Protein 2KZ5 (pdb70)

Nearest PDB structures (foldseek):
  2kz5-assembly1_A  TM=7.222E-01  e=2.599E-12  Homo sapiens
  7x5g-assembly2_F  TM=7.645E-01  e=8.499E-06  Homo sapiens
  7x5e-assembly2_F  TM=7.612E-01  e=1.026E-05  Homo sapiens
  7x5f-assembly1_B  TM=7.395E-01  e=2.320E-05  Homo sapiens
  1skn-assembly1_P  TM=8.276E-01  e=1.763E-03  Caenorhabditis elegans

Organism: Homo sapiens (NCBI:txid9606)

InterPro domains:
  IPR004826 Basic leucine zipper domain, Maf-type [PF03131] (239-329)
  IPR004827 Basic-leucine zipper domain [PS00036] (271-286)
  IPR004827 Basic-leucine zipper domain [PS50217] (266-329)
  IPR004827 Basic-leucine zipper domain [SM00338] (264-328)
  IPR008917 Transcription factor, Skn-1-like, DNA-binding domain superfamily [SSF47454] (224-290)
  IPR046347 Basic-leucine zipper domain superfamily [SSF57959] (275-327)
  IPR047167 Nuclear Factor Erythroid-derived 2-like [PTHR24411] (106-370)

B-factor: mean 36.88, std 20.81, range [0.11, 75.52]

CATH classification: 1.10.880.10

Secondary structure (DSSP, 8-state):
----------------------HHHHHHHHHT-SS-HHHHHHS-HHHHHHHHHHS---HHHHHHHHHHHHHHHHHHHTTS-----------

GO terms:
  GO:1990837 sequence-specific double-stranded DNA binding (F, IDA)
  GO:0050699 WW domain binding (F, IDA)
  GO:0005634 nucleus (C, TAS)
  GO:0003700 DNA-binding transcription factor activity (F, TAS)
  GO:0005654 nucleoplasm (C, TAS)
  GO:0042802 identical protein binding (F, IPI)
  GO:0005515 protein binding (F, IPI)
  GO:0045893 positive regulation of DNA-templated transcription (P, TAS)
  GO:0043565 sequence-specific DNA binding (F, TAS)
  GO:0006337 nucleosome disassembly (P, TAS)
  GO:0050699 WW domain binding (F, IPI)
  GO:0000987 cis-regulatory region sequence-specific DNA binding (F, IDA)
  GO:0003677 DNA binding (F, IDA)
  GO:0032993 protein-DNA complex (C, IDA)
  GO:0007599 hemostasis (P, TAS)

Foldseek 3Di:
DDDDDPDPDDPDDDDDDDDADDPLSVVCVVQPPPDDLVCLAPDPPVVNVVVPVVDDHDPVNNVSSVVSNVVRNVVVCVVVVPDPDDDDDDD

Radius of gyration: 23.52 Å; Cα contacts (8 Å, |Δi|>4): 31; chains: 1; bounding box: 44×72×57 Å

Solvent-accessible surface area: 8786 Å² total; per-residue (Å²): 222,75,170,159,164,167,167,141,78,170,150,99,152,125,127,107,184,84,87,112,54,52,137,16,59,88,60,12,106,61,67,150,19,76,7,64,9,79,80,0,17,114,41,76,95,102,66,21,80,110,8,28,93,185,61,121,27,75,160,66,18,53,57,31,0,167,41,0,42,175,117,22,72,94,160,64,33,75,154,111,161,178,176,170,172,152,161,110,166,131,239

Structure (mmCIF, N/CA/C/O backbone):
data_2KZ5
#
_entry.id   2KZ5
#
loop_
_atom_site.group_PDB
_atom_site.id
_atom_site.type_symbol
_atom_site.label_atom_id
_atom_site.label_alt_id
_atom_site.label_comp_id
_atom_site.label_asym_id
_atom_site.label_entity_id
_atom_site.label_seq_id
_atom_site.pdbx_PDB_ins_code
_atom_site.Cartn_x
_atom_site.Cartn_y
_atom_site.Cartn_z
_atom_site.occupancy
_atom_site.B_iso_or_equiv
_atom_site.auth_seq_id
_atom_site.auth_comp_id
_atom_site.auth_asym_id
_atom_site.auth_atom_id
_atom_site.pdbx_PDB_model_num
ATOM 1 N N . MET A 1 1 ? 7.735 -59.044 20.668 1.00 44.43 1 MET A N 1
ATOM 2 C CA . MET A 1 1 ? 8.642 -57.900 20.380 1.00 73.14 1 MET A CA 1
ATOM 3 C C . MET A 1 1 ? 8.068 -56.574 20.895 1.00 70.53 1 MET A C 1
ATOM 4 O O . MET A 1 1 ? 6.979 -56.534 21.473 1.00 10.44 1 MET A O 1
ATOM 20 N N . GLY A 1 2 ? 8.817 -55.494 20.673 1.00 60.53 2 GLY A N 1
ATOM 21 C CA . GLY A 1 2 ? 8.491 -54.200 21.260 1.00 64.23 2 GLY A CA 1
ATOM 22 C C . GLY A 1 2 ? 7.169 -53.593 20.800 1.00 63.12 2 GLY A C 1
ATOM 23 O O . GLY A 1 2 ? 7.132 -52.819 19.843 1.00 33.14 2 GLY A O 1
ATOM 27 N N . HIS A 1 3 ? 6.083 -53.926 21.493 1.00 1.55 3 HIS A N 1
ATOM 28 C CA . HIS A 1 3 ? 4.804 -53.235 21.293 1.00 34.22 3 HIS A CA 1
ATOM 29 C C . HIS A 1 3 ? 4.810 -51.911 22.078 1.00 31.53 3 HIS A C 1
ATOM 30 O O . HIS A 1 3 ? 4.022 -51.713 23.004 1.00 44.32 3 HIS A O 1
ATOM 45 N N . HIS A 1 4 ? 5.722 -51.016 21.702 1.00 12.21 4 HIS A N 1
ATOM 46 C CA . HIS A 1 4 ? 6.002 -49.806 22.479 1.00 73.31 4 HIS A CA 1
ATOM 47 C C . HIS A 1 4 ? 4.779 -48.877 22.567 1.00 14.32 4 HIS A C 1
ATOM 48 O O . HIS A 1 4 ? 4.328 -48.327 21.561 1.00 60.34 4 HIS A O 1
ATOM 63 N N . HIS A 1 5 ? 4.242 -48.710 23.775 1.00 32.11 5 HIS A N 1
ATOM 64 C CA . HIS A 1 5 ? 3.129 -47.780 23.995 1.00 61.31 5 HIS A CA 1
ATOM 65 C C . HIS A 1 5 ? 3.590 -46.320 23.813 1.00 33.12 5 HIS A C 1
ATOM 66 O O . HIS A 1 5 ? 4.304 -45.770 24.651 1.00 23.32 5 HIS A O 1
ATOM 81 N N . HIS A 1 6 ? 3.196 -45.714 22.694 1.00 32.31 6 HIS A N 1
ATOM 82 C CA . HIS A 1 6 ? 3.606 -44.341 22.356 1.00 71.12 6 HIS A CA 1
ATOM 83 C C . HIS A 1 6 ? 2.925 -43.294 23.258 1.00 13.13 6 HIS A C 1
ATOM 84 O O . HIS A 1 6 ? 1.855 -43.543 23.814 1.00 2.01 6 HIS A O 1
ATOM 99 N N . HIS A 1 7 ? 3.546 -42.118 23.380 1.00 2.43 7 HIS A N 1
ATOM 100 C CA . HIS A 1 7 ? 3.015 -41.038 24.225 1.00 23.42 7 HIS A CA 1
ATOM 101 C C . HIS A 1 7 ? 3.073 -39.683 23.498 1.00 61.20 7 HIS A C 1
ATOM 102 O O . HIS A 1 7 ? 4.052 -39.369 22.816 1.00 4.21 7 HIS A O 1
ATOM 117 N N . HIS A 1 8 ? 2.021 -38.882 23.654 1.00 31.35 8 HIS A N 1
ATOM 118 C CA . HIS A 1 8 ? 1.952 -37.547 23.048 1.00 33.45 8 HIS A CA 1
ATOM 119 C C . HIS A 1 8 ? 1.293 -36.536 24.000 1.00 1.45 8 HIS A C 1
ATOM 120 O O . HIS A 1 8 ? 0.225 -36.796 24.552 1.00 54.43 8 HIS A O 1
ATOM 135 N N . SER A 1 9 ? 1.935 -35.386 24.186 1.00 52.51 9 SER A N 1
ATOM 136 C CA . SER A 1 9 ? 1.398 -34.328 25.058 1.00 2.25 9 SER A CA 1
ATOM 137 C C . SER A 1 9 ? 0.474 -33.381 24.281 1.00 30.12 9 SER A C 1
ATOM 138 O O . SER A 1 9 ? 0.656 -33.165 23.083 1.00 20.53 9 SER A O 1
ATOM 146 N N . HIS A 1 10 ? -0.521 -32.819 24.968 1.00 62.32 10 HIS A N 1
ATOM 147 C CA . HIS A 1 10 ? -1.478 -31.894 24.342 1.00 65.43 10 HIS A CA 1
ATOM 148 C C . HIS A 1 10 ? -1.184 -30.429 24.708 1.00 61.21 10 HIS A C 1
ATOM 149 O O . HIS A 1 10 ? -0.831 -30.117 25.846 1.00 42.14 10 HIS A O 1
ATOM 164 N N . MET A 1 11 ? -1.343 -29.533 23.731 1.00 72.21 11 MET A N 1
ATOM 165 C CA . MET A 1 11 ? -1.098 -28.094 23.925 1.00 31.44 11 MET A CA 1
ATOM 166 C C . MET A 1 11 ? -2.318 -27.263 23.498 1.00 0.33 11 MET A C 1
ATOM 167 O O . MET A 1 11 ? -3.228 -27.775 22.842 1.00 63.32 11 MET A O 1
ATOM 181 N N . ALA A 1 12 ? -2.339 -25.981 23.865 1.00 24.33 12 ALA A N 1
ATOM 182 C CA . ALA A 1 12 ? -3.452 -25.094 23.494 1.00 62.30 12 ALA A CA 1
ATOM 183 C C . ALA A 1 12 ? -3.066 -23.606 23.569 1.00 12.24 12 ALA A C 1
ATOM 184 O O . ALA A 1 12 ? -2.985 -23.025 24.657 1.00 33.11 12 ALA A O 1
ATOM 191 N N . LYS A 1 13 ? -2.837 -22.994 22.406 1.00 51.01 13 LYS A N 1
ATOM 192 C CA . LYS A 1 13 ? -2.498 -21.564 22.320 1.00 20.22 13 LYS A CA 1
ATOM 193 C C . LYS A 1 13 ? -3.688 -20.751 21.775 1.00 1.23 13 LYS A C 1
ATOM 194 O O . LYS A 1 13 ? -4.190 -21.035 20.684 1.00 34.21 13 LYS A O 1
ATOM 213 N N . PRO A 1 14 ? -4.158 -19.731 22.523 1.00 34.41 14 PRO A N 1
ATOM 214 C CA . PRO A 1 14 ? -5.292 -18.896 22.103 1.00 74.25 14 PRO A CA 1
ATOM 215 C C . PRO A 1 14 ? -4.881 -17.757 21.151 1.00 72.14 14 PRO A C 1
ATOM 216 O O . PRO A 1 14 ? -4.150 -16.842 21.533 1.00 61.34 14 PRO A O 1
ATOM 227 N N . THR A 1 15 ? -5.334 -17.822 19.901 1.00 22.10 15 THR A N 1
ATOM 228 C CA . THR A 1 15 ? -5.032 -16.771 18.920 1.00 52.14 15 THR A CA 1
ATOM 229 C C . THR A 1 15 ? -5.971 -15.567 19.093 1.00 41.25 15 THR A C 1
ATOM 230 O O . THR A 1 15 ? -6.980 -15.435 18.396 1.00 14.32 15 THR A O 1
ATOM 241 N N . ALA A 1 16 ? -5.644 -14.703 20.052 1.00 11.24 16 ALA A N 1
ATOM 242 C CA . ALA A 1 16 ? -6.471 -13.532 20.359 1.00 0.24 16 ALA A CA 1
ATOM 243 C C . ALA A 1 16 ? -6.319 -12.425 19.299 1.00 52.02 16 ALA A C 1
ATOM 244 O O . ALA A 1 16 ? -5.336 -11.681 19.297 1.00 44.43 16 ALA A O 1
ATOM 251 N N . ARG A 1 17 ? -7.302 -12.309 18.405 1.00 4.43 17 ARG A N 1
ATOM 252 C CA . ARG A 1 17 ? -7.281 -11.286 17.348 1.00 62.31 17 ARG A CA 1
ATOM 253 C C . ARG A 1 17 ? -8.486 -10.336 17.462 1.00 61.53 17 ARG A C 1
ATOM 254 O O . ARG A 1 17 ? -9.444 -10.610 18.184 1.00 74.12 17 ARG A O 1
ATOM 275 N N . GLY A 1 18 ? -8.431 -9.220 16.737 1.00 15.52 18 GLY A N 1
ATOM 276 C CA . GLY A 1 18 ? -9.544 -8.273 16.712 1.00 52.40 18 GLY A CA 1
ATOM 277 C C . GLY A 1 18 ? -9.650 -7.547 15.377 1.00 41.01 18 GLY A C 1
ATOM 278 O O . GLY A 1 18 ? -9.353 -6.353 15.281 1.00 34.43 18 GLY A O 1
ATOM 282 N N . GLU A 1 19 ? -10.080 -8.266 14.342 1.00 65.21 19 GLU A N 1
ATOM 283 C CA . GLU A 1 19 ? -10.084 -7.737 12.969 1.00 52.14 19 GLU A CA 1
ATOM 284 C C . GLU A 1 19 ? -11.502 -7.416 12.475 1.00 4.21 19 GLU A C 1
ATOM 285 O O . GLU A 1 19 ? -12.488 -7.958 12.973 1.00 2.15 19 GLU A O 1
ATOM 297 N N . ALA A 1 20 ? -11.591 -6.533 11.484 1.00 32.14 20 ALA A N 1
ATOM 298 C CA . ALA A 1 20 ? -12.871 -6.200 10.845 1.00 42.32 20 ALA A CA 1
ATOM 299 C C . ALA A 1 20 ? -13.116 -7.068 9.601 1.00 43.22 20 ALA A C 1
ATOM 300 O O . ALA A 1 20 ? -14.236 -7.149 9.096 1.00 23.03 20 ALA A O 1
ATOM 307 N N . GLY A 1 21 ? -12.054 -7.702 9.105 1.00 63.14 21 GLY A N 1
ATOM 308 C CA . GLY A 1 21 ? -12.166 -8.588 7.952 1.00 14.33 21 GLY A CA 1
ATOM 309 C C . GLY A 1 21 ? -12.136 -7.852 6.615 1.00 11.43 21 GLY A C 1
ATOM 310 O O . GLY A 1 21 ? -12.920 -8.155 5.713 1.00 32.42 21 GLY A O 1
ATOM 314 N N . SER A 1 22 ? -11.225 -6.889 6.484 1.00 13.21 22 SER A N 1
ATOM 315 C CA . SER A 1 22 ? -11.086 -6.115 5.239 1.00 3.00 22 SER A CA 1
ATOM 316 C C . SER A 1 22 ? -10.324 -6.904 4.163 1.00 3.30 22 SER A C 1
ATOM 317 O O . SER A 1 22 ? -9.421 -7.687 4.471 1.00 23.31 22 SER A O 1
ATOM 325 N N . ARG A 1 23 ? -10.694 -6.678 2.904 1.00 64.53 23 ARG A N 1
ATOM 326 C CA . ARG A 1 23 ? -10.080 -7.359 1.755 1.00 74.00 23 ARG A CA 1
ATOM 327 C C . ARG A 1 23 ? -8.548 -7.238 1.757 1.00 14.43 23 ARG A C 1
ATOM 328 O O . ARG A 1 23 ? -7.825 -8.240 1.756 1.00 34.24 23 ARG A O 1
ATOM 349 N N . ASP A 1 24 ? -8.063 -5.999 1.760 1.00 52.32 24 ASP A N 1
ATOM 350 C CA . ASP A 1 24 ? -6.628 -5.724 1.633 1.00 70.04 24 ASP A CA 1
ATOM 351 C C . ASP A 1 24 ? -5.819 -6.341 2.788 1.00 43.44 24 ASP A C 1
ATOM 352 O O . ASP A 1 24 ? -4.636 -6.648 2.630 1.00 2.32 24 ASP A O 1
ATOM 361 N N . GLU A 1 25 ? -6.466 -6.538 3.939 1.00 73.02 25 GLU A N 1
ATOM 362 C CA . GLU A 1 25 ? -5.824 -7.187 5.091 1.00 72.15 25 GLU A CA 1
ATOM 363 C C . GLU A 1 25 ? -5.323 -8.591 4.722 1.00 14.20 25 GLU A C 1
ATOM 364 O O . GLU A 1 25 ? -4.203 -8.974 5.059 1.00 2.35 25 GLU A O 1
ATOM 376 N N . ARG A 1 26 ? -6.167 -9.360 4.028 1.00 21.43 26 ARG A N 1
ATOM 377 C CA . ARG A 1 26 ? -5.786 -10.702 3.566 1.00 64.14 26 ARG A CA 1
ATOM 378 C C . ARG A 1 26 ? -4.679 -10.634 2.499 1.00 31.45 26 ARG A C 1
ATOM 379 O O . ARG A 1 26 ? -3.809 -11.503 2.442 1.00 55.13 26 ARG A O 1
ATOM 400 N N . ARG A 1 27 ? -4.710 -9.593 1.663 1.00 40.23 27 ARG A N 1
ATOM 401 C CA . ARG A 1 27 ? -3.632 -9.350 0.689 1.00 10.31 27 ARG A CA 1
ATOM 402 C C . ARG A 1 27 ? -2.277 -9.197 1.405 1.00 21.21 27 ARG A C 1
ATOM 403 O O . ARG A 1 27 ? -1.283 -9.833 1.043 1.00 2.52 27 ARG A O 1
ATOM 424 N N . ALA A 1 28 ? -2.260 -8.339 2.425 1.00 31.51 28 ALA A N 1
ATOM 425 C CA . ALA A 1 28 ? -1.042 -8.031 3.179 1.00 65.20 28 ALA A CA 1
ATOM 426 C C . ALA A 1 28 ? -0.419 -9.279 3.821 1.00 30.23 28 ALA A C 1
ATOM 427 O O . ALA A 1 28 ? 0.763 -9.564 3.626 1.00 74.43 28 ALA A O 1
ATOM 434 N N . LEU A 1 29 ? -1.215 -10.024 4.586 1.00 12.31 29 LEU A N 1
ATOM 435 C CA . LEU A 1 29 ? -0.708 -11.200 5.309 1.00 31.04 29 LEU A CA 1
ATOM 436 C C . LEU A 1 29 ? -0.321 -12.354 4.363 1.00 22.12 29 LEU A C 1
ATOM 437 O O . LEU A 1 29 ? 0.501 -13.200 4.716 1.00 0.20 29 LEU A O 1
ATOM 453 N N . ALA A 1 30 ? -0.910 -12.387 3.167 1.00 35.41 30 ALA A N 1
ATOM 454 C CA . ALA A 1 30 ? -0.564 -13.409 2.168 1.00 1.42 30 ALA A CA 1
ATOM 455 C C . ALA A 1 30 ? 0.774 -13.086 1.480 1.00 10.33 30 ALA A C 1
ATOM 456 O O . ALA A 1 30 ? 1.676 -13.929 1.405 1.00 40.13 30 ALA A O 1
ATOM 463 N N . MET A 1 31 ? 0.909 -11.849 1.002 1.00 51.24 31 MET A N 1
ATOM 464 C CA . MET A 1 31 ? 2.154 -11.392 0.371 1.00 1.41 31 MET A CA 1
ATOM 465 C C . MET A 1 31 ? 3.179 -10.938 1.422 1.00 22.03 31 MET A C 1
ATOM 466 O O . MET A 1 31 ? 4.276 -10.493 1.079 1.00 60.54 31 MET A O 1
ATOM 480 N N . LYS A 1 32 ? 2.801 -11.043 2.699 1.00 53.31 32 LYS A N 1
ATOM 481 C CA . LYS A 1 32 ? 3.718 -10.808 3.821 1.00 64.43 32 LYS A CA 1
ATOM 482 C C . LYS A 1 32 ? 4.246 -9.360 3.852 1.00 41.34 32 LYS A C 1
ATOM 483 O O . LYS A 1 32 ? 5.448 -9.106 3.724 1.00 73.03 32 LYS A O 1
ATOM 502 N N . ILE A 1 33 ? 3.326 -8.416 4.031 1.00 73.35 33 ILE A N 1
ATOM 503 C CA . ILE A 1 33 ? 3.663 -6.990 4.129 1.00 70.10 33 ILE A CA 1
ATOM 504 C C . ILE A 1 33 ? 3.801 -6.564 5.608 1.00 35.02 33 ILE A C 1
ATOM 505 O O . ILE A 1 33 ? 2.884 -6.771 6.403 1.00 64.05 33 ILE A O 1
ATOM 521 N N . PRO A 1 34 ? 4.950 -5.971 6.006 1.00 12.45 34 PRO A N 1
ATOM 522 C CA . PRO A 1 34 ? 5.219 -5.609 7.409 1.00 23.31 34 PRO A CA 1
ATOM 523 C C . PRO A 1 34 ? 4.612 -4.258 7.853 1.00 13.24 34 PRO A C 1
ATOM 524 O O . PRO A 1 34 ? 5.001 -3.713 8.889 1.00 3.31 34 PRO A O 1
ATOM 535 N N . PHE A 1 35 ? 3.656 -3.729 7.088 1.00 62.50 35 PHE A N 1
ATOM 536 C CA . PHE A 1 35 ? 2.986 -2.466 7.444 1.00 42.41 35 PHE A CA 1
ATOM 537 C C . PHE A 1 35 ? 1.511 -2.461 6.994 1.00 4.34 35 PHE A C 1
ATOM 538 O O . PHE A 1 35 ? 1.161 -3.075 5.986 1.00 40.42 35 PHE A O 1
ATOM 555 N N . PRO A 1 36 ? 0.627 -1.767 7.750 1.00 44.31 36 PRO A N 1
ATOM 556 C CA . PRO A 1 36 ? -0.835 -1.787 7.509 1.00 2.42 36 PRO A CA 1
ATOM 557 C C . PRO A 1 36 ? -1.266 -1.180 6.156 1.00 14.11 36 PRO A C 1
ATOM 558 O O . PRO A 1 36 ? -0.680 -0.207 5.672 1.00 3.44 36 PRO A O 1
ATOM 569 N N . THR A 1 37 ? -2.323 -1.756 5.572 1.00 11.32 37 THR A N 1
ATOM 570 C CA . THR A 1 37 ? -2.848 -1.324 4.265 1.00 31.05 37 THR A CA 1
ATOM 571 C C . THR A 1 37 ? -3.400 0.108 4.298 1.00 43.53 37 THR A C 1
ATOM 572 O O . THR A 1 37 ? -3.224 0.870 3.347 1.00 4.54 37 THR A O 1
ATOM 583 N N . ASP A 1 38 ? -4.070 0.469 5.390 1.00 72.43 38 ASP A N 1
ATOM 584 C CA . ASP A 1 38 ? -4.605 1.826 5.556 1.00 74.44 38 ASP A CA 1
ATOM 585 C C . ASP A 1 38 ? -3.493 2.886 5.456 1.00 65.14 38 ASP A C 1
ATOM 586 O O . ASP A 1 38 ? -3.648 3.907 4.783 1.00 35.42 38 ASP A O 1
ATOM 595 N N . LYS A 1 39 ? -2.366 2.624 6.120 1.00 71.42 39 LYS A N 1
ATOM 596 C CA . LYS A 1 39 ? -1.199 3.509 6.060 1.00 12.23 39 LYS A CA 1
ATOM 597 C C . LYS A 1 39 ? -0.754 3.738 4.604 1.00 73.22 39 LYS A C 1
ATOM 598 O O . LYS A 1 39 ? -0.427 4.858 4.208 1.00 64.12 39 LYS A O 1
ATOM 617 N N . ILE A 1 40 ? -0.773 2.668 3.812 1.00 25.53 40 ILE A N 1
ATOM 618 C CA . ILE A 1 40 ? -0.421 2.736 2.386 1.00 31.34 40 ILE A CA 1
ATOM 619 C C . ILE A 1 40 ? -1.305 3.747 1.627 1.00 41.32 40 ILE A C 1
ATOM 620 O O . ILE A 1 40 ? -0.854 4.428 0.706 1.00 4.31 40 ILE A O 1
ATOM 636 N N . VAL A 1 41 ? -2.570 3.836 2.025 1.00 62.35 41 VAL A N 1
ATOM 637 C CA . VAL A 1 41 ? -3.543 4.712 1.363 1.00 0.11 41 VAL A CA 1
ATOM 638 C C . VAL A 1 41 ? -3.445 6.165 1.852 1.00 41.01 41 VAL A C 1
ATOM 639 O O . VAL A 1 41 ? -3.452 7.110 1.056 1.00 34.14 41 VAL A O 1
ATOM 652 N N . ASN A 1 42 ? -3.349 6.327 3.164 1.00 43.31 42 ASN A N 1
ATOM 653 C CA . ASN A 1 42 ? -3.460 7.641 3.807 1.00 62.25 42 ASN A CA 1
ATOM 654 C C . ASN A 1 42 ? -2.166 8.476 3.717 1.00 64.34 42 ASN A C 1
ATOM 655 O O . ASN A 1 42 ? -2.220 9.708 3.766 1.00 65.12 42 ASN A O 1
ATOM 666 N N . LEU A 1 43 ? -1.012 7.816 3.588 1.00 74.24 43 LEU A N 1
ATOM 667 C CA . LEU A 1 43 ? 0.269 8.530 3.459 1.00 43.23 43 LEU A CA 1
ATOM 668 C C . LEU A 1 43 ? 0.413 9.213 2.085 1.00 24.42 43 LEU A C 1
ATOM 669 O O . LEU A 1 43 ? -0.073 8.704 1.072 1.00 51.32 43 LEU A O 1
ATOM 685 N N . PRO A 1 44 ? 1.076 10.386 2.036 1.00 44.32 44 PRO A N 1
ATOM 686 C CA . PRO A 1 44 ? 1.369 11.085 0.771 1.00 12.53 44 PRO A CA 1
ATOM 687 C C . PRO A 1 44 ? 2.494 10.401 -0.027 1.00 0.33 44 PRO A C 1
ATOM 688 O O . PRO A 1 44 ? 3.206 9.548 0.503 1.00 73.13 44 PRO A O 1
ATOM 699 N N . VAL A 1 45 ? 2.662 10.789 -1.295 1.00 33.32 45 VAL A N 1
ATOM 700 C CA . VAL A 1 45 ? 3.663 10.159 -2.173 1.00 34.41 45 VAL A CA 1
ATOM 701 C C . VAL A 1 45 ? 5.083 10.206 -1.566 1.00 24.31 45 VAL A C 1
ATOM 702 O O . VAL A 1 45 ? 5.830 9.231 -1.648 1.00 14.34 45 VAL A O 1
ATOM 715 N N . ASP A 1 46 ? 5.436 11.332 -0.940 1.00 41.34 46 ASP A N 1
ATOM 716 C CA . ASP A 1 46 ? 6.748 11.498 -0.300 1.00 62.51 46 ASP A CA 1
ATOM 717 C C . ASP A 1 46 ? 7.018 10.389 0.731 1.00 22.10 46 ASP A C 1
ATOM 718 O O . ASP A 1 46 ? 7.957 9.602 0.589 1.00 51.32 46 ASP A O 1
ATOM 727 N N . ASP A 1 47 ? 6.176 10.334 1.762 1.00 24.53 47 ASP A N 1
ATOM 728 C CA . ASP A 1 47 ? 6.320 9.346 2.832 1.00 11.55 47 ASP A CA 1
ATOM 729 C C . ASP A 1 47 ? 6.154 7.915 2.281 1.00 61.10 47 ASP A C 1
ATOM 730 O O . ASP A 1 47 ? 6.847 6.989 2.707 1.00 12.43 47 ASP A O 1
ATOM 739 N N . PHE A 1 48 ? 5.246 7.757 1.314 1.00 1.44 48 PHE A N 1
ATOM 740 C CA . PHE A 1 48 ? 4.985 6.463 0.670 1.00 32.51 48 PHE A CA 1
ATOM 741 C C . PHE A 1 48 ? 6.259 5.866 0.041 1.00 73.35 48 PHE A C 1
ATOM 742 O O . PHE A 1 48 ? 6.590 4.703 0.274 1.00 54.24 48 PHE A O 1
ATOM 759 N N . ASN A 1 49 ? 6.972 6.670 -0.752 1.00 24.14 49 ASN A N 1
ATOM 760 C CA . ASN A 1 49 ? 8.215 6.220 -1.394 1.00 43.32 49 ASN A CA 1
ATOM 761 C C . ASN A 1 49 ? 9.227 5.707 -0.359 1.00 34.12 49 ASN A C 1
ATOM 762 O O . ASN A 1 49 ? 9.792 4.621 -0.506 1.00 21.12 49 ASN A O 1
ATOM 773 N N . GLU A 1 50 ? 9.446 6.494 0.694 1.00 60.33 50 GLU A N 1
ATOM 774 C CA . GLU A 1 50 ? 10.354 6.095 1.775 1.00 34.23 50 GLU A CA 1
ATOM 775 C C . GLU A 1 50 ? 9.842 4.841 2.502 1.00 30.11 50 GLU A C 1
ATOM 776 O O . GLU A 1 50 ? 10.624 3.960 2.855 1.00 33.53 50 GLU A O 1
ATOM 788 N N . LEU A 1 51 ? 8.525 4.762 2.703 1.00 13.32 51 LEU A N 1
ATOM 789 C CA . LEU A 1 51 ? 7.895 3.606 3.361 1.00 34.34 51 LEU A CA 1
ATOM 790 C C . LEU A 1 51 ? 8.280 2.299 2.650 1.00 10.05 51 LEU A C 1
ATOM 791 O O . LEU A 1 51 ? 8.595 1.296 3.289 1.00 52.51 51 LEU A O 1
ATOM 807 N N . LEU A 1 52 ? 8.263 2.327 1.320 1.00 74.23 52 LEU A N 1
ATOM 808 C CA . LEU A 1 52 ? 8.682 1.175 0.516 1.00 63.55 52 LEU A CA 1
ATOM 809 C C . LEU A 1 52 ? 10.172 0.861 0.729 1.00 30.04 52 LEU A C 1
ATOM 810 O O . LEU A 1 52 ? 10.548 -0.254 1.090 1.00 61.41 52 LEU A O 1
ATOM 826 N N . ALA A 1 53 ? 11.009 1.873 0.517 1.00 54.02 53 ALA A N 1
ATOM 827 C CA . ALA A 1 53 ? 12.466 1.731 0.627 1.00 14.24 53 ALA A CA 1
ATOM 828 C C . ALA A 1 53 ? 12.930 1.309 2.036 1.00 43.34 53 ALA A C 1
ATOM 829 O O . ALA A 1 53 ? 13.992 0.702 2.185 1.00 54.12 53 ALA A O 1
ATOM 836 N N . ARG A 1 54 ? 12.152 1.643 3.066 1.00 2.24 54 ARG A N 1
ATOM 837 C CA . ARG A 1 54 ? 12.516 1.308 4.453 1.00 45.51 54 ARG A CA 1
ATOM 838 C C . ARG A 1 54 ? 12.259 -0.173 4.781 1.00 74.13 54 ARG A C 1
ATOM 839 O O . ARG A 1 54 ? 12.963 -0.769 5.602 1.00 12.54 54 ARG A O 1
ATOM 860 N N . TYR A 1 55 ? 11.252 -0.765 4.143 1.00 54.35 55 TYR A N 1
ATOM 861 C CA . TYR A 1 55 ? 10.865 -2.156 4.425 1.00 73.03 55 TYR A CA 1
ATOM 862 C C . TYR A 1 55 ? 11.398 -3.132 3.360 1.00 3.12 55 TYR A C 1
ATOM 863 O O . TYR A 1 55 ? 11.360 -2.844 2.160 1.00 31.34 55 TYR A O 1
ATOM 881 N N . PRO A 1 56 ? 11.909 -4.305 3.788 1.00 41.44 56 PRO A N 1
ATOM 882 C CA . PRO A 1 56 ? 12.434 -5.324 2.862 1.00 31.23 56 PRO A CA 1
ATOM 883 C C . PRO A 1 56 ? 11.335 -5.964 1.993 1.00 42.11 56 PRO A C 1
ATOM 884 O O . PRO A 1 56 ? 10.798 -7.028 2.320 1.00 5.55 56 PRO A O 1
ATOM 895 N N . LEU A 1 57 ? 10.997 -5.295 0.893 1.00 41.41 57 LEU A N 1
ATOM 896 C CA . LEU A 1 57 ? 9.946 -5.763 -0.019 1.00 44.40 57 LEU A CA 1
ATOM 897 C C . LEU A 1 57 ? 10.521 -6.213 -1.367 1.00 5.12 57 LEU A C 1
ATOM 898 O O . LEU A 1 57 ? 11.471 -5.615 -1.883 1.00 71.03 57 LEU A O 1
ATOM 914 N N . THR A 1 58 ? 9.938 -7.266 -1.931 1.00 51.23 58 THR A N 1
ATOM 915 C CA . THR A 1 58 ? 10.293 -7.726 -3.280 1.00 4.15 58 THR A CA 1
ATOM 916 C C . THR A 1 58 ? 9.584 -6.882 -4.347 1.00 25.30 58 THR A C 1
ATOM 917 O O . THR A 1 58 ? 8.721 -6.059 -4.033 1.00 1.12 58 THR A O 1
ATOM 928 N N . GLU A 1 59 ? 9.934 -7.104 -5.611 1.00 14.54 59 GLU A N 1
ATOM 929 C CA . GLU A 1 59 ? 9.308 -6.382 -6.725 1.00 44.30 59 GLU A CA 1
ATOM 930 C C . GLU A 1 59 ? 7.817 -6.738 -6.841 1.00 4.11 59 GLU A C 1
ATOM 931 O O . GLU A 1 59 ? 6.996 -5.908 -7.246 1.00 23.22 59 GLU A O 1
ATOM 943 N N . SER A 1 60 ? 7.478 -7.972 -6.464 1.00 53.11 60 SER A N 1
ATOM 944 C CA . SER A 1 60 ? 6.082 -8.430 -6.445 1.00 35.33 60 SER A CA 1
ATOM 945 C C . SER A 1 60 ? 5.305 -7.805 -5.274 1.00 63.21 60 SER A C 1
ATOM 946 O O . SER A 1 60 ? 4.157 -7.387 -5.433 1.00 21.40 60 SER A O 1
ATOM 954 N N . GLN A 1 61 ? 5.932 -7.745 -4.096 1.00 10.41 61 GLN A N 1
ATOM 955 C CA . GLN A 1 61 ? 5.320 -7.085 -2.931 1.00 52.04 61 GLN A CA 1
ATOM 956 C C . GLN A 1 61 ? 5.067 -5.598 -3.214 1.00 54.22 61 GLN A C 1
ATOM 957 O O . GLN A 1 61 ? 3.969 -5.089 -2.978 1.00 21.24 61 GLN A O 1
ATOM 971 N N . LEU A 1 62 ? 6.089 -4.909 -3.726 1.00 13.12 62 LEU A N 1
ATOM 972 C CA . LEU A 1 62 ? 5.954 -3.503 -4.130 1.00 5.51 62 LEU A CA 1
ATOM 973 C C . LEU A 1 62 ? 4.812 -3.315 -5.143 1.00 11.22 62 LEU A C 1
ATOM 974 O O . LEU A 1 62 ? 4.054 -2.349 -5.063 1.00 54.30 62 LEU A O 1
ATOM 990 N N . ALA A 1 63 ? 4.692 -4.248 -6.088 1.00 20.32 63 ALA A N 1
ATOM 991 C CA . ALA A 1 63 ? 3.594 -4.226 -7.063 1.00 72.44 63 ALA A CA 1
ATOM 992 C C . ALA A 1 63 ? 2.226 -4.226 -6.358 1.00 40.42 63 ALA A C 1
ATOM 993 O O . ALA A 1 63 ? 1.329 -3.459 -6.717 1.00 71.12 63 ALA A O 1
ATOM 1000 N N . LEU A 1 64 ? 2.083 -5.080 -5.343 1.00 23.53 64 LEU A N 1
ATOM 1001 C CA . LEU A 1 64 ? 0.851 -5.138 -4.548 1.00 32.25 64 LEU A CA 1
ATOM 1002 C C . LEU A 1 64 ? 0.592 -3.813 -3.816 1.00 54.11 64 LEU A C 1
ATOM 1003 O O . LEU A 1 64 ? -0.518 -3.284 -3.850 1.00 23.42 64 LEU A O 1
ATOM 1019 N N . VAL A 1 65 ? 1.623 -3.290 -3.148 1.00 14.33 65 VAL A N 1
ATOM 1020 C CA . VAL A 1 65 ? 1.505 -2.029 -2.402 1.00 35.22 65 VAL A CA 1
ATOM 1021 C C . VAL A 1 65 ? 1.003 -0.892 -3.310 1.00 50.02 65 VAL A C 1
ATOM 1022 O O . VAL A 1 65 ? 0.143 -0.100 -2.921 1.00 71.20 65 VAL A O 1
ATOM 1035 N N . ARG A 1 66 ? 1.544 -0.831 -4.529 1.00 2.42 66 ARG A N 1
ATOM 1036 C CA . ARG A 1 66 ? 1.135 0.173 -5.522 1.00 13.22 66 ARG A CA 1
ATOM 1037 C C . ARG A 1 66 ? -0.357 0.043 -5.888 1.00 32.24 66 ARG A C 1
ATOM 1038 O O . ARG A 1 66 ? -1.034 1.044 -6.148 1.00 22.03 66 ARG A O 1
ATOM 1059 N N . ASP A 1 67 ? -0.858 -1.190 -5.915 1.00 10.21 67 ASP A N 1
ATOM 1060 C CA . ASP A 1 67 ? -2.270 -1.445 -6.219 1.00 4.43 67 ASP A CA 1
ATOM 1061 C C . ASP A 1 67 ? -3.169 -1.111 -5.013 1.00 21.32 67 ASP A C 1
ATOM 1062 O O . ASP A 1 67 ? -4.146 -0.374 -5.148 1.00 22.11 67 ASP A O 1
ATOM 1071 N N . ILE A 1 68 ? -2.826 -1.642 -3.835 1.00 32.43 68 ILE A N 1
ATOM 1072 C CA . ILE A 1 68 ? -3.590 -1.371 -2.605 1.00 41.01 68 ILE A CA 1
ATOM 1073 C C . ILE A 1 68 ? -3.724 0.142 -2.353 1.00 34.30 68 ILE A C 1
ATOM 1074 O O . ILE A 1 68 ? -4.804 0.630 -2.005 1.00 22.53 68 ILE A O 1
ATOM 1090 N N . ARG A 1 69 ? -2.621 0.871 -2.543 1.00 51.30 69 ARG A N 1
ATOM 1091 C CA . ARG A 1 69 ? -2.619 2.338 -2.452 1.00 4.03 69 ARG A CA 1
ATOM 1092 C C . ARG A 1 69 ? -3.784 2.915 -3.277 1.00 64.41 69 ARG A C 1
ATOM 1093 O O . ARG A 1 69 ? -4.519 3.791 -2.820 1.00 42.01 69 ARG A O 1
ATOM 1114 N N . ARG A 1 70 ? -3.949 2.392 -4.488 1.00 53.32 70 ARG A N 1
ATOM 1115 C CA . ARG A 1 70 ? -4.991 2.853 -5.406 1.00 22.01 70 ARG A CA 1
ATOM 1116 C C . ARG A 1 70 ? -6.386 2.361 -4.980 1.00 62.30 70 ARG A C 1
ATOM 1117 O O . ARG A 1 70 ? -7.367 3.097 -5.071 1.00 30.40 70 ARG A O 1
ATOM 1138 N N . ARG A 1 71 ? -6.465 1.116 -4.507 1.00 22.01 71 ARG A N 1
ATOM 1139 C CA . ARG A 1 71 ? -7.748 0.517 -4.102 1.00 63.24 71 ARG A CA 1
ATOM 1140 C C . ARG A 1 71 ? -8.425 1.332 -2.996 1.00 2.31 71 ARG A C 1
ATOM 1141 O O . ARG A 1 71 ? -9.608 1.669 -3.090 1.00 12.45 71 ARG A O 1
ATOM 1162 N N . GLY A 1 72 ? -7.673 1.640 -1.946 1.00 41.42 72 GLY A N 1
ATOM 1163 C CA . GLY A 1 72 ? -8.197 2.477 -0.876 1.00 34.00 72 GLY A CA 1
ATOM 1164 C C . GLY A 1 72 ? -8.420 3.919 -1.324 1.00 22.21 72 GLY A C 1
ATOM 1165 O O . GLY A 1 72 ? -9.424 4.542 -0.974 1.00 42.10 72 GLY A O 1
ATOM 1169 N N . LYS A 1 73 ? -7.482 4.445 -2.114 1.00 65.33 73 LYS A N 1
ATOM 1170 C CA . LYS A 1 73 ? -7.572 5.817 -2.632 1.00 41.45 73 LYS A CA 1
ATOM 1171 C C . LYS A 1 73 ? -8.804 5.996 -3.533 1.00 73.50 73 LYS A C 1
ATOM 1172 O O . LYS A 1 73 ? -9.388 7.075 -3.590 1.00 35.11 73 LYS A O 1
ATOM 1191 N N . ASN A 1 74 ? -9.196 4.927 -4.228 1.00 11.05 74 ASN A N 1
ATOM 1192 C CA . ASN A 1 74 ? -10.351 4.961 -5.134 1.00 32.13 74 ASN A CA 1
ATOM 1193 C C . ASN A 1 74 ? -11.637 5.360 -4.389 1.00 51.34 74 ASN A C 1
ATOM 1194 O O . ASN A 1 74 ? -12.539 5.966 -4.968 1.00 64.02 74 ASN A O 1
ATOM 1205 N N . LYS A 1 75 ? -11.710 5.022 -3.100 1.00 12.42 75 LYS A N 1
ATOM 1206 C CA . LYS A 1 75 ? -12.846 5.427 -2.263 1.00 14.30 75 LYS A CA 1
ATOM 1207 C C . LYS A 1 75 ? -12.914 6.961 -2.158 1.00 24.43 75 LYS A C 1
ATOM 1208 O O . LYS A 1 75 ? -13.995 7.550 -2.169 1.00 45.11 75 LYS A O 1
ATOM 1227 N N . VAL A 1 76 ? -11.747 7.598 -2.068 1.00 52.03 76 VAL A N 1
ATOM 1228 C CA . VAL A 1 76 ? -11.658 9.060 -2.086 1.00 55.55 76 VAL A CA 1
ATOM 1229 C C . VAL A 1 76 ? -11.875 9.589 -3.515 1.00 62.15 76 VAL A C 1
ATOM 1230 O O . VAL A 1 76 ? -12.515 10.623 -3.727 1.00 22.52 76 VAL A O 1
ATOM 1243 N N . ALA A 1 77 ? -11.354 8.852 -4.497 1.00 12.24 77 ALA A N 1
ATOM 1244 C CA . ALA A 1 77 ? -11.550 9.181 -5.913 1.00 65.43 77 ALA A CA 1
ATOM 1245 C C . ALA A 1 77 ? -13.040 9.166 -6.290 1.00 62.51 77 ALA A C 1
ATOM 1246 O O . ALA A 1 77 ? -13.463 9.874 -7.197 1.00 33.03 77 ALA A O 1
ATOM 1253 N N . ALA A 1 78 ? -13.832 8.356 -5.583 1.00 3.34 78 ALA A N 1
ATOM 1254 C CA . ALA A 1 78 ? -15.291 8.344 -5.765 1.00 60.41 78 ALA A CA 1
ATOM 1255 C C . ALA A 1 78 ? -15.894 9.740 -5.516 1.00 74.15 78 ALA A C 1
ATOM 1256 O O . ALA A 1 78 ? -16.927 10.096 -6.088 1.00 43.11 78 ALA A O 1
ATOM 1263 N N . GLN A 1 79 ? -15.241 10.521 -4.654 1.00 24.21 79 GLN A N 1
ATOM 1264 C CA . GLN A 1 79 ? -15.634 11.912 -4.396 1.00 13.44 79 GLN A CA 1
ATOM 1265 C C . GLN A 1 79 ? -14.905 12.876 -5.349 1.00 43.13 79 GLN A C 1
ATOM 1266 O O . GLN A 1 79 ? -15.446 13.909 -5.747 1.00 62.24 79 GLN A O 1
ATOM 1280 N N . ASN A 1 80 ? -13.667 12.528 -5.705 1.00 32.21 80 ASN A N 1
ATOM 1281 C CA . ASN A 1 80 ? -12.834 13.363 -6.587 1.00 51.25 80 ASN A CA 1
ATOM 1282 C C . ASN A 1 80 ? -12.871 12.870 -8.044 1.00 10.52 80 ASN A C 1
ATOM 1283 O O . ASN A 1 80 ? -11.937 13.106 -8.815 1.00 31.21 80 ASN A O 1
ATOM 1294 N N . TYR A 1 81 ? -13.956 12.203 -8.425 1.00 20.43 81 TYR A N 1
ATOM 1295 C CA . TYR A 1 81 ? -14.075 11.625 -9.766 1.00 33.13 81 TYR A CA 1
ATOM 1296 C C . TYR A 1 81 ? -14.364 12.700 -10.826 1.00 24.41 81 TYR A C 1
ATOM 1297 O O . TYR A 1 81 ? -15.271 13.521 -10.671 1.00 5.51 81 TYR A O 1
ATOM 1315 N N . ARG A 1 82 ? -13.579 12.683 -11.899 1.00 15.44 82 ARG A N 1
ATOM 1316 C CA . ARG A 1 82 ? -13.759 13.613 -13.015 1.00 22.23 82 ARG A CA 1
ATOM 1317 C C . ARG A 1 82 ? -14.999 13.244 -13.845 1.00 73.31 82 ARG A C 1
ATOM 1318 O O . ARG A 1 82 ? -15.011 12.227 -14.547 1.00 51.40 82 ARG A O 1
ATOM 1339 N N . LYS A 1 83 ? -16.040 14.066 -13.759 1.00 35.44 83 LYS A N 1
ATOM 1340 C CA . LYS A 1 83 ? -17.272 13.830 -14.519 1.00 31.43 83 LYS A CA 1
ATOM 1341 C C . LYS A 1 83 ? -17.159 14.358 -15.960 1.00 24.14 83 LYS A C 1
ATOM 1342 O O . LYS A 1 83 ? -16.698 15.475 -16.191 1.00 10.03 83 LYS A O 1
ATOM 1361 N N . ARG A 1 84 ? -17.576 13.538 -16.917 1.00 71.01 84 ARG A N 1
ATOM 1362 C CA . ARG A 1 84 ? -17.630 13.931 -18.328 1.00 42.25 84 ARG A CA 1
ATOM 1363 C C . ARG A 1 84 ? -18.696 13.111 -19.067 1.00 11.31 84 ARG A C 1
ATOM 1364 O O . ARG A 1 84 ? -19.323 12.230 -18.479 1.00 41.42 84 ARG A O 1
ATOM 1385 N N . LYS A 1 85 ? -18.904 13.395 -20.349 1.00 2.42 85 LYS A N 1
ATOM 1386 C CA . LYS A 1 85 ? -19.829 12.594 -21.159 1.00 35.41 85 LYS A CA 1
ATOM 1387 C C . LYS A 1 85 ? -19.259 12.344 -22.564 1.00 11.11 85 LYS A C 1
ATOM 1388 O O . LYS A 1 85 ? -18.736 13.257 -23.210 1.00 43.15 85 LYS A O 1
ATOM 1407 N N . LEU A 1 86 ? -19.324 11.100 -23.018 1.00 21.52 86 LEU A N 1
ATOM 1408 C CA . LEU A 1 86 ? -18.969 10.772 -24.397 1.00 3.24 86 LEU A CA 1
ATOM 1409 C C . LEU A 1 86 ? -20.182 10.984 -25.311 1.00 23.32 86 LEU A C 1
ATOM 1410 O O . LEU A 1 86 ? -21.217 10.339 -25.135 1.00 45.14 86 LEU A O 1
ATOM 1426 N N . GLU A 1 87 ? -20.050 11.900 -26.274 1.00 54.31 87 GLU A N 1
ATOM 1427 C CA . GLU A 1 87 ? -21.156 12.248 -27.177 1.00 71.24 87 GLU A CA 1
ATOM 1428 C C . GLU A 1 87 ? -21.762 11.000 -27.835 1.00 53.24 87 GLU A C 1
ATOM 1429 O O . GLU A 1 87 ? -21.242 10.483 -28.825 1.00 65.21 87 GLU A O 1
ATOM 1441 N N . THR A 1 88 ? -22.853 10.511 -27.251 1.00 52.11 88 THR A N 1
ATOM 1442 C CA . THR A 1 88 ? -23.509 9.282 -27.714 1.00 15.30 88 THR A CA 1
ATOM 1443 C C . THR A 1 88 ? -24.606 9.585 -28.745 1.00 62.03 88 THR A C 1
ATOM 1444 O O . THR A 1 88 ? -25.423 10.489 -28.552 1.00 25.11 88 THR A O 1
ATOM 1455 N N . ILE A 1 89 ? -24.621 8.831 -29.841 1.00 54.02 89 ILE A N 1
ATOM 1456 C CA . ILE A 1 89 ? -25.637 9.006 -30.884 1.00 41.11 89 ILE A CA 1
ATOM 1457 C C . ILE A 1 89 ? -26.882 8.154 -30.592 1.00 42.42 89 ILE A C 1
ATOM 1458 O O . ILE A 1 89 ? -26.835 6.922 -30.645 1.00 14.43 89 ILE A O 1
ATOM 1474 N N . VAL A 1 90 ? -27.988 8.816 -30.270 1.00 53.14 90 VAL A N 1
ATOM 1475 C CA . VAL A 1 90 ? -29.249 8.126 -29.981 1.00 3.22 90 VAL A CA 1
ATOM 1476 C C . VAL A 1 90 ? -30.125 8.009 -31.238 1.00 63.14 90 VAL A C 1
ATOM 1477 O O . VAL A 1 90 ? -29.972 8.776 -32.190 1.00 4.03 90 VAL A O 1
ATOM 1490 N N . GLN A 1 91 ? -31.035 7.039 -31.243 1.00 62.50 91 GLN A N 1
ATOM 1491 C CA . GLN A 1 91 ? -31.931 6.824 -32.386 1.00 61.13 91 GLN A CA 1
ATOM 1492 C C . GLN A 1 91 ? -33.332 7.439 -32.147 1.00 52.01 91 GLN A C 1
ATOM 1493 O O . GLN A 1 91 ? -34.163 6.826 -31.442 1.00 36.04 91 GLN A O 1
ATOM 1508 N N . MET A 1 1 ? 30.540 -47.001 3.737 1.00 43.55 1 MET A N 2
ATOM 1509 C CA . MET A 1 1 ? 30.682 -47.656 5.066 1.00 4.23 1 MET A CA 2
ATOM 1510 C C . MET A 1 1 ? 29.530 -47.267 6.002 1.00 41.12 1 MET A C 2
ATOM 1511 O O . MET A 1 1 ? 29.090 -46.122 6.004 1.00 4.01 1 MET A O 2
ATOM 1527 N N . GLY A 1 2 ? 29.044 -48.227 6.791 1.00 2.30 2 GLY A N 2
ATOM 1528 C CA . GLY A 1 2 ? 27.954 -47.960 7.727 1.00 3.11 2 GLY A CA 2
ATOM 1529 C C . GLY A 1 2 ? 28.411 -47.218 8.981 1.00 31.01 2 GLY A C 2
ATOM 1530 O O . GLY A 1 2 ? 27.709 -46.339 9.483 1.00 1.51 2 GLY A O 2
ATOM 1534 N N . HIS A 1 3 ? 29.587 -47.590 9.482 1.00 60.04 3 HIS A N 2
ATOM 1535 C CA . HIS A 1 3 ? 30.177 -46.979 10.683 1.00 0.25 3 HIS A CA 2
ATOM 1536 C C . HIS A 1 3 ? 30.117 -45.438 10.667 1.00 43.23 3 HIS A C 2
ATOM 1537 O O . HIS A 1 3 ? 30.807 -44.788 9.880 1.00 11.51 3 HIS A O 2
ATOM 1552 N N . HIS A 1 4 ? 29.276 -44.873 11.543 1.00 40.44 4 HIS A N 2
ATOM 1553 C CA . HIS A 1 4 ? 29.196 -43.413 11.756 1.00 15.23 4 HIS A CA 2
ATOM 1554 C C . HIS A 1 4 ? 28.627 -42.659 10.528 1.00 33.10 4 HIS A C 2
ATOM 1555 O O . HIS A 1 4 ? 28.660 -41.429 10.469 1.00 1.32 4 HIS A O 2
ATOM 1570 N N . HIS A 1 5 ? 28.072 -43.393 9.573 1.00 41.51 5 HIS A N 2
ATOM 1571 C CA . HIS A 1 5 ? 27.523 -42.790 8.353 1.00 74.13 5 HIS A CA 2
ATOM 1572 C C . HIS A 1 5 ? 26.105 -42.237 8.590 1.00 23.03 5 HIS A C 2
ATOM 1573 O O . HIS A 1 5 ? 25.122 -42.977 8.539 1.00 73.43 5 HIS A O 2
ATOM 1588 N N . HIS A 1 6 ? 26.003 -40.931 8.853 1.00 21.12 6 HIS A N 2
ATOM 1589 C CA . HIS A 1 6 ? 24.703 -40.287 9.096 1.00 2.14 6 HIS A CA 2
ATOM 1590 C C . HIS A 1 6 ? 24.549 -39.000 8.263 1.00 4.12 6 HIS A C 2
ATOM 1591 O O . HIS A 1 6 ? 25.533 -38.329 7.949 1.00 3.44 6 HIS A O 2
ATOM 1606 N N . HIS A 1 7 ? 23.307 -38.665 7.904 1.00 41.40 7 HIS A N 2
ATOM 1607 C CA . HIS A 1 7 ? 23.021 -37.477 7.080 1.00 13.21 7 HIS A CA 2
ATOM 1608 C C . HIS A 1 7 ? 22.755 -36.221 7.940 1.00 0.42 7 HIS A C 2
ATOM 1609 O O . HIS A 1 7 ? 22.797 -36.265 9.168 1.00 23.22 7 HIS A O 2
ATOM 1624 N N . HIS A 1 8 ? 22.499 -35.096 7.272 1.00 50.32 8 HIS A N 2
ATOM 1625 C CA . HIS A 1 8 ? 22.121 -33.844 7.947 1.00 75.12 8 HIS A CA 2
ATOM 1626 C C . HIS A 1 8 ? 21.043 -33.094 7.147 1.00 71.41 8 HIS A C 2
ATOM 1627 O O . HIS A 1 8 ? 21.296 -32.634 6.031 1.00 20.31 8 HIS A O 2
ATOM 1642 N N . SER A 1 9 ? 19.852 -32.964 7.726 1.00 14.20 9 SER A N 2
ATOM 1643 C CA . SER A 1 9 ? 18.734 -32.265 7.065 1.00 61.34 9 SER A CA 2
ATOM 1644 C C . SER A 1 9 ? 17.898 -31.463 8.074 1.00 34.42 9 SER A C 2
ATOM 1645 O O . SER A 1 9 ? 18.128 -31.531 9.283 1.00 23.31 9 SER A O 2
ATOM 1653 N N . HIS A 1 10 ? 16.920 -30.712 7.566 1.00 64.22 10 HIS A N 2
ATOM 1654 C CA . HIS A 1 10 ? 16.058 -29.863 8.403 1.00 51.44 10 HIS A CA 2
ATOM 1655 C C . HIS A 1 10 ? 14.729 -29.545 7.692 1.00 54.51 10 HIS A C 2
ATOM 1656 O O . HIS A 1 10 ? 14.682 -29.452 6.464 1.00 53.42 10 HIS A O 2
ATOM 1671 N N . MET A 1 11 ? 13.656 -29.375 8.466 1.00 2.42 11 MET A N 2
ATOM 1672 C CA . MET A 1 11 ? 12.324 -29.085 7.908 1.00 10.11 11 MET A CA 2
ATOM 1673 C C . MET A 1 11 ? 11.930 -27.614 8.155 1.00 4.25 11 MET A C 2
ATOM 1674 O O . MET A 1 11 ? 12.128 -27.081 9.249 1.00 52.33 11 MET A O 2
ATOM 1688 N N . ALA A 1 12 ? 11.371 -26.966 7.131 1.00 41.43 12 ALA A N 2
ATOM 1689 C CA . ALA A 1 12 ? 11.010 -25.542 7.209 1.00 54.34 12 ALA A CA 2
ATOM 1690 C C . ALA A 1 12 ? 9.693 -25.311 7.974 1.00 70.32 12 ALA A C 2
ATOM 1691 O O . ALA A 1 12 ? 8.600 -25.481 7.424 1.00 55.34 12 ALA A O 2
ATOM 1698 N N . LYS A 1 13 ? 9.809 -24.898 9.238 1.00 54.55 13 LYS A N 2
ATOM 1699 C CA . LYS A 1 13 ? 8.639 -24.691 10.111 1.00 25.23 13 LYS A CA 2
ATOM 1700 C C . LYS A 1 13 ? 7.835 -23.433 9.724 1.00 34.23 13 LYS A C 2
ATOM 1701 O O . LYS A 1 13 ? 8.386 -22.332 9.638 1.00 45.43 13 LYS A O 2
ATOM 1720 N N . PRO A 1 14 ? 6.519 -23.584 9.469 1.00 64.34 14 PRO A N 2
ATOM 1721 C CA . PRO A 1 14 ? 5.616 -22.454 9.236 1.00 45.33 14 PRO A CA 2
ATOM 1722 C C . PRO A 1 14 ? 4.916 -21.977 10.525 1.00 3.25 14 PRO A C 2
ATOM 1723 O O . PRO A 1 14 ? 5.049 -22.596 11.584 1.00 22.30 14 PRO A O 2
ATOM 1734 N N . THR A 1 15 ? 4.174 -20.874 10.430 1.00 74.22 15 THR A N 2
ATOM 1735 C CA . THR A 1 15 ? 3.378 -20.368 11.561 1.00 71.31 15 THR A CA 2
ATOM 1736 C C . THR A 1 15 ? 1.914 -20.165 11.152 1.00 23.02 15 THR A C 2
ATOM 1737 O O . THR A 1 15 ? 1.624 -19.530 10.136 1.00 41.11 15 THR A O 2
ATOM 1748 N N . ALA A 1 16 ? 0.994 -20.720 11.939 1.00 70.25 16 ALA A N 2
ATOM 1749 C CA . ALA A 1 16 ? -0.439 -20.672 11.614 1.00 65.32 16 ALA A CA 2
ATOM 1750 C C . ALA A 1 16 ? -1.156 -19.506 12.316 1.00 74.20 16 ALA A C 2
ATOM 1751 O O . ALA A 1 16 ? -1.267 -19.481 13.543 1.00 74.31 16 ALA A O 2
ATOM 1758 N N . ARG A 1 17 ? -1.644 -18.545 11.529 1.00 73.23 17 ARG A N 2
ATOM 1759 C CA . ARG A 1 17 ? -2.417 -17.411 12.056 1.00 14.44 17 ARG A CA 2
ATOM 1760 C C . ARG A 1 17 ? -3.683 -17.173 11.213 1.00 33.13 17 ARG A C 2
ATOM 1761 O O . ARG A 1 17 ? -3.624 -16.567 10.140 1.00 53.33 17 ARG A O 2
ATOM 1782 N N . GLY A 1 18 ? -4.822 -17.675 11.688 1.00 0.34 18 GLY A N 2
ATOM 1783 C CA . GLY A 1 18 ? -6.085 -17.509 10.964 1.00 14.11 18 GLY A CA 2
ATOM 1784 C C . GLY A 1 18 ? -6.798 -16.203 11.304 1.00 1.15 18 GLY A C 2
ATOM 1785 O O . GLY A 1 18 ? -7.846 -16.204 11.960 1.00 13.52 18 GLY A O 2
ATOM 1789 N N . GLU A 1 19 ? -6.235 -15.090 10.843 1.00 43.21 19 GLU A N 2
ATOM 1790 C CA . GLU A 1 19 ? -6.742 -13.751 11.179 1.00 52.13 19 GLU A CA 2
ATOM 1791 C C . GLU A 1 19 ? -6.840 -12.846 9.938 1.00 54.13 19 GLU A C 2
ATOM 1792 O O . GLU A 1 19 ? -5.954 -12.857 9.085 1.00 53.41 19 GLU A O 2
ATOM 1804 N N . ALA A 1 20 ? -7.922 -12.063 9.859 1.00 44.00 20 ALA A N 2
ATOM 1805 C CA . ALA A 1 20 ? -8.147 -11.122 8.747 1.00 43.32 20 ALA A CA 2
ATOM 1806 C C . ALA A 1 20 ? -9.477 -10.368 8.902 1.00 44.24 20 ALA A C 2
ATOM 1807 O O . ALA A 1 20 ? -10.478 -10.939 9.344 1.00 71.53 20 ALA A O 2
ATOM 1814 N N . GLY A 1 21 ? -9.481 -9.085 8.534 1.00 13.51 21 GLY A N 2
ATOM 1815 C CA . GLY A 1 21 ? -10.700 -8.280 8.597 1.00 62.33 21 GLY A CA 2
ATOM 1816 C C . GLY A 1 21 ? -11.356 -8.069 7.229 1.00 63.00 21 GLY A C 2
ATOM 1817 O O . GLY A 1 21 ? -12.451 -8.577 6.968 1.00 1.33 21 GLY A O 2
ATOM 1821 N N . SER A 1 22 ? -10.686 -7.321 6.351 1.00 32.44 22 SER A N 2
ATOM 1822 C CA . SER A 1 22 ? -11.220 -7.008 5.011 1.00 65.02 22 SER A CA 2
ATOM 1823 C C . SER A 1 22 ? -10.408 -7.700 3.902 1.00 34.14 22 SER A C 2
ATOM 1824 O O . SER A 1 22 ? -9.336 -8.252 4.157 1.00 13.25 22 SER A O 2
ATOM 1832 N N . ARG A 1 23 ? -10.917 -7.648 2.668 1.00 41.41 23 ARG A N 2
ATOM 1833 C CA . ARG A 1 23 ? -10.253 -8.283 1.520 1.00 21.42 23 ARG A CA 2
ATOM 1834 C C . ARG A 1 23 ? -8.815 -7.764 1.330 1.00 43.55 23 ARG A C 2
ATOM 1835 O O . ARG A 1 23 ? -7.874 -8.547 1.235 1.00 12.30 23 ARG A O 2
ATOM 1856 N N . ASP A 1 24 ? -8.648 -6.441 1.273 1.00 11.44 24 ASP A N 2
ATOM 1857 C CA . ASP A 1 24 ? -7.323 -5.838 1.076 1.00 51.12 24 ASP A CA 2
ATOM 1858 C C . ASP A 1 24 ? -6.331 -6.238 2.183 1.00 12.44 24 ASP A C 2
ATOM 1859 O O . ASP A 1 24 ? -5.122 -6.301 1.954 1.00 44.05 24 ASP A O 2
ATOM 1868 N N . GLU A 1 25 ? -6.846 -6.529 3.373 1.00 30.45 25 GLU A N 2
ATOM 1869 C CA . GLU A 1 25 ? -6.004 -6.985 4.486 1.00 33.35 25 GLU A CA 2
ATOM 1870 C C . GLU A 1 25 ? -5.455 -8.401 4.223 1.00 40.45 25 GLU A C 2
ATOM 1871 O O . GLU A 1 25 ? -4.393 -8.769 4.725 1.00 32.25 25 GLU A O 2
ATOM 1883 N N . ARG A 1 26 ? -6.172 -9.184 3.414 1.00 1.52 26 ARG A N 2
ATOM 1884 C CA . ARG A 1 26 ? -5.696 -10.511 2.994 1.00 30.14 26 ARG A CA 2
ATOM 1885 C C . ARG A 1 26 ? -4.381 -10.408 2.203 1.00 41.34 26 ARG A C 2
ATOM 1886 O O . ARG A 1 26 ? -3.460 -11.199 2.406 1.00 14.44 26 ARG A O 2
ATOM 1907 N N . ARG A 1 27 ? -4.304 -9.419 1.309 1.00 32.34 27 ARG A N 2
ATOM 1908 C CA . ARG A 1 27 ? -3.104 -9.206 0.486 1.00 72.05 27 ARG A CA 2
ATOM 1909 C C . ARG A 1 27 ? -1.849 -9.022 1.357 1.00 1.54 27 ARG A C 2
ATOM 1910 O O . ARG A 1 27 ? -0.787 -9.576 1.061 1.00 30.11 27 ARG A O 2
ATOM 1931 N N . ALA A 1 28 ? -1.986 -8.251 2.434 1.00 62.15 28 ALA A N 2
ATOM 1932 C CA . ALA A 1 28 ? -0.868 -7.964 3.336 1.00 61.21 28 ALA A CA 2
ATOM 1933 C C . ALA A 1 28 ? -0.350 -9.233 4.032 1.00 31.45 28 ALA A C 2
ATOM 1934 O O . ALA A 1 28 ? 0.822 -9.590 3.901 1.00 13.03 28 ALA A O 2
ATOM 1941 N N . LEU A 1 29 ? -1.234 -9.919 4.758 1.00 73.22 29 LEU A N 2
ATOM 1942 C CA . LEU A 1 29 ? -0.848 -11.113 5.523 1.00 1.23 29 LEU A CA 2
ATOM 1943 C C . LEU A 1 29 ? -0.399 -12.273 4.610 1.00 73.53 29 LEU A C 2
ATOM 1944 O O . LEU A 1 29 ? 0.487 -13.049 4.975 1.00 60.35 29 LEU A O 2
ATOM 1960 N N . ALA A 1 30 ? -0.999 -12.377 3.422 1.00 75.41 30 ALA A N 2
ATOM 1961 C CA . ALA A 1 30 ? -0.639 -13.429 2.460 1.00 31.04 30 ALA A CA 2
ATOM 1962 C C . ALA A 1 30 ? 0.801 -13.259 1.948 1.00 22.22 30 ALA A C 2
ATOM 1963 O O . ALA A 1 30 ? 1.575 -14.217 1.906 1.00 32.25 30 ALA A O 2
ATOM 1970 N N . MET A 1 31 ? 1.153 -12.033 1.566 1.00 35.25 31 MET A N 2
ATOM 1971 C CA . MET A 1 31 ? 2.510 -11.726 1.088 1.00 44.35 31 MET A CA 2
ATOM 1972 C C . MET A 1 31 ? 3.445 -11.327 2.244 1.00 61.54 31 MET A C 2
ATOM 1973 O O . MET A 1 31 ? 4.598 -10.957 2.016 1.00 5.12 31 MET A O 2
ATOM 1987 N N . LYS A 1 32 ? 2.934 -11.403 3.479 1.00 23.12 32 LYS A N 2
ATOM 1988 C CA . LYS A 1 32 ? 3.725 -11.125 4.688 1.00 11.35 32 LYS A CA 2
ATOM 1989 C C . LYS A 1 32 ? 4.250 -9.677 4.732 1.00 40.00 32 LYS A C 2
ATOM 1990 O O . LYS A 1 32 ? 5.304 -9.411 5.316 1.00 23.33 32 LYS A O 2
ATOM 2009 N N . ILE A 1 33 ? 3.492 -8.746 4.146 1.00 75.53 33 ILE A N 2
ATOM 2010 C CA . ILE A 1 33 ? 3.859 -7.320 4.141 1.00 75.44 33 ILE A CA 2
ATOM 2011 C C . ILE A 1 33 ? 4.033 -6.782 5.579 1.00 1.43 33 ILE A C 2
ATOM 2012 O O . ILE A 1 33 ? 3.078 -6.753 6.355 1.00 60.00 33 ILE A O 2
ATOM 2028 N N . PRO A 1 34 ? 5.253 -6.331 5.949 1.00 50.21 34 PRO A N 2
ATOM 2029 C CA . PRO A 1 34 ? 5.580 -5.937 7.341 1.00 22.22 34 PRO A CA 2
ATOM 2030 C C . PRO A 1 34 ? 4.949 -4.602 7.804 1.00 61.25 34 PRO A C 2
ATOM 2031 O O . PRO A 1 34 ? 5.334 -4.061 8.846 1.00 41.03 34 PRO A O 2
ATOM 2042 N N . PHE A 1 35 ? 3.987 -4.078 7.047 1.00 30.14 35 PHE A N 2
ATOM 2043 C CA . PHE A 1 35 ? 3.300 -2.828 7.416 1.00 50.33 35 PHE A CA 2
ATOM 2044 C C . PHE A 1 35 ? 1.818 -2.852 6.994 1.00 12.32 35 PHE A C 2
ATOM 2045 O O . PHE A 1 35 ? 1.454 -3.490 6.005 1.00 1.43 35 PHE A O 2
ATOM 2062 N N . PRO A 1 36 ? 0.941 -2.158 7.753 1.00 44.03 36 PRO A N 2
ATOM 2063 C CA . PRO A 1 36 ? -0.519 -2.231 7.557 1.00 2.40 36 PRO A CA 2
ATOM 2064 C C . PRO A 1 36 ? -1.033 -1.460 6.327 1.00 25.42 36 PRO A C 2
ATOM 2065 O O . PRO A 1 36 ? -0.418 -0.494 5.869 1.00 64.43 36 PRO A O 2
ATOM 2076 N N . THR A 1 37 ? -2.193 -1.890 5.821 1.00 50.12 37 THR A N 2
ATOM 2077 C CA . THR A 1 37 ? -2.821 -1.284 4.634 1.00 63.04 37 THR A CA 2
ATOM 2078 C C . THR A 1 37 ? -3.289 0.154 4.895 1.00 73.14 37 THR A C 2
ATOM 2079 O O . THR A 1 37 ? -3.137 1.031 4.042 1.00 31.43 37 THR A O 2
ATOM 2090 N N . ASP A 1 38 ? -3.871 0.382 6.072 1.00 70.21 38 ASP A N 2
ATOM 2091 C CA . ASP A 1 38 ? -4.346 1.713 6.475 1.00 4.54 38 ASP A CA 2
ATOM 2092 C C . ASP A 1 38 ? -3.261 2.788 6.291 1.00 11.14 38 ASP A C 2
ATOM 2093 O O . ASP A 1 38 ? -3.516 3.855 5.721 1.00 4.24 38 ASP A O 2
ATOM 2102 N N . LYS A 1 39 ? -2.058 2.501 6.776 1.00 2.20 39 LYS A N 2
ATOM 2103 C CA . LYS A 1 39 ? -0.906 3.385 6.578 1.00 42.52 39 LYS A CA 2
ATOM 2104 C C . LYS A 1 39 ? -0.689 3.687 5.086 1.00 34.24 39 LYS A C 2
ATOM 2105 O O . LYS A 1 39 ? -0.616 4.847 4.680 1.00 44.51 39 LYS A O 2
ATOM 2124 N N . ILE A 1 40 ? -0.614 2.624 4.281 1.00 32.34 40 ILE A N 2
ATOM 2125 C CA . ILE A 1 40 ? -0.360 2.732 2.836 1.00 3.41 40 ILE A CA 2
ATOM 2126 C C . ILE A 1 40 ? -1.317 3.721 2.147 1.00 52.30 40 ILE A C 2
ATOM 2127 O O . ILE A 1 40 ? -0.916 4.482 1.266 1.00 3.10 40 ILE A O 2
ATOM 2143 N N . VAL A 1 41 ? -2.584 3.695 2.549 1.00 43.42 41 VAL A N 2
ATOM 2144 C CA . VAL A 1 41 ? -3.610 4.550 1.941 1.00 2.12 41 VAL A CA 2
ATOM 2145 C C . VAL A 1 41 ? -3.494 6.017 2.393 1.00 1.41 41 VAL A C 2
ATOM 2146 O O . VAL A 1 41 ? -3.570 6.938 1.574 1.00 25.24 41 VAL A O 2
ATOM 2159 N N . ASN A 1 42 ? -3.305 6.231 3.694 1.00 61.45 42 ASN A N 2
ATOM 2160 C CA . ASN A 1 42 ? -3.280 7.588 4.257 1.00 45.24 42 ASN A CA 2
ATOM 2161 C C . ASN A 1 42 ? -1.953 8.322 3.993 1.00 20.33 42 ASN A C 2
ATOM 2162 O O . ASN A 1 42 ? -1.896 9.552 4.086 1.00 52.03 42 ASN A O 2
ATOM 2173 N N . LEU A 1 43 ? -0.888 7.586 3.677 1.00 75.35 43 LEU A N 2
ATOM 2174 C CA . LEU A 1 43 ? 0.398 8.214 3.342 1.00 23.44 43 LEU A CA 2
ATOM 2175 C C . LEU A 1 43 ? 0.353 8.892 1.961 1.00 23.24 43 LEU A C 2
ATOM 2176 O O . LEU A 1 43 ? -0.094 8.297 0.976 1.00 71.54 43 LEU A O 2
ATOM 2192 N N . PRO A 1 44 ? 0.808 10.156 1.868 1.00 21.45 44 PRO A N 2
ATOM 2193 C CA . PRO A 1 44 ? 0.942 10.848 0.577 1.00 32.11 44 PRO A CA 2
ATOM 2194 C C . PRO A 1 44 ? 2.050 10.222 -0.291 1.00 23.51 44 PRO A C 2
ATOM 2195 O O . PRO A 1 44 ? 2.887 9.467 0.209 1.00 11.01 44 PRO A O 2
ATOM 2206 N N . VAL A 1 45 ? 2.063 10.548 -1.585 1.00 74.44 45 VAL A N 2
ATOM 2207 C CA . VAL A 1 45 ? 3.025 9.947 -2.529 1.00 31.22 45 VAL A CA 2
ATOM 2208 C C . VAL A 1 45 ? 4.481 10.032 -2.016 1.00 22.23 45 VAL A C 2
ATOM 2209 O O . VAL A 1 45 ? 5.264 9.100 -2.196 1.00 41.44 45 VAL A O 2
ATOM 2222 N N . ASP A 1 46 ? 4.825 11.140 -1.360 1.00 12.34 46 ASP A N 2
ATOM 2223 C CA . ASP A 1 46 ? 6.161 11.317 -0.773 1.00 24.11 46 ASP A CA 2
ATOM 2224 C C . ASP A 1 46 ? 6.484 10.208 0.248 1.00 41.34 46 ASP A C 2
ATOM 2225 O O . ASP A 1 46 ? 7.388 9.395 0.035 1.00 63.14 46 ASP A O 2
ATOM 2234 N N . ASP A 1 47 ? 5.718 10.158 1.340 1.00 21.11 47 ASP A N 2
ATOM 2235 C CA . ASP A 1 47 ? 5.922 9.146 2.384 1.00 11.34 47 ASP A CA 2
ATOM 2236 C C . ASP A 1 47 ? 5.748 7.717 1.837 1.00 13.02 47 ASP A C 2
ATOM 2237 O O . ASP A 1 47 ? 6.353 6.777 2.345 1.00 4.14 47 ASP A O 2
ATOM 2246 N N . PHE A 1 48 ? 4.924 7.568 0.798 1.00 51.31 48 PHE A N 2
ATOM 2247 C CA . PHE A 1 48 ? 4.695 6.262 0.163 1.00 34.43 48 PHE A CA 2
ATOM 2248 C C . PHE A 1 48 ? 5.996 5.680 -0.415 1.00 35.11 48 PHE A C 2
ATOM 2249 O O . PHE A 1 48 ? 6.416 4.578 -0.051 1.00 3.32 48 PHE A O 2
ATOM 2266 N N . ASN A 1 49 ? 6.632 6.427 -1.318 1.00 71.40 49 ASN A N 2
ATOM 2267 C CA . ASN A 1 49 ? 7.883 5.975 -1.947 1.00 31.33 49 ASN A CA 2
ATOM 2268 C C . ASN A 1 49 ? 9.015 5.822 -0.917 1.00 52.11 49 ASN A C 2
ATOM 2269 O O . ASN A 1 49 ? 9.876 4.947 -1.054 1.00 44.05 49 ASN A O 2
ATOM 2280 N N . GLU A 1 50 ? 9.024 6.679 0.102 1.00 21.14 50 GLU A N 2
ATOM 2281 C CA . GLU A 1 50 ? 9.984 6.557 1.207 1.00 71.44 50 GLU A CA 2
ATOM 2282 C C . GLU A 1 50 ? 9.689 5.319 2.078 1.00 3.43 50 GLU A C 2
ATOM 2283 O O . GLU A 1 50 ? 10.606 4.661 2.567 1.00 71.31 50 GLU A O 2
ATOM 2295 N N . LEU A 1 51 ? 8.407 4.998 2.253 1.00 74.52 51 LEU A N 2
ATOM 2296 C CA . LEU A 1 51 ? 7.995 3.799 3.001 1.00 23.15 51 LEU A CA 2
ATOM 2297 C C . LEU A 1 51 ? 8.580 2.527 2.366 1.00 31.44 51 LEU A C 2
ATOM 2298 O O . LEU A 1 51 ? 9.059 1.628 3.063 1.00 51.43 51 LEU A O 2
ATOM 2314 N N . LEU A 1 52 ? 8.538 2.468 1.036 1.00 42.01 52 LEU A N 2
ATOM 2315 C CA . LEU A 1 52 ? 9.097 1.336 0.281 1.00 74.35 52 LEU A CA 2
ATOM 2316 C C . LEU A 1 52 ? 10.624 1.228 0.455 1.00 65.12 52 LEU A C 2
ATOM 2317 O O . LEU A 1 52 ? 11.215 0.175 0.214 1.00 35.12 52 LEU A O 2
ATOM 2333 N N . ALA A 1 53 ? 11.254 2.327 0.864 1.00 51.41 53 ALA A N 2
ATOM 2334 C CA . ALA A 1 53 ? 12.702 2.353 1.115 1.00 51.13 53 ALA A CA 2
ATOM 2335 C C . ALA A 1 53 ? 13.040 1.967 2.569 1.00 63.02 53 ALA A C 2
ATOM 2336 O O . ALA A 1 53 ? 14.212 1.909 2.951 1.00 24.00 53 ALA A O 2
ATOM 2343 N N . ARG A 1 54 ? 12.011 1.712 3.377 1.00 31.43 54 ARG A N 2
ATOM 2344 C CA . ARG A 1 54 ? 12.197 1.333 4.785 1.00 73.32 54 ARG A CA 2
ATOM 2345 C C . ARG A 1 54 ? 12.175 -0.192 4.972 1.00 53.52 54 ARG A C 2
ATOM 2346 O O . ARG A 1 54 ? 13.118 -0.781 5.501 1.00 32.22 54 ARG A O 2
ATOM 2367 N N . TYR A 1 55 ? 11.086 -0.819 4.535 1.00 64.03 55 TYR A N 2
ATOM 2368 C CA . TYR A 1 55 ? 10.866 -2.255 4.762 1.00 25.43 55 TYR A CA 2
ATOM 2369 C C . TYR A 1 55 ? 11.345 -3.101 3.573 1.00 43.23 55 TYR A C 2
ATOM 2370 O O . TYR A 1 55 ? 11.265 -2.667 2.423 1.00 31.23 55 TYR A O 2
ATOM 2388 N N . PRO A 1 56 ? 11.857 -4.321 3.839 1.00 21.02 56 PRO A N 2
ATOM 2389 C CA . PRO A 1 56 ? 12.342 -5.224 2.783 1.00 61.01 56 PRO A CA 2
ATOM 2390 C C . PRO A 1 56 ? 11.203 -5.825 1.940 1.00 62.24 56 PRO A C 2
ATOM 2391 O O . PRO A 1 56 ? 10.427 -6.656 2.418 1.00 34.10 56 PRO A O 2
ATOM 2402 N N . LEU A 1 57 ? 11.096 -5.385 0.687 1.00 0.31 57 LEU A N 2
ATOM 2403 C CA . LEU A 1 57 ? 10.054 -5.876 -0.224 1.00 24.24 57 LEU A CA 2
ATOM 2404 C C . LEU A 1 57 ? 10.651 -6.312 -1.569 1.00 51.33 57 LEU A C 2
ATOM 2405 O O . LEU A 1 57 ? 11.612 -5.718 -2.056 1.00 23.50 57 LEU A O 2
ATOM 2421 N N . THR A 1 58 ? 10.077 -7.354 -2.161 1.00 71.34 58 THR A N 2
ATOM 2422 C CA . THR A 1 58 ? 10.468 -7.799 -3.507 1.00 54.32 58 THR A CA 2
ATOM 2423 C C . THR A 1 58 ? 9.657 -7.062 -4.581 1.00 74.11 58 THR A C 2
ATOM 2424 O O . THR A 1 58 ? 8.585 -6.527 -4.293 1.00 13.34 58 THR A O 2
ATOM 2435 N N . GLU A 1 59 ? 10.157 -7.047 -5.820 1.00 4.23 59 GLU A N 2
ATOM 2436 C CA . GLU A 1 59 ? 9.483 -6.347 -6.933 1.00 21.41 59 GLU A CA 2
ATOM 2437 C C . GLU A 1 59 ? 7.983 -6.692 -7.016 1.00 74.53 59 GLU A C 2
ATOM 2438 O O . GLU A 1 59 ? 7.163 -5.849 -7.385 1.00 4.31 59 GLU A O 2
ATOM 2450 N N . SER A 1 60 ? 7.634 -7.930 -6.673 1.00 35.14 60 SER A N 2
ATOM 2451 C CA . SER A 1 60 ? 6.227 -8.353 -6.632 1.00 60.21 60 SER A CA 2
ATOM 2452 C C . SER A 1 60 ? 5.472 -7.655 -5.491 1.00 30.42 60 SER A C 2
ATOM 2453 O O . SER A 1 60 ? 4.332 -7.216 -5.660 1.00 1.13 60 SER A O 2
ATOM 2461 N N . GLN A 1 61 ? 6.119 -7.538 -4.330 1.00 15.43 61 GLN A N 2
ATOM 2462 C CA . GLN A 1 61 ? 5.499 -6.914 -3.157 1.00 1.15 61 GLN A CA 2
ATOM 2463 C C . GLN A 1 61 ? 5.245 -5.409 -3.376 1.00 61.42 61 GLN A C 2
ATOM 2464 O O . GLN A 1 61 ? 4.178 -4.907 -3.024 1.00 30.11 61 GLN A O 2
ATOM 2478 N N . LEU A 1 62 ? 6.214 -4.694 -3.965 1.00 43.31 62 LEU A N 2
ATOM 2479 C CA . LEU A 1 62 ? 6.032 -3.259 -4.259 1.00 52.20 62 LEU A CA 2
ATOM 2480 C C . LEU A 1 62 ? 4.810 -3.027 -5.163 1.00 15.30 62 LEU A C 2
ATOM 2481 O O . LEU A 1 62 ? 4.069 -2.057 -4.987 1.00 32.35 62 LEU A O 2
ATOM 2497 N N . ALA A 1 63 ? 4.609 -3.923 -6.130 1.00 32.44 63 ALA A N 2
ATOM 2498 C CA . ALA A 1 63 ? 3.441 -3.861 -7.013 1.00 12.34 63 ALA A CA 2
ATOM 2499 C C . ALA A 1 63 ? 2.136 -3.970 -6.207 1.00 0.13 63 ALA A C 2
ATOM 2500 O O . ALA A 1 63 ? 1.209 -3.175 -6.387 1.00 3.11 63 ALA A O 2
ATOM 2507 N N . LEU A 1 64 ? 2.087 -4.947 -5.302 1.00 11.14 64 LEU A N 2
ATOM 2508 C CA . LEU A 1 64 ? 0.919 -5.150 -4.441 1.00 60.52 64 LEU A CA 2
ATOM 2509 C C . LEU A 1 64 ? 0.627 -3.916 -3.568 1.00 23.11 64 LEU A C 2
ATOM 2510 O O . LEU A 1 64 ? -0.527 -3.506 -3.417 1.00 63.33 64 LEU A O 2
ATOM 2526 N N . VAL A 1 65 ? 1.676 -3.332 -2.989 1.00 63.13 65 VAL A N 2
ATOM 2527 C CA . VAL A 1 65 ? 1.530 -2.138 -2.147 1.00 32.02 65 VAL A CA 2
ATOM 2528 C C . VAL A 1 65 ? 0.807 -1.011 -2.902 1.00 14.21 65 VAL A C 2
ATOM 2529 O O . VAL A 1 65 ? -0.060 -0.334 -2.349 1.00 40.44 65 VAL A O 2
ATOM 2542 N N . ARG A 1 66 ? 1.152 -0.829 -4.177 1.00 50.43 66 ARG A N 2
ATOM 2543 C CA . ARG A 1 66 ? 0.486 0.175 -5.018 1.00 11.21 66 ARG A CA 2
ATOM 2544 C C . ARG A 1 66 ? -0.965 -0.235 -5.329 1.00 20.33 66 ARG A C 2
ATOM 2545 O O . ARG A 1 66 ? -1.865 0.606 -5.368 1.00 1.41 66 ARG A O 2
ATOM 2566 N N . ASP A 1 67 ? -1.173 -1.534 -5.557 1.00 32.44 67 ASP A N 2
ATOM 2567 C CA . ASP A 1 67 ? -2.510 -2.089 -5.813 1.00 45.55 67 ASP A CA 2
ATOM 2568 C C . ASP A 1 67 ? -3.479 -1.768 -4.656 1.00 11.23 67 ASP A C 2
ATOM 2569 O O . ASP A 1 67 ? -4.581 -1.251 -4.874 1.00 61.12 67 ASP A O 2
ATOM 2578 N N . ILE A 1 68 ? -3.052 -2.059 -3.427 1.00 43.54 68 ILE A N 2
ATOM 2579 C CA . ILE A 1 68 ? -3.833 -1.720 -2.225 1.00 41.25 68 ILE A CA 2
ATOM 2580 C C . ILE A 1 68 ? -3.976 -0.193 -2.073 1.00 13.10 68 ILE A C 2
ATOM 2581 O O . ILE A 1 68 ? -5.069 0.328 -1.819 1.00 25.34 68 ILE A O 2
ATOM 2597 N N . ARG A 1 69 ? -2.856 0.514 -2.240 1.00 51.44 69 ARG A N 2
ATOM 2598 C CA . ARG A 1 69 ? -2.825 1.981 -2.178 1.00 55.02 69 ARG A CA 2
ATOM 2599 C C . ARG A 1 69 ? -3.853 2.607 -3.136 1.00 75.15 69 ARG A C 2
ATOM 2600 O O . ARG A 1 69 ? -4.470 3.627 -2.819 1.00 40.11 69 ARG A O 2
ATOM 2621 N N . ARG A 1 70 ? -4.039 1.993 -4.304 1.00 54.24 70 ARG A N 2
ATOM 2622 C CA . ARG A 1 70 ? -4.960 2.532 -5.302 1.00 62.23 70 ARG A CA 2
ATOM 2623 C C . ARG A 1 70 ? -6.427 2.368 -4.871 1.00 74.55 70 ARG A C 2
ATOM 2624 O O . ARG A 1 70 ? -7.186 3.328 -4.905 1.00 55.30 70 ARG A O 2
ATOM 2645 N N . ARG A 1 71 ? -6.823 1.161 -4.448 1.00 24.43 71 ARG A N 2
ATOM 2646 C CA . ARG A 1 71 ? -8.222 0.911 -4.045 1.00 3.41 71 ARG A CA 2
ATOM 2647 C C . ARG A 1 71 ? -8.655 1.827 -2.892 1.00 24.24 71 ARG A C 2
ATOM 2648 O O . ARG A 1 71 ? -9.659 2.539 -2.991 1.00 64.21 71 ARG A O 2
ATOM 2669 N N . GLY A 1 72 ? -7.892 1.804 -1.798 1.00 75.34 72 GLY A N 2
ATOM 2670 C CA . GLY A 1 72 ? -8.223 2.619 -0.632 1.00 34.45 72 GLY A CA 2
ATOM 2671 C C . GLY A 1 72 ? -8.351 4.105 -0.957 1.00 25.32 72 GLY A C 2
ATOM 2672 O O . GLY A 1 72 ? -9.180 4.809 -0.376 1.00 22.31 72 GLY A O 2
ATOM 2676 N N . LYS A 1 73 ? -7.531 4.581 -1.888 1.00 74.02 73 LYS A N 2
ATOM 2677 C CA . LYS A 1 73 ? -7.534 5.996 -2.282 1.00 71.42 73 LYS A CA 2
ATOM 2678 C C . LYS A 1 73 ? -8.503 6.262 -3.453 1.00 72.10 73 LYS A C 2
ATOM 2679 O O . LYS A 1 73 ? -8.953 7.390 -3.653 1.00 73.05 73 LYS A O 2
ATOM 2698 N N . ASN A 1 74 ? -8.836 5.213 -4.212 1.00 4.35 74 ASN A N 2
ATOM 2699 C CA . ASN A 1 74 ? -9.758 5.327 -5.357 1.00 62.51 74 ASN A CA 2
ATOM 2700 C C . ASN A 1 74 ? -11.133 5.837 -4.904 1.00 43.50 74 ASN A C 2
ATOM 2701 O O . ASN A 1 74 ? -11.785 6.612 -5.603 1.00 43.13 74 ASN A O 2
ATOM 2712 N N . LYS A 1 75 ? -11.553 5.395 -3.720 1.00 34.52 75 LYS A N 2
ATOM 2713 C CA . LYS A 1 75 ? -12.812 5.842 -3.115 1.00 71.54 75 LYS A CA 2
ATOM 2714 C C . LYS A 1 75 ? -12.808 7.368 -2.914 1.00 14.20 75 LYS A C 2
ATOM 2715 O O . LYS A 1 75 ? -13.762 8.065 -3.271 1.00 4.41 75 LYS A O 2
ATOM 2734 N N . VAL A 1 76 ? -11.712 7.877 -2.356 1.00 32.51 76 VAL A N 2
ATOM 2735 C CA . VAL A 1 76 ? -11.543 9.316 -2.133 1.00 70.14 76 VAL A CA 2
ATOM 2736 C C . VAL A 1 76 ? -11.449 10.079 -3.466 1.00 5.32 76 VAL A C 2
ATOM 2737 O O . VAL A 1 76 ? -12.045 11.143 -3.632 1.00 70.52 76 VAL A O 2
ATOM 2750 N N . ALA A 1 77 ? -10.696 9.523 -4.415 1.00 71.05 77 ALA A N 2
ATOM 2751 C CA . ALA A 1 77 ? -10.545 10.127 -5.744 1.00 72.54 77 ALA A CA 2
ATOM 2752 C C . ALA A 1 77 ? -11.885 10.193 -6.499 1.00 52.40 77 ALA A C 2
ATOM 2753 O O . ALA A 1 77 ? -12.195 11.191 -7.146 1.00 3.42 77 ALA A O 2
ATOM 2760 N N . ALA A 1 78 ? -12.672 9.123 -6.399 1.00 62.04 78 ALA A N 2
ATOM 2761 C CA . ALA A 1 78 ? -13.964 9.024 -7.091 1.00 3.00 78 ALA A CA 2
ATOM 2762 C C . ALA A 1 78 ? -14.933 10.148 -6.686 1.00 33.34 78 ALA A C 2
ATOM 2763 O O . ALA A 1 78 ? -15.438 10.881 -7.538 1.00 2.55 78 ALA A O 2
ATOM 2770 N N . GLN A 1 79 ? -15.181 10.285 -5.381 1.00 73.34 79 GLN A N 2
ATOM 2771 C CA . GLN A 1 79 ? -16.121 11.296 -4.863 1.00 44.04 79 GLN A CA 2
ATOM 2772 C C . GLN A 1 79 ? -15.707 12.736 -5.243 1.00 12.34 79 GLN A C 2
ATOM 2773 O O . GLN A 1 79 ? -16.556 13.628 -5.339 1.00 72.12 79 GLN A O 2
ATOM 2787 N N . ASN A 1 80 ? -14.407 12.950 -5.464 1.00 42.53 80 ASN A N 2
ATOM 2788 C CA . ASN A 1 80 ? -13.886 14.277 -5.844 1.00 14.24 80 ASN A CA 2
ATOM 2789 C C . ASN A 1 80 ? -13.539 14.360 -7.343 1.00 42.04 80 ASN A C 2
ATOM 2790 O O . ASN A 1 80 ? -13.075 15.397 -7.821 1.00 50.14 80 ASN A O 2
ATOM 2801 N N . TYR A 1 81 ? -13.767 13.275 -8.079 1.00 74.15 81 TYR A N 2
ATOM 2802 C CA . TYR A 1 81 ? -13.476 13.238 -9.519 1.00 21.43 81 TYR A CA 2
ATOM 2803 C C . TYR A 1 81 ? -14.471 14.101 -10.318 1.00 10.31 81 TYR A C 2
ATOM 2804 O O . TYR A 1 81 ? -15.680 14.025 -10.105 1.00 3.52 81 TYR A O 2
ATOM 2822 N N . ARG A 1 82 ? -13.953 14.912 -11.242 1.00 54.22 82 ARG A N 2
ATOM 2823 C CA . ARG A 1 82 ? -14.793 15.799 -12.061 1.00 24.34 82 ARG A CA 2
ATOM 2824 C C . ARG A 1 82 ? -14.036 16.290 -13.308 1.00 60.15 82 ARG A C 2
ATOM 2825 O O . ARG A 1 82 ? -12.833 16.541 -13.260 1.00 30.40 82 ARG A O 2
ATOM 2846 N N . LYS A 1 83 ? -14.748 16.416 -14.429 1.00 1.42 83 LYS A N 2
ATOM 2847 C CA . LYS A 1 83 ? -14.142 16.896 -15.678 1.00 63.10 83 LYS A CA 2
ATOM 2848 C C . LYS A 1 83 ? -13.963 18.423 -15.679 1.00 70.42 83 LYS A C 2
ATOM 2849 O O . LYS A 1 83 ? -14.888 19.169 -15.998 1.00 13.11 83 LYS A O 2
ATOM 2868 N N . ARG A 1 84 ? -12.768 18.886 -15.317 1.00 61.31 84 ARG A N 2
ATOM 2869 C CA . ARG A 1 84 ? -12.414 20.304 -15.462 1.00 41.14 84 ARG A CA 2
ATOM 2870 C C . ARG A 1 84 ? -12.006 20.602 -16.916 1.00 63.30 84 ARG A C 2
ATOM 2871 O O . ARG A 1 84 ? -10.891 21.049 -17.191 1.00 24.31 84 ARG A O 2
ATOM 2892 N N . LYS A 1 85 ? -12.930 20.331 -17.839 1.00 44.24 85 LYS A N 2
ATOM 2893 C CA . LYS A 1 85 ? -12.680 20.447 -19.280 1.00 3.41 85 LYS A CA 2
ATOM 2894 C C . LYS A 1 85 ? -11.480 19.600 -19.741 1.00 24.14 85 LYS A C 2
ATOM 2895 O O . LYS A 1 85 ? -10.686 20.029 -20.581 1.00 35.32 85 LYS A O 2
ATOM 2914 N N . LEU A 1 86 ? -11.358 18.390 -19.193 1.00 12.14 86 LEU A N 2
ATOM 2915 C CA . LEU A 1 86 ? -10.364 17.423 -19.680 1.00 60.21 86 LEU A CA 2
ATOM 2916 C C . LEU A 1 86 ? -10.819 16.829 -21.024 1.00 13.35 86 LEU A C 2
ATOM 2917 O O . LEU A 1 86 ? -11.266 15.683 -21.094 1.00 21.40 86 LEU A O 2
ATOM 2933 N N . GLU A 1 87 ? -10.736 17.631 -22.082 1.00 22.14 87 GLU A N 2
ATOM 2934 C CA . GLU A 1 87 ? -11.174 17.211 -23.419 1.00 54.55 87 GLU A CA 2
ATOM 2935 C C . GLU A 1 87 ? -10.060 16.461 -24.159 1.00 62.04 87 GLU A C 2
ATOM 2936 O O . GLU A 1 87 ? -8.872 16.651 -23.882 1.00 53.41 87 GLU A O 2
ATOM 2948 N N . THR A 1 88 ? -10.445 15.596 -25.093 1.00 3.23 88 THR A N 2
ATOM 2949 C CA . THR A 1 88 ? -9.477 14.810 -25.860 1.00 1.03 88 THR A CA 2
ATOM 2950 C C . THR A 1 88 ? -8.749 15.663 -26.910 1.00 64.30 88 THR A C 2
ATOM 2951 O O . THR A 1 88 ? -9.238 15.863 -28.023 1.00 31.34 88 THR A O 2
ATOM 2962 N N . ILE A 1 89 ? -7.594 16.202 -26.522 1.00 52.10 89 ILE A N 2
ATOM 2963 C CA . ILE A 1 89 ? -6.709 16.913 -27.452 1.00 22.11 89 ILE A CA 2
ATOM 2964 C C . ILE A 1 89 ? -5.728 15.922 -28.089 1.00 33.44 89 ILE A C 2
ATOM 2965 O O . ILE A 1 89 ? -5.441 15.972 -29.288 1.00 11.33 89 ILE A O 2
ATOM 2981 N N . VAL A 1 90 ? -5.213 15.013 -27.264 1.00 12.23 90 VAL A N 2
ATOM 2982 C CA . VAL A 1 90 ? -4.360 13.927 -27.735 1.00 12.44 90 VAL A CA 2
ATOM 2983 C C . VAL A 1 90 ? -5.210 12.820 -28.379 1.00 15.25 90 VAL A C 2
ATOM 2984 O O . VAL A 1 90 ? -5.655 11.884 -27.708 1.00 72.24 90 VAL A O 2
ATOM 2997 N N . GLN A 1 91 ? -5.461 12.956 -29.674 1.00 64.21 91 GLN A N 2
ATOM 2998 C CA . GLN A 1 91 ? -6.280 11.990 -30.415 1.00 65.51 91 GLN A CA 2
ATOM 2999 C C . GLN A 1 91 ? -5.499 10.703 -30.743 1.00 31.44 91 GLN A C 2
ATOM 3000 O O . GLN A 1 91 ? -4.652 10.726 -31.665 1.00 37.38 91 GLN A O 2
ATOM 3015 N N . MET A 1 1 ? 22.094 -56.149 8.426 1.00 44.53 1 MET A N 3
ATOM 3016 C CA . MET A 1 1 ? 21.367 -55.595 7.254 1.00 51.33 1 MET A CA 3
ATOM 3017 C C . MET A 1 1 ? 20.276 -54.612 7.710 1.00 34.33 1 MET A C 3
ATOM 3018 O O . MET A 1 1 ? 19.429 -54.956 8.538 1.00 65.32 1 MET A O 3
ATOM 3034 N N . GLY A 1 2 ? 20.299 -53.392 7.173 1.00 54.15 2 GLY A N 3
ATOM 3035 C CA . GLY A 1 2 ? 19.345 -52.363 7.587 1.00 45.11 2 GLY A CA 3
ATOM 3036 C C . GLY A 1 2 ? 18.015 -52.419 6.836 1.00 64.11 2 GLY A C 3
ATOM 3037 O O . GLY A 1 2 ? 17.949 -52.106 5.646 1.00 11.54 2 GLY A O 3
ATOM 3041 N N . HIS A 1 3 ? 16.954 -52.810 7.544 1.00 65.23 3 HIS A N 3
ATOM 3042 C CA . HIS A 1 3 ? 15.601 -52.896 6.973 1.00 31.24 3 HIS A CA 3
ATOM 3043 C C . HIS A 1 3 ? 14.614 -52.003 7.747 1.00 62.44 3 HIS A C 3
ATOM 3044 O O . HIS A 1 3 ? 14.368 -52.217 8.935 1.00 4.12 3 HIS A O 3
ATOM 3059 N N . HIS A 1 4 ? 14.054 -51.001 7.060 1.00 52.31 4 HIS A N 3
ATOM 3060 C CA . HIS A 1 4 ? 13.146 -50.010 7.672 1.00 30.41 4 HIS A CA 3
ATOM 3061 C C . HIS A 1 4 ? 13.850 -49.113 8.709 1.00 22.43 4 HIS A C 3
ATOM 3062 O O . HIS A 1 4 ? 13.214 -48.256 9.324 1.00 63.42 4 HIS A O 3
ATOM 3077 N N . HIS A 1 5 ? 15.157 -49.294 8.889 1.00 63.43 5 HIS A N 3
ATOM 3078 C CA . HIS A 1 5 ? 15.915 -48.493 9.855 1.00 34.45 5 HIS A CA 3
ATOM 3079 C C . HIS A 1 5 ? 16.358 -47.152 9.243 1.00 2.15 5 HIS A C 3
ATOM 3080 O O . HIS A 1 5 ? 17.170 -47.118 8.317 1.00 34.53 5 HIS A O 3
ATOM 3095 N N . HIS A 1 6 ? 15.827 -46.053 9.775 1.00 14.00 6 HIS A N 3
ATOM 3096 C CA . HIS A 1 6 ? 16.144 -44.708 9.279 1.00 22.52 6 HIS A CA 3
ATOM 3097 C C . HIS A 1 6 ? 15.983 -43.650 10.383 1.00 20.20 6 HIS A C 3
ATOM 3098 O O . HIS A 1 6 ? 15.403 -43.917 11.438 1.00 30.13 6 HIS A O 3
ATOM 3113 N N . HIS A 1 7 ? 16.478 -42.441 10.127 1.00 64.13 7 HIS A N 3
ATOM 3114 C CA . HIS A 1 7 ? 16.396 -41.352 11.107 1.00 33.14 7 HIS A CA 3
ATOM 3115 C C . HIS A 1 7 ? 14.983 -40.755 11.182 1.00 64.42 7 HIS A C 3
ATOM 3116 O O . HIS A 1 7 ? 14.351 -40.490 10.160 1.00 24.15 7 HIS A O 3
ATOM 3131 N N . HIS A 1 8 ? 14.504 -40.539 12.405 1.00 35.40 8 HIS A N 3
ATOM 3132 C CA . HIS A 1 8 ? 13.164 -39.990 12.636 1.00 54.22 8 HIS A CA 3
ATOM 3133 C C . HIS A 1 8 ? 13.164 -38.998 13.812 1.00 63.42 8 HIS A C 3
ATOM 3134 O O . HIS A 1 8 ? 13.735 -39.276 14.869 1.00 3.25 8 HIS A O 3
ATOM 3149 N N . SER A 1 9 ? 12.515 -37.847 13.627 1.00 71.55 9 SER A N 3
ATOM 3150 C CA . SER A 1 9 ? 12.491 -36.791 14.656 1.00 15.03 9 SER A CA 3
ATOM 3151 C C . SER A 1 9 ? 11.204 -35.951 14.595 1.00 22.12 9 SER A C 3
ATOM 3152 O O . SER A 1 9 ? 10.341 -36.173 13.744 1.00 53.53 9 SER A O 3
ATOM 3160 N N . HIS A 1 10 ? 11.082 -34.991 15.517 1.00 70.10 10 HIS A N 3
ATOM 3161 C CA . HIS A 1 10 ? 9.925 -34.078 15.562 1.00 22.31 10 HIS A CA 3
ATOM 3162 C C . HIS A 1 10 ? 10.363 -32.609 15.420 1.00 5.12 10 HIS A C 3
ATOM 3163 O O . HIS A 1 10 ? 11.255 -32.148 16.135 1.00 2.42 10 HIS A O 3
ATOM 3178 N N . MET A 1 11 ? 9.720 -31.880 14.508 1.00 44.22 11 MET A N 3
ATOM 3179 C CA . MET A 1 11 ? 10.014 -30.452 14.300 1.00 32.11 11 MET A CA 3
ATOM 3180 C C . MET A 1 11 ? 8.780 -29.704 13.758 1.00 23.11 11 MET A C 3
ATOM 3181 O O . MET A 1 11 ? 7.806 -30.329 13.328 1.00 4.53 11 MET A O 3
ATOM 3195 N N . ALA A 1 12 ? 8.817 -28.370 13.790 1.00 54.21 12 ALA A N 3
ATOM 3196 C CA . ALA A 1 12 ? 7.680 -27.556 13.334 1.00 12.10 12 ALA A CA 3
ATOM 3197 C C . ALA A 1 12 ? 8.104 -26.137 12.923 1.00 52.45 12 ALA A C 3
ATOM 3198 O O . ALA A 1 12 ? 9.139 -25.631 13.363 1.00 31.14 12 ALA A O 3
ATOM 3205 N N . LYS A 1 13 ? 7.290 -25.499 12.083 1.00 42.53 13 LYS A N 3
ATOM 3206 C CA . LYS A 1 13 ? 7.541 -24.124 11.635 1.00 62.42 13 LYS A CA 3
ATOM 3207 C C . LYS A 1 13 ? 6.846 -23.097 12.549 1.00 65.44 13 LYS A C 3
ATOM 3208 O O . LYS A 1 13 ? 5.737 -23.335 13.029 1.00 51.44 13 LYS A O 3
ATOM 3227 N N . PRO A 1 14 ? 7.496 -21.939 12.802 1.00 41.22 14 PRO A N 3
ATOM 3228 C CA . PRO A 1 14 ? 6.887 -20.838 13.575 1.00 22.34 14 PRO A CA 3
ATOM 3229 C C . PRO A 1 14 ? 5.784 -20.105 12.785 1.00 50.22 14 PRO A C 3
ATOM 3230 O O . PRO A 1 14 ? 6.062 -19.395 11.815 1.00 44.41 14 PRO A O 3
ATOM 3241 N N . THR A 1 15 ? 4.530 -20.296 13.190 1.00 51.20 15 THR A N 3
ATOM 3242 C CA . THR A 1 15 ? 3.385 -19.669 12.506 1.00 73.21 15 THR A CA 3
ATOM 3243 C C . THR A 1 15 ? 2.720 -18.599 13.387 1.00 14.41 15 THR A C 3
ATOM 3244 O O . THR A 1 15 ? 3.061 -18.445 14.560 1.00 2.34 15 THR A O 3
ATOM 3255 N N . ALA A 1 16 ? 1.765 -17.867 12.822 1.00 11.40 16 ALA A N 3
ATOM 3256 C CA . ALA A 1 16 ? 1.078 -16.795 13.552 1.00 21.12 16 ALA A CA 3
ATOM 3257 C C . ALA A 1 16 ? -0.402 -16.679 13.142 1.00 45.04 16 ALA A C 3
ATOM 3258 O O . ALA A 1 16 ? -0.871 -17.392 12.254 1.00 20.12 16 ALA A O 3
ATOM 3265 N N . ARG A 1 17 ? -1.126 -15.774 13.800 1.00 43.41 17 ARG A N 3
ATOM 3266 C CA . ARG A 1 17 ? -2.551 -15.540 13.514 1.00 5.31 17 ARG A CA 3
ATOM 3267 C C . ARG A 1 17 ? -2.773 -14.968 12.101 1.00 54.55 17 ARG A C 3
ATOM 3268 O O . ARG A 1 17 ? -2.001 -14.130 11.624 1.00 33.14 17 ARG A O 3
ATOM 3289 N N . GLY A 1 18 ? -3.839 -15.431 11.447 1.00 44.43 18 GLY A N 3
ATOM 3290 C CA . GLY A 1 18 ? -4.200 -14.940 10.120 1.00 51.22 18 GLY A CA 3
ATOM 3291 C C . GLY A 1 18 ? -5.688 -14.614 10.005 1.00 22.43 18 GLY A C 3
ATOM 3292 O O . GLY A 1 18 ? -6.473 -15.418 9.498 1.00 42.23 18 GLY A O 3
ATOM 3296 N N . GLU A 1 19 ? -6.070 -13.432 10.481 1.00 72.15 19 GLU A N 3
ATOM 3297 C CA . GLU A 1 19 ? -7.476 -13.007 10.505 1.00 42.25 19 GLU A CA 3
ATOM 3298 C C . GLU A 1 19 ? -7.928 -12.431 9.147 1.00 52.34 19 GLU A C 3
ATOM 3299 O O . GLU A 1 19 ? -7.216 -12.540 8.146 1.00 64.31 19 GLU A O 3
ATOM 3311 N N . ALA A 1 20 ? -9.114 -11.821 9.117 1.00 50.32 20 ALA A N 3
ATOM 3312 C CA . ALA A 1 20 ? -9.692 -11.308 7.864 1.00 14.32 20 ALA A CA 3
ATOM 3313 C C . ALA A 1 20 ? -10.523 -10.030 8.088 1.00 33.52 20 ALA A C 3
ATOM 3314 O O . ALA A 1 20 ? -10.840 -9.671 9.225 1.00 0.01 20 ALA A O 3
ATOM 3321 N N . GLY A 1 21 ? -10.891 -9.362 6.994 1.00 1.25 21 GLY A N 3
ATOM 3322 C CA . GLY A 1 21 ? -11.653 -8.117 7.085 1.00 34.53 21 GLY A CA 3
ATOM 3323 C C . GLY A 1 21 ? -11.759 -7.394 5.743 1.00 15.44 21 GLY A C 3
ATOM 3324 O O . GLY A 1 21 ? -12.587 -7.748 4.899 1.00 73.04 21 GLY A O 3
ATOM 3328 N N . SER A 1 22 ? -10.930 -6.375 5.542 1.00 63.22 22 SER A N 3
ATOM 3329 C CA . SER A 1 22 ? -10.867 -5.670 4.252 1.00 2.42 22 SER A CA 3
ATOM 3330 C C . SER A 1 22 ? -10.059 -6.482 3.231 1.00 72.44 22 SER A C 3
ATOM 3331 O O . SER A 1 22 ? -8.982 -6.985 3.544 1.00 4.04 22 SER A O 3
ATOM 3339 N N . ARG A 1 23 ? -10.578 -6.607 2.008 1.00 32.40 23 ARG A N 3
ATOM 3340 C CA . ARG A 1 23 ? -9.915 -7.400 0.961 1.00 61.13 23 ARG A CA 3
ATOM 3341 C C . ARG A 1 23 ? -8.499 -6.884 0.656 1.00 41.04 23 ARG A C 3
ATOM 3342 O O . ARG A 1 23 ? -7.609 -7.655 0.296 1.00 4.10 23 ARG A O 3
ATOM 3363 N N . ASP A 1 24 ? -8.294 -5.580 0.812 1.00 60.32 24 ASP A N 3
ATOM 3364 C CA . ASP A 1 24 ? -6.959 -4.988 0.708 1.00 10.12 24 ASP A CA 3
ATOM 3365 C C . ASP A 1 24 ? -6.043 -5.504 1.839 1.00 51.31 24 ASP A C 3
ATOM 3366 O O . ASP A 1 24 ? -4.928 -5.964 1.584 1.00 21.12 24 ASP A O 3
ATOM 3375 N N . GLU A 1 25 ? -6.524 -5.429 3.085 1.00 64.11 25 GLU A N 3
ATOM 3376 C CA . GLU A 1 25 ? -5.813 -6.009 4.238 1.00 2.21 25 GLU A CA 3
ATOM 3377 C C . GLU A 1 25 ? -5.515 -7.501 4.016 1.00 42.21 25 GLU A C 3
ATOM 3378 O O . GLU A 1 25 ? -4.440 -7.991 4.371 1.00 45.11 25 GLU A O 3
ATOM 3390 N N . ARG A 1 26 ? -6.470 -8.218 3.417 1.00 11.55 26 ARG A N 3
ATOM 3391 C CA . ARG A 1 26 ? -6.304 -9.644 3.124 1.00 73.43 26 ARG A CA 3
ATOM 3392 C C . ARG A 1 26 ? -5.099 -9.862 2.189 1.00 31.24 26 ARG A C 3
ATOM 3393 O O . ARG A 1 26 ? -4.328 -10.807 2.364 1.00 53.31 26 ARG A O 3
ATOM 3414 N N . ARG A 1 27 ? -4.938 -8.976 1.204 1.00 41.52 27 ARG A N 3
ATOM 3415 C CA . ARG A 1 27 ? -3.749 -8.983 0.339 1.00 52.24 27 ARG A CA 3
ATOM 3416 C C . ARG A 1 27 ? -2.466 -8.825 1.169 1.00 32.21 27 ARG A C 3
ATOM 3417 O O . ARG A 1 27 ? -1.492 -9.560 0.987 1.00 1.22 27 ARG A O 3
ATOM 3438 N N . ALA A 1 28 ? -2.486 -7.861 2.088 1.00 34.35 28 ALA A N 3
ATOM 3439 C CA . ALA A 1 28 ? -1.330 -7.561 2.938 1.00 44.10 28 ALA A CA 3
ATOM 3440 C C . ALA A 1 28 ? -0.876 -8.788 3.747 1.00 23.43 28 ALA A C 3
ATOM 3441 O O . ALA A 1 28 ? 0.287 -9.186 3.683 1.00 23.22 28 ALA A O 3
ATOM 3448 N N . LEU A 1 29 ? -1.795 -9.395 4.489 1.00 5.13 29 LEU A N 3
ATOM 3449 C CA . LEU A 1 29 ? -1.464 -10.564 5.315 1.00 43.14 29 LEU A CA 3
ATOM 3450 C C . LEU A 1 29 ? -1.153 -11.814 4.460 1.00 3.23 29 LEU A C 3
ATOM 3451 O O . LEU A 1 29 ? -0.392 -12.688 4.881 1.00 71.34 29 LEU A O 3
ATOM 3467 N N . ALA A 1 30 ? -1.728 -11.885 3.260 1.00 51.32 30 ALA A N 3
ATOM 3468 C CA . ALA A 1 30 ? -1.486 -13.012 2.346 1.00 2.33 30 ALA A CA 3
ATOM 3469 C C . ALA A 1 30 ? -0.066 -12.972 1.753 1.00 34.20 30 ALA A C 3
ATOM 3470 O O . ALA A 1 30 ? 0.573 -14.013 1.567 1.00 33.32 30 ALA A O 3
ATOM 3477 N N . MET A 1 31 ? 0.419 -11.766 1.453 1.00 64.51 31 MET A N 3
ATOM 3478 C CA . MET A 1 31 ? 1.775 -11.575 0.908 1.00 70.24 31 MET A CA 3
ATOM 3479 C C . MET A 1 31 ? 2.768 -11.145 2.003 1.00 12.02 31 MET A C 3
ATOM 3480 O O . MET A 1 31 ? 3.927 -10.840 1.715 1.00 31.31 31 MET A O 3
ATOM 3494 N N . LYS A 1 32 ? 2.300 -11.141 3.254 1.00 43.43 32 LYS A N 3
ATOM 3495 C CA . LYS A 1 32 ? 3.104 -10.722 4.411 1.00 32.30 32 LYS A CA 3
ATOM 3496 C C . LYS A 1 32 ? 3.657 -9.292 4.256 1.00 34.50 32 LYS A C 3
ATOM 3497 O O . LYS A 1 32 ? 4.843 -9.087 3.981 1.00 12.23 32 LYS A O 3
ATOM 3516 N N . ILE A 1 33 ? 2.773 -8.308 4.419 1.00 52.41 33 ILE A N 3
ATOM 3517 C CA . ILE A 1 33 ? 3.151 -6.891 4.379 1.00 10.01 33 ILE A CA 3
ATOM 3518 C C . ILE A 1 33 ? 3.193 -6.300 5.801 1.00 64.21 33 ILE A C 3
ATOM 3519 O O . ILE A 1 33 ? 2.173 -6.255 6.494 1.00 33.33 33 ILE A O 3
ATOM 3535 N N . PRO A 1 34 ? 4.374 -5.826 6.254 1.00 54.53 34 PRO A N 3
ATOM 3536 C CA . PRO A 1 34 ? 4.562 -5.333 7.635 1.00 24.13 34 PRO A CA 3
ATOM 3537 C C . PRO A 1 34 ? 3.975 -3.927 7.894 1.00 51.03 34 PRO A C 3
ATOM 3538 O O . PRO A 1 34 ? 4.415 -3.221 8.806 1.00 62.14 34 PRO A O 3
ATOM 3549 N N . PHE A 1 35 ? 2.974 -3.533 7.108 1.00 0.31 35 PHE A N 3
ATOM 3550 C CA . PHE A 1 35 ? 2.298 -2.243 7.297 1.00 1.44 35 PHE A CA 3
ATOM 3551 C C . PHE A 1 35 ? 0.884 -2.255 6.684 1.00 21.42 35 PHE A C 3
ATOM 3552 O O . PHE A 1 35 ? 0.659 -2.862 5.637 1.00 54.34 35 PHE A O 3
ATOM 3569 N N . PRO A 1 36 ? -0.087 -1.579 7.336 1.00 71.54 36 PRO A N 3
ATOM 3570 C CA . PRO A 1 36 ? -1.503 -1.593 6.907 1.00 63.45 36 PRO A CA 3
ATOM 3571 C C . PRO A 1 36 ? -1.768 -0.818 5.601 1.00 4.22 36 PRO A C 3
ATOM 3572 O O . PRO A 1 36 ? -1.036 0.110 5.240 1.00 73.21 36 PRO A O 3
ATOM 3583 N N . THR A 1 37 ? -2.850 -1.190 4.917 1.00 62.25 37 THR A N 3
ATOM 3584 C CA . THR A 1 37 ? -3.223 -0.584 3.629 1.00 2.24 37 THR A CA 3
ATOM 3585 C C . THR A 1 37 ? -3.554 0.908 3.760 1.00 21.43 37 THR A C 3
ATOM 3586 O O . THR A 1 37 ? -3.177 1.713 2.905 1.00 21.31 37 THR A O 3
ATOM 3597 N N . ASP A 1 38 ? -4.274 1.271 4.823 1.00 42.14 38 ASP A N 3
ATOM 3598 C CA . ASP A 1 38 ? -4.578 2.680 5.112 1.00 53.42 38 ASP A CA 3
ATOM 3599 C C . ASP A 1 38 ? -3.312 3.551 5.068 1.00 14.43 38 ASP A C 3
ATOM 3600 O O . ASP A 1 38 ? -3.328 4.660 4.534 1.00 5.32 38 ASP A O 3
ATOM 3609 N N . LYS A 1 39 ? -2.216 3.035 5.625 1.00 31.20 39 LYS A N 3
ATOM 3610 C CA . LYS A 1 39 ? -0.923 3.727 5.570 1.00 23.23 39 LYS A CA 3
ATOM 3611 C C . LYS A 1 39 ? -0.447 3.874 4.116 1.00 33.02 39 LYS A C 3
ATOM 3612 O O . LYS A 1 39 ? -0.030 4.950 3.691 1.00 52.14 39 LYS A O 3
ATOM 3631 N N . ILE A 1 40 ? -0.538 2.782 3.359 1.00 34.04 40 ILE A N 3
ATOM 3632 C CA . ILE A 1 40 ? -0.127 2.760 1.950 1.00 31.31 40 ILE A CA 3
ATOM 3633 C C . ILE A 1 40 ? -0.800 3.874 1.132 1.00 25.05 40 ILE A C 3
ATOM 3634 O O . ILE A 1 40 ? -0.178 4.474 0.254 1.00 72.24 40 ILE A O 3
ATOM 3650 N N . VAL A 1 41 ? -2.071 4.138 1.423 1.00 15.02 41 VAL A N 3
ATOM 3651 C CA . VAL A 1 41 ? -2.848 5.142 0.681 1.00 34.52 41 VAL A CA 3
ATOM 3652 C C . VAL A 1 41 ? -2.696 6.562 1.268 1.00 23.23 41 VAL A C 3
ATOM 3653 O O . VAL A 1 41 ? -2.521 7.530 0.528 1.00 63.03 41 VAL A O 3
ATOM 3666 N N . ASN A 1 42 ? -2.742 6.684 2.596 1.00 42.34 42 ASN A N 3
ATOM 3667 C CA . ASN A 1 42 ? -2.771 8.003 3.251 1.00 54.32 42 ASN A CA 3
ATOM 3668 C C . ASN A 1 42 ? -1.369 8.593 3.503 1.00 22.11 42 ASN A C 3
ATOM 3669 O O . ASN A 1 42 ? -1.206 9.474 4.350 1.00 11.41 42 ASN A O 3
ATOM 3680 N N . LEU A 1 43 ? -0.367 8.122 2.768 1.00 14.23 43 LEU A N 3
ATOM 3681 C CA . LEU A 1 43 ? 0.965 8.747 2.781 1.00 32.21 43 LEU A CA 3
ATOM 3682 C C . LEU A 1 43 ? 1.199 9.579 1.506 1.00 75.41 43 LEU A C 3
ATOM 3683 O O . LEU A 1 43 ? 0.809 9.169 0.414 1.00 32.11 43 LEU A O 3
ATOM 3699 N N . PRO A 1 44 ? 1.835 10.759 1.616 1.00 53.54 44 PRO A N 3
ATOM 3700 C CA . PRO A 1 44 ? 2.235 11.541 0.432 1.00 64.25 44 PRO A CA 3
ATOM 3701 C C . PRO A 1 44 ? 3.279 10.790 -0.422 1.00 2.12 44 PRO A C 3
ATOM 3702 O O . PRO A 1 44 ? 4.017 9.948 0.092 1.00 61.02 44 PRO A O 3
ATOM 3713 N N . VAL A 1 45 ? 3.335 11.098 -1.721 1.00 73.54 45 VAL A N 3
ATOM 3714 C CA . VAL A 1 45 ? 4.200 10.364 -2.668 1.00 2.22 45 VAL A CA 3
ATOM 3715 C C . VAL A 1 45 ? 5.649 10.186 -2.158 1.00 43.31 45 VAL A C 3
ATOM 3716 O O . VAL A 1 45 ? 6.245 9.120 -2.334 1.00 31.15 45 VAL A O 3
ATOM 3729 N N . ASP A 1 46 ? 6.209 11.213 -1.518 1.00 65.41 46 ASP A N 3
ATOM 3730 C CA . ASP A 1 46 ? 7.569 11.119 -0.967 1.00 44.21 46 ASP A CA 3
ATOM 3731 C C . ASP A 1 46 ? 7.661 10.049 0.136 1.00 12.11 46 ASP A C 3
ATOM 3732 O O . ASP A 1 46 ? 8.480 9.129 0.061 1.00 31.13 46 ASP A O 3
ATOM 3741 N N . ASP A 1 47 ? 6.808 10.167 1.153 1.00 14.15 47 ASP A N 3
ATOM 3742 C CA . ASP A 1 47 ? 6.782 9.199 2.255 1.00 31.12 47 ASP A CA 3
ATOM 3743 C C . ASP A 1 47 ? 6.331 7.804 1.788 1.00 63.11 47 ASP A C 3
ATOM 3744 O O . ASP A 1 47 ? 6.590 6.805 2.458 1.00 25.21 47 ASP A O 3
ATOM 3753 N N . PHE A 1 48 ? 5.656 7.740 0.641 1.00 72.02 48 PHE A N 3
ATOM 3754 C CA . PHE A 1 48 ? 5.303 6.454 0.024 1.00 2.41 48 PHE A CA 3
ATOM 3755 C C . PHE A 1 48 ? 6.565 5.734 -0.472 1.00 30.23 48 PHE A C 3
ATOM 3756 O O . PHE A 1 48 ? 6.752 4.539 -0.223 1.00 24.21 48 PHE A O 3
ATOM 3773 N N . ASN A 1 49 ? 7.431 6.468 -1.171 1.00 33.22 49 ASN A N 3
ATOM 3774 C CA . ASN A 1 49 ? 8.731 5.932 -1.592 1.00 1.11 49 ASN A CA 3
ATOM 3775 C C . ASN A 1 49 ? 9.559 5.509 -0.368 1.00 41.42 49 ASN A C 3
ATOM 3776 O O . ASN A 1 49 ? 10.210 4.459 -0.369 1.00 40.32 49 ASN A O 3
ATOM 3787 N N . GLU A 1 50 ? 9.524 6.341 0.674 1.00 34.42 50 GLU A N 3
ATOM 3788 C CA . GLU A 1 50 ? 10.135 6.005 1.964 1.00 51.01 50 GLU A CA 3
ATOM 3789 C C . GLU A 1 50 ? 9.591 4.677 2.510 1.00 54.21 50 GLU A C 3
ATOM 3790 O O . GLU A 1 50 ? 10.353 3.791 2.884 1.00 62.52 50 GLU A O 3
ATOM 3802 N N . LEU A 1 51 ? 8.266 4.559 2.544 1.00 64.33 51 LEU A N 3
ATOM 3803 C CA . LEU A 1 51 ? 7.587 3.355 3.036 1.00 1.25 51 LEU A CA 3
ATOM 3804 C C . LEU A 1 51 ? 8.170 2.075 2.407 1.00 32.53 51 LEU A C 3
ATOM 3805 O O . LEU A 1 51 ? 8.493 1.115 3.109 1.00 65.52 51 LEU A O 3
ATOM 3821 N N . LEU A 1 52 ? 8.316 2.082 1.083 1.00 42.12 52 LEU A N 3
ATOM 3822 C CA . LEU A 1 52 ? 8.883 0.938 0.356 1.00 12.43 52 LEU A CA 3
ATOM 3823 C C . LEU A 1 52 ? 10.326 0.633 0.799 1.00 72.40 52 LEU A C 3
ATOM 3824 O O . LEU A 1 52 ? 10.703 -0.524 0.976 1.00 43.23 52 LEU A O 3
ATOM 3840 N N . ALA A 1 53 ? 11.126 1.683 0.980 1.00 74.34 53 ALA A N 3
ATOM 3841 C CA . ALA A 1 53 ? 12.543 1.529 1.346 1.00 71.53 53 ALA A CA 3
ATOM 3842 C C . ALA A 1 53 ? 12.727 1.158 2.829 1.00 15.34 53 ALA A C 3
ATOM 3843 O O . ALA A 1 53 ? 13.660 0.436 3.194 1.00 44.20 53 ALA A O 3
ATOM 3850 N N . ARG A 1 54 ? 11.822 1.635 3.678 1.00 44.44 54 ARG A N 3
ATOM 3851 C CA . ARG A 1 54 ? 11.934 1.439 5.132 1.00 20.41 54 ARG A CA 3
ATOM 3852 C C . ARG A 1 54 ? 11.543 0.021 5.569 1.00 44.12 54 ARG A C 3
ATOM 3853 O O . ARG A 1 54 ? 12.021 -0.471 6.589 1.00 54.12 54 ARG A O 3
ATOM 3874 N N . TYR A 1 55 ? 10.667 -0.628 4.812 1.00 21.52 55 TYR A N 3
ATOM 3875 C CA . TYR A 1 55 ? 10.210 -1.983 5.149 1.00 14.21 55 TYR A CA 3
ATOM 3876 C C . TYR A 1 55 ? 10.769 -3.027 4.167 1.00 13.55 55 TYR A C 3
ATOM 3877 O O . TYR A 1 55 ? 10.843 -2.779 2.965 1.00 11.10 55 TYR A O 3
ATOM 3895 N N . PRO A 1 56 ? 11.188 -4.207 4.674 1.00 1.11 56 PRO A N 3
ATOM 3896 C CA . PRO A 1 56 ? 11.730 -5.290 3.831 1.00 61.30 56 PRO A CA 3
ATOM 3897 C C . PRO A 1 56 ? 10.672 -5.908 2.898 1.00 12.52 56 PRO A C 3
ATOM 3898 O O . PRO A 1 56 ? 9.801 -6.663 3.339 1.00 24.13 56 PRO A O 3
ATOM 3909 N N . LEU A 1 57 ? 10.746 -5.570 1.608 1.00 30.41 57 LEU A N 3
ATOM 3910 C CA . LEU A 1 57 ? 9.773 -6.051 0.611 1.00 50.32 57 LEU A CA 3
ATOM 3911 C C . LEU A 1 57 ? 10.473 -6.619 -0.638 1.00 75.32 57 LEU A C 3
ATOM 3912 O O . LEU A 1 57 ? 11.495 -6.094 -1.085 1.00 5.50 57 LEU A O 3
ATOM 3928 N N . THR A 1 58 ? 9.924 -7.698 -1.193 1.00 55.25 58 THR A N 3
ATOM 3929 C CA . THR A 1 58 ? 10.420 -8.254 -2.462 1.00 54.11 58 THR A CA 3
ATOM 3930 C C . THR A 1 58 ? 9.799 -7.513 -3.652 1.00 54.43 58 THR A C 3
ATOM 3931 O O . THR A 1 58 ? 8.786 -6.827 -3.495 1.00 55.21 58 THR A O 3
ATOM 3942 N N . GLU A 1 59 ? 10.390 -7.667 -4.840 1.00 61.40 59 GLU A N 3
ATOM 3943 C CA . GLU A 1 59 ? 9.901 -6.991 -6.057 1.00 43.44 59 GLU A CA 3
ATOM 3944 C C . GLU A 1 59 ? 8.368 -7.088 -6.194 1.00 63.11 59 GLU A C 3
ATOM 3945 O O . GLU A 1 59 ? 7.686 -6.089 -6.443 1.00 75.34 59 GLU A O 3
ATOM 3957 N N . SER A 1 60 ? 7.837 -8.297 -6.014 1.00 54.52 60 SER A N 3
ATOM 3958 C CA . SER A 1 60 ? 6.391 -8.544 -6.120 1.00 31.23 60 SER A CA 3
ATOM 3959 C C . SER A 1 60 ? 5.597 -7.806 -5.027 1.00 14.15 60 SER A C 3
ATOM 3960 O O . SER A 1 60 ? 4.469 -7.365 -5.258 1.00 72.21 60 SER A O 3
ATOM 3968 N N . GLN A 1 61 ? 6.191 -7.664 -3.841 1.00 44.14 61 GLN A N 3
ATOM 3969 C CA . GLN A 1 61 ? 5.528 -6.965 -2.734 1.00 43.20 61 GLN A CA 3
ATOM 3970 C C . GLN A 1 61 ? 5.396 -5.458 -3.024 1.00 72.43 61 GLN A C 3
ATOM 3971 O O . GLN A 1 61 ? 4.347 -4.867 -2.769 1.00 1.30 61 GLN A O 3
ATOM 3985 N N . LEU A 1 62 ? 6.448 -4.841 -3.577 1.00 10.52 62 LEU A N 3
ATOM 3986 C CA . LEU A 1 62 ? 6.386 -3.414 -3.953 1.00 32.44 62 LEU A CA 3
ATOM 3987 C C . LEU A 1 62 ? 5.296 -3.173 -5.010 1.00 10.21 62 LEU A C 3
ATOM 3988 O O . LEU A 1 62 ? 4.544 -2.197 -4.933 1.00 10.24 62 LEU A O 3
ATOM 4004 N N . ALA A 1 63 ? 5.224 -4.067 -5.999 1.00 1.42 63 ALA A N 3
ATOM 4005 C CA . ALA A 1 63 ? 4.179 -4.003 -7.027 1.00 34.25 63 ALA A CA 3
ATOM 4006 C C . ALA A 1 63 ? 2.778 -4.048 -6.394 1.00 43.40 63 ALA A C 3
ATOM 4007 O O . ALA A 1 63 ? 1.889 -3.274 -6.761 1.00 35.05 63 ALA A O 3
ATOM 4014 N N . LEU A 1 64 ? 2.595 -4.955 -5.433 1.00 50.40 64 LEU A N 3
ATOM 4015 C CA . LEU A 1 64 ? 1.331 -5.060 -4.693 1.00 12.44 64 LEU A CA 3
ATOM 4016 C C . LEU A 1 64 ? 0.998 -3.748 -3.967 1.00 73.13 64 LEU A C 3
ATOM 4017 O O . LEU A 1 64 ? -0.108 -3.229 -4.093 1.00 53.43 64 LEU A O 3
ATOM 4033 N N . VAL A 1 65 ? 1.961 -3.220 -3.212 1.00 24.52 65 VAL A N 3
ATOM 4034 C CA . VAL A 1 65 ? 1.773 -1.965 -2.470 1.00 32.12 65 VAL A CA 3
ATOM 4035 C C . VAL A 1 65 ? 1.304 -0.827 -3.398 1.00 3.02 65 VAL A C 3
ATOM 4036 O O . VAL A 1 65 ? 0.411 -0.050 -3.047 1.00 61.20 65 VAL A O 3
ATOM 4049 N N . ARG A 1 66 ? 1.907 -0.744 -4.586 1.00 3.34 66 ARG A N 3
ATOM 4050 C CA . ARG A 1 66 ? 1.491 0.234 -5.603 1.00 13.10 66 ARG A CA 3
ATOM 4051 C C . ARG A 1 66 ? 0.034 0.013 -6.035 1.00 4.15 66 ARG A C 3
ATOM 4052 O O . ARG A 1 66 ? -0.730 0.969 -6.199 1.00 62.22 66 ARG A O 3
ATOM 4073 N N . ASP A 1 67 ? -0.341 -1.248 -6.229 1.00 20.25 67 ASP A N 3
ATOM 4074 C CA . ASP A 1 67 ? -1.703 -1.590 -6.637 1.00 0.50 67 ASP A CA 3
ATOM 4075 C C . ASP A 1 67 ? -2.704 -1.329 -5.496 1.00 54.03 67 ASP A C 3
ATOM 4076 O O . ASP A 1 67 ? -3.838 -0.916 -5.733 1.00 70.44 67 ASP A O 3
ATOM 4085 N N . ILE A 1 68 ? -2.269 -1.556 -4.255 1.00 3.33 68 ILE A N 3
ATOM 4086 C CA . ILE A 1 68 ? -3.108 -1.297 -3.079 1.00 1.11 68 ILE A CA 3
ATOM 4087 C C . ILE A 1 68 ? -3.459 0.195 -2.970 1.00 25.42 68 ILE A C 3
ATOM 4088 O O . ILE A 1 68 ? -4.604 0.552 -2.696 1.00 11.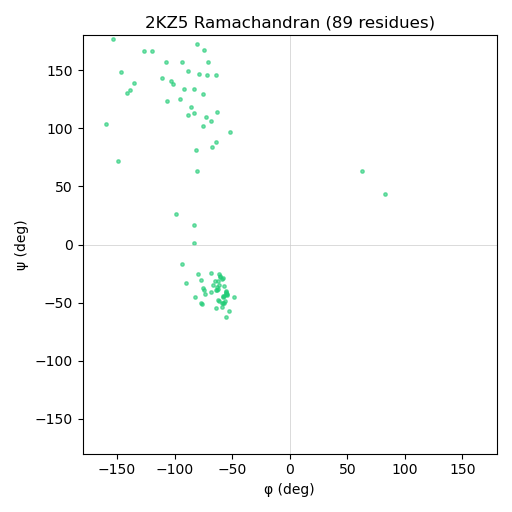12 68 ILE A O 3
ATOM 4104 N N . ARG A 1 69 ? -2.471 1.064 -3.189 1.00 14.25 69 ARG A N 3
ATOM 4105 C CA . ARG A 1 69 ? -2.723 2.510 -3.246 1.00 1.11 69 ARG A CA 3
ATOM 4106 C C . ARG A 1 69 ? -3.643 2.858 -4.423 1.00 3.34 69 ARG A C 3
ATOM 4107 O O . ARG A 1 69 ? -4.562 3.663 -4.291 1.00 72.01 69 ARG A O 3
ATOM 4128 N N . ARG A 1 70 ? -3.382 2.242 -5.569 1.00 20.05 70 ARG A N 3
ATOM 4129 C CA . ARG A 1 70 ? -4.192 2.439 -6.775 1.00 75.04 70 ARG A CA 3
ATOM 4130 C C . ARG A 1 70 ? -5.675 2.100 -6.515 1.00 1.43 70 ARG A C 3
ATOM 4131 O O . ARG A 1 70 ? -6.577 2.820 -6.948 1.00 65.33 70 ARG A O 3
ATOM 4152 N N . ARG A 1 71 ? -5.913 1.006 -5.790 1.00 75.32 71 ARG A N 3
ATOM 4153 C CA . ARG A 1 71 ? -7.273 0.598 -5.404 1.00 71.12 71 ARG A CA 3
ATOM 4154 C C . ARG A 1 71 ? -7.845 1.508 -4.303 1.00 61.23 71 ARG A C 3
ATOM 4155 O O . ARG A 1 71 ? -8.977 1.992 -4.398 1.00 51.52 71 ARG A O 3
ATOM 4176 N N . GLY A 1 72 ? -7.049 1.740 -3.261 1.00 70.40 72 GLY A N 3
ATOM 4177 C CA . GLY A 1 72 ? -7.480 2.571 -2.141 1.00 25.23 72 GLY A CA 3
ATOM 4178 C C . GLY A 1 72 ? -7.799 4.007 -2.545 1.00 53.15 72 GLY A C 3
ATOM 4179 O O . GLY A 1 72 ? -8.719 4.623 -2.004 1.00 33.35 72 GLY A O 3
ATOM 4183 N N . LYS A 1 73 ? -7.044 4.533 -3.505 1.00 14.44 73 LYS A N 3
ATOM 4184 C CA . LYS A 1 73 ? -7.270 5.883 -4.027 1.00 21.03 73 LYS A CA 3
ATOM 4185 C C . LYS A 1 73 ? -8.654 5.988 -4.685 1.00 12.12 73 LYS A C 3
ATOM 4186 O O . LYS A 1 73 ? -9.314 7.023 -4.598 1.00 40.35 73 LYS A O 3
ATOM 4205 N N . ASN A 1 74 ? -9.086 4.908 -5.337 1.00 14.55 74 ASN A N 3
ATOM 4206 C CA . ASN A 1 74 ? -10.431 4.838 -5.919 1.00 72.50 74 ASN A CA 3
ATOM 4207 C C . ASN A 1 74 ? -11.484 4.581 -4.824 1.00 41.22 74 ASN A C 3
ATOM 4208 O O . ASN A 1 74 ? -12.627 5.032 -4.926 1.00 0.43 74 ASN A O 3
ATOM 4219 N N . LYS A 1 75 ? -11.086 3.844 -3.782 1.00 42.10 75 LYS A N 3
ATOM 4220 C CA . LYS A 1 75 ? -11.957 3.583 -2.626 1.00 32.34 75 LYS A CA 3
ATOM 4221 C C . LYS A 1 75 ? -12.361 4.893 -1.928 1.00 34.22 75 LYS A C 3
ATOM 4222 O O . LYS A 1 75 ? -13.535 5.258 -1.898 1.00 51.22 75 LYS A O 3
ATOM 4241 N N . VAL A 1 76 ? -11.370 5.597 -1.378 1.00 0.34 76 VAL A N 3
ATOM 4242 C CA . VAL A 1 76 ? -11.609 6.863 -0.674 1.00 42.04 76 VAL A CA 3
ATOM 4243 C C . VAL A 1 76 ? -12.183 7.932 -1.620 1.00 1.13 76 VAL A C 3
ATOM 4244 O O . VAL A 1 76 ? -12.905 8.834 -1.191 1.00 24.51 76 VAL A O 3
ATOM 4257 N N . ALA A 1 77 ? -11.874 7.813 -2.915 1.00 10.42 77 ALA A N 3
ATOM 4258 C CA . ALA A 1 77 ? -12.406 8.735 -3.925 1.00 72.34 77 ALA A CA 3
ATOM 4259 C C . ALA A 1 77 ? -13.937 8.790 -3.898 1.00 1.22 77 ALA A C 3
ATOM 4260 O O . ALA A 1 77 ? -14.532 9.792 -4.279 1.00 15.33 77 ALA A O 3
ATOM 4267 N N . ALA A 1 78 ? -14.565 7.713 -3.430 1.00 40.05 78 ALA A N 3
ATOM 4268 C CA . ALA A 1 78 ? -16.028 7.642 -3.344 1.00 44.42 78 ALA A CA 3
ATOM 4269 C C . ALA A 1 78 ? -16.625 8.842 -2.587 1.00 54.44 78 ALA A C 3
ATOM 4270 O O . ALA A 1 78 ? -17.743 9.272 -2.875 1.00 11.03 78 ALA A O 3
ATOM 4277 N N . GLN A 1 79 ? -15.869 9.387 -1.636 1.00 55.21 79 GLN A N 3
ATOM 4278 C CA . GLN A 1 79 ? -16.317 10.548 -0.856 1.00 22.40 79 GLN A CA 3
ATOM 4279 C C . GLN A 1 79 ? -16.320 11.836 -1.702 1.00 53.14 79 GLN A C 3
ATOM 4280 O O . GLN A 1 79 ? -17.128 12.740 -1.479 1.00 25.51 79 GLN A O 3
ATOM 4294 N N . ASN A 1 80 ? -15.415 11.908 -2.676 1.00 20.52 80 ASN A N 3
ATOM 4295 C CA . ASN A 1 80 ? -15.241 13.114 -3.500 1.00 4.34 80 ASN A CA 3
ATOM 4296 C C . ASN A 1 80 ? -15.326 12.799 -5.005 1.00 44.04 80 ASN A C 3
ATOM 4297 O O . ASN A 1 80 ? -14.868 13.584 -5.841 1.00 32.42 80 ASN A O 3
ATOM 4308 N N . TYR A 1 81 ? -15.930 11.662 -5.341 1.00 10.24 81 TYR A N 3
ATOM 4309 C CA . TYR A 1 81 ? -16.006 11.201 -6.730 1.00 73.44 81 TYR A CA 3
ATOM 4310 C C . TYR A 1 81 ? -17.007 12.034 -7.549 1.00 53.52 81 TYR A C 3
ATOM 4311 O O . TYR A 1 81 ? -18.181 12.151 -7.188 1.00 21.13 81 TYR A O 3
ATOM 4329 N N . ARG A 1 82 ? -16.526 12.599 -8.654 1.00 10.03 82 ARG A N 3
ATOM 4330 C CA . ARG A 1 82 ? -17.348 13.444 -9.529 1.00 15.13 82 ARG A CA 3
ATOM 4331 C C . ARG A 1 82 ? -18.479 12.646 -10.199 1.00 52.41 82 ARG A C 3
ATOM 4332 O O . ARG A 1 82 ? -18.312 11.475 -10.547 1.00 52.53 82 ARG A O 3
ATOM 4353 N N . LYS A 1 83 ? -19.631 13.294 -10.374 1.00 75.41 83 LYS A N 3
ATOM 4354 C CA . LYS A 1 83 ? -20.848 12.624 -10.854 1.00 23.00 83 LYS A CA 3
ATOM 4355 C C . LYS A 1 83 ? -20.777 12.238 -12.337 1.00 12.41 83 LYS A C 3
ATOM 4356 O O . LYS A 1 83 ? -20.841 13.095 -13.222 1.00 31.13 83 LYS A O 3
ATOM 4375 N N . ARG A 1 84 ? -20.651 10.939 -12.606 1.00 74.33 84 ARG A N 3
ATOM 4376 C CA . ARG A 1 84 ? -20.798 10.422 -13.976 1.00 2.35 84 ARG A CA 3
ATOM 4377 C C . ARG A 1 84 ? -22.283 10.151 -14.286 1.00 62.40 84 ARG A C 3
ATOM 4378 O O . ARG A 1 84 ? -22.717 9.004 -14.411 1.00 43.22 84 ARG A O 3
ATOM 4399 N N . LYS A 1 85 ? -23.055 11.235 -14.386 1.00 73.52 85 LYS A N 3
ATOM 4400 C CA . LYS A 1 85 ? -24.510 11.159 -14.578 1.00 75.33 85 LYS A CA 3
ATOM 4401 C C . LYS A 1 85 ? -25.054 12.426 -15.263 1.00 5.12 85 LYS A C 3
ATOM 4402 O O . LYS A 1 85 ? -25.066 13.510 -14.670 1.00 10.13 85 LYS A O 3
ATOM 4421 N N . LEU A 1 86 ? -25.488 12.288 -16.514 1.00 20.55 86 LEU A N 3
ATOM 4422 C CA . LEU A 1 86 ? -26.122 13.397 -17.244 1.00 4.22 86 LEU A CA 3
ATOM 4423 C C . LEU A 1 86 ? -27.654 13.358 -17.083 1.00 11.40 86 LEU A C 3
ATOM 4424 O O . LEU A 1 86 ? -28.210 12.387 -16.561 1.00 35.20 86 LEU A O 3
ATOM 4440 N N . GLU A 1 87 ? -28.335 14.411 -17.533 1.00 51.52 87 GLU A N 3
ATOM 4441 C CA . GLU A 1 87 ? -29.801 14.439 -17.508 1.00 0.13 87 GLU A CA 3
ATOM 4442 C C . GLU A 1 87 ? -30.390 13.366 -18.439 1.00 32.32 87 GLU A C 3
ATOM 4443 O O . GLU A 1 87 ? -30.502 13.568 -19.652 1.00 61.43 87 GLU A O 3
ATOM 4455 N N . THR A 1 88 ? -30.731 12.213 -17.874 1.00 34.41 88 THR A N 3
ATOM 4456 C CA . THR A 1 88 ? -31.386 11.150 -18.642 1.00 54.35 88 THR A CA 3
ATOM 4457 C C . THR A 1 88 ? -32.862 11.487 -18.881 1.00 73.44 88 THR A C 3
ATOM 4458 O O . THR A 1 88 ? -33.730 11.203 -18.050 1.00 4.20 88 THR A O 3
ATOM 4469 N N . ILE A 1 89 ? -33.123 12.133 -20.015 1.00 0.20 89 ILE A N 3
ATOM 4470 C CA . ILE A 1 89 ? -34.472 12.573 -20.383 1.00 13.43 89 ILE A CA 3
ATOM 4471 C C . ILE A 1 89 ? -35.473 11.398 -20.455 1.00 34.55 89 ILE A C 3
ATOM 4472 O O . ILE A 1 89 ? -35.477 10.609 -21.404 1.00 51.45 89 ILE A O 3
ATOM 4488 N N . VAL A 1 90 ? -36.306 11.280 -19.428 1.00 52.42 90 VAL A N 3
ATOM 4489 C CA . VAL A 1 90 ? -37.323 10.227 -19.369 1.00 71.12 90 VAL A CA 3
ATOM 4490 C C . VAL A 1 90 ? -38.613 10.644 -20.098 1.00 2.42 90 VAL A C 3
ATOM 4491 O O . VAL A 1 90 ? -39.176 11.710 -19.833 1.00 53.02 90 VAL A O 3
ATOM 4504 N N . GLN A 1 91 ? -39.071 9.800 -21.022 1.00 54.13 91 GLN A N 3
ATOM 4505 C CA . GLN A 1 91 ? -40.291 10.072 -21.792 1.00 54.15 91 GLN A CA 3
ATOM 4506 C C . GLN A 1 91 ? -41.448 9.162 -21.333 1.00 55.33 91 GLN A C 3
ATOM 4507 O O . GLN A 1 91 ? -41.467 7.970 -21.716 1.00 36.88 91 GLN A O 3
ATOM 4522 N N . MET A 1 1 ? 40.856 -25.090 44.979 1.00 4.51 1 MET A N 4
ATOM 4523 C CA . MET A 1 1 ? 40.370 -23.802 44.404 1.00 72.43 1 MET A CA 4
ATOM 4524 C C . MET A 1 1 ? 39.212 -24.047 43.420 1.00 54.21 1 MET A C 4
ATOM 4525 O O . MET A 1 1 ? 39.419 -24.577 42.327 1.00 1.12 1 MET A O 4
ATOM 4541 N N . GLY A 1 2 ? 37.994 -23.660 43.808 1.00 54.13 2 GLY A N 4
ATOM 4542 C CA . GLY A 1 2 ? 36.819 -23.949 42.987 1.00 3.20 2 GLY A CA 4
ATOM 4543 C C . GLY A 1 2 ? 36.052 -22.706 42.535 1.00 40.31 2 GLY A C 4
ATOM 4544 O O . GLY A 1 2 ? 34.894 -22.517 42.910 1.00 20.35 2 GLY A O 4
ATOM 4548 N N . HIS A 1 3 ? 36.692 -21.854 41.735 1.00 15.35 3 HIS A N 4
ATOM 4549 C CA . HIS A 1 3 ? 36.007 -20.703 41.128 1.00 13.14 3 HIS A CA 4
ATOM 4550 C C . HIS A 1 3 ? 35.148 -21.182 39.940 1.00 74.32 3 HIS A C 4
ATOM 4551 O O . HIS A 1 3 ? 35.639 -21.316 38.819 1.00 64.41 3 HIS A O 4
ATOM 4566 N N . HIS A 1 4 ? 33.873 -21.467 40.206 1.00 54.22 4 HIS A N 4
ATOM 4567 C CA . HIS A 1 4 ? 33.003 -22.152 39.236 1.00 10.40 4 HIS A CA 4
ATOM 4568 C C . HIS A 1 4 ? 32.111 -21.182 38.440 1.00 11.32 4 HIS A C 4
ATOM 4569 O O . HIS A 1 4 ? 31.602 -20.199 38.975 1.00 51.20 4 HIS A O 4
ATOM 4584 N N . HIS A 1 5 ? 31.916 -21.489 37.155 1.00 32.41 5 HIS A N 4
ATOM 4585 C CA . HIS A 1 5 ? 31.019 -20.714 36.286 1.00 42.25 5 HIS A CA 4
ATOM 4586 C C . HIS A 1 5 ? 30.452 -21.600 35.167 1.00 62.13 5 HIS A C 4
ATOM 4587 O O . HIS A 1 5 ? 31.036 -22.633 34.836 1.00 64.52 5 HIS A O 4
ATOM 4602 N N . HIS A 1 6 ? 29.322 -21.191 34.591 1.00 41.23 6 HIS A N 4
ATOM 4603 C CA . HIS A 1 6 ? 28.706 -21.918 33.472 1.00 55.51 6 HIS A CA 4
ATOM 4604 C C . HIS A 1 6 ? 27.528 -21.118 32.885 1.00 2.25 6 HIS A C 4
ATOM 4605 O O . HIS A 1 6 ? 26.650 -20.661 33.619 1.00 5.55 6 HIS A O 4
ATOM 4620 N N . HIS A 1 7 ? 27.508 -20.956 31.561 1.00 31.35 7 HIS A N 4
ATOM 4621 C CA . HIS A 1 7 ? 26.483 -20.132 30.904 1.00 22.43 7 HIS A CA 4
ATOM 4622 C C . HIS A 1 7 ? 25.174 -20.900 30.640 1.00 42.34 7 HIS A C 4
ATOM 4623 O O . HIS A 1 7 ? 25.183 -22.037 30.161 1.00 1.24 7 HIS A O 4
ATOM 4638 N N . HIS A 1 8 ? 24.055 -20.251 30.959 1.00 51.24 8 HIS A N 4
ATOM 4639 C CA . HIS A 1 8 ? 22.711 -20.783 30.696 1.00 13.30 8 HIS A CA 4
ATOM 4640 C C . HIS A 1 8 ? 21.930 -19.812 29.795 1.00 43.44 8 HIS A C 4
ATOM 4641 O O . HIS A 1 8 ? 21.610 -18.698 30.209 1.00 13.23 8 HIS A O 4
ATOM 4656 N N . SER A 1 9 ? 21.621 -20.225 28.566 1.00 33.34 9 SER A N 4
ATOM 4657 C CA . SER A 1 9 ? 20.927 -19.334 27.619 1.00 2.43 9 SER A CA 4
ATOM 4658 C C . SER A 1 9 ? 20.149 -20.106 26.544 1.00 71.13 9 SER A C 4
ATOM 4659 O O . SER A 1 9 ? 20.314 -21.317 26.390 1.00 64.24 9 SER A O 4
ATOM 4667 N N . HIS A 1 10 ? 19.287 -19.388 25.821 1.00 25.50 10 HIS A N 4
ATOM 4668 C CA . HIS A 1 10 ? 18.509 -19.951 24.703 1.00 52.12 10 HIS A CA 4
ATOM 4669 C C . HIS A 1 10 ? 18.360 -18.926 23.563 1.00 73.12 10 HIS A C 4
ATOM 4670 O O . HIS A 1 10 ? 18.625 -17.736 23.747 1.00 43.04 10 HIS A O 4
ATOM 4685 N N . MET A 1 11 ? 17.917 -19.392 22.394 1.00 22.30 11 MET A N 4
ATOM 4686 C CA . MET A 1 11 ? 17.757 -18.525 21.214 1.00 23.42 11 MET A CA 4
ATOM 4687 C C . MET A 1 11 ? 16.388 -17.826 21.190 1.00 70.02 11 MET A C 4
ATOM 4688 O O . MET A 1 11 ? 15.403 -18.336 21.726 1.00 62.02 11 MET A O 4
ATOM 4702 N N . ALA A 1 12 ? 16.338 -16.655 20.556 1.00 32.34 12 ALA A N 4
ATOM 4703 C CA . ALA A 1 12 ? 15.101 -15.874 20.458 1.00 21.12 12 ALA A CA 4
ATOM 4704 C C . ALA A 1 12 ? 14.363 -16.138 19.132 1.00 35.43 12 ALA A C 4
ATOM 4705 O O . ALA A 1 12 ? 14.986 -16.318 18.081 1.00 63.23 12 ALA A O 4
ATOM 4712 N N . LYS A 1 13 ? 13.030 -16.152 19.185 1.00 33.31 13 LYS A N 4
ATOM 4713 C CA . LYS A 1 13 ? 12.194 -16.411 17.999 1.00 3.13 13 LYS A CA 4
ATOM 4714 C C . LYS A 1 13 ? 11.102 -15.335 17.831 1.00 74.15 13 LYS A C 4
ATOM 4715 O O . LYS A 1 13 ? 10.505 -14.889 18.812 1.00 44.21 13 LYS A O 4
ATOM 4734 N N . PRO A 1 14 ? 10.815 -14.912 16.580 1.00 23.40 14 PRO A N 4
ATOM 4735 C CA . PRO A 1 14 ? 9.811 -13.868 16.299 1.00 73.41 14 PRO A CA 4
ATOM 4736 C C . PRO A 1 14 ? 8.356 -14.385 16.363 1.00 31.44 14 PRO A C 4
ATOM 4737 O O . PRO A 1 14 ? 8.110 -15.560 16.643 1.00 3.32 14 PRO A O 4
ATOM 4748 N N . THR A 1 15 ? 7.396 -13.491 16.118 1.00 40.22 15 THR A N 4
ATOM 4749 C CA . THR A 1 15 ? 5.966 -13.854 16.117 1.00 13.23 15 THR A CA 4
ATOM 4750 C C . THR A 1 15 ? 5.162 -12.952 15.167 1.00 71.03 15 THR A C 4
ATOM 4751 O O . THR A 1 15 ? 5.343 -11.733 15.154 1.00 75.21 15 THR A O 4
ATOM 4762 N N . ALA A 1 16 ? 4.272 -13.553 14.375 1.00 0.41 16 ALA A N 4
ATOM 4763 C CA . ALA A 1 16 ? 3.461 -12.796 13.411 1.00 54.21 16 ALA A CA 4
ATOM 4764 C C . ALA A 1 16 ? 1.998 -13.274 13.388 1.00 13.14 16 ALA A C 4
ATOM 4765 O O . ALA A 1 16 ? 1.659 -14.257 12.724 1.00 43.21 16 ALA A O 4
ATOM 4772 N N . ARG A 1 17 ? 1.135 -12.575 14.128 1.00 35.14 17 ARG A N 4
ATOM 4773 C CA . ARG A 1 17 ? -0.300 -12.892 14.158 1.00 73.13 17 ARG A CA 4
ATOM 4774 C C . ARG A 1 17 ? -1.092 -11.910 13.275 1.00 35.45 17 ARG A C 4
ATOM 4775 O O . ARG A 1 17 ? -1.556 -10.865 13.741 1.00 24.13 17 ARG A O 4
ATOM 4796 N N . GLY A 1 18 ? -1.230 -12.251 11.995 1.00 31.03 18 GLY A N 4
ATOM 4797 C CA . GLY A 1 18 ? -1.888 -11.368 11.037 1.00 63.51 18 GLY A CA 4
ATOM 4798 C C . GLY A 1 18 ? -3.408 -11.477 11.046 1.00 72.23 18 GLY A C 4
ATOM 4799 O O . GLY A 1 18 ? -3.998 -12.134 10.185 1.00 24.42 18 GLY A O 4
ATOM 4803 N N . GLU A 1 19 ? -4.046 -10.835 12.020 1.00 53.32 19 GLU A N 4
ATOM 4804 C CA . GLU A 1 19 ? -5.511 -10.785 12.078 1.00 54.50 19 GLU A CA 4
ATOM 4805 C C . GLU A 1 19 ? -6.056 -9.696 11.139 1.00 33.11 19 GLU A C 4
ATOM 4806 O O . GLU A 1 19 ? -6.012 -8.504 11.458 1.00 13.22 19 GLU A O 4
ATOM 4818 N N . ALA A 1 20 ? -6.565 -10.117 9.981 1.00 21.23 20 ALA A N 4
ATOM 4819 C CA . ALA A 1 20 ? -6.996 -9.185 8.932 1.00 35.43 20 ALA A CA 4
ATOM 4820 C C . ALA A 1 20 ? -8.523 -9.039 8.871 1.00 52.30 20 ALA A C 4
ATOM 4821 O O . ALA A 1 20 ? -9.267 -9.987 9.147 1.00 35.14 20 ALA A O 4
ATOM 4828 N N . GLY A 1 21 ? -8.979 -7.844 8.499 1.00 31.23 21 GLY A N 4
ATOM 4829 C CA . GLY A 1 21 ? -10.409 -7.588 8.343 1.00 3.22 21 GLY A CA 4
ATOM 4830 C C . GLY A 1 21 ? -10.815 -7.304 6.898 1.00 45.50 21 GLY A C 4
ATOM 4831 O O . GLY A 1 21 ? -11.899 -7.705 6.457 1.00 3.35 21 GLY A O 4
ATOM 4835 N N . SER A 1 22 ? -9.949 -6.614 6.153 1.00 32.43 22 SER A N 4
ATOM 4836 C CA . SER A 1 22 ? -10.229 -6.258 4.751 1.00 22.21 22 SER A CA 4
ATOM 4837 C C . SER A 1 22 ? -9.551 -7.224 3.771 1.00 60.22 22 SER A C 4
ATOM 4838 O O . SER A 1 22 ? -8.684 -8.017 4.151 1.00 45.11 22 SER A O 4
ATOM 4846 N N . ARG A 1 23 ? -9.951 -7.146 2.500 1.00 15.33 23 ARG A N 4
ATOM 4847 C CA . ARG A 1 23 ? -9.348 -7.969 1.442 1.00 3.13 23 ARG A CA 4
ATOM 4848 C C . ARG A 1 23 ? -7.914 -7.515 1.136 1.00 41.31 23 ARG A C 4
ATOM 4849 O O . ARG A 1 23 ? -7.042 -8.331 0.830 1.00 34.21 23 ARG A O 4
ATOM 4870 N N . ASP A 1 24 ? -7.677 -6.209 1.231 1.00 62.42 24 ASP A N 4
ATOM 4871 C CA . ASP A 1 24 ? -6.345 -5.638 1.018 1.00 32.22 24 ASP A CA 4
ATOM 4872 C C . ASP A 1 24 ? -5.325 -6.278 1.973 1.00 71.44 24 ASP A C 4
ATOM 4873 O O . ASP A 1 24 ? -4.224 -6.663 1.570 1.00 21.51 24 ASP A O 4
ATOM 4882 N N . GLU A 1 25 ? -5.714 -6.403 3.244 1.00 44.55 25 GLU A N 4
ATOM 4883 C CA . GLU A 1 25 ? -4.882 -7.070 4.251 1.00 15.53 25 GLU A CA 4
ATOM 4884 C C . GLU A 1 25 ? -4.644 -8.547 3.898 1.00 52.23 25 GLU A C 4
ATOM 4885 O O . GLU A 1 25 ? -3.567 -9.085 4.144 1.00 42.34 25 GLU A O 4
ATOM 4897 N N . ARG A 1 26 ? -5.653 -9.197 3.317 1.00 1.12 26 ARG A N 4
ATOM 4898 C CA . ARG A 1 26 ? -5.532 -10.603 2.906 1.00 43.13 26 ARG A CA 4
ATOM 4899 C C . ARG A 1 26 ? -4.434 -10.785 1.846 1.00 4.21 26 ARG A C 4
ATOM 4900 O O . ARG A 1 26 ? -3.686 -11.764 1.877 1.00 52.30 26 ARG A O 4
ATOM 4921 N N . ARG A 1 27 ? -4.338 -9.843 0.908 1.00 31.43 27 ARG A N 4
ATOM 4922 C CA . ARG A 1 27 ? -3.209 -9.816 -0.031 1.00 74.01 27 ARG A CA 4
ATOM 4923 C C . ARG A 1 27 ? -1.893 -9.527 0.714 1.00 51.13 27 ARG A C 4
ATOM 4924 O O . ARG A 1 27 ? -0.868 -10.168 0.471 1.00 1.54 27 ARG A O 4
ATOM 4945 N N . ALA A 1 28 ? -1.944 -8.554 1.625 1.00 23.25 28 ALA A N 4
ATOM 4946 C CA . ALA A 1 28 ? -0.768 -8.125 2.392 1.00 50.02 28 ALA A CA 4
ATOM 4947 C C . ALA A 1 28 ? -0.105 -9.291 3.144 1.00 73.13 28 ALA A C 4
ATOM 4948 O O . ALA A 1 28 ? 1.076 -9.577 2.942 1.00 63.24 28 ALA A O 4
ATOM 4955 N N . LEU A 1 29 ? -0.866 -9.965 4.007 1.00 14.12 29 LEU A N 4
ATOM 4956 C CA . LEU A 1 29 ? -0.338 -11.084 4.801 1.00 40.20 29 LEU A CA 4
ATOM 4957 C C . LEU A 1 29 ? 0.112 -12.259 3.914 1.00 60.21 29 LEU A C 4
ATOM 4958 O O . LEU A 1 29 ? 1.028 -13.001 4.272 1.00 55.22 29 LEU A O 4
ATOM 4974 N N . ALA A 1 30 ? -0.527 -12.418 2.756 1.00 5.52 30 ALA A N 4
ATOM 4975 C CA . ALA A 1 30 ? -0.149 -13.470 1.802 1.00 64.41 30 ALA A CA 4
ATOM 4976 C C . ALA A 1 30 ? 1.226 -13.188 1.175 1.00 60.02 30 ALA A C 4
ATOM 4977 O O . ALA A 1 30 ? 2.042 -14.097 0.990 1.00 15.42 30 ALA A O 4
ATOM 4984 N N . MET A 1 31 ? 1.473 -11.922 0.846 1.00 53.51 31 MET A N 4
ATOM 4985 C CA . MET A 1 31 ? 2.771 -11.495 0.304 1.00 60.30 31 MET A CA 4
ATOM 4986 C C . MET A 1 31 ? 3.760 -11.156 1.430 1.00 13.45 31 MET A C 4
ATOM 4987 O O . MET A 1 31 ? 4.954 -10.974 1.179 1.00 10.15 31 MET A O 4
ATOM 5001 N N . LYS A 1 32 ? 3.244 -11.083 2.663 1.00 30.00 32 LYS A N 4
ATOM 5002 C CA . LYS A 1 32 ? 4.046 -10.812 3.870 1.00 11.43 32 LYS A CA 4
ATOM 5003 C C . LYS A 1 32 ? 4.432 -9.325 3.987 1.00 13.41 32 LYS A C 4
ATOM 5004 O O . LYS A 1 32 ? 5.608 -8.957 3.933 1.00 5.51 32 LYS A O 4
ATOM 5023 N N . ILE A 1 33 ? 3.413 -8.474 4.133 1.00 12.41 33 ILE A N 4
ATOM 5024 C CA . ILE A 1 33 ? 3.607 -7.032 4.357 1.00 73.43 33 ILE A CA 4
ATOM 5025 C C . ILE A 1 33 ? 3.559 -6.701 5.867 1.00 21.03 33 ILE A C 4
ATOM 5026 O O . ILE A 1 33 ? 2.539 -6.910 6.520 1.00 1.11 33 ILE A O 4
ATOM 5042 N N . PRO A 1 34 ? 4.664 -6.177 6.438 1.00 2.32 34 PRO A N 4
ATOM 5043 C CA . PRO A 1 34 ? 4.768 -5.919 7.889 1.00 63.03 34 PRO A CA 4
ATOM 5044 C C . PRO A 1 34 ? 4.108 -4.605 8.363 1.00 63.54 34 PRO A C 4
ATOM 5045 O O . PRO A 1 34 ? 4.261 -4.218 9.523 1.00 24.02 34 PRO A O 4
ATOM 5056 N N . PHE A 1 35 ? 3.369 -3.929 7.484 1.00 53.10 35 PHE A N 4
ATOM 5057 C CA . PHE A 1 35 ? 2.707 -2.662 7.843 1.00 61.45 35 PHE A CA 4
ATOM 5058 C C . PHE A 1 35 ? 1.242 -2.618 7.352 1.00 61.44 35 PHE A C 4
ATOM 5059 O O . PHE A 1 35 ? 0.895 -3.237 6.345 1.00 74.14 35 PHE A O 4
ATOM 5076 N N . PRO A 1 36 ? 0.361 -1.884 8.074 1.00 74.10 36 PRO A N 4
ATOM 5077 C CA . PRO A 1 36 ? -1.091 -1.854 7.787 1.00 14.42 36 PRO A CA 4
ATOM 5078 C C . PRO A 1 36 ? -1.470 -1.106 6.491 1.00 11.10 36 PRO A C 4
ATOM 5079 O O . PRO A 1 36 ? -0.769 -0.192 6.047 1.00 22.31 36 PRO A O 4
ATOM 5090 N N . THR A 1 37 ? -2.621 -1.478 5.924 1.00 72.02 37 THR A N 4
ATOM 5091 C CA . THR A 1 37 ? -3.110 -0.905 4.658 1.00 21.31 37 THR A CA 4
ATOM 5092 C C . THR A 1 37 ? -3.499 0.574 4.799 1.00 43.45 37 THR A C 4
ATOM 5093 O O . THR A 1 37 ? -3.241 1.381 3.906 1.00 2.12 37 THR A O 4
ATOM 5104 N N . ASP A 1 38 ? -4.132 0.918 5.922 1.00 43.54 38 ASP A N 4
ATOM 5105 C CA . ASP A 1 38 ? -4.599 2.287 6.174 1.00 42.14 38 ASP A CA 4
ATOM 5106 C C . ASP A 1 38 ? -3.468 3.315 5.998 1.00 71.12 38 ASP A C 4
ATOM 5107 O O . ASP A 1 38 ? -3.617 4.304 5.276 1.00 25.11 38 ASP A O 4
ATOM 5116 N N . LYS A 1 39 ? -2.332 3.065 6.652 1.00 62.54 39 LYS A N 4
ATOM 5117 C CA . LYS A 1 39 ? -1.160 3.935 6.524 1.00 14.24 39 LYS A CA 4
ATOM 5118 C C . LYS A 1 39 ? -0.706 4.043 5.056 1.00 70.42 39 LYS A C 4
ATOM 5119 O O . LYS A 1 39 ? -0.422 5.136 4.565 1.00 11.44 39 LYS A O 4
ATOM 5138 N N . ILE A 1 40 ? -0.661 2.902 4.363 1.00 11.42 40 ILE A N 4
ATOM 5139 C CA . ILE A 1 40 ? -0.309 2.859 2.934 1.00 64.44 40 ILE A CA 4
ATOM 5140 C C . ILE A 1 40 ? -1.118 3.878 2.117 1.00 72.34 40 ILE A C 4
ATOM 5141 O O . ILE A 1 40 ? -0.566 4.641 1.322 1.00 32.03 40 ILE A O 4
ATOM 5157 N N . VAL A 1 41 ? -2.432 3.880 2.321 1.00 0.33 41 VAL A N 4
ATOM 5158 C CA . VAL A 1 41 ? -3.333 4.768 1.583 1.00 40.45 41 VAL A CA 4
ATOM 5159 C C . VAL A 1 41 ? -3.147 6.242 1.989 1.00 3.11 41 VAL A C 4
ATOM 5160 O O . VAL A 1 41 ? -3.166 7.137 1.139 1.00 20.33 41 VAL A O 4
ATOM 5173 N N . ASN A 1 42 ? -2.950 6.488 3.285 1.00 33.42 42 ASN A N 4
ATOM 5174 C CA . ASN A 1 42 ? -2.889 7.864 3.809 1.00 70.14 42 ASN A CA 4
ATOM 5175 C C . ASN A 1 42 ? -1.553 8.566 3.508 1.00 72.41 42 ASN A C 4
ATOM 5176 O O . ASN A 1 42 ? -1.504 9.798 3.414 1.00 43.13 42 ASN A O 4
ATOM 5187 N N . LEU A 1 43 ? -0.474 7.799 3.364 1.00 32.40 43 LEU A N 4
ATOM 5188 C CA . LEU A 1 43 ? 0.847 8.376 3.063 1.00 0.52 43 LEU A CA 4
ATOM 5189 C C . LEU A 1 43 ? 0.908 8.969 1.642 1.00 51.43 43 LEU A C 4
ATOM 5190 O O . LEU A 1 43 ? 0.509 8.321 0.669 1.00 34.11 43 LEU A O 4
ATOM 5206 N N . PRO A 1 44 ? 1.398 10.220 1.505 1.00 65.23 44 PRO A N 4
ATOM 5207 C CA . PRO A 1 44 ? 1.569 10.870 0.189 1.00 34.00 44 PRO A CA 4
ATOM 5208 C C . PRO A 1 44 ? 2.677 10.219 -0.664 1.00 30.34 44 PRO A C 4
ATOM 5209 O O . PRO A 1 44 ? 3.315 9.259 -0.239 1.00 65.32 44 PRO A O 4
ATOM 5220 N N . VAL A 1 45 ? 2.917 10.768 -1.862 1.00 32.42 45 VAL A N 4
ATOM 5221 C CA . VAL A 1 45 ? 3.814 10.140 -2.848 1.00 42.45 45 VAL A CA 4
ATOM 5222 C C . VAL A 1 45 ? 5.228 9.824 -2.298 1.00 51.02 45 VAL A C 4
ATOM 5223 O O . VAL A 1 45 ? 5.655 8.667 -2.322 1.00 41.54 45 VAL A O 4
ATOM 5236 N N . ASP A 1 46 ? 5.947 10.832 -1.792 1.00 30.14 46 ASP A N 4
ATOM 5237 C CA . ASP A 1 46 ? 7.328 10.633 -1.322 1.00 1.43 46 ASP A CA 4
ATOM 5238 C C . ASP A 1 46 ? 7.387 9.697 -0.104 1.00 11.54 46 ASP A C 4
ATOM 5239 O O . ASP A 1 46 ? 8.172 8.747 -0.076 1.00 72.43 46 ASP A O 4
ATOM 5248 N N . ASP A 1 47 ? 6.549 9.965 0.899 1.00 53.15 47 ASP A N 4
ATOM 5249 C CA . ASP A 1 47 ? 6.504 9.142 2.113 1.00 55.14 47 ASP A CA 4
ATOM 5250 C C . ASP A 1 47 ? 6.127 7.688 1.791 1.00 61.01 47 ASP A C 4
ATOM 5251 O O . ASP A 1 47 ? 6.622 6.751 2.421 1.00 61.14 47 ASP A O 4
ATOM 5260 N N . PHE A 1 48 ? 5.258 7.512 0.799 1.00 61.33 48 PHE A N 4
ATOM 5261 C CA . PHE A 1 48 ? 4.888 6.184 0.307 1.00 42.51 48 PHE A CA 4
ATOM 5262 C C . PHE A 1 48 ? 6.113 5.438 -0.256 1.00 44.55 48 PHE A C 4
ATOM 5263 O O . PHE A 1 48 ? 6.372 4.285 0.098 1.00 10.12 48 PHE A O 4
ATOM 5280 N N . ASN A 1 49 ? 6.861 6.108 -1.135 1.00 63.30 49 ASN A N 4
ATOM 5281 C CA . ASN A 1 49 ? 8.083 5.532 -1.709 1.00 61.13 49 ASN A CA 4
ATOM 5282 C C . ASN A 1 49 ? 9.104 5.197 -0.607 1.00 72.23 49 ASN A C 4
ATOM 5283 O O . ASN A 1 49 ? 9.770 4.159 -0.653 1.00 32.24 49 ASN A O 4
ATOM 5294 N N . GLU A 1 50 ? 9.218 6.085 0.383 1.00 50.33 50 GLU A N 4
ATOM 5295 C CA . GLU A 1 50 ? 10.055 5.835 1.562 1.00 72.23 50 GLU A CA 4
ATOM 5296 C C . GLU A 1 50 ? 9.625 4.555 2.285 1.00 35.10 50 GLU A C 4
ATOM 5297 O O . GLU A 1 50 ? 10.452 3.698 2.589 1.00 33.25 50 GLU A O 4
ATOM 5309 N N . LEU A 1 51 ? 8.324 4.427 2.540 1.00 1.14 51 LEU A N 4
ATOM 5310 C CA . LEU A 1 51 ? 7.769 3.238 3.198 1.00 74.03 51 LEU A CA 4
ATOM 5311 C C . LEU A 1 51 ? 8.232 1.946 2.496 1.00 12.40 51 LEU A C 4
ATOM 5312 O O . LEU A 1 51 ? 8.660 0.988 3.145 1.00 11.42 51 LEU A O 4
ATOM 5328 N N . LEU A 1 52 ? 8.158 1.935 1.167 1.00 15.22 52 LEU A N 4
ATOM 5329 C CA . LEU A 1 52 ? 8.614 0.787 0.371 1.00 53.11 52 LEU A CA 4
ATOM 5330 C C . LEU A 1 52 ? 10.134 0.568 0.499 1.00 35.11 52 LEU A C 4
ATOM 5331 O O . LEU A 1 52 ? 10.611 -0.567 0.519 1.00 34.03 52 LEU A O 4
ATOM 5347 N N . ALA A 1 53 ? 10.885 1.661 0.584 1.00 41.23 53 ALA A N 4
ATOM 5348 C CA . ALA A 1 53 ? 12.351 1.595 0.664 1.00 14.33 53 ALA A CA 4
ATOM 5349 C C . ALA A 1 53 ? 12.850 1.277 2.084 1.00 22.11 53 ALA A C 4
ATOM 5350 O O . ALA A 1 53 ? 13.987 0.837 2.266 1.00 22.31 53 ALA A O 4
ATOM 5357 N N . ARG A 1 54 ? 12.001 1.499 3.084 1.00 11.14 54 ARG A N 4
ATOM 5358 C CA . ARG A 1 54 ? 12.391 1.318 4.491 1.00 75.11 54 ARG A CA 4
ATOM 5359 C C . ARG A 1 54 ? 12.029 -0.077 5.033 1.00 55.21 54 ARG A C 4
ATOM 5360 O O . ARG A 1 54 ? 12.237 -0.362 6.214 1.00 11.21 54 ARG A O 4
ATOM 5381 N N . TYR A 1 55 ? 11.493 -0.945 4.178 1.00 63.41 55 TYR A N 4
ATOM 5382 C CA . TYR A 1 55 ? 11.153 -2.317 4.580 1.00 33.41 55 TYR A CA 4
ATOM 5383 C C . TYR A 1 55 ? 11.669 -3.353 3.568 1.00 64.30 55 TYR A C 4
ATOM 5384 O O . TYR A 1 55 ? 11.769 -3.074 2.373 1.00 62.14 55 TYR A O 4
ATOM 5402 N N . PRO A 1 56 ? 12.022 -4.568 4.037 1.00 11.35 56 PRO A N 4
ATOM 5403 C CA . PRO A 1 56 ? 12.444 -5.663 3.148 1.00 21.12 56 PRO A CA 4
ATOM 5404 C C . PRO A 1 56 ? 11.261 -6.281 2.380 1.00 62.44 56 PRO A C 4
ATOM 5405 O O . PRO A 1 56 ? 10.656 -7.270 2.815 1.00 0.14 56 PRO A O 4
ATOM 5416 N N . LEU A 1 57 ? 10.921 -5.676 1.245 1.00 3.34 57 LEU A N 4
ATOM 5417 C CA . LEU A 1 57 ? 9.797 -6.135 0.422 1.00 72.00 57 LEU A CA 4
ATOM 5418 C C . LEU A 1 57 ? 10.266 -6.601 -0.963 1.00 64.43 57 LEU A C 4
ATOM 5419 O O . LEU A 1 57 ? 11.028 -5.905 -1.636 1.00 74.14 57 LEU A O 4
ATOM 5435 N N . THR A 1 58 ? 9.813 -7.780 -1.376 1.00 13.35 58 THR A N 4
ATOM 5436 C CA . THR A 1 58 ? 10.091 -8.293 -2.722 1.00 2.31 58 THR A CA 4
ATOM 5437 C C . THR A 1 58 ? 9.358 -7.470 -3.793 1.00 4.15 58 THR A C 4
ATOM 5438 O O . THR A 1 58 ? 8.328 -6.852 -3.522 1.00 74.12 58 THR A O 4
ATOM 5449 N N . GLU A 1 59 ? 9.885 -7.489 -5.012 1.00 12.11 59 GLU A N 4
ATOM 5450 C CA . GLU A 1 59 ? 9.380 -6.662 -6.122 1.00 4.54 59 GLU A CA 4
ATOM 5451 C C . GLU A 1 59 ? 7.844 -6.722 -6.263 1.00 72.41 59 GLU A C 4
ATOM 5452 O O . GLU A 1 59 ? 7.186 -5.691 -6.436 1.00 45.25 59 GLU A O 4
ATOM 5464 N N . SER A 1 60 ? 7.275 -7.925 -6.171 1.00 65.24 60 SER A N 4
ATOM 5465 C CA . SER A 1 60 ? 5.816 -8.107 -6.271 1.00 35.12 60 SER A CA 4
ATOM 5466 C C . SER A 1 60 ? 5.079 -7.439 -5.102 1.00 4.12 60 SER A C 4
ATOM 5467 O O . SER A 1 60 ? 3.978 -6.905 -5.266 1.00 2.40 60 SER A O 4
ATOM 5475 N N . GLN A 1 61 ? 5.702 -7.450 -3.922 1.00 63.01 61 GLN A N 4
ATOM 5476 C CA . GLN A 1 61 ? 5.111 -6.826 -2.731 1.00 44.51 61 GLN A CA 4
ATOM 5477 C C . GLN A 1 61 ? 4.919 -5.316 -2.927 1.00 1.32 61 GLN A C 4
ATOM 5478 O O . GLN A 1 61 ? 3.865 -4.773 -2.603 1.00 33.11 61 GLN A O 4
ATOM 5492 N N . LEU A 1 62 ? 5.937 -4.638 -3.471 1.00 31.23 62 LEU A N 4
ATOM 5493 C CA . LEU A 1 62 ? 5.826 -3.201 -3.763 1.00 22.02 62 LEU A CA 4
ATOM 5494 C C . LEU A 1 62 ? 4.676 -2.937 -4.749 1.00 1.42 62 LEU A C 4
ATOM 5495 O O . LEU A 1 62 ? 3.880 -2.017 -4.559 1.00 52.52 62 LEU A O 4
ATOM 5511 N N . ALA A 1 63 ? 4.594 -3.762 -5.796 1.00 74.43 63 ALA A N 4
ATOM 5512 C CA . ALA A 1 63 ? 3.512 -3.665 -6.785 1.00 51.35 63 ALA A CA 4
ATOM 5513 C C . ALA A 1 63 ? 2.127 -3.798 -6.129 1.00 61.22 63 ALA A C 4
ATOM 5514 O O . ALA A 1 63 ? 1.171 -3.127 -6.523 1.00 23.23 63 ALA A O 4
ATOM 5521 N N . LEU A 1 64 ? 2.031 -4.680 -5.136 1.00 34.52 64 LEU A N 4
ATOM 5522 C CA . LEU A 1 64 ? 0.792 -4.860 -4.377 1.00 4.31 64 LEU A CA 4
ATOM 5523 C C . LEU A 1 64 ? 0.458 -3.601 -3.563 1.00 71.30 64 LEU A C 4
ATOM 5524 O O . LEU A 1 64 ? -0.641 -3.057 -3.665 1.00 42.55 64 LEU A O 4
ATOM 5540 N N . VAL A 1 65 ? 1.422 -3.144 -2.763 1.00 4.14 65 VAL A N 4
ATOM 5541 C CA . VAL A 1 65 ? 1.243 -1.959 -1.912 1.00 61.42 65 VAL A CA 4
ATOM 5542 C C . VAL A 1 65 ? 0.762 -0.736 -2.719 1.00 3.41 65 VAL A C 4
ATOM 5543 O O . VAL A 1 65 ? -0.073 0.044 -2.252 1.00 31.01 65 VAL A O 4
ATOM 5556 N N . ARG A 1 66 ? 1.277 -0.587 -3.937 1.00 1.13 66 ARG A N 4
ATOM 5557 C CA . ARG A 1 66 ? 0.863 0.508 -4.824 1.00 75.13 66 ARG A CA 4
ATOM 5558 C C . ARG A 1 66 ? -0.625 0.391 -5.203 1.00 64.42 66 ARG A C 4
ATOM 5559 O O . ARG A 1 66 ? -1.345 1.393 -5.262 1.00 4.43 66 ARG A O 4
ATOM 5580 N N . ASP A 1 67 ? -1.081 -0.837 -5.452 1.00 54.41 67 ASP A N 4
ATOM 5581 C CA . ASP A 1 67 ? -2.496 -1.099 -5.746 1.00 53.43 67 ASP A CA 4
ATOM 5582 C C . ASP A 1 67 ? -3.365 -0.838 -4.505 1.00 74.31 67 ASP A C 4
ATOM 5583 O O . ASP A 1 67 ? -4.414 -0.208 -4.597 1.00 11.05 67 ASP A O 4
ATOM 5592 N N . ILE A 1 68 ? -2.907 -1.304 -3.343 1.00 63.23 68 ILE A N 4
ATOM 5593 C CA . ILE A 1 68 ? -3.620 -1.074 -2.079 1.00 15.23 68 ILE A CA 4
ATOM 5594 C C . ILE A 1 68 ? -3.876 0.426 -1.840 1.00 24.43 68 ILE A C 4
ATOM 5595 O O . ILE A 1 68 ? -4.967 0.827 -1.428 1.00 2.21 68 ILE A O 4
ATOM 5611 N N . ARG A 1 69 ? -2.866 1.253 -2.118 1.00 63.14 69 ARG A N 4
ATOM 5612 C CA . ARG A 1 69 ? -3.000 2.706 -1.972 1.00 3.22 69 ARG A CA 4
ATOM 5613 C C . ARG A 1 69 ? -4.083 3.271 -2.910 1.00 63.42 69 ARG A C 4
ATOM 5614 O O . ARG A 1 69 ? -4.969 4.012 -2.477 1.00 41.41 69 ARG A O 4
ATOM 5635 N N . ARG A 1 70 ? -4.014 2.914 -4.195 1.00 51.35 70 ARG A N 4
ATOM 5636 C CA . ARG A 1 70 ? -4.972 3.422 -5.185 1.00 71.20 70 ARG A CA 4
ATOM 5637 C C . ARG A 1 70 ? -6.379 2.837 -4.966 1.00 63.43 70 ARG A C 4
ATOM 5638 O O . ARG A 1 70 ? -7.379 3.471 -5.304 1.00 52.31 70 ARG A O 4
ATOM 5659 N N . ARG A 1 71 ? -6.451 1.629 -4.404 1.00 30.20 71 ARG A N 4
ATOM 5660 C CA . ARG A 1 71 ? -7.736 1.004 -4.062 1.00 61.41 71 ARG A CA 4
ATOM 5661 C C . ARG A 1 71 ? -8.418 1.742 -2.903 1.00 22.31 71 ARG A C 4
ATOM 5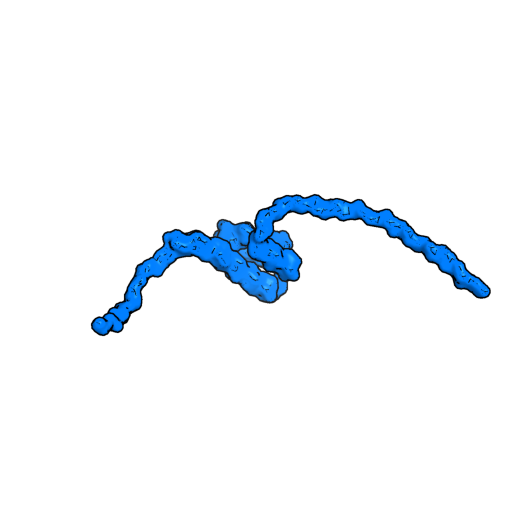662 O O . ARG A 1 71 ? -9.591 2.106 -2.990 1.00 71.02 71 ARG A O 4
ATOM 5683 N N . GLY A 1 72 ? -7.677 1.962 -1.821 1.00 43.01 72 GLY A N 4
ATOM 5684 C CA . GLY A 1 72 ? -8.196 2.737 -0.702 1.00 2.40 72 GLY A CA 4
ATOM 5685 C C . GLY A 1 72 ? -8.556 4.167 -1.093 1.00 4.45 72 GLY A C 4
ATOM 5686 O O . GLY A 1 72 ? -9.626 4.671 -0.740 1.00 22.15 72 GLY A O 4
ATOM 5690 N N . LYS A 1 73 ? -7.657 4.821 -1.834 1.00 71.31 73 LYS A N 4
ATOM 5691 C CA . LYS A 1 73 ? -7.881 6.190 -2.313 1.00 21.45 73 LYS A CA 4
ATOM 5692 C C . LYS A 1 73 ? -9.052 6.262 -3.306 1.00 34.12 73 LYS A C 4
ATOM 5693 O O . LYS A 1 73 ? -9.711 7.294 -3.417 1.00 22.35 73 LYS A O 4
ATOM 5712 N N . ASN A 1 74 ? -9.324 5.159 -4.009 1.00 53.43 74 ASN A N 4
ATOM 5713 C CA . ASN A 1 74 ? -10.419 5.111 -4.988 1.00 45.23 74 ASN A CA 4
ATOM 5714 C C . ASN A 1 74 ? -11.749 5.563 -4.363 1.00 72.52 74 ASN A C 4
ATOM 5715 O O . ASN A 1 74 ? -12.609 6.122 -5.043 1.00 1.23 74 ASN A O 4
ATOM 5726 N N . LYS A 1 75 ? -11.907 5.318 -3.062 1.00 32.13 75 LYS A N 4
ATOM 5727 C CA . LYS A 1 75 ? -13.089 5.773 -2.321 1.00 53.52 75 LYS A CA 4
ATOM 5728 C C . LYS A 1 75 ? -13.224 7.306 -2.409 1.00 20.12 75 LYS A C 4
ATOM 5729 O O . LYS A 1 75 ? -14.295 7.837 -2.711 1.00 30.51 75 LYS A O 4
ATOM 5748 N N . VAL A 1 76 ? -12.115 7.999 -2.166 1.00 50.21 76 VAL A N 4
ATOM 5749 C CA . VAL A 1 76 ? -12.064 9.462 -2.256 1.00 51.25 76 VAL A CA 4
ATOM 5750 C C . VAL A 1 76 ? -12.090 9.931 -3.725 1.00 53.03 76 VAL A C 4
ATOM 5751 O O . VAL A 1 76 ? -12.686 10.959 -4.057 1.00 4.32 76 VAL A O 4
ATOM 5764 N N . ALA A 1 77 ? -11.452 9.157 -4.600 1.00 44.42 77 ALA A N 4
ATOM 5765 C CA . ALA A 1 77 ? -11.391 9.476 -6.032 1.00 52.42 77 ALA A CA 4
ATOM 5766 C C . ALA A 1 77 ? -12.770 9.372 -6.704 1.00 1.13 77 ALA A C 4
ATOM 5767 O O . ALA A 1 77 ? -13.086 10.139 -7.616 1.00 74.04 77 ALA A O 4
ATOM 5774 N N . ALA A 1 78 ? -13.580 8.418 -6.253 1.00 23.14 78 ALA A N 4
ATOM 5775 C CA . ALA A 1 78 ? -14.929 8.214 -6.797 1.00 72.45 78 ALA A CA 4
ATOM 5776 C C . ALA A 1 78 ? -15.887 9.343 -6.388 1.00 42.25 78 ALA A C 4
ATOM 5777 O O . ALA A 1 78 ? -16.613 9.891 -7.220 1.00 74.12 78 ALA A O 4
ATOM 5784 N N . GLN A 1 79 ? -15.889 9.687 -5.100 1.00 1.44 79 GLN A N 4
ATOM 5785 C CA . GLN A 1 79 ? -16.742 10.770 -4.588 1.00 50.44 79 GLN A CA 4
ATOM 5786 C C . GLN A 1 79 ? -16.313 12.140 -5.149 1.00 11.13 79 GLN A C 4
ATOM 5787 O O . GLN A 1 79 ? -17.148 13.004 -5.419 1.00 52.15 79 GLN A O 4
ATOM 5801 N N . ASN A 1 80 ? -15.004 12.327 -5.328 1.00 40.54 80 ASN A N 4
ATOM 5802 C CA . ASN A 1 80 ? -14.459 13.583 -5.862 1.00 71.34 80 ASN A CA 4
ATOM 5803 C C . ASN A 1 80 ? -14.276 13.531 -7.389 1.00 30.12 80 ASN A C 4
ATOM 5804 O O . ASN A 1 80 ? -13.541 14.344 -7.959 1.00 23.31 80 ASN A O 4
ATOM 5815 N N . TYR A 1 81 ? -14.948 12.594 -8.052 1.00 41.23 81 TYR A N 4
ATOM 5816 C CA . TYR A 1 81 ? -14.848 12.466 -9.510 1.00 63.34 81 TYR A CA 4
ATOM 5817 C C . TYR A 1 81 ? -15.347 13.746 -10.204 1.00 50.15 81 TYR A C 4
ATOM 5818 O O . TYR A 1 81 ? -16.536 14.072 -10.148 1.00 72.53 81 TYR A O 4
ATOM 5836 N N . ARG A 1 82 ? -14.430 14.468 -10.848 1.00 70.43 82 ARG A N 4
ATOM 5837 C CA . ARG A 1 82 ? -14.759 15.731 -11.512 1.00 65.12 82 ARG A CA 4
ATOM 5838 C C . ARG A 1 82 ? -15.777 15.522 -12.646 1.00 20.43 82 ARG A C 4
ATOM 5839 O O . ARG A 1 82 ? -15.431 15.054 -13.733 1.00 5.41 82 ARG A O 4
ATOM 5860 N N . LYS A 1 83 ? -17.033 15.862 -12.380 1.00 33.22 83 LYS A N 4
ATOM 5861 C CA . LYS A 1 83 ? -18.103 15.696 -13.363 1.00 42.54 83 LYS A CA 4
ATOM 5862 C C . LYS A 1 83 ? -18.620 17.061 -13.848 1.00 2.24 83 LYS A C 4
ATOM 5863 O O . LYS A 1 83 ? -19.379 17.738 -13.152 1.00 31.42 83 LYS A O 4
ATOM 5882 N N . ARG A 1 84 ? -18.185 17.460 -15.042 1.00 3.51 84 ARG A N 4
ATOM 5883 C CA . ARG A 1 84 ? -18.528 18.769 -15.610 1.00 61.14 84 ARG A CA 4
ATOM 5884 C C . ARG A 1 84 ? -18.299 18.777 -17.126 1.00 24.11 84 ARG A C 4
ATOM 5885 O O . ARG A 1 84 ? -17.191 18.507 -17.598 1.00 45.14 84 ARG A O 4
ATOM 5906 N N . LYS A 1 85 ? -19.340 19.066 -17.898 1.00 51.13 85 LYS A N 4
ATOM 5907 C CA . LYS A 1 85 ? -19.207 19.109 -19.354 1.00 71.43 85 LYS A CA 4
ATOM 5908 C C . LYS A 1 85 ? -18.520 20.415 -19.783 1.00 12.01 85 LYS A C 4
ATOM 5909 O O . LYS A 1 85 ? -19.176 21.398 -20.133 1.00 4.02 85 LYS A O 4
ATOM 5928 N N . LEU A 1 86 ? -17.191 20.434 -19.690 1.00 41.13 86 LEU A N 4
ATOM 5929 C CA . LEU A 1 86 ? -16.405 21.568 -20.182 1.00 50.20 86 LEU A CA 4
ATOM 5930 C C . LEU A 1 86 ? -16.596 21.722 -21.696 1.00 12.01 86 LEU A C 4
ATOM 5931 O O . LEU A 1 86 ? -16.734 20.729 -22.414 1.00 72.14 86 LEU A O 4
ATOM 5947 N N . GLU A 1 87 ? -16.617 22.954 -22.183 1.00 23.22 87 GLU A N 4
ATOM 5948 C CA . GLU A 1 87 ? -16.899 23.193 -23.598 1.00 45.53 87 GLU A CA 4
ATOM 5949 C C . GLU A 1 87 ? -15.630 23.082 -24.452 1.00 3.42 87 GLU A C 4
ATOM 5950 O O . GLU A 1 87 ? -14.822 24.018 -24.527 1.00 33.42 87 GLU A O 4
ATOM 5962 N N . THR A 1 88 ? -15.449 21.922 -25.076 1.00 0.50 88 THR A N 4
ATOM 5963 C CA . THR A 1 88 ? -14.309 21.682 -25.963 1.00 4.33 88 THR A CA 4
ATOM 5964 C C . THR A 1 88 ? -14.520 22.360 -27.325 1.00 60.52 88 THR A C 4
ATOM 5965 O O . THR A 1 88 ? -15.107 21.778 -28.244 1.00 51.10 88 THR A O 4
ATOM 5976 N N . ILE A 1 89 ? -14.064 23.606 -27.439 1.00 1.43 89 ILE A N 4
ATOM 5977 C CA . ILE A 1 89 ? -14.194 24.372 -28.683 1.00 24.25 89 ILE A CA 4
ATOM 5978 C C . ILE A 1 89 ? -13.148 23.940 -29.722 1.00 74.04 89 ILE A C 4
ATOM 5979 O O . ILE A 1 89 ? -11.949 23.941 -29.443 1.00 45.52 89 ILE A O 4
ATOM 5995 N N . VAL A 1 90 ? -13.610 23.573 -30.914 1.00 3.04 90 VAL A N 4
ATOM 5996 C CA . VAL A 1 90 ? -12.713 23.188 -32.009 1.00 44.45 90 VAL A CA 4
ATOM 5997 C C . VAL A 1 90 ? -12.617 24.312 -33.057 1.00 63.23 90 VAL A C 4
ATOM 5998 O O . VAL A 1 90 ? -13.637 24.822 -33.534 1.00 2.41 90 VAL A O 4
ATOM 6011 N N . GLN A 1 91 ? -11.387 24.705 -33.391 1.00 33.01 91 GLN A N 4
ATOM 6012 C CA . GLN A 1 91 ? -11.139 25.787 -34.361 1.00 45.41 91 GLN A CA 4
ATOM 6013 C C . GLN A 1 91 ? -11.418 25.340 -35.818 1.00 13.41 91 GLN A C 4
ATOM 6014 O O . GLN A 1 91 ? -10.678 24.479 -36.348 1.00 38.07 91 GLN A O 4
ATOM 6029 N N . MET A 1 1 ? 29.989 -8.621 -8.681 1.00 0.00 1 MET A N 5
ATOM 6030 C CA . MET A 1 1 ? 29.554 -8.075 -9.996 1.00 52.33 1 MET A CA 5
ATOM 6031 C C . MET A 1 1 ? 29.412 -9.192 -11.042 1.00 30.32 1 MET A C 5
ATOM 6032 O O . MET A 1 1 ? 29.581 -10.371 -10.727 1.00 4.34 1 MET A O 5
ATOM 6048 N N . GLY A 1 2 ? 29.066 -8.823 -12.278 1.00 31.33 2 GLY A N 5
ATOM 6049 C CA . GLY A 1 2 ? 28.947 -9.804 -13.358 1.00 2.44 2 GLY A CA 5
ATOM 6050 C C . GLY A 1 2 ? 27.627 -10.579 -13.333 1.00 43.11 2 GLY A C 5
ATOM 6051 O O . GLY A 1 2 ? 26.969 -10.733 -14.364 1.00 42.24 2 GLY A O 5
ATOM 6055 N N . HIS A 1 3 ? 27.248 -11.081 -12.155 1.00 64.33 3 HIS A N 5
ATOM 6056 C CA . HIS A 1 3 ? 25.993 -11.822 -11.984 1.00 20.34 3 HIS A CA 5
ATOM 6057 C C . HIS A 1 3 ? 24.792 -10.999 -12.482 1.00 34.31 3 HIS A C 5
ATOM 6058 O O . HIS A 1 3 ? 24.477 -9.942 -11.937 1.00 14.05 3 HIS A O 5
ATOM 6073 N N . HIS A 1 4 ? 24.113 -11.524 -13.501 1.00 43.35 4 HIS A N 5
ATOM 6074 C CA . HIS A 1 4 ? 23.160 -10.747 -14.308 1.00 43.40 4 HIS A CA 5
ATOM 6075 C C . HIS A 1 4 ? 22.008 -10.104 -13.506 1.00 40.33 4 HIS A C 5
ATOM 6076 O O . HIS A 1 4 ? 21.456 -9.089 -13.937 1.00 73.33 4 HIS A O 5
ATOM 6091 N N . HIS A 1 5 ? 21.632 -10.673 -12.357 1.00 41.02 5 HIS A N 5
ATOM 6092 C CA . HIS A 1 5 ? 20.537 -10.091 -11.553 1.00 50.33 5 HIS A CA 5
ATOM 6093 C C . HIS A 1 5 ? 20.809 -10.113 -10.034 1.00 44.13 5 HIS A C 5
ATOM 6094 O O . HIS A 1 5 ? 19.905 -9.851 -9.243 1.00 3.13 5 HIS A O 5
ATOM 6109 N N . HIS A 1 6 ? 22.051 -10.427 -9.638 1.00 70.12 6 HIS A N 5
ATOM 6110 C CA . HIS A 1 6 ? 22.509 -10.241 -8.241 1.00 53.45 6 HIS A CA 5
ATOM 6111 C C . HIS A 1 6 ? 21.519 -10.815 -7.188 1.00 41.11 6 HIS A C 5
ATOM 6112 O O . HIS A 1 6 ? 21.445 -10.335 -6.057 1.00 63.04 6 HIS A O 5
ATOM 6127 N N . HIS A 1 7 ? 20.788 -11.870 -7.548 1.00 52.53 7 HIS A N 5
ATOM 6128 C CA . HIS A 1 7 ? 19.772 -12.439 -6.650 1.00 71.22 7 HIS A CA 5
ATOM 6129 C C . HIS A 1 7 ? 20.396 -13.136 -5.424 1.00 52.24 7 HIS A C 5
ATOM 6130 O O . HIS A 1 7 ? 20.779 -14.303 -5.488 1.00 21.31 7 HIS A O 5
ATOM 6145 N N . HIS A 1 8 ? 20.500 -12.404 -4.316 1.00 1.32 8 HIS A N 5
ATOM 6146 C CA . HIS A 1 8 ? 20.955 -12.969 -3.039 1.00 34.33 8 HIS A CA 5
ATOM 6147 C C . HIS A 1 8 ? 20.155 -12.371 -1.874 1.00 42.22 8 HIS A C 5
ATOM 6148 O O . HIS A 1 8 ? 19.677 -11.238 -1.958 1.00 13.15 8 HIS A O 5
ATOM 6163 N N . SER A 1 9 ? 19.994 -13.138 -0.798 1.00 75.22 9 SER A N 5
ATOM 6164 C CA . SER A 1 9 ? 19.311 -12.644 0.405 1.00 74.14 9 SER A CA 5
ATOM 6165 C C . SER A 1 9 ? 20.069 -11.463 1.030 1.00 61.53 9 SER A C 5
ATOM 6166 O O . SER A 1 9 ? 20.983 -11.642 1.836 1.00 22.23 9 SER A O 5
ATOM 6174 N N . HIS A 1 10 ? 19.697 -10.254 0.619 1.00 22.42 10 HIS A N 5
ATOM 6175 C CA . HIS A 1 10 ? 20.306 -9.020 1.127 1.00 2.23 10 HIS A CA 5
ATOM 6176 C C . HIS A 1 10 ? 19.696 -8.624 2.482 1.00 60.14 10 HIS A C 5
ATOM 6177 O O . HIS A 1 10 ? 20.351 -8.006 3.324 1.00 23.51 10 HIS A O 5
ATOM 6192 N N . MET A 1 11 ? 18.438 -9.002 2.681 1.00 63.15 11 MET A N 5
ATOM 6193 C CA . MET A 1 11 ? 17.678 -8.636 3.878 1.00 53.43 11 MET A CA 5
ATOM 6194 C C . MET A 1 11 ? 17.371 -9.855 4.765 1.00 31.25 11 MET A C 5
ATOM 6195 O O . MET A 1 11 ? 17.479 -11.004 4.334 1.00 72.31 11 MET A O 5
ATOM 6209 N N . ALA A 1 12 ? 16.962 -9.588 6.005 1.00 51.42 12 ALA A N 5
ATOM 6210 C CA . ALA A 1 12 ? 16.679 -10.646 6.989 1.00 23.25 12 ALA A CA 5
ATOM 6211 C C . ALA A 1 12 ? 15.261 -11.235 6.845 1.00 45.31 12 ALA A C 5
ATOM 6212 O O . ALA A 1 12 ? 14.710 -11.772 7.807 1.00 32.52 12 ALA A O 5
ATOM 6219 N N . LYS A 1 13 ? 14.696 -11.156 5.633 1.00 62.45 13 LYS A N 5
ATOM 6220 C CA . LYS A 1 13 ? 13.355 -11.700 5.335 1.00 72.23 13 LYS A CA 5
ATOM 6221 C C . LYS A 1 13 ? 12.229 -10.913 6.042 1.00 63.31 13 LYS A C 5
ATOM 6222 O O . LYS A 1 13 ? 12.302 -10.643 7.244 1.00 14.11 13 LYS A O 5
ATOM 6241 N N . PRO A 1 14 ? 11.158 -10.540 5.306 1.00 43.23 14 PRO A N 5
ATOM 6242 C CA . PRO A 1 14 ? 10.013 -9.825 5.883 1.00 1.40 14 PRO A CA 5
ATOM 6243 C C . PRO A 1 14 ? 9.090 -10.752 6.693 1.00 51.43 14 PRO A C 5
ATOM 6244 O O . PRO A 1 14 ? 8.122 -11.309 6.168 1.00 14.13 14 PRO A O 5
ATOM 6255 N N . THR A 1 15 ? 9.413 -10.946 7.966 1.00 1.05 15 THR A N 5
ATOM 6256 C CA . THR A 1 15 ? 8.572 -11.758 8.852 1.00 65.01 15 THR A CA 5
ATOM 6257 C C . THR A 1 15 ? 7.343 -10.960 9.309 1.00 72.41 15 THR A C 5
ATOM 6258 O O . THR A 1 15 ? 7.355 -10.310 10.354 1.00 42.24 15 THR A O 5
ATOM 6269 N N . ALA A 1 16 ? 6.292 -10.979 8.492 1.00 5.34 16 ALA A N 5
ATOM 6270 C CA . ALA A 1 16 ? 5.060 -10.245 8.796 1.00 24.24 16 ALA A CA 5
ATOM 6271 C C . ALA A 1 16 ? 4.046 -11.118 9.548 1.00 72.54 16 ALA A C 5
ATOM 6272 O O . ALA A 1 16 ? 3.501 -12.074 8.995 1.00 62.20 16 ALA A O 5
ATOM 6279 N N . ARG A 1 17 ? 3.800 -10.785 10.812 1.00 40.13 17 ARG A N 5
ATOM 6280 C CA . ARG A 1 17 ? 2.840 -11.520 11.642 1.00 33.14 17 ARG A CA 5
ATOM 6281 C C . ARG A 1 17 ? 1.582 -10.674 11.894 1.00 53.01 17 ARG A C 5
ATOM 6282 O O . ARG A 1 17 ? 1.650 -9.623 12.536 1.00 71.42 17 ARG A O 5
ATOM 6303 N N . GLY A 1 18 ? 0.441 -11.122 11.379 1.00 25.12 18 GLY A N 5
ATOM 6304 C CA . GLY A 1 18 ? -0.797 -10.361 11.529 1.00 31.35 18 GLY A CA 5
ATOM 6305 C C . GLY A 1 18 ? -2.054 -11.194 11.287 1.00 3.12 18 GLY A C 5
ATOM 6306 O O . GLY A 1 18 ? -1.974 -12.392 11.012 1.00 12.42 18 GLY A O 5
ATOM 6310 N N . GLU A 1 19 ? -3.218 -10.555 11.390 1.00 2.43 19 GLU A N 5
ATOM 6311 C CA . GLU A 1 19 ? -4.503 -11.238 11.189 1.00 64.01 19 GLU A CA 5
ATOM 6312 C C . GLU A 1 19 ? -5.557 -10.284 10.596 1.00 31.41 19 GLU A C 5
ATOM 6313 O O . GLU A 1 19 ? -5.697 -9.145 11.041 1.00 54.32 19 GLU A O 5
ATOM 6325 N N . ALA A 1 20 ? -6.292 -10.751 9.584 1.00 51.34 20 ALA A N 5
ATOM 6326 C CA . ALA A 1 20 ? -7.353 -9.943 8.963 1.00 3.43 20 ALA A CA 5
ATOM 6327 C C . ALA A 1 20 ? -8.369 -10.811 8.202 1.00 64.54 20 ALA A C 5
ATOM 6328 O O . ALA A 1 20 ? -8.046 -11.912 7.748 1.00 31.32 20 ALA A O 5
ATOM 6335 N N . GLY A 1 21 ? -9.593 -10.300 8.054 1.00 30.42 21 GLY A N 5
ATOM 6336 C CA . GLY A 1 21 ? -10.644 -11.029 7.342 1.00 22.15 21 GLY A CA 5
ATOM 6337 C C . GLY A 1 21 ? -11.223 -10.260 6.156 1.00 50.34 21 GLY A C 5
ATOM 6338 O O . GLY A 1 21 ? -12.185 -10.707 5.527 1.00 70.11 21 GLY A O 5
ATOM 6342 N N . SER A 1 22 ? -10.634 -9.106 5.847 1.00 72.41 22 SER A N 5
ATOM 6343 C CA . SER A 1 22 ? -11.087 -8.267 4.723 1.00 4.44 22 SER A CA 5
ATOM 6344 C C . SER A 1 22 ? -10.208 -8.483 3.477 1.00 72.11 22 SER A C 5
ATOM 6345 O O . SER A 1 22 ? -9.025 -8.797 3.597 1.00 74.03 22 SER A O 5
ATOM 6353 N N . ARG A 1 23 ? -10.780 -8.277 2.284 1.00 11.14 23 ARG A N 5
ATOM 6354 C CA . ARG A 1 23 ? -10.106 -8.634 1.015 1.00 32.23 23 ARG A CA 5
ATOM 6355 C C . ARG A 1 23 ? -8.751 -7.917 0.855 1.00 4.20 23 ARG A C 5
ATOM 6356 O O . ARG A 1 23 ? -7.692 -8.548 0.815 1.00 53.53 23 ARG A O 5
ATOM 6377 N N . ASP A 1 24 ? -8.808 -6.588 0.777 1.00 63.22 24 ASP A N 5
ATOM 6378 C CA . ASP A 1 24 ? -7.628 -5.760 0.515 1.00 52.42 24 ASP A CA 5
ATOM 6379 C C . ASP A 1 24 ? -6.545 -5.971 1.584 1.00 22.11 24 ASP A C 5
ATOM 6380 O O . ASP A 1 24 ? -5.346 -5.964 1.289 1.00 63.54 24 ASP A O 5
ATOM 6389 N N . GLU A 1 25 ? -6.985 -6.167 2.822 1.00 3.22 25 GLU A N 5
ATOM 6390 C CA . GLU A 1 25 ? -6.088 -6.443 3.945 1.00 23.24 25 GLU A CA 5
ATOM 6391 C C . GLU A 1 25 ? -5.459 -7.845 3.838 1.00 42.24 25 GLU A C 5
ATOM 6392 O O . GLU A 1 25 ? -4.303 -8.050 4.219 1.00 24.24 25 GLU A O 5
ATOM 6404 N N . ARG A 1 26 ? -6.221 -8.807 3.317 1.00 2.52 26 ARG A N 5
ATOM 6405 C CA . ARG A 1 26 ? -5.726 -10.182 3.144 1.00 21.34 26 ARG A CA 5
ATOM 6406 C C . ARG A 1 26 ? -4.568 -10.256 2.136 1.00 2.40 26 ARG A C 5
ATOM 6407 O O . ARG A 1 26 ? -3.752 -11.175 2.188 1.00 63.23 26 ARG A O 5
ATOM 6428 N N . ARG A 1 27 ? -4.503 -9.294 1.218 1.00 24.04 27 ARG A N 5
ATOM 6429 C CA . ARG A 1 27 ? -3.365 -9.197 0.291 1.00 63.23 27 ARG A CA 5
ATOM 6430 C C . ARG A 1 27 ? -2.043 -9.039 1.059 1.00 1.25 27 ARG A C 5
ATOM 6431 O O . ARG A 1 27 ? -1.042 -9.689 0.747 1.00 3.22 27 ARG A O 5
ATOM 6452 N N . ALA A 1 28 ? -2.061 -8.181 2.078 1.00 63.52 28 ALA A N 5
ATOM 6453 C CA . ALA A 1 28 ? -0.868 -7.883 2.873 1.00 63.42 28 ALA A CA 5
ATOM 6454 C C . ALA A 1 28 ? -0.331 -9.128 3.594 1.00 54.13 28 ALA A C 5
ATOM 6455 O O . ALA A 1 28 ? 0.821 -9.515 3.409 1.00 72.55 28 ALA A O 5
ATOM 6462 N N . LEU A 1 29 ? -1.174 -9.756 4.408 1.00 31.42 29 LEU A N 5
ATOM 6463 C CA . LEU A 1 29 ? -0.770 -10.947 5.174 1.00 63.15 29 LEU A CA 5
ATOM 6464 C C . LEU A 1 29 ? -0.411 -12.132 4.252 1.00 64.32 29 LEU A C 5
ATOM 6465 O O . LEU A 1 29 ? 0.416 -12.975 4.605 1.00 74.44 29 LEU A O 5
ATOM 6481 N N . ALA A 1 30 ? -1.022 -12.182 3.065 1.00 12.42 30 ALA A N 5
ATOM 6482 C CA . ALA A 1 30 ? -0.728 -13.240 2.084 1.00 62.21 30 ALA A CA 5
ATOM 6483 C C . ALA A 1 30 ? 0.703 -13.117 1.530 1.00 3.20 30 ALA A C 5
ATOM 6484 O O . ALA A 1 30 ? 1.451 -14.098 1.490 1.00 61.30 30 ALA A O 5
ATOM 6491 N N . MET A 1 31 ? 1.076 -11.907 1.109 1.00 42.01 31 MET A N 5
ATOM 6492 C CA . MET A 1 31 ? 2.427 -11.644 0.582 1.00 21.41 31 MET A CA 5
ATOM 6493 C C . MET A 1 31 ? 3.385 -11.180 1.692 1.00 70.11 31 MET A C 5
ATOM 6494 O O . MET A 1 31 ? 4.518 -10.781 1.418 1.00 11.01 31 MET A O 5
ATOM 6508 N N . LYS A 1 32 ? 2.913 -11.238 2.937 1.00 22.05 32 LYS A N 5
ATOM 6509 C CA . LYS A 1 32 ? 3.705 -10.853 4.113 1.00 11.20 32 LYS A CA 5
ATOM 6510 C C . LYS A 1 32 ? 4.185 -9.389 4.047 1.00 1.52 32 LYS A C 5
ATOM 6511 O O . LYS A 1 32 ? 5.365 -9.105 3.829 1.00 44.22 32 LYS A O 5
ATOM 6530 N N . ILE A 1 33 ? 3.242 -8.466 4.224 1.00 20.51 33 ILE A N 5
ATOM 6531 C CA . ILE A 1 33 ? 3.539 -7.032 4.300 1.00 65.15 33 ILE A CA 5
ATOM 6532 C C . ILE A 1 33 ? 3.510 -6.559 5.768 1.00 65.31 33 ILE A C 5
ATOM 6533 O O . ILE A 1 33 ? 2.451 -6.521 6.395 1.00 42.03 33 ILE A O 5
ATOM 6549 N N . PRO A 1 34 ? 4.675 -6.189 6.335 1.00 42.32 34 PRO A N 5
ATOM 6550 C CA . PRO A 1 34 ? 4.801 -5.878 7.772 1.00 22.32 34 PRO A CA 5
ATOM 6551 C C . PRO A 1 34 ? 4.326 -4.465 8.181 1.00 3.24 34 PRO A C 5
ATOM 6552 O O . PRO A 1 34 ? 4.768 -3.935 9.203 1.00 60.21 34 PRO A O 5
ATOM 6563 N N . PHE A 1 35 ? 3.412 -3.866 7.416 1.00 72.21 35 PHE A N 5
ATOM 6564 C CA . PHE A 1 35 ? 2.857 -2.547 7.770 1.00 33.12 35 PHE A CA 5
ATOM 6565 C C . PHE A 1 35 ? 1.382 -2.410 7.344 1.00 73.45 35 PHE A C 5
ATOM 6566 O O . PHE A 1 35 ? 0.958 -2.986 6.340 1.00 3.51 35 PHE A O 5
ATOM 6583 N N . PRO A 1 36 ? 0.583 -1.638 8.117 1.00 33.04 36 PRO A N 5
ATOM 6584 C CA . PRO A 1 36 ? -0.880 -1.516 7.910 1.00 13.32 36 PRO A CA 5
ATOM 6585 C C . PRO A 1 36 ? -1.289 -0.906 6.551 1.00 73.02 36 PRO A C 5
ATOM 6586 O O . PRO A 1 36 ? -0.693 0.063 6.077 1.00 24.04 36 PRO A O 5
ATOM 6597 N N . THR A 1 37 ? -2.348 -1.469 5.957 1.00 21.31 37 THR A N 5
ATOM 6598 C CA . THR A 1 37 ? -2.866 -1.029 4.648 1.00 65.33 37 THR A CA 5
ATOM 6599 C C . THR A 1 37 ? -3.436 0.400 4.687 1.00 25.44 37 THR A C 5
ATOM 6600 O O . THR A 1 37 ? -3.241 1.185 3.760 1.00 24.10 37 THR A O 5
ATOM 6611 N N . ASP A 1 38 ? -4.148 0.723 5.764 1.00 71.15 38 ASP A N 5
ATOM 6612 C CA . ASP A 1 38 ? -4.775 2.042 5.928 1.00 21.21 38 ASP A CA 5
ATOM 6613 C C . ASP A 1 38 ? -3.752 3.181 5.779 1.00 5.12 38 ASP A C 5
ATOM 6614 O O . ASP A 1 38 ? -4.013 4.191 5.118 1.00 53.33 38 ASP A O 5
ATOM 6623 N N . LYS A 1 39 ? -2.586 3.000 6.388 1.00 3.52 39 LYS A N 5
ATOM 6624 C CA . LYS A 1 39 ? -1.517 3.996 6.328 1.00 61.53 39 LYS A CA 5
ATOM 6625 C C . LYS A 1 39 ? -0.995 4.167 4.889 1.00 73.51 39 LYS A C 5
ATOM 6626 O O . LYS A 1 39 ? -0.667 5.275 4.467 1.00 42.34 39 LYS A O 5
ATOM 6645 N N . ILE A 1 40 ? -0.947 3.062 4.139 1.00 44.22 40 ILE A N 5
ATOM 6646 C CA . ILE A 1 40 ? -0.519 3.084 2.729 1.00 61.43 40 ILE A CA 5
ATOM 6647 C C . ILE A 1 40 ? -1.364 4.070 1.900 1.00 73.54 40 ILE A C 5
ATOM 6648 O O . ILE A 1 40 ? -0.847 4.795 1.047 1.00 31.45 40 ILE A O 5
ATOM 6664 N N . VAL A 1 41 ? -2.668 4.081 2.162 1.00 33.43 41 VAL A N 5
ATOM 6665 C CA . VAL A 1 41 ? -3.603 4.964 1.457 1.00 24.34 41 VAL A CA 5
ATOM 6666 C C . VAL A 1 41 ? -3.482 6.424 1.932 1.00 34.24 41 VAL A C 5
ATOM 6667 O O . VAL A 1 41 ? -3.605 7.361 1.138 1.00 53.14 41 VAL A O 5
ATOM 6680 N N . ASN A 1 42 ? -3.238 6.604 3.231 1.00 34.23 42 ASN A N 5
ATOM 6681 C CA . ASN A 1 42 ? -3.164 7.942 3.837 1.00 22.32 42 ASN A CA 5
ATOM 6682 C C . ASN A 1 42 ? -1.869 8.684 3.463 1.00 11.33 42 ASN A C 5
ATOM 6683 O O . ASN A 1 42 ? -1.888 9.891 3.205 1.00 14.32 42 ASN A O 5
ATOM 6694 N N . LEU A 1 43 ? -0.746 7.965 3.439 1.00 51.20 43 LEU A N 5
ATOM 6695 C CA . LEU A 1 43 ? 0.562 8.578 3.157 1.00 35.32 43 LEU A CA 5
ATOM 6696 C C . LEU A 1 43 ? 0.663 9.097 1.709 1.00 25.01 43 LEU A C 5
ATOM 6697 O O . LEU A 1 43 ? 0.245 8.422 0.766 1.00 41.23 43 LEU A O 5
ATOM 6713 N N . PRO A 1 44 ? 1.217 10.313 1.518 1.00 71.13 44 PRO A N 5
ATOM 6714 C CA . PRO A 1 44 ? 1.458 10.877 0.177 1.00 10.44 44 PRO A CA 5
ATOM 6715 C C . PRO A 1 44 ? 2.607 10.166 -0.569 1.00 3.32 44 PRO A C 5
ATOM 6716 O O . PRO A 1 44 ? 3.276 9.296 -0.012 1.00 4.12 44 PRO A O 5
ATOM 6727 N N . VAL A 1 45 ? 2.842 10.559 -1.824 1.00 31.00 45 VAL A N 5
ATOM 6728 C CA . VAL A 1 45 ? 3.805 9.861 -2.694 1.00 62.22 45 VAL A CA 5
ATOM 6729 C C . VAL A 1 45 ? 5.221 9.762 -2.074 1.00 42.11 45 VAL A C 5
ATOM 6730 O O . VAL A 1 45 ? 5.852 8.706 -2.131 1.00 54.41 45 VAL A O 5
ATOM 6743 N N . ASP A 1 46 ? 5.709 10.849 -1.473 1.00 51.32 46 ASP A N 5
ATOM 6744 C CA . ASP A 1 46 ? 7.057 10.866 -0.878 1.00 32.11 46 ASP A CA 5
ATOM 6745 C C . ASP A 1 46 ? 7.177 9.856 0.279 1.00 1.20 46 ASP A C 5
ATOM 6746 O O . ASP A 1 46 ? 8.054 8.990 0.274 1.00 51.32 46 ASP A O 5
ATOM 6755 N N . ASP A 1 47 ? 6.289 9.975 1.266 1.00 32.23 47 ASP A N 5
ATOM 6756 C CA . ASP A 1 47 ? 6.254 9.046 2.402 1.00 24.11 47 ASP A CA 5
ATOM 6757 C C . ASP A 1 47 ? 6.030 7.596 1.936 1.00 1.20 47 ASP A C 5
ATOM 6758 O O . ASP A 1 47 ? 6.599 6.655 2.495 1.00 24.25 47 ASP A O 5
ATOM 6767 N N . PHE A 1 48 ? 5.201 7.433 0.907 1.00 52.20 48 PHE A N 5
ATOM 6768 C CA . PHE A 1 48 ? 4.936 6.122 0.303 1.00 75.14 48 PHE A CA 5
ATOM 6769 C C . PHE A 1 48 ? 6.225 5.503 -0.275 1.00 2.32 48 PHE A C 5
ATOM 6770 O O . PHE A 1 48 ? 6.554 4.348 0.006 1.00 61.24 48 PHE A O 5
ATOM 6787 N N . ASN A 1 49 ? 6.955 6.282 -1.075 1.00 0.42 49 ASN A N 5
ATOM 6788 C CA . ASN A 1 49 ? 8.225 5.824 -1.661 1.00 75.13 49 ASN A CA 5
ATOM 6789 C C . ASN A 1 49 ? 9.256 5.494 -0.570 1.00 71.40 49 ASN A C 5
ATOM 6790 O O . ASN A 1 49 ? 9.954 4.476 -0.646 1.00 70.01 49 ASN A O 5
ATOM 6801 N N . GLU A 1 50 ? 9.347 6.360 0.441 1.00 50.02 50 GLU A N 5
ATOM 6802 C CA . GLU A 1 50 ? 10.195 6.096 1.609 1.00 40.12 50 GLU A CA 5
ATOM 6803 C C . GLU A 1 50 ? 9.831 4.753 2.249 1.00 51.33 50 GLU A C 5
ATOM 6804 O O . GLU A 1 50 ? 10.692 3.907 2.473 1.00 54.11 50 GLU A O 5
ATOM 6816 N N . LEU A 1 51 ? 8.543 4.568 2.516 1.00 23.31 51 LEU A N 5
ATOM 6817 C CA . LEU A 1 51 ? 8.028 3.336 3.117 1.00 70.22 51 LEU A CA 5
ATOM 6818 C C . LEU A 1 51 ? 8.526 2.088 2.361 1.00 5.53 51 LEU A C 5
ATOM 6819 O O . LEU A 1 51 ? 9.054 1.149 2.961 1.00 43.51 51 LEU A O 5
ATOM 6835 N N . LEU A 1 52 ? 8.382 2.105 1.036 1.00 4.20 52 LEU A N 5
ATOM 6836 C CA . LEU A 1 52 ? 8.823 0.986 0.189 1.00 61.02 52 LEU A CA 5
ATOM 6837 C C . LEU A 1 52 ? 10.352 0.808 0.202 1.00 55.22 52 LEU A C 5
ATOM 6838 O O . LEU A 1 52 ? 10.855 -0.308 0.068 1.00 64.43 52 LEU A O 5
ATOM 6854 N N . ALA A 1 53 ? 11.087 1.907 0.353 1.00 61.14 53 ALA A N 5
ATOM 6855 C CA . ALA A 1 53 ? 12.558 1.862 0.368 1.00 35.24 53 ALA A CA 5
ATOM 6856 C C . ALA A 1 53 ? 13.115 1.481 1.752 1.00 11.44 53 ALA A C 5
ATOM 6857 O O . ALA A 1 53 ? 14.249 1.012 1.874 1.00 22.34 53 ALA A O 5
ATOM 6864 N N . ARG A 1 54 ? 12.314 1.688 2.790 1.00 45.24 54 ARG A N 5
ATOM 6865 C CA . ARG A 1 54 ? 12.740 1.420 4.169 1.00 23.41 54 ARG A CA 5
ATOM 6866 C C . ARG A 1 54 ? 12.417 -0.017 4.617 1.00 4.55 54 ARG A C 5
ATOM 6867 O O . ARG A 1 54 ? 12.961 -0.500 5.611 1.00 50.24 54 ARG A O 5
ATOM 6888 N N . TYR A 1 55 ? 11.531 -0.694 3.895 1.00 60.44 55 TYR A N 5
ATOM 6889 C CA . TYR A 1 55 ? 11.156 -2.072 4.232 1.00 23.22 55 TYR A CA 5
ATOM 6890 C C . TYR A 1 55 ? 11.771 -3.094 3.260 1.00 55.12 55 TYR A C 5
ATOM 6891 O O . TYR A 1 55 ? 11.911 -2.830 2.064 1.00 3.13 55 TYR A O 5
ATOM 6909 N N . PRO A 1 56 ? 12.136 -4.289 3.771 1.00 40.24 56 PRO A N 5
ATOM 6910 C CA . PRO A 1 56 ? 12.844 -5.322 2.982 1.00 55.01 56 PRO A CA 5
ATOM 6911 C C . PRO A 1 56 ? 11.929 -6.114 2.026 1.00 42.44 56 PRO A C 5
ATOM 6912 O O . PRO A 1 56 ? 12.056 -7.334 1.902 1.00 73.22 56 PRO A O 5
ATOM 6923 N N . LEU A 1 57 ? 11.040 -5.416 1.327 1.00 3.35 57 LEU A N 5
ATOM 6924 C CA . LEU A 1 57 ? 10.095 -6.065 0.408 1.00 40.32 57 LEU A CA 5
ATOM 6925 C C . LEU A 1 57 ? 10.740 -6.357 -0.958 1.00 42.22 57 LEU A C 5
ATOM 6926 O O . LEU A 1 57 ? 11.574 -5.591 -1.441 1.00 64.45 57 LEU A O 5
ATOM 6942 N N . THR A 1 58 ? 10.341 -7.466 -1.582 1.00 34.11 58 THR A N 5
ATOM 6943 C CA . THR A 1 58 ? 10.812 -7.804 -2.936 1.00 62.40 58 THR A CA 5
ATOM 6944 C C . THR A 1 58 ? 9.948 -7.121 -4.004 1.00 13.22 58 THR A C 5
ATOM 6945 O O . THR A 1 58 ? 8.838 -6.668 -3.718 1.00 64.33 58 THR A O 5
ATOM 6956 N N . GLU A 1 59 ? 10.450 -7.077 -5.238 1.00 11.14 59 GLU A N 5
ATOM 6957 C CA . GLU A 1 59 ? 9.769 -6.391 -6.352 1.00 41.41 59 GLU A CA 5
ATOM 6958 C C . GLU A 1 59 ? 8.274 -6.753 -6.454 1.00 0.40 59 GLU A C 5
ATOM 6959 O O . GLU A 1 59 ? 7.441 -5.903 -6.784 1.00 55.11 59 GLU A O 5
ATOM 6971 N N . SER A 1 60 ? 7.938 -8.006 -6.163 1.00 62.34 60 SER A N 5
ATOM 6972 C CA . SER A 1 60 ? 6.541 -8.465 -6.210 1.00 22.24 60 SER A CA 5
ATOM 6973 C C . SER A 1 60 ? 5.698 -7.806 -5.106 1.00 23.13 60 SER A C 5
ATOM 6974 O O . SER A 1 60 ? 4.552 -7.410 -5.334 1.00 23.00 60 SER A O 5
ATOM 6982 N N . GLN A 1 61 ? 6.279 -7.681 -3.914 1.00 72.22 61 GLN A N 5
ATOM 6983 C CA . GLN A 1 61 ? 5.581 -7.098 -2.764 1.00 12.31 61 GLN A CA 5
ATOM 6984 C C . GLN A 1 61 ? 5.281 -5.600 -2.976 1.00 62.32 61 GLN A C 5
ATOM 6985 O O . GLN A 1 61 ? 4.176 -5.137 -2.685 1.00 23.34 61 GLN A O 5
ATOM 6999 N N . LEU A 1 62 ? 6.259 -4.847 -3.496 1.00 3.43 62 LEU A N 5
ATOM 7000 C CA . LEU A 1 62 ? 6.056 -3.414 -3.781 1.00 73.51 62 LEU A CA 5
ATOM 7001 C C . LEU A 1 62 ? 4.919 -3.200 -4.793 1.00 31.43 62 LEU A C 5
ATOM 7002 O O . LEU A 1 62 ? 4.117 -2.271 -4.660 1.00 51.41 62 LEU A O 5
ATOM 7018 N N . ALA A 1 63 ? 4.859 -4.063 -5.808 1.00 33.42 63 ALA A N 5
ATOM 7019 C CA . ALA A 1 63 ? 3.788 -4.008 -6.807 1.00 62.43 63 ALA A CA 5
ATOM 7020 C C . ALA A 1 63 ? 2.407 -4.169 -6.152 1.00 61.33 63 ALA A C 5
ATOM 7021 O O . ALA A 1 63 ? 1.451 -3.483 -6.515 1.00 32.34 63 ALA A O 5
ATOM 7028 N N . LEU A 1 64 ? 2.317 -5.081 -5.182 1.00 15.15 64 LEU A N 5
ATOM 7029 C CA . LEU A 1 64 ? 1.081 -5.280 -4.417 1.00 31.42 64 LEU A CA 5
ATOM 7030 C C . LEU A 1 64 ? 0.689 -4.007 -3.650 1.00 34.30 64 LEU A C 5
ATOM 7031 O O . LEU A 1 64 ? -0.436 -3.515 -3.769 1.00 3.51 64 LEU A O 5
ATOM 7047 N N . VAL A 1 65 ? 1.633 -3.480 -2.869 1.00 53.01 65 VAL A N 5
ATOM 7048 C CA . VAL A 1 65 ? 1.407 -2.270 -2.067 1.00 51.02 65 VAL A CA 5
ATOM 7049 C C . VAL A 1 65 ? 0.887 -1.105 -2.928 1.00 5.15 65 VAL A C 5
ATOM 7050 O O . VAL A 1 65 ? 0.003 -0.355 -2.508 1.00 33.15 65 VAL A O 5
ATOM 7063 N N . ARG A 1 66 ? 1.435 -0.966 -4.135 1.00 23.51 66 ARG A N 5
ATOM 7064 C CA . ARG A 1 66 ? 0.997 0.080 -5.066 1.00 65.41 66 ARG A CA 5
ATOM 7065 C C . ARG A 1 66 ? -0.483 -0.076 -5.468 1.00 12.13 66 ARG A C 5
ATOM 7066 O O . ARG A 1 66 ? -1.191 0.919 -5.643 1.00 74.30 66 ARG A O 5
ATOM 7087 N N . ASP A 1 67 ? -0.955 -1.317 -5.605 1.00 40.12 67 ASP A N 5
ATOM 7088 C CA . ASP A 1 67 ? -2.370 -1.564 -5.915 1.00 24.23 67 ASP A CA 5
ATOM 7089 C C . ASP A 1 67 ? -3.254 -1.299 -4.685 1.00 51.11 67 ASP A C 5
ATOM 7090 O O . ASP A 1 67 ? -4.336 -0.723 -4.800 1.00 31.41 67 ASP A O 5
ATOM 7099 N N . ILE A 1 68 ? -2.780 -1.709 -3.506 1.00 1.33 68 ILE A N 5
ATOM 7100 C CA . ILE A 1 68 ? -3.492 -1.445 -2.247 1.00 52.11 68 ILE A CA 5
ATOM 7101 C C . ILE A 1 68 ? -3.703 0.067 -2.040 1.00 30.24 68 ILE A C 5
ATOM 7102 O O . ILE A 1 68 ? -4.771 0.504 -1.603 1.00 52.54 68 ILE A O 5
ATOM 7118 N N . ARG A 1 69 ? -2.676 0.855 -2.369 1.00 14.32 69 ARG A N 5
ATOM 7119 C CA . ARG A 1 69 ? -2.774 2.320 -2.365 1.00 42.03 69 ARG A CA 5
ATOM 7120 C C . ARG A 1 69 ? -3.963 2.784 -3.228 1.00 45.13 69 ARG A C 5
ATOM 7121 O O . ARG A 1 69 ? -4.805 3.571 -2.788 1.00 4.35 69 ARG A O 5
ATOM 7142 N N . ARG A 1 70 ? -4.021 2.269 -4.456 1.00 25.33 70 ARG A N 5
ATOM 7143 C CA . ARG A 1 70 ? -5.120 2.557 -5.386 1.00 42.22 70 ARG A CA 5
ATOM 7144 C C . ARG A 1 70 ? -6.483 2.154 -4.800 1.00 22.54 70 ARG A C 5
ATOM 7145 O O . ARG A 1 70 ? -7.443 2.917 -4.869 1.00 32.30 70 ARG A O 5
ATOM 7166 N N . ARG A 1 71 ? -6.549 0.956 -4.218 1.00 32.42 71 ARG A N 5
ATOM 7167 C CA . ARG A 1 71 ? -7.802 0.409 -3.673 1.00 22.31 71 ARG A CA 5
ATOM 7168 C C . ARG A 1 71 ? -8.510 1.391 -2.723 1.00 44.41 71 ARG A C 5
ATOM 7169 O O . ARG A 1 71 ? -9.668 1.756 -2.939 1.00 62.44 71 ARG A O 5
ATOM 7190 N N . GLY A 1 72 ? -7.808 1.815 -1.676 1.00 14.32 72 GLY A N 5
ATOM 7191 C CA . GLY A 1 72 ? -8.401 2.714 -0.691 1.00 43.43 72 GLY A CA 5
ATOM 7192 C C . GLY A 1 72 ? -8.552 4.150 -1.188 1.00 42.25 72 GLY A C 5
ATOM 7193 O O . GLY A 1 72 ? -9.533 4.823 -0.871 1.00 72.30 72 GLY A O 5
ATOM 7197 N N . LYS A 1 73 ? -7.584 4.622 -1.973 1.00 52.34 73 LYS A N 5
ATOM 7198 C CA . LYS A 1 73 ? -7.572 6.019 -2.430 1.00 54.25 73 LYS A CA 5
ATOM 7199 C C . LYS A 1 73 ? -8.664 6.290 -3.480 1.00 44.44 73 LYS A C 5
ATOM 7200 O O . LYS A 1 73 ? -9.350 7.311 -3.422 1.00 63.34 73 LYS A O 5
ATOM 7219 N N . ASN A 1 74 ? -8.826 5.368 -4.428 1.00 71.11 74 ASN A N 5
ATOM 7220 C CA . ASN A 1 74 ? -9.861 5.492 -5.467 1.00 65.13 74 ASN A CA 5
ATOM 7221 C C . ASN A 1 74 ? -11.264 5.615 -4.842 1.00 41.33 74 ASN A C 5
ATOM 7222 O O . ASN A 1 74 ? -12.134 6.318 -5.364 1.00 21.41 74 ASN A O 5
ATOM 7233 N N . LYS A 1 75 ? -11.457 4.944 -3.708 1.00 55.42 75 LYS A N 5
ATOM 7234 C CA . LYS A 1 75 ? -12.717 4.995 -2.953 1.00 40.45 75 LYS A CA 5
ATOM 7235 C C . LYS A 1 75 ? -13.158 6.447 -2.683 1.00 0.44 75 LYS A C 5
ATOM 7236 O O . LYS A 1 75 ? -14.284 6.841 -2.999 1.00 64.15 75 LYS A O 5
ATOM 7255 N N . VAL A 1 76 ? -12.257 7.238 -2.106 1.00 42.34 76 VAL A N 5
ATOM 7256 C CA . VAL A 1 76 ? -12.547 8.638 -1.786 1.00 4.12 76 VAL A CA 5
ATOM 7257 C C . VAL A 1 76 ? -12.369 9.547 -3.021 1.00 2.43 76 VAL A C 5
ATOM 7258 O O . VAL A 1 76 ? -13.005 10.597 -3.135 1.00 60.34 76 VAL A O 5
ATOM 7271 N N . ALA A 1 77 ? -11.507 9.134 -3.952 1.00 45.43 77 ALA A N 5
ATOM 7272 C CA . ALA A 1 77 ? -11.288 9.892 -5.193 1.00 71.11 77 ALA A CA 5
ATOM 7273 C C . ALA A 1 77 ? -12.562 9.952 -6.052 1.00 62.41 77 ALA A C 5
ATOM 7274 O O . ALA A 1 77 ? -12.791 10.922 -6.777 1.00 35.34 77 ALA A O 5
ATOM 7281 N N . ALA A 1 78 ? -13.383 8.904 -5.972 1.00 3.55 78 ALA A N 5
ATOM 7282 C CA . ALA A 1 78 ? -14.655 8.853 -6.702 1.00 45.22 78 ALA A CA 5
ATOM 7283 C C . ALA A 1 78 ? -15.637 9.941 -6.227 1.00 10.20 78 ALA A C 5
ATOM 7284 O O . ALA A 1 78 ? -16.235 10.651 -7.040 1.00 10.20 78 ALA A O 5
ATOM 7291 N N . GLN A 1 79 ? -15.801 10.067 -4.908 1.00 4.42 79 GLN A N 5
ATOM 7292 C CA . GLN A 1 79 ? -16.724 11.058 -4.328 1.00 43.54 79 GLN A CA 5
ATOM 7293 C C . GLN A 1 79 ? -16.171 12.491 -4.440 1.00 13.23 79 GLN A C 5
ATOM 7294 O O . GLN A 1 79 ? -16.928 13.457 -4.544 1.00 64.21 79 GLN A O 5
ATOM 7308 N N . ASN A 1 80 ? -14.843 12.624 -4.424 1.00 44.22 80 ASN A N 5
ATOM 7309 C CA . ASN A 1 80 ? -14.192 13.935 -4.567 1.00 0.41 80 ASN A CA 5
ATOM 7310 C C . ASN A 1 80 ? -13.913 14.271 -6.044 1.00 11.20 80 ASN A C 5
ATOM 7311 O O . ASN A 1 80 ? -13.031 15.077 -6.352 1.00 22.10 80 ASN A O 5
ATOM 7322 N N . TYR A 1 81 ? -14.675 13.667 -6.953 1.00 62.34 81 TYR A N 5
ATOM 7323 C CA . TYR A 1 81 ? -14.457 13.858 -8.390 1.00 25.22 81 TYR A CA 5
ATOM 7324 C C . TYR A 1 81 ? -14.839 15.278 -8.851 1.00 33.03 81 TYR A C 5
ATOM 7325 O O . TYR A 1 81 ? -15.923 15.785 -8.538 1.00 1.23 81 TYR A O 5
ATOM 7343 N N . ARG A 1 82 ? -13.928 15.904 -9.599 1.00 64.20 82 ARG A N 5
ATOM 7344 C CA . ARG A 1 82 ? -14.142 17.246 -10.161 1.00 15.03 82 ARG A CA 5
ATOM 7345 C C . ARG A 1 82 ? -15.435 17.315 -10.990 1.00 52.32 82 ARG A C 5
ATOM 7346 O O . ARG A 1 82 ? -15.922 16.299 -11.493 1.00 32.30 82 ARG A O 5
ATOM 7367 N N . LYS A 1 83 ? -15.984 18.514 -11.146 1.00 32.12 83 LYS A N 5
ATOM 7368 C CA . LYS A 1 83 ? -17.225 18.693 -11.901 1.00 40.12 83 LYS A CA 5
ATOM 7369 C C . LYS A 1 83 ? -17.032 18.408 -13.400 1.00 64.33 83 LYS A C 5
ATOM 7370 O O . LYS A 1 83 ? -16.342 19.144 -14.108 1.00 53.15 83 LYS A O 5
ATOM 7389 N N . ARG A 1 84 ? -17.640 17.323 -13.864 1.00 51.42 84 ARG A N 5
ATOM 7390 C CA . ARG A 1 84 ? -17.620 16.964 -15.283 1.00 63.41 84 ARG A CA 5
ATOM 7391 C C . ARG A 1 84 ? -18.587 17.850 -16.086 1.00 53.21 84 ARG A C 5
ATOM 7392 O O . ARG A 1 84 ? -19.752 18.006 -15.719 1.00 60.01 84 ARG A O 5
ATOM 7413 N N . LYS A 1 85 ? -18.100 18.439 -17.173 1.00 14.52 85 LYS A N 5
ATOM 7414 C CA . LYS A 1 85 ? -18.940 19.268 -18.043 1.00 63.33 85 LYS A CA 5
ATOM 7415 C C . LYS A 1 85 ? -19.226 18.547 -19.368 1.00 54.25 85 LYS A C 5
ATOM 7416 O O . LYS A 1 85 ? -18.309 18.237 -20.137 1.00 21.23 85 LYS A O 5
ATOM 7435 N N . LEU A 1 86 ? -20.505 18.288 -19.633 1.00 33.55 86 LEU A N 5
ATOM 7436 C CA . LEU A 1 86 ? -20.913 17.490 -20.796 1.00 22.03 86 LEU A CA 5
ATOM 7437 C C . LEU A 1 86 ? -20.837 18.283 -22.111 1.00 12.22 86 LEU A C 5
ATOM 7438 O O . LEU A 1 86 ? -21.261 17.794 -23.160 1.00 53.43 86 LEU A O 5
ATOM 7454 N N . GLU A 1 87 ? -20.304 19.502 -22.057 1.00 64.32 87 GLU A N 5
ATOM 7455 C CA . GLU A 1 87 ? -20.116 20.320 -23.260 1.00 71.01 87 GLU A CA 5
ATOM 7456 C C . GLU A 1 87 ? -19.062 19.697 -24.190 1.00 3.35 87 GLU A C 5
ATOM 7457 O O . GLU A 1 87 ? -17.861 19.933 -24.042 1.00 54.41 87 GLU A O 5
ATOM 7469 N N . THR A 1 88 ? -19.526 18.876 -25.124 1.00 33.05 88 THR A N 5
ATOM 7470 C CA . THR A 1 88 ? -18.644 18.212 -26.093 1.00 74.51 88 THR A CA 5
ATOM 7471 C C . THR A 1 88 ? -18.316 19.141 -27.268 1.00 33.33 88 THR A C 5
ATOM 7472 O O . THR A 1 88 ? -18.960 20.177 -27.451 1.00 45.23 88 THR A O 5
ATOM 7483 N N . ILE A 1 89 ? -17.304 18.782 -28.053 1.00 75.03 89 ILE A N 5
ATOM 7484 C CA . ILE A 1 89 ? -16.943 19.562 -29.241 1.00 12.02 89 ILE A CA 5
ATOM 7485 C C . ILE A 1 89 ? -18.104 19.598 -30.246 1.00 23.32 89 ILE A C 5
ATOM 7486 O O . ILE A 1 89 ? -18.452 18.575 -30.845 1.00 11.31 89 ILE A O 5
ATOM 7502 N N . VAL A 1 90 ? -18.697 20.781 -30.421 1.00 12.15 90 VAL A N 5
ATOM 7503 C CA . VAL A 1 90 ? -19.869 20.955 -31.293 1.00 1.54 90 VAL A CA 5
ATOM 7504 C C . VAL A 1 90 ? -19.646 20.368 -32.698 1.00 1.40 90 VAL A C 5
ATOM 7505 O O . VAL A 1 90 ? -18.581 20.531 -33.298 1.00 73.12 90 VAL A O 5
ATOM 7518 N N . GLN A 1 91 ? -20.659 19.673 -33.206 1.00 54.44 91 GLN A N 5
ATOM 7519 C CA . GLN A 1 91 ? -20.567 19.005 -34.511 1.00 51.05 91 GLN A CA 5
ATOM 7520 C C . GLN A 1 91 ? -20.636 20.017 -35.672 1.00 62.45 91 GLN A C 5
ATOM 7521 O O . GLN A 1 91 ? -19.619 20.190 -36.382 1.00 38.44 91 GLN A O 5
ATOM 7536 N N . MET A 1 1 ? 44.583 -31.918 14.118 1.00 60.33 1 MET A N 6
ATOM 7537 C CA . MET A 1 1 ? 43.893 -30.951 15.012 1.00 53.21 1 MET A CA 6
ATOM 7538 C C . MET A 1 1 ? 42.364 -31.065 14.887 1.00 21.42 1 MET A C 6
ATOM 7539 O O . MET A 1 1 ? 41.858 -31.740 13.991 1.00 74.24 1 MET A O 6
ATOM 7555 N N . GLY A 1 2 ? 41.633 -30.408 15.791 1.00 60.41 2 GLY A N 6
ATOM 7556 C CA . GLY A 1 2 ? 40.169 -30.446 15.751 1.00 31.31 2 GLY A CA 6
ATOM 7557 C C . GLY A 1 2 ? 39.519 -29.135 16.189 1.00 13.32 2 GLY A C 6
ATOM 7558 O O . GLY A 1 2 ? 39.113 -28.987 17.343 1.00 41.55 2 GLY A O 6
ATOM 7562 N N . HIS A 1 3 ? 39.422 -28.181 15.267 1.00 61.24 3 HIS A N 6
ATOM 7563 C CA . HIS A 1 3 ? 38.824 -26.873 15.561 1.00 1.23 3 HIS A CA 6
ATOM 7564 C C . HIS A 1 3 ? 37.287 -26.936 15.655 1.00 4.12 3 HIS A C 6
ATOM 7565 O O . HIS A 1 3 ? 36.588 -26.983 14.642 1.00 3.13 3 HIS A O 6
ATOM 7580 N N . HIS A 1 4 ? 36.766 -26.947 16.881 1.00 62.23 4 HIS A N 6
ATOM 7581 C CA . HIS A 1 4 ? 35.315 -26.896 17.097 1.00 60.22 4 HIS A CA 6
ATOM 7582 C C . HIS A 1 4 ? 34.790 -25.465 16.901 1.00 10.45 4 HIS A C 6
ATOM 7583 O O . HIS A 1 4 ? 34.982 -24.599 17.756 1.00 23.04 4 HIS A O 6
ATOM 7598 N N . HIS A 1 5 ? 34.134 -25.228 15.770 1.00 73.30 5 HIS A N 6
ATOM 7599 C CA . HIS A 1 5 ? 33.667 -23.887 15.391 1.00 10.51 5 HIS A CA 6
ATOM 7600 C C . HIS A 1 5 ? 32.136 -23.866 15.220 1.00 41.34 5 HIS A C 6
ATOM 7601 O O . HIS A 1 5 ? 31.604 -24.430 14.265 1.00 42.02 5 HIS A O 6
ATOM 7616 N N . HIS A 1 6 ? 31.427 -23.218 16.150 1.00 32.12 6 HIS A N 6
ATOM 7617 C CA . HIS A 1 6 ? 29.953 -23.195 16.114 1.00 24.24 6 HIS A CA 6
ATOM 7618 C C . HIS A 1 6 ? 29.387 -21.796 16.422 1.00 52.40 6 HIS A C 6
ATOM 7619 O O . HIS A 1 6 ? 30.029 -20.993 17.101 1.00 0.32 6 HIS A O 6
ATOM 7634 N N . HIS A 1 7 ? 28.191 -21.512 15.900 1.00 24.42 7 HIS A N 6
ATOM 7635 C CA . HIS A 1 7 ? 27.431 -20.306 16.268 1.00 60.42 7 HIS A CA 6
ATOM 7636 C C . HIS A 1 7 ? 25.945 -20.454 15.889 1.00 41.43 7 HIS A C 6
ATOM 7637 O O . HIS A 1 7 ? 25.615 -20.949 14.811 1.00 34.24 7 HIS A O 6
ATOM 7652 N N . HIS A 1 8 ? 25.055 -20.042 16.790 1.00 2.02 8 HIS A N 6
ATOM 7653 C CA . HIS A 1 8 ? 23.607 -20.074 16.532 1.00 35.24 8 HIS A CA 6
ATOM 7654 C C . HIS A 1 8 ? 22.954 -18.721 16.842 1.00 10.44 8 HIS A C 6
ATOM 7655 O O . HIS A 1 8 ? 22.733 -18.377 18.006 1.00 53.11 8 HIS A O 6
ATOM 7670 N N . SER A 1 9 ? 22.655 -17.957 15.795 1.00 52.12 9 SER A N 6
ATOM 7671 C CA . SER A 1 9 ? 21.977 -16.663 15.938 1.00 1.14 9 SER A CA 6
ATOM 7672 C C . SER A 1 9 ? 20.459 -16.852 16.042 1.00 22.42 9 SER A C 6
ATOM 7673 O O . SER A 1 9 ? 19.924 -17.888 15.641 1.00 61.33 9 SER A O 6
ATOM 7681 N N . HIS A 1 10 ? 19.765 -15.856 16.586 1.00 11.02 10 HIS A N 6
ATOM 7682 C CA . HIS A 1 10 ? 18.306 -15.934 16.751 1.00 14.33 10 HIS A CA 6
ATOM 7683 C C . HIS A 1 10 ? 17.601 -14.745 16.075 1.00 74.41 10 HIS A C 6
ATOM 7684 O O . HIS A 1 10 ? 17.593 -13.628 16.597 1.00 31.34 10 HIS A O 6
ATOM 7699 N N . MET A 1 11 ? 17.012 -15.003 14.908 1.00 72.31 11 MET A N 6
ATOM 7700 C CA . MET A 1 11 ? 16.337 -13.970 14.114 1.00 72.33 11 MET A CA 6
ATOM 7701 C C . MET A 1 11 ? 14.969 -14.471 13.608 1.00 60.45 11 MET A C 6
ATOM 7702 O O . MET A 1 11 ? 14.736 -15.681 13.538 1.00 60.20 11 MET A O 6
ATOM 7716 N N . ALA A 1 12 ? 14.074 -13.536 13.268 1.00 74.15 12 ALA A N 6
ATOM 7717 C CA . ALA A 1 12 ? 12.727 -13.862 12.762 1.00 71.21 12 ALA A CA 6
ATOM 7718 C C . ALA A 1 12 ? 11.839 -14.478 13.857 1.00 52.01 12 ALA A C 6
ATOM 7719 O O . ALA A 1 12 ? 11.713 -15.701 13.973 1.00 54.44 12 ALA A O 6
ATOM 7726 N N . LYS A 1 13 ? 11.228 -13.614 14.661 1.00 34.33 13 LYS A N 6
ATOM 7727 C CA . LYS A 1 13 ? 10.359 -14.040 15.765 1.00 14.24 13 LYS A CA 6
ATOM 7728 C C . LYS A 1 13 ? 8.872 -13.823 15.422 1.00 34.33 13 LYS A C 6
ATOM 7729 O O . LYS A 1 13 ? 8.516 -12.815 14.802 1.00 1.52 13 LYS A O 6
ATOM 7748 N N . PRO A 1 14 ? 7.982 -14.754 15.828 1.00 45.42 14 PRO A N 6
ATOM 7749 C CA . PRO A 1 14 ? 6.536 -14.646 15.548 1.00 40.44 14 PRO A CA 6
ATOM 7750 C C . PRO A 1 14 ? 5.912 -13.376 16.155 1.00 2.31 14 PRO A C 6
ATOM 7751 O O . PRO A 1 14 ? 5.689 -13.290 17.366 1.00 34.01 14 PRO A O 6
ATOM 7762 N N . THR A 1 15 ? 5.644 -12.387 15.304 1.00 20.20 15 THR A N 6
ATOM 7763 C CA . THR A 1 15 ? 5.121 -11.092 15.754 1.00 73.04 15 THR A CA 6
ATOM 7764 C C . THR A 1 15 ? 3.602 -11.005 15.553 1.00 41.11 15 THR A C 6
ATOM 7765 O O . THR A 1 15 ? 3.119 -10.911 14.424 1.00 31.22 15 THR A O 6
ATOM 7776 N N . ALA A 1 16 ? 2.854 -11.039 16.657 1.00 54.44 16 ALA A N 6
ATOM 7777 C CA . ALA A 1 16 ? 1.387 -10.990 16.604 1.00 22.45 16 ALA A CA 6
ATOM 7778 C C . ALA A 1 16 ? 0.878 -9.584 16.240 1.00 25.54 16 ALA A C 6
ATOM 7779 O O . ALA A 1 16 ? 1.173 -8.607 16.934 1.00 1.44 16 ALA A O 6
ATOM 7786 N N . ARG A 1 17 ? 0.114 -9.493 15.152 1.00 22.51 17 ARG A N 6
ATOM 7787 C CA . ARG A 1 17 ? -0.436 -8.214 14.680 1.00 34.13 17 ARG A CA 6
ATOM 7788 C C . ARG A 1 17 ? -1.911 -8.043 15.098 1.00 61.14 17 ARG A C 6
ATOM 7789 O O . ARG A 1 17 ? -2.595 -9.018 15.424 1.00 5.24 17 ARG A O 6
ATOM 7810 N N . GLY A 1 18 ? -2.391 -6.799 15.091 1.00 32.42 18 GLY A N 6
ATOM 7811 C CA . GLY A 1 18 ? -3.791 -6.522 15.401 1.00 74.32 18 GLY A CA 6
ATOM 7812 C C . GLY A 1 18 ? -4.771 -7.197 14.439 1.00 71.31 18 GLY A C 6
ATOM 7813 O O . GLY A 1 18 ? -4.391 -7.655 13.358 1.00 13.15 18 GLY A O 6
ATOM 7817 N N . GLU A 1 19 ? -6.037 -7.250 14.833 1.00 24.42 19 GLU A N 6
ATOM 7818 C CA . GLU A 1 19 ? -7.073 -7.941 14.057 1.00 43.44 19 GLU A CA 6
ATOM 7819 C C . GLU A 1 19 ? -7.627 -7.051 12.929 1.00 10.33 19 GLU A C 6
ATOM 7820 O O . GLU A 1 19 ? -8.221 -6.003 13.184 1.00 73.41 19 GLU A O 6
ATOM 7832 N N . ALA A 1 20 ? -7.431 -7.476 11.683 1.00 21.01 20 ALA A N 6
ATOM 7833 C CA . ALA A 1 20 ? -7.946 -6.748 10.521 1.00 2.34 20 ALA A CA 6
ATOM 7834 C C . ALA A 1 20 ? -8.502 -7.716 9.465 1.00 12.03 20 ALA A C 6
ATOM 7835 O O . ALA A 1 20 ? -7.746 -8.428 8.800 1.00 51.34 20 ALA A O 6
ATOM 7842 N N . GLY A 1 21 ? -9.828 -7.744 9.321 1.00 14.31 21 GLY A N 6
ATOM 7843 C CA . GLY A 1 21 ? -10.471 -8.661 8.381 1.00 1.41 21 GLY A CA 6
ATOM 7844 C C . GLY A 1 21 ? -10.898 -7.989 7.079 1.00 12.14 21 GLY A C 6
ATOM 7845 O O . GLY A 1 21 ? -11.911 -8.360 6.480 1.00 52.15 21 GLY A O 6
ATOM 7849 N N . SER A 1 22 ? -10.127 -7.003 6.637 1.00 1.33 22 SER A N 6
ATOM 7850 C CA . SER A 1 22 ? -10.436 -6.265 5.403 1.00 64.20 22 SER A CA 6
ATOM 7851 C C . SER A 1 22 ? -9.936 -7.005 4.154 1.00 52.23 22 SER A C 6
ATOM 7852 O O . SER A 1 22 ? -8.898 -7.670 4.185 1.00 4.31 22 SER A O 6
ATOM 7860 N N . ARG A 1 23 ? -10.686 -6.873 3.057 1.00 75.22 23 ARG A N 6
ATOM 7861 C CA . ARG A 1 23 ? -10.327 -7.485 1.766 1.00 12.54 23 ARG A CA 6
ATOM 7862 C C . ARG A 1 23 ? -8.848 -7.246 1.398 1.00 50.43 23 ARG A C 6
ATOM 7863 O O . ARG A 1 23 ? -8.111 -8.188 1.096 1.00 52.53 23 ARG A O 6
ATOM 7884 N N . ASP A 1 24 ? -8.428 -5.985 1.431 1.00 64.24 24 ASP A N 6
ATOM 7885 C CA . ASP A 1 24 ? -7.042 -5.612 1.132 1.00 35.11 24 ASP A CA 6
ATOM 7886 C C . ASP A 1 24 ? -6.050 -6.287 2.103 1.00 50.23 24 ASP A C 6
ATOM 7887 O O . ASP A 1 24 ? -4.999 -6.788 1.693 1.00 31.32 24 ASP A O 6
ATOM 7896 N N . GLU A 1 25 ? -6.399 -6.303 3.391 1.00 0.04 25 GLU A N 6
ATOM 7897 C CA . GLU A 1 25 ? -5.552 -6.916 4.426 1.00 41.33 25 GLU A CA 6
ATOM 7898 C C . GLU A 1 25 ? -5.270 -8.399 4.140 1.00 44.24 25 GLU A C 6
ATOM 7899 O O . GLU A 1 25 ? -4.167 -8.887 4.392 1.00 4.04 25 GLU A O 6
ATOM 7911 N N . ARG A 1 26 ? -6.262 -9.105 3.600 1.00 24.31 26 ARG A N 6
ATOM 7912 C CA . ARG A 1 26 ? -6.104 -10.527 3.258 1.00 75.01 26 ARG A CA 6
ATOM 7913 C C . ARG A 1 26 ? -4.972 -10.728 2.233 1.00 51.43 26 ARG A C 6
ATOM 7914 O O . ARG A 1 26 ? -4.323 -11.775 2.200 1.00 55.54 26 ARG A O 6
ATOM 7935 N N . ARG A 1 27 ? -4.746 -9.713 1.400 1.00 42.41 27 ARG A N 6
ATOM 7936 C CA . ARG A 1 27 ? -3.642 -9.725 0.435 1.00 11.21 27 ARG A CA 6
ATOM 7937 C C . ARG A 1 27 ? -2.316 -9.384 1.130 1.00 51.11 27 ARG A C 6
ATOM 7938 O O . ARG A 1 27 ? -1.281 -10.007 0.877 1.00 31.24 27 ARG A O 6
ATOM 7959 N N . ALA A 1 28 ? -2.367 -8.391 2.017 1.00 54.04 28 ALA A N 6
ATOM 7960 C CA . ALA A 1 28 ? -1.190 -7.941 2.767 1.00 63.14 28 ALA A CA 6
ATOM 7961 C C . ALA A 1 28 ? -0.536 -9.089 3.553 1.00 22.34 28 ALA A C 6
ATOM 7962 O O . ALA A 1 28 ? 0.657 -9.363 3.400 1.00 2.23 28 ALA A O 6
ATOM 7969 N N . LEU A 1 29 ? -1.323 -9.760 4.391 1.00 34.33 29 LEU A N 6
ATOM 7970 C CA . LEU A 1 29 ? -0.816 -10.870 5.209 1.00 23.33 29 LEU A CA 6
ATOM 7971 C C . LEU A 1 29 ? -0.361 -12.061 4.345 1.00 64.13 29 LEU A C 6
ATOM 7972 O O . LEU A 1 29 ? 0.473 -12.862 4.769 1.00 53.12 29 LEU A O 6
ATOM 7988 N N . ALA A 1 30 ? -0.896 -12.162 3.126 1.00 43.44 30 ALA A N 6
ATOM 7989 C CA . ALA A 1 30 ? -0.522 -13.237 2.197 1.00 51.24 30 ALA A CA 6
ATOM 7990 C C . ALA A 1 30 ? 0.903 -13.037 1.649 1.00 73.15 30 ALA A C 6
ATOM 7991 O O . ALA A 1 30 ? 1.728 -13.952 1.682 1.00 32.21 30 ALA A O 6
ATOM 7998 N N . MET A 1 31 ? 1.189 -11.827 1.167 1.00 12.02 31 MET A N 6
ATOM 7999 C CA . MET A 1 31 ? 2.517 -11.494 0.624 1.00 53.35 31 MET A CA 6
ATOM 8000 C C . MET A 1 31 ? 3.492 -11.048 1.730 1.00 24.21 31 MET A C 6
ATOM 8001 O O . MET A 1 31 ? 4.610 -10.617 1.446 1.00 1.55 31 MET A O 6
ATOM 8015 N N . LYS A 1 32 ? 3.052 -11.164 2.986 1.00 1.33 32 LYS A N 6
ATOM 8016 C CA . LYS A 1 32 ? 3.847 -10.762 4.157 1.00 71.13 32 LYS A CA 6
ATOM 8017 C C . LYS A 1 32 ? 4.130 -9.247 4.171 1.00 60.04 32 LYS A C 6
ATOM 8018 O O . LYS A 1 32 ? 5.250 -8.806 3.904 1.00 72.31 32 LYS A O 6
ATOM 8037 N N . ILE A 1 33 ? 3.098 -8.453 4.453 1.00 32.40 33 ILE A N 6
ATOM 8038 C CA . ILE A 1 33 ? 3.244 -6.998 4.583 1.00 0.15 33 ILE A CA 6
ATOM 8039 C C . ILE A 1 33 ? 3.107 -6.568 6.057 1.00 63.34 33 ILE A C 6
ATOM 8040 O O . ILE A 1 33 ? 2.052 -6.748 6.666 1.00 44.42 33 ILE A O 6
ATOM 8056 N N . PRO A 1 34 ? 4.180 -6.007 6.656 1.00 1.43 34 PRO A N 6
ATOM 8057 C CA . PRO A 1 34 ? 4.194 -5.632 8.087 1.00 21.34 34 PRO A CA 6
ATOM 8058 C C . PRO A 1 34 ? 3.351 -4.386 8.419 1.00 15.24 34 PRO A C 6
ATOM 8059 O O . PRO A 1 34 ? 2.912 -4.211 9.559 1.00 64.24 34 PRO A O 6
ATOM 8070 N N . PHE A 1 35 ? 3.132 -3.519 7.434 1.00 74.20 35 PHE A N 6
ATOM 8071 C CA . PHE A 1 35 ? 2.375 -2.277 7.648 1.00 1.04 35 PHE A CA 6
ATOM 8072 C C . PHE A 1 35 ? 0.937 -2.379 7.103 1.00 52.24 35 PHE A C 6
ATOM 8073 O O . PHE A 1 35 ? 0.703 -2.961 6.044 1.00 32.51 35 PHE A O 6
ATOM 8090 N N . PRO A 1 36 ? -0.047 -1.805 7.830 1.00 31.03 36 PRO A N 6
ATOM 8091 C CA . PRO A 1 36 ? -1.478 -1.914 7.472 1.00 10.32 36 PRO A CA 6
ATOM 8092 C C . PRO A 1 36 ? -1.844 -1.238 6.137 1.00 63.31 36 PRO A C 6
ATOM 8093 O O . PRO A 1 36 ? -1.320 -0.173 5.795 1.00 30.11 36 PRO A O 6
ATOM 8104 N N . THR A 1 37 ? -2.777 -1.854 5.404 1.00 61.22 37 THR A N 6
ATOM 8105 C CA . THR A 1 37 ? -3.229 -1.328 4.105 1.00 22.41 37 THR A CA 6
ATOM 8106 C C . THR A 1 37 ? -3.792 0.093 4.232 1.00 44.53 37 THR A C 6
ATOM 8107 O O . THR A 1 37 ? -3.546 0.950 3.382 1.00 40.22 37 THR A O 6
ATOM 8118 N N . ASP A 1 38 ? -4.541 0.339 5.304 1.00 21.33 38 ASP A N 6
ATOM 8119 C CA . ASP A 1 38 ? -5.069 1.675 5.598 1.00 23.03 38 ASP A CA 6
ATOM 8120 C C . ASP A 1 38 ? -3.953 2.733 5.592 1.00 60.05 38 ASP A C 6
ATOM 8121 O O . ASP A 1 38 ? -4.089 3.789 4.975 1.00 33.21 38 ASP A O 6
ATOM 8130 N N . LYS A 1 39 ? -2.846 2.440 6.274 1.00 11.50 39 LYS A N 6
ATOM 8131 C CA . LYS A 1 39 ? -1.699 3.353 6.301 1.00 21.02 39 LYS A CA 6
ATOM 8132 C C . LYS A 1 39 ? -1.149 3.586 4.883 1.00 42.41 39 LYS A C 6
ATOM 8133 O O . LYS A 1 39 ? -0.859 4.717 4.501 1.00 30.23 39 LYS A O 6
ATOM 8152 N N . ILE A 1 40 ? -1.035 2.505 4.108 1.00 12.21 40 ILE A N 6
ATOM 8153 C CA . ILE A 1 40 ? -0.577 2.580 2.711 1.00 51.42 40 ILE A CA 6
ATOM 8154 C C . ILE A 1 40 ? -1.386 3.615 1.908 1.00 73.15 40 ILE A C 6
ATOM 8155 O O . ILE A 1 40 ? -0.850 4.321 1.051 1.00 65.11 40 ILE A O 6
ATOM 8171 N N . VAL A 1 41 ? -2.684 3.691 2.195 1.00 41.35 41 VAL A N 6
ATOM 8172 C CA . VAL A 1 41 ? -3.576 4.633 1.516 1.00 4.42 41 VAL A CA 6
ATOM 8173 C C . VAL A 1 41 ? -3.482 6.052 2.106 1.00 3.13 41 VAL A C 6
ATOM 8174 O O . VAL A 1 41 ? -3.399 7.038 1.372 1.00 21.14 41 VAL A O 6
ATOM 8187 N N . ASN A 1 42 ? -3.490 6.153 3.437 1.00 22.32 42 ASN A N 6
ATOM 8188 C CA . ASN A 1 42 ? -3.481 7.459 4.118 1.00 3.02 42 ASN A CA 6
ATOM 8189 C C . ASN A 1 42 ? -2.115 8.168 4.020 1.00 20.44 42 ASN A C 6
ATOM 8190 O O . ASN A 1 42 ? -1.966 9.317 4.448 1.00 24.21 42 ASN A O 6
ATOM 8201 N N . LEU A 1 43 ? -1.115 7.483 3.470 1.00 70.11 43 LEU A N 6
ATOM 8202 C CA . LEU A 1 43 ? 0.173 8.115 3.170 1.00 24.35 43 LEU A CA 6
ATOM 8203 C C . LEU A 1 43 ? 0.131 8.837 1.809 1.00 13.51 43 LEU A C 6
ATOM 8204 O O . LEU A 1 43 ? -0.522 8.375 0.866 1.00 5.32 43 LEU A O 6
ATOM 8220 N N . PRO A 1 44 ? 0.811 9.996 1.694 1.00 31.31 44 PRO A N 6
ATOM 8221 C CA . PRO A 1 44 ? 0.953 10.699 0.411 1.00 12.25 44 PRO A CA 6
ATOM 8222 C C . PRO A 1 44 ? 1.906 9.966 -0.551 1.00 62.51 44 PRO A C 6
ATOM 8223 O O . PRO A 1 44 ? 2.638 9.061 -0.145 1.00 41.04 44 PRO A O 6
ATOM 8234 N N . VAL A 1 45 ? 1.910 10.375 -1.820 1.00 71.10 45 VAL A N 6
ATOM 8235 C CA . VAL A 1 45 ? 2.717 9.708 -2.849 1.00 45.51 45 VAL A CA 6
ATOM 8236 C C . VAL A 1 45 ? 4.211 9.627 -2.473 1.00 53.20 45 VAL A C 6
ATOM 8237 O O . VAL A 1 45 ? 4.855 8.597 -2.682 1.00 41.35 45 VAL A O 6
ATOM 8250 N N . ASP A 1 46 ? 4.759 10.704 -1.911 1.00 1.40 46 ASP A N 6
ATOM 8251 C CA . ASP A 1 46 ? 6.176 10.731 -1.527 1.00 34.42 46 ASP A CA 6
ATOM 8252 C C . ASP A 1 46 ? 6.465 9.731 -0.392 1.00 2.33 46 ASP A C 6
ATOM 8253 O O . ASP A 1 46 ? 7.254 8.795 -0.558 1.00 1.11 46 ASP A O 6
ATOM 8262 N N . ASP A 1 47 ? 5.811 9.933 0.751 1.00 22.21 47 ASP A N 6
ATOM 8263 C CA . ASP A 1 47 ? 5.959 9.038 1.907 1.00 74.21 47 ASP A CA 6
ATOM 8264 C C . ASP A 1 47 ? 5.668 7.572 1.550 1.00 44.42 47 ASP A C 6
ATOM 8265 O O . ASP A 1 47 ? 6.193 6.657 2.187 1.00 52.03 47 ASP A O 6
ATOM 8274 N N . PHE A 1 48 ? 4.826 7.356 0.543 1.00 42.20 48 PHE A N 6
ATOM 8275 C CA . PHE A 1 48 ? 4.571 6.011 0.024 1.00 11.33 48 PHE A CA 6
ATOM 8276 C C . PHE A 1 48 ? 5.866 5.366 -0.508 1.00 55.31 48 PHE A C 6
ATOM 8277 O O . PHE A 1 48 ? 6.239 4.261 -0.103 1.00 22.23 48 PHE A O 6
ATOM 8294 N N . ASN A 1 49 ? 6.558 6.071 -1.406 1.00 53.54 49 ASN A N 6
ATOM 8295 C CA . ASN A 1 49 ? 7.844 5.595 -1.939 1.00 73.42 49 ASN A CA 6
ATOM 8296 C C . ASN A 1 49 ? 8.901 5.499 -0.826 1.00 34.24 49 ASN A C 6
ATOM 8297 O O . ASN A 1 49 ? 9.801 4.656 -0.874 1.00 51.20 49 ASN A O 6
ATOM 8308 N N . GLU A 1 50 ? 8.793 6.374 0.172 1.00 33.41 50 GLU A N 6
ATOM 8309 C CA . GLU A 1 50 ? 9.658 6.307 1.355 1.00 13.15 50 GLU A CA 6
ATOM 8310 C C . GLU A 1 50 ? 9.442 4.998 2.125 1.00 70.33 50 GLU A C 6
ATOM 8311 O O . GLU A 1 50 ? 10.396 4.293 2.451 1.00 1.20 50 GLU A O 6
ATOM 8323 N N . LEU A 1 51 ? 8.180 4.681 2.400 1.00 15.43 51 LEU A N 6
ATOM 8324 C CA . LEU A 1 51 ? 7.815 3.462 3.128 1.00 43.41 51 LEU A CA 6
ATOM 8325 C C . LEU A 1 51 ? 8.410 2.213 2.454 1.00 13.41 51 LEU A C 6
ATOM 8326 O O . LEU A 1 51 ? 9.022 1.371 3.114 1.00 61.55 51 LEU A O 6
ATOM 8342 N N . LEU A 1 52 ? 8.243 2.121 1.135 1.00 24.33 52 LEU A N 6
ATOM 8343 C CA . LEU A 1 52 ? 8.778 0.996 0.352 1.00 72.53 52 LEU A CA 6
ATOM 8344 C C . LEU A 1 52 ? 10.315 0.938 0.395 1.00 12.12 52 LEU A C 6
ATOM 8345 O O . LEU A 1 52 ? 10.905 -0.141 0.362 1.00 51.51 52 LEU A O 6
ATOM 8361 N N . ALA A 1 53 ? 10.957 2.103 0.453 1.00 43.54 53 ALA A N 6
ATOM 8362 C CA . ALA A 1 53 ? 12.422 2.172 0.510 1.00 1.21 53 ALA A CA 6
ATOM 8363 C C . ALA A 1 53 ? 12.953 1.840 1.915 1.00 13.33 53 ALA A C 6
ATOM 8364 O O . ALA A 1 53 ? 14.027 1.257 2.065 1.00 3.11 53 ALA A O 6
ATOM 8371 N N . ARG A 1 54 ? 12.193 2.222 2.941 1.00 14.02 54 ARG A N 6
ATOM 8372 C CA . ARG A 1 54 ? 12.582 1.986 4.336 1.00 34.02 54 ARG A CA 6
ATOM 8373 C C . ARG A 1 54 ? 12.301 0.530 4.754 1.00 33.32 54 ARG A C 6
ATOM 8374 O O . ARG A 1 54 ? 13.013 -0.038 5.580 1.00 44.52 54 ARG A O 6
ATOM 8395 N N . TYR A 1 55 ? 11.261 -0.067 4.173 1.00 44.24 55 TYR A N 6
ATOM 8396 C CA . TYR A 1 55 ? 10.934 -1.480 4.412 1.00 55.33 55 TYR A CA 6
ATOM 8397 C C . TYR A 1 55 ? 11.305 -2.340 3.190 1.00 61.15 55 TYR A C 6
ATOM 8398 O O . TYR A 1 55 ? 10.570 -2.378 2.204 1.00 25.10 55 TYR A O 6
ATOM 8416 N N . PRO A 1 56 ? 12.451 -3.050 3.247 1.00 25.01 56 PRO A N 6
ATOM 8417 C CA . PRO A 1 56 ? 12.974 -3.815 2.099 1.00 50.44 56 PRO A CA 6
ATOM 8418 C C . PRO A 1 56 ? 12.085 -5.007 1.702 1.00 1.41 56 PRO A C 6
ATOM 8419 O O . PRO A 1 56 ? 12.331 -6.149 2.096 1.00 74.11 56 PRO A O 6
ATOM 8430 N N . LEU A 1 57 ? 11.033 -4.725 0.942 1.00 41.41 57 LEU A N 6
ATOM 8431 C CA . LEU A 1 57 ? 10.153 -5.768 0.408 1.00 34.01 57 LEU A CA 6
ATOM 8432 C C . LEU A 1 57 ? 10.622 -6.227 -0.983 1.00 63.43 57 LEU A C 6
ATOM 8433 O O . LEU A 1 57 ? 11.398 -5.537 -1.646 1.00 45.40 57 LEU A O 6
ATOM 8449 N N . THR A 1 58 ? 10.150 -7.389 -1.427 1.00 72.31 58 THR A N 6
ATOM 8450 C CA . THR A 1 58 ? 10.479 -7.889 -2.770 1.00 52.03 58 THR A CA 6
ATOM 8451 C C . THR A 1 58 ? 9.753 -7.070 -3.841 1.00 33.54 58 THR A C 6
ATOM 8452 O O . THR A 1 58 ? 8.638 -6.597 -3.614 1.00 41.25 58 THR A O 6
ATOM 8463 N N . GLU A 1 59 ? 10.372 -6.909 -5.010 1.00 1.32 59 GLU A N 6
ATOM 8464 C CA . GLU A 1 59 ? 9.756 -6.168 -6.124 1.00 31.13 59 GLU A CA 6
ATOM 8465 C C . GLU A 1 59 ? 8.336 -6.682 -6.434 1.00 23.53 59 GLU A C 6
ATOM 8466 O O . GLU A 1 59 ? 7.517 -5.966 -7.015 1.00 20.35 59 GLU A O 6
ATOM 8478 N N . SER A 1 60 ? 8.060 -7.928 -6.044 1.00 65.44 60 SER A N 6
ATOM 8479 C CA . SER A 1 60 ? 6.715 -8.509 -6.155 1.00 30.20 60 SER A CA 6
ATOM 8480 C C . SER A 1 60 ? 5.779 -7.956 -5.069 1.00 14.22 60 SER A C 6
ATOM 8481 O O . SER A 1 60 ? 4.620 -7.635 -5.340 1.00 74.13 60 SER A O 6
ATOM 8489 N N . GLN A 1 61 ? 6.282 -7.843 -3.834 1.00 62.34 61 GLN A N 6
ATOM 8490 C CA . GLN A 1 61 ? 5.501 -7.265 -2.731 1.00 21.41 61 GLN A CA 6
ATOM 8491 C C . GLN A 1 61 ? 5.128 -5.800 -3.020 1.00 31.11 61 GLN A C 6
ATOM 8492 O O . GLN A 1 61 ? 3.976 -5.399 -2.840 1.00 4.44 61 GLN A O 6
ATOM 8506 N N . LEU A 1 62 ? 6.105 -5.003 -3.477 1.00 50.33 62 LEU A N 6
ATOM 8507 C CA . LEU A 1 62 ? 5.851 -3.593 -3.829 1.00 13.03 62 LEU A CA 6
ATOM 8508 C C . LEU A 1 62 ? 4.764 -3.472 -4.908 1.00 61.33 62 LEU A C 6
ATOM 8509 O O . LEU A 1 62 ? 4.008 -2.502 -4.931 1.00 11.31 62 LEU A O 6
ATOM 8525 N N . ALA A 1 63 ? 4.697 -4.456 -5.806 1.00 55.12 63 ALA A N 6
ATOM 8526 C CA . ALA A 1 63 ? 3.660 -4.491 -6.842 1.00 22.31 63 ALA A CA 6
ATOM 8527 C C . ALA A 1 63 ? 2.255 -4.506 -6.224 1.00 51.12 63 ALA A C 6
ATOM 8528 O O . ALA A 1 63 ? 1.360 -3.774 -6.656 1.00 5.31 63 ALA A O 6
ATOM 8535 N N . LEU A 1 64 ? 2.075 -5.341 -5.198 1.00 72.03 64 LEU A N 6
ATOM 8536 C CA . LEU A 1 64 ? 0.807 -5.414 -4.466 1.00 52.34 64 LEU A CA 6
ATOM 8537 C C . LEU A 1 64 ? 0.557 -4.130 -3.663 1.00 35.12 64 LEU A C 6
ATOM 8538 O O . LEU A 1 64 ? -0.522 -3.547 -3.733 1.00 13.12 64 LEU A O 6
ATOM 8554 N N . VAL A 1 65 ? 1.562 -3.695 -2.902 1.00 40.01 65 VAL A N 6
ATOM 8555 C CA . VAL A 1 65 ? 1.452 -2.474 -2.093 1.00 41.32 65 VAL A CA 6
ATOM 8556 C C . VAL A 1 65 ? 1.047 -1.264 -2.958 1.00 51.21 65 VAL A C 6
ATOM 8557 O O . VAL A 1 65 ? 0.181 -0.473 -2.578 1.00 71.54 65 VAL A O 6
ATOM 8570 N N . ARG A 1 66 ? 1.663 -1.141 -4.136 1.00 2.22 66 ARG A N 6
ATOM 8571 C CA . ARG A 1 66 ? 1.321 -0.068 -5.080 1.00 2.31 66 ARG A CA 6
ATOM 8572 C C . ARG A 1 66 ? -0.111 -0.226 -5.616 1.00 23.40 66 ARG A C 6
ATOM 8573 O O . ARG A 1 66 ? -0.779 0.765 -5.935 1.00 74.35 66 ARG A O 6
ATOM 8594 N N . ASP A 1 67 ? -0.582 -1.467 -5.705 1.00 22.50 67 ASP A N 6
ATOM 8595 C CA . ASP A 1 67 ? -1.942 -1.752 -6.166 1.00 43.22 67 ASP A CA 6
ATOM 8596 C C . ASP A 1 67 ? -2.978 -1.368 -5.098 1.00 30.31 67 ASP A C 6
ATOM 8597 O O . ASP A 1 67 ? -3.933 -0.638 -5.380 1.00 21.53 67 ASP A O 6
ATOM 8606 N N . ILE A 1 68 ? -2.780 -1.861 -3.870 1.00 1.03 68 ILE A N 6
ATOM 8607 C CA . ILE A 1 68 ? -3.649 -1.516 -2.736 1.00 42.32 68 ILE A CA 6
ATOM 8608 C C . ILE A 1 68 ? -3.718 0.006 -2.537 1.00 10.04 68 ILE A C 6
ATOM 8609 O O . ILE A 1 68 ? -4.795 0.574 -2.354 1.00 11.03 68 ILE A O 6
ATOM 8625 N N . ARG A 1 69 ? -2.553 0.653 -2.587 1.00 45.51 69 ARG A N 6
ATOM 8626 C CA . ARG A 1 69 ? -2.458 2.119 -2.536 1.00 22.23 69 ARG A CA 6
ATOM 8627 C C . ARG A 1 69 ? -3.411 2.773 -3.545 1.00 60.12 69 ARG A C 6
ATOM 8628 O O . ARG A 1 69 ? -4.154 3.692 -3.205 1.00 12.41 69 ARG A O 6
ATOM 8649 N N . ARG A 1 70 ? -3.390 2.286 -4.785 1.00 63.14 70 ARG A N 6
ATOM 8650 C CA . ARG A 1 70 ? -4.240 2.834 -5.847 1.00 51.15 70 ARG A CA 6
ATOM 8651 C C . ARG A 1 70 ? -5.722 2.527 -5.564 1.00 23.21 70 ARG A C 6
ATOM 8652 O O . ARG A 1 70 ? -6.590 3.376 -5.760 1.00 75.32 70 ARG A O 6
ATOM 8673 N N . ARG A 1 71 ? -5.987 1.313 -5.079 1.00 1.10 71 ARG A N 6
ATOM 8674 C CA . ARG A 1 71 ? -7.349 0.875 -4.730 1.00 3.34 71 ARG A CA 6
ATOM 8675 C C . ARG A 1 71 ? -7.993 1.798 -3.682 1.00 4.33 71 ARG A C 6
ATOM 8676 O O . ARG A 1 71 ? -9.062 2.377 -3.907 1.00 1.21 71 ARG A O 6
ATOM 8697 N N . GLY A 1 72 ? -7.335 1.922 -2.533 1.00 2.50 72 GLY A N 6
ATOM 8698 C CA . GLY A 1 72 ? -7.838 2.773 -1.464 1.00 12.34 72 GLY A CA 6
ATOM 8699 C C . GLY A 1 72 ? -7.831 4.255 -1.826 1.00 75.13 72 GLY A C 6
ATOM 8700 O O . GLY A 1 72 ? -8.733 5.001 -1.444 1.00 61.12 72 GLY A O 6
ATOM 8704 N N . LYS A 1 73 ? -6.812 4.689 -2.567 1.00 23.32 73 LYS A N 6
ATOM 8705 C CA . LYS A 1 73 ? -6.718 6.089 -2.989 1.00 61.53 73 LYS A CA 6
ATOM 8706 C C . LYS A 1 73 ? -7.878 6.457 -3.935 1.00 72.40 73 LYS A C 6
ATOM 8707 O O . LYS A 1 73 ? -8.363 7.583 -3.919 1.00 0.15 73 LYS A O 6
ATOM 8726 N N . ASN A 1 74 ? -8.325 5.497 -4.750 1.00 40.22 74 ASN A N 6
ATOM 8727 C CA . ASN A 1 74 ? -9.523 5.692 -5.584 1.00 61.23 74 ASN A CA 6
ATOM 8728 C C . ASN A 1 74 ? -10.797 5.677 -4.723 1.00 33.12 74 ASN A C 6
ATOM 8729 O O . ASN A 1 74 ? -11.761 6.398 -4.996 1.00 25.13 74 ASN A O 6
ATOM 8740 N N . LYS A 1 75 ? -10.786 4.843 -3.685 1.00 21.01 75 LYS A N 6
ATOM 8741 C CA . LYS A 1 75 ? -11.887 4.757 -2.715 1.00 1.15 75 LYS A CA 6
ATOM 8742 C C . LYS A 1 75 ? -12.179 6.123 -2.063 1.00 52.31 75 LYS A C 6
ATOM 8743 O O . LYS A 1 75 ? -13.336 6.498 -1.866 1.00 1.02 75 LYS A O 6
ATOM 8762 N N . VAL A 1 76 ? -11.121 6.863 -1.727 1.00 1.01 76 VAL A N 6
ATOM 8763 C CA . VAL A 1 76 ? -11.273 8.201 -1.140 1.00 33.20 76 VAL A CA 6
ATOM 8764 C C . VAL A 1 76 ? -11.424 9.286 -2.228 1.00 1.03 76 VAL A C 6
ATOM 8765 O O . VAL A 1 76 ? -12.223 10.214 -2.082 1.00 74.10 76 VAL A O 6
ATOM 8778 N N . ALA A 1 77 ? -10.670 9.154 -3.327 1.00 51.02 77 ALA A N 6
ATOM 8779 C CA . ALA A 1 77 ? -10.738 10.114 -4.442 1.00 33.24 77 ALA A CA 6
ATOM 8780 C C . ALA A 1 77 ? -12.136 10.159 -5.075 1.00 42.13 77 ALA A C 6
ATOM 8781 O O . ALA A 1 77 ? -12.526 11.160 -5.678 1.00 33.51 77 ALA A O 6
ATOM 8788 N N . ALA A 1 78 ? -12.886 9.067 -4.929 1.00 62.44 78 ALA A N 6
ATOM 8789 C CA . ALA A 1 78 ? -14.255 8.981 -5.446 1.00 54.22 78 ALA A CA 6
ATOM 8790 C C . ALA A 1 78 ? -15.166 10.069 -4.848 1.00 24.11 78 ALA A C 6
ATOM 8791 O O . ALA A 1 78 ? -16.187 10.428 -5.436 1.00 1.13 78 ALA A O 6
ATOM 8798 N N . GLN A 1 79 ? -14.791 10.593 -3.681 1.00 30.20 79 GLN A N 6
ATOM 8799 C CA . GLN A 1 79 ? -15.566 11.654 -3.022 1.00 13.50 79 GLN A CA 6
ATOM 8800 C C . GLN A 1 79 ? -15.230 13.046 -3.591 1.00 24.33 79 GLN A C 6
ATOM 8801 O O . GLN A 1 79 ? -15.892 14.035 -3.266 1.00 53.14 79 GLN A O 6
ATOM 8815 N N . ASN A 1 80 ? -14.197 13.126 -4.432 1.00 12.24 80 ASN A N 6
ATOM 8816 C CA . ASN A 1 80 ? -13.746 14.414 -4.980 1.00 63.34 80 ASN A CA 6
ATOM 8817 C C . ASN A 1 80 ? -13.212 14.286 -6.418 1.00 53.13 80 ASN A C 6
ATOM 8818 O O . ASN A 1 80 ? -12.384 15.092 -6.854 1.00 24.13 80 ASN A O 6
ATOM 8829 N N . TYR A 1 81 ? -13.704 13.301 -7.166 1.00 63.32 81 TYR A N 6
ATOM 8830 C CA . TYR A 1 81 ? -13.225 13.073 -8.535 1.00 41.30 81 TYR A CA 6
ATOM 8831 C C . TYR A 1 81 ? -13.755 14.140 -9.512 1.00 13.31 81 TYR A C 6
ATOM 8832 O O . TYR A 1 81 ? -14.958 14.414 -9.567 1.00 20.42 81 TYR A O 6
ATOM 8850 N N . ARG A 1 82 ? -12.841 14.730 -10.285 1.00 34.51 82 ARG A N 6
ATOM 8851 C CA . ARG A 1 82 ? -13.191 15.727 -11.303 1.00 62.34 82 ARG A CA 6
ATOM 8852 C C . ARG A 1 82 ? -14.123 15.108 -12.359 1.00 52.44 82 ARG A C 6
ATOM 8853 O O . ARG A 1 82 ? -13.697 14.297 -13.181 1.00 15.21 82 ARG A O 6
ATOM 8874 N N . LYS A 1 83 ? -15.392 15.497 -12.319 1.00 42.11 83 LYS A N 6
ATOM 8875 C CA . LYS A 1 83 ? -16.447 14.827 -13.096 1.00 22.54 83 LYS A CA 6
ATOM 8876 C C . LYS A 1 83 ? -16.196 14.865 -14.620 1.00 65.42 83 LYS A C 6
ATOM 8877 O O . LYS A 1 83 ? -15.840 15.906 -15.178 1.00 40.25 83 LYS A O 6
ATOM 8896 N N . ARG A 1 84 ? -16.409 13.724 -15.284 1.00 22.43 84 ARG A N 6
ATOM 8897 C CA . ARG A 1 84 ? -16.228 13.608 -16.741 1.00 72.13 84 ARG A CA 6
ATOM 8898 C C . ARG A 1 84 ? -17.482 14.077 -17.500 1.00 62.31 84 ARG A C 6
ATOM 8899 O O . ARG A 1 84 ? -18.524 13.414 -17.478 1.00 34.13 84 ARG A O 6
ATOM 8920 N N . LYS A 1 85 ? -17.371 15.217 -18.174 1.00 2.12 85 LYS A N 6
ATOM 8921 C CA . LYS A 1 85 ? -18.479 15.782 -18.950 1.00 25.11 85 LYS A CA 6
ATOM 8922 C C . LYS A 1 85 ? -18.798 14.932 -20.193 1.00 51.21 85 LYS A C 6
ATOM 8923 O O . LYS A 1 85 ? -17.920 14.664 -21.017 1.00 75.11 85 LYS A O 6
ATOM 8942 N N . LEU A 1 86 ? -20.055 14.511 -20.330 1.00 24.23 86 LEU A N 6
ATOM 8943 C CA . LEU A 1 86 ? -20.491 13.779 -21.523 1.00 14.42 86 LEU A CA 6
ATOM 8944 C C . LEU A 1 86 ? -20.962 14.763 -22.607 1.00 2.01 86 LEU A C 6
ATOM 8945 O O . LEU A 1 86 ? -22.131 15.149 -22.659 1.00 22.14 86 LEU A O 6
ATOM 8961 N N . GLU A 1 87 ? -20.027 15.193 -23.447 1.00 54.31 87 GLU A N 6
ATOM 8962 C CA . GLU A 1 87 ? -20.301 16.196 -24.479 1.00 34.52 87 GLU A CA 6
ATOM 8963 C C . GLU A 1 87 ? -20.590 15.540 -25.841 1.00 1.11 87 GLU A C 6
ATOM 8964 O O . GLU A 1 87 ? -19.673 15.205 -26.591 1.00 53.23 87 GLU A O 6
ATOM 8976 N N . THR A 1 88 ? -21.873 15.335 -26.145 1.00 71.13 88 THR A N 6
ATOM 8977 C CA . THR A 1 88 ? -22.278 14.762 -27.437 1.00 75.34 88 THR A CA 6
ATOM 8978 C C . THR A 1 88 ? -22.444 15.860 -28.497 1.00 70.51 88 THR A C 6
ATOM 8979 O O . THR A 1 88 ? -23.523 16.440 -28.652 1.00 14.11 88 THR A O 6
ATOM 8990 N N . ILE A 1 89 ? -21.358 16.162 -29.204 1.00 2.35 89 ILE A N 6
ATOM 8991 C CA . ILE A 1 89 ? -21.363 17.209 -30.236 1.00 3.42 89 ILE A CA 6
ATOM 8992 C C . ILE A 1 89 ? -20.793 16.695 -31.569 1.00 41.22 89 ILE A C 6
ATOM 8993 O O . ILE A 1 89 ? -19.590 16.447 -31.688 1.00 21.40 89 ILE A O 6
ATOM 9009 N N . VAL A 1 90 ? -21.663 16.539 -32.567 1.00 71.24 90 VAL A N 6
ATOM 9010 C CA . VAL A 1 90 ? -21.251 16.078 -33.897 1.00 74.13 90 VAL A CA 6
ATOM 9011 C C . VAL A 1 90 ? -22.261 16.506 -34.980 1.00 41.22 90 VAL A C 6
ATOM 9012 O O . VAL A 1 90 ? -23.479 16.440 -34.778 1.00 33.21 90 VAL A O 6
ATOM 9025 N N . GLN A 1 91 ? -21.738 16.948 -36.123 1.00 13.33 91 GLN A N 6
ATOM 9026 C CA . GLN A 1 91 ? -22.563 17.411 -37.253 1.00 53.01 91 GLN A CA 6
ATOM 9027 C C . GLN A 1 91 ? -23.486 16.299 -37.796 1.00 72.32 91 GLN A C 6
ATOM 9028 O O . GLN A 1 91 ? -22.968 15.304 -38.357 1.00 38.28 91 GLN A O 6
ATOM 9043 N N . MET A 1 1 ? 38.987 -21.138 27.431 1.00 10.33 1 MET A N 7
ATOM 9044 C CA . MET A 1 1 ? 39.935 -21.853 26.533 1.00 42.45 1 MET A CA 7
ATOM 9045 C C . MET A 1 1 ? 39.479 -23.299 26.274 1.00 71.21 1 MET A C 7
ATOM 9046 O O . MET A 1 1 ? 39.044 -23.996 27.191 1.00 62.52 1 MET A O 7
ATOM 9062 N N . GLY A 1 2 ? 39.576 -23.740 25.018 1.00 0.31 2 GLY A N 7
ATOM 9063 C CA . GLY A 1 2 ? 39.274 -25.128 24.679 1.00 73.51 2 GLY A CA 7
ATOM 9064 C C . GLY A 1 2 ? 37.890 -25.331 24.068 1.00 64.15 2 GLY A C 7
ATOM 9065 O O . GLY A 1 2 ? 37.500 -24.629 23.131 1.00 4.55 2 GLY A O 7
ATOM 9069 N N . HIS A 1 3 ? 37.141 -26.289 24.607 1.00 14.21 3 HIS A N 7
ATOM 9070 C CA . HIS A 1 3 ? 35.843 -26.683 24.040 1.00 62.45 3 HIS A CA 7
ATOM 9071 C C . HIS A 1 3 ? 34.661 -26.119 24.846 1.00 71.43 3 HIS A C 7
ATOM 9072 O O . HIS A 1 3 ? 34.621 -26.226 26.074 1.00 54.33 3 HIS A O 7
ATOM 9087 N N . HIS A 1 4 ? 33.699 -25.529 24.144 1.00 75.42 4 HIS A N 7
ATOM 9088 C CA . HIS A 1 4 ? 32.475 -25.019 24.770 1.00 35.11 4 HIS A CA 7
ATOM 9089 C C . HIS A 1 4 ? 31.278 -25.932 24.460 1.00 42.33 4 HIS A C 7
ATOM 9090 O O . HIS A 1 4 ? 31.387 -26.864 23.663 1.00 23.32 4 HIS A O 7
ATOM 9105 N N . HIS A 1 5 ? 30.137 -25.672 25.097 1.00 11.03 5 HIS A N 7
ATOM 9106 C CA . HIS A 1 5 ? 28.913 -26.443 24.831 1.00 4.23 5 HIS A CA 7
ATOM 9107 C C . HIS A 1 5 ? 27.807 -25.562 24.223 1.00 62.23 5 HIS A C 7
ATOM 9108 O O . HIS A 1 5 ? 27.260 -24.681 24.886 1.00 31.33 5 HIS A O 7
ATOM 9123 N N . HIS A 1 6 ? 27.487 -25.795 22.946 1.00 30.12 6 HIS A N 7
ATOM 9124 C CA . HIS A 1 6 ? 26.457 -25.004 22.256 1.00 32.14 6 HIS A CA 7
ATOM 9125 C C . HIS A 1 6 ? 25.035 -25.414 22.686 1.00 53.35 6 HIS A C 7
ATOM 9126 O O . HIS A 1 6 ? 24.819 -26.506 23.221 1.00 25.21 6 HIS A O 7
ATOM 9141 N N . HIS A 1 7 ? 24.065 -24.536 22.426 1.00 22.02 7 HIS A N 7
ATOM 9142 C CA . HIS A 1 7 ? 22.691 -24.698 22.930 1.00 74.23 7 HIS A CA 7
ATOM 9143 C C . HIS A 1 7 ? 21.645 -24.593 21.803 1.00 52.01 7 HIS A C 7
ATOM 9144 O O . HIS A 1 7 ? 21.654 -23.646 21.021 1.00 14.11 7 HIS A O 7
ATOM 9159 N N . HIS A 1 8 ? 20.733 -25.565 21.741 1.00 44.13 8 HIS A N 7
ATOM 9160 C CA . HIS A 1 8 ? 19.688 -25.595 20.707 1.00 25.02 8 HIS A CA 7
ATOM 9161 C C . HIS A 1 8 ? 18.302 -25.251 21.277 1.00 45.52 8 HIS A C 7
ATOM 9162 O O . HIS A 1 8 ? 17.996 -25.565 22.428 1.00 75.43 8 HIS A O 7
ATOM 9177 N N . SER A 1 9 ? 17.459 -24.624 20.456 1.00 13.40 9 SER A N 7
ATOM 9178 C CA . SER A 1 9 ? 16.080 -24.302 20.857 1.00 3.41 9 SER A CA 7
ATOM 9179 C C . SER A 1 9 ? 15.238 -23.831 19.662 1.00 72.51 9 SER A C 7
ATOM 9180 O O . SER A 1 9 ? 15.410 -22.716 19.166 1.00 74.51 9 SER A O 7
ATOM 9188 N N . HIS A 1 10 ? 14.341 -24.693 19.189 1.00 11.41 10 HIS A N 7
ATOM 9189 C CA . HIS A 1 10 ? 13.389 -24.327 18.133 1.00 61.44 10 HIS A CA 7
ATOM 9190 C C . HIS A 1 10 ? 12.032 -23.922 18.727 1.00 2.43 10 HIS A C 7
ATOM 9191 O O . HIS A 1 10 ? 11.663 -24.360 19.819 1.00 30.21 10 HIS A O 7
ATOM 9206 N N . MET A 1 11 ? 11.290 -23.089 18.001 1.00 64.51 11 MET A N 7
ATOM 9207 C CA . MET A 1 11 ? 9.950 -22.679 18.432 1.00 61.44 11 MET A CA 7
ATOM 9208 C C . MET A 1 11 ? 8.938 -23.823 18.254 1.00 2.24 11 MET A C 7
ATOM 9209 O O . MET A 1 11 ? 8.438 -24.065 17.152 1.00 44.23 11 MET A O 7
ATOM 9223 N N . ALA A 1 12 ? 8.666 -24.534 19.346 1.00 52.31 12 ALA A N 7
ATOM 9224 C CA . ALA A 1 12 ? 7.736 -25.667 19.335 1.00 70.52 12 ALA A CA 7
ATOM 9225 C C . ALA A 1 12 ? 6.276 -25.204 19.192 1.00 44.04 12 ALA A C 7
ATOM 9226 O O . ALA A 1 12 ? 5.713 -24.600 20.107 1.00 51.34 12 ALA A O 7
ATOM 9233 N N . LYS A 1 13 ? 5.678 -25.513 18.040 1.00 72.14 13 LYS A N 7
ATOM 9234 C CA . LYS A 1 13 ? 4.314 -25.073 17.700 1.00 21.01 13 LYS A CA 7
ATOM 9235 C C . LYS A 1 13 ? 4.204 -23.541 17.624 1.00 53.41 13 LYS A C 7
ATOM 9236 O O . LYS A 1 13 ? 3.739 -22.886 18.560 1.00 23.51 13 LYS A O 7
ATOM 9255 N N . PRO A 1 14 ? 4.637 -22.951 16.496 1.00 30.33 14 PRO A N 7
ATOM 9256 C CA . PRO A 1 14 ? 4.552 -21.505 16.270 1.00 63.01 14 PRO A CA 7
ATOM 9257 C C . PRO A 1 14 ? 3.173 -21.083 15.729 1.00 63.52 14 PRO A C 7
ATOM 9258 O O . PRO A 1 14 ? 3.069 -20.453 14.673 1.00 0.41 14 PRO A O 7
ATOM 9269 N N . THR A 1 15 ? 2.116 -21.430 16.464 1.00 75.30 15 THR A N 7
ATOM 9270 C CA . THR A 1 15 ? 0.742 -21.110 16.054 1.00 11.43 15 THR A CA 7
ATOM 9271 C C . THR A 1 15 ? 0.534 -19.593 15.943 1.00 31.32 15 THR A C 7
ATOM 9272 O O . THR A 1 15 ? 0.309 -18.908 16.943 1.00 51.20 15 THR A O 7
ATOM 9283 N N . ALA A 1 16 ? 0.640 -19.075 14.724 1.00 72.43 16 ALA A N 7
ATOM 9284 C CA . ALA A 1 16 ? 0.467 -17.644 14.469 1.00 14.34 16 ALA A CA 7
ATOM 9285 C C . ALA A 1 16 ? -1.014 -17.245 14.449 1.00 14.01 16 ALA A C 7
ATOM 9286 O O . ALA A 1 16 ? -1.880 -18.048 14.103 1.00 53.10 16 ALA A O 7
ATOM 9293 N N . ARG A 1 17 ? -1.301 -16.000 14.823 1.00 54.32 17 ARG A N 7
ATOM 9294 C CA . ARG A 1 17 ? -2.678 -15.500 14.849 1.00 71.15 17 ARG A CA 7
ATOM 9295 C C . ARG A 1 17 ? -3.032 -14.779 13.532 1.00 55.33 17 ARG A C 7
ATOM 9296 O O . ARG A 1 17 ? -2.407 -13.779 13.171 1.00 41.24 17 ARG A O 7
ATOM 9317 N N . GLY A 1 18 ? -4.036 -15.290 12.821 1.00 54.30 18 GLY A N 7
ATOM 9318 C CA . GLY A 1 18 ? -4.436 -14.702 11.547 1.00 54.23 18 GLY A CA 7
ATOM 9319 C C . GLY A 1 18 ? -5.306 -13.453 11.701 1.00 3.22 18 GLY A C 7
ATOM 9320 O O . GLY A 1 18 ? -6.503 -13.486 11.423 1.00 53.21 18 GLY A O 7
ATOM 9324 N N . GLU A 1 19 ? -4.706 -12.351 12.146 1.00 11.35 19 GLU A N 7
ATOM 9325 C CA . GLU A 1 19 ? -5.433 -11.083 12.301 1.00 11.13 19 GLU A CA 7
ATOM 9326 C C . GLU A 1 19 ? -5.748 -10.443 10.935 1.00 11.42 19 GLU A C 7
ATOM 9327 O O . GLU A 1 19 ? -4.879 -9.829 10.312 1.00 24.31 19 GLU A O 7
ATOM 9339 N N . ALA A 1 20 ? -6.988 -10.594 10.467 1.00 31.33 20 ALA A N 7
ATOM 9340 C CA . ALA A 1 20 ? -7.390 -10.056 9.161 1.00 54.12 20 ALA A CA 7
ATOM 9341 C C . ALA A 1 20 ? -8.731 -9.307 9.233 1.00 3.30 20 ALA A C 7
ATOM 9342 O O . ALA A 1 20 ? -9.805 -9.916 9.222 1.00 10.14 20 ALA A O 7
ATOM 9349 N N . GLY A 1 21 ? -8.665 -7.981 9.321 1.00 51.41 21 GLY A N 7
ATOM 9350 C CA . GLY A 1 21 ? -9.875 -7.164 9.337 1.00 2.42 21 GLY A CA 7
ATOM 9351 C C . GLY A 1 21 ? -10.423 -6.881 7.938 1.00 2.11 21 GLY A C 7
ATOM 9352 O O . GLY A 1 21 ? -11.353 -7.555 7.477 1.00 62.35 21 GLY A O 7
ATOM 9356 N N . SER A 1 22 ? -9.840 -5.891 7.262 1.00 62.43 22 SER A N 7
ATOM 9357 C CA . SER A 1 22 ? -10.253 -5.507 5.899 1.00 13.42 22 SER A CA 7
ATOM 9358 C C . SER A 1 22 ? -9.943 -6.600 4.865 1.00 12.33 22 SER A C 7
ATOM 9359 O O . SER A 1 22 ? -9.225 -7.562 5.150 1.00 3.03 22 SER A O 7
ATOM 9367 N N . ARG A 1 23 ? -10.474 -6.438 3.655 1.00 53.21 23 ARG A N 7
ATOM 9368 C CA . ARG A 1 23 ? -10.243 -7.403 2.573 1.00 23.42 23 ARG A CA 7
ATOM 9369 C C . ARG A 1 23 ? -8.755 -7.455 2.194 1.00 51.34 23 ARG A C 7
ATOM 9370 O O . ARG A 1 23 ? -8.176 -8.534 2.029 1.00 53.42 23 ARG A O 7
ATOM 9391 N N . ASP A 1 24 ? -8.142 -6.278 2.083 1.00 14.40 24 ASP A N 7
ATOM 9392 C CA . ASP A 1 24 ? -6.721 -6.161 1.740 1.00 4.13 24 ASP A CA 7
ATOM 9393 C C . ASP A 1 24 ? -5.814 -6.868 2.757 1.00 1.22 24 ASP A C 7
ATOM 9394 O O . ASP A 1 24 ? -4.698 -7.267 2.420 1.00 60.30 24 ASP A O 7
ATOM 9403 N N . GLU A 1 25 ? -6.288 -7.028 3.995 1.00 30.25 25 GLU A N 7
ATOM 9404 C CA . GLU A 1 25 ? -5.505 -7.713 5.031 1.00 31.33 25 GLU A CA 7
ATOM 9405 C C . GLU A 1 25 ? -5.115 -9.129 4.580 1.00 21.22 25 GLU A C 7
ATOM 9406 O O . GLU A 1 25 ? -4.019 -9.601 4.872 1.00 0.54 25 GLU A O 7
ATOM 9418 N N . ARG A 1 26 ? -6.016 -9.792 3.848 1.00 0.24 26 ARG A N 7
ATOM 9419 C CA . ARG A 1 26 ? -5.726 -11.116 3.283 1.00 74.31 26 ARG A CA 7
ATOM 9420 C C . ARG A 1 26 ? -4.579 -11.020 2.263 1.00 61.10 26 ARG A C 7
ATOM 9421 O O . ARG A 1 26 ? -3.630 -11.798 2.305 1.00 61.11 26 ARG A O 7
ATOM 9442 N N . ARG A 1 27 ? -4.673 -10.036 1.369 1.00 65.21 27 ARG A N 7
ATOM 9443 C CA . ARG A 1 27 ? -3.602 -9.745 0.403 1.00 74.41 27 ARG A CA 7
ATOM 9444 C C . ARG A 1 27 ? -2.267 -9.456 1.118 1.00 25.12 27 ARG A C 7
ATOM 9445 O O . ARG A 1 27 ? -1.203 -9.899 0.680 1.00 21.04 27 ARG A O 7
ATOM 9466 N N . ALA A 1 28 ? -2.342 -8.727 2.232 1.00 72.31 28 ALA A N 7
ATOM 9467 C CA . ALA A 1 28 ? -1.156 -8.361 3.014 1.00 70.53 28 ALA A CA 7
ATOM 9468 C C . ALA A 1 28 ? -0.452 -9.592 3.609 1.00 65.54 28 ALA A C 7
ATOM 9469 O O . ALA A 1 28 ? 0.757 -9.771 3.444 1.00 62.24 28 ALA A O 7
ATOM 9476 N N . LEU A 1 29 ? -1.210 -10.439 4.302 1.00 64.22 29 LEU A N 7
ATOM 9477 C CA . LEU A 1 29 ? -0.640 -11.637 4.933 1.00 64.43 29 LEU A CA 7
ATOM 9478 C C . LEU A 1 29 ? -0.314 -12.732 3.901 1.00 13.32 29 LEU A C 7
ATOM 9479 O O . LEU A 1 29 ? 0.491 -13.626 4.168 1.00 53.14 29 LEU A O 7
ATOM 9495 N N . ALA A 1 30 ? -0.943 -12.663 2.726 1.00 75.34 30 ALA A N 7
ATOM 9496 C CA . ALA A 1 30 ? -0.668 -13.615 1.641 1.00 33.20 30 ALA A CA 7
ATOM 9497 C C . ALA A 1 30 ? 0.714 -13.377 1.009 1.00 74.51 30 ALA A C 7
ATOM 9498 O O . ALA A 1 30 ? 1.417 -14.323 0.654 1.00 4.32 30 ALA A O 7
ATOM 9505 N N . MET A 1 31 ? 1.087 -12.108 0.854 1.00 5.12 31 MET A N 7
ATOM 9506 C CA . MET A 1 31 ? 2.404 -11.741 0.308 1.00 43.43 31 MET A CA 7
ATOM 9507 C C . MET A 1 31 ? 3.400 -11.368 1.423 1.00 51.14 31 MET A C 7
ATOM 9508 O O . MET A 1 31 ? 4.557 -11.045 1.149 1.00 71.32 31 MET A O 7
ATOM 9522 N N . LYS A 1 32 ? 2.932 -11.418 2.672 1.00 33.31 32 LYS A N 7
ATOM 9523 C CA . LYS A 1 32 ? 3.748 -11.086 3.852 1.00 0.24 32 LYS A CA 7
ATOM 9524 C C . LYS A 1 32 ? 4.238 -9.625 3.831 1.00 31.33 32 LYS A C 7
ATOM 9525 O O . LYS A 1 32 ? 5.389 -9.340 3.493 1.00 2.31 32 LYS A O 7
ATOM 9544 N N . ILE A 1 33 ? 3.343 -8.704 4.180 1.00 62.52 33 ILE A N 7
ATOM 9545 C CA . ILE A 1 33 ? 3.688 -7.281 4.302 1.00 32.13 33 ILE A CA 7
ATOM 9546 C C . ILE A 1 33 ? 4.096 -6.948 5.754 1.00 31.42 33 ILE A C 7
ATOM 9547 O O . ILE A 1 33 ? 3.296 -7.099 6.678 1.00 30.44 33 ILE A O 7
ATOM 9563 N N . PRO A 1 34 ? 5.349 -6.501 5.976 1.00 54.32 34 PRO A N 7
ATOM 9564 C CA . PRO A 1 34 ? 5.881 -6.242 7.328 1.00 72.35 34 PRO A CA 7
ATOM 9565 C C . PRO A 1 34 ? 5.516 -4.854 7.905 1.00 71.22 34 PRO A C 7
ATOM 9566 O O . PRO A 1 34 ? 6.255 -4.307 8.729 1.00 60.14 34 PRO A O 7
ATOM 9577 N N . PHE A 1 35 ? 4.376 -4.295 7.490 1.00 52.42 35 PHE A N 7
ATOM 9578 C CA . PHE A 1 35 ? 3.909 -3.002 8.018 1.00 44.03 35 PHE A CA 7
ATOM 9579 C C . PHE A 1 35 ? 2.386 -2.829 7.832 1.00 32.53 35 PHE A C 7
ATOM 9580 O O . PHE A 1 35 ? 1.790 -3.442 6.944 1.00 45.32 35 PHE A O 7
ATOM 9597 N N . PRO A 1 36 ? 1.735 -1.987 8.674 1.00 1.50 36 PRO A N 7
ATOM 9598 C CA . PRO A 1 36 ? 0.263 -1.820 8.670 1.00 61.03 36 PRO A CA 7
ATOM 9599 C C . PRO A 1 36 ? -0.308 -1.276 7.344 1.00 65.14 36 PRO A C 7
ATOM 9600 O O . PRO A 1 36 ? 0.222 -0.328 6.761 1.00 34.11 36 PRO A O 7
ATOM 9611 N N . THR A 1 37 ? -1.419 -1.873 6.898 1.00 34.33 37 THR A N 7
ATOM 9612 C CA . THR A 1 37 ? -2.075 -1.494 5.636 1.00 54.04 37 THR A CA 7
ATOM 9613 C C . THR A 1 37 ? -2.652 -0.074 5.678 1.00 23.51 37 THR A C 7
ATOM 9614 O O . THR A 1 37 ? -2.601 0.656 4.688 1.00 63.43 37 THR A O 7
ATOM 9625 N N . ASP A 1 38 ? -3.212 0.308 6.822 1.00 52.11 38 ASP A N 7
ATOM 9626 C CA . ASP A 1 38 ? -3.767 1.651 7.000 1.00 14.41 38 ASP A CA 7
ATOM 9627 C C . ASP A 1 38 ? -2.720 2.732 6.675 1.00 4.44 38 ASP A C 7
ATOM 9628 O O . ASP A 1 38 ? -3.011 3.709 5.983 1.00 63.43 38 ASP A O 7
ATOM 9637 N N . LYS A 1 39 ? -1.498 2.531 7.158 1.00 3.43 39 LYS A N 7
ATOM 9638 C CA . LYS A 1 39 ? -0.393 3.456 6.888 1.00 51.52 39 LYS A CA 7
ATOM 9639 C C . LYS A 1 39 ? -0.182 3.657 5.376 1.00 60.02 39 LYS A C 7
ATOM 9640 O O . LYS A 1 39 ? 0.079 4.771 4.917 1.00 12.43 39 LYS A O 7
ATOM 9659 N N . ILE A 1 40 ? -0.325 2.573 4.612 1.00 62.33 40 ILE A N 7
ATOM 9660 C CA . ILE A 1 40 ? -0.195 2.610 3.147 1.00 33.22 40 ILE A CA 7
ATOM 9661 C C . ILE A 1 40 ? -1.096 3.687 2.518 1.00 75.52 40 ILE A C 7
ATOM 9662 O O . ILE A 1 40 ? -0.682 4.423 1.621 1.00 2.13 40 ILE A O 7
ATOM 9678 N N . VAL A 1 41 ? -2.331 3.770 3.001 1.00 62.41 41 VAL A N 7
ATOM 9679 C CA . VAL A 1 41 ? -3.329 4.678 2.433 1.00 23.52 41 VAL A CA 7
ATOM 9680 C C . VAL A 1 41 ? -3.299 6.072 3.095 1.00 1.35 41 VAL A C 7
ATOM 9681 O O . VAL A 1 41 ? -3.664 7.072 2.471 1.00 70.34 41 VAL A O 7
ATOM 9694 N N . ASN A 1 42 ? -2.855 6.145 4.350 1.00 45.30 42 ASN A N 7
ATOM 9695 C CA . ASN A 1 42 ? -2.907 7.405 5.110 1.00 42.32 42 ASN A CA 7
ATOM 9696 C C . ASN A 1 42 ? -1.625 8.257 4.991 1.00 52.51 42 ASN A C 7
ATOM 9697 O O . ASN A 1 42 ? -1.630 9.433 5.364 1.00 52.14 42 ASN A O 7
ATOM 9708 N N . LEU A 1 43 ? -0.531 7.685 4.486 1.00 42.44 43 LEU A N 7
ATOM 9709 C CA . LEU A 1 43 ? 0.693 8.469 4.246 1.00 54.30 43 LEU A CA 7
ATOM 9710 C C . LEU A 1 43 ? 0.637 9.208 2.897 1.00 52.15 43 LEU A C 7
ATOM 9711 O O . LEU A 1 43 ? 0.077 8.700 1.919 1.00 53.22 43 LEU A O 7
ATOM 9727 N N . PRO A 1 44 ? 1.209 10.429 2.824 1.00 65.42 44 PRO A N 7
ATOM 9728 C CA . PRO A 1 44 ? 1.329 11.173 1.556 1.00 55.11 44 PRO A CA 7
ATOM 9729 C C . PRO A 1 44 ? 2.281 10.477 0.562 1.00 62.32 44 PRO A C 7
ATOM 9730 O O . PRO A 1 44 ? 3.020 9.563 0.934 1.00 15.41 44 PRO A O 7
ATOM 9741 N N . VAL A 1 45 ? 2.266 10.917 -0.698 1.00 70.45 45 VAL A N 7
ATOM 9742 C CA . VAL A 1 45 ? 3.002 10.225 -1.770 1.00 12.53 45 VAL A CA 7
ATOM 9743 C C . VAL A 1 45 ? 4.507 10.076 -1.463 1.00 3.24 45 VAL A C 7
ATOM 9744 O O . VAL A 1 45 ? 5.089 9.017 -1.702 1.00 51.42 45 VAL A O 7
ATOM 9757 N N . ASP A 1 46 ? 5.125 11.120 -0.913 1.00 74.35 46 ASP A N 7
ATOM 9758 C CA . ASP A 1 46 ? 6.563 11.093 -0.607 1.00 2.53 46 ASP A CA 7
ATOM 9759 C C . ASP A 1 46 ? 6.897 10.075 0.500 1.00 11.53 46 ASP A C 7
ATOM 9760 O O . ASP A 1 46 ? 7.703 9.168 0.290 1.00 23.24 46 ASP A O 7
ATOM 9769 N N . ASP A 1 47 ? 6.278 10.233 1.673 1.00 4.35 47 ASP A N 7
ATOM 9770 C CA . ASP A 1 47 ? 6.467 9.285 2.782 1.00 14.41 47 ASP A CA 7
ATOM 9771 C C . ASP A 1 47 ? 6.188 7.841 2.331 1.00 3.03 47 ASP A C 7
ATOM 9772 O O . ASP A 1 47 ? 6.834 6.898 2.788 1.00 45.12 47 ASP A O 7
ATOM 9781 N N . PHE A 1 48 ? 5.229 7.686 1.423 1.00 62.42 48 PHE A N 7
ATOM 9782 C CA . PHE A 1 48 ? 4.922 6.383 0.825 1.00 50.44 48 PHE A CA 7
ATOM 9783 C C . PHE A 1 48 ? 6.119 5.848 0.014 1.00 52.05 48 PHE A C 7
ATOM 9784 O O . PHE A 1 48 ? 6.490 4.678 0.132 1.00 1.24 48 PHE A O 7
ATOM 9801 N N . ASN A 1 49 ? 6.713 6.710 -0.813 1.00 0.11 49 ASN A N 7
ATOM 9802 C CA . ASN A 1 49 ? 7.891 6.332 -1.608 1.00 73.45 49 ASN A CA 7
ATOM 9803 C C . ASN A 1 49 ? 9.034 5.838 -0.706 1.00 54.41 49 ASN A C 7
ATOM 9804 O O . ASN A 1 49 ? 9.649 4.802 -0.968 1.00 24.41 49 ASN A O 7
ATOM 9815 N N . GLU A 1 50 ? 9.306 6.586 0.362 1.00 43.10 50 GLU A N 7
ATOM 9816 C CA . GLU A 1 50 ? 10.346 6.204 1.325 1.00 41.13 50 GLU A CA 7
ATOM 9817 C C . GLU A 1 50 ? 9.940 4.939 2.104 1.00 72.20 50 GLU A C 7
ATOM 9818 O O . GLU A 1 50 ? 10.782 4.107 2.442 1.00 62.13 50 GLU A O 7
ATOM 9830 N N . LEU A 1 51 ? 8.641 4.797 2.373 1.00 13.23 51 LEU A N 7
ATOM 9831 C CA . LEU A 1 51 ? 8.104 3.602 3.035 1.00 23.44 51 LEU A CA 7
ATOM 9832 C C . LEU A 1 51 ? 8.491 2.329 2.266 1.00 75.23 51 LEU A C 7
ATOM 9833 O O . LEU A 1 51 ? 9.012 1.374 2.846 1.00 51.35 51 LEU A O 7
ATOM 9849 N N . LEU A 1 52 ? 8.249 2.334 0.955 1.00 21.30 52 LEU A N 7
ATOM 9850 C CA . LEU A 1 52 ? 8.629 1.212 0.085 1.00 4.14 52 LEU A CA 7
ATOM 9851 C C . LEU A 1 52 ? 10.145 0.938 0.146 1.00 13.21 52 LEU A C 7
ATOM 9852 O O . LEU A 1 52 ? 10.592 -0.212 0.100 1.00 20.14 52 LEU A O 7
ATOM 9868 N N . ALA A 1 53 ? 10.926 2.009 0.251 1.00 75.44 53 ALA A N 7
ATOM 9869 C CA . ALA A 1 53 ? 12.388 1.910 0.279 1.00 2.12 53 ALA A CA 7
ATOM 9870 C C . ALA A 1 53 ? 12.917 1.431 1.645 1.00 52.42 53 ALA A C 7
ATOM 9871 O O . ALA A 1 53 ? 14.009 0.871 1.733 1.00 50.54 53 ALA A O 7
ATOM 9878 N N . ARG A 1 54 ? 12.140 1.650 2.703 1.00 61.33 54 ARG A N 7
ATOM 9879 C CA . ARG A 1 54 ? 12.559 1.284 4.067 1.00 3.03 54 ARG A CA 7
ATOM 9880 C C . ARG A 1 54 ? 12.251 -0.183 4.417 1.00 11.32 54 ARG A C 7
ATOM 9881 O O . ARG A 1 54 ? 12.596 -0.654 5.506 1.00 21.42 54 ARG A O 7
ATOM 9902 N N . TYR A 1 55 ? 11.601 -0.903 3.509 1.00 31.24 55 TYR A N 7
ATOM 9903 C CA . TYR A 1 55 ? 11.243 -2.310 3.751 1.00 33.34 55 TYR A CA 7
ATOM 9904 C C . TYR A 1 55 ? 11.759 -3.244 2.640 1.00 2.33 55 TYR A C 7
ATOM 9905 O O . TYR A 1 55 ? 11.867 -2.844 1.479 1.00 22.20 55 TYR A O 7
ATOM 9923 N N . PRO A 1 56 ? 12.082 -4.513 2.990 1.00 13.14 56 PRO A N 7
ATOM 9924 C CA . PRO A 1 56 ? 12.619 -5.512 2.038 1.00 40.11 56 PRO A CA 7
ATOM 9925 C C . PRO A 1 56 ? 11.544 -6.095 1.098 1.00 3.53 56 PRO A C 7
ATOM 9926 O O . PRO A 1 56 ? 11.526 -7.298 0.823 1.00 24.41 56 PRO A O 7
ATOM 9937 N N . LEU A 1 57 ? 10.669 -5.236 0.589 1.00 30.53 57 LEU A N 7
ATOM 9938 C CA . LEU A 1 57 ? 9.571 -5.668 -0.280 1.00 60.54 57 LEU A CA 7
ATOM 9939 C C . LEU A 1 57 ? 10.079 -6.143 -1.650 1.00 3.43 57 LEU A C 7
ATOM 9940 O O . LEU A 1 57 ? 10.958 -5.520 -2.253 1.00 73.25 57 LEU A O 7
ATOM 9956 N N . THR A 1 58 ? 9.530 -7.253 -2.131 1.00 21.21 58 THR A N 7
ATOM 9957 C CA . THR A 1 58 ? 9.806 -7.720 -3.496 1.00 54.34 58 THR A CA 7
ATOM 9958 C C . THR A 1 58 ? 9.108 -6.811 -4.513 1.00 61.13 58 THR A C 7
ATOM 9959 O O . THR A 1 58 ? 8.135 -6.135 -4.176 1.00 1.15 58 THR A O 7
ATOM 9970 N N . GLU A 1 59 ? 9.594 -6.800 -5.754 1.00 61.45 59 GLU A N 7
ATOM 9971 C CA . GLU A 1 59 ? 8.982 -5.986 -6.818 1.00 35.42 59 GLU A CA 7
ATOM 9972 C C . GLU A 1 59 ? 7.456 -6.196 -6.879 1.00 44.51 59 GLU A C 7
ATOM 9973 O O . GLU A 1 59 ? 6.690 -5.249 -7.090 1.00 12.52 59 GLU A O 7
ATOM 9985 N N . SER A 1 60 ? 7.028 -7.440 -6.674 1.00 54.10 60 SER A N 7
ATOM 9986 C CA . SER A 1 60 ? 5.600 -7.778 -6.616 1.00 12.13 60 SER A CA 7
ATOM 9987 C C . SER A 1 60 ? 4.920 -7.130 -5.399 1.00 35.10 60 SER A C 7
ATOM 9988 O O . SER A 1 60 ? 3.787 -6.649 -5.489 1.00 23.41 60 SER A O 7
ATOM 9996 N N . GLN A 1 61 ? 5.618 -7.104 -4.261 1.00 75.23 61 GLN A N 7
ATOM 9997 C CA . GLN A 1 61 ? 5.068 -6.505 -3.039 1.00 4.14 61 GLN A CA 7
ATOM 9998 C C . GLN A 1 61 ? 4.869 -4.987 -3.183 1.00 65.54 61 GLN A C 7
ATOM 9999 O O . GLN A 1 61 ? 3.846 -4.460 -2.752 1.00 71.35 61 GLN A O 7
ATOM 10013 N N . LEU A 1 62 ? 5.833 -4.281 -3.792 1.00 60.33 62 LEU A N 7
ATOM 10014 C CA . LEU A 1 62 ? 5.664 -2.838 -4.054 1.00 62.54 62 LEU A CA 7
ATOM 10015 C C . LEU A 1 62 ? 4.403 -2.585 -4.891 1.00 35.33 62 LEU A C 7
ATOM 10016 O O . LEU A 1 62 ? 3.658 -1.635 -4.644 1.00 23.12 62 LEU A O 7
ATOM 10032 N N . ALA A 1 63 ? 4.175 -3.444 -5.881 1.00 34.42 63 ALA A N 7
ATOM 10033 C CA . ALA A 1 63 ? 2.965 -3.374 -6.705 1.00 10.33 63 ALA A CA 7
ATOM 10034 C C . ALA A 1 63 ? 1.698 -3.577 -5.857 1.00 11.53 63 ALA A C 7
ATOM 10035 O O . ALA A 1 63 ? 0.718 -2.850 -6.012 1.00 50.12 63 ALA A O 7
ATOM 10042 N N . LEU A 1 64 ? 1.735 -4.564 -4.957 1.00 63.43 64 LEU A N 7
ATOM 10043 C CA . LEU A 1 64 ? 0.607 -4.839 -4.055 1.00 71.43 64 LEU A CA 7
ATOM 10044 C C . LEU A 1 64 ? 0.323 -3.641 -3.136 1.00 42.14 64 LEU A C 7
ATOM 10045 O O . LEU A 1 64 ? -0.813 -3.190 -3.029 1.00 33.02 64 LEU A O 7
ATOM 10061 N N . VAL A 1 65 ? 1.366 -3.131 -2.478 1.00 34.31 65 VAL A N 7
ATOM 10062 C CA . VAL A 1 65 ? 1.238 -1.963 -1.595 1.00 41.32 65 VAL A CA 7
ATOM 10063 C C . VAL A 1 65 ? 0.634 -0.764 -2.349 1.00 74.23 65 VAL A C 7
ATOM 10064 O O . VAL A 1 65 ? -0.277 -0.095 -1.858 1.00 65.45 65 VAL A O 7
ATOM 10077 N N . ARG A 1 66 ? 1.144 -0.509 -3.555 1.00 35.32 66 ARG A N 7
ATOM 10078 C CA . ARG A 1 66 ? 0.605 0.546 -4.419 1.00 15.01 66 ARG A CA 7
ATOM 10079 C C . ARG A 1 66 ? -0.858 0.270 -4.800 1.00 25.15 66 ARG A C 7
ATOM 10080 O O . ARG A 1 66 ? -1.671 1.194 -4.887 1.00 41.21 66 ARG A O 7
ATOM 10101 N N . ASP A 1 67 ? -1.188 -1.002 -5.018 1.00 44.11 67 ASP A N 7
ATOM 10102 C CA . ASP A 1 67 ? -2.556 -1.402 -5.356 1.00 51.23 67 ASP A CA 7
ATOM 10103 C C . ASP A 1 67 ? -3.506 -1.184 -4.164 1.00 61.02 67 ASP A C 7
ATOM 10104 O O . ASP A 1 67 ? -4.596 -0.645 -4.326 1.00 53.14 67 ASP A O 7
ATOM 10113 N N . ILE A 1 68 ? -3.079 -1.598 -2.968 1.00 71.22 68 ILE A N 7
ATOM 10114 C CA . ILE A 1 68 ? -3.867 -1.393 -1.742 1.00 71.24 68 ILE A CA 7
ATOM 10115 C C . ILE A 1 68 ? -4.232 0.091 -1.563 1.00 40.24 68 ILE A C 7
ATOM 10116 O O . ILE A 1 68 ? -5.390 0.437 -1.307 1.00 34.52 68 ILE A O 7
ATOM 10132 N N . ARG A 1 69 ? -3.233 0.960 -1.713 1.00 63.52 69 ARG A N 7
ATOM 10133 C CA . ARG A 1 69 ? -3.454 2.411 -1.687 1.00 74.40 69 ARG A CA 7
ATOM 10134 C C . ARG A 1 69 ? -4.388 2.844 -2.830 1.00 40.13 69 ARG A C 7
ATOM 10135 O O . ARG A 1 69 ? -5.271 3.686 -2.651 1.00 65.22 69 ARG A O 7
ATOM 10156 N N . ARG A 1 70 ? -4.181 2.246 -4.000 1.00 24.32 70 ARG A N 7
ATOM 10157 C CA . ARG A 1 70 ? -4.966 2.553 -5.200 1.00 31.14 70 ARG A CA 7
ATOM 10158 C C . ARG A 1 70 ? -6.461 2.256 -4.980 1.00 20.34 70 ARG A C 7
ATOM 10159 O O . ARG A 1 70 ? -7.320 3.060 -5.338 1.00 73.12 70 ARG A O 7
ATOM 10180 N N . ARG A 1 71 ? -6.758 1.100 -4.377 1.00 3.12 71 ARG A N 7
ATOM 10181 C CA . ARG A 1 71 ? -8.144 0.705 -4.086 1.00 63.23 71 ARG A CA 7
ATOM 10182 C C . ARG A 1 71 ? -8.781 1.660 -3.066 1.00 51.30 71 ARG A C 7
ATOM 10183 O O . ARG A 1 71 ? -9.904 2.129 -3.255 1.00 21.12 71 ARG A O 7
ATOM 10204 N N . GLY A 1 72 ? -8.042 1.952 -1.996 1.00 61.14 72 GLY A N 7
ATOM 10205 C CA . GLY A 1 72 ? -8.533 2.852 -0.959 1.00 1.34 72 GLY A CA 7
ATOM 10206 C C . GLY A 1 72 ? -8.794 4.273 -1.459 1.00 53.05 72 GLY A C 7
ATOM 10207 O O . GLY A 1 72 ? -9.781 4.901 -1.077 1.00 34.11 72 GLY A O 7
ATOM 10211 N N . LYS A 1 73 ? -7.909 4.785 -2.315 1.00 52.21 73 LYS A N 7
ATOM 10212 C CA . LYS A 1 73 ? -8.052 6.148 -2.848 1.00 74.15 73 LYS A CA 7
ATOM 10213 C C . LYS A 1 73 ? -8.958 6.200 -4.092 1.00 51.41 73 LYS A C 7
ATOM 10214 O O . LYS A 1 73 ? -9.408 7.275 -4.488 1.00 3.10 73 LYS A O 7
ATOM 10233 N N . ASN A 1 74 ? -9.230 5.044 -4.701 1.00 2.25 74 ASN A N 7
ATOM 10234 C CA . ASN A 1 74 ? -10.120 4.981 -5.871 1.00 61.51 74 ASN A CA 7
ATOM 10235 C C . ASN A 1 74 ? -11.517 5.527 -5.526 1.00 24.12 74 ASN A C 7
ATOM 10236 O O . ASN A 1 74 ? -12.195 6.118 -6.369 1.00 13.21 74 ASN A O 7
ATOM 10247 N N . LYS A 1 75 ? -11.934 5.335 -4.276 1.00 12.21 75 LYS A N 7
ATOM 10248 C CA . LYS A 1 75 ? -13.200 5.889 -3.787 1.00 43.33 75 LYS A CA 7
ATOM 10249 C C . LYS A 1 75 ? -13.178 7.427 -3.851 1.00 13.22 75 LYS A C 7
ATOM 10250 O O . LYS A 1 75 ? -14.170 8.063 -4.210 1.00 54.54 75 LYS A O 7
ATOM 10269 N N . VAL A 1 76 ? -12.029 8.016 -3.522 1.00 0.35 76 VAL A N 7
ATOM 10270 C CA . VAL A 1 76 ? -11.827 9.461 -3.675 1.00 41.33 76 VAL A CA 7
ATOM 10271 C C . VAL A 1 76 ? -11.822 9.850 -5.161 1.00 32.34 76 VAL A C 7
ATOM 10272 O O . VAL A 1 76 ? -12.425 10.850 -5.555 1.00 4.13 76 VAL A O 7
ATOM 10285 N N . ALA A 1 77 ? -11.150 9.039 -5.981 1.00 51.42 77 ALA A N 7
ATOM 10286 C CA . ALA A 1 77 ? -11.108 9.251 -7.432 1.00 11.13 77 ALA A CA 7
ATOM 10287 C C . ALA A 1 77 ? -12.522 9.280 -8.039 1.00 25.13 77 ALA A C 7
ATOM 10288 O O . ALA A 1 77 ? -12.776 9.986 -9.015 1.00 34.51 77 ALA A O 7
ATOM 10295 N N . ALA A 1 78 ? -13.432 8.500 -7.455 1.00 44.10 78 ALA A N 7
ATOM 10296 C CA . ALA A 1 78 ? -14.841 8.501 -7.864 1.00 11.11 78 ALA A CA 7
ATOM 10297 C C . ALA A 1 78 ? -15.537 9.812 -7.461 1.00 54.43 78 ALA A C 7
ATOM 10298 O O . ALA A 1 78 ? -16.374 10.339 -8.197 1.00 72.41 78 ALA A O 7
ATOM 10305 N N . GLN A 1 79 ? -15.175 10.340 -6.293 1.00 25.11 79 GLN A N 7
ATOM 10306 C CA . GLN A 1 79 ? -15.739 11.602 -5.802 1.00 3.45 79 GLN A CA 7
ATOM 10307 C C . GLN A 1 79 ? -15.274 12.803 -6.639 1.00 35.20 79 GLN A C 7
ATOM 10308 O O . GLN A 1 79 ? -16.037 13.744 -6.865 1.00 23.13 79 GLN A O 7
ATOM 10322 N N . ASN A 1 80 ? -14.022 12.778 -7.092 1.00 63.21 80 ASN A N 7
ATOM 10323 C CA . ASN A 1 80 ? -13.500 13.835 -7.972 1.00 71.34 80 ASN A CA 7
ATOM 10324 C C . ASN A 1 80 ? -13.392 13.337 -9.426 1.00 35.05 80 ASN A C 7
ATOM 10325 O O . ASN A 1 80 ? -12.552 13.800 -10.201 1.00 75.11 80 ASN A O 7
ATOM 10336 N N . TYR A 1 81 ? -14.276 12.406 -9.788 1.00 11.31 81 TYR A N 7
ATOM 10337 C CA . TYR A 1 81 ? -14.301 11.815 -11.131 1.00 71.35 81 TYR A CA 7
ATOM 10338 C C . TYR A 1 81 ? -14.602 12.877 -12.201 1.00 31.41 81 TYR A C 7
ATOM 10339 O O . TYR A 1 81 ? -15.547 13.659 -12.069 1.00 34.43 81 TYR A O 7
ATOM 10357 N N . ARG A 1 82 ? -13.779 12.899 -13.251 1.00 43.15 82 ARG A N 7
ATOM 10358 C CA . ARG A 1 82 ? -13.906 13.871 -14.348 1.00 64.32 82 ARG A CA 7
ATOM 10359 C C . ARG A 1 82 ? -13.584 15.298 -13.875 1.00 21.34 82 ARG A C 7
ATOM 10360 O O . ARG A 1 82 ? -14.450 16.181 -13.859 1.00 24.44 82 ARG A O 7
ATOM 10381 N N . LYS A 1 83 ? -12.330 15.499 -13.478 1.00 11.31 83 LYS A N 7
ATOM 10382 C CA . LYS A 1 83 ? -11.816 16.819 -13.076 1.00 4.11 83 LYS A CA 7
ATOM 10383 C C . LYS A 1 83 ? -11.895 17.823 -14.239 1.00 13.55 83 LYS A C 7
ATOM 10384 O O . LYS A 1 83 ? -12.125 17.436 -15.387 1.00 14.23 83 LYS A O 7
ATOM 10403 N N . ARG A 1 84 ? -11.703 19.113 -13.952 1.00 3.52 84 ARG A N 7
ATOM 10404 C CA . ARG A 1 84 ? -11.690 20.129 -15.013 1.00 71.54 84 ARG A CA 7
ATOM 10405 C C . ARG A 1 84 ? -10.488 19.942 -15.953 1.00 43.02 84 ARG A C 7
ATOM 10406 O O . ARG A 1 84 ? -9.342 20.217 -15.594 1.00 71.24 84 ARG A O 7
ATOM 10427 N N . LYS A 1 85 ? -10.767 19.450 -17.154 1.00 22.33 85 LYS A N 7
ATOM 10428 C CA . LYS A 1 85 ? -9.728 19.166 -18.151 1.00 13.42 85 LYS A CA 7
ATOM 10429 C C . LYS A 1 85 ? -9.253 20.447 -18.859 1.00 51.45 85 LYS A C 7
ATOM 10430 O O . LYS A 1 85 ? -10.044 21.347 -19.148 1.00 73.21 85 LYS A O 7
ATOM 10449 N N . LEU A 1 86 ? -7.945 20.530 -19.110 1.00 23.23 86 LEU A N 7
ATOM 10450 C CA . LEU A 1 86 ? -7.344 21.711 -19.739 1.00 64.02 86 LEU A CA 7
ATOM 10451 C C . LEU A 1 86 ? -7.223 21.540 -21.262 1.00 44.20 86 LEU A C 7
ATOM 10452 O O . LEU A 1 86 ? -6.353 20.813 -21.753 1.00 64.14 86 LEU A O 7
ATOM 10468 N N . GLU A 1 87 ? -8.099 22.215 -22.002 1.00 14.24 87 GLU A N 7
ATOM 10469 C CA . GLU A 1 87 ? -8.104 22.145 -23.467 1.00 51.22 87 GLU A CA 7
ATOM 10470 C C . GLU A 1 87 ? -7.084 23.119 -24.080 1.00 74.24 87 GLU A C 7
ATOM 10471 O O . GLU A 1 87 ? -7.006 24.282 -23.685 1.00 12.10 87 GLU A O 7
ATOM 10483 N N . THR A 1 88 ? -6.299 22.636 -25.039 1.00 13.10 88 THR A N 7
ATOM 10484 C CA . THR A 1 88 ? -5.318 23.480 -25.740 1.00 24.23 88 THR A CA 7
ATOM 10485 C C . THR A 1 88 ? -5.962 24.201 -26.930 1.00 75.05 88 THR A C 7
ATOM 10486 O O . THR A 1 88 ? -6.598 23.567 -27.775 1.00 14.22 88 THR A O 7
ATOM 10497 N N . ILE A 1 89 ? -5.793 25.522 -26.997 1.00 62.51 89 ILE A N 7
ATOM 10498 C CA . ILE A 1 89 ? -6.347 26.317 -28.100 1.00 10.44 89 ILE A CA 7
ATOM 10499 C C . ILE A 1 89 ? -5.692 25.939 -29.441 1.00 44.50 89 ILE A C 7
ATOM 10500 O O . ILE A 1 89 ? -4.576 26.365 -29.756 1.00 45.51 89 ILE A O 7
ATOM 10516 N N . VAL A 1 90 ? -6.402 25.126 -30.217 1.00 11.31 90 VAL A N 7
ATOM 10517 C CA . VAL A 1 90 ? -5.886 24.579 -31.477 1.00 35.23 90 VAL A CA 7
ATOM 10518 C C . VAL A 1 90 ? -6.479 25.299 -32.704 1.00 3.12 90 VAL A C 7
ATOM 10519 O O . VAL A 1 90 ? -7.529 25.942 -32.619 1.00 44.23 90 VAL A O 7
ATOM 10532 N N . GLN A 1 91 ? -5.788 25.196 -33.838 1.00 30.51 91 GLN A N 7
ATOM 10533 C CA . GLN A 1 91 ? -6.281 25.747 -35.107 1.00 72.32 91 GLN A CA 7
ATOM 10534 C C . GLN A 1 91 ? -7.451 24.910 -35.682 1.00 71.43 91 GLN A C 7
ATOM 10535 O O . GLN A 1 91 ? -7.218 23.766 -36.143 1.00 37.78 91 GLN A O 7
ATOM 10550 N N . MET A 1 1 ? -12.881 -22.228 -1.369 1.00 13.21 1 MET A N 8
ATOM 10551 C CA . MET A 1 1 ? -12.167 -22.090 -2.667 1.00 15.14 1 MET A CA 8
ATOM 10552 C C . MET A 1 1 ? -10.990 -21.111 -2.554 1.00 15.41 1 MET A C 8
ATOM 10553 O O . MET A 1 1 ? -11.102 -20.061 -1.918 1.00 61.41 1 MET A O 8
ATOM 10569 N N . GLY A 1 2 ? -9.870 -21.454 -3.181 1.00 12.25 2 GLY A N 8
ATOM 10570 C CA . GLY A 1 2 ? -8.692 -20.600 -3.116 1.00 11.13 2 GLY A CA 8
ATOM 10571 C C . GLY A 1 2 ? -7.554 -21.074 -4.011 1.00 62.32 2 GLY A C 8
ATOM 10572 O O . GLY A 1 2 ? -6.654 -21.792 -3.561 1.00 4.52 2 GLY A O 8
ATOM 10576 N N . HIS A 1 3 ? -7.584 -20.678 -5.282 1.00 44.32 3 HIS A N 8
ATOM 10577 C CA . HIS A 1 3 ? -6.493 -20.999 -6.210 1.00 45.10 3 HIS A CA 8
ATOM 10578 C C . HIS A 1 3 ? -5.305 -20.041 -5.990 1.00 55.12 3 HIS A C 8
ATOM 10579 O O . HIS A 1 3 ? -5.449 -18.822 -6.103 1.00 30.41 3 HIS A O 8
ATOM 10594 N N . HIS A 1 4 ? -4.138 -20.596 -5.658 1.00 71.13 4 HIS A N 8
ATOM 10595 C CA . HIS A 1 4 ? -2.958 -19.781 -5.332 1.00 72.02 4 HIS A CA 8
ATOM 10596 C C . HIS A 1 4 ? -1.648 -20.549 -5.577 1.00 4.35 4 HIS A C 8
ATOM 10597 O O . HIS A 1 4 ? -1.607 -21.771 -5.446 1.00 33.32 4 HIS A O 8
ATOM 10612 N N . HIS A 1 5 ? -0.583 -19.820 -5.922 1.00 42.43 5 HIS A N 8
ATOM 10613 C CA . HIS A 1 5 ? 0.748 -20.416 -6.118 1.00 34.20 5 HIS A CA 8
ATOM 10614 C C . HIS A 1 5 ? 1.872 -19.393 -5.878 1.00 53.20 5 HIS A C 8
ATOM 10615 O O . HIS A 1 5 ? 1.908 -18.331 -6.502 1.00 14.25 5 HIS A O 8
ATOM 10630 N N . HIS A 1 6 ? 2.783 -19.724 -4.963 1.00 41.13 6 HIS A N 8
ATOM 10631 C CA . HIS A 1 6 ? 3.969 -18.899 -4.691 1.00 11.24 6 HIS A CA 8
ATOM 10632 C C . HIS A 1 6 ? 5.163 -19.768 -4.269 1.00 52.31 6 HIS A C 8
ATOM 10633 O O . HIS A 1 6 ? 5.269 -20.182 -3.111 1.00 62.42 6 HIS A O 8
ATOM 10648 N N . HIS A 1 7 ? 6.057 -20.054 -5.213 1.00 53.11 7 HIS A N 8
ATOM 10649 C CA . HIS A 1 7 ? 7.277 -20.814 -4.915 1.00 2.23 7 HIS A CA 8
ATOM 10650 C C . HIS A 1 7 ? 8.440 -19.891 -4.524 1.00 52.21 7 HIS A C 8
ATOM 10651 O O . HIS A 1 7 ? 9.383 -20.323 -3.858 1.00 11.23 7 HIS A O 8
ATOM 10666 N N . HIS A 1 8 ? 8.378 -18.626 -4.937 1.00 63.14 8 HIS A N 8
ATOM 10667 C CA . HIS A 1 8 ? 9.386 -17.643 -4.531 1.00 4.22 8 HIS A CA 8
ATOM 10668 C C . HIS A 1 8 ? 9.169 -17.233 -3.067 1.00 11.33 8 HIS A C 8
ATOM 10669 O O . HIS A 1 8 ? 8.323 -16.391 -2.763 1.00 31.33 8 HIS A O 8
ATOM 10684 N N . SER A 1 9 ? 9.927 -17.854 -2.171 1.00 33.52 9 SER A N 8
ATOM 10685 C CA . SER A 1 9 ? 9.767 -17.638 -0.726 1.00 50.34 9 SER A CA 8
ATOM 10686 C C . SER A 1 9 ? 10.287 -16.264 -0.276 1.00 65.15 9 SER A C 8
ATOM 10687 O O . SER A 1 9 ? 11.098 -15.630 -0.951 1.00 14.15 9 SER A O 8
ATOM 10695 N N . HIS A 1 10 ? 9.809 -15.816 0.884 1.00 61.00 10 HIS A N 8
ATOM 10696 C CA . HIS A 1 10 ? 10.242 -14.545 1.467 1.00 22.40 10 HIS A CA 8
ATOM 10697 C C . HIS A 1 10 ? 11.505 -14.729 2.320 1.00 4.11 10 HIS A C 8
ATOM 10698 O O . HIS A 1 10 ? 11.458 -15.346 3.381 1.00 60.43 10 HIS A O 8
ATOM 10713 N N . MET A 1 11 ? 12.631 -14.194 1.842 1.00 41.42 11 MET A N 8
ATOM 10714 C CA . MET A 1 11 ? 13.901 -14.245 2.586 1.00 13.14 11 MET A CA 8
ATOM 10715 C C . MET A 1 11 ? 13.756 -13.671 4.010 1.00 12.31 11 MET A C 8
ATOM 10716 O O . MET A 1 11 ? 14.460 -14.085 4.933 1.00 64.22 11 MET A O 8
ATOM 10730 N N . ALA A 1 12 ? 12.839 -12.716 4.172 1.00 42.44 12 ALA A N 8
ATOM 10731 C CA . ALA A 1 12 ? 12.547 -12.120 5.481 1.00 73.34 12 ALA A CA 8
ATOM 10732 C C . ALA A 1 12 ? 11.071 -12.319 5.854 1.00 2.52 12 ALA A C 8
ATOM 10733 O O . ALA A 1 12 ? 10.180 -12.137 5.020 1.00 22.42 12 ALA A O 8
ATOM 10740 N N . LYS A 1 13 ? 10.820 -12.705 7.106 1.00 70.11 13 LYS A N 8
ATOM 10741 C CA . LYS A 1 13 ? 9.454 -12.962 7.585 1.00 12.34 13 LYS A CA 8
ATOM 10742 C C . LYS A 1 13 ? 8.981 -11.856 8.553 1.00 24.23 13 LYS A C 8
ATOM 10743 O O . LYS A 1 13 ? 9.359 -11.841 9.728 1.00 74.34 13 LYS A O 8
ATOM 10762 N N . PRO A 1 14 ? 8.156 -10.908 8.065 1.00 52.51 14 PRO A N 8
ATOM 10763 C CA . PRO A 1 14 ? 7.628 -9.808 8.880 1.00 1.42 14 PRO A CA 8
ATOM 10764 C C . PRO A 1 14 ? 6.271 -10.125 9.544 1.00 51.03 14 PRO A C 8
ATOM 10765 O O . PRO A 1 14 ? 5.676 -11.183 9.320 1.00 24.03 14 PRO A O 8
ATOM 10776 N N . THR A 1 15 ? 5.794 -9.194 10.369 1.00 12.11 15 THR A N 8
ATOM 10777 C CA . THR A 1 15 ? 4.475 -9.311 11.011 1.00 31.23 15 THR A CA 8
ATOM 10778 C C . THR A 1 15 ? 3.516 -8.227 10.497 1.00 31.44 15 THR A C 8
ATOM 10779 O O . THR A 1 15 ? 3.817 -7.032 10.560 1.00 44.44 15 THR A O 8
ATOM 10790 N N . ALA A 1 16 ? 2.368 -8.650 9.973 1.00 5.14 16 ALA A N 8
ATOM 10791 C CA . ALA A 1 16 ? 1.396 -7.725 9.377 1.00 35.42 16 ALA A CA 8
ATOM 10792 C C . ALA A 1 16 ? 0.237 -7.418 10.336 1.00 54.50 16 ALA A C 8
ATOM 10793 O O . ALA A 1 16 ? -0.747 -8.162 10.400 1.00 63.21 16 ALA A O 8
ATOM 10800 N N . ARG A 1 17 ? 0.345 -6.322 11.086 1.00 33.23 17 ARG A N 8
ATOM 10801 C CA . ARG A 1 17 ? -0.693 -5.963 12.058 1.00 70.52 17 ARG A CA 8
ATOM 10802 C C . ARG A 1 17 ? -1.823 -5.139 11.406 1.00 54.44 17 ARG A C 8
ATOM 10803 O O . ARG A 1 17 ? -2.061 -3.986 11.767 1.00 32.45 17 ARG A O 8
ATOM 10824 N N . GLY A 1 18 ? -2.493 -5.736 10.422 1.00 32.03 18 GLY A N 8
ATOM 10825 C CA . GLY A 1 18 ? -3.699 -5.138 9.854 1.00 22.11 18 GLY A CA 8
ATOM 10826 C C . GLY A 1 18 ? -4.947 -5.658 10.558 1.00 62.33 18 GLY A C 8
ATOM 10827 O O . GLY A 1 18 ? -5.758 -4.883 11.064 1.00 30.24 18 GLY A O 8
ATOM 10831 N N . GLU A 1 19 ? -5.101 -6.986 10.552 1.00 10.23 19 GLU A N 8
ATOM 10832 C CA . GLU A 1 19 ? -6.070 -7.693 11.411 1.00 62.40 19 GLU A CA 8
ATOM 10833 C C . GLU A 1 19 ? -7.542 -7.347 11.099 1.00 64.53 19 GLU A C 8
ATOM 10834 O O . GLU A 1 19 ? -8.445 -7.730 11.845 1.00 2.12 19 GLU A O 8
ATOM 10846 N N . ALA A 1 20 ? -7.787 -6.649 9.992 1.00 43.05 20 ALA A N 8
ATOM 10847 C CA . ALA A 1 20 ? -9.158 -6.312 9.580 1.00 3.13 20 ALA A CA 8
ATOM 10848 C C . ALA A 1 20 ? -9.740 -7.383 8.645 1.00 10.51 20 ALA A C 8
ATOM 10849 O O . ALA A 1 20 ? -9.004 -8.132 8.001 1.00 25.05 20 ALA A O 8
ATOM 10856 N N . GLY A 1 21 ? -11.066 -7.450 8.561 1.00 45.01 21 GLY A N 8
ATOM 10857 C CA . GLY A 1 21 ? -11.711 -8.463 7.729 1.00 1.44 21 GLY A CA 8
ATOM 10858 C C . GLY A 1 21 ? -12.058 -7.968 6.326 1.00 73.33 21 GLY A C 8
ATOM 10859 O O . GLY A 1 21 ? -13.208 -8.068 5.894 1.00 34.20 21 GLY A O 8
ATOM 10863 N N . SER A 1 22 ? -11.065 -7.449 5.603 1.00 35.14 22 SER A N 8
ATOM 10864 C CA . SER A 1 22 ? -11.288 -6.912 4.249 1.00 34.22 22 SER A CA 8
ATOM 10865 C C . SER A 1 22 ? -10.547 -7.728 3.182 1.00 31.12 22 SER A C 8
ATOM 10866 O O . SER A 1 22 ? -9.497 -8.321 3.448 1.00 40.34 22 SER A O 8
ATOM 10874 N N . ARG A 1 23 ? -11.104 -7.747 1.969 1.00 54.31 23 ARG A N 8
ATOM 10875 C CA . ARG A 1 23 ? -10.452 -8.367 0.804 1.00 73.41 23 ARG A CA 8
ATOM 10876 C C . ARG A 1 23 ? -9.002 -7.861 0.666 1.00 3.12 23 ARG A C 8
ATOM 10877 O O . ARG A 1 23 ? -8.082 -8.625 0.368 1.00 64.31 23 ARG A O 8
ATOM 10898 N N . ASP A 1 24 ? -8.828 -6.562 0.904 1.00 54.14 24 ASP A N 8
ATOM 10899 C CA . ASP A 1 24 ? -7.518 -5.897 0.866 1.00 42.20 24 ASP A CA 8
ATOM 10900 C C . ASP A 1 24 ? -6.531 -6.559 1.845 1.00 12.33 24 ASP A C 8
ATOM 10901 O O . ASP A 1 24 ? -5.419 -6.941 1.471 1.00 50.11 24 ASP A O 8
ATOM 10910 N N . GLU A 1 25 ? -6.963 -6.689 3.101 1.00 53.41 25 GLU A N 8
ATOM 10911 C CA . GLU A 1 25 ? -6.159 -7.319 4.157 1.00 0.10 25 GLU A CA 8
ATOM 10912 C C . GLU A 1 25 ? -5.658 -8.700 3.724 1.00 10.10 25 GLU A C 8
ATOM 10913 O O . GLU A 1 25 ? -4.488 -9.039 3.912 1.00 44.33 25 GLU A O 8
ATOM 10925 N N . ARG A 1 26 ? -6.556 -9.489 3.140 1.00 11.35 26 ARG A N 8
ATOM 10926 C CA . ARG A 1 26 ? -6.218 -10.837 2.676 1.00 65.51 26 ARG A CA 8
ATOM 10927 C C . ARG A 1 26 ? -5.125 -10.805 1.595 1.00 53.53 26 ARG A C 8
ATOM 10928 O O . ARG A 1 26 ? -4.258 -11.677 1.552 1.00 50.41 26 ARG A O 8
ATOM 10949 N N . ARG A 1 27 ? -5.162 -9.789 0.734 1.00 5.21 27 ARG A N 8
ATOM 10950 C CA . ARG A 1 27 ? -4.111 -9.597 -0.272 1.00 1.52 27 ARG A CA 8
ATOM 10951 C C . ARG A 1 27 ? -2.778 -9.237 0.405 1.00 24.45 27 ARG A C 8
ATOM 10952 O O . ARG A 1 27 ? -1.718 -9.751 0.039 1.00 54.03 27 ARG A O 8
ATOM 10973 N N . ALA A 1 28 ? -2.850 -8.355 1.404 1.00 61.25 28 ALA A N 8
ATOM 10974 C CA . ALA A 1 28 ? -1.668 -7.915 2.149 1.00 43.11 28 ALA A CA 8
ATOM 10975 C C . ALA A 1 28 ? -0.963 -9.085 2.856 1.00 22.02 28 ALA A C 8
ATOM 10976 O O . ALA A 1 28 ? 0.230 -9.312 2.665 1.00 13.41 28 ALA A O 8
ATOM 10983 N N . LEU A 1 29 ? -1.712 -9.832 3.666 1.00 2.11 29 LEU A N 8
ATOM 10984 C CA . LEU A 1 29 ? -1.148 -10.964 4.416 1.00 61.21 29 LEU A CA 8
ATOM 10985 C C . LEU A 1 29 ? -0.742 -12.127 3.491 1.00 11.11 29 LEU A C 8
ATOM 10986 O O . LEU A 1 29 ? 0.070 -12.974 3.867 1.00 33.01 29 LEU A O 8
ATOM 11002 N N . ALA A 1 30 ? -1.312 -12.170 2.286 1.00 21.24 30 ALA A N 8
ATOM 11003 C CA . ALA A 1 30 ? -0.914 -13.165 1.285 1.00 24.14 30 ALA A CA 8
ATOM 11004 C C . ALA A 1 30 ? 0.554 -12.974 0.865 1.00 2.41 30 ALA A C 8
ATOM 11005 O O . ALA A 1 30 ? 1.298 -13.941 0.692 1.00 41.40 30 ALA A O 8
ATOM 11012 N N . MET A 1 31 ? 0.963 -11.717 0.699 1.00 12.23 31 MET A N 8
ATOM 11013 C CA . MET A 1 31 ? 2.356 -11.390 0.359 1.00 23.45 31 MET A CA 8
ATOM 11014 C C . MET A 1 31 ? 3.148 -10.935 1.600 1.00 43.25 31 MET A C 8
ATOM 11015 O O . MET A 1 31 ? 4.366 -10.760 1.534 1.00 73.43 31 MET A O 8
ATOM 11029 N N . LYS A 1 32 ? 2.436 -10.744 2.716 1.00 53.05 32 LYS A N 8
ATOM 11030 C CA . LYS A 1 32 ? 3.032 -10.361 4.009 1.00 11.31 32 LYS A CA 8
ATOM 11031 C C . LYS A 1 32 ? 3.646 -8.947 3.979 1.00 74.22 32 LYS A C 8
ATOM 11032 O O . LYS A 1 32 ? 4.794 -8.758 3.576 1.00 65.20 32 LYS A O 8
ATOM 11051 N N . ILE A 1 33 ? 2.849 -7.958 4.394 1.00 53.53 33 ILE A N 8
ATOM 11052 C CA . ILE A 1 33 ? 3.277 -6.550 4.438 1.00 60.53 33 ILE A CA 8
ATOM 11053 C C . ILE A 1 33 ? 3.403 -6.055 5.899 1.00 74.52 33 ILE A C 8
ATOM 11054 O O . ILE A 1 33 ? 2.447 -6.135 6.665 1.00 72.20 33 ILE A O 8
ATOM 11070 N N . PRO A 1 34 ? 4.584 -5.526 6.296 1.00 41.35 34 PRO A N 8
ATOM 11071 C CA . PRO A 1 34 ? 4.867 -5.144 7.701 1.00 14.52 34 PRO A CA 8
ATOM 11072 C C . PRO A 1 34 ? 4.095 -3.903 8.205 1.00 63.12 34 PRO A C 8
ATOM 11073 O O . PRO A 1 34 ? 3.989 -3.684 9.414 1.00 21.43 34 PRO A O 8
ATOM 11084 N N . PHE A 1 35 ? 3.571 -3.094 7.288 1.00 50.21 35 PHE A N 8
ATOM 11085 C CA . PHE A 1 35 ? 2.918 -1.826 7.654 1.00 34.24 35 PHE A CA 8
ATOM 11086 C C . PHE A 1 35 ? 1.419 -1.808 7.286 1.00 14.53 35 PHE A C 8
ATOM 11087 O O . PHE A 1 35 ? 0.998 -2.441 6.318 1.00 71.43 35 PHE A O 8
ATOM 11104 N N . PRO A 1 36 ? 0.595 -1.071 8.071 1.00 1.12 36 PRO A N 8
ATOM 11105 C CA . PRO A 1 36 ? -0.876 -1.052 7.907 1.00 32.42 36 PRO A CA 8
ATOM 11106 C C . PRO A 1 36 ? -1.351 -0.484 6.556 1.00 1.32 36 PRO A C 8
ATOM 11107 O O . PRO A 1 36 ? -0.805 0.499 6.043 1.00 44.41 36 PRO A O 8
ATOM 11118 N N . THR A 1 37 ? -2.403 -1.098 6.010 1.00 10.34 37 THR A N 8
ATOM 11119 C CA . THR A 1 37 ? -2.958 -0.720 4.700 1.00 33.14 37 THR A CA 8
ATOM 11120 C C . THR A 1 37 ? -3.463 0.729 4.672 1.00 54.05 37 THR A C 8
ATOM 11121 O O . THR A 1 37 ? -3.253 1.452 3.695 1.00 72.30 37 THR A O 8
ATOM 11132 N N . ASP A 1 38 ? -4.134 1.142 5.745 1.00 62.34 38 ASP A N 8
ATOM 11133 C CA . ASP A 1 38 ? -4.662 2.507 5.863 1.00 2.21 38 ASP A CA 8
ATOM 11134 C C . ASP A 1 38 ? -3.565 3.567 5.654 1.00 75.03 38 ASP A C 8
ATOM 11135 O O . ASP A 1 38 ? -3.736 4.511 4.877 1.00 31.31 38 ASP A O 8
ATOM 11144 N N . LYS A 1 39 ? -2.437 3.401 6.342 1.00 43.21 39 LYS A N 8
ATOM 11145 C CA . LYS A 1 39 ? -1.314 4.334 6.224 1.00 32.10 39 LYS A CA 8
ATOM 11146 C C . LYS A 1 39 ? -0.802 4.423 4.777 1.00 14.42 39 LYS A C 8
ATOM 11147 O O . LYS A 1 39 ? -0.502 5.511 4.285 1.00 64.10 39 LYS A O 8
ATOM 11166 N N . ILE A 1 40 ? -0.728 3.276 4.098 1.00 52.52 40 ILE A N 8
ATOM 11167 C CA . ILE A 1 40 ? -0.318 3.226 2.685 1.00 24.04 40 ILE A CA 8
ATOM 11168 C C . ILE A 1 40 ? -1.156 4.191 1.827 1.00 32.14 40 ILE A C 8
ATOM 11169 O O . ILE A 1 40 ? -0.646 4.861 0.926 1.00 12.55 40 ILE A O 8
ATOM 11185 N N . VAL A 1 41 ? -2.450 4.253 2.127 1.00 2.14 41 VAL A N 8
ATOM 11186 C CA . VAL A 1 41 ? -3.391 5.099 1.382 1.00 70.34 41 VAL A CA 8
ATOM 11187 C C . VAL A 1 41 ? -3.235 6.592 1.731 1.00 35.45 41 VAL A C 8
ATOM 11188 O O . VAL A 1 41 ? -3.386 7.462 0.868 1.00 30.25 41 VAL A O 8
ATOM 11201 N N . ASN A 1 42 ? -2.937 6.884 2.996 1.00 42.12 42 ASN A N 8
ATOM 11202 C CA . ASN A 1 42 ? -2.843 8.275 3.467 1.00 1.51 42 ASN A CA 8
ATOM 11203 C C . ASN A 1 42 ? -1.478 8.923 3.160 1.00 3.02 42 ASN A C 8
ATOM 11204 O O . ASN A 1 42 ? -1.393 10.140 2.983 1.00 63.10 42 ASN A O 8
ATOM 11215 N N . LEU A 1 43 ? -0.415 8.125 3.106 1.00 25.42 43 LEU A N 8
ATOM 11216 C CA . LEU A 1 43 ? 0.930 8.660 2.841 1.00 12.34 43 LEU A CA 8
ATOM 11217 C C . LEU A 1 43 ? 1.061 9.200 1.406 1.00 72.41 43 LEU A C 8
ATOM 11218 O O . LEU A 1 43 ? 0.546 8.605 0.456 1.00 34.11 43 LEU A O 8
ATOM 11234 N N . PRO A 1 44 ? 1.750 10.347 1.234 1.00 2.30 44 PRO A N 8
ATOM 11235 C CA . PRO A 1 44 ? 2.054 10.898 -0.094 1.00 75.13 44 PRO A CA 8
ATOM 11236 C C . PRO A 1 44 ? 3.227 10.164 -0.767 1.00 72.21 44 PRO A C 8
ATOM 11237 O O . PRO A 1 44 ? 3.898 9.344 -0.138 1.00 1.34 44 PRO A O 8
ATOM 11248 N N . VAL A 1 45 ? 3.479 10.477 -2.038 1.00 4.40 45 VAL A N 8
ATOM 11249 C CA . VAL A 1 45 ? 4.529 9.803 -2.817 1.00 13.21 45 VAL A CA 8
ATOM 11250 C C . VAL A 1 45 ? 5.889 9.806 -2.093 1.00 13.23 45 VAL A C 8
ATOM 11251 O O . VAL A 1 45 ? 6.608 8.810 -2.102 1.00 5.44 45 VAL A O 8
ATOM 11264 N N . ASP A 1 46 ? 6.215 10.920 -1.441 1.00 62.20 46 ASP A N 8
ATOM 11265 C CA . ASP A 1 46 ? 7.497 11.077 -0.744 1.00 73.43 46 ASP A CA 8
ATOM 11266 C C . ASP A 1 46 ? 7.685 10.005 0.345 1.00 34.54 46 ASP A C 8
ATOM 11267 O O . ASP A 1 46 ? 8.597 9.175 0.271 1.00 54.13 46 ASP A O 8
ATOM 11276 N N . ASP A 1 47 ? 6.809 10.023 1.348 1.00 31.23 47 ASP A N 8
ATOM 11277 C CA . ASP A 1 47 ? 6.873 9.063 2.456 1.00 22.41 47 ASP A CA 8
ATOM 11278 C C . ASP A 1 47 ? 6.551 7.635 1.991 1.00 72.02 47 ASP A C 8
ATOM 11279 O O . ASP A 1 47 ? 6.983 6.660 2.605 1.00 41.11 47 ASP A O 8
ATOM 11288 N N . PHE A 1 48 ? 5.791 7.523 0.905 1.00 21.21 48 PHE A N 8
ATOM 11289 C CA . PHE A 1 48 ? 5.476 6.224 0.300 1.00 44.44 48 PHE A CA 8
ATOM 11290 C C . PHE A 1 48 ? 6.753 5.541 -0.220 1.00 13.30 48 PHE A C 8
ATOM 11291 O O . PHE A 1 48 ? 7.022 4.377 0.088 1.00 25.33 48 PHE A O 8
ATOM 11308 N N . ASN A 1 49 ? 7.539 6.282 -1.004 1.00 54.23 49 ASN A N 8
ATOM 11309 C CA . ASN A 1 49 ? 8.829 5.786 -1.502 1.00 61.33 49 ASN A CA 8
ATOM 11310 C C . ASN A 1 49 ? 9.766 5.429 -0.337 1.00 51.43 49 ASN A C 8
ATOM 11311 O O . ASN A 1 49 ? 10.408 4.375 -0.340 1.00 31.22 49 ASN A O 8
ATOM 11322 N N . GLU A 1 50 ? 9.833 6.314 0.659 1.00 62.01 50 GLU A N 8
ATOM 11323 C CA . GLU A 1 50 ? 10.610 6.056 1.878 1.00 10.12 50 GLU A CA 8
ATOM 11324 C C . GLU A 1 50 ? 10.142 4.770 2.578 1.00 51.33 50 GLU A C 8
ATOM 11325 O O . GLU A 1 50 ? 10.954 3.935 2.974 1.00 20.52 50 GLU A O 8
ATOM 11337 N N . LEU A 1 51 ? 8.827 4.616 2.711 1.00 74.15 51 LEU A N 8
ATOM 11338 C CA . LEU A 1 51 ? 8.233 3.442 3.359 1.00 33.05 51 LEU A CA 8
ATOM 11339 C C . LEU A 1 51 ? 8.653 2.142 2.650 1.00 41.03 51 LEU A C 8
ATOM 11340 O O . LEU A 1 51 ? 9.046 1.167 3.295 1.00 14.14 51 LEU A O 8
ATOM 11356 N N . LEU A 1 52 ? 8.580 2.142 1.318 1.00 51.00 52 LEU A N 8
ATOM 11357 C CA . LEU A 1 52 ? 9.021 0.991 0.516 1.00 64.01 52 LEU A CA 8
ATOM 11358 C C . LEU A 1 52 ? 10.539 0.774 0.627 1.00 52.12 52 LEU A C 8
ATOM 11359 O O . LEU A 1 52 ? 11.021 -0.353 0.529 1.00 1.52 52 LEU A O 8
ATOM 11375 N N . ALA A 1 53 ? 11.285 1.858 0.824 1.00 75.44 53 ALA A N 8
ATOM 11376 C CA . ALA A 1 53 ? 12.744 1.786 0.976 1.00 23.23 53 ALA A CA 8
ATOM 11377 C C . ALA A 1 53 ? 13.152 1.248 2.360 1.00 45.21 53 ALA A C 8
ATOM 11378 O O . ALA A 1 53 ? 14.208 0.633 2.513 1.00 74.10 53 ALA A O 8
ATOM 11385 N N . ARG A 1 54 ? 12.305 1.478 3.361 1.00 23.01 54 ARG A N 8
ATOM 11386 C CA . ARG A 1 54 ? 12.583 1.057 4.743 1.00 64.01 54 ARG A CA 8
ATOM 11387 C C . ARG A 1 54 ? 12.706 -0.472 4.889 1.00 4.40 54 ARG A C 8
ATOM 11388 O O . ARG A 1 54 ? 13.657 -0.976 5.491 1.00 14.40 54 ARG A O 8
ATOM 11409 N N . TYR A 1 55 ? 11.736 -1.200 4.346 1.00 75.40 55 TYR A N 8
ATOM 11410 C CA . TYR A 1 55 ? 11.652 -2.655 4.546 1.00 31.34 55 TYR A CA 8
ATOM 11411 C C . TYR A 1 55 ? 12.144 -3.442 3.317 1.00 34.42 55 TYR A C 8
ATOM 11412 O O . TYR A 1 55 ? 11.934 -3.024 2.177 1.00 61.01 55 TYR A O 8
ATOM 11430 N N . PRO A 1 56 ? 12.812 -4.597 3.537 1.00 52.40 56 PRO A N 8
ATOM 11431 C CA . PRO A 1 56 ? 13.304 -5.466 2.448 1.00 41.30 56 PRO A CA 8
ATOM 11432 C C . PRO A 1 56 ? 12.173 -6.243 1.741 1.00 25.24 56 PRO A C 8
ATOM 11433 O O . PRO A 1 56 ? 12.142 -7.477 1.753 1.00 42.42 56 PRO A O 8
ATOM 11444 N N . LEU A 1 57 ? 11.245 -5.514 1.124 1.00 24.41 57 LEU A N 8
ATOM 11445 C CA . LEU A 1 57 ? 10.130 -6.131 0.402 1.00 1.53 57 LEU A CA 8
ATOM 11446 C C . LEU A 1 57 ? 10.557 -6.575 -1.001 1.00 21.45 57 LEU A C 8
ATOM 11447 O O . LEU A 1 57 ? 11.276 -5.860 -1.700 1.00 31.43 57 LEU A O 8
ATOM 11463 N N . THR A 1 58 ? 10.123 -7.766 -1.404 1.00 22.11 58 THR A N 8
ATOM 11464 C CA . THR A 1 58 ? 10.376 -8.251 -2.765 1.00 4.10 58 THR A CA 8
ATOM 11465 C C . THR A 1 58 ? 9.578 -7.435 -3.791 1.00 53.14 58 THR A C 8
ATOM 11466 O O . THR A 1 58 ? 8.517 -6.895 -3.473 1.00 31.42 58 THR A O 8
ATOM 11477 N N . GLU A 1 59 ? 10.089 -7.360 -5.018 1.00 25.45 59 GLU A N 8
ATOM 11478 C CA . GLU A 1 59 ? 9.514 -6.500 -6.068 1.00 31.53 59 GLU A CA 8
ATOM 11479 C C . GLU A 1 59 ? 7.989 -6.676 -6.210 1.00 75.02 59 GLU A C 8
ATOM 11480 O O . GLU A 1 59 ? 7.255 -5.700 -6.389 1.00 43.34 59 GLU A O 8
ATOM 11492 N N . SER A 1 60 ? 7.518 -7.919 -6.103 1.00 41.04 60 SER A N 8
ATOM 11493 C CA . SER A 1 60 ? 6.077 -8.217 -6.197 1.00 30.44 60 SER A CA 8
ATOM 11494 C C . SER A 1 60 ? 5.289 -7.589 -5.034 1.00 1.20 60 SER A C 8
ATOM 11495 O O . SER A 1 60 ? 4.133 -7.187 -5.192 1.00 1.21 60 SER A O 8
ATOM 11503 N N . GLN A 1 61 ? 5.922 -7.495 -3.864 1.00 12.44 61 GLN A N 8
ATOM 11504 C CA . GLN A 1 61 ? 5.285 -6.893 -2.686 1.00 50.10 61 GLN A CA 8
ATOM 11505 C C . GLN A 1 61 ? 5.095 -5.378 -2.863 1.00 40.10 61 GLN A C 8
ATOM 11506 O O . GLN A 1 61 ? 4.040 -4.842 -2.530 1.00 11.25 61 GLN A O 8
ATOM 11520 N N . LEU A 1 62 ? 6.112 -4.693 -3.397 1.00 70.44 62 LEU A N 8
ATOM 11521 C CA . LEU A 1 62 ? 5.995 -3.253 -3.681 1.00 35.22 62 LEU A CA 8
ATOM 11522 C C . LEU A 1 62 ? 4.837 -2.986 -4.654 1.00 72.22 62 LEU A C 8
ATOM 11523 O O . LEU A 1 62 ? 4.087 -2.022 -4.497 1.00 5.22 62 LEU A O 8
ATOM 11539 N N . ALA A 1 63 ? 4.703 -3.853 -5.657 1.00 22.14 63 ALA A N 8
ATOM 11540 C CA . ALA A 1 63 ? 3.578 -3.793 -6.594 1.00 1.42 63 ALA A CA 8
ATOM 11541 C C . ALA A 1 63 ? 2.235 -3.889 -5.852 1.00 21.33 63 ALA A C 8
ATOM 11542 O O . ALA A 1 63 ? 1.306 -3.127 -6.122 1.00 54.15 63 ALA A O 8
ATOM 11549 N N . LEU A 1 64 ? 2.149 -4.821 -4.900 1.00 11.11 64 LEU A N 8
ATOM 11550 C CA . LEU A 1 64 ? 0.941 -4.982 -4.083 1.00 33.42 64 LEU A CA 8
ATOM 11551 C C . LEU A 1 64 ? 0.656 -3.718 -3.252 1.00 64.31 64 LEU A C 8
ATOM 11552 O O . LEU A 1 64 ? -0.475 -3.240 -3.209 1.00 4.35 64 LEU A O 8
ATOM 11568 N N . VAL A 1 65 ? 1.687 -3.183 -2.599 1.00 23.51 65 VAL A N 8
ATOM 11569 C CA . VAL A 1 65 ? 1.546 -1.968 -1.781 1.00 54.32 65 VAL A CA 8
ATOM 11570 C C . VAL A 1 65 ? 0.992 -0.799 -2.616 1.00 31.05 65 VAL A C 8
ATOM 11571 O O . VAL A 1 65 ? 0.125 -0.047 -2.160 1.00 45.13 65 VAL A O 8
ATOM 11584 N N . ARG A 1 66 ? 1.487 -0.667 -3.847 1.00 43.12 66 ARG A N 8
ATOM 11585 C CA . ARG A 1 66 ? 0.986 0.347 -4.782 1.00 72.23 66 ARG A CA 8
ATOM 11586 C C . ARG A 1 66 ? -0.487 0.082 -5.146 1.00 13.34 66 ARG A C 8
ATOM 11587 O O . ARG A 1 66 ? -1.296 1.011 -5.235 1.00 15.55 66 ARG A O 8
ATOM 11608 N N . ASP A 1 67 ? -0.825 -1.194 -5.347 1.00 73.32 67 ASP A N 8
ATOM 11609 C CA . ASP A 1 67 ? -2.204 -1.601 -5.632 1.00 74.52 67 ASP A CA 8
ATOM 11610 C C . ASP A 1 67 ? -3.135 -1.252 -4.458 1.00 41.43 67 ASP A C 8
ATOM 11611 O O . ASP A 1 67 ? -4.224 -0.718 -4.657 1.00 35.52 67 ASP A O 8
ATOM 11620 N N . ILE A 1 68 ? -2.689 -1.542 -3.234 1.00 1.12 68 ILE A N 8
ATOM 11621 C CA . ILE A 1 68 ? -3.449 -1.202 -2.025 1.00 44.21 68 ILE A CA 8
ATOM 11622 C C . ILE A 1 68 ? -3.678 0.316 -1.921 1.00 54.03 68 ILE A C 8
ATOM 11623 O O . ILE A 1 68 ? -4.789 0.771 -1.626 1.00 31.03 68 ILE A O 8
ATOM 11639 N N . ARG A 1 69 ? -2.624 1.097 -2.175 1.00 74.33 69 ARG A N 8
ATOM 11640 C CA . ARG A 1 69 ? -2.730 2.559 -2.181 1.00 63.11 69 ARG A CA 8
ATOM 11641 C C . ARG A 1 69 ? -3.761 3.020 -3.222 1.00 74.12 69 ARG A C 8
ATOM 11642 O O . ARG A 1 69 ? -4.544 3.940 -2.976 1.00 52.21 69 ARG A O 8
ATOM 11663 N N . ARG A 1 70 ? -3.754 2.366 -4.384 1.00 54.42 70 ARG A N 8
ATOM 11664 C CA . ARG A 1 70 ? -4.750 2.618 -5.432 1.00 61.43 70 ARG A CA 8
ATOM 11665 C C . ARG A 1 70 ? -6.167 2.265 -4.949 1.00 71.32 70 ARG A C 8
ATOM 11666 O O . ARG A 1 70 ? -7.098 3.050 -5.111 1.00 45.23 70 ARG A O 8
ATOM 11687 N N . ARG A 1 71 ? -6.315 1.082 -4.353 1.00 64.11 71 ARG A N 8
ATOM 11688 C CA . ARG A 1 71 ? -7.618 0.598 -3.876 1.00 0.04 71 ARG A CA 8
ATOM 11689 C C . ARG A 1 71 ? -8.244 1.547 -2.836 1.00 54.44 71 ARG A C 8
ATOM 11690 O O . ARG A 1 71 ? -9.456 1.772 -2.842 1.00 35.25 71 ARG A O 8
ATOM 11711 N N . GLY A 1 72 ? -7.417 2.090 -1.947 1.00 75.24 72 GLY A N 8
ATOM 11712 C CA . GLY A 1 72 ? -7.894 3.068 -0.972 1.00 34.45 72 GLY A CA 8
ATOM 11713 C C . GLY A 1 72 ? -8.174 4.435 -1.594 1.00 43.04 72 GLY A C 8
ATOM 11714 O O . GLY A 1 72 ? -9.239 5.020 -1.386 1.00 41.12 72 GLY A O 8
ATOM 11718 N N . LYS A 1 73 ? -7.215 4.942 -2.371 1.00 65.43 73 LYS A N 8
ATOM 11719 C CA . LYS A 1 73 ? -7.366 6.236 -3.054 1.00 4.01 73 LYS A CA 8
ATOM 11720 C C . LYS A 1 73 ? -8.550 6.215 -4.040 1.00 3.15 73 LYS A C 8
ATOM 11721 O O . LYS A 1 73 ? -9.148 7.254 -4.338 1.00 21.24 73 LYS A O 8
ATOM 11740 N N . ASN A 1 74 ? -8.886 5.026 -4.538 1.00 42.33 74 ASN A N 8
ATOM 11741 C CA . ASN A 1 74 ? -10.031 4.852 -5.437 1.00 64.12 74 ASN A CA 8
ATOM 11742 C C . ASN A 1 74 ? -11.340 5.214 -4.714 1.00 2.11 74 ASN A C 8
ATOM 11743 O O . ASN A 1 74 ? -12.235 5.826 -5.296 1.00 63.13 74 ASN A O 8
ATOM 11754 N N . LYS A 1 75 ? -11.435 4.842 -3.436 1.00 14.51 75 LYS A N 8
ATOM 11755 C CA . LYS A 1 75 ? -12.589 5.208 -2.604 1.00 43.23 75 LYS A CA 8
ATOM 11756 C C . LYS A 1 75 ? -12.655 6.733 -2.408 1.00 40.54 75 LYS A C 8
ATOM 11757 O O . LYS A 1 75 ? -13.725 7.338 -2.492 1.00 62.11 75 LYS A O 8
ATOM 11776 N N . VAL A 1 76 ? -11.497 7.346 -2.156 1.00 12.53 76 VAL A N 8
ATOM 11777 C CA . VAL A 1 76 ? -11.397 8.807 -2.035 1.00 64.44 76 VAL A CA 8
ATOM 11778 C C . VAL A 1 76 ? -11.879 9.496 -3.324 1.00 62.54 76 VAL A C 8
ATOM 11779 O O . VAL A 1 76 ? -12.482 10.570 -3.288 1.00 60.51 76 VAL A O 8
ATOM 11792 N N . ALA A 1 77 ? -11.618 8.861 -4.464 1.00 72.43 77 ALA A N 8
ATOM 11793 C CA . ALA A 1 77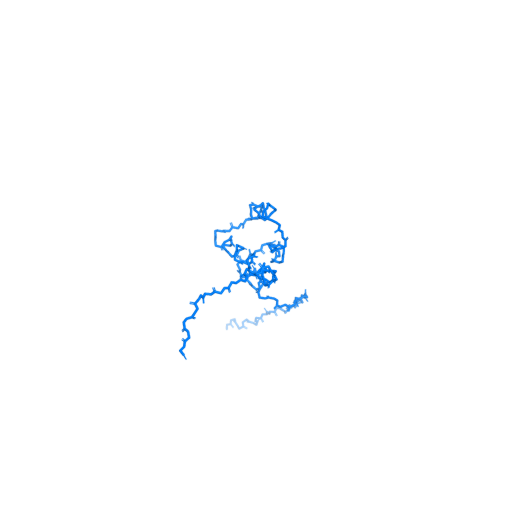 ? -12.115 9.348 -5.752 1.00 72.31 77 ALA A CA 8
ATOM 11794 C C . ALA A 1 77 ? -13.620 9.062 -5.914 1.00 32.43 77 ALA A C 8
ATOM 11795 O O . ALA A 1 77 ? -14.362 9.880 -6.461 1.00 61.03 77 ALA A O 8
ATOM 11802 N N . ALA A 1 78 ? -14.061 7.904 -5.419 1.00 64.14 78 ALA A N 8
ATOM 11803 C CA . ALA A 1 78 ? -15.471 7.491 -5.509 1.00 42.40 78 ALA A CA 8
ATOM 11804 C C . ALA A 1 78 ? -16.413 8.480 -4.799 1.00 24.20 78 ALA A C 8
ATOM 11805 O O . ALA A 1 78 ? -17.516 8.751 -5.275 1.00 75.33 78 ALA A O 8
ATOM 11812 N N . GLN A 1 79 ? -15.971 9.023 -3.664 1.00 54.43 79 GLN A N 8
ATOM 11813 C CA . GLN A 1 79 ? -16.770 10.008 -2.922 1.00 21.10 79 GLN A CA 8
ATOM 11814 C C . GLN A 1 79 ? -16.747 11.394 -3.596 1.00 4.40 79 GLN A C 8
ATOM 11815 O O . GLN A 1 79 ? -17.341 12.348 -3.096 1.00 24.20 79 GLN A O 8
ATOM 11829 N N . ASN A 1 80 ? -16.056 11.492 -4.735 1.00 61.51 80 ASN A N 8
ATOM 11830 C CA . ASN A 1 80 ? -16.076 12.702 -5.575 1.00 20.53 80 ASN A CA 8
ATOM 11831 C C . ASN A 1 80 ? -16.512 12.353 -7.011 1.00 62.44 80 ASN A C 8
ATOM 11832 O O . ASN A 1 80 ? -16.324 13.140 -7.942 1.00 22.33 80 ASN A O 8
ATOM 11843 N N . TYR A 1 81 ? -17.111 11.173 -7.172 1.00 12.21 81 TYR A N 8
ATOM 11844 C CA . TYR A 1 81 ? -17.471 10.645 -8.495 1.00 74.01 81 TYR A CA 8
ATOM 11845 C C . TYR A 1 81 ? -18.926 10.983 -8.878 1.00 13.43 81 TYR A C 8
ATOM 11846 O O . TYR A 1 81 ? -19.805 11.079 -8.020 1.00 24.13 81 TYR A O 8
ATOM 11864 N N . ARG A 1 82 ? -19.165 11.154 -10.183 1.00 23.32 82 ARG A N 8
ATOM 11865 C CA . ARG A 1 82 ? -20.505 11.475 -10.705 1.00 14.33 82 ARG A CA 8
ATOM 11866 C C . ARG A 1 82 ? -21.436 10.249 -10.679 1.00 64.42 82 ARG A C 8
ATOM 11867 O O . ARG A 1 82 ? -21.128 9.213 -11.270 1.00 14.15 82 ARG A O 8
ATOM 11888 N N . LYS A 1 83 ? -22.582 10.382 -10.013 1.00 73.44 83 LYS A N 8
ATOM 11889 C CA . LYS A 1 83 ? -23.550 9.281 -9.884 1.00 50.30 83 LYS A CA 8
ATOM 11890 C C . LYS A 1 83 ? -24.610 9.332 -11.002 1.00 44.35 83 LYS A C 8
ATOM 11891 O O . LYS A 1 83 ? -25.086 10.407 -11.374 1.00 51.43 83 LYS A O 8
ATOM 11910 N N . ARG A 1 84 ? -24.970 8.163 -11.539 1.00 13.21 84 ARG A N 8
ATOM 11911 C CA . ARG A 1 84 ? -25.905 8.083 -12.673 1.00 73.33 84 ARG A CA 8
ATOM 11912 C C . ARG A 1 84 ? -27.382 8.085 -12.236 1.00 3.20 84 ARG A C 8
ATOM 11913 O O . ARG A 1 84 ? -27.750 7.532 -11.198 1.00 53.33 84 ARG A O 8
ATOM 11934 N N . LYS A 1 85 ? -28.217 8.728 -13.048 1.00 23.44 85 LYS A N 8
ATOM 11935 C CA . LYS A 1 85 ? -29.675 8.651 -12.920 1.00 13.32 85 LYS A CA 8
ATOM 11936 C C . LYS A 1 85 ? -30.209 7.394 -13.634 1.00 64.15 85 LYS A C 8
ATOM 11937 O O . LYS A 1 85 ? -29.902 7.161 -14.807 1.00 75.44 85 LYS A O 8
ATOM 11956 N N . LEU A 1 86 ? -31.005 6.589 -12.931 1.00 53.22 86 LEU A N 8
ATOM 11957 C CA . LEU A 1 86 ? -31.568 5.363 -13.513 1.00 71.03 86 LEU A CA 8
ATOM 11958 C C . LEU A 1 86 ? -32.566 5.670 -14.642 1.00 1.32 86 LEU A C 8
ATOM 11959 O O . LEU A 1 86 ? -33.773 5.782 -14.420 1.00 1.44 86 LEU A O 8
ATOM 11975 N N . GLU A 1 87 ? -32.034 5.837 -15.847 1.00 32.52 87 GLU A N 8
ATOM 11976 C CA . GLU A 1 87 ? -32.852 6.061 -17.043 1.00 61.24 87 GLU A CA 8
ATOM 11977 C C . GLU A 1 87 ? -33.364 4.726 -17.616 1.00 64.43 87 GLU A C 8
ATOM 11978 O O . GLU A 1 87 ? -32.635 3.997 -18.297 1.00 21.35 87 GLU A O 8
ATOM 11990 N N . THR A 1 88 ? -34.617 4.397 -17.314 1.00 3.43 88 THR A N 8
ATOM 11991 C CA . THR A 1 88 ? -35.213 3.133 -17.765 1.00 2.35 88 THR A CA 8
ATOM 11992 C C . THR A 1 88 ? -35.792 3.260 -19.180 1.00 24.25 88 THR A C 8
ATOM 11993 O O . THR A 1 88 ? -36.918 3.721 -19.367 1.00 4.10 88 THR A O 8
ATOM 12004 N N . ILE A 1 89 ? -35.006 2.858 -20.173 1.00 13.03 89 ILE A N 8
ATOM 12005 C CA . ILE A 1 89 ? -35.420 2.947 -21.578 1.00 22.45 89 ILE A CA 8
ATOM 12006 C C . ILE A 1 89 ? -36.455 1.864 -21.925 1.00 30.51 89 ILE A C 8
ATOM 12007 O O . ILE A 1 89 ? -36.103 0.710 -22.180 1.00 13.52 89 ILE A O 8
ATOM 12023 N N . VAL A 1 90 ? -37.732 2.237 -21.915 1.00 71.30 90 VAL A N 8
ATOM 12024 C CA . VAL A 1 90 ? -38.816 1.304 -22.242 1.00 14.44 90 VAL A CA 8
ATOM 12025 C C . VAL A 1 90 ? -39.110 1.304 -23.752 1.00 42.23 90 VAL A C 8
ATOM 12026 O O . VAL A 1 90 ? -39.258 2.363 -24.367 1.00 10.51 90 VAL A O 8
ATOM 12039 N N . GLN A 1 91 ? -39.184 0.114 -24.346 1.00 53.44 91 GLN A N 8
ATOM 12040 C CA . GLN A 1 91 ? -39.497 -0.024 -25.779 1.00 43.42 91 GLN A CA 8
ATOM 12041 C C . GLN A 1 91 ? -40.583 -1.096 -25.993 1.00 44.13 91 GLN A C 8
ATOM 12042 O O . GLN A 1 91 ? -40.259 -2.302 -25.900 1.00 37.53 91 GLN A O 8
ATOM 12057 N N . MET A 1 1 ? 38.155 -10.447 18.070 1.00 62.41 1 MET A N 9
ATOM 12058 C CA . MET A 1 1 ? 37.885 -11.096 16.756 1.00 71.53 1 MET A CA 9
ATOM 12059 C C . MET A 1 1 ? 36.955 -12.308 16.917 1.00 43.32 1 MET A C 9
ATOM 12060 O O . MET A 1 1 ? 37.060 -13.052 17.895 1.00 31.51 1 MET A O 9
ATOM 12076 N N . GLY A 1 2 ? 36.044 -12.502 15.964 1.00 22.51 2 GLY A N 9
ATOM 12077 C CA . GLY A 1 2 ? 35.169 -13.673 15.995 1.00 73.11 2 GLY A CA 9
ATOM 12078 C C . GLY A 1 2 ? 33.787 -13.420 15.401 1.00 60.43 2 GLY A C 9
ATOM 12079 O O . GLY A 1 2 ? 33.450 -13.945 14.336 1.00 72.43 2 GLY A O 9
ATOM 12083 N N . HIS A 1 3 ? 32.981 -12.607 16.083 1.00 24.04 3 HIS A N 9
ATOM 12084 C CA . HIS A 1 3 ? 31.579 -12.403 15.689 1.00 73.04 3 HIS A CA 9
ATOM 12085 C C . HIS A 1 3 ? 31.254 -10.932 15.356 1.00 64.53 3 HIS A C 9
ATOM 12086 O O . HIS A 1 3 ? 31.061 -10.103 16.245 1.00 60.23 3 HIS A O 9
ATOM 12101 N N . HIS A 1 4 ? 31.191 -10.626 14.060 1.00 62.20 4 HIS A N 9
ATOM 12102 C CA . HIS A 1 4 ? 30.717 -9.320 13.579 1.00 33.24 4 HIS A CA 9
ATOM 12103 C C . HIS A 1 4 ? 29.368 -9.490 12.859 1.00 11.55 4 HIS A C 9
ATOM 12104 O O . HIS A 1 4 ? 29.211 -10.388 12.033 1.00 33.21 4 HIS A O 9
ATOM 12119 N N . HIS A 1 5 ? 28.401 -8.629 13.168 1.00 23.45 5 HIS A N 9
ATOM 12120 C CA . HIS A 1 5 ? 27.016 -8.838 12.721 1.00 44.42 5 HIS A CA 9
ATOM 12121 C C . HIS A 1 5 ? 26.496 -7.719 11.808 1.00 11.31 5 HIS A C 9
ATOM 12122 O O . HIS A 1 5 ? 27.035 -6.615 11.778 1.00 55.32 5 HIS A O 9
ATOM 12137 N N . HIS A 1 6 ? 25.427 -8.027 11.073 1.00 34.11 6 HIS A N 9
ATOM 12138 C CA . HIS A 1 6 ? 24.676 -7.021 10.315 1.00 34.40 6 HIS A CA 9
ATOM 12139 C C . HIS A 1 6 ? 23.314 -6.784 10.980 1.00 33.31 6 HIS A C 9
ATOM 12140 O O . HIS A 1 6 ? 23.144 -5.835 11.740 1.00 50.00 6 HIS A O 9
ATOM 12155 N N . HIS A 1 7 ? 22.360 -7.680 10.716 1.00 62.24 7 HIS A N 9
ATOM 12156 C CA . HIS A 1 7 ? 21.031 -7.621 11.336 1.00 34.21 7 HIS A CA 9
ATOM 12157 C C . HIS A 1 7 ? 20.788 -8.858 12.212 1.00 51.54 7 HIS A C 9
ATOM 12158 O O . HIS A 1 7 ? 20.521 -9.948 11.708 1.00 21.21 7 HIS A O 9
ATOM 12173 N N . HIS A 1 8 ? 20.899 -8.684 13.525 1.00 73.11 8 HIS A N 9
ATOM 12174 C CA . HIS A 1 8 ? 20.763 -9.795 14.472 1.00 32.34 8 HIS A CA 9
ATOM 12175 C C . HIS A 1 8 ? 19.352 -9.855 15.081 1.00 13.31 8 HIS A C 9
ATOM 12176 O O . HIS A 1 8 ? 19.060 -9.172 16.063 1.00 42.44 8 HIS A O 9
ATOM 12191 N N . SER A 1 9 ? 18.480 -10.672 14.489 1.00 33.22 9 SER A N 9
ATOM 12192 C CA . SER A 1 9 ? 17.110 -10.849 14.995 1.00 3.04 9 SER A CA 9
ATOM 12193 C C . SER A 1 9 ? 16.374 -11.987 14.280 1.00 21.34 9 SER A C 9
ATOM 12194 O O . SER A 1 9 ? 16.749 -12.405 13.182 1.00 71.02 9 SER A O 9
ATOM 12202 N N . HIS A 1 10 ? 15.323 -12.490 14.924 1.00 54.43 10 HIS A N 9
ATOM 12203 C CA . HIS A 1 10 ? 14.423 -13.477 14.314 1.00 51.34 10 HIS A CA 9
ATOM 12204 C C . HIS A 1 10 ? 13.025 -13.412 14.954 1.00 73.41 10 HIS A C 9
ATOM 12205 O O . HIS A 1 10 ? 12.242 -14.361 14.872 1.00 21.23 10 HIS A O 9
ATOM 12220 N N . MET A 1 11 ? 12.718 -12.273 15.577 1.00 72.12 11 MET A N 9
ATOM 12221 C CA . MET A 1 11 ? 11.408 -12.051 16.201 1.00 72.51 11 MET A CA 9
ATOM 12222 C C . MET A 1 11 ? 10.388 -11.547 15.165 1.00 11.13 11 MET A C 9
ATOM 12223 O O . MET A 1 11 ? 10.337 -10.355 14.863 1.00 32.13 11 MET A O 9
ATOM 12237 N N . ALA A 1 12 ? 9.594 -12.457 14.613 1.00 53.41 12 ALA A N 9
ATOM 12238 C CA . ALA A 1 12 ? 8.605 -12.097 13.592 1.00 40.10 12 ALA A CA 9
ATOM 12239 C C . ALA A 1 12 ? 7.316 -12.921 13.732 1.00 22.12 12 ALA A C 9
ATOM 12240 O O . ALA A 1 12 ? 7.358 -14.146 13.854 1.00 70.42 12 ALA A O 9
ATOM 12247 N N . LYS A 1 13 ? 6.172 -12.240 13.720 1.00 31.30 13 LYS A N 9
ATOM 12248 C CA . LYS A 1 13 ? 4.864 -12.905 13.774 1.00 42.11 13 LYS A CA 9
ATOM 12249 C C . LYS A 1 13 ? 3.774 -12.031 13.131 1.00 35.05 13 LYS A C 9
ATOM 12250 O O . LYS A 1 13 ? 3.558 -10.889 13.546 1.00 2.34 13 LYS A O 9
ATOM 12269 N N . PRO A 1 14 ? 3.081 -12.543 12.096 1.00 13.11 14 PRO A N 9
ATOM 12270 C CA . PRO A 1 14 ? 1.983 -11.811 11.453 1.00 62.45 14 PRO A CA 9
ATOM 12271 C C . PRO A 1 14 ? 0.694 -11.838 12.294 1.00 42.33 14 PRO A C 9
ATOM 12272 O O . PRO A 1 14 ? -0.189 -12.675 12.087 1.00 61.53 14 PRO A O 9
ATOM 12283 N N . THR A 1 15 ? 0.604 -10.935 13.266 1.00 20.13 15 THR A N 9
ATOM 12284 C CA . THR A 1 15 ? -0.574 -10.851 14.134 1.00 44.22 15 THR A CA 9
ATOM 12285 C C . THR A 1 15 ? -1.771 -10.210 13.412 1.00 0.13 15 THR A C 9
ATOM 12286 O O . THR A 1 15 ? -2.093 -9.037 13.614 1.00 72.54 15 THR A O 9
ATOM 12297 N N . ALA A 1 16 ? -2.412 -10.999 12.551 1.00 13.13 16 ALA A N 9
ATOM 12298 C CA . ALA A 1 16 ? -3.599 -10.567 11.806 1.00 75.15 16 ALA A CA 9
ATOM 12299 C C . ALA A 1 16 ? -4.690 -11.645 11.861 1.00 31.13 16 ALA A C 9
ATOM 12300 O O . ALA A 1 16 ? -4.388 -12.836 11.959 1.00 51.54 16 ALA A O 9
ATOM 12307 N N . ARG A 1 17 ? -5.954 -11.233 11.802 1.00 75.40 17 ARG A N 9
ATOM 12308 C CA . ARG A 1 17 ? -7.078 -12.171 11.944 1.00 53.44 17 ARG A CA 9
ATOM 12309 C C . ARG A 1 17 ? -7.727 -12.505 10.590 1.00 42.23 17 ARG A C 9
ATOM 12310 O O . ARG A 1 17 ? -8.332 -13.567 10.429 1.00 10.33 17 ARG A O 9
ATOM 12331 N N . GLY A 1 18 ? -7.616 -11.595 9.624 1.00 73.05 18 GLY A N 9
ATOM 12332 C CA . GLY A 1 18 ? -8.191 -11.824 8.298 1.00 20.05 18 GLY A CA 9
ATOM 12333 C C . GLY A 1 18 ? -9.689 -11.527 8.231 1.00 62.41 18 GLY A C 9
ATOM 12334 O O . GLY A 1 18 ? -10.151 -10.814 7.336 1.00 4.43 18 GLY A O 9
ATOM 12338 N N . GLU A 1 19 ? -10.448 -12.083 9.175 1.00 52.43 19 GLU A N 9
ATOM 12339 C CA . GLU A 1 19 ? -11.892 -11.837 9.268 1.00 64.32 19 GLU A CA 9
ATOM 12340 C C . GLU A 1 19 ? -12.205 -10.332 9.362 1.00 31.12 19 GLU A C 9
ATOM 12341 O O . GLU A 1 19 ? -11.464 -9.572 9.988 1.00 43.30 19 GLU A O 9
ATOM 12353 N N . ALA A 1 20 ? -13.297 -9.910 8.719 1.00 63.31 20 ALA A N 9
ATOM 12354 C CA . ALA A 1 20 ? -13.726 -8.499 8.722 1.00 73.12 20 ALA A CA 9
ATOM 12355 C C . ALA A 1 20 ? -12.745 -7.582 7.964 1.00 11.21 20 ALA A C 9
ATOM 12356 O O . ALA A 1 20 ? -12.940 -6.366 7.906 1.00 34.44 20 ALA A O 9
ATOM 12363 N N . GLY A 1 21 ? -11.699 -8.166 7.380 1.00 15.30 21 GLY A N 9
ATOM 12364 C CA . GLY A 1 21 ? -10.728 -7.388 6.623 1.00 55.02 21 GLY A CA 9
ATOM 12365 C C . GLY A 1 21 ? -11.094 -7.249 5.149 1.00 50.30 21 GLY A C 9
ATOM 12366 O O . GLY A 1 21 ? -11.983 -7.939 4.647 1.00 71.23 21 GLY A O 9
ATOM 12370 N N . SER A 1 22 ? -10.407 -6.351 4.454 1.00 52.11 22 SER A N 9
ATOM 12371 C CA . SER A 1 22 ? -10.641 -6.120 3.021 1.00 32.05 22 SER A CA 9
ATOM 12372 C C . SER A 1 22 ? -9.968 -7.195 2.156 1.00 21.12 22 SER A C 9
ATOM 12373 O O . SER A 1 22 ? -9.347 -8.131 2.666 1.00 24.31 22 SER A O 9
ATOM 12381 N N . ARG A 1 23 ? -10.097 -7.050 0.837 1.00 45.23 23 ARG A N 9
ATOM 12382 C CA . ARG A 1 23 ? -9.404 -7.920 -0.117 1.00 4.43 23 ARG A CA 9
ATOM 12383 C C . ARG A 1 23 ? -7.886 -7.888 0.123 1.00 0.13 23 ARG A C 9
ATOM 12384 O O . ARG A 1 23 ? -7.223 -8.926 0.204 1.00 10.02 23 ARG A O 9
ATOM 12405 N N . ASP A 1 24 ? -7.353 -6.676 0.250 1.00 3.21 24 ASP A N 9
ATOM 12406 C CA . ASP A 1 24 ? -5.912 -6.459 0.366 1.00 12.34 24 ASP A CA 9
ATOM 12407 C C . ASP A 1 24 ? -5.359 -6.931 1.721 1.00 24.41 24 ASP A C 9
ATOM 12408 O O . ASP A 1 24 ? -4.170 -7.232 1.841 1.00 34.33 24 ASP A O 9
ATOM 12417 N N . GLU A 1 25 ? -6.222 -7.000 2.736 1.00 20.32 25 GLU A N 9
ATOM 12418 C CA . GLU A 1 25 ? -5.834 -7.543 4.047 1.00 51.53 25 GLU A CA 9
ATOM 12419 C C . GLU A 1 25 ? -5.255 -8.964 3.918 1.00 60.35 25 GLU A C 9
ATOM 12420 O O . GLU A 1 25 ? -4.236 -9.287 4.534 1.00 44.33 25 GLU A O 9
ATOM 12432 N N . ARG A 1 26 ? -5.899 -9.804 3.102 1.00 52.03 26 ARG A N 9
ATOM 12433 C CA . ARG A 1 26 ? -5.377 -11.148 2.815 1.00 42.45 26 ARG A CA 9
ATOM 12434 C C . ARG A 1 26 ? -3.994 -11.072 2.158 1.00 30.44 26 ARG A C 9
ATOM 12435 O O . ARG A 1 26 ? -3.063 -11.775 2.550 1.00 75.00 26 ARG A O 9
ATOM 12456 N N . ARG A 1 27 ? -3.876 -10.208 1.156 1.00 43.31 27 ARG A N 9
ATOM 12457 C CA . ARG A 1 27 ? -2.623 -10.031 0.418 1.00 73.43 27 ARG A CA 9
ATOM 12458 C C . ARG A 1 27 ? -1.478 -9.595 1.350 1.00 44.43 27 ARG A C 9
ATOM 12459 O O . ARG A 1 27 ? -0.337 -10.048 1.209 1.00 44.32 27 ARG A O 9
ATOM 12480 N N . ALA A 1 28 ? -1.797 -8.726 2.308 1.00 54.23 28 ALA A N 9
ATOM 12481 C CA . ALA A 1 28 ? -0.812 -8.235 3.277 1.00 13.45 28 ALA A CA 9
ATOM 12482 C C . ALA A 1 28 ? -0.244 -9.370 4.145 1.00 22.22 28 ALA A C 9
ATOM 12483 O O . ALA A 1 28 ? 0.973 -9.537 4.249 1.00 55.33 28 ALA A O 9
ATOM 12490 N N . LEU A 1 29 ? -1.129 -10.152 4.763 1.00 0.44 29 LEU A N 9
ATOM 12491 C CA . LEU A 1 29 ? -0.707 -11.256 5.635 1.00 32.40 29 LEU A CA 9
ATOM 12492 C C . LEU A 1 29 ? -0.163 -12.452 4.825 1.00 4.21 29 LEU A C 9
ATOM 12493 O O . LEU A 1 29 ? 0.586 -13.275 5.350 1.00 21.43 29 LEU A O 9
ATOM 12509 N N . ALA A 1 30 ? -0.536 -12.539 3.546 1.00 13.33 30 ALA A N 9
ATOM 12510 C CA . ALA A 1 30 ? -0.038 -13.605 2.662 1.00 25.33 30 ALA A CA 9
ATOM 12511 C C . ALA A 1 30 ? 1.433 -13.377 2.277 1.00 42.20 30 ALA A C 9
ATOM 12512 O O . ALA A 1 30 ? 2.261 -14.285 2.360 1.00 71.10 30 ALA A O 9
ATOM 12519 N N . MET A 1 31 ? 1.752 -12.153 1.858 1.00 72.13 31 MET A N 9
ATOM 12520 C CA . MET A 1 31 ? 3.124 -11.790 1.479 1.00 40.23 31 MET A CA 9
ATOM 12521 C C . MET A 1 31 ? 3.916 -11.256 2.685 1.00 51.42 31 MET A C 9
ATOM 12522 O O . MET A 1 31 ? 5.078 -10.873 2.554 1.00 3.01 31 MET A O 9
ATOM 12536 N N . LYS A 1 32 ? 3.268 -11.247 3.853 1.00 1.30 32 LYS A N 9
ATOM 12537 C CA . LYS A 1 32 ? 3.857 -10.737 5.102 1.00 21.54 32 LYS A CA 9
ATOM 12538 C C . LYS A 1 32 ? 4.392 -9.303 4.940 1.00 33.11 32 LYS A C 9
ATOM 12539 O O . LYS A 1 32 ? 5.601 -9.070 4.845 1.00 13.11 32 LYS A O 9
ATOM 12558 N N . ILE A 1 33 ? 3.468 -8.348 4.881 1.00 32.34 33 ILE A N 9
ATOM 12559 C CA . ILE A 1 33 ? 3.811 -6.931 4.759 1.00 20.33 33 ILE A CA 9
ATOM 12560 C C . ILE A 1 33 ? 3.914 -6.271 6.150 1.00 24.33 33 ILE A C 9
ATOM 12561 O O . ILE A 1 33 ? 2.933 -6.221 6.894 1.00 34.10 33 ILE A O 9
ATOM 12577 N N . PRO A 1 34 ? 5.100 -5.737 6.508 1.00 43.21 34 PRO A N 9
ATOM 12578 C CA . PRO A 1 34 ? 5.358 -5.178 7.857 1.00 63.31 34 PRO A CA 9
ATOM 12579 C C . PRO A 1 34 ? 4.652 -3.831 8.147 1.00 52.45 34 PRO A C 9
ATOM 12580 O O . PRO A 1 34 ? 5.013 -3.130 9.098 1.00 72.10 34 PRO A O 9
ATOM 12591 N N . PHE A 1 35 ? 3.652 -3.481 7.338 1.00 63.01 35 PHE A N 9
ATOM 12592 C CA . PHE A 1 35 ? 2.854 -2.266 7.561 1.00 63.23 35 PHE A CA 9
ATOM 12593 C C . PHE A 1 35 ? 1.405 -2.452 7.063 1.00 44.24 35 PHE A C 9
ATOM 12594 O O . PHE A 1 35 ? 1.161 -3.177 6.096 1.00 53.33 35 PHE A O 9
ATOM 12611 N N . PRO A 1 36 ? 0.423 -1.805 7.727 1.00 20.23 36 PRO A N 9
ATOM 12612 C CA . PRO A 1 36 ? -1.013 -2.003 7.429 1.00 73.33 36 PRO A CA 9
ATOM 12613 C C . PRO A 1 36 ? -1.467 -1.404 6.082 1.00 62.33 36 PRO A C 9
ATOM 12614 O O . PRO A 1 36 ? -0.944 -0.383 5.629 1.00 41.04 36 PRO A O 9
ATOM 12625 N N . THR A 1 37 ? -2.469 -2.038 5.464 1.00 65.41 37 THR A N 9
ATOM 12626 C CA . THR A 1 37 ? -3.012 -1.578 4.176 1.00 40.31 37 THR A CA 9
ATOM 12627 C C . THR A 1 37 ? -3.743 -0.239 4.321 1.00 20.11 37 THR A C 9
ATOM 12628 O O . THR A 1 37 ? -3.722 0.591 3.413 1.00 21.31 37 THR A O 9
ATOM 12639 N N . ASP A 1 38 ? -4.394 -0.036 5.467 1.00 71.52 38 ASP A N 9
ATOM 12640 C CA . ASP A 1 38 ? -5.062 1.236 5.765 1.00 2.12 38 ASP A CA 9
ATOM 12641 C C . ASP A 1 38 ? -4.097 2.416 5.565 1.00 63.21 38 ASP A C 9
ATOM 12642 O O . ASP A 1 38 ? -4.435 3.417 4.928 1.00 12.31 38 ASP A O 9
ATOM 12651 N N . LYS A 1 39 ? -2.886 2.273 6.098 1.00 4.13 39 LYS A N 9
ATOM 12652 C CA . LYS A 1 39 ? -1.851 3.305 5.969 1.00 63.42 39 LYS A CA 9
ATOM 12653 C C . LYS A 1 39 ? -1.507 3.557 4.493 1.00 73.14 39 LYS A C 9
ATOM 12654 O O . LYS A 1 39 ? -1.313 4.696 4.074 1.00 72.22 39 LYS A O 9
ATOM 12673 N N . ILE A 1 40 ? -1.454 2.475 3.717 1.00 34.40 40 ILE A N 9
ATOM 12674 C CA . ILE A 1 40 ? -1.182 2.542 2.272 1.00 70.14 40 ILE A CA 9
ATOM 12675 C C . ILE A 1 40 ? -2.226 3.406 1.534 1.00 44.13 40 ILE A C 9
ATOM 12676 O O . ILE A 1 40 ? -1.940 4.002 0.492 1.00 2.13 40 ILE A O 9
ATOM 12692 N N . VAL A 1 41 ? -3.440 3.460 2.083 1.00 54.10 41 VAL A N 9
ATOM 12693 C CA . VAL A 1 41 ? -4.539 4.220 1.478 1.00 43.35 41 VAL A CA 9
ATOM 12694 C C . VAL A 1 41 ? -4.573 5.681 1.968 1.00 52.12 41 VAL A C 9
ATOM 12695 O O . VAL A 1 41 ? -4.823 6.602 1.186 1.00 70.23 41 VAL A O 9
ATOM 12708 N N . ASN A 1 42 ? -4.340 5.888 3.267 1.00 12.13 42 ASN A N 9
ATOM 12709 C CA . ASN A 1 42 ? -4.356 7.242 3.846 1.00 54.32 42 ASN A CA 9
ATOM 12710 C C . ASN A 1 42 ? -3.164 8.089 3.367 1.00 0.20 42 ASN A C 9
ATOM 12711 O O . ASN A 1 42 ? -3.262 9.316 3.270 1.00 73.51 42 ASN A O 9
ATOM 12722 N N . LEU A 1 43 ? -2.043 7.437 3.075 1.00 31.52 43 LEU A N 9
ATOM 12723 C CA . LEU A 1 43 ? -0.851 8.138 2.587 1.00 42.24 43 LEU A CA 9
ATOM 12724 C C . LEU A 1 43 ? -0.924 8.389 1.069 1.00 51.24 43 LEU A C 9
ATOM 12725 O O . LEU A 1 43 ? -1.148 7.464 0.284 1.00 54.42 43 LEU A O 9
ATOM 12741 N N . PRO A 1 44 ? -0.738 9.651 0.628 1.00 23.35 44 PRO A N 9
ATOM 12742 C CA . PRO A 1 44 ? -0.705 9.986 -0.804 1.00 13.33 44 PRO A CA 9
ATOM 12743 C C . PRO A 1 44 ? 0.535 9.404 -1.504 1.00 70.41 44 PRO A C 9
ATOM 12744 O O . PRO A 1 44 ? 1.498 9.010 -0.849 1.00 72.05 44 PRO A O 9
ATOM 12755 N N . VAL A 1 45 ? 0.510 9.375 -2.838 1.00 54.33 45 VAL A N 9
ATOM 12756 C CA . VAL A 1 45 ? 1.605 8.789 -3.633 1.00 21.54 45 VAL A CA 9
ATOM 12757 C C . VAL A 1 45 ? 2.997 9.290 -3.185 1.00 14.24 45 VAL A C 9
ATOM 12758 O O . VAL A 1 45 ? 3.976 8.544 -3.226 1.00 1.31 45 VAL A O 9
ATOM 12771 N N . ASP A 1 46 ? 3.063 10.545 -2.735 1.00 3.15 46 ASP A N 9
ATOM 12772 C CA . ASP A 1 46 ? 4.312 11.137 -2.244 1.00 53.41 46 ASP A CA 9
ATOM 12773 C C . ASP A 1 46 ? 4.870 10.346 -1.042 1.00 21.24 46 ASP A C 9
ATOM 12774 O O . ASP A 1 46 ? 5.958 9.770 -1.114 1.00 71.33 46 ASP A O 9
ATOM 12783 N N . ASP A 1 47 ? 4.109 10.308 0.055 1.00 13.15 47 ASP A N 9
ATOM 12784 C CA . ASP A 1 47 ? 4.517 9.569 1.257 1.00 52.02 47 ASP A CA 9
ATOM 12785 C C . ASP A 1 47 ? 4.563 8.051 1.000 1.00 4.42 47 ASP A C 9
ATOM 12786 O O . ASP A 1 47 ? 5.357 7.328 1.603 1.00 22.11 47 ASP A O 9
ATOM 12795 N N . PHE A 1 48 ? 3.710 7.582 0.092 1.00 23.12 48 PHE A N 9
ATOM 12796 C CA . PHE A 1 48 ? 3.652 6.164 -0.282 1.00 73.43 48 PHE A CA 9
ATOM 12797 C C . PHE A 1 48 ? 4.992 5.664 -0.848 1.00 41.34 48 PHE A C 9
ATOM 12798 O O . PHE A 1 48 ? 5.559 4.685 -0.357 1.00 23.41 48 PHE A O 9
ATOM 12815 N N . ASN A 1 49 ? 5.500 6.340 -1.881 1.00 74.01 49 ASN A N 9
ATOM 12816 C CA . ASN A 1 49 ? 6.777 5.954 -2.499 1.00 30.23 49 ASN A CA 9
ATOM 12817 C C . ASN A 1 49 ? 7.935 6.002 -1.485 1.00 71.52 49 ASN A C 9
ATOM 12818 O O . ASN A 1 49 ? 8.915 5.259 -1.605 1.00 1.03 49 ASN A O 9
ATOM 12829 N N . GLU A 1 50 ? 7.817 6.882 -0.492 1.00 4.24 50 GLU A N 9
ATOM 12830 C CA . GLU A 1 50 ? 8.761 6.923 0.629 1.00 15.42 50 GLU A CA 9
ATOM 12831 C C . GLU A 1 50 ? 8.630 5.673 1.513 1.00 13.54 50 GLU A C 9
ATOM 12832 O O . GLU A 1 50 ? 9.628 5.040 1.866 1.00 51.22 50 GLU A O 9
ATOM 12844 N N . LEU A 1 51 ? 7.392 5.322 1.861 1.00 74.43 51 LEU A N 9
ATOM 12845 C CA . LEU A 1 51 ? 7.111 4.153 2.705 1.00 52.32 51 LEU A CA 9
ATOM 12846 C C . LEU A 1 51 ? 7.752 2.871 2.133 1.00 23.42 51 LEU A C 9
ATOM 12847 O O . LEU A 1 51 ? 8.301 2.052 2.876 1.00 2.54 51 LEU A O 9
ATOM 12863 N N . LEU A 1 52 ? 7.700 2.722 0.808 1.00 52.30 52 LEU A N 9
ATOM 12864 C CA . LEU A 1 52 ? 8.276 1.552 0.124 1.00 71.35 52 LEU A CA 9
ATOM 12865 C C . LEU A 1 52 ? 9.781 1.383 0.412 1.00 20.45 52 LEU A C 9
ATOM 12866 O O . LEU A 1 52 ? 10.300 0.264 0.417 1.00 42.23 52 LEU A O 9
ATOM 12882 N N . ALA A 1 53 ? 10.476 2.495 0.640 1.00 51.44 53 ALA A N 9
ATOM 12883 C CA . ALA A 1 53 ? 11.925 2.469 0.894 1.00 35.52 53 ALA A CA 9
ATOM 12884 C C . ALA A 1 53 ? 12.249 2.298 2.387 1.00 43.34 53 ALA A C 9
ATOM 12885 O O . ALA A 1 53 ? 13.408 2.117 2.768 1.00 74.33 53 ALA A O 9
ATOM 12892 N N . ARG A 1 54 ? 11.220 2.346 3.229 1.00 2.32 54 ARG A N 9
ATOM 12893 C CA . ARG A 1 54 ? 11.402 2.325 4.686 1.00 42.31 54 ARG A CA 9
ATOM 12894 C C . ARG A 1 54 ? 11.077 0.951 5.298 1.00 1.14 54 ARG A C 9
ATOM 12895 O O . ARG A 1 54 ? 11.121 0.780 6.516 1.00 42.00 54 ARG A O 9
ATOM 12916 N N . TYR A 1 55 ? 10.769 -0.025 4.446 1.00 63.41 55 TYR A N 9
ATOM 12917 C CA . TYR A 1 55 ? 10.542 -1.408 4.891 1.00 72.42 55 TYR A CA 9
ATOM 12918 C C . TYR A 1 55 ? 11.123 -2.421 3.883 1.00 3.33 55 TYR A C 9
ATOM 12919 O O . TYR A 1 55 ? 10.969 -2.256 2.671 1.00 11.11 55 TYR A O 9
ATOM 12937 N N . PRO A 1 56 ? 11.809 -3.479 4.371 1.00 53.12 56 PRO A N 9
ATOM 12938 C CA . PRO A 1 56 ? 12.413 -4.515 3.505 1.00 63.21 56 PRO A CA 9
ATOM 12939 C C . PRO A 1 56 ? 11.365 -5.359 2.754 1.00 50.02 56 PRO A C 9
ATOM 12940 O O . PRO A 1 56 ? 10.719 -6.233 3.336 1.00 23.01 56 PRO A O 9
ATOM 12951 N N . LEU A 1 57 ? 11.194 -5.076 1.460 1.00 2.03 57 LEU A N 9
ATOM 12952 C CA . LEU A 1 57 ? 10.235 -5.806 0.618 1.00 1.32 57 LEU A CA 9
ATOM 12953 C C . LEU A 1 57 ? 10.865 -6.221 -0.719 1.00 33.42 57 LEU A C 9
ATOM 12954 O O . LEU A 1 57 ? 11.704 -5.509 -1.275 1.00 14.44 57 LEU A O 9
ATOM 12970 N N . THR A 1 58 ? 10.461 -7.378 -1.231 1.00 11.24 58 THR A N 9
ATOM 12971 C CA . THR A 1 58 ? 10.876 -7.826 -2.566 1.00 31.32 58 THR A CA 9
ATOM 12972 C C . THR A 1 58 ? 10.016 -7.164 -3.649 1.00 40.13 58 THR A C 9
ATOM 12973 O O . THR A 1 58 ? 8.891 -6.738 -3.384 1.00 53.44 58 THR A O 9
ATOM 12984 N N . GLU A 1 59 ? 10.533 -7.096 -4.874 1.00 63.04 59 GLU A N 9
ATOM 12985 C CA . GLU A 1 59 ? 9.824 -6.443 -5.985 1.00 14.13 59 GLU A CA 9
ATOM 12986 C C . GLU A 1 59 ? 8.380 -6.961 -6.138 1.00 64.41 59 GLU A C 9
ATOM 12987 O O . GLU A 1 59 ? 7.465 -6.197 -6.459 1.00 64.02 59 GLU A O 9
ATOM 12999 N N . SER A 1 60 ? 8.186 -8.259 -5.907 1.00 74.03 60 SER A N 9
ATOM 13000 C CA . SER A 1 60 ? 6.847 -8.869 -5.953 1.00 22.32 60 SER A CA 9
ATOM 13001 C C . SER A 1 60 ? 5.935 -8.278 -4.872 1.00 70.05 60 SER A C 9
ATOM 13002 O O . SER A 1 60 ? 4.737 -8.084 -5.087 1.00 54.24 60 SER A O 9
ATOM 13010 N N . GLN A 1 61 ? 6.518 -7.984 -3.708 1.00 22.11 61 GLN A N 9
ATOM 13011 C CA . GLN A 1 61 ? 5.771 -7.390 -2.595 1.00 53.41 61 GLN A CA 9
ATOM 13012 C C . GLN A 1 61 ? 5.427 -5.914 -2.872 1.00 22.05 61 GLN A C 9
ATOM 13013 O O . GLN A 1 61 ? 4.303 -5.483 -2.618 1.00 4.44 61 GLN A O 9
ATOM 13027 N N . LEU A 1 62 ? 6.384 -5.142 -3.403 1.00 34.21 62 LEU A N 9
ATOM 13028 C CA . LEU A 1 62 ? 6.107 -3.743 -3.782 1.00 53.21 62 LEU A CA 9
ATOM 13029 C C . LEU A 1 62 ? 4.996 -3.657 -4.841 1.00 50.24 62 LEU A C 9
ATOM 13030 O O . LEU A 1 62 ? 4.086 -2.834 -4.732 1.00 5.41 62 LEU A O 9
ATOM 13046 N N . ALA A 1 63 ? 5.076 -4.510 -5.866 1.00 53.12 63 ALA A N 9
ATOM 13047 C CA . ALA A 1 63 ? 4.047 -4.564 -6.914 1.00 4.31 63 ALA A CA 9
ATOM 13048 C C . ALA A 1 63 ? 2.647 -4.759 -6.309 1.00 33.51 63 ALA A C 9
ATOM 13049 O O . ALA A 1 63 ? 1.659 -4.186 -6.782 1.00 52.45 63 ALA A O 9
ATOM 13056 N N . LEU A 1 64 ? 2.579 -5.568 -5.256 1.00 35.00 64 LEU A N 9
ATOM 13057 C CA . LEU A 1 64 ? 1.334 -5.789 -4.517 1.00 54.30 64 LEU A CA 9
ATOM 13058 C C . LEU A 1 64 ? 0.893 -4.515 -3.773 1.00 23.14 64 LEU A C 9
ATOM 13059 O O . LEU A 1 64 ? -0.235 -4.046 -3.934 1.00 51.11 64 LEU A O 9
ATOM 13075 N N . VAL A 1 65 ? 1.797 -3.961 -2.966 1.00 74.14 65 VAL A N 9
ATOM 13076 C CA . VAL A 1 65 ? 1.521 -2.746 -2.186 1.00 31.44 65 VAL A CA 9
ATOM 13077 C C . VAL A 1 65 ? 1.032 -1.590 -3.081 1.00 72.13 65 VAL A C 9
ATOM 13078 O O . VAL A 1 65 ? 0.121 -0.841 -2.713 1.00 2.54 65 VAL A O 9
ATOM 13091 N N . ARG A 1 66 ? 1.636 -1.456 -4.260 1.00 42.11 66 ARG A N 9
ATOM 13092 C CA . ARG A 1 66 ? 1.230 -0.434 -5.232 1.00 2.41 66 ARG A CA 9
ATOM 13093 C C . ARG A 1 66 ? -0.190 -0.698 -5.762 1.00 65.04 66 ARG A C 9
ATOM 13094 O O . ARG A 1 66 ? -0.954 0.238 -6.017 1.00 31.32 66 ARG A O 9
ATOM 13115 N N . ASP A 1 67 ? -0.542 -1.974 -5.916 1.00 65.45 67 ASP A N 9
ATOM 13116 C CA . ASP A 1 67 ? -1.895 -2.360 -6.327 1.00 52.31 67 ASP A CA 9
ATOM 13117 C C . ASP A 1 67 ? -2.913 -1.968 -5.244 1.00 35.30 67 ASP A C 9
ATOM 13118 O O . ASP A 1 67 ? -3.935 -1.346 -5.532 1.00 14.04 67 ASP A O 9
ATOM 13127 N N . ILE A 1 68 ? -2.604 -2.327 -3.995 1.00 1.40 68 ILE A N 9
ATOM 13128 C CA . ILE A 1 68 ? -3.434 -1.964 -2.838 1.00 1.31 68 ILE A CA 9
ATOM 13129 C C . ILE A 1 68 ? -3.770 -0.462 -2.838 1.00 43.32 68 ILE A C 9
ATOM 13130 O O . ILE A 1 68 ? -4.935 -0.071 -2.714 1.00 60.33 68 ILE A O 9
ATOM 13146 N N . ARG A 1 69 ? -2.739 0.372 -2.980 1.00 63.40 69 ARG A N 9
ATOM 13147 C CA . ARG A 1 69 ? -2.919 1.827 -3.043 1.00 34.40 69 ARG A CA 9
ATOM 13148 C C . ARG A 1 69 ? -3.847 2.225 -4.207 1.00 45.13 69 ARG A C 9
ATOM 13149 O O . ARG A 1 69 ? -4.728 3.067 -4.049 1.00 55.15 69 ARG A O 9
ATOM 13170 N N . ARG A 1 70 ? -3.646 1.608 -5.372 1.00 33.44 70 ARG A N 9
ATOM 13171 C CA . ARG A 1 70 ? -4.491 1.866 -6.548 1.00 23.23 70 ARG A CA 9
ATOM 13172 C C . ARG A 1 70 ? -5.982 1.607 -6.255 1.00 25.32 70 ARG A C 9
ATOM 13173 O O . ARG A 1 70 ? -6.853 2.322 -6.753 1.00 20.05 70 ARG A O 9
ATOM 13194 N N . ARG A 1 71 ? -6.268 0.589 -5.445 1.00 13.13 71 ARG A N 9
ATOM 13195 C CA . ARG A 1 71 ? -7.654 0.209 -5.148 1.00 65.50 71 ARG A CA 9
ATOM 13196 C C . ARG A 1 71 ? -8.259 1.093 -4.044 1.00 55.44 71 ARG A C 9
ATOM 13197 O O . ARG A 1 71 ? -9.226 1.824 -4.268 1.00 33.12 71 ARG A O 9
ATOM 13218 N N . GLY A 1 72 ? -7.673 1.019 -2.848 1.00 65.13 72 GLY A N 9
ATOM 13219 C CA . GLY A 1 72 ? -8.226 1.709 -1.684 1.00 13.10 72 GLY A CA 9
ATOM 13220 C C . GLY A 1 72 ? -8.306 3.228 -1.830 1.00 24.32 72 GLY A C 9
ATOM 13221 O O . GLY A 1 72 ? -9.257 3.855 -1.353 1.00 65.10 72 GLY A O 9
ATOM 13225 N N . LYS A 1 73 ? -7.318 3.826 -2.495 1.00 44.35 73 LYS A N 9
ATOM 13226 C CA . LYS A 1 73 ? -7.246 5.289 -2.627 1.00 11.21 73 LYS A CA 9
ATOM 13227 C C . LYS A 1 73 ? -8.481 5.864 -3.342 1.00 12.33 73 LYS A C 9
ATOM 13228 O O . LYS A 1 73 ? -8.780 7.053 -3.221 1.00 44.31 73 LYS A O 9
ATOM 13247 N N . ASN A 1 74 ? -9.201 5.011 -4.074 1.00 70.12 74 ASN A N 9
ATOM 13248 C CA . ASN A 1 74 ? -10.422 5.419 -4.780 1.00 32.12 74 ASN A CA 9
ATOM 13249 C C . ASN A 1 74 ? -11.444 6.055 -3.818 1.00 21.14 74 ASN A C 9
ATOM 13250 O O . ASN A 1 74 ? -12.123 7.026 -4.164 1.00 1.10 74 ASN A O 9
ATOM 13261 N N . LYS A 1 75 ? -11.544 5.506 -2.607 1.00 50.31 75 LYS A N 9
ATOM 13262 C CA . LYS A 1 75 ? -12.431 6.059 -1.576 1.00 25.24 75 LYS A CA 9
ATOM 13263 C C . LYS A 1 75 ? -11.939 7.442 -1.114 1.00 25.43 75 LYS A C 9
ATOM 13264 O O . LYS A 1 75 ? -12.729 8.364 -0.909 1.00 44.23 75 LYS A O 9
ATOM 13283 N N . VAL A 1 76 ? -10.623 7.579 -0.978 1.00 13.44 76 VAL A N 9
ATOM 13284 C CA . VAL A 1 76 ? -10.005 8.838 -0.535 1.00 75.02 76 VAL A CA 9
ATOM 13285 C C . VAL A 1 76 ? -9.644 9.733 -1.744 1.00 44.40 76 VAL A C 9
ATOM 13286 O O . VAL A 1 76 ? -8.663 10.481 -1.726 1.00 75.02 76 VAL A O 9
ATOM 13299 N N . ALA A 1 77 ? -10.453 9.657 -2.797 1.00 51.11 77 ALA A N 9
ATOM 13300 C CA . ALA A 1 77 ? -10.244 10.475 -3.998 1.00 51.25 77 ALA A CA 9
ATOM 13301 C C . ALA A 1 77 ? -11.367 11.505 -4.200 1.00 74.41 77 ALA A C 9
ATOM 13302 O O . ALA A 1 77 ? -11.176 12.509 -4.883 1.00 15.45 77 ALA A O 9
ATOM 13309 N N . ALA A 1 78 ? -12.526 11.262 -3.584 1.00 21.10 78 ALA A N 9
ATOM 13310 C CA . ALA A 1 78 ? -13.715 12.109 -3.785 1.00 30.02 78 ALA A CA 9
ATOM 13311 C C . ALA A 1 78 ? -13.446 13.597 -3.491 1.00 54.21 78 ALA A C 9
ATOM 13312 O O . ALA A 1 78 ? -13.889 14.477 -4.235 1.00 63.22 78 ALA A O 9
ATOM 13319 N N . GLN A 1 79 ? -12.721 13.874 -2.408 1.00 12.03 79 GLN A N 9
ATOM 13320 C CA . GLN A 1 79 ? -12.437 15.257 -1.993 1.00 63.12 79 GLN A CA 9
ATOM 13321 C C . GLN A 1 79 ? -11.388 15.937 -2.892 1.00 51.01 79 GLN A C 9
ATOM 13322 O O . GLN A 1 79 ? -11.281 17.162 -2.917 1.00 40.12 79 GLN A O 9
ATOM 13336 N N . ASN A 1 80 ? -10.619 15.138 -3.627 1.00 53.53 80 ASN A N 9
ATOM 13337 C CA . ASN A 1 80 ? -9.528 15.659 -4.465 1.00 71.32 80 ASN A CA 9
ATOM 13338 C C . ASN A 1 80 ? -9.659 15.198 -5.927 1.00 34.05 80 ASN A C 9
ATOM 13339 O O . ASN A 1 80 ? -8.684 15.184 -6.679 1.00 60.44 80 ASN A O 9
ATOM 13350 N N . TYR A 1 81 ? -10.880 14.849 -6.325 1.00 72.14 81 TYR A N 9
ATOM 13351 C CA . TYR A 1 81 ? -11.162 14.394 -7.694 1.00 44.21 81 TYR A CA 9
ATOM 13352 C C . TYR A 1 81 ? -11.353 15.591 -8.650 1.00 61.42 81 TYR A C 9
ATOM 13353 O O . TYR A 1 81 ? -11.115 16.743 -8.275 1.00 20.35 81 TYR A O 9
ATOM 13371 N N . ARG A 1 82 ? -11.763 15.320 -9.892 1.00 4.22 82 ARG A N 9
ATOM 13372 C CA . ARG A 1 82 ? -12.024 16.384 -10.873 1.00 60.43 82 ARG A CA 9
ATOM 13373 C C . ARG A 1 82 ? -13.084 17.380 -10.366 1.00 75.23 82 ARG A C 9
ATOM 13374 O O . ARG A 1 82 ? -14.001 17.007 -9.631 1.00 2.12 82 ARG A O 9
ATOM 13395 N N . LYS A 1 83 ? -12.933 18.646 -10.758 1.00 3.52 83 LYS A N 9
ATOM 13396 C CA . LYS A 1 83 ? -13.835 19.735 -10.335 1.00 2.30 83 LYS A CA 9
ATOM 13397 C C . LYS A 1 83 ? -13.700 20.076 -8.834 1.00 11.21 83 LYS A C 9
ATOM 13398 O O . LYS A 1 83 ? -14.374 20.979 -8.338 1.00 21.32 83 LYS A O 9
ATOM 13417 N N . ARG A 1 84 ? -12.831 19.366 -8.116 1.00 73.44 84 ARG A N 9
ATOM 13418 C CA . ARG A 1 84 ? -12.581 19.647 -6.692 1.00 52.11 84 ARG A CA 9
ATOM 13419 C C . ARG A 1 84 ? -11.208 20.306 -6.497 1.00 52.31 84 ARG A C 9
ATOM 13420 O O . ARG A 1 84 ? -10.314 20.156 -7.334 1.00 65.03 84 ARG A O 9
ATOM 13441 N N . LYS A 1 85 ? -11.042 21.044 -5.401 1.00 14.02 85 LYS A N 9
ATOM 13442 C CA . LYS A 1 85 ? -9.754 21.671 -5.085 1.00 0.54 85 LYS A CA 9
ATOM 13443 C C . LYS A 1 85 ? -8.745 20.632 -4.571 1.00 42.31 85 LYS A C 9
ATOM 13444 O O . LYS A 1 85 ? -8.533 20.490 -3.367 1.00 54.11 85 LYS A O 9
ATOM 13463 N N . LEU A 1 86 ? -8.151 19.892 -5.506 1.00 41.30 86 LEU A N 9
ATOM 13464 C CA . LEU A 1 86 ? -7.205 18.814 -5.181 1.00 21.43 86 LEU A CA 9
ATOM 13465 C C . LEU A 1 86 ? -5.898 19.341 -4.556 1.00 24.33 86 LEU A C 9
ATOM 13466 O O . LEU A 1 86 ? -5.717 20.548 -4.369 1.00 24.05 86 LEU A O 9
ATOM 13482 N N . GLU A 1 87 ? -4.993 18.410 -4.238 1.00 40.11 87 GLU A N 9
ATOM 13483 C CA . GLU A 1 87 ? -3.709 18.727 -3.593 1.00 74.24 87 GLU A CA 9
ATOM 13484 C C . GLU A 1 87 ? -3.911 19.388 -2.219 1.00 61.34 87 GLU A C 9
ATOM 13485 O O . GLU A 1 87 ? -3.255 20.373 -1.871 1.00 62.30 87 GLU A O 9
ATOM 13497 N N . THR A 1 88 ? -4.836 18.833 -1.444 1.00 34.11 88 THR A N 9
ATOM 13498 C CA . THR A 1 88 ? -5.069 19.263 -0.060 1.00 12.40 88 THR A CA 9
ATOM 13499 C C . THR A 1 88 ? -5.375 18.055 0.834 1.00 73.12 88 THR A C 9
ATOM 13500 O O . THR A 1 88 ? -6.428 17.426 0.709 1.00 3.13 88 THR A O 9
ATOM 13511 N N . ILE A 1 89 ? -4.440 17.726 1.724 1.00 32.44 89 ILE A N 9
ATOM 13512 C CA . ILE A 1 89 ? -4.578 16.556 2.599 1.00 73.44 89 ILE A CA 9
ATOM 13513 C C . ILE A 1 89 ? -5.738 16.720 3.597 1.00 32.32 89 ILE A C 9
ATOM 13514 O O . ILE A 1 89 ? -5.606 17.392 4.622 1.00 50.14 89 ILE A O 9
ATOM 13530 N N . VAL A 1 90 ? -6.880 16.116 3.276 1.00 62.34 90 VAL A N 9
ATOM 13531 C CA . VAL A 1 90 ? -8.051 16.125 4.162 1.00 14.14 90 VAL A CA 9
ATOM 13532 C C . VAL A 1 90 ? -8.389 14.703 4.645 1.00 40.12 90 VAL A C 9
ATOM 13533 O O . VAL A 1 90 ? -8.166 13.726 3.926 1.00 53.42 90 VAL A O 9
ATOM 13546 N N . GLN A 1 91 ? -8.929 14.591 5.859 1.00 10.52 91 GLN A N 9
ATOM 13547 C CA . GLN A 1 91 ? -9.222 13.278 6.461 1.00 74.41 91 GLN A CA 9
ATOM 13548 C C . GLN A 1 91 ? -10.717 12.908 6.329 1.00 32.55 91 GLN A C 9
ATOM 13549 O O . GLN A 1 91 ? -11.070 12.133 5.409 1.00 38.60 91 GLN A O 9
ATOM 13564 N N . MET A 1 1 ? 22.020 -59.420 -7.057 1.00 55.44 1 MET A N 10
ATOM 13565 C CA . MET A 1 1 ? 22.310 -58.117 -6.404 1.00 34.45 1 MET A CA 10
ATOM 13566 C C . MET A 1 1 ? 21.055 -57.554 -5.721 1.00 21.14 1 MET A C 10
ATOM 13567 O O . MET A 1 1 ? 19.954 -57.644 -6.262 1.00 34.43 1 MET A O 10
ATOM 13583 N N . GLY A 1 2 ? 21.225 -56.973 -4.534 1.00 64.45 2 GLY A N 10
ATOM 13584 C CA . GLY A 1 2 ? 20.091 -56.440 -3.784 1.00 11.40 2 GLY A CA 10
ATOM 13585 C C . GLY A 1 2 ? 20.158 -54.929 -3.574 1.00 43.43 2 GLY A C 10
ATOM 13586 O O . GLY A 1 2 ? 20.791 -54.452 -2.631 1.00 21.44 2 GLY A O 10
ATOM 13590 N N . HIS A 1 3 ? 19.516 -54.168 -4.460 1.00 61.24 3 HIS A N 10
ATOM 13591 C CA . HIS A 1 3 ? 19.432 -52.711 -4.307 1.00 74.13 3 HIS A CA 10
ATOM 13592 C C . HIS A 1 3 ? 18.243 -52.321 -3.414 1.00 34.00 3 HIS A C 10
ATOM 13593 O O . HIS A 1 3 ? 17.142 -52.048 -3.895 1.00 50.15 3 HIS A O 10
ATOM 13608 N N . HIS A 1 4 ? 18.480 -52.323 -2.106 1.00 23.24 4 HIS A N 10
ATOM 13609 C CA . HIS A 1 4 ? 17.432 -52.044 -1.115 1.00 50.55 4 HIS A CA 10
ATOM 13610 C C . HIS A 1 4 ? 17.619 -50.653 -0.492 1.00 43.43 4 HIS A C 10
ATOM 13611 O O . HIS A 1 4 ? 18.566 -50.424 0.262 1.00 3.43 4 HIS A O 10
ATOM 13626 N N . HIS A 1 5 ? 16.709 -49.727 -0.800 1.00 2.44 5 HIS A N 10
ATOM 13627 C CA . HIS A 1 5 ? 16.808 -48.343 -0.310 1.00 2.14 5 HIS A CA 10
ATOM 13628 C C . HIS A 1 5 ? 15.482 -47.830 0.273 1.00 45.14 5 HIS A C 10
ATOM 13629 O O . HIS A 1 5 ? 14.423 -48.431 0.080 1.00 33.24 5 HIS A O 10
ATOM 13644 N N . HIS A 1 6 ? 15.557 -46.713 0.992 1.00 40.22 6 HIS A N 10
ATOM 13645 C CA . HIS A 1 6 ? 14.370 -46.034 1.527 1.00 65.33 6 HIS A CA 10
ATOM 13646 C C . HIS A 1 6 ? 14.408 -44.538 1.179 1.00 13.02 6 HIS A C 10
ATOM 13647 O O . HIS A 1 6 ? 15.468 -43.994 0.863 1.00 11.25 6 HIS A O 10
ATOM 13662 N N . HIS A 1 7 ? 13.254 -43.873 1.230 1.00 72.13 7 HIS A N 10
ATOM 13663 C CA . HIS A 1 7 ? 13.169 -42.440 0.906 1.00 73.31 7 HIS A CA 10
ATOM 13664 C C . HIS A 1 7 ? 11.888 -41.787 1.463 1.00 22.55 7 HIS A C 10
ATOM 13665 O O . HIS A 1 7 ? 10.776 -42.169 1.101 1.00 62.30 7 HIS A O 10
ATOM 13680 N N . HIS A 1 8 ? 12.056 -40.794 2.342 1.00 62.34 8 HIS A N 10
ATOM 13681 C CA . HIS A 1 8 ? 10.919 -40.061 2.925 1.00 72.32 8 HIS A CA 10
ATOM 13682 C C . HIS A 1 8 ? 11.235 -38.572 3.133 1.00 44.43 8 HIS A C 10
ATOM 13683 O O . HIS A 1 8 ? 12.373 -38.194 3.419 1.00 4.22 8 HIS A O 10
ATOM 13698 N N . SER A 1 9 ? 10.211 -37.738 2.984 1.00 52.23 9 SER A N 10
ATOM 13699 C CA . SER A 1 9 ? 10.339 -36.287 3.178 1.00 72.54 9 SER A CA 10
ATOM 13700 C C . SER A 1 9 ? 8.995 -35.662 3.587 1.00 2.14 9 SER A C 10
ATOM 13701 O O . SER A 1 9 ? 7.943 -36.301 3.489 1.00 70.35 9 SER A O 10
ATOM 13709 N N . HIS A 1 10 ? 9.040 -34.420 4.067 1.00 13.34 10 HIS A N 10
ATOM 13710 C CA . HIS A 1 10 ? 7.829 -33.670 4.434 1.00 1.42 10 HIS A CA 10
ATOM 13711 C C . HIS A 1 10 ? 7.940 -32.198 4.023 1.00 31.34 10 HIS A C 10
ATOM 13712 O O . HIS A 1 10 ? 9.041 -31.664 3.874 1.00 51.32 10 HIS A O 10
ATOM 13727 N N . MET A 1 11 ? 6.792 -31.545 3.845 1.00 51.41 11 MET A N 10
ATOM 13728 C CA . MET A 1 11 ? 6.755 -30.111 3.539 1.00 65.02 11 MET A CA 10
ATOM 13729 C C . MET A 1 11 ? 5.617 -29.403 4.299 1.00 50.25 11 MET A C 10
ATOM 13730 O O . MET A 1 11 ? 4.452 -29.792 4.205 1.00 44.12 11 MET A O 10
ATOM 13744 N N . ALA A 1 12 ? 5.970 -28.367 5.059 1.00 10.42 12 ALA A N 10
ATOM 13745 C CA . ALA A 1 12 ? 4.990 -27.596 5.833 1.00 11.45 12 ALA A CA 10
ATOM 13746 C C . ALA A 1 12 ? 5.128 -26.091 5.563 1.00 61.21 12 ALA A C 10
ATOM 13747 O O . ALA A 1 12 ? 6.239 -25.561 5.490 1.00 34.32 12 ALA A O 10
ATOM 13754 N N . LYS A 1 13 ? 3.995 -25.411 5.407 1.00 3.13 13 LYS A N 10
ATOM 13755 C CA . LYS A 1 13 ? 3.977 -23.968 5.135 1.00 61.41 13 LYS A CA 10
ATOM 13756 C C . LYS A 1 13 ? 3.578 -23.168 6.387 1.00 20.21 13 LYS A C 10
ATOM 13757 O O . LYS A 1 13 ? 2.856 -23.672 7.251 1.00 53.24 13 LYS A O 10
ATOM 13776 N N . PRO A 1 14 ? 4.051 -21.915 6.520 1.00 62.14 14 PRO A N 10
ATOM 13777 C CA . PRO A 1 14 ? 3.633 -21.031 7.622 1.00 13.42 14 PRO A CA 10
ATOM 13778 C C . PRO A 1 14 ? 2.194 -20.502 7.442 1.00 32.45 14 PRO A C 10
ATOM 13779 O O . PRO A 1 14 ? 1.923 -19.695 6.549 1.00 64.21 14 PRO A O 10
ATOM 13790 N N . THR A 1 15 ? 1.270 -20.972 8.282 1.00 63.21 15 THR A N 10
ATOM 13791 C CA . THR A 1 15 ? -0.142 -20.558 8.187 1.00 4.52 15 THR A CA 10
ATOM 13792 C C . THR A 1 15 ? -0.431 -19.337 9.067 1.00 31.31 15 THR A C 10
ATOM 13793 O O . THR A 1 15 ? 0.218 -19.128 10.095 1.00 73.22 15 THR A O 10
ATOM 13804 N N . ALA A 1 16 ? -1.407 -18.533 8.655 1.00 15.34 16 ALA A N 10
ATOM 13805 C CA . ALA A 1 16 ? -1.800 -17.336 9.399 1.00 31.21 16 ALA A CA 10
ATOM 13806 C C . ALA A 1 16 ? -3.051 -17.599 10.245 1.00 24.43 16 ALA A C 10
ATOM 13807 O O . ALA A 1 16 ? -4.151 -17.772 9.716 1.00 73.11 16 ALA A O 10
ATOM 13814 N N . ARG A 1 17 ? -2.877 -17.639 11.562 1.00 10.11 17 ARG A N 10
ATOM 13815 C CA . ARG A 1 17 ? -3.991 -17.901 12.477 1.00 65.02 17 ARG A CA 10
ATOM 13816 C C . ARG A 1 17 ? -4.917 -16.678 12.595 1.00 55.04 17 ARG A C 10
ATOM 13817 O O . ARG A 1 17 ? -4.552 -15.665 13.195 1.00 51.11 17 ARG A O 10
ATOM 13838 N N . GLY A 1 18 ? -6.110 -16.775 12.010 1.00 71.35 18 GLY A N 10
ATOM 13839 C CA . GLY A 1 18 ? -7.075 -15.681 12.071 1.00 54.12 18 GLY A CA 10
ATOM 13840 C C . GLY A 1 18 ? -7.545 -15.232 10.691 1.00 12.11 18 GLY A C 10
ATOM 13841 O O . GLY A 1 18 ? -8.497 -15.791 10.144 1.00 35.22 18 GLY A O 10
ATOM 13845 N N . GLU A 1 19 ? -6.878 -14.215 10.133 1.00 13.32 19 GLU A N 10
ATOM 13846 C CA . GLU A 1 19 ? -7.208 -13.684 8.796 1.00 73.11 19 GLU A CA 10
ATOM 13847 C C . GLU A 1 19 ? -8.606 -13.041 8.749 1.00 64.11 19 GLU A C 10
ATOM 13848 O O . GLU A 1 19 ? -9.126 -12.736 7.670 1.00 22.42 19 GLU A O 10
ATOM 13860 N N . ALA A 1 20 ? -9.204 -12.818 9.916 1.00 42.32 20 ALA A N 10
ATOM 13861 C CA . ALA A 1 20 ? -10.551 -12.250 10.000 1.00 33.32 20 ALA A CA 10
ATOM 13862 C C . ALA A 1 20 ? -10.559 -10.756 9.638 1.00 44.22 20 ALA A C 10
ATOM 13863 O O . ALA A 1 20 ? -10.377 -9.891 10.499 1.00 21.34 20 ALA A O 10
ATOM 13870 N N . GLY A 1 21 ? -10.744 -10.466 8.355 1.00 34.34 21 GLY A N 10
ATOM 13871 C CA . GLY A 1 21 ? -10.783 -9.084 7.892 1.00 14.40 21 GLY A CA 10
ATOM 13872 C C . GLY A 1 21 ? -11.365 -8.942 6.490 1.00 73.12 21 GLY A C 10
ATOM 13873 O O . GLY A 1 21 ? -12.581 -9.006 6.302 1.00 51.20 21 GLY A O 10
ATOM 13877 N N . SER A 1 22 ? -10.495 -8.756 5.500 1.00 53.24 22 SER A N 10
ATOM 13878 C CA . SER A 1 22 ? -10.929 -8.583 4.104 1.00 2.03 22 SER A CA 10
ATOM 13879 C C . SER A 1 22 ? -9.896 -9.132 3.112 1.00 51.01 22 SER A C 10
ATOM 13880 O O . SER A 1 22 ? -8.792 -9.521 3.496 1.00 21.04 22 SER A O 10
ATOM 13888 N N . ARG A 1 23 ? -10.275 -9.156 1.834 1.00 21.21 23 ARG A N 10
ATOM 13889 C CA . ARG A 1 23 ? -9.389 -9.575 0.740 1.00 63.44 23 ARG A CA 10
ATOM 13890 C C . ARG A 1 23 ? -7.983 -8.954 0.858 1.00 55.50 23 ARG A C 10
ATOM 13891 O O . ARG A 1 23 ? -6.982 -9.666 0.960 1.00 31.22 23 ARG A O 10
ATOM 13912 N N . ASP A 1 24 ? -7.928 -7.623 0.835 1.00 55.43 24 ASP A N 10
ATOM 13913 C CA . ASP A 1 24 ? -6.664 -6.882 0.911 1.00 10.22 24 ASP A CA 10
ATOM 13914 C C . ASP A 1 24 ? -5.844 -7.276 2.155 1.00 41.43 24 ASP A C 10
ATOM 13915 O O . ASP A 1 24 ? -4.624 -7.440 2.082 1.00 23.03 24 ASP A O 10
ATOM 13924 N N . GLU A 1 25 ? -6.532 -7.447 3.287 1.00 41.10 25 GLU A N 10
ATOM 13925 C CA . GLU A 1 25 ? -5.894 -7.898 4.534 1.00 52.45 25 GLU A CA 10
ATOM 13926 C C . GLU A 1 25 ? -5.207 -9.262 4.355 1.00 52.13 25 GLU A C 10
ATOM 13927 O O . GLU A 1 25 ? -4.051 -9.443 4.746 1.00 14.52 25 GLU A O 10
ATOM 13939 N N . ARG A 1 26 ? -5.919 -10.218 3.751 1.00 53.15 26 ARG A N 10
ATOM 13940 C CA . ARG A 1 26 ? -5.367 -11.561 3.540 1.00 40.10 26 ARG A CA 10
ATOM 13941 C C . ARG A 1 26 ? -4.228 -11.544 2.506 1.00 42.52 26 ARG A C 10
ATOM 13942 O O . ARG A 1 26 ? -3.268 -12.305 2.619 1.00 42.32 26 ARG A O 10
ATOM 13963 N N . ARG A 1 27 ? -4.335 -10.668 1.505 1.00 53.24 27 ARG A N 10
ATOM 13964 C CA . ARG A 1 27 ? -3.243 -10.460 0.542 1.00 65.44 27 ARG A CA 10
ATOM 13965 C C . ARG A 1 27 ? -1.961 -10.010 1.263 1.00 51.34 27 ARG A C 10
ATOM 13966 O O . ARG A 1 27 ? -0.866 -10.512 0.992 1.00 25.34 27 ARG A O 10
ATOM 13987 N N . ALA A 1 28 ? -2.118 -9.069 2.194 1.00 73.03 28 ALA A N 10
ATOM 13988 C CA . ALA A 1 28 ? -0.991 -8.527 2.957 1.00 20.34 28 ALA A CA 10
ATOM 13989 C C . ALA A 1 28 ? -0.263 -9.614 3.766 1.00 31.44 28 ALA A C 10
ATOM 13990 O O . ALA A 1 28 ? 0.963 -9.720 3.719 1.00 20.15 28 ALA A O 10
ATOM 13997 N N . LEU A 1 29 ? -1.023 -10.424 4.502 1.00 3.04 29 LEU A N 10
ATOM 13998 C CA . LEU A 1 29 ? -0.433 -11.465 5.357 1.00 72.22 29 LEU A CA 10
ATOM 13999 C C . LEU A 1 29 ? 0.039 -12.693 4.554 1.00 75.03 29 LEU A C 10
ATOM 14000 O O . LEU A 1 29 ? 0.887 -13.455 5.020 1.00 3.35 29 LEU A O 10
ATOM 14016 N N . ALA A 1 30 ? -0.508 -12.880 3.351 1.00 30.43 30 ALA A N 10
ATOM 14017 C CA . ALA A 1 30 ? -0.077 -13.974 2.466 1.00 45.22 30 ALA A CA 10
ATOM 14018 C C . ALA A 1 30 ? 1.302 -13.690 1.847 1.00 24.41 30 ALA A C 10
ATOM 14019 O O . ALA A 1 30 ? 2.182 -14.554 1.832 1.00 61.34 30 ALA A O 10
ATOM 14026 N N . MET A 1 31 ? 1.476 -12.474 1.331 1.00 64.12 31 MET A N 10
ATOM 14027 C CA . MET A 1 31 ? 2.771 -12.031 0.790 1.00 54.22 31 MET A CA 10
ATOM 14028 C C . MET A 1 31 ? 3.706 -11.560 1.913 1.00 2.45 31 MET A C 10
ATOM 14029 O O . MET A 1 31 ? 4.901 -11.352 1.697 1.00 2.41 31 MET A O 10
ATOM 14043 N N . LYS A 1 32 ? 3.136 -11.396 3.106 1.00 73.12 32 LYS A N 10
ATOM 14044 C CA . LYS A 1 32 ? 3.847 -10.889 4.288 1.00 20.13 32 LYS A CA 10
ATOM 14045 C C . LYS A 1 32 ? 4.314 -9.437 4.104 1.00 55.44 32 LYS A C 10
ATOM 14046 O O . LYS A 1 32 ? 5.450 -9.174 3.701 1.00 63.12 32 LYS A O 10
ATOM 14065 N N . ILE A 1 33 ? 3.410 -8.501 4.375 1.00 65.41 33 ILE A N 10
ATOM 14066 C CA . ILE A 1 33 ? 3.733 -7.073 4.370 1.00 44.44 33 ILE A CA 10
ATOM 14067 C C . ILE A 1 33 ? 4.123 -6.607 5.789 1.00 21.12 33 ILE A C 10
ATOM 14068 O O . ILE A 1 33 ? 3.296 -6.616 6.699 1.00 51.11 33 ILE A O 10
ATOM 14084 N N . PRO A 1 34 ? 5.389 -6.186 5.996 1.00 3.05 34 PRO A N 10
ATOM 14085 C CA . PRO A 1 34 ? 5.911 -5.842 7.339 1.00 14.55 34 PRO A CA 10
ATOM 14086 C C . PRO A 1 34 ? 5.440 -4.473 7.877 1.00 14.21 34 PRO A C 10
ATOM 14087 O O . PRO A 1 34 ? 6.101 -3.879 8.734 1.00 34.42 34 PRO A O 10
ATOM 14098 N N . PHE A 1 35 ? 4.294 -3.987 7.402 1.00 61.41 35 PHE A N 10
ATOM 14099 C CA . PHE A 1 35 ? 3.744 -2.704 7.861 1.00 41.45 35 PHE A CA 10
ATOM 14100 C C . PHE A 1 35 ? 2.215 -2.637 7.667 1.00 50.22 35 PHE A C 10
ATOM 14101 O O . PHE A 1 35 ? 1.660 -3.303 6.790 1.00 3.42 35 PHE A O 10
ATOM 14118 N N . PRO A 1 36 ? 1.514 -1.828 8.492 1.00 72.22 36 PRO A N 10
ATOM 14119 C CA . PRO A 1 36 ? 0.038 -1.738 8.471 1.00 65.21 36 PRO A CA 10
ATOM 14120 C C . PRO A 1 36 ? -0.535 -1.199 7.147 1.00 1.13 36 PRO A C 10
ATOM 14121 O O . PRO A 1 36 ? 0.009 -0.269 6.546 1.00 3.45 36 PRO A O 10
ATOM 14132 N N . THR A 1 37 ? -1.660 -1.777 6.716 1.00 14.44 37 THR A N 10
ATOM 14133 C CA . THR A 1 37 ? -2.336 -1.349 5.483 1.00 3.13 37 THR A CA 10
ATOM 14134 C C . THR A 1 37 ? -2.904 0.071 5.610 1.00 21.22 37 THR A C 10
ATOM 14135 O O . THR A 1 37 ? -3.135 0.747 4.606 1.00 73.13 37 THR A O 10
ATOM 14146 N N . ASP A 1 38 ? -3.127 0.522 6.847 1.00 2.42 38 ASP A N 10
ATOM 14147 C CA . ASP A 1 38 ? -3.558 1.899 7.101 1.00 24.44 38 ASP A CA 10
ATOM 14148 C C . ASP A 1 38 ? -2.540 2.903 6.538 1.00 55.24 38 ASP A C 10
ATOM 14149 O O . ASP A 1 38 ? -2.871 3.729 5.686 1.00 21.22 38 ASP A O 10
ATOM 14158 N N . LYS A 1 39 ? -1.293 2.800 7.007 1.00 63.44 39 LYS A N 10
ATOM 14159 C CA . LYS A 1 39 ? -0.208 3.690 6.570 1.00 43.33 39 LYS A CA 10
ATOM 14160 C C . LYS A 1 39 ? -0.109 3.761 5.036 1.00 20.31 39 LYS A C 10
ATOM 14161 O O . LYS A 1 39 ? 0.177 4.820 4.471 1.00 71.41 39 LYS A O 10
ATOM 14180 N N . ILE A 1 40 ? -0.371 2.636 4.372 1.00 22.44 40 ILE A N 10
ATOM 14181 C CA . ILE A 1 40 ? -0.372 2.568 2.902 1.00 44.20 40 ILE A CA 10
ATOM 14182 C C . ILE A 1 40 ? -1.335 3.600 2.278 1.00 41.51 40 ILE A C 10
ATOM 14183 O O . ILE A 1 40 ? -1.002 4.279 1.304 1.00 52.32 40 ILE A O 10
ATOM 14199 N N . VAL A 1 41 ? -2.533 3.703 2.847 1.00 33.11 41 VAL A N 10
ATOM 14200 C CA . VAL A 1 41 ? -3.574 4.595 2.323 1.00 60.24 41 VAL A CA 10
ATOM 14201 C C . VAL A 1 41 ? -3.580 5.960 3.043 1.00 73.44 41 VAL A C 10
ATOM 14202 O O . VAL A 1 41 ? -4.104 6.947 2.522 1.00 54.05 41 VAL A O 10
ATOM 14215 N N . ASN A 1 42 ? -2.995 6.014 4.238 1.00 63.44 42 ASN A N 10
ATOM 14216 C CA . ASN A 1 42 ? -3.003 7.239 5.051 1.00 41.25 42 ASN A CA 10
ATOM 14217 C C . ASN A 1 42 ? -1.938 8.254 4.602 1.00 24.20 42 ASN A C 10
ATOM 14218 O O . ASN A 1 42 ? -2.199 9.457 4.572 1.00 22.13 42 ASN A O 10
ATOM 14229 N N . LEU A 1 43 ? -0.747 7.773 4.251 1.00 71.40 43 LEU A N 10
ATOM 14230 C CA . LEU A 1 43 ? 0.358 8.666 3.868 1.00 10.34 43 LEU A CA 10
ATOM 14231 C C . LEU A 1 43 ? 0.223 9.190 2.424 1.00 62.23 43 LEU A C 10
ATOM 14232 O O . LEU A 1 43 ? -0.334 8.518 1.550 1.00 3.32 43 LEU A O 10
ATOM 14248 N N . PRO A 1 44 ? 0.726 10.415 2.161 1.00 54.23 44 PRO A N 10
ATOM 14249 C CA . PRO A 1 44 ? 0.804 10.964 0.797 1.00 30.12 44 PRO A CA 10
ATOM 14250 C C . PRO A 1 44 ? 1.859 10.235 -0.059 1.00 43.23 44 PRO A C 10
ATOM 14251 O O . PRO A 1 44 ? 2.615 9.407 0.450 1.00 50.20 44 PRO A O 10
ATOM 14262 N N . VAL A 1 45 ? 1.914 10.552 -1.353 1.00 74.03 45 VAL A N 10
ATOM 14263 C CA . VAL A 1 45 ? 2.800 9.841 -2.290 1.00 3.20 45 VAL A CA 10
ATOM 14264 C C . VAL A 1 45 ? 4.277 9.824 -1.840 1.00 60.20 45 VAL A C 10
ATOM 14265 O O . VAL A 1 45 ? 4.919 8.776 -1.862 1.00 51.32 45 VAL A O 10
ATOM 14278 N N . ASP A 1 46 ? 4.806 10.971 -1.413 1.00 3.05 46 ASP A N 10
ATOM 14279 C CA . ASP A 1 46 ? 6.233 11.086 -1.085 1.00 42.33 46 ASP A CA 10
ATOM 14280 C C . ASP A 1 46 ? 6.635 10.161 0.082 1.00 0.15 46 ASP A C 10
ATOM 14281 O O . ASP A 1 46 ? 7.568 9.363 -0.038 1.00 72.30 46 ASP A O 10
ATOM 14290 N N . ASP A 1 47 ? 5.928 10.275 1.206 1.00 44.54 47 ASP A N 10
ATOM 14291 C CA . ASP A 1 47 ? 6.157 9.396 2.360 1.00 42.13 47 ASP A CA 10
ATOM 14292 C C . ASP A 1 47 ? 5.899 7.922 1.989 1.00 73.44 47 ASP A C 10
ATOM 14293 O O . ASP A 1 47 ? 6.613 7.021 2.432 1.00 11.10 47 ASP A O 10
ATOM 14302 N N . PHE A 1 48 ? 4.874 7.701 1.164 1.00 11.13 48 PHE A N 10
ATOM 14303 C CA . PHE A 1 48 ? 4.554 6.367 0.634 1.00 70.31 48 PHE A CA 10
ATOM 14304 C C . PHE A 1 48 ? 5.760 5.763 -0.111 1.00 11.32 48 PHE A C 10
ATOM 14305 O O . PHE A 1 48 ? 6.079 4.582 0.047 1.00 74.32 48 PHE A O 10
ATOM 14322 N N . ASN A 1 49 ? 6.431 6.588 -0.916 1.00 71.22 49 ASN A N 10
ATOM 14323 C CA . ASN A 1 49 ? 7.638 6.163 -1.636 1.00 45.13 49 ASN A CA 10
ATOM 14324 C C . ASN A 1 49 ? 8.721 5.675 -0.662 1.00 53.33 49 ASN A C 10
ATOM 14325 O O . ASN A 1 49 ? 9.332 4.622 -0.867 1.00 0.35 49 ASN A O 10
ATOM 14336 N N . GLU A 1 50 ? 8.952 6.452 0.397 1.00 11.00 50 GLU A N 10
ATOM 14337 C CA . GLU A 1 50 ? 9.927 6.087 1.430 1.00 41.13 50 GLU A CA 10
ATOM 14338 C C . GLU A 1 50 ? 9.542 4.769 2.111 1.00 60.45 50 GLU A C 10
ATOM 14339 O O . GLU A 1 50 ? 10.388 3.908 2.341 1.00 21.34 50 GLU A O 10
ATOM 14351 N N . LEU A 1 51 ? 8.255 4.623 2.426 1.00 22.02 51 LEU A N 10
ATOM 14352 C CA . LEU A 1 51 ? 7.721 3.397 3.031 1.00 2.51 51 LEU A CA 10
ATOM 14353 C C . LEU A 1 51 ? 8.156 2.145 2.244 1.00 23.20 51 LEU A C 10
ATOM 14354 O O . LEU A 1 51 ? 8.600 1.153 2.826 1.00 23.00 51 LEU A O 10
ATOM 14370 N N . LEU A 1 52 ? 8.040 2.217 0.919 1.00 32.25 52 LEU A N 10
ATOM 14371 C CA . LEU A 1 52 ? 8.425 1.108 0.034 1.00 50.00 52 LEU A CA 10
ATOM 14372 C C . LEU A 1 52 ? 9.936 0.813 0.096 1.00 75.32 52 LEU A C 10
ATOM 14373 O O . LEU A 1 52 ? 10.363 -0.324 -0.083 1.00 35.25 52 LEU A O 10
ATOM 14389 N N . ALA A 1 53 ? 10.738 1.848 0.342 1.00 31.20 53 ALA A N 10
ATOM 14390 C CA . ALA A 1 53 ? 12.201 1.706 0.376 1.00 1.21 53 ALA A CA 10
ATOM 14391 C C . ALA A 1 53 ? 12.718 1.287 1.762 1.00 34.43 53 ALA A C 10
ATOM 14392 O O . ALA A 1 53 ? 13.705 0.555 1.879 1.00 14.54 53 ALA A O 10
ATOM 14399 N N . ARG A 1 54 ? 12.049 1.757 2.812 1.00 32.51 54 ARG A N 10
ATOM 14400 C CA . ARG A 1 54 ? 12.460 1.480 4.194 1.00 62.05 54 ARG A CA 10
ATOM 14401 C C . ARG A 1 54 ? 12.252 0.005 4.565 1.00 63.41 54 ARG A C 10
ATOM 14402 O O . ARG A 1 54 ? 13.053 -0.582 5.296 1.00 51.22 54 ARG A O 10
ATOM 14423 N N . TYR A 1 55 ? 11.184 -0.593 4.057 1.00 25.41 55 TYR A N 10
ATOM 14424 C CA . TYR A 1 55 ? 10.883 -2.001 4.334 1.00 64.30 55 TYR A CA 10
ATOM 14425 C C . TYR A 1 55 ? 11.362 -2.916 3.198 1.00 43.32 55 TYR A C 10
ATOM 14426 O O . TYR A 1 55 ? 11.290 -2.553 2.023 1.00 63.04 55 TYR A O 10
ATOM 14444 N N . PRO A 1 56 ? 11.871 -4.118 3.537 1.00 20.12 56 PRO A N 10
ATOM 14445 C CA . PRO A 1 56 ? 12.333 -5.087 2.531 1.00 14.50 56 PRO A CA 10
ATOM 14446 C C . PRO A 1 56 ? 11.173 -5.642 1.691 1.00 5.14 56 PRO A C 10
ATOM 14447 O O . PRO A 1 56 ? 10.549 -6.640 2.056 1.00 33.53 56 PRO A O 10
ATOM 14458 N N . LEU A 1 57 ? 10.864 -4.968 0.585 1.00 71.12 57 LEU A N 10
ATOM 14459 C CA . LEU A 1 57 ? 9.769 -5.390 -0.295 1.00 73.33 57 LEU A CA 10
ATOM 14460 C C . LEU A 1 57 ? 10.277 -5.865 -1.669 1.00 10.13 57 LEU A C 10
ATOM 14461 O O . LEU A 1 57 ? 11.247 -5.327 -2.210 1.00 1.44 57 LEU A O 10
ATOM 14477 N N . THR A 1 58 ? 9.612 -6.873 -2.227 1.00 5.11 58 THR A N 10
ATOM 14478 C CA . THR A 1 58 ? 9.900 -7.354 -3.587 1.00 35.21 58 THR A CA 10
ATOM 14479 C C . THR A 1 58 ? 9.055 -6.595 -4.614 1.00 4.24 58 THR A C 10
ATOM 14480 O O . THR A 1 58 ? 8.053 -5.979 -4.258 1.00 43.43 58 THR A O 10
ATOM 14491 N N . GLU A 1 59 ? 9.442 -6.654 -5.888 1.00 40.43 59 GLU A N 10
ATOM 14492 C CA . GLU A 1 59 ? 8.712 -5.947 -6.953 1.00 23.55 59 GLU A CA 10
ATOM 14493 C C . GLU A 1 59 ? 7.199 -6.233 -6.893 1.00 31.12 59 GLU A C 10
ATOM 14494 O O . GLU A 1 59 ? 6.375 -5.324 -7.050 1.00 63.44 59 GLU A O 10
ATOM 14506 N N . SER A 1 60 ? 6.842 -7.497 -6.656 1.00 65.00 60 SER A N 10
ATOM 14507 C CA . SER A 1 60 ? 5.432 -7.897 -6.510 1.00 53.33 60 SER A CA 10
ATOM 14508 C C . SER A 1 60 ? 4.793 -7.286 -5.254 1.00 75.05 60 SER A C 10
ATOM 14509 O O . SER A 1 60 ? 3.610 -6.941 -5.255 1.00 22.32 60 SER A O 10
ATOM 14517 N N . GLN A 1 61 ? 5.577 -7.154 -4.186 1.00 4.43 61 GLN A N 10
ATOM 14518 C CA . GLN A 1 61 ? 5.086 -6.545 -2.945 1.00 32.22 61 GLN A CA 10
ATOM 14519 C C . GLN A 1 61 ? 4.847 -5.036 -3.110 1.00 23.24 61 GLN A C 10
ATOM 14520 O O . GLN A 1 61 ? 3.802 -4.533 -2.703 1.00 43.01 61 GLN A O 10
ATOM 14534 N N . LEU A 1 62 ? 5.797 -4.313 -3.718 1.00 14.14 62 LEU A N 10
ATOM 14535 C CA . LEU A 1 62 ? 5.580 -2.889 -4.034 1.00 23.35 62 LEU A CA 10
ATOM 14536 C C . LEU A 1 62 ? 4.304 -2.716 -4.870 1.00 13.12 62 LEU A C 10
ATOM 14537 O O . LEU A 1 62 ? 3.517 -1.794 -4.645 1.00 12.45 62 LEU A O 10
ATOM 14553 N N . ALA A 1 63 ? 4.111 -3.615 -5.838 1.00 63.40 63 ALA A N 10
ATOM 14554 C CA . ALA A 1 63 ? 2.900 -3.627 -6.660 1.00 35.40 63 ALA A CA 10
ATOM 14555 C C . ALA A 1 63 ? 1.641 -3.805 -5.797 1.00 71.22 63 ALA A C 10
ATOM 14556 O O . ALA A 1 63 ? 0.681 -3.050 -5.930 1.00 64.43 63 ALA A O 10
ATOM 14563 N N . LEU A 1 64 ? 1.665 -4.799 -4.906 1.00 3.51 64 LEU A N 10
ATOM 14564 C CA . LEU A 1 64 ? 0.540 -5.068 -4.000 1.00 52.43 64 LEU A CA 10
ATOM 14565 C C . LEU A 1 64 ? 0.232 -3.859 -3.096 1.00 23.42 64 LEU A C 10
ATOM 14566 O O . LEU A 1 64 ? -0.931 -3.525 -2.862 1.00 41.32 64 LEU A O 10
ATOM 14582 N N . VAL A 1 65 ? 1.276 -3.207 -2.591 1.00 34.12 65 VAL A N 10
ATOM 14583 C CA . VAL A 1 65 ? 1.110 -2.027 -1.737 1.00 1.12 65 VAL A CA 10
ATOM 14584 C C . VAL A 1 65 ? 0.440 -0.872 -2.504 1.00 70.14 65 VAL A C 10
ATOM 14585 O O . VAL A 1 65 ? -0.473 -0.225 -1.993 1.00 25.21 65 VAL A O 10
ATOM 14598 N N . ARG A 1 66 ? 0.888 -0.626 -3.738 1.00 4.13 66 ARG A N 10
ATOM 14599 C CA . ARG A 1 66 ? 0.259 0.392 -4.594 1.00 40.31 66 ARG A CA 10
ATOM 14600 C C . ARG A 1 66 ? -1.153 -0.051 -5.015 1.00 62.23 66 ARG A C 10
ATOM 14601 O O . ARG A 1 66 ? -2.050 0.775 -5.188 1.00 24.41 66 ARG A O 10
ATOM 14622 N N . ASP A 1 67 ? -1.327 -1.361 -5.172 1.00 54.32 67 ASP A N 10
ATOM 14623 C CA . ASP A 1 67 ? -2.621 -1.960 -5.515 1.00 63.22 67 ASP A CA 10
ATOM 14624 C C . ASP A 1 67 ? -3.686 -1.622 -4.451 1.00 71.42 67 ASP A C 10
ATOM 14625 O O . ASP A 1 67 ? -4.771 -1.121 -4.767 1.00 14.34 67 ASP A O 10
ATOM 14634 N N . ILE A 1 68 ? -3.359 -1.888 -3.186 1.00 22.32 68 ILE A N 10
ATOM 14635 C CA . ILE A 1 68 ? -4.234 -1.531 -2.063 1.00 43.43 68 ILE A CA 10
ATOM 14636 C C . ILE A 1 68 ? -4.379 -0.001 -1.934 1.00 12.24 68 ILE A C 10
ATOM 14637 O O . ILE A 1 68 ? -5.482 0.521 -1.737 1.00 53.52 68 ILE A O 10
ATOM 14653 N N . ARG A 1 69 ? -3.254 0.709 -2.055 1.00 43.13 69 ARG A N 10
ATOM 14654 C CA . ARG A 1 69 ? -3.238 2.181 -2.001 1.00 23.31 69 ARG A CA 10
ATOM 14655 C C . ARG A 1 69 ? -4.235 2.775 -3.009 1.00 31.31 69 ARG A C 10
ATOM 14656 O O . ARG A 1 69 ? -4.970 3.717 -2.696 1.00 65.04 69 ARG A O 10
ATOM 14677 N N . ARG A 1 70 ? -4.253 2.212 -4.217 1.00 71.14 70 ARG A N 10
ATOM 14678 C CA . ARG A 1 70 ? -5.170 2.653 -5.270 1.00 52.11 70 ARG A CA 10
ATOM 14679 C C . ARG A 1 70 ? -6.630 2.579 -4.806 1.00 12.11 70 ARG A C 10
ATOM 14680 O O . ARG A 1 70 ? -7.322 3.586 -4.768 1.00 24.05 70 ARG A O 10
ATOM 14701 N N . ARG A 1 71 ? -7.088 1.383 -4.435 1.00 13.03 71 ARG A N 10
ATOM 14702 C CA . ARG A 1 71 ? -8.475 1.195 -3.983 1.00 41.21 71 ARG A CA 10
ATOM 14703 C C . ARG A 1 71 ? -8.808 2.061 -2.759 1.00 63.03 71 ARG A C 10
ATOM 14704 O O . ARG A 1 71 ? -9.927 2.554 -2.619 1.00 4.02 71 ARG A O 10
ATOM 14725 N N . GLY A 1 72 ? -7.832 2.239 -1.877 1.00 41.44 72 GLY A N 10
ATOM 14726 C CA . GLY A 1 72 ? -8.030 3.075 -0.701 1.00 75.32 72 GLY A CA 10
ATOM 14727 C C . GLY A 1 72 ? -8.297 4.542 -1.037 1.00 21.13 72 GLY A C 10
ATOM 14728 O O . GLY A 1 72 ? -9.211 5.158 -0.486 1.00 3.55 72 GLY A O 10
ATOM 14732 N N . LYS A 1 73 ? -7.499 5.104 -1.945 1.00 51.23 73 LYS A N 10
ATOM 14733 C CA . LYS A 1 73 ? -7.631 6.520 -2.320 1.00 20.21 73 LYS A CA 10
ATOM 14734 C C . LYS A 1 73 ? -8.553 6.728 -3.538 1.00 71.25 73 LYS A C 10
ATOM 14735 O O . LYS A 1 73 ? -8.971 7.853 -3.821 1.00 23.24 73 LYS A O 10
ATOM 14754 N N . ASN A 1 74 ? -8.885 5.644 -4.243 1.00 50.23 74 ASN A N 10
ATOM 14755 C CA . ASN A 1 74 ? -9.824 5.707 -5.373 1.00 22.03 74 ASN A CA 10
ATOM 14756 C C . ASN A 1 74 ? -11.207 6.158 -4.879 1.00 2.21 74 ASN A C 10
ATOM 14757 O O . ASN A 1 74 ? -11.967 6.803 -5.603 1.00 5.30 74 ASN A O 10
ATOM 14768 N N . LYS A 1 75 ? -11.509 5.814 -3.627 1.00 13.13 75 LYS A N 10
ATOM 14769 C CA . LYS A 1 75 ? -12.722 6.277 -2.948 1.00 3.00 75 LYS A CA 10
ATOM 14770 C C . LYS A 1 75 ? -12.805 7.815 -2.979 1.00 41.12 75 LYS A C 10
ATOM 14771 O O . LYS A 1 75 ? -13.877 8.393 -3.174 1.00 45.30 75 LYS A O 10
ATOM 14790 N N . VAL A 1 76 ? -11.655 8.464 -2.802 1.00 10.22 76 VAL A N 10
ATOM 14791 C CA . VAL A 1 76 ? -11.559 9.924 -2.909 1.00 2.12 76 VAL A CA 10
ATOM 14792 C C . VAL A 1 76 ? -11.581 10.358 -4.384 1.00 45.52 76 VAL A C 10
ATOM 14793 O O . VAL A 1 76 ? -12.292 11.290 -4.762 1.00 71.20 76 VAL A O 10
ATOM 14806 N N . ALA A 1 77 ? -10.802 9.659 -5.211 1.00 74.44 77 ALA A N 10
ATOM 14807 C CA . ALA A 1 77 ? -10.715 9.955 -6.645 1.00 1.51 77 ALA A CA 10
ATOM 14808 C C . ALA A 1 77 ? -12.095 9.933 -7.322 1.00 44.32 77 ALA A C 10
ATOM 14809 O O . ALA A 1 77 ? -12.356 10.714 -8.230 1.00 11.35 77 ALA A O 10
ATOM 14816 N N . ALA A 1 78 ? -12.976 9.043 -6.867 1.00 22.20 78 ALA A N 10
ATOM 14817 C CA . ALA A 1 78 ? -14.343 8.963 -7.396 1.00 44.55 78 ALA A CA 10
ATOM 14818 C C . ALA A 1 78 ? -15.086 10.303 -7.260 1.00 24.32 78 ALA A C 10
ATOM 14819 O O . ALA A 1 78 ? -15.890 10.670 -8.119 1.00 71.23 78 ALA A O 10
ATOM 14826 N N . GLN A 1 79 ? -14.796 11.034 -6.183 1.00 32.23 79 GLN A N 10
ATOM 14827 C CA . GLN A 1 79 ? -15.434 12.333 -5.927 1.00 53.51 79 GLN A CA 10
ATOM 14828 C C . GLN A 1 79 ? -14.617 13.492 -6.523 1.00 31.23 79 GLN A C 10
ATOM 14829 O O . GLN A 1 79 ? -15.018 14.653 -6.448 1.00 51.53 79 GLN A O 10
ATOM 14843 N N . ASN A 1 80 ? -13.465 13.165 -7.108 1.00 1.13 80 ASN A N 10
ATOM 14844 C CA . ASN A 1 80 ? -12.587 14.161 -7.740 1.00 54.03 80 ASN A CA 10
ATOM 14845 C C . ASN A 1 80 ? -12.182 13.712 -9.156 1.00 40.21 80 ASN A C 10
ATOM 14846 O O . ASN A 1 80 ? -11.184 14.174 -9.714 1.00 14.41 80 ASN A O 10
ATOM 14857 N N . TYR A 1 81 ? -12.990 12.833 -9.735 1.00 21.00 81 TYR A N 10
ATOM 14858 C CA . TYR A 1 81 ? -12.693 12.223 -11.033 1.00 61.54 81 TYR A CA 10
ATOM 14859 C C . TYR A 1 81 ? -12.959 13.190 -12.192 1.00 52.32 81 TYR A C 10
ATOM 14860 O O . TYR A 1 81 ? -12.174 13.273 -13.138 1.00 2.30 81 TYR A O 10
ATOM 14878 N N . ARG A 1 82 ? -14.066 13.918 -12.125 1.00 24.25 82 ARG A N 10
ATOM 14879 C CA . ARG A 1 82 ? -14.422 14.847 -13.196 1.00 72.13 82 ARG A CA 10
ATOM 14880 C C . ARG A 1 82 ? -13.799 16.234 -12.996 1.00 60.43 82 ARG A C 10
ATOM 14881 O O . ARG A 1 82 ? -14.439 17.165 -12.500 1.00 34.02 82 ARG A O 10
ATOM 14902 N N . LYS A 1 83 ? -12.527 16.338 -13.359 1.00 63.14 83 LYS A N 10
ATOM 14903 C CA . LYS A 1 83 ? -11.830 17.624 -13.418 1.00 34.30 83 LYS A CA 10
ATOM 14904 C C . LYS A 1 83 ? -12.181 18.361 -14.722 1.00 71.53 83 LYS A C 10
ATOM 14905 O O . LYS A 1 83 ? -12.065 17.804 -15.815 1.00 65.41 83 LYS A O 10
ATOM 14924 N N . ARG A 1 84 ? -12.616 19.609 -14.603 1.00 44.21 84 ARG A N 10
ATOM 14925 C CA . ARG A 1 84 ? -13.145 20.349 -15.753 1.00 52.25 84 ARG A CA 10
ATOM 14926 C C . ARG A 1 84 ? -12.020 20.937 -16.624 1.00 75.54 84 ARG A C 10
ATOM 14927 O O . ARG A 1 84 ? -10.958 21.311 -16.124 1.00 54.11 84 ARG A O 10
ATOM 14948 N N . LYS A 1 85 ? -12.267 21.024 -17.931 1.00 60.45 85 LYS A N 10
ATOM 14949 C CA . LYS A 1 85 ? -11.237 21.424 -18.898 1.00 65.23 85 LYS A CA 10
ATOM 14950 C C . LYS A 1 85 ? -11.825 22.308 -20.013 1.00 63.32 85 LYS A C 10
ATOM 14951 O O . LYS A 1 85 ? -12.521 21.819 -20.906 1.00 10.05 85 LYS A O 10
ATOM 14970 N N . LEU A 1 86 ? -11.546 23.611 -19.946 1.00 1.51 86 LEU A N 10
ATOM 14971 C CA . LEU A 1 86 ? -12.046 24.573 -20.943 1.00 24.05 86 LEU A CA 10
ATOM 14972 C C . LEU A 1 86 ? -11.102 24.667 -22.154 1.00 4.32 86 LEU A C 10
ATOM 14973 O O . LEU A 1 86 ? -9.896 24.435 -22.031 1.00 63.44 86 LEU A O 10
ATOM 14989 N N . GLU A 1 87 ? -11.655 25.009 -23.318 1.00 62.32 87 GLU A N 10
ATOM 14990 C CA . GLU A 1 87 ? -10.859 25.145 -24.547 1.00 43.21 87 GLU A CA 10
ATOM 14991 C C . GLU A 1 87 ? -9.861 26.312 -24.460 1.00 45.44 87 GLU A C 10
ATOM 14992 O O . GLU A 1 87 ? -10.255 27.479 -24.455 1.00 21.41 87 GLU A O 10
ATOM 15004 N N . THR A 1 88 ? -8.572 25.996 -24.387 1.00 3.15 88 THR A N 10
ATOM 15005 C CA . THR A 1 88 ? -7.522 27.016 -24.471 1.00 73.31 88 THR A CA 10
ATOM 15006 C C . THR A 1 88 ? -6.864 26.971 -25.856 1.00 73.13 88 THR A C 10
ATOM 15007 O O . THR A 1 88 ? -6.071 26.077 -26.152 1.00 22.41 88 THR A O 10
ATOM 15018 N N . ILE A 1 89 ? -7.218 27.928 -26.712 1.00 21.34 89 ILE A N 10
ATOM 15019 C CA . ILE A 1 89 ? -6.784 27.916 -28.113 1.00 42.43 89 ILE A CA 10
ATOM 15020 C C . ILE A 1 89 ? -5.285 28.235 -28.262 1.00 13.33 89 ILE A C 10
ATOM 15021 O O . ILE A 1 89 ? -4.885 29.389 -28.449 1.00 40.12 89 ILE A O 10
ATOM 15037 N N . VAL A 1 90 ? -4.460 27.199 -28.153 1.00 64.51 90 VAL A N 10
ATOM 15038 C CA . VAL A 1 90 ? -3.015 27.325 -28.365 1.00 22.23 90 VAL A CA 10
ATOM 15039 C C . VAL A 1 90 ? -2.695 27.562 -29.854 1.00 1.41 90 VAL A C 10
ATOM 15040 O O . VAL A 1 90 ? -3.379 27.037 -30.737 1.00 2.45 90 VAL A O 10
ATOM 15053 N N . GLN A 1 91 ? -1.660 28.356 -30.129 1.00 1.32 91 GLN A N 10
ATOM 15054 C CA . GLN A 1 91 ? -1.290 28.708 -31.513 1.00 24.33 91 GLN A CA 10
ATOM 15055 C C . GLN A 1 91 ? -0.201 27.773 -32.089 1.00 63.12 91 GLN A C 10
ATOM 15056 O O . GLN A 1 91 ? 0.993 27.946 -31.762 1.00 38.48 91 GLN A O 10
ATOM 15071 N N . MET A 1 1 ? -18.854 15.464 15.656 1.00 22.44 1 MET A N 11
ATOM 15072 C CA . MET A 1 1 ? -17.374 15.409 15.506 1.00 23.34 1 MET A CA 11
ATOM 15073 C C . MET A 1 1 ? -16.701 16.587 16.223 1.00 70.42 1 MET A C 11
ATOM 15074 O O . MET A 1 1 ? -17.249 17.689 16.269 1.00 3.50 1 MET A O 11
ATOM 15090 N N . GLY A 1 2 ? -15.524 16.343 16.796 1.00 41.24 2 GLY A N 11
ATOM 15091 C CA . GLY A 1 2 ? -14.776 17.400 17.466 1.00 62.04 2 GLY A CA 11
ATOM 15092 C C . GLY A 1 2 ? -13.860 18.163 16.512 1.00 14.00 2 GLY A C 11
ATOM 15093 O O . GLY A 1 2 ? -13.215 17.566 15.652 1.00 15.53 2 GLY A O 11
ATOM 15097 N N . HIS A 1 3 ? -13.790 19.485 16.666 1.00 13.13 3 HIS A N 11
ATOM 15098 C CA . HIS A 1 3 ? -12.964 20.327 15.790 1.00 12.20 3 HIS A CA 11
ATOM 15099 C C . HIS A 1 3 ? -11.495 20.365 16.249 1.00 42.12 3 HIS A C 11
ATOM 15100 O O . HIS A 1 3 ? -10.710 21.189 15.783 1.00 1.41 3 HIS A O 11
ATOM 15115 N N . HIS A 1 4 ? -11.133 19.468 17.165 1.00 23.12 4 HIS A N 11
ATOM 15116 C CA . HIS A 1 4 ? -9.742 19.308 17.613 1.00 0.54 4 HIS A CA 11
ATOM 15117 C C . HIS A 1 4 ? -9.408 17.820 17.809 1.00 63.11 4 HIS A C 11
ATOM 15118 O O . HIS A 1 4 ? -10.249 17.040 18.255 1.00 25.41 4 HIS A O 11
ATOM 15133 N N . HIS A 1 5 ? -8.180 17.433 17.474 1.00 22.10 5 HIS A N 11
ATOM 15134 C CA . HIS A 1 5 ? -7.750 16.036 17.582 1.00 11.01 5 HIS A CA 11
ATOM 15135 C C . HIS A 1 5 ? -7.327 15.689 19.019 1.00 32.04 5 HIS A C 11
ATOM 15136 O O . HIS A 1 5 ? -6.243 16.064 19.471 1.00 41.33 5 HIS A O 11
ATOM 15151 N N . HIS A 1 6 ? -8.187 14.969 19.735 1.00 23.43 6 HIS A N 11
ATOM 15152 C CA . HIS A 1 6 ? -7.887 14.559 21.112 1.00 11.44 6 HIS A CA 11
ATOM 15153 C C . HIS A 1 6 ? -6.969 13.325 21.135 1.00 64.22 6 HIS A C 11
ATOM 15154 O O . HIS A 1 6 ? -6.664 12.748 20.088 1.00 2.03 6 HIS A O 11
ATOM 15169 N N . HIS A 1 7 ? -6.524 12.937 22.332 1.00 0.11 7 HIS A N 11
ATOM 15170 C CA . HIS A 1 7 ? -5.513 11.879 22.490 1.00 41.35 7 HIS A CA 11
ATOM 15171 C C . HIS A 1 7 ? -4.220 12.248 21.730 1.00 63.44 7 HIS A C 11
ATOM 15172 O O . HIS A 1 7 ? -3.509 11.389 21.205 1.00 32.20 7 HIS A O 11
ATOM 15187 N N . HIS A 1 8 ? -3.915 13.544 21.693 1.00 23.52 8 HIS A N 11
ATOM 15188 C CA . HIS A 1 8 ? -2.711 14.040 21.012 1.00 13.43 8 HIS A CA 11
ATOM 15189 C C . HIS A 1 8 ? -1.435 13.791 21.843 1.00 11.03 8 HIS A C 11
ATOM 15190 O O . HIS A 1 8 ? -0.821 14.721 22.371 1.00 54.53 8 HIS A O 11
ATOM 15205 N N . SER A 1 9 ? -1.050 12.521 21.954 1.00 1.23 9 SER A N 11
ATOM 15206 C CA . SER A 1 9 ? 0.139 12.118 22.724 1.00 23.33 9 SER A CA 11
ATOM 15207 C C . SER A 1 9 ? 0.488 10.646 22.483 1.00 63.41 9 SER A C 11
ATOM 15208 O O . SER A 1 9 ? -0.295 9.901 21.892 1.00 52.21 9 SER A O 11
ATOM 15216 N N . HIS A 1 10 ? 1.670 10.232 22.932 1.00 72.24 10 HIS A N 11
ATOM 15217 C CA . HIS A 1 10 ? 2.079 8.824 22.856 1.00 22.02 10 HIS A CA 11
ATOM 15218 C C . HIS A 1 10 ? 2.493 8.291 24.235 1.00 55.20 10 HIS A C 11
ATOM 15219 O O . HIS A 1 10 ? 3.248 7.324 24.335 1.00 70.42 10 HIS A O 11
ATOM 15234 N N . MET A 1 11 ? 1.998 8.931 25.294 1.00 44.40 11 MET A N 11
ATOM 15235 C CA . MET A 1 11 ? 2.235 8.456 26.664 1.00 25.14 11 MET A CA 11
ATOM 15236 C C . MET A 1 11 ? 1.515 7.122 26.924 1.00 24.21 11 MET A C 11
ATOM 15237 O O . MET A 1 11 ? 1.990 6.292 27.698 1.00 1.33 11 MET A O 11
ATOM 15251 N N . ALA A 1 12 ? 0.365 6.930 26.277 1.00 74.12 12 ALA A N 11
ATOM 15252 C CA . ALA A 1 12 ? -0.371 5.665 26.362 1.00 20.51 12 ALA A CA 11
ATOM 15253 C C . ALA A 1 12 ? 0.229 4.624 25.404 1.00 44.44 12 ALA A C 11
ATOM 15254 O O . ALA A 1 12 ? 0.318 4.858 24.196 1.00 43.52 12 ALA A O 11
ATOM 15261 N N . LYS A 1 13 ? 0.624 3.474 25.946 1.00 23.44 13 LYS A N 11
ATOM 15262 C CA . LYS A 1 13 ? 1.370 2.467 25.180 1.00 0.34 13 LYS A CA 11
ATOM 15263 C C . LYS A 1 13 ? 0.470 1.636 24.241 1.00 0.12 13 LYS A C 11
ATOM 15264 O O . LYS A 1 13 ? -0.393 0.876 24.694 1.00 35.32 13 LYS A O 11
ATOM 15283 N N . PRO A 1 14 ? 0.658 1.774 22.912 1.00 44.24 14 PRO A N 11
ATOM 15284 C CA . PRO A 1 14 ? -0.041 0.963 21.915 1.00 4.11 14 PRO A CA 11
ATOM 15285 C C . PRO A 1 14 ? 0.755 -0.297 21.515 1.00 51.01 14 PRO A C 11
ATOM 15286 O O . PRO A 1 14 ? 1.835 -0.204 20.925 1.00 54.33 14 PRO A O 11
ATOM 15297 N N . THR A 1 15 ? 0.229 -1.474 21.857 1.00 62.40 15 THR A N 11
ATOM 15298 C CA . THR A 1 15 ? 0.897 -2.749 21.536 1.00 32.22 15 THR A CA 11
ATOM 15299 C C . THR A 1 15 ? -0.090 -3.784 20.979 1.00 43.34 15 THR A C 11
ATOM 15300 O O . THR A 1 15 ? -0.088 -4.073 19.783 1.00 52.43 15 THR A O 11
ATOM 15311 N N . ALA A 1 16 ? -0.947 -4.322 21.848 1.00 3.22 16 ALA A N 11
ATOM 15312 C CA . ALA A 1 16 ? -1.901 -5.370 21.463 1.00 32.20 16 ALA A CA 11
ATOM 15313 C C . ALA A 1 16 ? -2.822 -4.924 20.317 1.00 75.14 16 ALA A C 11
ATOM 15314 O O . ALA A 1 16 ? -3.764 -4.158 20.524 1.00 4.04 16 ALA A O 11
ATOM 15321 N N . ARG A 1 17 ? -2.531 -5.394 19.104 1.00 24.33 17 ARG A N 11
ATOM 15322 C CA . ARG A 1 17 ? -3.347 -5.072 17.929 1.00 73.11 17 ARG A CA 11
ATOM 15323 C C . ARG A 1 17 ? -4.474 -6.100 17.737 1.00 40.51 17 ARG A C 11
ATOM 15324 O O . ARG A 1 17 ? -4.390 -7.228 18.226 1.00 73.14 17 ARG A O 11
ATOM 15345 N N . GLY A 1 18 ? -5.525 -5.705 17.024 1.00 43.42 18 GLY A N 11
ATOM 15346 C CA . GLY A 1 18 ? -6.657 -6.600 16.788 1.00 51.12 18 GLY A CA 11
ATOM 15347 C C . GLY A 1 18 ? -6.918 -6.849 15.308 1.00 51.12 18 GLY A C 11
ATOM 15348 O O . GLY A 1 18 ? -6.952 -5.906 14.512 1.00 21.24 18 GLY A O 11
ATOM 15352 N N . GLU A 1 19 ? -7.112 -8.119 14.940 1.00 31.54 19 GLU A N 11
ATOM 15353 C CA . GLU A 1 19 ? -7.351 -8.498 13.541 1.00 23.50 19 GLU A CA 11
ATOM 15354 C C . GLU A 1 19 ? -8.707 -7.977 13.033 1.00 11.13 19 GLU A C 11
ATOM 15355 O O . GLU A 1 19 ? -9.706 -7.991 13.759 1.00 74.00 19 GLU A O 11
ATOM 15367 N N . ALA A 1 20 ? -8.731 -7.517 11.784 1.00 74.02 20 ALA A N 11
ATOM 15368 C CA . ALA A 1 20 ? -9.968 -7.059 11.140 1.00 31.50 20 ALA A CA 11
ATOM 15369 C C . ALA A 1 20 ? -10.379 -8.014 10.008 1.00 43.24 20 ALA A C 11
ATOM 15370 O O . ALA A 1 20 ? -11.400 -8.697 10.099 1.00 4.00 20 ALA A O 11
ATOM 15377 N N . GLY A 1 21 ? -9.582 -8.055 8.942 1.00 54.34 21 GLY A N 11
ATOM 15378 C CA . GLY A 1 21 ? -9.767 -9.062 7.900 1.00 21.01 21 GLY A CA 11
ATOM 15379 C C . GLY A 1 21 ? -10.562 -8.592 6.681 1.00 12.30 21 GLY A C 11
ATOM 15380 O O . GLY A 1 21 ? -11.581 -9.190 6.332 1.00 14.03 21 GLY A O 11
ATOM 15384 N N . SER A 1 22 ? -10.112 -7.520 6.032 1.00 0.11 22 SER A N 11
ATOM 15385 C CA . SER A 1 22 ? -10.666 -7.124 4.724 1.00 35.41 22 SER A CA 11
ATOM 15386 C C . SER A 1 22 ? -9.931 -7.856 3.597 1.00 23.31 22 SER A C 11
ATOM 15387 O O . SER A 1 22 ? -8.767 -8.217 3.756 1.00 22.43 22 SER A O 11
ATOM 15395 N N . ARG A 1 23 ? -10.602 -8.072 2.462 1.00 12.33 23 ARG A N 11
ATOM 15396 C CA . ARG A 1 23 ? -9.965 -8.710 1.293 1.00 40.12 23 ARG A CA 11
ATOM 15397 C C . ARG A 1 23 ? -8.617 -8.041 0.975 1.00 32.54 23 ARG A C 11
ATOM 15398 O O . ARG A 1 23 ? -7.614 -8.708 0.710 1.00 45.33 23 ARG A O 11
ATOM 15419 N N . ASP A 1 24 ? -8.623 -6.712 1.016 1.00 3.44 24 ASP A N 11
ATOM 15420 C CA . ASP A 1 24 ? -7.412 -5.905 0.857 1.00 3.42 24 ASP A CA 11
ATOM 15421 C C . ASP A 1 24 ? -6.325 -6.306 1.877 1.00 74.22 24 ASP A C 11
ATOM 15422 O O . ASP A 1 24 ? -5.211 -6.681 1.496 1.00 64.40 24 ASP A O 11
ATOM 15431 N N . GLU A 1 25 ? -6.659 -6.238 3.168 1.00 43.14 25 GLU A N 11
ATOM 15432 C CA . GLU A 1 25 ? -5.724 -6.612 4.243 1.00 74.44 25 GLU A CA 11
ATOM 15433 C C . GLU A 1 25 ? -5.187 -8.047 4.070 1.00 43.33 25 GLU A C 11
ATOM 15434 O O . GLU A 1 25 ? -3.998 -8.307 4.269 1.00 73.45 25 GLU A O 11
ATOM 15446 N N . ARG A 1 26 ? -6.066 -8.972 3.691 1.00 41.11 26 ARG A N 11
ATOM 15447 C CA . ARG A 1 26 ? -5.688 -10.384 3.549 1.00 5.03 26 ARG A CA 11
ATOM 15448 C C . ARG A 1 26 ? -4.641 -10.580 2.442 1.00 25.22 26 ARG A C 11
ATOM 15449 O O . ARG A 1 26 ? -3.746 -11.412 2.567 1.00 63.40 26 ARG A O 11
ATOM 15470 N N . ARG A 1 27 ? -4.742 -9.796 1.369 1.00 64.40 27 ARG A N 11
ATOM 15471 C CA . ARG A 1 27 ? -3.718 -9.809 0.317 1.00 53.25 27 ARG A CA 11
ATOM 15472 C C . ARG A 1 27 ? -2.361 -9.346 0.872 1.00 71.41 27 ARG A C 11
ATOM 15473 O O . ARG A 1 27 ? -1.308 -9.860 0.489 1.00 52.32 27 ARG A O 11
ATOM 15494 N N . ALA A 1 28 ? -2.398 -8.380 1.788 1.00 71.24 28 ALA A N 11
ATOM 15495 C CA . ALA A 1 28 ? -1.183 -7.872 2.426 1.00 51.40 28 ALA A CA 11
ATOM 15496 C C . ALA A 1 28 ? -0.498 -8.948 3.286 1.00 0.22 28 ALA A C 11
ATOM 15497 O O . ALA A 1 28 ? 0.691 -9.219 3.128 1.00 74.34 28 ALA A O 11
ATOM 15504 N N . LEU A 1 29 ? -1.254 -9.560 4.200 1.00 62.43 29 LEU A N 11
ATOM 15505 C CA . LEU A 1 29 ? -0.700 -10.595 5.087 1.00 53.31 29 LEU A CA 11
ATOM 15506 C C . LEU A 1 29 ? -0.370 -11.894 4.324 1.00 33.52 29 LEU A C 11
ATOM 15507 O O . LEU A 1 29 ? 0.477 -12.677 4.757 1.00 53.44 29 LEU A O 11
ATOM 15523 N N . ALA A 1 30 ? -1.036 -12.113 3.190 1.00 5.14 30 ALA A N 11
ATOM 15524 C CA . ALA A 1 30 ? -0.717 -13.245 2.309 1.00 14.30 30 ALA A CA 11
ATOM 15525 C C . ALA A 1 30 ? 0.695 -13.102 1.722 1.00 11.45 30 ALA A C 11
ATOM 15526 O O . ALA A 1 30 ? 1.435 -14.081 1.594 1.00 11.42 30 ALA A O 11
ATOM 15533 N N . MET A 1 31 ? 1.058 -11.869 1.372 1.00 62.14 31 MET A N 11
ATOM 15534 C CA . MET A 1 31 ? 2.400 -11.559 0.863 1.00 21.55 31 MET A CA 11
ATOM 15535 C C . MET A 1 31 ? 3.323 -11.049 1.984 1.00 73.10 31 MET A C 11
ATOM 15536 O O . MET A 1 31 ? 4.438 -10.600 1.723 1.00 42.02 31 MET A O 11
ATOM 15550 N N . LYS A 1 32 ? 2.843 -11.128 3.228 1.00 32.21 32 LYS A N 11
ATOM 15551 C CA . LYS A 1 32 ? 3.611 -10.705 4.411 1.00 12.22 32 LYS A CA 11
ATOM 15552 C C . LYS A 1 32 ? 4.071 -9.236 4.326 1.00 73.15 32 LYS A C 11
ATOM 15553 O O . LYS A 1 32 ? 5.260 -8.946 4.158 1.00 4.21 32 LYS A O 11
ATOM 15572 N N . ILE A 1 33 ? 3.117 -8.312 4.427 1.00 74.25 33 ILE A N 11
ATOM 15573 C CA . ILE A 1 33 ? 3.425 -6.876 4.461 1.00 50.53 33 ILE A CA 11
ATOM 15574 C C . ILE A 1 33 ? 3.557 -6.376 5.918 1.00 14.34 33 ILE A C 11
ATOM 15575 O O . ILE A 1 33 ? 2.603 -6.432 6.695 1.00 33.32 33 ILE A O 11
ATOM 15591 N N . PRO A 1 34 ? 4.753 -5.885 6.311 1.00 31.50 34 PRO A N 11
ATOM 15592 C CA . PRO A 1 34 ? 5.032 -5.465 7.702 1.00 1.44 34 PRO A CA 11
ATOM 15593 C C . PRO A 1 34 ? 4.510 -4.054 8.058 1.00 0.54 34 PRO A C 11
ATOM 15594 O O . PRO A 1 34 ? 5.058 -3.387 8.942 1.00 41.44 34 PRO A O 11
ATOM 15605 N N . PHE A 1 35 ? 3.450 -3.608 7.385 1.00 42.34 35 PHE A N 11
ATOM 15606 C CA . PHE A 1 35 ? 2.825 -2.310 7.686 1.00 32.10 35 PHE A CA 11
ATOM 15607 C C . PHE A 1 35 ? 1.348 -2.279 7.247 1.00 45.34 35 PHE A C 11
ATOM 15608 O O . PHE A 1 35 ? 0.982 -2.875 6.234 1.00 55.02 35 PHE A O 11
ATOM 15625 N N . PRO A 1 36 ? 0.476 -1.584 8.015 1.00 51.24 36 PRO A N 11
ATOM 15626 C CA . PRO A 1 36 ? -0.979 -1.568 7.757 1.00 14.23 36 PRO A CA 11
ATOM 15627 C C . PRO A 1 36 ? -1.370 -0.853 6.451 1.00 41.14 36 PRO A C 11
ATOM 15628 O O . PRO A 1 36 ? -0.857 0.225 6.131 1.00 35.32 36 PRO A O 11
ATOM 15639 N N . THR A 1 37 ? -2.311 -1.450 5.719 1.00 70.04 37 THR A N 11
ATOM 15640 C CA . THR A 1 37 ? -2.769 -0.904 4.434 1.00 14.03 37 THR A CA 11
ATOM 15641 C C . THR A 1 37 ? -3.441 0.463 4.607 1.00 11.42 37 THR A C 11
ATOM 15642 O O . THR A 1 37 ? -3.335 1.333 3.740 1.00 41.13 37 THR A O 11
ATOM 15653 N N . ASP A 1 38 ? -4.127 0.644 5.736 1.00 22.34 38 ASP A N 11
ATOM 15654 C CA . ASP A 1 38 ? -4.727 1.935 6.091 1.00 63.23 38 ASP A CA 11
ATOM 15655 C C . ASP A 1 38 ? -3.709 3.076 5.933 1.00 74.41 38 ASP A C 11
ATOM 15656 O O . ASP A 1 38 ? -3.981 4.092 5.288 1.00 35.24 38 ASP A O 11
ATOM 15665 N N . LYS A 1 39 ? -2.524 2.883 6.512 1.00 23.12 39 LYS A N 11
ATOM 15666 C CA . LYS A 1 39 ? -1.447 3.871 6.426 1.00 73.35 39 LYS A CA 11
ATOM 15667 C C . LYS A 1 39 ? -1.003 4.085 4.966 1.00 55.53 39 LYS A C 11
ATOM 15668 O O . LYS A 1 39 ? -0.788 5.216 4.539 1.00 44.13 39 LYS A O 11
ATOM 15687 N N . ILE A 1 40 ? -0.888 2.992 4.206 1.00 73.52 40 ILE A N 11
ATOM 15688 C CA . ILE A 1 40 ? -0.525 3.060 2.781 1.00 13.01 40 ILE A CA 11
ATOM 15689 C C . ILE A 1 40 ? -1.443 4.029 2.014 1.00 24.44 40 ILE A C 11
ATOM 15690 O O . ILE A 1 40 ? -0.989 4.822 1.183 1.00 60.53 40 ILE A O 11
ATOM 15706 N N . VAL A 1 41 ? -2.738 3.955 2.304 1.00 42.43 41 VAL A N 11
ATOM 15707 C CA . VAL A 1 41 ? -3.735 4.800 1.636 1.00 70.03 41 VAL A CA 11
ATOM 15708 C C . VAL A 1 41 ? -3.729 6.245 2.179 1.00 54.24 41 VAL A C 11
ATOM 15709 O O . VAL A 1 41 ? -3.972 7.199 1.435 1.00 54.33 41 VAL A O 11
ATOM 15722 N N . ASN A 1 42 ? -3.446 6.400 3.472 1.00 21.55 42 ASN A N 11
ATOM 15723 C CA . ASN A 1 42 ? -3.474 7.724 4.120 1.00 20.02 42 ASN A CA 11
ATOM 15724 C C . ASN A 1 42 ? -2.213 8.558 3.817 1.00 73.31 42 ASN A C 11
ATOM 15725 O O . ASN A 1 42 ? -2.281 9.785 3.721 1.00 73.25 42 ASN A O 11
ATOM 15736 N N . LEU A 1 43 ? -1.064 7.899 3.670 1.00 20.52 43 LEU A N 11
ATOM 15737 C CA . LEU A 1 43 ? 0.198 8.604 3.403 1.00 20.03 43 LEU A CA 11
ATOM 15738 C C . LEU A 1 43 ? 0.224 9.228 1.998 1.00 11.11 43 LEU A C 11
ATOM 15739 O O . LEU A 1 43 ? -0.377 8.702 1.058 1.00 13.32 43 LEU A O 11
ATOM 15755 N N . PRO A 1 44 ? 0.910 10.377 1.838 1.00 32.24 44 PRO A N 11
ATOM 15756 C CA . PRO A 1 44 ? 1.143 10.977 0.515 1.00 55.51 44 PRO A CA 11
ATOM 15757 C C . PRO A 1 44 ? 2.238 10.228 -0.265 1.00 33.42 44 PRO A C 11
ATOM 15758 O O . PRO A 1 44 ? 2.949 9.392 0.298 1.00 24.23 44 PRO A O 11
ATOM 15769 N N . VAL A 1 45 ? 2.381 10.533 -1.557 1.00 62.40 45 VAL A N 11
ATOM 15770 C CA . VAL A 1 45 ? 3.374 9.855 -2.405 1.00 0.43 45 VAL A CA 11
ATOM 15771 C C . VAL A 1 45 ? 4.792 9.945 -1.807 1.00 51.31 45 VAL A C 11
ATOM 15772 O O . VAL A 1 45 ? 5.590 9.019 -1.933 1.00 62.14 45 VAL A O 11
ATOM 15785 N N . ASP A 1 46 ? 5.087 11.061 -1.143 1.00 35.51 46 ASP A N 11
ATOM 15786 C CA . ASP A 1 46 ? 6.389 11.278 -0.501 1.00 44.51 46 ASP A CA 11
ATOM 15787 C C . ASP A 1 46 ? 6.707 10.171 0.528 1.00 25.22 46 ASP A C 11
ATOM 15788 O O . ASP A 1 46 ? 7.689 9.437 0.384 1.00 42.34 46 ASP A O 11
ATOM 15797 N N . ASP A 1 47 ? 5.867 10.054 1.558 1.00 11.33 47 ASP A N 11
ATOM 15798 C CA . ASP A 1 47 ? 6.010 8.995 2.570 1.00 70.22 47 ASP A CA 11
ATOM 15799 C C . ASP A 1 47 ? 5.868 7.589 1.951 1.00 3.45 47 ASP A C 11
ATOM 15800 O O . ASP A 1 47 ? 6.535 6.644 2.373 1.00 4.33 47 ASP A O 11
ATOM 15809 N N . PHE A 1 48 ? 4.992 7.466 0.955 1.00 70.12 48 PHE A N 11
ATOM 15810 C CA . PHE A 1 48 ? 4.760 6.189 0.264 1.00 73.03 48 PHE A CA 11
ATOM 15811 C C . PHE A 1 48 ? 6.056 5.644 -0.360 1.00 5.41 48 PHE A C 11
ATOM 15812 O O . PHE A 1 48 ? 6.426 4.486 -0.147 1.00 72.24 48 PHE A O 11
ATOM 15829 N N . ASN A 1 49 ? 6.740 6.487 -1.130 1.00 51.15 49 ASN A N 11
ATOM 15830 C CA . ASN A 1 49 ? 8.018 6.115 -1.744 1.00 15.32 49 ASN A CA 11
ATOM 15831 C C . ASN A 1 49 ? 9.040 5.683 -0.681 1.00 75.34 49 ASN A C 11
ATOM 15832 O O . ASN A 1 49 ? 9.737 4.678 -0.846 1.00 4.31 49 ASN A O 11
ATOM 15843 N N . GLU A 1 50 ? 9.115 6.447 0.411 1.00 40.35 50 GLU A N 11
ATOM 15844 C CA . GLU A 1 50 ? 9.998 6.107 1.533 1.00 21.33 50 GLU A CA 11
ATOM 15845 C C . GLU A 1 50 ? 9.645 4.733 2.116 1.00 60.03 50 GLU A C 11
ATOM 15846 O O . GLU A 1 50 ? 10.519 3.903 2.351 1.00 35.32 50 GLU A O 11
ATOM 15858 N N . LEU A 1 51 ? 8.354 4.508 2.336 1.00 53.15 51 LEU A N 11
ATOM 15859 C CA . LEU A 1 51 ? 7.852 3.259 2.918 1.00 21.42 51 LEU A CA 11
ATOM 15860 C C . LEU A 1 51 ? 8.327 2.032 2.119 1.00 73.21 51 LEU A C 11
ATOM 15861 O O . LEU A 1 51 ? 8.791 1.042 2.695 1.00 15.43 51 LEU A O 11
ATOM 15877 N N . LEU A 1 52 ? 8.226 2.116 0.790 1.00 22.13 52 LEU A N 11
ATOM 15878 C CA . LEU A 1 52 ? 8.668 1.032 -0.099 1.00 22.31 52 LEU A CA 11
ATOM 15879 C C . LEU A 1 52 ? 10.192 0.830 -0.060 1.00 14.44 52 LEU A C 11
ATOM 15880 O O . LEU A 1 52 ? 10.683 -0.278 -0.273 1.00 65.14 52 LEU A O 11
ATOM 15896 N N . ALA A 1 53 ? 10.934 1.906 0.186 1.00 21.45 53 ALA A N 11
ATOM 15897 C CA . ALA A 1 53 ? 12.401 1.842 0.230 1.00 40.25 53 ALA A CA 11
ATOM 15898 C C . ALA A 1 53 ? 12.923 1.377 1.600 1.00 72.12 53 ALA A C 11
ATOM 15899 O O . ALA A 1 53 ? 13.922 0.658 1.689 1.00 33.21 53 ALA A O 11
ATOM 15906 N N . ARG A 1 54 ? 12.234 1.784 2.664 1.00 4.24 54 ARG A N 11
ATOM 15907 C CA . ARG A 1 54 ? 12.664 1.494 4.037 1.00 10.43 54 ARG A CA 11
ATOM 15908 C C . ARG A 1 54 ? 12.528 0.005 4.389 1.00 20.35 54 ARG A C 11
ATOM 15909 O O . ARG A 1 54 ? 13.464 -0.604 4.911 1.00 42.23 54 ARG A O 11
ATOM 15930 N N . TYR A 1 55 ? 11.364 -0.581 4.116 1.00 73.03 55 TYR A N 11
ATOM 15931 C CA . TYR A 1 55 ? 11.129 -2.000 4.418 1.00 24.54 55 TYR A CA 11
ATOM 15932 C C . TYR A 1 55 ? 11.644 -2.910 3.288 1.00 65.41 55 TYR A C 11
ATOM 15933 O O . TYR A 1 55 ? 11.370 -2.665 2.114 1.00 25.40 55 TYR A O 11
ATOM 15951 N N . PRO A 1 56 ? 12.390 -3.982 3.628 1.00 14.02 56 PRO A N 11
ATOM 15952 C CA . PRO A 1 56 ? 12.957 -4.903 2.629 1.00 73.20 56 PRO A CA 11
ATOM 15953 C C . PRO A 1 56 ? 11.902 -5.844 2.017 1.00 43.43 56 PRO A C 11
ATOM 15954 O O . PRO A 1 56 ? 11.679 -6.957 2.503 1.00 42.32 56 PRO A O 11
ATOM 15965 N N . LEU A 1 57 ? 11.249 -5.381 0.957 1.00 63.42 57 LEU A N 11
ATOM 15966 C CA . LEU A 1 57 ? 10.198 -6.154 0.286 1.00 64.33 57 LEU A CA 11
ATOM 15967 C C . LEU A 1 57 ? 10.677 -6.681 -1.077 1.00 72.11 57 LEU A C 11
ATOM 15968 O O . LEU A 1 57 ? 11.643 -6.167 -1.649 1.00 32.24 57 LEU A O 11
ATOM 15984 N N . THR A 1 58 ? 10.012 -7.715 -1.585 1.00 62.21 58 THR A N 11
ATOM 15985 C CA . THR A 1 58 ? 10.285 -8.224 -2.939 1.00 74.22 58 THR A CA 11
ATOM 15986 C C . THR A 1 58 ? 9.575 -7.359 -3.985 1.00 12.25 58 THR A C 11
ATOM 15987 O O . THR A 1 58 ? 8.588 -6.690 -3.674 1.00 45.10 58 THR A O 11
ATOM 15998 N N . GLU A 1 59 ? 10.058 -7.382 -5.229 1.00 62.03 59 GLU A N 11
ATOM 15999 C CA . GLU A 1 59 ? 9.458 -6.577 -6.305 1.00 42.25 59 GLU A CA 11
ATOM 16000 C C . GLU A 1 59 ? 7.934 -6.785 -6.392 1.00 0.43 59 GLU A C 11
ATOM 16001 O O . GLU A 1 59 ? 7.178 -5.839 -6.647 1.00 12.35 59 GLU A O 11
ATOM 16013 N N . SER A 1 60 ? 7.491 -8.021 -6.167 1.00 54.52 60 SER A N 11
ATOM 16014 C CA . SER A 1 60 ? 6.057 -8.342 -6.131 1.00 14.11 60 SER A CA 11
ATOM 16015 C C . SER A 1 60 ? 5.347 -7.616 -4.980 1.00 74.52 60 SER A C 11
ATOM 16016 O O . SER A 1 60 ? 4.239 -7.103 -5.148 1.00 42.10 60 SER A O 11
ATOM 16024 N N . GLN A 1 61 ? 5.989 -7.567 -3.811 1.00 64.12 61 GLN A N 11
ATOM 16025 C CA . GLN A 1 61 ? 5.406 -6.898 -2.644 1.00 22.23 61 GLN A CA 11
ATOM 16026 C C . GLN A 1 61 ? 5.250 -5.385 -2.883 1.00 2.52 61 GLN A C 11
ATOM 16027 O O . GLN A 1 61 ? 4.200 -4.815 -2.583 1.00 41.0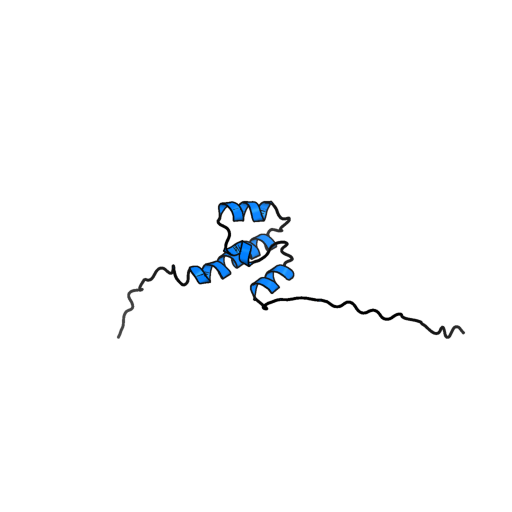1 61 GLN A O 11
ATOM 16041 N N . LEU A 1 62 ? 6.284 -4.733 -3.430 1.00 62.10 62 LEU A N 11
ATOM 16042 C CA . LEU A 1 62 ? 6.187 -3.302 -3.773 1.00 74.32 62 LEU A CA 11
ATOM 16043 C C . LEU A 1 62 ? 5.040 -3.052 -4.764 1.00 64.41 62 LEU A C 11
ATOM 16044 O O . LEU A 1 62 ? 4.291 -2.081 -4.634 1.00 22.41 62 LEU A O 11
ATOM 16060 N N . ALA A 1 63 ? 4.909 -3.935 -5.756 1.00 3.42 63 ALA A N 11
ATOM 16061 C CA . ALA A 1 63 ? 3.813 -3.854 -6.728 1.00 41.41 63 ALA A CA 11
ATOM 16062 C C . ALA A 1 63 ? 2.448 -3.985 -6.037 1.00 51.13 63 ALA A C 11
ATOM 16063 O O . ALA A 1 63 ? 1.516 -3.227 -6.322 1.00 21.45 63 ALA A O 11
ATOM 16070 N N . LEU A 1 64 ? 2.344 -4.951 -5.124 1.00 31.11 64 LEU A N 11
ATOM 16071 C CA . LEU A 1 64 ? 1.124 -5.148 -4.333 1.00 33.14 64 LEU A CA 11
ATOM 16072 C C . LEU A 1 64 ? 0.750 -3.870 -3.567 1.00 13.13 64 LEU A C 11
ATOM 16073 O O . LEU A 1 64 ? -0.386 -3.410 -3.628 1.00 35.43 64 LEU A O 11
ATOM 16089 N N . VAL A 1 65 ? 1.723 -3.307 -2.850 1.00 64.11 65 VAL A N 11
ATOM 16090 C CA . VAL A 1 65 ? 1.518 -2.067 -2.091 1.00 21.23 65 VAL A CA 11
ATOM 16091 C C . VAL A 1 65 ? 1.019 -0.926 -2.994 1.00 72.20 65 VAL A C 11
ATOM 16092 O O . VAL A 1 65 ? 0.181 -0.115 -2.589 1.00 24.21 65 VAL A O 11
ATOM 16105 N N . ARG A 1 66 ? 1.521 -0.871 -4.227 1.00 1.12 66 ARG A N 11
ATOM 16106 C CA . ARG A 1 66 ? 1.052 0.125 -5.196 1.00 71.41 66 ARG A CA 11
ATOM 16107 C C . ARG A 1 66 ? -0.402 -0.147 -5.616 1.00 14.24 66 ARG A C 11
ATOM 16108 O O . ARG A 1 66 ? -1.184 0.787 -5.809 1.00 41.31 66 ARG A O 11
ATOM 16129 N N . ASP A 1 67 ? -0.765 -1.427 -5.745 1.00 21.13 67 ASP A N 11
ATOM 16130 C CA . ASP A 1 67 ? -2.150 -1.809 -6.050 1.00 54.34 67 ASP A CA 11
ATOM 16131 C C . ASP A 1 67 ? -3.078 -1.443 -4.879 1.00 2.43 67 ASP A C 11
ATOM 16132 O O . ASP A 1 67 ? -4.177 -0.924 -5.082 1.00 4.41 67 ASP A O 11
ATOM 16141 N N . ILE A 1 68 ? -2.613 -1.704 -3.656 1.00 43.51 68 ILE A N 11
ATOM 16142 C CA . ILE A 1 68 ? -3.343 -1.327 -2.439 1.00 34.45 68 ILE A CA 11
ATOM 16143 C C . ILE A 1 68 ? -3.618 0.184 -2.407 1.00 74.34 68 ILE A C 11
ATOM 16144 O O . ILE A 1 68 ? -4.733 0.621 -2.126 1.00 13.24 68 ILE A O 11
ATOM 16160 N N . ARG A 1 69 ? -2.589 0.977 -2.705 1.00 11.22 69 ARG A N 11
ATOM 16161 C CA . ARG A 1 69 ? -2.728 2.436 -2.797 1.00 51.43 69 ARG A CA 11
ATOM 16162 C C . ARG A 1 69 ? -3.760 2.835 -3.869 1.00 14.52 69 ARG A C 11
ATOM 16163 O O . ARG A 1 69 ? -4.612 3.697 -3.644 1.00 5.43 69 ARG A O 11
ATOM 16184 N N . ARG A 1 70 ? -3.675 2.193 -5.033 1.00 41.35 70 ARG A N 11
ATOM 16185 C CA . ARG A 1 70 ? -4.564 2.488 -6.162 1.00 11.11 70 ARG A CA 11
ATOM 16186 C C . ARG A 1 70 ? -6.036 2.162 -5.840 1.00 13.32 70 ARG A C 11
ATOM 16187 O O . ARG A 1 70 ? -6.929 2.980 -6.078 1.00 5.31 70 ARG A O 11
ATOM 16208 N N . ARG A 1 71 ? -6.286 0.968 -5.304 1.00 11.32 71 ARG A N 11
ATOM 16209 C CA . ARG A 1 71 ? -7.652 0.545 -4.964 1.00 71.55 71 ARG A CA 11
ATOM 16210 C C . ARG A 1 71 ? -8.146 1.204 -3.668 1.00 34.04 71 ARG A C 11
ATOM 16211 O O . ARG A 1 71 ? -9.341 1.445 -3.498 1.00 32.13 71 ARG A O 11
ATOM 16232 N N . GLY A 1 72 ? -7.220 1.495 -2.759 1.00 25.10 72 GLY A N 11
ATOM 16233 C CA . GLY A 1 72 ? -7.571 2.161 -1.511 1.00 64.01 72 GLY A CA 11
ATOM 16234 C C . GLY A 1 72 ? -8.000 3.610 -1.715 1.00 22.32 72 GLY A C 11
ATOM 16235 O O . GLY A 1 72 ? -9.036 4.038 -1.209 1.00 72.01 72 GLY A O 11
ATOM 16239 N N . LYS A 1 73 ? -7.206 4.371 -2.472 1.00 40.00 73 LYS A N 11
ATOM 16240 C CA . LYS A 1 73 ? -7.547 5.761 -2.787 1.00 61.22 73 LYS A CA 11
ATOM 16241 C C . LYS A 1 73 ? -8.794 5.819 -3.693 1.00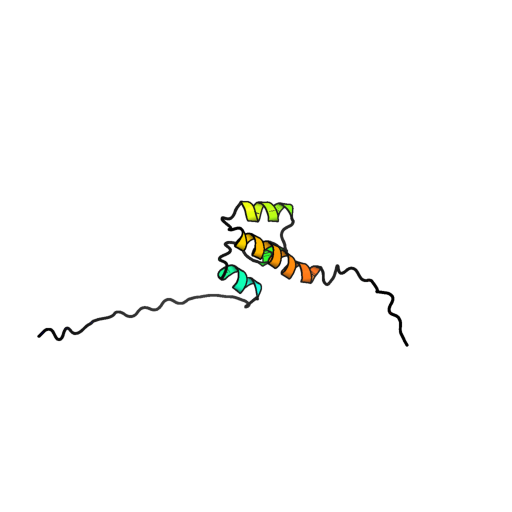 25.01 73 LYS A C 11
ATOM 16242 O O . LYS A 1 73 ? -9.536 6.804 -3.688 1.00 23.13 73 LYS A O 11
ATOM 16261 N N . ASN A 1 74 ? -9.026 4.744 -4.452 1.00 3.31 74 ASN A N 11
ATOM 16262 C CA . ASN A 1 74 ? -10.241 4.606 -5.271 1.00 33.02 74 ASN A CA 11
ATOM 16263 C C . ASN A 1 74 ? -11.509 4.790 -4.415 1.00 32.43 74 ASN A C 11
ATOM 16264 O O . ASN A 1 74 ? -12.530 5.290 -4.892 1.00 35.42 74 ASN A O 11
ATOM 16275 N N . LYS A 1 75 ? -11.426 4.387 -3.146 1.00 74.34 75 LYS A N 11
ATOM 16276 C CA . LYS A 1 75 ? -12.515 4.582 -2.179 1.00 14.23 75 LYS A CA 11
ATOM 16277 C C . LYS A 1 75 ? -12.902 6.072 -2.071 1.00 35.51 75 LYS A C 11
ATOM 16278 O O . LYS A 1 75 ? -14.084 6.420 -1.992 1.00 21.01 75 LYS A O 11
ATOM 16297 N N . VAL A 1 76 ? -11.890 6.939 -2.082 1.00 51.11 76 VAL A N 11
ATOM 16298 C CA . VAL A 1 76 ? -12.091 8.392 -1.959 1.00 64.33 76 VAL A CA 11
ATOM 16299 C C . VAL A 1 76 ? -12.243 9.066 -3.338 1.00 74.32 76 VAL A C 11
ATOM 16300 O O . VAL A 1 76 ? -12.763 10.178 -3.440 1.00 43.14 76 VAL A O 11
ATOM 16313 N N . ALA A 1 77 ? -11.810 8.372 -4.392 1.00 21.31 77 ALA A N 11
ATOM 16314 C CA . ALA A 1 77 ? -11.781 8.921 -5.762 1.00 3.10 77 ALA A CA 11
ATOM 16315 C C . ALA A 1 77 ? -13.068 9.679 -6.147 1.00 25.54 77 ALA A C 11
ATOM 16316 O O . ALA A 1 77 ? -13.002 10.781 -6.696 1.00 4.01 77 ALA A O 11
ATOM 16323 N N . ALA A 1 78 ? -14.231 9.090 -5.859 1.00 1.45 78 ALA A N 11
ATOM 16324 C CA . ALA A 1 78 ? -15.522 9.724 -6.170 1.00 62.43 78 ALA A CA 11
ATOM 16325 C C . ALA A 1 78 ? -15.682 11.086 -5.470 1.00 44.20 78 ALA A C 11
ATOM 16326 O O . ALA A 1 78 ? -16.220 12.036 -6.047 1.00 24.34 78 ALA A O 11
ATOM 16333 N N . GLN A 1 79 ? -15.206 11.174 -4.230 1.00 54.05 79 GLN A N 11
ATOM 16334 C CA . GLN A 1 79 ? -15.307 12.410 -3.441 1.00 13.43 79 GLN A CA 11
ATOM 16335 C C . GLN A 1 79 ? -14.194 13.406 -3.810 1.00 12.34 79 GLN A C 11
ATOM 16336 O O . GLN A 1 79 ? -14.393 14.621 -3.769 1.00 3.32 79 GLN A O 11
ATOM 16350 N N . ASN A 1 80 ? -13.025 12.879 -4.164 1.00 74.24 80 ASN A N 11
ATOM 16351 C CA . ASN A 1 80 ? -11.885 13.705 -4.582 1.00 44.44 80 ASN A CA 11
ATOM 16352 C C . ASN A 1 80 ? -12.076 14.224 -6.021 1.00 31.04 80 ASN A C 11
ATOM 16353 O O . ASN A 1 80 ? -11.425 15.182 -6.442 1.00 23.33 80 ASN A O 11
ATOM 16364 N N . TYR A 1 81 ? -12.980 13.584 -6.765 1.00 12.11 81 TYR A N 11
ATOM 16365 C CA . TYR A 1 81 ? -13.298 13.984 -8.142 1.00 15.41 81 TYR A CA 11
ATOM 16366 C C . TYR A 1 81 ? -13.808 15.440 -8.199 1.00 44.40 81 TYR A C 11
ATOM 16367 O O . TYR A 1 81 ? -14.293 15.972 -7.197 1.00 11.15 81 TYR A O 11
ATOM 16385 N N . ARG A 1 82 ? -13.695 16.073 -9.374 1.00 21.42 82 ARG A N 11
ATOM 16386 C CA . ARG A 1 82 ? -14.100 17.481 -9.568 1.00 42.50 82 ARG A CA 11
ATOM 16387 C C . ARG A 1 82 ? -13.128 18.461 -8.891 1.00 2.25 82 ARG A C 11
ATOM 16388 O O . ARG A 1 82 ? -13.463 19.625 -8.654 1.00 34.01 82 ARG A O 11
ATOM 16409 N N . LYS A 1 83 ? -11.916 17.994 -8.608 1.00 43.14 83 LYS A N 11
ATOM 16410 C CA . LYS A 1 83 ? -10.856 18.855 -8.078 1.00 41.12 83 LYS A CA 11
ATOM 16411 C C . LYS A 1 83 ? -9.974 19.381 -9.228 1.00 71.54 83 LYS A C 11
ATOM 16412 O O . LYS A 1 83 ? -9.397 18.599 -9.989 1.00 53.14 83 LYS A O 11
ATOM 16431 N N . ARG A 1 84 ? -9.899 20.703 -9.368 1.00 52.11 84 ARG A N 11
ATOM 16432 C CA . ARG A 1 84 ? -9.161 21.334 -10.472 1.00 71.14 84 ARG A CA 11
ATOM 16433 C C . ARG A 1 84 ? -7.738 21.753 -10.064 1.00 21.52 84 ARG A C 11
ATOM 16434 O O . ARG A 1 84 ? -7.372 21.715 -8.887 1.00 50.32 84 ARG A O 11
ATOM 16455 N N . LYS A 1 85 ? -6.943 22.150 -11.057 1.00 13.11 85 LYS A N 11
ATOM 16456 C CA . LYS A 1 85 ? -5.624 22.740 -10.814 1.00 53.20 85 LYS A CA 11
ATOM 16457 C C . LYS A 1 85 ? -5.737 24.274 -10.737 1.00 50.03 85 LYS A C 11
ATOM 16458 O O . LYS A 1 85 ? -5.956 24.941 -11.752 1.00 14.52 85 LYS A O 11
ATOM 16477 N N . LEU A 1 86 ? -5.598 24.831 -9.535 1.00 32.41 86 LEU A N 11
ATOM 16478 C CA . LEU A 1 86 ? -5.796 26.272 -9.323 1.00 54.13 86 LEU A CA 11
ATOM 16479 C C . LEU A 1 86 ? -4.462 27.035 -9.234 1.00 44.14 86 LEU A C 11
ATOM 16480 O O . LEU A 1 86 ? -4.056 27.484 -8.157 1.00 43.51 86 LEU A O 11
ATOM 16496 N N . GLU A 1 87 ? -3.776 27.171 -10.366 1.00 24.42 87 GLU A N 11
ATOM 16497 C CA . GLU A 1 87 ? -2.526 27.942 -10.425 1.00 62.45 87 GLU A CA 11
ATOM 16498 C C . GLU A 1 87 ? -2.796 29.445 -10.603 1.00 31.14 87 GLU A C 11
ATOM 16499 O O . GLU A 1 87 ? -3.783 29.848 -11.227 1.00 72.20 87 GLU A O 11
ATOM 16511 N N . THR A 1 88 ? -1.905 30.268 -10.058 1.00 40.32 88 THR A N 11
ATOM 16512 C CA . THR A 1 88 ? -2.039 31.730 -10.125 1.00 14.14 88 THR A CA 11
ATOM 16513 C C . THR A 1 88 ? -0.680 32.404 -10.385 1.00 13.44 88 THR A C 11
ATOM 16514 O O . THR A 1 88 ? 0.348 31.732 -10.484 1.00 45.42 88 THR A O 11
ATOM 16525 N N . ILE A 1 89 ? -0.681 33.730 -10.503 1.00 34.40 89 ILE A N 11
ATOM 16526 C CA . ILE A 1 89 ? 0.549 34.492 -10.769 1.00 0.13 89 ILE A CA 11
ATOM 16527 C C . ILE A 1 89 ? 1.442 34.562 -9.520 1.00 12.31 89 ILE A C 11
ATOM 16528 O O . ILE A 1 89 ? 0.948 34.720 -8.400 1.00 22.25 89 ILE A O 11
ATOM 16544 N N . VAL A 1 90 ? 2.755 34.437 -9.717 1.00 31.01 90 VAL A N 11
ATOM 16545 C CA . VAL A 1 90 ? 3.712 34.496 -8.607 1.00 73.40 90 VAL A CA 11
ATOM 16546 C C . VAL A 1 90 ? 5.090 35.005 -9.068 1.00 21.41 90 VAL A C 11
ATOM 16547 O O . VAL A 1 90 ? 5.634 34.540 -10.072 1.00 74.44 90 VAL A O 11
ATOM 16560 N N . GLN A 1 91 ? 5.639 35.971 -8.332 1.00 2.33 91 GLN A N 11
ATOM 16561 C CA . GLN A 1 91 ? 6.967 36.534 -8.635 1.00 14.11 91 GLN A CA 11
ATOM 16562 C C . GLN A 1 91 ? 8.107 35.640 -8.099 1.00 3.13 91 GLN A C 11
ATOM 16563 O O . GLN A 1 91 ? 8.230 35.491 -6.861 1.00 37.62 91 GLN A O 11
ATOM 16578 N N . MET A 1 1 ? 33.698 -45.561 28.444 1.00 12.34 1 MET A N 12
ATOM 16579 C CA . MET A 1 1 ? 33.697 -44.819 29.739 1.00 5.21 1 MET A CA 12
ATOM 16580 C C . MET A 1 1 ? 32.350 -44.132 30.008 1.00 1.35 1 MET A C 12
ATOM 16581 O O . MET A 1 1 ? 31.964 -43.937 31.160 1.00 44.41 1 MET A O 12
ATOM 16597 N N . GLY A 1 2 ? 31.634 -43.765 28.946 1.00 33.11 2 GLY A N 12
ATOM 16598 C CA . GLY A 1 2 ? 30.350 -43.085 29.100 1.00 60.42 2 GLY A CA 12
ATOM 16599 C C . GLY A 1 2 ? 30.361 -41.657 28.557 1.00 15.40 2 GLY A C 12
ATOM 16600 O O . GLY A 1 2 ? 31.048 -40.782 29.091 1.00 22.15 2 GLY A O 12
ATOM 16604 N N . HIS A 1 3 ? 29.597 -41.419 27.495 1.00 44.34 3 HIS A N 12
ATOM 16605 C CA . HIS A 1 3 ? 29.530 -40.098 26.860 1.00 61.02 3 HIS A CA 12
ATOM 16606 C C . HIS A 1 3 ? 28.459 -39.209 27.521 1.00 51.13 3 HIS A C 12
ATOM 16607 O O . HIS A 1 3 ? 27.310 -39.157 27.075 1.00 71.21 3 HIS A O 12
ATOM 16622 N N . HIS A 1 4 ? 28.846 -38.522 28.594 1.00 0.44 4 HIS A N 12
ATOM 16623 C CA . HIS A 1 4 ? 27.926 -37.646 29.334 1.00 5.52 4 HIS A CA 12
ATOM 16624 C C . HIS A 1 4 ? 27.532 -36.394 28.527 1.00 63.24 4 HIS A C 12
ATOM 16625 O O . HIS A 1 4 ? 28.269 -35.410 28.471 1.00 23.51 4 HIS A O 12
ATOM 16640 N N . HIS A 1 5 ? 26.363 -36.452 27.896 1.00 54.01 5 HIS A N 12
ATOM 16641 C CA . HIS A 1 5 ? 25.820 -35.309 27.156 1.00 24.04 5 HIS A CA 12
ATOM 16642 C C . HIS A 1 5 ? 24.624 -34.687 27.899 1.00 23.30 5 HIS A C 12
ATOM 16643 O O . HIS A 1 5 ? 23.525 -35.243 27.907 1.00 70.22 5 HIS A O 12
ATOM 16658 N N . HIS A 1 6 ? 24.849 -33.537 28.531 1.00 73.13 6 HIS A N 12
ATOM 16659 C CA . HIS A 1 6 ? 23.788 -32.814 29.243 1.00 73.44 6 HIS A CA 12
ATOM 16660 C C . HIS A 1 6 ? 23.211 -31.674 28.391 1.00 34.02 6 HIS A C 12
ATOM 16661 O O . HIS A 1 6 ? 23.896 -31.117 27.533 1.00 52.23 6 HIS A O 12
ATOM 16676 N N . HIS A 1 7 ? 21.947 -31.338 28.641 1.00 4.15 7 HIS A N 12
ATOM 16677 C CA . HIS A 1 7 ? 21.258 -30.269 27.902 1.00 21.01 7 HIS A CA 12
ATOM 16678 C C . HIS A 1 7 ? 21.905 -28.890 28.126 1.00 23.32 7 HIS A C 12
ATOM 16679 O O . HIS A 1 7 ? 22.620 -28.672 29.106 1.00 12.22 7 HIS A O 12
ATOM 16694 N N . HIS A 1 8 ? 21.640 -27.962 27.210 1.00 0.12 8 HIS A N 12
ATOM 16695 C CA . HIS A 1 8 ? 22.183 -26.601 27.292 1.00 74.21 8 HIS A CA 12
ATOM 16696 C C . HIS A 1 8 ? 21.094 -25.572 27.645 1.00 11.35 8 HIS A C 12
ATOM 16697 O O . HIS A 1 8 ? 21.250 -24.776 28.577 1.00 53.15 8 HIS A O 12
ATOM 16712 N N . SER A 1 9 ? 19.990 -25.595 26.906 1.00 41.21 9 SER A N 12
ATOM 16713 C CA . SER A 1 9 ? 18.920 -24.604 27.078 1.00 33.12 9 SER A CA 12
ATOM 16714 C C . SER A 1 9 ? 17.528 -25.246 27.052 1.00 71.14 9 SER A C 12
ATOM 16715 O O . SER A 1 9 ? 17.352 -26.372 26.587 1.00 3.34 9 SER A O 12
ATOM 16723 N N . HIS A 1 10 ? 16.547 -24.516 27.581 1.00 31.32 10 HIS A N 12
ATOM 16724 C CA . HIS A 1 10 ? 15.140 -24.932 27.552 1.00 61.12 10 HIS A CA 12
ATOM 16725 C C . HIS A 1 10 ? 14.218 -23.750 27.894 1.00 2.14 10 HIS A C 12
ATOM 16726 O O . HIS A 1 10 ? 14.314 -23.173 28.977 1.00 15.43 10 HIS A O 12
ATOM 16741 N N . MET A 1 11 ? 13.330 -23.389 26.967 1.00 51.35 11 MET A N 12
ATOM 16742 C CA . MET A 1 11 ? 12.395 -22.275 27.180 1.00 23.34 11 MET A CA 12
ATOM 16743 C C . MET A 1 11 ? 11.371 -22.161 26.037 1.00 14.14 11 MET A C 12
ATOM 16744 O O . MET A 1 11 ? 11.601 -22.649 24.930 1.00 75.24 11 MET A O 12
ATOM 16758 N N . ALA A 1 12 ? 10.245 -21.504 26.316 1.00 31.53 12 ALA A N 12
ATOM 16759 C CA . ALA A 1 12 ? 9.199 -21.276 25.310 1.00 71.34 12 ALA A CA 12
ATOM 16760 C C . ALA A 1 12 ? 9.154 -19.804 24.868 1.00 30.33 12 ALA A C 12
ATOM 16761 O O . ALA A 1 12 ? 9.287 -18.891 25.687 1.00 55.25 12 ALA A O 12
ATOM 16768 N N . LYS A 1 13 ? 8.978 -19.580 23.568 1.00 44.32 13 LYS A N 12
ATOM 16769 C CA . LYS A 1 13 ? 8.886 -18.223 23.014 1.00 12.14 13 LYS A CA 12
ATOM 16770 C C . LYS A 1 13 ? 7.423 -17.773 22.862 1.00 51.01 13 LYS A C 12
ATOM 16771 O O . LYS A 1 13 ? 6.531 -18.601 22.667 1.00 42.11 13 LYS A O 12
ATOM 16790 N N . PRO A 1 14 ? 7.156 -16.449 22.947 1.00 35.40 14 PRO A N 12
ATOM 16791 C CA . PRO A 1 14 ? 5.793 -15.904 22.814 1.00 70.10 14 PRO A CA 12
ATOM 16792 C C . PRO A 1 14 ? 5.211 -16.075 21.396 1.00 74.02 14 PRO A C 12
ATOM 16793 O O . PRO A 1 14 ? 5.896 -15.853 20.390 1.00 72.34 14 PRO A O 12
ATOM 16804 N N . THR A 1 15 ? 3.943 -16.474 21.326 1.00 32.43 15 THR A N 12
ATOM 16805 C CA . THR A 1 15 ? 3.254 -16.686 20.045 1.00 12.31 15 THR A CA 12
ATOM 16806 C C . THR A 1 15 ? 2.666 -15.376 19.503 1.00 43.13 15 THR A C 12
ATOM 16807 O O . THR A 1 15 ? 1.689 -14.855 20.041 1.00 71.41 15 THR A O 12
ATOM 16818 N N . ALA A 1 16 ? 3.262 -14.846 18.436 1.00 65.43 16 ALA A N 12
ATOM 16819 C CA . ALA A 1 16 ? 2.829 -13.568 17.858 1.00 62.45 16 ALA A CA 12
ATOM 16820 C C . ALA A 1 16 ? 1.659 -13.754 16.877 1.00 73.12 16 ALA A C 12
ATOM 16821 O O . ALA A 1 16 ? 1.808 -14.395 15.838 1.00 12.22 16 ALA A O 12
ATOM 16828 N N . ARG A 1 17 ? 0.495 -13.196 17.214 1.00 12.34 17 ARG A N 12
ATOM 16829 C CA . ARG A 1 17 ? -0.696 -13.296 16.355 1.00 13.31 17 ARG A CA 12
ATOM 16830 C C . ARG A 1 17 ? -1.071 -11.932 15.753 1.00 54.32 17 ARG A C 12
ATOM 16831 O O . ARG A 1 17 ? -0.505 -10.902 16.126 1.00 31.20 17 ARG A O 12
ATOM 16852 N N . GLY A 1 18 ? -2.026 -11.932 14.823 1.00 51.13 18 GLY A N 12
ATOM 16853 C CA . GLY A 1 18 ? -2.462 -10.691 14.187 1.00 3.42 18 GL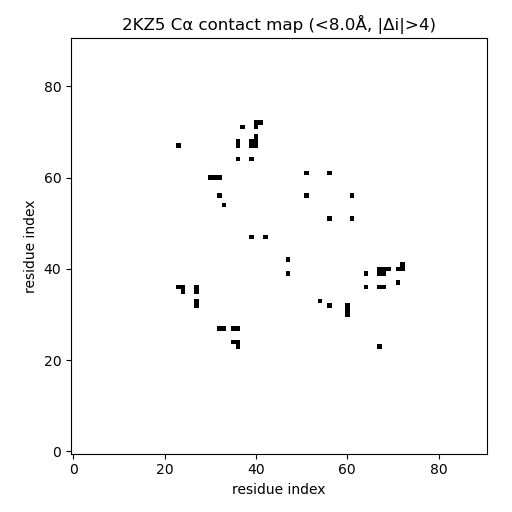Y A CA 12
ATOM 16854 C C . GLY A 1 18 ? -3.814 -10.815 13.488 1.00 40.50 18 GLY A C 12
ATOM 16855 O O . GLY A 1 18 ? -4.152 -11.872 12.944 1.00 1.34 18 GLY A O 12
ATOM 16859 N N . GLU A 1 19 ? -4.591 -9.733 13.491 1.00 41.22 19 GLU A N 12
ATOM 16860 C CA . GLU A 1 19 ? -5.915 -9.731 12.856 1.00 44.02 19 GLU A CA 12
ATOM 16861 C C . GLU A 1 19 ? -6.199 -8.412 12.129 1.00 42.05 19 GLU A C 12
ATOM 16862 O O . GLU A 1 19 ? -5.846 -7.331 12.607 1.00 72.10 19 GLU A O 12
ATOM 16874 N N . ALA A 1 20 ? -6.846 -8.515 10.970 1.00 15.11 20 ALA A N 12
ATOM 16875 C CA . ALA A 1 20 ? -7.224 -7.345 10.174 1.00 31.14 20 ALA A CA 12
ATOM 16876 C C . ALA A 1 20 ? -8.608 -7.541 9.530 1.00 35.32 20 ALA A C 12
ATOM 16877 O O . ALA A 1 20 ? -9.046 -8.676 9.312 1.00 21.54 20 ALA A O 12
ATOM 16884 N N . GLY A 1 21 ? -9.296 -6.438 9.225 1.00 24.15 21 GLY A N 12
ATOM 16885 C CA . GLY A 1 21 ? -10.657 -6.523 8.683 1.00 42.01 21 GLY A CA 12
ATOM 16886 C C . GLY A 1 21 ? -10.858 -5.757 7.375 1.00 71.35 21 GLY A C 12
ATOM 16887 O O . GLY A 1 21 ? -11.333 -4.619 7.382 1.00 1.54 21 GLY A O 12
ATOM 16891 N N . SER A 1 22 ? -10.510 -6.394 6.251 1.00 44.21 22 SER A N 12
ATOM 16892 C CA . SER A 1 22 ? -10.716 -5.813 4.911 1.00 30.42 22 SER A CA 12
ATOM 16893 C C . SER A 1 22 ? -10.177 -6.731 3.808 1.00 34.24 22 SER A C 12
ATOM 16894 O O . SER A 1 22 ? -9.242 -7.507 4.028 1.00 13.41 22 SER A O 12
ATOM 16902 N N . ARG A 1 23 ? -10.758 -6.627 2.612 1.00 72.35 23 ARG A N 12
ATOM 16903 C CA . ARG A 1 23 ? -10.305 -7.411 1.456 1.00 54.11 23 ARG A CA 12
ATOM 16904 C C . ARG A 1 23 ? -8.824 -7.127 1.154 1.00 52.03 23 ARG A C 12
ATOM 16905 O O . ARG A 1 23 ? -8.050 -8.036 0.844 1.00 53.42 23 ARG A O 12
ATOM 16926 N N . ASP A 1 24 ? -8.443 -5.855 1.259 1.00 2.22 24 ASP A N 12
ATOM 16927 C CA . ASP A 1 24 ? -7.064 -5.423 0.990 1.00 21.22 24 ASP A CA 12
ATOM 16928 C C . ASP A 1 24 ? -6.084 -6.037 2.003 1.00 31.55 24 ASP A C 12
ATOM 16929 O O . ASP A 1 24 ? -4.991 -6.485 1.644 1.00 54.24 24 ASP A O 12
ATOM 16938 N N . GLU A 1 25 ? -6.499 -6.064 3.268 1.00 33.44 25 GLU A N 12
ATOM 16939 C CA . GLU A 1 25 ? -5.709 -6.668 4.348 1.00 11.30 25 GLU A CA 12
ATOM 16940 C C . GLU A 1 25 ? -5.372 -8.136 4.035 1.00 33.42 25 GLU A C 12
ATOM 16941 O O . GLU A 1 25 ? -4.254 -8.598 4.279 1.00 40.13 25 GLU A O 12
ATOM 16953 N N . ARG A 1 26 ? -6.342 -8.860 3.474 1.00 44.31 26 ARG A N 12
ATOM 16954 C CA . ARG A 1 26 ? -6.140 -10.260 3.078 1.00 45.34 26 ARG A CA 12
ATOM 16955 C C . ARG A 1 26 ? -4.998 -10.389 2.056 1.00 55.24 26 ARG A C 12
ATOM 16956 O O . ARG A 1 26 ? -4.182 -11.309 2.134 1.00 42.40 26 ARG A O 12
ATOM 16977 N N . ARG A 1 27 ? -4.941 -9.453 1.108 1.00 32.30 27 ARG A N 12
ATOM 16978 C CA . ARG A 1 27 ? -3.843 -9.396 0.133 1.00 30.14 27 ARG A CA 12
ATOM 16979 C C . ARG A 1 27 ? -2.501 -9.132 0.837 1.00 35.05 27 ARG A C 12
ATOM 16980 O O . ARG A 1 27 ? -1.491 -9.781 0.547 1.00 62.25 27 ARG A O 12
ATOM 17001 N N . ALA A 1 28 ? -2.510 -8.182 1.771 1.00 24.02 28 ALA A N 12
ATOM 17002 C CA . ALA A 1 28 ? -1.307 -7.802 2.522 1.00 0.50 28 ALA A CA 12
ATOM 17003 C C . ALA A 1 28 ? -0.710 -8.989 3.297 1.00 41.45 28 ALA A C 12
ATOM 17004 O O . ALA A 1 28 ? 0.450 -9.357 3.092 1.00 42.41 28 ALA A O 12
ATOM 17011 N N . LEU A 1 29 ? -1.507 -9.590 4.180 1.00 22.05 29 LEU A N 12
ATOM 17012 C CA . LEU A 1 29 ? -1.040 -10.720 4.997 1.00 4.31 29 LEU A CA 12
ATOM 17013 C C . LEU A 1 29 ? -0.713 -11.953 4.134 1.00 63.13 29 LEU A C 12
ATOM 17014 O O . LEU A 1 29 ? 0.140 -12.767 4.496 1.00 15.21 29 LEU A O 12
ATOM 17030 N N . ALA A 1 30 ? -1.386 -12.083 2.989 1.00 64.53 30 ALA A N 12
ATOM 17031 C CA . ALA A 1 30 ? -1.099 -13.167 2.042 1.00 71.31 30 ALA A CA 12
ATOM 17032 C C . ALA A 1 30 ? 0.316 -13.036 1.457 1.00 54.35 30 ALA A C 12
ATOM 17033 O O . ALA A 1 30 ? 1.003 -14.034 1.230 1.00 11.31 30 ALA A O 12
ATOM 17040 N N . MET A 1 31 ? 0.743 -11.795 1.210 1.00 44.35 31 MET A N 12
ATOM 17041 C CA . MET A 1 31 ? 2.094 -11.522 0.698 1.00 72.22 31 MET A CA 12
ATOM 17042 C C . MET A 1 31 ? 3.046 -11.096 1.830 1.00 72.33 31 MET A C 12
ATOM 17043 O O . MET A 1 31 ? 4.150 -10.610 1.577 1.00 11.41 31 MET A O 12
ATOM 17057 N N . LYS A 1 32 ? 2.593 -11.273 3.077 1.00 24.12 32 LYS A N 12
ATOM 17058 C CA . LYS A 1 32 ? 3.415 -11.032 4.273 1.00 72.23 32 LYS A CA 12
ATOM 17059 C C . LYS A 1 32 ? 3.989 -9.603 4.319 1.00 13.31 32 LYS A C 12
ATOM 17060 O O . LYS A 1 32 ? 5.180 -9.398 4.567 1.00 1.42 32 LYS A O 12
ATOM 17079 N N . ILE A 1 33 ? 3.119 -8.620 4.085 1.00 41.42 33 ILE A N 12
ATOM 17080 C CA . ILE A 1 33 ? 3.487 -7.204 4.192 1.00 1.30 33 ILE A CA 12
ATOM 17081 C C . ILE A 1 33 ? 3.587 -6.770 5.672 1.00 44.54 33 ILE A C 12
ATOM 17082 O O . ILE A 1 33 ? 2.608 -6.842 6.416 1.00 41.51 33 ILE A O 12
ATOM 17098 N N . PRO A 1 34 ? 4.773 -6.306 6.122 1.00 45.34 34 PRO A N 12
ATOM 17099 C CA . PRO A 1 34 ? 5.013 -5.957 7.537 1.00 24.13 34 PRO A CA 12
ATOM 17100 C C . PRO A 1 34 ? 4.529 -4.545 7.940 1.00 1.11 34 PRO A C 12
ATOM 17101 O O . PRO A 1 34 ? 5.093 -3.929 8.850 1.00 45.54 34 PRO A O 12
ATOM 17112 N N . PHE A 1 35 ? 3.488 -4.039 7.278 1.00 34.35 35 PHE A N 12
ATOM 17113 C CA . PHE A 1 35 ? 2.900 -2.736 7.635 1.00 73.25 35 PHE A CA 12
ATOM 17114 C C . PHE A 1 35 ? 1.437 -2.616 7.157 1.00 13.52 35 PHE A C 12
ATOM 17115 O O . PHE A 1 35 ? 1.079 -3.132 6.097 1.00 60.25 35 PHE A O 12
ATOM 17132 N N . PRO A 1 36 ? 0.576 -1.929 7.947 1.00 45.14 36 PRO A N 12
ATOM 17133 C CA . PRO A 1 36 ? -0.880 -1.846 7.680 1.00 21.11 36 PRO A CA 12
ATOM 17134 C C . PRO A 1 36 ? -1.241 -1.065 6.401 1.00 51.43 36 PRO A C 12
ATOM 17135 O O . PRO A 1 36 ? -0.573 -0.093 6.033 1.00 73.30 36 PRO A O 12
ATOM 17146 N N . THR A 1 37 ? -2.333 -1.479 5.755 1.00 40.24 37 THR A N 12
ATOM 17147 C CA . THR A 1 37 ? -2.775 -0.878 4.488 1.00 61.54 37 THR A CA 12
ATOM 17148 C C . THR A 1 37 ? -3.350 0.534 4.676 1.00 35.25 37 THR A C 12
ATOM 17149 O O . THR A 1 37 ? -3.171 1.399 3.815 1.00 30.24 37 THR A O 12
ATOM 17160 N N . ASP A 1 38 ? -4.038 0.775 5.796 1.00 31.34 38 ASP A N 12
ATOM 17161 C CA . ASP A 1 38 ? -4.607 2.102 6.070 1.00 32.03 38 ASP A CA 12
ATOM 17162 C C . ASP A 1 38 ? -3.514 3.186 6.048 1.00 73.13 38 ASP A C 12
ATOM 17163 O O . ASP A 1 38 ? -3.704 4.265 5.483 1.00 20.24 38 ASP A O 12
ATOM 17172 N N . LYS A 1 39 ? -2.365 2.881 6.649 1.00 54.51 39 LYS A N 12
ATOM 17173 C CA . LYS A 1 39 ? -1.219 3.790 6.626 1.00 35.43 39 LYS A CA 12
ATOM 17174 C C . LYS A 1 39 ? -0.761 4.041 5.181 1.00 52.35 39 LYS A C 12
ATOM 17175 O O . LYS A 1 39 ? -0.594 5.185 4.766 1.00 51.00 39 LYS A O 12
ATOM 17194 N N . ILE A 1 40 ? -0.595 2.957 4.420 1.00 40.43 40 ILE A N 12
ATOM 17195 C CA . ILE A 1 40 ? -0.204 3.033 3.003 1.00 64.23 40 ILE A CA 12
ATOM 17196 C C . ILE A 1 40 ? -1.071 4.040 2.224 1.00 64.43 40 ILE A C 12
ATOM 17197 O O . ILE A 1 40 ? -0.562 4.871 1.467 1.00 5.31 40 ILE A O 12
ATOM 17213 N N . VAL A 1 41 ? -2.384 3.957 2.427 1.00 42.43 41 VAL A N 12
ATOM 17214 C CA . VAL A 1 41 ? -3.340 4.807 1.708 1.00 3.02 41 VAL A CA 12
ATOM 17215 C C . VAL A 1 41 ? -3.278 6.277 2.164 1.00 23.42 41 VAL A C 12
ATOM 17216 O O . VAL A 1 41 ? -3.346 7.194 1.342 1.00 24.31 41 VAL A O 12
ATOM 17229 N N . ASN A 1 42 ? -3.142 6.501 3.471 1.00 73.01 42 ASN A N 12
ATOM 17230 C CA . ASN A 1 42 ? -3.178 7.866 4.024 1.00 73.20 42 ASN A CA 12
ATOM 17231 C C . ASN A 1 42 ? -1.790 8.528 4.089 1.00 2.24 42 ASN A C 12
ATOM 17232 O O . ASN A 1 42 ? -1.676 9.691 4.488 1.00 14.12 42 ASN A O 12
ATOM 17243 N N . LEU A 1 43 ? -0.739 7.802 3.709 1.00 11.24 43 LEU A N 12
ATOM 17244 C CA . LEU A 1 43 ? 0.604 8.395 3.607 1.00 5.30 43 LEU A CA 12
ATOM 17245 C C . LEU A 1 43 ? 0.731 9.274 2.349 1.00 30.03 43 LEU A C 12
ATOM 17246 O O . LEU A 1 43 ? 0.129 8.980 1.312 1.00 21.33 43 LEU A O 12
ATOM 17262 N N . PRO A 1 44 ? 1.503 10.376 2.432 1.00 61.14 44 PRO A N 12
ATOM 17263 C CA . PRO A 1 44 ? 1.844 11.189 1.256 1.00 74.14 44 PRO A CA 12
ATOM 17264 C C . PRO A 1 44 ? 2.576 10.371 0.183 1.00 45.35 44 PRO A C 12
ATOM 17265 O O . PRO A 1 44 ? 3.137 9.317 0.478 1.00 31.24 44 PRO A O 12
ATOM 17276 N N . VAL A 1 45 ? 2.586 10.863 -1.053 1.00 64.43 45 VAL A N 12
ATOM 17277 C CA . VAL A 1 45 ? 3.325 10.199 -2.133 1.00 44.51 45 VAL A CA 12
ATOM 17278 C C . VAL A 1 45 ? 4.809 10.022 -1.758 1.00 14.33 45 VAL A C 12
ATOM 17279 O O . VAL A 1 45 ? 5.405 8.974 -2.006 1.00 53.25 45 VAL A O 12
ATOM 17292 N N . ASP A 1 46 ? 5.378 11.046 -1.123 1.00 72.13 46 ASP A N 12
ATOM 17293 C CA . ASP A 1 46 ? 6.780 11.025 -0.701 1.00 33.12 46 ASP A CA 12
ATOM 17294 C C . ASP A 1 46 ? 7.023 9.992 0.411 1.00 32.33 46 ASP A C 12
ATOM 17295 O O . ASP A 1 46 ? 7.897 9.131 0.292 1.00 52.23 46 ASP A O 12
ATOM 17304 N N . ASP A 1 47 ? 6.251 10.081 1.495 1.00 62.42 47 ASP A N 12
ATOM 17305 C CA . ASP A 1 47 ? 6.384 9.143 2.621 1.00 11.34 47 ASP A CA 12
ATOM 17306 C C . ASP A 1 47 ? 6.076 7.698 2.197 1.00 72.33 47 ASP A C 12
ATOM 17307 O O . ASP A 1 47 ? 6.655 6.751 2.728 1.00 33.12 47 ASP A O 12
ATOM 17316 N N . PHE A 1 48 ? 5.166 7.541 1.240 1.00 11.43 48 PHE A N 12
ATOM 17317 C CA . PHE A 1 48 ? 4.868 6.230 0.659 1.00 75.32 48 PHE A CA 12
ATOM 17318 C C . PHE A 1 48 ? 6.112 5.635 -0.026 1.00 52.03 48 PHE A C 12
ATOM 17319 O O . PHE A 1 48 ? 6.478 4.482 0.214 1.00 2.34 48 PHE A O 12
ATOM 17336 N N . ASN A 1 49 ? 6.754 6.431 -0.882 1.00 42.53 49 ASN A N 12
ATOM 17337 C CA . ASN A 1 49 ? 7.990 6.012 -1.556 1.00 64.41 49 ASN A CA 12
ATOM 17338 C C . ASN A 1 49 ? 9.107 5.727 -0.536 1.00 63.21 49 ASN A C 12
ATOM 17339 O O . ASN A 1 49 ? 9.859 4.759 -0.674 1.00 10.02 49 ASN A O 12
ATOM 17350 N N . GLU A 1 50 ? 9.204 6.572 0.496 1.00 32.32 50 GLU A N 12
ATOM 17351 C CA . GLU A 1 50 ? 10.123 6.329 1.621 1.00 24.13 50 GLU A CA 12
ATOM 17352 C C . GLU A 1 50 ? 9.857 4.954 2.250 1.00 23.22 50 GLU A C 12
ATOM 17353 O O . GLU A 1 50 ? 10.777 4.170 2.467 1.00 35.52 50 GLU A O 12
ATOM 17365 N N . LEU A 1 51 ? 8.584 4.672 2.516 1.00 34.12 51 LEU A N 12
ATOM 17366 C CA . LEU A 1 51 ? 8.160 3.400 3.116 1.00 71.12 51 LEU A CA 12
ATOM 17367 C C . LEU A 1 51 ? 8.735 2.192 2.351 1.00 2.33 51 LEU A C 12
ATOM 17368 O O . LEU A 1 51 ? 9.395 1.328 2.932 1.00 41.13 51 LEU A O 12
ATOM 17384 N N . LEU A 1 52 ? 8.506 2.154 1.040 1.00 40.31 52 LEU A N 12
ATOM 17385 C CA . LEU A 1 52 ? 8.999 1.055 0.196 1.00 64.24 52 LEU A CA 12
ATOM 17386 C C . LEU A 1 52 ? 10.533 1.060 0.064 1.00 61.34 52 LEU A C 12
ATOM 17387 O O . LEU A 1 52 ? 11.139 0.036 -0.251 1.00 20.32 52 LEU A O 12
ATOM 17403 N N . ALA A 1 53 ? 11.153 2.212 0.298 1.00 51.32 53 ALA A N 12
ATOM 17404 C CA . ALA A 1 53 ? 12.616 2.322 0.281 1.00 31.41 53 ALA A CA 12
ATOM 17405 C C . ALA A 1 53 ? 13.229 1.908 1.632 1.00 14.02 53 ALA A C 12
ATOM 17406 O O . ALA A 1 53 ? 14.415 1.589 1.721 1.00 22.04 53 ALA A O 12
ATOM 17413 N N . ARG A 1 54 ? 12.407 1.918 2.682 1.00 4.22 54 ARG A N 12
ATOM 17414 C CA . ARG A 1 54 ? 12.860 1.576 4.040 1.00 73.11 54 ARG A CA 12
ATOM 17415 C C . ARG A 1 54 ? 12.623 0.092 4.374 1.00 23.21 54 ARG A C 12
ATOM 17416 O O . ARG A 1 54 ? 13.347 -0.494 5.180 1.00 51.54 54 ARG A O 12
ATOM 17437 N N . TYR A 1 55 ? 11.604 -0.507 3.764 1.00 12.21 55 TYR A N 12
ATOM 17438 C CA . TYR A 1 55 ? 11.307 -1.934 3.965 1.00 64.11 55 TYR A CA 12
ATOM 17439 C C . TYR A 1 55 ? 11.820 -2.793 2.795 1.00 13.22 55 TYR A C 12
ATOM 17440 O O . TYR A 1 55 ? 11.354 -2.652 1.662 1.00 73.34 55 TYR A O 12
ATOM 17458 N N . PRO A 1 56 ? 12.788 -3.701 3.051 1.00 73.32 56 PRO A N 12
ATOM 17459 C CA . PRO A 1 56 ? 13.358 -4.570 2.007 1.00 54.23 56 PRO A CA 12
ATOM 17460 C C . PRO A 1 56 ? 12.379 -5.661 1.532 1.00 23.52 56 PRO A C 12
ATOM 17461 O O . PRO A 1 56 ? 12.497 -6.834 1.898 1.00 32.41 56 PRO A O 12
ATOM 17472 N N . LEU A 1 57 ? 11.404 -5.257 0.723 1.00 62.22 57 LEU A N 12
ATOM 17473 C CA . LEU A 1 57 ? 10.409 -6.181 0.174 1.00 34.10 57 LEU A CA 12
ATOM 17474 C C . LEU A 1 57 ? 10.825 -6.689 -1.219 1.00 1.24 57 LEU A C 12
ATOM 17475 O O . LEU A 1 57 ? 11.630 -6.065 -1.912 1.00 22.41 57 LEU A O 12
ATOM 17491 N N . THR A 1 58 ? 10.276 -7.829 -1.623 1.00 63.43 58 THR A N 12
ATOM 17492 C CA . THR A 1 58 ? 10.522 -8.373 -2.968 1.00 11.15 58 THR A CA 12
ATOM 17493 C C . THR A 1 58 ? 9.638 -7.672 -4.011 1.00 70.15 58 THR A C 12
ATOM 17494 O O . THR A 1 58 ? 8.597 -7.111 -3.668 1.00 61.35 58 THR A O 12
ATOM 17505 N N . GLU A 1 59 ? 10.051 -7.719 -5.281 1.00 74.32 59 GLU A N 12
ATOM 17506 C CA . GLU A 1 59 ? 9.358 -7.003 -6.372 1.00 62.32 59 GLU A CA 12
ATOM 17507 C C . GLU A 1 59 ? 7.823 -7.127 -6.294 1.00 2.24 59 GLU A C 12
ATOM 17508 O O . GLU A 1 59 ? 7.111 -6.119 -6.254 1.00 21.25 59 GLU A O 12
ATOM 17520 N N . SER A 1 60 ? 7.324 -8.363 -6.268 1.00 64.01 60 SER A N 12
ATOM 17521 C CA . SER A 1 60 ? 5.873 -8.625 -6.209 1.00 63.13 60 SER A CA 12
ATOM 17522 C C . SER A 1 60 ? 5.194 -7.921 -5.022 1.00 61.21 60 SER A C 12
ATOM 17523 O O . SER A 1 60 ? 4.035 -7.508 -5.115 1.00 43.23 60 SER A O 12
ATOM 17531 N N . GLN A 1 61 ? 5.917 -7.778 -3.913 1.00 1.54 61 GLN A N 12
ATOM 17532 C CA . GLN A 1 61 ? 5.368 -7.137 -2.715 1.00 35.13 61 GLN A CA 12
ATOM 17533 C C . GLN A 1 61 ? 5.190 -5.620 -2.915 1.00 10.13 61 GLN A C 12
ATOM 17534 O O . GLN A 1 61 ? 4.139 -5.071 -2.585 1.00 42.23 61 GLN A O 12
ATOM 17548 N N . LEU A 1 62 ? 6.203 -4.944 -3.473 1.00 13.31 62 LEU A N 12
ATOM 17549 C CA . LEU A 1 62 ? 6.083 -3.503 -3.771 1.00 14.40 62 LEU A CA 12
ATOM 17550 C C . LEU A 1 62 ? 4.997 -3.259 -4.828 1.00 51.44 62 LEU A C 12
ATOM 17551 O O . LEU A 1 62 ? 4.224 -2.300 -4.735 1.00 53.32 62 LEU A O 12
ATOM 17567 N N . ALA A 1 63 ? 4.942 -4.142 -5.828 1.00 32.43 63 ALA A N 12
ATOM 17568 C CA . ALA A 1 63 ? 3.904 -4.085 -6.862 1.00 33.52 63 ALA A CA 12
ATOM 17569 C C . ALA A 1 63 ? 2.500 -4.150 -6.241 1.00 20.22 63 ALA A C 12
ATOM 17570 O O . ALA A 1 63 ? 1.573 -3.474 -6.697 1.00 61.10 63 ALA A O 12
ATOM 17577 N N . LEU A 1 64 ? 2.351 -4.964 -5.198 1.00 62.14 64 LEU A N 12
ATOM 17578 C CA . LEU A 1 64 ? 1.085 -5.055 -4.468 1.00 72.42 64 LEU A CA 12
ATOM 17579 C C . LEU A 1 64 ? 0.824 -3.786 -3.641 1.00 11.34 64 LEU A C 12
ATOM 17580 O O . LEU A 1 64 ? -0.238 -3.185 -3.742 1.00 11.23 64 LEU A O 12
ATOM 17596 N N . VAL A 1 65 ? 1.806 -3.386 -2.827 1.00 51.21 65 VAL A N 12
ATOM 17597 C CA . VAL A 1 65 ? 1.672 -2.207 -1.954 1.00 74.12 65 VAL A CA 12
ATOM 17598 C C . VAL A 1 65 ? 1.226 -0.954 -2.732 1.00 4.42 65 VAL A C 12
ATOM 17599 O O . VAL A 1 65 ? 0.332 -0.224 -2.293 1.00 20.11 65 VAL A O 12
ATOM 17612 N N . ARG A 1 66 ? 1.843 -0.712 -3.890 1.00 44.52 66 ARG A N 12
ATOM 17613 C CA . ARG A 1 66 ? 1.455 0.419 -4.743 1.00 53.25 66 ARG A CA 12
ATOM 17614 C C . ARG A 1 66 ? 0.018 0.260 -5.267 1.00 53.43 66 ARG A C 12
ATOM 17615 O O . ARG A 1 66 ? -0.720 1.241 -5.402 1.00 3.53 66 ARG A O 12
ATOM 17636 N N . ASP A 1 67 ? -0.380 -0.978 -5.545 1.00 34.24 67 ASP A N 12
ATOM 17637 C CA . ASP A 1 67 ? -1.742 -1.271 -5.995 1.00 33.44 67 ASP A CA 12
ATOM 17638 C C . ASP A 1 67 ? -2.752 -1.102 -4.845 1.00 5.12 67 ASP A C 12
ATOM 17639 O O . ASP A 1 67 ? -3.869 -0.631 -5.053 1.00 14.20 67 ASP A O 12
ATOM 17648 N N . ILE A 1 68 ? -2.343 -1.468 -3.629 1.00 52.20 68 ILE A N 12
ATOM 17649 C CA . ILE A 1 68 ? -3.193 -1.322 -2.441 1.00 71.12 68 ILE A CA 12
ATOM 17650 C C . ILE A 1 68 ? -3.581 0.144 -2.205 1.00 12.52 68 ILE A C 12
ATOM 17651 O O . ILE A 1 68 ? -4.741 0.452 -1.935 1.00 12.53 68 ILE A O 12
ATOM 17667 N N . ARG A 1 69 ? -2.609 1.050 -2.317 1.00 72.50 69 ARG A N 12
ATOM 17668 C CA . ARG A 1 69 ? -2.879 2.485 -2.159 1.00 21.22 69 ARG A CA 12
ATOM 17669 C C . ARG A 1 69 ? -3.924 2.947 -3.193 1.00 21.54 69 ARG A C 12
ATOM 17670 O O . ARG A 1 69 ? -4.812 3.749 -2.895 1.00 60.12 69 ARG A O 12
ATOM 17691 N N . ARG A 1 70 ? -3.812 2.410 -4.407 1.00 11.15 70 ARG A N 12
ATOM 17692 C CA . ARG A 1 70 ? -4.796 2.645 -5.470 1.00 2.14 70 ARG A CA 12
ATOM 17693 C C . ARG A 1 70 ? -6.167 2.049 -5.099 1.00 43.02 70 ARG A C 12
ATOM 17694 O O . ARG A 1 70 ? -7.211 2.658 -5.346 1.00 70.03 70 ARG A O 12
ATOM 17715 N N . ARG A 1 71 ? -6.142 0.857 -4.502 1.00 44.13 71 ARG A N 12
ATOM 17716 C CA . ARG A 1 71 ? -7.357 0.161 -4.063 1.00 2.32 71 ARG A CA 12
ATOM 17717 C C . ARG A 1 71 ? -8.043 0.879 -2.891 1.00 61.24 71 ARG A C 12
ATOM 17718 O O . ARG A 1 71 ? -9.251 0.766 -2.705 1.00 21.23 71 ARG A O 12
ATOM 17739 N N . GLY A 1 72 ? -7.262 1.593 -2.088 1.00 43.33 72 GLY A N 12
ATOM 17740 C CA . GLY A 1 72 ? -7.828 2.352 -0.979 1.00 72.20 72 GLY A CA 12
ATOM 17741 C C . GLY A 1 72 ? -8.408 3.692 -1.417 1.00 30.24 72 GLY A C 12
ATOM 17742 O O . GLY A 1 72 ? -9.473 4.107 -0.952 1.00 53.21 72 GLY A O 12
ATOM 17746 N N . LYS A 1 73 ? -7.709 4.373 -2.324 1.00 3.30 73 LYS A N 12
ATOM 17747 C CA . LYS A 1 73 ? -8.132 5.701 -2.782 1.00 51.55 73 LYS A CA 12
ATOM 17748 C C . LYS A 1 73 ? -9.309 5.645 -3.773 1.00 2.52 73 LYS A C 12
ATOM 17749 O O . LYS A 1 73 ? -10.060 6.608 -3.883 1.00 60.44 73 LYS A O 12
ATOM 17768 N N . ASN A 1 74 ? -9.482 4.529 -4.485 1.00 52.13 74 ASN A N 12
ATOM 17769 C CA . ASN A 1 74 ? -10.525 4.442 -5.529 1.00 64.14 74 ASN A CA 12
ATOM 17770 C C . ASN A 1 74 ? -11.931 4.738 -4.962 1.00 14.32 74 ASN A C 12
ATOM 17771 O O . ASN A 1 74 ? -12.785 5.300 -5.651 1.00 3.52 74 ASN A O 12
ATOM 17782 N N . LYS A 1 75 ? -12.164 4.356 -3.707 1.00 31.34 75 LYS A N 12
ATOM 17783 C CA . LYS A 1 75 ? -13.444 4.614 -3.042 1.00 55.44 75 LYS A CA 12
ATOM 17784 C C . LYS A 1 75 ? -13.654 6.122 -2.809 1.00 34.32 75 LYS A C 12
ATOM 17785 O O . LYS A 1 75 ? -14.627 6.707 -3.288 1.00 53.43 75 LYS A O 12
ATOM 17804 N N . VAL A 1 76 ? -12.728 6.753 -2.083 1.00 22.44 76 VAL A N 12
ATOM 17805 C CA . VAL A 1 76 ? -12.795 8.201 -1.826 1.00 45.10 76 VAL A CA 12
ATOM 17806 C C . VAL A 1 76 ? -12.627 9.016 -3.126 1.00 53.42 76 VAL A C 12
ATOM 17807 O O . VAL A 1 76 ? -13.052 10.173 -3.215 1.00 63.44 76 VAL A O 12
ATOM 17820 N N . ALA A 1 77 ? -12.020 8.399 -4.135 1.00 43.23 77 ALA A N 12
ATOM 17821 C CA . ALA A 1 77 ? -11.840 9.034 -5.444 1.00 30.52 77 ALA A CA 12
ATOM 17822 C C . ALA A 1 77 ? -13.189 9.385 -6.084 1.00 61.03 77 ALA A C 12
ATOM 17823 O O . ALA A 1 77 ? -13.298 10.361 -6.823 1.00 44.33 77 ALA A O 12
ATOM 17830 N N . ALA A 1 78 ? -14.218 8.592 -5.779 1.00 35.44 78 ALA A N 12
ATOM 17831 C CA . ALA A 1 78 ? -15.572 8.856 -6.279 1.00 73.52 78 ALA A CA 12
ATOM 17832 C C . ALA A 1 78 ? -16.056 10.260 -5.875 1.00 53.24 78 ALA A C 12
ATOM 17833 O O . ALA A 1 78 ? -16.846 10.886 -6.582 1.00 74.14 78 ALA A O 12
ATOM 17840 N N . GLN A 1 79 ? -15.566 10.754 -4.734 1.00 41.22 79 GLN A N 12
ATOM 17841 C CA . GLN A 1 79 ? -15.875 12.116 -4.276 1.00 52.14 79 GLN A CA 12
ATOM 17842 C C . GLN A 1 79 ? -15.118 13.161 -5.112 1.00 10.11 79 GLN A C 12
ATOM 17843 O O . GLN A 1 79 ? -15.645 14.232 -5.421 1.00 24.21 79 GLN A O 12
ATOM 17857 N N . ASN A 1 80 ? -13.885 12.827 -5.486 1.00 60.03 80 ASN A N 12
ATOM 17858 C CA . ASN A 1 80 ? -13.005 13.749 -6.218 1.00 41.15 80 ASN A CA 12
ATOM 17859 C C . ASN A 1 80 ? -13.100 13.549 -7.739 1.00 25.02 80 ASN A C 12
ATOM 17860 O O . ASN A 1 80 ? -12.464 14.270 -8.510 1.00 71.12 80 ASN A O 12
ATOM 17871 N N . TYR A 1 81 ? -13.884 12.564 -8.161 1.00 33.04 81 TYR A N 12
ATOM 17872 C CA . TYR A 1 81 ? -14.047 12.261 -9.582 1.00 21.51 81 TYR A CA 12
ATOM 17873 C C . TYR A 1 81 ? -14.875 13.337 -10.304 1.00 33.42 81 TYR A C 12
ATOM 17874 O O . TYR A 1 81 ? -16.031 13.594 -9.956 1.00 42.42 81 TYR A O 12
ATOM 17892 N N . ARG A 1 82 ? -14.268 13.967 -11.303 1.00 13.50 82 ARG A N 12
ATOM 17893 C CA . ARG A 1 82 ? -14.972 14.927 -12.152 1.00 65.53 82 ARG A CA 12
ATOM 17894 C C . ARG A 1 82 ? -15.903 14.202 -13.139 1.00 35.01 82 ARG A C 12
ATOM 17895 O O . ARG A 1 82 ? -15.486 13.273 -13.832 1.00 61.24 82 ARG A O 12
ATOM 17916 N N . LYS A 1 83 ? -17.163 14.626 -13.198 1.00 2.25 83 LYS A N 12
ATOM 17917 C CA . LYS A 1 83 ? -18.145 14.010 -14.102 1.00 14.35 83 LYS A CA 12
ATOM 17918 C C . LYS A 1 83 ? -18.050 14.592 -15.524 1.00 10.13 83 LYS A C 12
ATOM 17919 O O . LYS A 1 83 ? -17.503 15.676 -15.731 1.00 4.51 83 LYS A O 12
ATOM 17938 N N . ARG A 1 84 ? -18.589 13.860 -16.496 1.00 22.20 84 ARG A N 12
ATOM 17939 C CA . ARG A 1 84 ? -18.535 14.270 -17.905 1.00 34.14 84 ARG A CA 12
ATOM 17940 C C . ARG A 1 84 ? -19.486 15.437 -18.208 1.00 32.43 84 ARG A C 12
ATOM 17941 O O . ARG A 1 84 ? -20.536 15.586 -17.577 1.00 33.45 84 ARG A O 12
ATOM 17962 N N . LYS A 1 85 ? -19.108 16.255 -19.185 1.00 13.01 85 LYS A N 12
ATOM 17963 C CA . LYS A 1 85 ? -19.964 17.340 -19.670 1.00 14.34 85 LYS A CA 12
ATOM 17964 C C . LYS A 1 85 ? -20.970 16.804 -20.701 1.00 10.12 85 LYS A C 12
ATOM 17965 O O . LYS A 1 85 ? -20.618 15.987 -21.556 1.00 51.13 85 LYS A O 12
ATOM 17984 N N . LEU A 1 86 ? -22.217 17.253 -20.606 1.00 32.23 86 LEU A N 12
ATOM 17985 C CA . LEU A 1 86 ? -23.268 16.833 -21.541 1.00 24.12 86 LEU A CA 12
ATOM 17986 C C . LEU A 1 86 ? -22.985 17.317 -22.976 1.00 74.43 86 LEU A C 12
ATOM 17987 O O . LEU A 1 86 ? -22.211 18.251 -23.196 1.00 24.05 86 LEU A O 12
ATOM 18003 N N . GLU A 1 87 ? -23.627 16.667 -23.940 1.00 4.14 87 GLU A N 12
ATOM 18004 C CA . GLU A 1 87 ? -23.464 16.994 -25.363 1.00 24.43 87 GLU A CA 12
ATOM 18005 C C . GLU A 1 87 ? -24.237 18.270 -25.738 1.00 70.41 87 GLU A C 12
ATOM 18006 O O . GLU A 1 87 ? -24.632 19.051 -24.870 1.00 22.13 87 GLU A O 12
ATOM 18018 N N . THR A 1 88 ? -24.435 18.481 -27.039 1.00 44.11 88 THR A N 12
ATOM 18019 C CA . THR A 1 88 ? -25.245 19.602 -27.535 1.00 74.34 88 THR A CA 12
ATOM 18020 C C . THR A 1 88 ? -26.614 19.662 -26.841 1.00 34.45 88 THR A C 12
ATOM 18021 O O . THR A 1 88 ? -27.432 18.747 -26.974 1.00 24.32 88 THR A O 12
ATOM 18032 N N . ILE A 1 89 ? -26.864 20.747 -26.110 1.00 33.35 89 ILE A N 12
ATOM 18033 C CA . ILE A 1 89 ? -28.097 20.890 -25.327 1.00 30.03 89 ILE A CA 12
ATOM 18034 C C . ILE A 1 89 ? -29.317 21.151 -26.225 1.00 3.41 89 ILE A C 12
ATOM 18035 O O . ILE A 1 89 ? -29.352 22.119 -26.984 1.00 53.32 89 ILE A O 12
ATOM 18051 N N . VAL A 1 90 ? -30.317 20.275 -26.128 1.00 20.34 90 VAL A N 12
ATOM 18052 C CA . VAL A 1 90 ? -31.565 20.423 -26.889 1.00 24.34 90 VAL A CA 12
ATOM 18053 C C . VAL A 1 90 ? -32.413 21.598 -26.370 1.00 40.22 90 VAL A C 12
ATOM 18054 O O . VAL A 1 90 ? -32.050 22.261 -25.391 1.00 32.41 90 VAL A O 12
ATOM 18067 N N . GLN A 1 91 ? -33.538 21.863 -27.032 1.00 71.50 91 GLN A N 12
ATOM 18068 C CA . GLN A 1 91 ? -34.461 22.916 -26.587 1.00 50.13 91 GLN A CA 12
ATOM 18069 C C . GLN A 1 91 ? -35.393 22.423 -25.456 1.00 20.22 91 GLN A C 12
ATOM 18070 O O . GLN A 1 91 ? -35.069 22.663 -24.270 1.00 37.52 91 GLN A O 12
ATOM 18085 N N . MET A 1 1 ? -0.488 -62.529 16.482 1.00 24.32 1 MET A N 13
ATOM 18086 C CA . MET A 1 1 ? 0.753 -62.407 15.670 1.00 74.13 1 MET A CA 13
ATOM 18087 C C . MET A 1 1 ? 0.726 -61.142 14.803 1.00 41.01 1 MET A C 13
ATOM 18088 O O . MET A 1 1 ? -0.245 -60.887 14.090 1.00 32.45 1 MET A O 13
ATOM 18104 N N . GLY A 1 2 ? 1.800 -60.365 14.865 1.00 21.21 2 GLY A N 13
ATOM 18105 C CA . GLY A 1 2 ? 1.893 -59.129 14.093 1.00 32.23 2 GLY A CA 13
ATOM 18106 C C . GLY A 1 2 ? 3.102 -58.294 14.488 1.00 55.32 2 GLY A C 13
ATOM 18107 O O . GLY A 1 2 ? 3.989 -58.776 15.191 1.00 1.02 2 GLY A O 13
ATOM 18111 N N . HIS A 1 3 ? 3.150 -57.043 14.041 1.00 3.23 3 HIS A N 13
ATOM 18112 C CA . HIS A 1 3 ? 4.266 -56.149 14.370 1.00 5.14 3 HIS A CA 13
ATOM 18113 C C . HIS A 1 3 ? 3.769 -54.795 14.897 1.00 34.22 3 HIS A C 13
ATOM 18114 O O . HIS A 1 3 ? 2.959 -54.125 14.254 1.00 72.12 3 HIS A O 13
ATOM 18129 N N . HIS A 1 4 ? 4.259 -54.396 16.069 1.00 40.51 4 HIS A N 13
ATOM 18130 C CA . HIS A 1 4 ? 3.893 -53.107 16.666 1.00 15.42 4 HIS A CA 13
ATOM 18131 C C . HIS A 1 4 ? 4.799 -51.979 16.146 1.00 72.12 4 HIS A C 13
ATOM 18132 O O . HIS A 1 4 ? 5.998 -51.950 16.424 1.00 71.42 4 HIS A O 13
ATOM 18147 N N . HIS A 1 5 ? 4.218 -51.055 15.386 1.00 44.23 5 HIS A N 13
ATOM 18148 C CA . HIS A 1 5 ? 4.977 -49.935 14.815 1.00 2.12 5 HIS A CA 13
ATOM 18149 C C . HIS A 1 5 ? 4.666 -48.613 15.542 1.00 11.00 5 HIS A C 13
ATOM 18150 O O . HIS A 1 5 ? 3.633 -48.490 16.198 1.00 30.15 5 HIS A O 13
ATOM 18165 N N . HIS A 1 6 ? 5.565 -47.631 15.426 1.00 10.14 6 HIS A N 13
ATOM 18166 C CA . HIS A 1 6 ? 5.353 -46.316 16.048 1.00 32.12 6 HIS A CA 13
ATOM 18167 C C . HIS A 1 6 ? 6.231 -45.225 15.399 1.00 41.41 6 HIS A C 13
ATOM 18168 O O . HIS A 1 6 ? 7.458 -45.326 15.379 1.00 21.41 6 HIS A O 13
ATOM 18183 N N . HIS A 1 7 ? 5.589 -44.183 14.869 1.00 72.33 7 HIS A N 13
ATOM 18184 C CA . HIS A 1 7 ? 6.294 -43.053 14.245 1.00 50.24 7 HIS A CA 13
ATOM 18185 C C . HIS A 1 7 ? 5.930 -41.731 14.944 1.00 51.33 7 HIS A C 13
ATOM 18186 O O . HIS A 1 7 ? 4.761 -41.473 15.219 1.00 34.14 7 HIS A O 13
ATOM 18201 N N . HIS A 1 8 ? 6.929 -40.892 15.217 1.00 4.51 8 HIS A N 13
ATOM 18202 C CA . HIS A 1 8 ? 6.720 -39.682 16.030 1.00 41.40 8 HIS A CA 13
ATOM 18203 C C . HIS A 1 8 ? 7.544 -38.483 15.528 1.00 23.20 8 HIS A C 13
ATOM 18204 O O . HIS A 1 8 ? 8.705 -38.625 15.137 1.00 33.25 8 HIS A O 13
ATOM 18219 N N . SER A 1 9 ? 6.927 -37.300 15.551 1.00 23.23 9 SER A N 13
ATOM 18220 C CA . SER A 1 9 ? 7.595 -36.045 15.157 1.00 2.03 9 SER A CA 13
ATOM 18221 C C . SER A 1 9 ? 7.444 -34.978 16.251 1.00 11.12 9 SER A C 13
ATOM 18222 O O . SER A 1 9 ? 6.459 -34.974 16.990 1.00 15.24 9 SER A O 13
ATOM 18230 N N . HIS A 1 10 ? 8.415 -34.068 16.352 1.00 4.24 10 HIS A N 13
ATOM 18231 C CA . HIS A 1 10 ? 8.369 -32.999 17.363 1.00 72.12 10 HIS A CA 13
ATOM 18232 C C . HIS A 1 10 ? 7.725 -31.717 16.808 1.00 73.14 10 HIS A C 13
ATOM 18233 O O . HIS A 1 10 ? 6.618 -31.348 17.199 1.00 60.14 10 HIS A O 13
ATOM 18248 N N . MET A 1 11 ? 8.416 -31.038 15.891 1.00 1.53 11 MET A N 13
ATOM 18249 C CA . MET A 1 11 ? 7.886 -29.807 15.289 1.00 0.31 11 MET A CA 13
ATOM 18250 C C . MET A 1 11 ? 7.024 -30.128 14.058 1.00 31.11 11 MET A C 13
ATOM 18251 O O . MET A 1 11 ? 7.528 -30.629 13.050 1.00 51.01 11 MET A O 13
ATOM 18265 N N . ALA A 1 12 ? 5.729 -29.839 14.146 1.00 31.12 12 ALA A N 13
ATOM 18266 C CA . ALA A 1 12 ? 4.794 -30.147 13.060 1.00 54.43 12 ALA A CA 13
ATOM 18267 C C . ALA A 1 12 ? 4.151 -28.876 12.476 1.00 51.33 12 ALA A C 13
ATOM 18268 O O . ALA A 1 12 ? 3.079 -28.457 12.918 1.00 44.51 12 ALA A O 13
ATOM 18275 N N . LYS A 1 13 ? 4.831 -28.268 11.495 1.00 21.43 13 LYS A N 13
ATOM 18276 C CA . LYS A 1 13 ? 4.329 -27.074 10.782 1.00 53.45 13 LYS A CA 13
ATOM 18277 C C . LYS A 1 13 ? 4.208 -25.839 11.703 1.00 24.15 13 LYS A C 13
ATOM 18278 O O . LYS A 1 13 ? 3.742 -25.937 12.841 1.00 34.41 13 LYS A O 13
ATOM 18297 N N . PRO A 1 14 ? 4.623 -24.649 11.221 1.00 1.34 14 PRO A N 13
ATOM 18298 C CA . PRO A 1 14 ? 4.483 -23.396 11.984 1.00 52.22 14 PRO A CA 13
ATOM 18299 C C . PRO A 1 14 ? 3.032 -22.879 12.008 1.00 13.15 14 PRO A C 13
ATOM 18300 O O . PRO A 1 14 ? 2.140 -23.461 11.388 1.00 42.42 14 PRO A O 13
ATOM 18311 N N . THR A 1 15 ? 2.793 -21.789 12.735 1.00 11.23 15 THR A N 13
ATOM 18312 C CA . THR A 1 15 ? 1.448 -21.200 12.827 1.00 1.42 15 THR A CA 13
ATOM 18313 C C . THR A 1 15 ? 1.518 -19.683 13.054 1.00 53.22 15 THR A C 13
ATOM 18314 O O . THR A 1 15 ? 2.096 -19.218 14.038 1.00 11.34 15 THR A O 13
ATOM 18325 N N . ALA A 1 16 ? 0.926 -18.918 12.140 1.00 71.02 16 ALA A N 13
ATOM 18326 C CA . ALA A 1 16 ? 0.979 -17.451 12.197 1.00 44.10 16 ALA A CA 13
ATOM 18327 C C . ALA A 1 16 ? -0.285 -16.845 12.831 1.00 23.15 16 ALA A C 13
ATOM 18328 O O . ALA A 1 16 ? -1.347 -17.470 12.862 1.00 75.35 16 ALA A O 13
ATOM 18335 N N . ARG A 1 17 ? -0.154 -15.617 13.324 1.00 62.42 17 ARG A N 13
ATOM 18336 C CA . ARG A 1 17 ? -1.273 -14.885 13.932 1.00 42.23 17 ARG A CA 13
ATOM 18337 C C . ARG A 1 17 ? -1.616 -13.627 13.117 1.00 40.53 17 ARG A C 13
ATOM 18338 O O . ARG A 1 17 ? -0.728 -12.862 12.734 1.00 44.42 17 ARG A O 13
ATOM 18359 N N . GLY A 1 18 ? -2.903 -13.422 12.853 1.00 24.22 18 GLY A N 13
ATOM 18360 C CA . GLY A 1 18 ? -3.335 -12.260 12.078 1.00 25.41 18 GLY A CA 13
ATOM 18361 C C . GLY A 1 18 ? -4.542 -12.547 11.188 1.00 33.42 18 GLY A C 13
ATOM 18362 O O . GLY A 1 18 ? -4.401 -13.111 10.100 1.00 4.33 18 GLY A O 13
ATOM 18366 N N . GLU A 1 19 ? -5.730 -12.175 11.655 1.00 3.01 19 GLU A N 13
ATOM 18367 C CA . GLU A 1 19 ? -6.963 -12.329 10.870 1.00 74.24 19 GLU A CA 13
ATOM 18368 C C . GLU A 1 19 ? -7.440 -10.973 10.323 1.00 74.44 19 GLU A C 13
ATOM 18369 O O . GLU A 1 19 ? -7.170 -9.924 10.911 1.00 63.23 19 GLU A O 13
ATOM 18381 N N . ALA A 1 20 ? -8.148 -10.998 9.194 1.00 74.12 20 ALA A N 13
ATOM 18382 C CA . ALA A 1 20 ? -8.601 -9.762 8.539 1.00 3.22 20 ALA A CA 13
ATOM 18383 C C . ALA A 1 20 ? -9.935 -9.962 7.800 1.00 60.22 20 ALA A C 13
ATOM 18384 O O . ALA A 1 20 ? -10.459 -11.075 7.727 1.00 24.05 20 ALA A O 13
ATOM 18391 N N . GLY A 1 21 ? -10.466 -8.881 7.229 1.00 1.01 21 GLY A N 13
ATOM 18392 C CA . GLY A 1 21 ? -11.766 -8.943 6.562 1.00 5.24 21 GLY A CA 13
ATOM 18393 C C . GLY A 1 21 ? -11.711 -8.636 5.065 1.00 43.43 21 GLY A C 13
ATOM 18394 O O . GLY A 1 21 ? -12.172 -9.431 4.252 1.00 23.30 21 GLY A O 13
ATOM 18398 N N . SER A 1 22 ? -11.140 -7.487 4.704 1.00 13.41 22 SER A N 13
ATOM 18399 C CA . SER A 1 22 ? -11.166 -6.999 3.310 1.00 30.21 22 SER A CA 13
ATOM 18400 C C . SER A 1 22 ? -10.237 -7.805 2.381 1.00 43.02 22 SER A C 13
ATOM 18401 O O . SER A 1 22 ? -9.276 -8.432 2.831 1.00 23.34 22 SER A O 13
ATOM 18409 N N . ARG A 1 23 ? -10.524 -7.761 1.073 1.00 13.42 23 ARG A N 13
ATOM 18410 C CA . ARG A 1 23 ? -9.697 -8.443 0.059 1.00 0.24 23 ARG A CA 13
ATOM 18411 C C . ARG A 1 23 ? -8.222 -8.006 0.147 1.00 63.54 23 ARG A C 13
ATOM 18412 O O . ARG A 1 23 ? -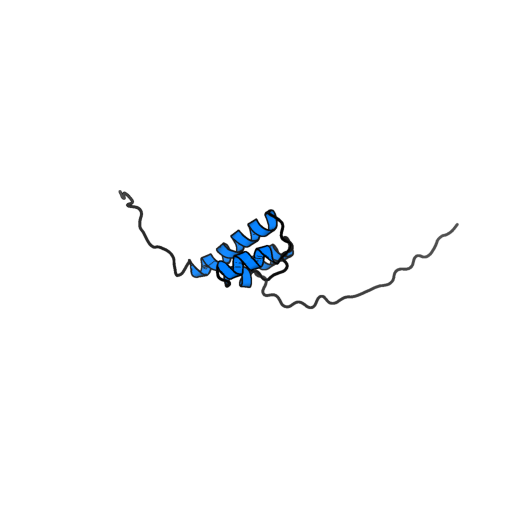7.324 -8.839 0.293 1.00 53.34 23 ARG A O 13
ATOM 18433 N N . ASP A 1 24 ? -7.982 -6.698 0.043 1.00 14.14 24 ASP A N 13
ATOM 18434 C CA . ASP A 1 24 ? -6.625 -6.139 0.148 1.00 44.43 24 ASP A CA 13
ATOM 18435 C C . ASP A 1 24 ? -5.932 -6.570 1.450 1.00 32.50 24 ASP A C 13
ATOM 18436 O O . ASP A 1 24 ? -4.781 -7.011 1.431 1.00 10.41 24 ASP A O 13
ATOM 18445 N N . GLU A 1 25 ? -6.636 -6.441 2.571 1.00 44.52 25 GLU A N 13
ATOM 18446 C CA . GLU A 1 25 ? -6.140 -6.921 3.870 1.00 40.53 25 GLU A CA 13
ATOM 18447 C C . GLU A 1 25 ? -5.670 -8.389 3.791 1.00 25.03 25 GLU A C 13
ATOM 18448 O O . GLU A 1 25 ? -4.583 -8.731 4.260 1.00 54.22 25 GLU A O 13
ATOM 18460 N N . ARG A 1 26 ? -6.488 -9.247 3.177 1.00 72.21 26 ARG A N 13
ATOM 18461 C CA . ARG A 1 26 ? -6.151 -10.669 3.012 1.00 65.21 26 ARG A CA 13
ATOM 18462 C C . ARG A 1 26 ? -4.911 -10.866 2.123 1.00 73.23 26 ARG A C 13
ATOM 18463 O O . ARG A 1 26 ? -4.114 -11.779 2.346 1.00 61.21 26 ARG A O 13
ATOM 18484 N N . ARG A 1 27 ? -4.762 -10.013 1.110 1.00 42.44 27 ARG A N 13
ATOM 18485 C CA . ARG A 1 27 ? -3.605 -10.073 0.207 1.00 41.41 27 ARG A CA 13
ATOM 18486 C C . ARG A 1 27 ? -2.326 -9.590 0.909 1.00 70.51 27 ARG A C 13
ATOM 18487 O O . ARG A 1 27 ? -1.243 -10.141 0.699 1.00 64.50 27 ARG A O 13
ATOM 18508 N N . ALA A 1 28 ? -2.469 -8.569 1.751 1.00 72.22 28 ALA A N 13
ATOM 18509 C CA . ALA A 1 28 ? -1.337 -7.993 2.488 1.00 34.33 28 ALA A CA 13
ATOM 18510 C C . ALA A 1 28 ? -0.652 -9.031 3.390 1.00 50.55 28 ALA A C 13
ATOM 18511 O O . ALA A 1 28 ? 0.548 -9.286 3.266 1.00 65.21 28 ALA A O 13
ATOM 18518 N N . LEU A 1 29 ? -1.422 -9.632 4.292 1.00 54.12 29 LEU A N 13
ATOM 18519 C CA . LEU A 1 29 ? -0.883 -10.636 5.215 1.00 35.34 29 LEU A CA 13
ATOM 18520 C C . LEU A 1 29 ? -0.395 -11.896 4.471 1.00 64.12 29 LEU A C 13
ATOM 18521 O O . LEU A 1 29 ? 0.495 -12.602 4.945 1.00 71.34 29 LEU A O 13
ATOM 18537 N N . ALA A 1 30 ? -0.971 -12.164 3.298 1.00 23.31 30 ALA A N 13
ATOM 18538 C CA . ALA A 1 30 ? -0.545 -13.296 2.463 1.00 55.25 30 ALA A CA 13
ATOM 18539 C C . ALA A 1 30 ? 0.846 -13.054 1.852 1.00 72.25 30 ALA A C 13
ATOM 18540 O O . ALA A 1 30 ? 1.697 -13.948 1.837 1.00 51.44 30 ALA A O 13
ATOM 18547 N N . MET A 1 31 ? 1.072 -11.834 1.359 1.00 3.53 31 MET A N 13
ATOM 18548 C CA . MET A 1 31 ? 2.363 -11.458 0.765 1.00 1.50 31 MET A CA 13
ATOM 18549 C C . MET A 1 31 ? 3.352 -10.940 1.824 1.00 72.41 31 MET A C 13
ATOM 18550 O O . MET A 1 31 ? 4.371 -10.337 1.484 1.00 64.01 31 MET A O 13
ATOM 18564 N N . LYS A 1 32 ? 3.037 -11.177 3.100 1.00 4.13 32 LYS A N 13
ATOM 18565 C CA . LYS A 1 32 ? 3.933 -10.838 4.217 1.00 55.33 32 LYS A CA 13
ATOM 18566 C C . LYS A 1 32 ? 4.211 -9.325 4.310 1.00 54.24 32 LYS A C 13
ATOM 18567 O O . LYS A 1 32 ? 5.367 -8.891 4.318 1.00 72.34 32 LYS A O 13
ATOM 18586 N N . ILE A 1 33 ? 3.149 -8.526 4.365 1.00 43.35 33 ILE A N 13
ATOM 18587 C CA . ILE A 1 33 ? 3.278 -7.080 4.574 1.00 33.25 33 ILE A CA 13
ATOM 18588 C C . ILE A 1 33 ? 3.187 -6.742 6.077 1.00 72.43 33 ILE A C 13
ATOM 18589 O O . ILE A 1 33 ? 2.132 -6.903 6.693 1.00 41.34 33 ILE A O 13
ATOM 18605 N N . PRO A 1 34 ? 4.297 -6.273 6.690 1.00 75.22 34 PRO A N 13
ATOM 18606 C CA . PRO A 1 34 ? 4.365 -6.030 8.146 1.00 13.44 34 PRO A CA 13
ATOM 18607 C C . PRO A 1 34 ? 3.662 -4.738 8.611 1.00 62.12 34 PRO A C 13
ATOM 18608 O O . PRO A 1 34 ? 3.452 -4.541 9.811 1.00 64.44 34 PRO A O 13
ATOM 18619 N N . PHE A 1 35 ? 3.302 -3.866 7.666 1.00 1.13 35 PHE A N 13
ATOM 18620 C CA . PHE A 1 35 ? 2.661 -2.583 7.996 1.00 10.31 35 PHE A CA 13
ATOM 18621 C C . PHE A 1 35 ? 1.206 -2.521 7.483 1.00 40.52 35 PHE A C 13
ATOM 18622 O O . PHE A 1 35 ? 0.892 -3.042 6.411 1.00 41.45 35 PHE A O 13
ATOM 18639 N N . PRO A 1 36 ? 0.302 -1.867 8.249 1.00 4.53 36 PRO A N 13
ATOM 18640 C CA . PRO A 1 36 ? -1.143 -1.829 7.936 1.00 73.52 36 PRO A CA 13
ATOM 18641 C C . PRO A 1 36 ? -1.485 -1.063 6.643 1.00 24.34 36 PRO A C 13
ATOM 18642 O O . PRO A 1 36 ? -0.840 -0.071 6.292 1.00 14.42 36 PRO A O 13
ATOM 18653 N N . THR A 1 37 ? -2.539 -1.517 5.962 1.00 33.23 37 THR A N 13
ATOM 18654 C CA . THR A 1 37 ? -2.987 -0.911 4.699 1.00 74.31 37 THR A CA 13
ATOM 18655 C C . THR A 1 37 ? -3.466 0.536 4.890 1.00 45.40 37 THR A C 13
ATOM 18656 O O . THR A 1 37 ? -3.303 1.375 4.001 1.00 40.32 37 THR A O 13
ATOM 18667 N N . ASP A 1 38 ? -4.058 0.825 6.050 1.00 64.25 38 ASP A N 13
ATOM 18668 C CA . ASP A 1 38 ? -4.505 2.185 6.378 1.00 61.35 38 ASP A CA 13
ATOM 18669 C C . ASP A 1 38 ? -3.345 3.194 6.300 1.00 32.20 38 ASP A C 13
ATOM 18670 O O . ASP A 1 38 ? -3.531 4.346 5.903 1.00 55.04 38 ASP A O 13
ATOM 18679 N N . LYS A 1 39 ? -2.148 2.753 6.682 1.00 35.14 39 LYS A N 13
ATOM 18680 C CA . LYS A 1 39 ? -0.949 3.587 6.568 1.00 61.32 39 LYS A CA 13
ATOM 18681 C C . LYS A 1 39 ? -0.573 3.784 5.092 1.00 74.31 39 LYS A C 13
ATOM 18682 O O . LYS A 1 39 ? -0.249 4.889 4.665 1.00 44.32 39 LYS A O 13
ATOM 18701 N N . ILE A 1 40 ? -0.655 2.701 4.322 1.00 13.25 40 ILE A N 13
ATOM 18702 C CA . ILE A 1 40 ? -0.363 2.724 2.882 1.00 23.31 40 ILE A CA 13
ATOM 18703 C C . ILE A 1 40 ? -1.210 3.779 2.139 1.00 53.11 40 ILE A C 13
ATOM 18704 O O . ILE A 1 40 ? -0.692 4.573 1.353 1.00 52.21 40 ILE A O 13
ATOM 18720 N N . VAL A 1 41 ? -2.516 3.775 2.399 1.00 74.44 41 VAL A N 13
ATOM 18721 C CA . VAL A 1 41 ? -3.461 4.664 1.705 1.00 45.01 41 VAL A CA 13
ATOM 18722 C C . VAL A 1 41 ? -3.282 6.143 2.099 1.00 22.13 41 VAL A C 13
ATOM 18723 O O . VAL A 1 41 ? -3.440 7.047 1.272 1.00 0.42 41 VAL A O 13
ATOM 18736 N N . ASN A 1 42 ? -2.952 6.386 3.364 1.00 61.41 42 ASN A N 13
ATOM 18737 C CA . ASN A 1 42 ? -2.917 7.751 3.913 1.00 41.02 42 ASN A CA 13
ATOM 18738 C C . ASN A 1 42 ? -1.557 8.454 3.735 1.00 24.11 42 ASN A C 13
ATOM 18739 O O . ASN A 1 42 ? -1.410 9.626 4.097 1.00 65.15 42 ASN A O 13
ATOM 18750 N N . LEU A 1 43 ? -0.570 7.759 3.173 1.00 42.14 43 LEU A N 13
ATOM 18751 C CA . LEU A 1 43 ? 0.722 8.387 2.849 1.00 34.22 43 LEU A CA 13
ATOM 18752 C C . LEU A 1 43 ? 0.707 9.000 1.436 1.00 43.13 43 LEU A C 13
ATOM 18753 O O . LEU A 1 43 ? 0.172 8.404 0.499 1.00 71.11 43 LEU A O 13
ATOM 18769 N N . PRO A 1 44 ? 1.258 10.222 1.264 1.00 33.31 44 PRO A N 13
ATOM 18770 C CA . PRO A 1 44 ? 1.386 10.858 -0.062 1.00 30.23 44 PRO A CA 13
ATOM 18771 C C . PRO A 1 44 ? 2.488 10.204 -0.914 1.00 64.52 44 PRO A C 13
ATOM 18772 O O . PRO A 1 44 ? 3.267 9.400 -0.409 1.00 74.33 44 PRO A O 13
ATOM 18783 N N . VAL A 1 45 ? 2.564 10.569 -2.198 1.00 23.13 45 VAL A N 13
ATOM 18784 C CA . VAL A 1 45 ? 3.517 9.944 -3.132 1.00 32.43 45 VAL A CA 13
ATOM 18785 C C . VAL A 1 45 ? 4.954 9.890 -2.565 1.00 55.02 45 VAL A C 13
ATOM 18786 O O . VAL A 1 45 ? 5.605 8.847 -2.609 1.00 60.24 45 VAL A O 13
ATOM 18799 N N . ASP A 1 46 ? 5.427 11.003 -2.004 1.00 3.24 46 ASP A N 13
ATOM 18800 C CA . ASP A 1 46 ? 6.789 11.083 -1.460 1.00 23.32 46 ASP A CA 13
ATOM 18801 C C . ASP A 1 46 ? 7.007 10.101 -0.296 1.00 42.10 46 ASP A C 13
ATOM 18802 O O . ASP A 1 46 ? 7.825 9.182 -0.397 1.00 72.42 46 ASP A O 13
ATOM 18811 N N . ASP A 1 47 ? 6.265 10.292 0.798 1.00 42.14 47 ASP A N 13
ATOM 18812 C CA . ASP A 1 47 ? 6.365 9.415 1.973 1.00 12.45 47 ASP A CA 13
ATOM 18813 C C . ASP A 1 47 ? 6.105 7.942 1.612 1.00 4.00 47 ASP A C 13
ATOM 18814 O O . ASP A 1 47 ? 6.703 7.036 2.196 1.00 61.44 47 ASP A O 13
ATOM 18823 N N . PHE A 1 48 ? 5.217 7.718 0.645 1.00 73.13 48 PHE A N 13
ATOM 18824 C CA . PHE A 1 48 ? 4.899 6.367 0.164 1.00 0.02 48 PHE A CA 13
ATOM 18825 C C . PHE A 1 48 ? 6.131 5.690 -0.465 1.00 71.21 48 PHE A C 13
ATOM 18826 O O . PHE A 1 48 ? 6.493 4.568 -0.100 1.00 53.52 48 PHE A O 13
ATOM 18843 N N . ASN A 1 49 ? 6.771 6.379 -1.409 1.00 52.33 49 ASN A N 13
ATOM 18844 C CA . ASN A 1 49 ? 7.970 5.852 -2.074 1.00 64.31 49 ASN A CA 13
ATOM 18845 C C . ASN A 1 49 ? 9.107 5.620 -1.067 1.00 43.51 49 ASN A C 13
ATOM 18846 O O . ASN A 1 49 ? 9.954 4.743 -1.253 1.00 4.34 49 ASN A O 13
ATOM 18857 N N . GLU A 1 50 ? 9.122 6.420 -0.003 1.00 72.23 50 GLU A N 13
ATOM 18858 C CA . GLU A 1 50 ? 10.083 6.239 1.089 1.00 45.21 50 GLU A CA 13
ATOM 18859 C C . GLU A 1 50 ? 9.722 5.005 1.930 1.00 52.45 50 GLU A C 13
ATOM 18860 O O . GLU A 1 50 ? 10.596 4.234 2.325 1.00 72.13 50 GLU A O 13
ATOM 18872 N N . LEU A 1 51 ? 8.426 4.821 2.188 1.00 20.33 51 LEU A N 13
ATOM 18873 C CA . LEU A 1 51 ? 7.932 3.655 2.936 1.00 42.43 51 LEU A CA 13
ATOM 18874 C C . LEU A 1 51 ? 8.448 2.346 2.317 1.00 52.04 51 LEU A C 13
ATOM 18875 O O . LEU A 1 51 ? 8.962 1.471 3.016 1.00 41.25 51 LEU A O 13
ATOM 18891 N N . LEU A 1 52 ? 8.318 2.234 0.996 1.00 42.35 52 LEU A N 13
ATOM 18892 C CA . LEU A 1 52 ? 8.798 1.057 0.259 1.00 24.14 52 LEU A CA 13
ATOM 18893 C C . LEU A 1 52 ? 10.303 0.818 0.482 1.00 51.52 52 LEU A C 13
ATOM 18894 O O . LEU A 1 52 ? 10.757 -0.321 0.590 1.00 73.34 52 LEU A O 13
ATOM 18910 N N . ALA A 1 53 ? 11.067 1.904 0.562 1.00 35.41 53 ALA A N 13
ATOM 18911 C CA . ALA A 1 53 ? 12.525 1.824 0.722 1.00 53.41 53 ALA A CA 13
ATOM 18912 C C . ALA A 1 53 ? 12.945 1.509 2.170 1.00 60.23 53 ALA A C 13
ATOM 18913 O O . ALA A 1 53 ? 14.073 1.080 2.417 1.00 31.34 53 ALA A O 13
ATOM 18920 N N . ARG A 1 54 ? 12.037 1.721 3.124 1.00 4.21 54 ARG A N 13
ATOM 18921 C CA . ARG A 1 54 ? 12.343 1.510 4.549 1.00 50.15 54 ARG A CA 13
ATOM 18922 C C . ARG A 1 54 ? 12.053 0.067 4.999 1.00 73.44 54 ARG A C 13
ATOM 18923 O O . ARG A 1 54 ? 12.321 -0.300 6.144 1.00 53.21 54 ARG A O 13
ATOM 18944 N N . TYR A 1 55 ? 11.502 -0.746 4.100 1.00 21.23 55 TYR A N 13
ATOM 18945 C CA . TYR A 1 55 ? 11.180 -2.144 4.415 1.00 31.30 55 TYR A CA 13
ATOM 18946 C C . TYR A 1 55 ? 11.738 -3.105 3.351 1.00 12.12 55 TYR A C 13
ATOM 18947 O O . TYR A 1 55 ? 11.654 -2.831 2.153 1.00 11.02 55 TYR A O 13
ATOM 18965 N N . PRO A 1 56 ? 12.321 -4.247 3.775 1.00 1.43 56 PRO A N 13
ATOM 18966 C CA . PRO A 1 56 ? 12.865 -5.256 2.850 1.00 22.34 56 PRO A CA 13
ATOM 18967 C C . PRO A 1 56 ? 11.764 -6.007 2.078 1.00 25.43 56 PRO A C 13
ATOM 18968 O O . PRO A 1 56 ? 11.458 -7.169 2.365 1.00 43.41 56 PRO A O 13
ATOM 18979 N N . LEU A 1 57 ? 11.159 -5.326 1.108 1.00 20.05 57 LEU A N 13
ATOM 18980 C CA . LEU A 1 57 ? 10.075 -5.904 0.306 1.00 24.44 57 LEU A CA 13
ATOM 18981 C C . LEU A 1 57 ? 10.566 -6.330 -1.088 1.00 65.32 57 LEU A C 13
ATOM 18982 O O . LEU A 1 57 ? 11.493 -5.740 -1.645 1.00 44.21 57 LEU A O 13
ATOM 18998 N N . THR A 1 58 ? 9.939 -7.361 -1.645 1.00 33.22 58 THR A N 13
ATOM 18999 C CA . THR A 1 58 ? 10.235 -7.807 -3.016 1.00 53.42 58 THR A CA 13
ATOM 19000 C C . THR A 1 58 ? 9.409 -7.010 -4.030 1.00 34.21 58 THR A C 13
ATOM 19001 O O . THR A 1 58 ? 8.361 -6.464 -3.683 1.00 32.01 58 THR A O 13
ATOM 19012 N N . GLU A 1 59 ? 9.867 -6.956 -5.282 1.00 45.45 59 GLU A N 13
ATOM 19013 C CA . GLU A 1 59 ? 9.165 -6.206 -6.343 1.00 35.12 59 GLU A CA 13
ATOM 19014 C C . GLU A 1 59 ? 7.664 -6.553 -6.379 1.00 32.30 59 GLU A C 13
ATOM 19015 O O . GLU A 1 59 ? 6.813 -5.685 -6.606 1.00 23.14 59 GLU A O 13
ATOM 19027 N N . SER A 1 60 ? 7.351 -7.824 -6.127 1.00 70.40 60 SER A N 13
ATOM 19028 C CA . SER A 1 60 ? 5.960 -8.289 -6.033 1.00 60.12 60 SER A CA 13
ATOM 19029 C C . SER A 1 60 ? 5.225 -7.620 -4.860 1.00 72.52 60 SER A C 13
ATOM 19030 O O . SER A 1 60 ? 4.070 -7.208 -4.986 1.00 72.23 60 SER A O 13
ATOM 19038 N N . GLN A 1 61 ? 5.902 -7.511 -3.714 1.00 4.10 61 GLN A N 13
ATOM 19039 C CA . GLN A 1 61 ? 5.321 -6.860 -2.533 1.00 22.55 61 GLN A CA 13
ATOM 19040 C C . GLN A 1 61 ? 5.093 -5.358 -2.780 1.00 3.51 61 GLN A C 13
ATOM 19041 O O . GLN A 1 61 ? 4.027 -4.828 -2.462 1.00 60.44 61 GLN A O 13
ATOM 19055 N N . LEU A 1 62 ? 6.087 -4.672 -3.359 1.00 73.25 62 LEU A N 13
ATOM 19056 C CA . LEU A 1 62 ? 5.924 -3.251 -3.719 1.00 0.44 62 LEU A CA 13
ATOM 19057 C C . LEU A 1 62 ? 4.741 -3.062 -4.685 1.00 45.42 62 LEU A C 13
ATOM 19058 O O . LEU A 1 62 ? 4.032 -2.056 -4.628 1.00 42.42 62 LEU A O 13
ATOM 19074 N N . ALA A 1 63 ? 4.541 -4.029 -5.580 1.00 53.42 63 ALA A N 13
ATOM 19075 C CA . ALA A 1 63 ? 3.391 -4.017 -6.489 1.00 30.40 63 ALA A CA 13
ATOM 19076 C C . ALA A 1 63 ? 2.068 -4.064 -5.708 1.00 31.30 63 ALA A C 13
ATOM 19077 O O . ALA A 1 63 ? 1.152 -3.286 -5.974 1.00 1.15 63 ALA A O 13
ATOM 19084 N N . LEU A 1 64 ? 1.988 -4.966 -4.727 1.00 51.24 64 LEU A N 13
ATOM 19085 C CA . LEU A 1 64 ? 0.795 -5.085 -3.880 1.00 74.22 64 LEU A CA 13
ATOM 19086 C C . LEU A 1 64 ? 0.523 -3.794 -3.090 1.00 11.34 64 LEU A C 13
ATOM 19087 O O . LEU A 1 64 ? -0.606 -3.308 -3.053 1.00 21.34 64 LEU A O 13
ATOM 19103 N N . VAL A 1 65 ? 1.562 -3.250 -2.451 1.00 71.13 65 VAL A N 13
ATOM 19104 C CA . VAL A 1 65 ? 1.436 -1.998 -1.687 1.00 12.01 65 VAL A CA 13
ATOM 19105 C C . VAL A 1 65 ? 0.895 -0.859 -2.573 1.00 63.33 65 VAL A C 13
ATOM 19106 O O . VAL A 1 65 ? 0.028 -0.088 -2.158 1.00 53.44 65 VAL A O 13
ATOM 19119 N N . ARG A 1 66 ? 1.405 -0.775 -3.802 1.00 44.13 66 ARG A N 13
ATOM 19120 C CA . ARG A 1 66 ? 0.917 0.203 -4.783 1.00 31.22 66 ARG A CA 13
ATOM 19121 C C . ARG A 1 66 ? -0.527 -0.095 -5.216 1.00 13.10 66 ARG A C 13
ATOM 19122 O O . ARG A 1 66 ? -1.316 0.823 -5.436 1.00 75.35 66 ARG A O 13
ATOM 19143 N N . ASP A 1 67 ? -0.867 -1.381 -5.337 1.00 71.10 67 ASP A N 13
ATOM 19144 C CA . ASP A 1 67 ? -2.236 -1.805 -5.668 1.00 3.41 67 ASP A CA 13
ATOM 19145 C C . ASP A 1 67 ? -3.230 -1.352 -4.585 1.00 40.54 67 ASP A C 13
ATOM 19146 O O . ASP A 1 67 ? -4.270 -0.752 -4.879 1.00 32.11 67 ASP A O 13
ATOM 19155 N N . ILE A 1 68 ? -2.894 -1.644 -3.332 1.00 31.23 68 ILE A N 13
ATOM 19156 C CA . ILE A 1 68 ? -3.724 -1.254 -2.188 1.00 43.43 68 ILE A CA 13
ATOM 19157 C C . ILE A 1 68 ? -3.882 0.274 -2.107 1.00 31.13 68 ILE A C 13
ATOM 19158 O O . ILE A 1 68 ? -4.974 0.788 -1.860 1.00 74.03 68 ILE A O 13
ATOM 19174 N N . ARG A 1 69 ? -2.782 0.990 -2.324 1.00 23.31 69 ARG A N 13
ATOM 19175 C CA . ARG A 1 69 ? -2.801 2.456 -2.347 1.00 33.04 69 ARG A CA 13
ATOM 19176 C C . ARG A 1 69 ? -3.642 2.969 -3.530 1.00 61.14 69 ARG A C 13
ATOM 19177 O O . ARG A 1 69 ? -4.381 3.946 -3.401 1.00 32.44 69 ARG A O 13
ATOM 19198 N N . ARG A 1 70 ? -3.524 2.298 -4.676 1.00 60.11 70 ARG A N 13
ATOM 19199 C CA . ARG A 1 70 ? -4.283 2.652 -5.881 1.00 40.02 70 ARG A CA 13
ATOM 19200 C C . ARG A 1 70 ? -5.800 2.587 -5.624 1.00 12.32 70 ARG A C 13
ATOM 19201 O O . ARG A 1 70 ? -6.507 3.592 -5.743 1.00 21.51 70 ARG A O 13
ATOM 19222 N N . ARG A 1 71 ? -6.294 1.401 -5.275 1.00 44.14 71 ARG A N 13
ATOM 19223 C CA . ARG A 1 71 ? -7.724 1.212 -4.992 1.00 20.44 71 ARG A CA 13
ATOM 19224 C C . ARG A 1 71 ? -8.158 1.973 -3.726 1.00 11.22 71 ARG A C 13
ATOM 19225 O O . ARG A 1 71 ? -9.266 2.508 -3.665 1.00 14.22 71 ARG A O 13
ATOM 19246 N N . GLY A 1 72 ? -7.281 2.018 -2.723 1.00 62.30 72 GLY A N 13
ATOM 19247 C CA . GLY A 1 72 ? -7.580 2.726 -1.482 1.00 5.12 72 GLY A CA 13
ATOM 19248 C C . GLY A 1 72 ? -7.791 4.224 -1.687 1.00 12.04 72 GLY A C 13
ATOM 19249 O O . GLY A 1 72 ? -8.777 4.792 -1.215 1.00 61.13 72 GLY A O 13
ATOM 19253 N N . LYS A 1 73 ? -6.872 4.871 -2.399 1.00 22.34 73 LYS A N 13
ATOM 19254 C CA . LYS A 1 73 ? -7.000 6.301 -2.696 1.00 61.15 73 LYS A CA 13
ATOM 19255 C C . LYS A 1 73 ? -8.171 6.546 -3.660 1.00 31.13 73 LYS A C 13
ATOM 19256 O O . LYS A 1 73 ? -8.862 7.557 -3.570 1.00 1.34 73 LYS A O 13
ATOM 19275 N N . ASN A 1 74 ? -8.390 5.604 -4.576 1.00 0.11 74 ASN A N 13
ATOM 19276 C CA . ASN A 1 74 ? -9.538 5.656 -5.492 1.00 31.23 74 ASN A CA 13
ATOM 19277 C C . ASN A 1 74 ? -10.863 5.619 -4.707 1.00 62.05 74 ASN A C 13
ATOM 19278 O O . ASN A 1 74 ? -11.851 6.252 -5.092 1.00 25.12 74 ASN A O 13
ATOM 19289 N N . LYS A 1 75 ? -10.871 4.872 -3.600 1.00 75.45 75 LYS A N 13
ATOM 19290 C CA . LYS A 1 75 ? -12.030 4.815 -2.698 1.00 51.23 75 LYS A CA 13
ATOM 19291 C C . LYS A 1 75 ? -12.374 6.212 -2.153 1.00 65.14 75 LYS A C 13
ATOM 19292 O O . LYS A 1 75 ? -13.548 6.572 -2.014 1.00 2.20 75 LYS A O 13
ATOM 19311 N N . VAL A 1 76 ? -11.338 6.991 -1.848 1.00 34.24 76 VAL A N 13
ATOM 19312 C CA . VAL A 1 76 ? -11.503 8.369 -1.371 1.00 74.20 76 VAL A CA 13
ATOM 19313 C C . VAL A 1 76 ? -11.866 9.319 -2.530 1.00 21.03 76 VAL A C 13
ATOM 19314 O O . VAL A 1 76 ? -12.784 10.139 -2.424 1.00 5.34 76 VAL A O 13
ATOM 19327 N N . ALA A 1 77 ? -11.143 9.183 -3.640 1.00 40.34 77 ALA A N 13
ATOM 19328 C CA . ALA A 1 77 ? -11.358 10.018 -4.830 1.00 45.44 77 ALA A CA 13
ATOM 19329 C C . ALA A 1 77 ? -12.775 9.864 -5.397 1.00 25.02 77 ALA A C 13
ATOM 19330 O O . ALA A 1 77 ? -13.333 10.804 -5.961 1.00 43.42 77 ALA A O 13
ATOM 19337 N N . ALA A 1 78 ? -13.357 8.677 -5.225 1.00 55.40 78 ALA A N 13
ATOM 19338 C CA . ALA A 1 78 ? -14.709 8.384 -5.718 1.00 25.41 78 ALA A CA 13
ATOM 19339 C C . ALA A 1 78 ? -15.747 9.408 -5.224 1.00 12.41 78 ALA A C 13
ATOM 19340 O O . ALA A 1 78 ? -16.717 9.704 -5.922 1.00 74.00 78 ALA A O 13
ATOM 19347 N N . GLN A 1 79 ? -15.537 9.952 -4.026 1.00 31.10 79 GLN A N 13
ATOM 19348 C CA . GLN A 1 79 ? -16.476 10.923 -3.443 1.00 14.32 79 GLN A CA 13
ATOM 19349 C C . GLN A 1 79 ? -16.317 12.320 -4.072 1.00 45.40 79 GLN A C 13
ATOM 19350 O O . GLN A 1 79 ? -17.238 13.137 -4.043 1.00 74.21 79 GLN A O 13
ATOM 19364 N N . ASN A 1 80 ? -15.142 12.588 -4.638 1.00 31.34 80 ASN A N 13
ATOM 19365 C CA . ASN A 1 80 ? -14.889 13.843 -5.365 1.00 14.52 80 ASN A CA 13
ATOM 19366 C C . ASN A 1 80 ? -14.631 13.554 -6.852 1.00 13.11 80 ASN A C 13
ATOM 19367 O O . ASN A 1 80 ? -14.015 14.352 -7.563 1.00 5.30 80 ASN A O 13
ATOM 19378 N N . TYR A 1 81 ? -15.149 12.415 -7.312 1.00 52.34 81 TYR A N 13
ATOM 19379 C CA . TYR A 1 81 ? -14.927 11.925 -8.678 1.00 65.31 81 TYR A CA 13
ATOM 19380 C C . TYR A 1 81 ? -15.396 12.920 -9.752 1.00 14.44 81 TYR A C 13
ATOM 19381 O O . TYR A 1 81 ? -14.742 13.076 -10.785 1.00 52.32 81 TYR A O 13
ATOM 19399 N N . ARG A 1 82 ? -16.530 13.578 -9.513 1.00 62.41 82 ARG A N 13
ATOM 19400 C CA . ARG A 1 82 ? -17.102 14.496 -10.502 1.00 61.51 82 ARG A CA 13
ATOM 19401 C C . ARG A 1 82 ? -16.125 15.634 -10.846 1.00 42.22 82 ARG A C 13
ATOM 19402 O O . ARG A 1 82 ? -16.013 16.625 -10.117 1.00 44.04 82 ARG A O 13
ATOM 19423 N N . LYS A 1 83 ? -15.406 15.471 -11.950 1.00 11.41 83 LYS A N 13
ATOM 19424 C CA . LYS A 1 83 ? -14.432 16.460 -12.412 1.00 74.35 83 LYS A CA 13
ATOM 19425 C C . LYS A 1 83 ? -14.925 17.149 -13.692 1.00 32.12 83 LYS A C 13
ATOM 19426 O O . LYS A 1 83 ? -14.989 16.523 -14.753 1.00 55.13 83 LYS A O 13
ATOM 19445 N N . ARG A 1 84 ? -15.293 18.427 -13.596 1.00 22.35 84 ARG A N 13
ATOM 19446 C CA . ARG A 1 84 ? -15.760 19.171 -14.771 1.00 52.12 84 ARG A CA 13
ATOM 19447 C C . ARG A 1 84 ? -14.604 19.452 -15.750 1.00 71.33 84 ARG A C 13
ATOM 19448 O O . ARG A 1 84 ? -13.512 19.856 -15.340 1.00 61.43 84 ARG A O 13
ATOM 19469 N N . LYS A 1 85 ? -14.852 19.237 -17.039 1.00 41.33 85 LYS A N 13
ATOM 19470 C CA . LYS A 1 85 ? -13.851 19.515 -18.079 1.00 44.14 85 LYS A CA 13
ATOM 19471 C C . LYS A 1 85 ? -13.849 21.006 -18.459 1.00 41.32 85 LYS A C 13
ATOM 19472 O O . LYS A 1 85 ? -14.655 21.792 -17.950 1.00 73.32 85 LYS A O 13
ATOM 19491 N N . LEU A 1 86 ? -12.935 21.396 -19.345 1.00 22.14 86 LEU A N 13
ATOM 19492 C CA . LEU A 1 86 ? -12.854 22.789 -19.806 1.00 33.02 86 LEU A CA 13
ATOM 19493 C C . LEU A 1 86 ? -14.053 23.166 -20.695 1.00 1.03 86 LEU A C 13
ATOM 19494 O O . LEU A 1 86 ? -14.692 22.300 -21.301 1.00 13.15 86 LEU A O 13
ATOM 19510 N N . GLU A 1 87 ? -14.357 24.457 -20.765 1.00 2.31 87 GLU A N 13
ATOM 19511 C CA . GLU A 1 87 ? -15.410 24.954 -21.650 1.00 15.12 87 GLU A CA 13
ATOM 19512 C C . GLU A 1 87 ? -14.936 24.935 -23.113 1.00 54.05 87 GLU A C 13
ATOM 19513 O O . GLU A 1 87 ? -13.791 25.288 -23.407 1.00 51.40 87 GLU A O 13
ATOM 19525 N N . THR A 1 88 ? -15.811 24.527 -24.031 1.00 61.10 88 THR A N 13
ATOM 19526 C CA . THR A 1 88 ? -15.425 24.370 -25.440 1.00 23.11 88 THR A CA 13
ATOM 19527 C C . THR A 1 88 ? -16.643 24.249 -26.366 1.00 44.52 88 THR A C 13
ATOM 19528 O O . THR A 1 88 ? -17.766 24.020 -25.913 1.00 73.10 88 THR A O 13
ATOM 19539 N N . ILE A 1 89 ? -16.409 24.403 -27.669 1.00 51.33 89 ILE A N 13
ATOM 19540 C CA . ILE A 1 89 ? -17.471 24.318 -28.681 1.00 13.34 89 ILE A CA 13
ATOM 19541 C C . ILE A 1 89 ? -17.047 23.413 -29.848 1.00 72.22 89 ILE A C 13
ATOM 19542 O O . ILE A 1 89 ? -15.938 22.877 -29.859 1.00 32.34 89 ILE A O 13
ATOM 19558 N N . VAL A 1 90 ? -17.934 23.241 -30.825 1.00 45.01 90 VAL A N 13
ATOM 19559 C CA . VAL A 1 90 ? -17.602 22.506 -32.052 1.00 10.51 90 VAL A CA 13
ATOM 19560 C C . VAL A 1 90 ? -17.787 23.407 -33.287 1.00 41.05 90 VAL A C 13
ATOM 19561 O O . VAL A 1 90 ? -18.704 24.235 -33.324 1.00 45.11 90 VAL A O 13
ATOM 19574 N N . GLN A 1 91 ? -16.909 23.241 -34.284 1.00 12.43 91 GLN A N 13
ATOM 19575 C CA . GLN A 1 91 ? -16.874 24.109 -35.481 1.00 25.01 91 GLN A CA 13
ATOM 19576 C C . GLN A 1 91 ? -16.386 25.537 -35.132 1.00 1.15 91 GLN A C 13
ATOM 19577 O O . GLN A 1 91 ? -15.153 25.737 -35.037 1.00 38.50 91 GLN A O 13
ATOM 19592 N N . MET A 1 1 ? 17.811 24.235 -5.302 1.00 75.23 1 MET A N 14
ATOM 19593 C CA . MET A 1 1 ? 17.941 23.231 -4.209 1.00 21.22 1 MET A CA 14
ATOM 19594 C C . MET A 1 1 ? 17.183 21.938 -4.554 1.00 23.23 1 MET A C 14
ATOM 19595 O O . MET A 1 1 ? 16.063 21.983 -5.055 1.00 2.31 1 MET A O 14
ATOM 19611 N N . GLY A 1 2 ? 17.800 20.788 -4.277 1.00 51.03 2 GLY A N 14
ATOM 19612 C CA . GLY A 1 2 ? 17.199 19.501 -4.622 1.00 14.35 2 GLY A CA 14
ATOM 19613 C C . GLY A 1 2 ? 18.158 18.611 -5.405 1.00 34.42 2 GLY A C 14
ATOM 19614 O O . GLY A 1 2 ? 19.349 18.550 -5.086 1.00 24.14 2 GLY A O 14
ATOM 19618 N N . HIS A 1 3 ? 17.645 17.917 -6.427 1.00 32.42 3 HIS A N 14
ATOM 19619 C CA . HIS A 1 3 ? 18.477 17.062 -7.291 1.00 31.51 3 HIS A CA 14
ATOM 19620 C C . HIS A 1 3 ? 19.169 15.948 -6.474 1.00 25.41 3 HIS A C 14
ATOM 19621 O O . HIS A 1 3 ? 20.160 15.354 -6.906 1.00 32.43 3 HIS A O 14
ATOM 19636 N N . HIS A 1 4 ? 18.601 15.636 -5.310 1.00 50.24 4 HIS A N 14
ATOM 19637 C CA . HIS A 1 4 ? 19.210 14.702 -4.357 1.00 14.54 4 HIS A CA 14
ATOM 19638 C C . HIS A 1 4 ? 18.233 13.564 -3.999 1.00 12.22 4 HIS A C 14
ATOM 19639 O O . HIS A 1 4 ? 17.064 13.812 -3.702 1.00 44.31 4 HIS A O 14
ATOM 19654 N N . HIS A 1 5 ? 18.713 12.319 -4.018 1.00 30.41 5 HIS A N 14
ATOM 19655 C CA . HIS A 1 5 ? 17.848 11.155 -3.767 1.00 34.30 5 HIS A CA 14
ATOM 19656 C C . HIS A 1 5 ? 18.475 10.174 -2.757 1.00 41.43 5 HIS A C 14
ATOM 19657 O O . HIS A 1 5 ? 19.622 9.758 -2.906 1.00 43.11 5 HIS A O 14
ATOM 19672 N N . HIS A 1 6 ? 17.704 9.801 -1.735 1.00 42.33 6 HIS A N 14
ATOM 19673 C CA . HIS A 1 6 ? 18.152 8.832 -0.724 1.00 4.24 6 HIS A CA 14
ATOM 19674 C C . HIS A 1 6 ? 17.851 7.386 -1.165 1.00 33.33 6 HIS A C 14
ATOM 19675 O O . HIS A 1 6 ? 16.999 7.152 -2.021 1.00 32.23 6 HIS A O 14
ATOM 19690 N N . HIS A 1 7 ? 18.556 6.420 -0.574 1.00 61.44 7 HIS A N 14
ATOM 19691 C CA . HIS A 1 7 ? 18.331 4.997 -0.874 1.00 0.05 7 HIS A CA 14
ATOM 19692 C C . HIS A 1 7 ? 18.766 4.114 0.316 1.00 21.31 7 HIS A C 14
ATOM 19693 O O . HIS A 1 7 ? 19.251 2.991 0.139 1.00 11.32 7 HIS A O 14
ATOM 19708 N N . HIS A 1 8 ? 18.567 4.621 1.534 1.00 30.34 8 HIS A N 14
ATOM 19709 C CA . HIS A 1 8 ? 18.960 3.891 2.747 1.00 13.03 8 HIS A CA 14
ATOM 19710 C C . HIS A 1 8 ? 17.950 2.780 3.092 1.00 22.52 8 HIS A C 14
ATOM 19711 O O . HIS A 1 8 ? 17.000 2.983 3.844 1.00 33.15 8 HIS A O 14
ATOM 19726 N N . SER A 1 9 ? 18.156 1.609 2.503 1.00 0.55 9 SER A N 14
ATOM 19727 C CA . SER A 1 9 ? 17.296 0.443 2.752 1.00 64.13 9 SER A CA 14
ATOM 19728 C C . SER A 1 9 ? 17.901 -0.469 3.830 1.00 53.32 9 SER A C 14
ATOM 19729 O O . SER A 1 9 ? 19.107 -0.424 4.095 1.00 70.43 9 SER A O 14
ATOM 19737 N N . HIS A 1 10 ? 17.060 -1.289 4.459 1.00 2.40 10 HIS A N 14
ATOM 19738 C CA . HIS A 1 10 ? 17.521 -2.222 5.495 1.00 42.41 10 HIS A CA 14
ATOM 19739 C C . HIS A 1 10 ? 16.567 -3.417 5.634 1.00 20.15 10 HIS A C 14
ATOM 19740 O O . HIS A 1 10 ? 15.350 -3.245 5.722 1.00 3.44 10 HIS A O 14
ATOM 19755 N N . MET A 1 11 ? 17.122 -4.627 5.650 1.00 55.44 11 MET A N 14
ATOM 19756 C CA . MET A 1 11 ? 16.316 -5.846 5.776 1.00 54.41 11 MET A CA 14
ATOM 19757 C C . MET A 1 11 ? 15.807 -6.055 7.210 1.00 31.34 11 MET A C 14
ATOM 19758 O O . MET A 1 11 ? 16.502 -5.766 8.186 1.00 31.43 11 MET A O 14
ATOM 19772 N N . ALA A 1 12 ? 14.586 -6.569 7.317 1.00 14.44 12 ALA A N 14
ATOM 19773 C CA . ALA A 1 12 ? 13.935 -6.821 8.605 1.00 4.31 12 ALA A CA 14
ATOM 19774 C C . ALA A 1 12 ? 12.793 -7.837 8.436 1.00 72.54 12 ALA A C 14
ATOM 19775 O O . ALA A 1 12 ? 12.591 -8.377 7.346 1.00 75.34 12 ALA A O 14
ATOM 19782 N N . LYS A 1 13 ? 12.046 -8.093 9.507 1.00 62.34 13 LYS A N 14
ATOM 19783 C CA . LYS A 1 13 ? 10.933 -9.051 9.461 1.00 64.43 13 LYS A CA 14
ATOM 19784 C C . LYS A 1 13 ? 9.612 -8.396 9.909 1.00 61.12 13 LYS A C 14
ATOM 19785 O O . LYS A 1 13 ? 9.605 -7.539 10.795 1.00 54.42 13 LYS A O 14
ATOM 19804 N N . PRO A 1 14 ? 8.475 -8.785 9.291 1.00 32.34 14 PRO A N 14
ATOM 19805 C CA . PRO A 1 14 ? 7.150 -8.229 9.630 1.00 4.12 14 PRO A CA 14
ATOM 19806 C C . PRO A 1 14 ? 6.774 -8.397 11.115 1.00 71.14 14 PRO A C 14
ATOM 19807 O O . PRO A 1 14 ? 6.572 -9.515 11.599 1.00 75.14 14 PRO A O 14
ATOM 19818 N N . THR A 1 15 ? 6.696 -7.276 11.832 1.00 55.55 15 THR A N 14
ATOM 19819 C CA . THR A 1 15 ? 6.279 -7.272 13.241 1.00 33.20 15 THR A CA 14
ATOM 19820 C C . THR A 1 15 ? 4.765 -7.510 13.377 1.00 64.44 15 THR A C 14
ATOM 19821 O O . THR A 1 15 ? 4.295 -8.078 14.366 1.00 61.40 15 THR A O 14
ATOM 19832 N N . ALA A 1 16 ? 4.008 -7.056 12.379 1.00 14.43 16 ALA A N 14
ATOM 19833 C CA . ALA A 1 16 ? 2.566 -7.320 12.302 1.00 5.33 16 ALA A CA 14
ATOM 19834 C C . ALA A 1 16 ? 2.292 -8.574 11.455 1.00 53.00 16 ALA A C 14
ATOM 19835 O O . ALA A 1 16 ? 3.073 -8.913 10.565 1.00 3.32 16 ALA A O 14
ATOM 19842 N N . ARG A 1 17 ? 1.187 -9.263 11.736 1.00 12.33 17 ARG A N 14
ATOM 19843 C CA . ARG A 1 17 ? 0.847 -10.509 11.028 1.00 32.34 17 ARG A CA 14
ATOM 19844 C C . ARG A 1 17 ? -0.326 -10.306 10.054 1.00 0.24 17 ARG A C 14
ATOM 19845 O O . ARG A 1 17 ? -0.345 -10.860 8.952 1.00 12.43 17 ARG A O 14
ATOM 19866 N N . GLY A 1 18 ? -1.306 -9.512 10.480 1.00 23.31 18 GLY A N 14
ATOM 19867 C CA . GLY A 1 18 ? -2.536 -9.327 9.714 1.00 34.21 18 GLY A CA 14
ATOM 19868 C C . GLY A 1 18 ? -3.751 -9.918 10.426 1.00 43.11 18 GLY A C 14
ATOM 19869 O O . GLY A 1 18 ? -3.696 -11.039 10.938 1.00 3.42 18 GLY A O 14
ATOM 19873 N N . GLU A 1 19 ? -4.847 -9.174 10.463 1.00 12.40 19 GLU A N 14
ATOM 19874 C CA . GLU A 1 19 ? -6.063 -9.625 11.149 1.00 73.12 19 GLU A CA 14
ATOM 19875 C C . GLU A 1 19 ? -6.879 -10.583 10.260 1.00 2.41 19 GLU A C 14
ATOM 19876 O O . GLU A 1 19 ? -7.728 -11.335 10.748 1.00 31.24 19 GLU A O 14
ATOM 19888 N N . ALA A 1 20 ? -6.620 -10.537 8.950 1.00 72.11 20 ALA A N 14
ATOM 19889 C CA . ALA A 1 20 ? -7.238 -11.460 7.982 1.00 2.52 20 ALA A CA 14
ATOM 19890 C C . ALA A 1 20 ? -8.763 -11.274 7.884 1.00 61.53 20 ALA A C 14
ATOM 19891 O O . ALA A 1 20 ? -9.485 -12.183 7.467 1.00 75.53 20 ALA A O 14
ATOM 19898 N N . GLY A 1 21 ? -9.245 -10.091 8.250 1.00 53.44 21 GLY A N 14
ATOM 19899 C CA . GLY A 1 21 ? -10.673 -9.801 8.157 1.00 32.24 21 GLY A CA 14
ATOM 19900 C C . GLY A 1 21 ? -11.063 -9.210 6.808 1.00 42.30 21 GLY A C 14
ATOM 19901 O O . GLY A 1 21 ? -11.967 -9.707 6.134 1.00 1.23 21 GLY A O 14
ATOM 19905 N N . SER A 1 22 ? -10.365 -8.155 6.407 1.00 24.40 22 SER A N 14
ATOM 19906 C CA . SER A 1 22 ? -10.649 -7.472 5.142 1.00 4.51 22 SER A CA 14
ATOM 19907 C C . SER A 1 22 ? -10.040 -8.213 3.939 1.00 40.14 22 SER A C 14
ATOM 19908 O O . SER A 1 22 ? -8.976 -8.828 4.038 1.00 44.12 22 SER A O 14
ATOM 19916 N N . ARG A 1 23 ? -10.733 -8.137 2.802 1.00 51.42 23 ARG A N 14
ATOM 19917 C CA . ARG A 1 23 ? -10.299 -8.790 1.556 1.00 71.41 23 ARG A CA 14
ATOM 19918 C C . ARG A 1 23 ? -8.837 -8.459 1.196 1.00 34.54 23 ARG A C 14
ATOM 19919 O O . ARG A 1 23 ? -8.091 -9.322 0.718 1.00 53.45 23 ARG A O 14
ATOM 19940 N N . ASP A 1 24 ? -8.439 -7.211 1.428 1.00 72.13 24 ASP A N 14
ATOM 19941 C CA . ASP A 1 24 ? -7.074 -6.748 1.139 1.00 72.23 24 ASP A CA 14
ATOM 19942 C C . ASP A 1 24 ? -6.022 -7.493 1.982 1.00 54.42 24 ASP A C 14
ATOM 19943 O O . ASP A 1 24 ? -4.987 -7.920 1.461 1.00 13.22 24 ASP A O 14
ATOM 19952 N N . GLU A 1 25 ? -6.299 -7.657 3.276 1.00 75.20 25 GLU A N 14
ATOM 19953 C CA . GLU A 1 25 ? -5.374 -8.337 4.193 1.00 74.42 25 GLU A CA 14
ATOM 19954 C C . GLU A 1 25 ? -4.937 -9.708 3.664 1.00 64.31 25 GLU A C 14
ATOM 19955 O O . GLU A 1 25 ? -3.761 -10.053 3.729 1.00 11.22 25 GLU A O 14
ATOM 19967 N N . ARG A 1 26 ? -5.887 -10.479 3.131 1.00 63.32 26 ARG A N 14
ATOM 19968 C CA . ARG A 1 26 ? -5.592 -11.822 2.608 1.00 62.02 26 ARG A CA 14
ATOM 19969 C C . ARG A 1 26 ? -4.439 -11.799 1.588 1.00 30.13 26 ARG A C 14
ATOM 19970 O O . ARG A 1 26 ? -3.712 -12.779 1.442 1.00 3.15 26 ARG A O 14
ATOM 19991 N N . ARG A 1 27 ? -4.275 -10.677 0.889 1.00 73.54 27 ARG A N 14
ATOM 19992 C CA . ARG A 1 27 ? -3.144 -10.495 -0.031 1.00 42.24 27 ARG A CA 14
ATOM 19993 C C . ARG A 1 27 ? -1.905 -9.979 0.720 1.00 23.11 27 ARG A C 14
ATOM 19994 O O . ARG A 1 27 ? -0.782 -10.441 0.493 1.00 55.24 27 ARG A O 14
ATOM 20015 N N . ALA A 1 28 ? -2.124 -9.021 1.622 1.00 5.41 28 ALA A N 14
ATOM 20016 C CA . ALA A 1 28 ? -1.039 -8.422 2.407 1.00 23.20 28 ALA A CA 14
ATOM 20017 C C . ALA A 1 28 ? -0.256 -9.480 3.204 1.00 51.42 28 ALA A C 14
ATOM 20018 O O . ALA A 1 28 ? 0.966 -9.571 3.099 1.00 41.33 28 ALA A O 14
ATOM 20025 N N . LEU A 1 29 ? -0.965 -10.285 3.994 1.00 2.42 29 LEU A N 14
ATOM 20026 C CA . LEU A 1 29 ? -0.331 -11.339 4.796 1.00 55.23 29 LEU A CA 14
ATOM 20027 C C . LEU A 1 29 ? 0.238 -12.467 3.916 1.00 74.30 29 LEU A C 14
ATOM 20028 O O . LEU A 1 29 ? 1.238 -13.095 4.269 1.00 72.33 29 LEU A O 14
ATOM 20044 N N . ALA A 1 30 ? -0.389 -12.707 2.760 1.00 1.14 30 ALA A N 14
ATOM 20045 C CA . ALA A 1 30 ? 0.094 -13.715 1.807 1.00 23.42 30 ALA A CA 14
ATOM 20046 C C . ALA A 1 30 ? 1.487 -13.350 1.267 1.00 33.22 30 ALA A C 14
ATOM 20047 O O . ALA A 1 30 ? 2.305 -14.225 0.970 1.00 32.13 30 ALA A O 14
ATOM 20054 N N . MET A 1 31 ? 1.744 -12.048 1.136 1.00 44.42 31 MET A N 14
ATOM 20055 C CA . MET A 1 31 ? 3.055 -11.549 0.696 1.00 71.43 31 MET A CA 14
ATOM 20056 C C . MET A 1 31 ? 3.915 -11.101 1.893 1.00 64.12 31 MET A C 14
ATOM 20057 O O . MET A 1 31 ? 5.126 -10.921 1.761 1.00 64.20 31 MET A O 14
ATOM 20071 N N . LYS A 1 32 ? 3.272 -10.941 3.056 1.00 64.40 32 LYS A N 14
ATOM 20072 C CA . LYS A 1 32 ? 3.932 -10.496 4.298 1.00 62.31 32 LYS A CA 14
ATOM 20073 C C . LYS A 1 32 ? 4.322 -9.010 4.245 1.00 12.31 32 LYS A C 14
ATOM 20074 O O . LYS A 1 32 ? 5.424 -8.648 3.823 1.00 61.33 32 LYS A O 14
ATOM 20093 N N . ILE A 1 33 ? 3.397 -8.155 4.674 1.00 61.43 33 ILE A N 14
ATOM 20094 C CA . ILE A 1 33 ? 3.613 -6.704 4.708 1.00 41.01 33 ILE A CA 14
ATOM 20095 C C . ILE A 1 33 ? 3.810 -6.209 6.158 1.00 62.21 33 ILE A C 14
ATOM 20096 O O . ILE A 1 33 ? 2.918 -6.344 6.993 1.00 72.32 33 ILE A O 14
ATOM 20112 N N . PRO A 1 34 ? 4.986 -5.625 6.478 1.00 24.32 34 PRO A N 14
ATOM 20113 C CA . PRO A 1 34 ? 5.324 -5.202 7.855 1.00 34.43 34 PRO A CA 14
ATOM 20114 C C . PRO A 1 34 ? 4.678 -3.871 8.297 1.00 21.55 34 PRO A C 14
ATOM 20115 O O . PRO A 1 34 ? 5.124 -3.251 9.267 1.00 13.24 34 PRO A O 14
ATOM 20126 N N . PHE A 1 35 ? 3.625 -3.439 7.609 1.00 71.44 35 PHE A N 14
ATOM 20127 C CA . PHE A 1 35 ? 2.927 -2.193 7.959 1.00 34.31 35 PHE A CA 14
ATOM 20128 C C . PHE A 1 35 ? 1.428 -2.263 7.610 1.00 73.42 35 PHE A C 14
ATOM 20129 O O . PHE A 1 35 ? 1.039 -2.905 6.634 1.00 62.41 35 PHE A O 14
ATOM 20146 N N . PRO A 1 36 ? 0.567 -1.601 8.418 1.00 61.53 36 PRO A N 14
ATOM 20147 C CA . PRO A 1 36 ? -0.900 -1.638 8.232 1.00 21.52 36 PRO A CA 14
ATOM 20148 C C . PRO A 1 36 ? -1.369 -1.053 6.888 1.00 40.33 36 PRO A C 14
ATOM 20149 O O . PRO A 1 36 ? -0.745 -0.148 6.329 1.00 5.50 36 PRO A O 14
ATOM 20160 N N . THR A 1 37 ? -2.498 -1.568 6.397 1.00 72.33 37 THR A N 14
ATOM 20161 C CA . THR A 1 37 ? -3.056 -1.175 5.092 1.00 63.45 37 THR A CA 14
ATOM 20162 C C . THR A 1 37 ? -3.450 0.311 5.037 1.00 72.12 37 THR A C 14
ATOM 20163 O O . THR A 1 37 ? -3.303 0.961 4.001 1.00 33.24 37 THR A O 14
ATOM 20174 N N . ASP A 1 38 ? -3.954 0.848 6.150 1.00 21.22 38 ASP A N 14
ATOM 20175 C CA . ASP A 1 38 ? -4.345 2.264 6.217 1.00 74.23 38 ASP A CA 14
ATOM 20176 C C . ASP A 1 38 ? -3.148 3.194 5.937 1.00 51.31 38 ASP A C 14
ATOM 20177 O O . ASP A 1 38 ? -3.263 4.170 5.186 1.00 14.14 38 ASP A O 14
ATOM 20186 N N . LYS A 1 39 ? -2.001 2.870 6.533 1.00 54.34 39 LYS A N 14
ATOM 20187 C CA . LYS A 1 39 ? -0.764 3.640 6.344 1.00 32.05 39 LYS A CA 14
ATOM 20188 C C . LYS A 1 39 ? -0.454 3.834 4.848 1.00 5.35 39 LYS A C 14
ATOM 20189 O O . LYS A 1 39 ? -0.087 4.926 4.406 1.00 65.11 39 LYS A O 14
ATOM 20208 N N . ILE A 1 40 ? -0.649 2.765 4.076 1.00 21.13 40 ILE A N 14
ATOM 20209 C CA . ILE A 1 40 ? -0.374 2.751 2.631 1.00 51.52 40 ILE A CA 14
ATOM 20210 C C . ILE A 1 40 ? -1.043 3.924 1.888 1.00 13.34 40 ILE A C 14
ATOM 20211 O O . ILE A 1 40 ? -0.432 4.557 1.022 1.00 60.15 40 ILE A O 14
ATOM 20227 N N . VAL A 1 41 ? -2.298 4.211 2.226 1.00 10.15 41 VAL A N 14
ATOM 20228 C CA . VAL A 1 41 ? -3.068 5.250 1.528 1.00 24.42 41 VAL A CA 14
ATOM 20229 C C . VAL A 1 41 ? -2.872 6.646 2.156 1.00 33.02 41 VAL A C 14
ATOM 20230 O O . VAL A 1 41 ? -2.820 7.652 1.447 1.00 73.43 41 VAL A O 14
ATOM 20243 N N . ASN A 1 42 ? -2.740 6.698 3.480 1.00 30.03 42 ASN A N 14
ATOM 20244 C CA . ASN A 1 42 ? -2.696 7.982 4.201 1.00 5.43 42 ASN A CA 14
ATOM 20245 C C . ASN A 1 42 ? -1.320 8.675 4.146 1.00 11.20 42 ASN A C 14
ATOM 20246 O O . ASN A 1 42 ? -1.236 9.894 4.323 1.00 62.22 42 ASN A O 14
ATOM 20257 N N . LEU A 1 43 ? -0.245 7.918 3.916 1.00 34.04 43 LEU A N 14
ATOM 20258 C CA . LEU A 1 43 ? 1.099 8.517 3.796 1.00 23.12 43 LEU A CA 14
ATOM 20259 C C . LEU A 1 43 ? 1.218 9.407 2.546 1.00 41.23 43 LEU A C 14
ATOM 20260 O O . LEU A 1 43 ? 0.671 9.085 1.492 1.00 61.24 43 LEU A O 14
ATOM 20276 N N . PRO A 1 44 ? 1.945 10.540 2.644 1.00 25.52 44 PRO A N 14
ATOM 20277 C CA . PRO A 1 44 ? 2.221 11.402 1.480 1.00 1.32 44 PRO A CA 14
ATOM 20278 C C . PRO A 1 44 ? 3.030 10.666 0.394 1.00 2.43 44 PRO A C 14
ATOM 20279 O O . PRO A 1 44 ? 3.704 9.674 0.678 1.00 32.35 44 PRO A O 14
ATOM 20290 N N . VAL A 1 45 ? 2.976 11.161 -0.844 1.00 31.42 45 VAL A N 14
ATOM 20291 C CA . VAL A 1 45 ? 3.575 10.450 -1.985 1.00 62.43 45 VAL A CA 14
ATOM 20292 C C . VAL A 1 45 ? 5.080 10.149 -1.791 1.00 32.33 45 VAL A C 14
ATOM 20293 O O . VAL A 1 45 ? 5.526 9.031 -2.061 1.00 11.31 45 VAL A O 14
ATOM 20306 N N . ASP A 1 46 ? 5.855 11.128 -1.318 1.00 15.15 46 ASP A N 14
ATOM 20307 C CA . ASP A 1 46 ? 7.287 10.918 -1.053 1.00 61.23 46 ASP A CA 14
ATOM 20308 C C . ASP A 1 46 ? 7.508 9.792 -0.029 1.00 32.31 46 ASP A C 14
ATOM 20309 O O . ASP A 1 46 ? 8.208 8.814 -0.303 1.00 43.05 46 ASP A O 14
ATOM 20318 N N . ASP A 1 47 ? 6.887 9.924 1.143 1.00 24.23 47 ASP A N 14
ATOM 20319 C CA . ASP A 1 47 ? 7.001 8.911 2.198 1.00 43.44 47 ASP A CA 14
ATOM 20320 C C . ASP A 1 47 ? 6.419 7.556 1.757 1.00 41.33 47 ASP A C 14
ATOM 20321 O O . ASP A 1 47 ? 6.817 6.516 2.272 1.00 24.22 47 ASP A O 14
ATOM 20330 N N . PHE A 1 48 ? 5.486 7.575 0.804 1.00 33.11 48 PHE A N 14
ATOM 20331 C CA . PHE A 1 48 ? 4.940 6.338 0.227 1.00 42.14 48 PHE A CA 14
ATOM 20332 C C . PHE A 1 48 ? 6.009 5.601 -0.596 1.00 71.11 48 PHE A C 14
ATOM 20333 O O . PHE A 1 48 ? 6.243 4.407 -0.408 1.00 33.41 48 PHE A O 14
ATOM 20350 N N . ASN A 1 49 ? 6.659 6.322 -1.509 1.00 41.44 49 ASN A N 14
ATOM 20351 C CA . ASN A 1 49 ? 7.764 5.755 -2.290 1.00 74.31 49 ASN A CA 14
ATOM 20352 C C . ASN A 1 49 ? 8.912 5.315 -1.370 1.00 0.42 49 ASN A C 14
ATOM 20353 O O . ASN A 1 49 ? 9.542 4.277 -1.588 1.00 11.51 49 ASN A O 14
ATOM 20364 N N . GLU A 1 50 ? 9.172 6.111 -0.336 1.00 34.00 50 GLU A N 14
ATOM 20365 C CA . GLU A 1 50 ? 10.196 5.782 0.659 1.00 40.53 50 GLU A CA 14
ATOM 20366 C C . GLU A 1 50 ? 9.737 4.650 1.590 1.00 1.45 50 GLU A C 14
ATOM 20367 O O . GLU A 1 50 ? 10.560 3.919 2.128 1.00 63.52 50 GLU A O 14
ATOM 20379 N N . LEU A 1 51 ? 8.425 4.507 1.775 1.00 23.55 51 LEU A N 14
ATOM 20380 C CA . LEU A 1 51 ? 7.856 3.417 2.584 1.00 31.42 51 LEU A CA 14
ATOM 20381 C C . LEU A 1 51 ? 8.389 2.056 2.112 1.00 64.10 51 LEU A C 14
ATOM 20382 O O . LEU A 1 51 ? 8.762 1.202 2.917 1.00 71.42 51 LEU A O 14
ATOM 20398 N N . LEU A 1 52 ? 8.448 1.889 0.793 1.00 72.23 52 LEU A N 14
ATOM 20399 C CA . LEU A 1 52 ? 8.933 0.651 0.174 1.00 64.30 52 LEU A CA 14
ATOM 20400 C C . LEU A 1 52 ? 10.461 0.490 0.322 1.00 53.41 52 LEU A C 14
ATOM 20401 O O . LEU A 1 52 ? 10.999 -0.602 0.141 1.00 52.40 52 LEU A O 14
ATOM 20417 N N . ALA A 1 53 ? 11.157 1.594 0.604 1.00 72.03 53 ALA A N 14
ATOM 20418 C CA . ALA A 1 53 ? 12.607 1.567 0.862 1.00 53.24 53 ALA A CA 14
ATOM 20419 C C . ALA A 1 53 ? 12.915 1.372 2.359 1.00 60.44 53 ALA A C 14
ATOM 20420 O O . ALA A 1 53 ? 13.906 0.739 2.729 1.00 62.05 53 ALA A O 14
ATOM 20427 N N . ARG A 1 54 ? 12.060 1.940 3.212 1.00 44.23 54 ARG A N 14
ATOM 20428 C CA . ARG A 1 54 ? 12.221 1.857 4.670 1.00 71.34 54 ARG A CA 14
ATOM 20429 C C . ARG A 1 54 ? 11.843 0.457 5.184 1.00 25.03 54 ARG A C 14
ATOM 20430 O O . ARG A 1 54 ? 12.421 -0.044 6.151 1.00 73.33 54 ARG A O 14
ATOM 20451 N N . TYR A 1 55 ? 10.857 -0.161 4.535 1.00 63.51 55 TYR A N 14
ATOM 20452 C CA . TYR A 1 55 ? 10.427 -1.522 4.870 1.00 73.33 55 TYR A CA 14
ATOM 20453 C C . TYR A 1 55 ? 10.821 -2.504 3.751 1.00 23.33 55 TYR A C 14
ATOM 20454 O O . TYR A 1 55 ? 10.507 -2.277 2.584 1.00 23.41 55 TYR A O 14
ATOM 20472 N N . PRO A 1 56 ? 11.506 -3.615 4.093 1.00 64.02 56 PRO A N 14
ATOM 20473 C CA . PRO A 1 56 ? 12.007 -4.585 3.096 1.00 65.14 56 PRO A CA 14
ATOM 20474 C C . PRO A 1 56 ? 10.883 -5.360 2.380 1.00 22.41 56 PRO A C 14
ATOM 20475 O O . PRO A 1 56 ? 10.226 -6.220 2.972 1.00 31.34 56 PRO A O 14
ATOM 20486 N N . LEU A 1 57 ? 10.668 -5.046 1.102 1.00 43.21 57 LEU A N 14
ATOM 20487 C CA . LEU A 1 57 ? 9.646 -5.722 0.291 1.00 15.13 57 LEU A CA 14
ATOM 20488 C C . LEU A 1 57 ? 10.216 -6.205 -1.053 1.00 51.41 57 LEU A C 14
ATOM 20489 O O . LEU A 1 57 ? 11.132 -5.598 -1.609 1.00 25.30 57 LEU A O 14
ATOM 20505 N N . THR A 1 58 ? 9.672 -7.309 -1.566 1.00 12.34 58 THR A N 14
ATOM 20506 C CA . THR A 1 58 ? 10.031 -7.811 -2.901 1.00 73.11 58 THR A CA 14
ATOM 20507 C C . THR A 1 58 ? 9.183 -7.120 -3.980 1.00 33.23 58 THR A C 14
ATOM 20508 O O . THR A 1 58 ? 8.117 -6.583 -3.682 1.00 51.11 58 THR A O 14
ATOM 20519 N N . GLU A 1 59 ? 9.649 -7.147 -5.231 1.00 22.54 59 GLU A N 14
ATOM 20520 C CA . GLU A 1 59 ? 8.995 -6.414 -6.337 1.00 64.44 59 GLU A CA 14
ATOM 20521 C C . GLU A 1 59 ? 7.459 -6.545 -6.334 1.00 72.22 59 GLU A C 14
ATOM 20522 O O . GLU A 1 59 ? 6.743 -5.543 -6.409 1.00 53.14 59 GLU A O 14
ATOM 20534 N N . SER A 1 60 ? 6.953 -7.774 -6.238 1.00 3.24 60 SER A N 14
ATOM 20535 C CA . SER A 1 60 ? 5.499 -8.014 -6.223 1.00 64.42 60 SER A CA 14
ATOM 20536 C C . SER A 1 60 ? 4.830 -7.381 -4.995 1.00 43.13 60 SER A C 14
ATOM 20537 O O . SER A 1 60 ? 3.673 -6.969 -5.054 1.00 11.22 60 SER A O 14
ATOM 20545 N N . GLN A 1 61 ? 5.557 -7.310 -3.880 1.00 35.51 61 GLN A N 14
ATOM 20546 C CA . GLN A 1 61 ? 5.044 -6.661 -2.668 1.00 14.04 61 GLN A CA 14
ATOM 20547 C C . GLN A 1 61 ? 4.904 -5.146 -2.877 1.00 42.33 61 GLN A C 14
ATOM 20548 O O . GLN A 1 61 ? 3.922 -4.543 -2.447 1.00 10.31 61 GLN A O 14
ATOM 20562 N N . LEU A 1 62 ? 5.880 -4.535 -3.551 1.00 22.43 62 LEU A N 14
ATOM 20563 C CA . LEU A 1 62 ? 5.785 -3.112 -3.915 1.00 23.33 62 LEU A CA 14
ATOM 20564 C C . LEU A 1 62 ? 4.571 -2.872 -4.825 1.00 75.24 62 LEU A C 14
ATOM 20565 O O . LEU A 1 62 ? 3.816 -1.913 -4.643 1.00 51.22 62 LEU A O 14
ATOM 20581 N N . ALA A 1 63 ? 4.391 -3.758 -5.802 1.00 1.25 63 ALA A N 14
ATOM 20582 C CA . ALA A 1 63 ? 3.231 -3.706 -6.698 1.00 34.21 63 ALA A CA 14
ATOM 20583 C C . ALA A 1 63 ? 1.916 -3.869 -5.917 1.00 52.05 63 ALA A C 14
ATOM 20584 O O . ALA A 1 63 ? 0.927 -3.186 -6.194 1.00 23.32 63 ALA A O 14
ATOM 20591 N N . LEU A 1 64 ? 1.920 -4.777 -4.935 1.00 34.44 64 LEU A N 14
ATOM 20592 C CA . LEU A 1 64 ? 0.755 -5.000 -4.070 1.00 30.30 64 LEU A CA 14
ATOM 20593 C C . LEU A 1 64 ? 0.410 -3.741 -3.255 1.00 51.10 64 LEU A C 14
ATOM 20594 O O . LEU A 1 64 ? -0.737 -3.302 -3.234 1.00 30.23 64 LEU A O 14
ATOM 20610 N N . VAL A 1 65 ? 1.411 -3.165 -2.592 1.00 13.11 65 VAL A N 14
ATOM 20611 C CA . VAL A 1 65 ? 1.224 -1.930 -1.816 1.00 31.55 65 VAL A CA 14
ATOM 20612 C C . VAL A 1 65 ? 0.673 -0.796 -2.698 1.00 51.03 65 VAL A C 14
ATOM 20613 O O . VAL A 1 65 ? -0.257 -0.083 -2.309 1.00 2.22 65 VAL A O 14
ATOM 20626 N N . ARG A 1 66 ? 1.242 -0.644 -3.895 1.00 72.51 66 ARG A N 14
ATOM 20627 C CA . ARG A 1 66 ? 0.754 0.344 -4.864 1.00 75.31 66 ARG A CA 14
ATOM 20628 C C . ARG A 1 66 ? -0.667 0.004 -5.350 1.00 54.31 66 ARG A C 14
ATOM 20629 O O . ARG A 1 66 ? -1.432 0.891 -5.736 1.00 34.22 66 ARG A O 14
ATOM 20650 N N . ASP A 1 67 ? -1.013 -1.283 -5.335 1.00 63.13 67 ASP A N 14
ATOM 20651 C CA . ASP A 1 67 ? -2.354 -1.728 -5.726 1.00 63.53 67 ASP A CA 14
ATOM 20652 C C . ASP A 1 67 ? -3.375 -1.417 -4.619 1.00 14.03 67 ASP A C 14
ATOM 20653 O O . ASP A 1 67 ? -4.467 -0.916 -4.889 1.00 42.44 67 ASP A O 14
ATOM 20662 N N . ILE A 1 68 ? -3.006 -1.706 -3.371 1.00 64.21 68 ILE A N 14
ATOM 20663 C CA . ILE A 1 68 ? -3.854 -1.392 -2.219 1.00 3.40 68 ILE A CA 14
ATOM 20664 C C . ILE A 1 68 ? -4.164 0.111 -2.166 1.00 34.02 68 ILE A C 14
ATOM 20665 O O . ILE A 1 68 ? -5.308 0.511 -1.933 1.00 40.41 68 ILE A O 14
ATOM 20681 N N . ARG A 1 69 ? -3.144 0.942 -2.396 1.00 41.22 69 ARG A N 14
ATOM 20682 C CA . ARG A 1 69 ? -3.352 2.389 -2.507 1.00 34.23 69 ARG A CA 14
ATOM 20683 C C . ARG A 1 69 ? -4.293 2.723 -3.675 1.00 12.35 69 ARG A C 14
ATOM 20684 O O . ARG A 1 69 ? -5.111 3.634 -3.579 1.00 65.21 69 ARG A O 14
ATOM 20705 N N . ARG A 1 70 ? -4.175 1.980 -4.774 1.00 3.41 70 ARG A N 14
ATOM 20706 C CA . ARG A 1 70 ? -5.061 2.162 -5.931 1.00 73.14 70 ARG A CA 14
ATOM 20707 C C . ARG A 1 70 ? -6.528 1.914 -5.546 1.00 25.45 70 ARG A C 14
ATOM 20708 O O . ARG A 1 70 ? -7.403 2.738 -5.818 1.00 70.22 70 ARG A O 14
ATOM 20729 N N . ARG A 1 71 ? -6.786 0.779 -4.900 1.00 33.42 71 ARG A N 14
ATOM 20730 C CA . ARG A 1 71 ? -8.149 0.404 -4.506 1.00 11.01 71 ARG A CA 14
ATOM 20731 C C . ARG A 1 71 ? -8.697 1.345 -3.420 1.00 20.32 71 ARG A C 14
ATOM 20732 O O . ARG A 1 71 ? -9.875 1.705 -3.434 1.00 21.24 71 ARG A O 14
ATOM 20753 N N . GLY A 1 72 ? -7.837 1.733 -2.480 1.00 65.15 72 GLY A N 14
ATOM 20754 C CA . GLY A 1 72 ? -8.235 2.677 -1.439 1.00 0.00 72 GLY A CA 14
ATOM 20755 C C . GLY A 1 72 ? -8.469 4.088 -1.972 1.00 33.32 72 GLY A C 14
ATOM 20756 O O . GLY A 1 72 ? -9.388 4.788 -1.535 1.00 14.31 72 GLY A O 14
ATOM 20760 N N . LYS A 1 73 ? -7.636 4.508 -2.920 1.00 32.11 73 LYS A N 14
ATOM 20761 C CA . LYS A 1 73 ? -7.778 5.818 -3.561 1.00 31.31 73 LYS A CA 14
ATOM 20762 C C . LYS A 1 73 ? -9.109 5.917 -4.320 1.00 73.42 73 LYS A C 14
ATOM 20763 O O . LYS A 1 73 ? -9.689 6.994 -4.427 1.00 71.13 73 LYS A O 14
ATOM 20782 N N . ASN A 1 74 ? -9.589 4.784 -4.835 1.00 11.43 74 ASN A N 14
ATOM 20783 C CA . ASN A 1 74 ? -10.875 4.731 -5.543 1.00 21.44 74 ASN A CA 14
ATOM 20784 C C . ASN A 1 74 ? -12.016 5.221 -4.627 1.00 61.15 74 ASN A C 14
ATOM 20785 O O . ASN A 1 74 ? -12.975 5.842 -5.086 1.00 13.42 74 ASN A O 14
ATOM 20796 N N . LYS A 1 75 ? -11.888 4.940 -3.331 1.00 22.21 75 LYS A N 14
ATOM 20797 C CA . LYS A 1 75 ? -12.840 5.423 -2.320 1.00 33.53 75 LYS A CA 14
ATOM 20798 C C . LYS A 1 75 ? -12.839 6.961 -2.235 1.00 1.44 75 LYS A C 14
ATOM 20799 O O . LYS A 1 75 ? -13.894 7.596 -2.198 1.00 70.20 75 LYS A O 14
ATOM 20818 N N . VAL A 1 76 ? -11.645 7.546 -2.203 1.00 31.31 76 VAL A N 14
ATOM 20819 C CA . VAL A 1 76 ? -11.489 9.003 -2.088 1.00 51.14 76 VAL A CA 14
ATOM 20820 C C . VAL A 1 76 ? -11.843 9.720 -3.403 1.00 15.10 76 VAL A C 14
ATOM 20821 O O . VAL A 1 76 ? -12.509 10.758 -3.403 1.00 54.30 76 VAL A O 14
ATOM 20834 N N . ALA A 1 77 ? -11.404 9.150 -4.521 1.00 73.11 77 ALA A N 14
ATOM 20835 C CA . ALA A 1 77 ? -11.626 9.741 -5.845 1.00 41.14 77 ALA A CA 14
ATOM 20836 C C . ALA A 1 77 ? -13.120 9.842 -6.189 1.00 70.41 77 ALA A C 14
ATOM 20837 O O . ALA A 1 77 ? -13.528 10.690 -6.981 1.00 44.32 77 ALA A O 14
ATOM 20844 N N . ALA A 1 78 ? -13.934 8.986 -5.568 1.00 42.14 78 ALA A N 14
ATOM 20845 C CA . ALA A 1 78 ? -15.382 8.943 -5.828 1.00 74.01 78 ALA A CA 14
ATOM 20846 C C . ALA A 1 78 ? -16.061 10.318 -5.670 1.00 74.21 78 ALA A C 14
ATOM 20847 O O . ALA A 1 78 ? -17.152 10.547 -6.203 1.00 42.24 78 ALA A O 14
ATOM 20854 N N . GLN A 1 79 ? -15.419 11.231 -4.940 1.00 65.02 79 GLN A N 14
ATOM 20855 C CA . GLN A 1 79 ? -15.967 12.578 -4.732 1.00 42.12 79 GLN A CA 14
ATOM 20856 C C . GLN A 1 79 ? -15.212 13.651 -5.544 1.00 52.02 79 GLN A C 14
ATOM 20857 O O . GLN A 1 79 ? -15.832 14.491 -6.200 1.00 65.43 79 GLN A O 14
ATOM 20871 N N . ASN A 1 80 ? -13.880 13.621 -5.510 1.00 22.30 80 ASN A N 14
ATOM 20872 C CA . ASN A 1 80 ? -13.063 14.688 -6.109 1.00 55.01 80 ASN A CA 14
ATOM 20873 C C . ASN A 1 80 ? -12.549 14.331 -7.515 1.00 64.05 80 ASN A C 14
ATOM 20874 O O . ASN A 1 80 ? -11.686 15.022 -8.060 1.00 5.32 80 ASN A O 14
ATOM 20885 N N . TYR A 1 81 ? -13.091 13.264 -8.102 1.00 22.34 81 TYR A N 14
ATOM 20886 C CA . TYR A 1 81 ? -12.727 12.861 -9.471 1.00 10.21 81 TYR A CA 14
ATOM 20887 C C . TYR A 1 81 ? -13.102 13.943 -10.503 1.00 73.41 81 TYR A C 14
ATOM 20888 O O . TYR A 1 81 ? -12.579 13.960 -11.618 1.00 75.53 81 TYR A O 14
ATOM 20906 N N . ARG A 1 82 ? -14.008 14.845 -10.123 1.00 2.34 82 ARG A N 14
ATOM 20907 C CA . ARG A 1 82 ? -14.436 15.935 -11.008 1.00 54.24 82 ARG A CA 14
ATOM 20908 C C . ARG A 1 82 ? -13.359 17.033 -11.098 1.00 21.41 82 ARG A C 14
ATOM 20909 O O . ARG A 1 82 ? -13.553 18.158 -10.631 1.00 43.14 82 ARG A O 14
ATOM 20930 N N . LYS A 1 83 ? -12.224 16.694 -11.699 1.00 73.51 83 LYS A N 14
ATOM 20931 C CA . LYS A 1 83 ? -11.092 17.622 -11.818 1.00 30.31 83 LYS A CA 14
ATOM 20932 C C . LYS A 1 83 ? -11.122 18.373 -13.160 1.00 0.30 83 LYS A C 14
ATOM 20933 O O . LYS A 1 83 ? -11.399 17.783 -14.204 1.00 50.11 83 LYS A O 14
ATOM 20952 N N . ARG A 1 84 ? -10.831 19.674 -13.120 1.00 71.34 84 ARG A N 14
ATOM 20953 C CA . ARG A 1 84 ? -10.812 20.510 -14.332 1.00 71.11 84 ARG A CA 14
ATOM 20954 C C . ARG A 1 84 ? -9.510 20.337 -15.135 1.00 72.03 84 ARG A C 14
ATOM 20955 O O . ARG A 1 84 ? -8.582 19.652 -14.700 1.00 60.02 84 ARG A O 14
ATOM 20976 N N . LYS A 1 85 ? -9.458 20.976 -16.306 1.00 24.21 85 LYS A N 14
ATOM 20977 C CA . LYS A 1 85 ? -8.284 20.937 -17.187 1.00 63.12 85 LYS A CA 14
ATOM 20978 C C . LYS A 1 85 ? -8.028 19.519 -17.733 1.00 72.32 85 LYS A C 14
ATOM 20979 O O . LYS A 1 85 ? -7.106 18.820 -17.305 1.00 52.13 85 LYS A O 14
ATOM 20998 N N . LEU A 1 86 ? -8.875 19.094 -18.669 1.00 0.02 86 LEU A N 14
ATOM 20999 C CA . LEU A 1 86 ? -8.732 17.782 -19.314 1.00 21.15 86 LEU A CA 14
ATOM 21000 C C . LEU A 1 86 ? -8.285 17.948 -20.774 1.00 0.14 86 LEU A C 14
ATOM 21001 O O . LEU A 1 86 ? -8.103 19.070 -21.255 1.00 12.12 86 LEU A O 14
ATOM 21017 N N . GLU A 1 87 ? -8.111 16.832 -21.477 1.00 33.03 87 GLU A N 14
ATOM 21018 C CA . GLU A 1 87 ? -7.817 16.871 -22.910 1.00 51.41 87 GLU A CA 14
ATOM 21019 C C . GLU A 1 87 ? -9.093 17.197 -23.711 1.00 33.05 87 GLU A C 14
ATOM 21020 O O . GLU A 1 87 ? -10.039 16.406 -23.753 1.00 2.42 87 GLU A O 14
ATOM 21032 N N . THR A 1 88 ? -9.117 18.372 -24.327 1.00 62.12 88 THR A N 14
ATOM 21033 C CA . THR A 1 88 ? -10.310 18.848 -25.042 1.00 12.52 88 THR A CA 14
ATOM 21034 C C . THR A 1 88 ? -10.725 17.908 -26.184 1.00 4.35 88 THR A C 14
ATOM 21035 O O . THR A 1 88 ? -10.031 17.787 -27.194 1.00 1.11 88 THR A O 14
ATOM 21046 N N . ILE A 1 89 ? -11.859 17.228 -26.010 1.00 44.45 89 ILE A N 14
ATOM 21047 C CA . ILE A 1 89 ? -12.416 16.371 -27.063 1.00 15.10 89 ILE A CA 14
ATOM 21048 C C . ILE A 1 89 ? -12.712 17.177 -28.342 1.00 62.24 89 ILE A C 14
ATOM 21049 O O . ILE A 1 89 ? -13.299 18.260 -28.286 1.00 13.44 89 ILE A O 14
ATOM 21065 N N . VAL A 1 90 ? -12.286 16.653 -29.489 1.00 21.31 90 VAL A N 14
ATOM 21066 C CA . VAL A 1 90 ? -12.410 17.369 -30.765 1.00 74.35 90 VAL A CA 14
ATOM 21067 C C . VAL A 1 90 ? -13.584 16.822 -31.608 1.00 41.30 90 VAL A C 14
ATOM 21068 O O . VAL A 1 90 ? -13.932 15.647 -31.498 1.00 15.30 90 VAL A O 14
ATOM 21081 N N . GLN A 1 91 ? -14.178 17.687 -32.446 1.00 72.43 91 GLN A N 14
ATOM 21082 C CA . GLN A 1 91 ? -15.402 17.354 -33.214 1.00 3.00 91 GLN A CA 14
ATOM 21083 C C . GLN A 1 91 ? -16.610 17.136 -32.278 1.00 14.44 91 GLN A C 14
ATOM 21084 O O . GLN A 1 91 ? -16.919 15.969 -31.939 1.00 37.83 91 GLN A O 14
ATOM 21099 N N . MET A 1 1 ? 25.699 -39.362 31.515 1.00 30.53 1 MET A N 15
ATOM 21100 C CA . MET A 1 1 ? 24.989 -40.673 31.502 1.00 61.50 1 MET A CA 15
ATOM 21101 C C . MET A 1 1 ? 23.527 -40.510 31.064 1.00 5.41 1 MET A C 15
ATOM 21102 O O . MET A 1 1 ? 22.975 -39.411 31.120 1.00 24.13 1 MET A O 15
ATOM 21118 N N . GLY A 1 2 ? 22.904 -41.606 30.634 1.00 54.12 2 GLY A N 15
ATOM 21119 C CA . GLY A 1 2 ? 21.518 -41.558 30.172 1.00 63.21 2 GLY A CA 15
ATOM 21120 C C . GLY A 1 2 ? 21.359 -40.887 28.807 1.00 51.44 2 GLY A C 15
ATOM 21121 O O . GLY A 1 2 ? 21.009 -41.537 27.819 1.00 13.11 2 GLY A O 15
ATOM 21125 N N . HIS A 1 3 ? 21.628 -39.582 28.755 1.00 31.41 3 HIS A N 15
ATOM 21126 C CA . HIS A 1 3 ? 21.498 -38.800 27.519 1.00 34.43 3 HIS A CA 15
ATOM 21127 C C . HIS A 1 3 ? 22.637 -39.127 26.540 1.00 32.52 3 HIS A C 15
ATOM 21128 O O . HIS A 1 3 ? 23.664 -38.445 26.512 1.00 42.31 3 HIS A O 15
ATOM 21143 N N . HIS A 1 4 ? 22.453 -40.180 25.749 1.00 20.11 4 HIS A N 15
ATOM 21144 C CA . HIS A 1 4 ? 23.490 -40.651 24.824 1.00 33.30 4 HIS A CA 15
ATOM 21145 C C . HIS A 1 4 ? 23.542 -39.806 23.541 1.00 72.15 4 HIS A C 15
ATOM 21146 O O . HIS A 1 4 ? 24.604 -39.639 22.942 1.00 33.33 4 HIS A O 15
ATOM 21161 N N . HIS A 1 5 ? 22.395 -39.289 23.111 1.00 74.25 5 HIS A N 15
ATOM 21162 C CA . HIS A 1 5 ? 22.338 -38.428 21.923 1.00 14.25 5 HIS A CA 15
ATOM 21163 C C . HIS A 1 5 ? 21.218 -37.384 22.060 1.00 41.51 5 HIS A C 15
ATOM 21164 O O . HIS A 1 5 ? 20.120 -37.700 22.518 1.00 74.02 5 HIS A O 15
ATOM 21179 N N . HIS A 1 6 ? 21.496 -36.139 21.667 1.00 22.14 6 HIS A N 15
ATOM 21180 C CA . HIS A 1 6 ? 20.516 -35.049 21.795 1.00 55.31 6 HIS A CA 15
ATOM 21181 C C . HIS A 1 6 ? 20.606 -34.067 20.615 1.00 22.01 6 HIS A C 15
ATOM 21182 O O . HIS A 1 6 ? 21.698 -33.747 20.146 1.00 33.20 6 HIS A O 15
ATOM 21197 N N . HIS A 1 7 ? 19.454 -33.593 20.139 1.00 71.33 7 HIS A N 15
ATOM 21198 C CA . HIS A 1 7 ? 19.413 -32.634 19.025 1.00 2.31 7 HIS A CA 15
ATOM 21199 C C . HIS A 1 7 ? 19.908 -31.241 19.457 1.00 61.02 7 HIS A C 15
ATOM 21200 O O . HIS A 1 7 ? 19.762 -30.846 20.614 1.00 0.01 7 HIS A O 15
ATOM 21215 N N . HIS A 1 8 ? 20.476 -30.499 18.510 1.00 43.53 8 HIS A N 15
ATOM 21216 C CA . HIS A 1 8 ? 21.040 -29.171 18.789 1.00 10.44 8 HIS A CA 15
ATOM 21217 C C . HIS A 1 8 ? 19.938 -28.097 18.886 1.00 25.31 8 HIS A C 15
ATOM 21218 O O . HIS A 1 8 ? 18.751 -28.386 18.708 1.00 31.33 8 HIS A O 15
ATOM 21233 N N . SER A 1 9 ? 20.333 -26.855 19.168 1.00 20.12 9 SER A N 15
ATOM 21234 C CA . SER A 1 9 ? 19.363 -25.759 19.326 1.00 44.14 9 SER A CA 15
ATOM 21235 C C . SER A 1 9 ? 19.904 -24.423 18.789 1.00 50.41 9 SER A C 15
ATOM 21236 O O . SER A 1 9 ? 21.018 -24.015 19.110 1.00 21.03 9 SER A O 15
ATOM 21244 N N . HIS A 1 10 ? 19.104 -23.744 17.965 1.00 11.44 10 HIS A N 15
ATOM 21245 C CA . HIS A 1 10 ? 19.463 -22.423 17.423 1.00 2.43 10 HIS A CA 15
ATOM 21246 C C . HIS A 1 10 ? 18.231 -21.507 17.352 1.00 74.13 10 HIS A C 15
ATOM 21247 O O . HIS A 1 10 ? 17.097 -21.983 17.303 1.00 62.52 10 HIS A O 15
ATOM 21262 N N . MET A 1 11 ? 18.468 -20.196 17.342 1.00 51.50 11 MET A N 15
ATOM 21263 C CA . MET A 1 11 ? 17.383 -19.204 17.360 1.00 43.52 11 MET A CA 15
ATOM 21264 C C . MET A 1 11 ? 16.456 -19.309 16.131 1.00 5.21 11 MET A C 15
ATOM 21265 O O . MET A 1 11 ? 16.870 -19.732 15.050 1.00 63.35 11 MET A O 15
ATOM 21279 N N . ALA A 1 12 ? 15.198 -18.914 16.316 1.00 75.31 12 ALA A N 15
ATOM 21280 C CA . ALA A 1 12 ? 14.209 -18.882 15.231 1.00 13.50 12 ALA A CA 15
ATOM 21281 C C . ALA A 1 12 ? 13.164 -17.784 15.478 1.00 63.03 12 ALA A C 15
ATOM 21282 O O . ALA A 1 12 ? 12.303 -17.919 16.348 1.00 64.33 12 ALA A O 15
ATOM 21289 N N . LYS A 1 13 ? 13.254 -16.692 14.718 1.00 71.21 13 LYS A N 15
ATOM 21290 C CA . LYS A 1 13 ? 12.346 -15.548 14.884 1.00 61.03 13 LYS A CA 15
ATOM 21291 C C . LYS A 1 13 ? 10.950 -15.827 14.281 1.00 55.13 13 LYS A C 15
ATOM 21292 O O . LYS A 1 13 ? 10.800 -15.965 13.066 1.00 15.24 13 LYS A O 15
ATOM 21311 N N . PRO A 1 14 ? 9.907 -15.933 15.132 1.00 25.22 14 PRO A N 15
ATOM 21312 C CA . PRO A 1 14 ? 8.534 -16.187 14.688 1.00 24.44 14 PRO A CA 15
ATOM 21313 C C . PRO A 1 14 ? 7.708 -14.903 14.469 1.00 65.33 14 PRO A C 15
ATOM 21314 O O . PRO A 1 14 ? 7.819 -13.937 15.228 1.00 12.05 14 PRO A O 15
ATOM 21325 N N . THR A 1 15 ? 6.877 -14.900 13.428 1.00 15.22 15 THR A N 15
ATOM 21326 C CA . THR A 1 15 ? 5.963 -13.776 13.166 1.00 64.41 15 THR A CA 15
ATOM 21327 C C . THR A 1 15 ? 4.513 -14.180 13.477 1.00 2.31 15 THR A C 15
ATOM 21328 O O . THR A 1 15 ? 3.841 -14.807 12.655 1.00 71.42 15 THR A O 15
ATOM 21339 N N . ALA A 1 16 ? 4.039 -13.823 14.674 1.00 33.20 16 ALA A N 15
ATOM 21340 C CA . ALA A 1 16 ? 2.716 -14.248 15.158 1.00 20.30 16 ALA A CA 15
ATOM 21341 C C . ALA A 1 16 ? 1.627 -13.180 14.935 1.00 51.14 16 ALA A C 15
ATOM 21342 O O . ALA A 1 16 ? 0.682 -13.073 15.719 1.00 1.33 16 ALA A O 15
ATOM 21349 N N . ARG A 1 17 ? 1.755 -12.401 13.859 1.00 61.12 17 ARG A N 15
ATOM 21350 C CA . ARG A 1 17 ? 0.751 -11.382 13.513 1.00 63.41 17 ARG A CA 15
ATOM 21351 C C . ARG A 1 17 ? 0.410 -11.417 12.014 1.00 42.14 17 ARG A C 15
ATOM 21352 O O . ARG A 1 17 ? 0.952 -12.229 11.259 1.00 43.55 17 ARG A O 15
ATOM 21373 N N . GLY A 1 18 ? -0.486 -10.528 11.594 1.00 24.42 18 GLY A N 15
ATOM 21374 C CA . GLY A 1 18 ? -1.004 -10.556 10.229 1.00 70.12 18 GLY A CA 15
ATOM 21375 C C . GLY A 1 18 ? -2.414 -11.135 10.181 1.00 64.30 18 GLY A C 15
ATOM 21376 O O . GLY A 1 18 ? -2.680 -12.108 9.474 1.00 71.41 18 GLY A O 15
ATOM 21380 N N . GLU A 1 19 ? -3.315 -10.529 10.953 1.00 13.24 19 GLU A N 15
ATOM 21381 C CA . GLU A 1 19 ? -4.682 -11.038 11.122 1.00 70.01 19 GLU A CA 15
ATOM 21382 C C . GLU A 1 19 ? -5.723 -9.996 10.674 1.00 24.11 19 GLU A C 15
ATOM 21383 O O . GLU A 1 19 ? -5.660 -8.832 11.076 1.00 61.30 19 GLU A O 15
ATOM 21395 N N . ALA A 1 20 ? -6.681 -10.419 9.841 1.00 4.54 20 ALA A N 15
ATOM 21396 C CA . ALA A 1 20 ? -7.695 -9.500 9.301 1.00 64.12 20 ALA A CA 15
ATOM 21397 C C . ALA A 1 20 ? -8.798 -10.241 8.526 1.00 22.12 20 ALA A C 15
ATOM 21398 O O . ALA A 1 20 ? -8.827 -11.473 8.491 1.00 34.23 20 ALA A O 15
ATOM 21405 N N . GLY A 1 21 ? -9.707 -9.483 7.897 1.00 1.21 21 GLY A N 15
ATOM 21406 C CA . GLY A 1 21 ? -10.850 -10.088 7.205 1.00 31.03 21 GLY A CA 15
ATOM 21407 C C . GLY A 1 21 ? -10.992 -9.688 5.732 1.00 32.32 21 GLY A C 15
ATOM 21408 O O . GLY A 1 21 ? -11.132 -10.552 4.865 1.00 40.31 21 GLY A O 15
ATOM 21412 N N . SER A 1 22 ? -10.964 -8.384 5.444 1.00 33.44 22 SER A N 15
ATOM 21413 C CA . SER A 1 22 ? -11.219 -7.876 4.079 1.00 20.24 22 SER A CA 15
ATOM 21414 C C . SER A 1 22 ? -10.230 -8.437 3.045 1.00 1.43 22 SER A C 15
ATOM 21415 O O . SER A 1 22 ? -9.101 -8.799 3.379 1.00 73.12 22 SER A O 15
ATOM 21423 N N . ARG A 1 23 ? -10.667 -8.484 1.784 1.00 12.10 23 ARG A N 15
ATOM 21424 C CA . ARG A 1 23 ? -9.842 -8.987 0.672 1.00 42.24 23 ARG A CA 15
ATOM 21425 C C . ARG A 1 23 ? -8.417 -8.403 0.688 1.00 14.04 23 ARG A C 15
ATOM 21426 O O . ARG A 1 23 ? -7.438 -9.138 0.817 1.00 63.21 23 ARG A O 15
ATOM 21447 N N . ASP A 1 24 ? -8.309 -7.081 0.562 1.00 14.51 24 ASP A N 15
ATOM 21448 C CA . ASP A 1 24 ? -7.007 -6.410 0.498 1.00 12.12 24 ASP A CA 15
ATOM 21449 C C . ASP A 1 24 ? -6.183 -6.616 1.780 1.00 44.54 24 ASP A C 15
ATOM 21450 O O . ASP A 1 24 ? -4.954 -6.694 1.729 1.00 33.31 24 ASP A O 15
ATOM 21459 N N . GLU A 1 25 ? -6.862 -6.721 2.922 1.00 12.43 25 GLU A N 15
ATOM 21460 C CA . GLU A 1 25 ? -6.201 -7.107 4.173 1.00 42.13 25 GLU A CA 15
ATOM 21461 C C . GLU A 1 25 ? -5.525 -8.481 4.022 1.00 63.12 25 GLU A C 15
ATOM 21462 O O . GLU A 1 25 ? -4.357 -8.660 4.374 1.00 21.21 25 GLU A O 15
ATOM 21474 N N . ARG A 1 26 ? -6.279 -9.446 3.489 1.00 15.02 26 ARG A N 15
ATOM 21475 C CA . ARG A 1 26 ? -5.777 -10.811 3.278 1.00 11.33 26 ARG A CA 15
ATOM 21476 C C . ARG A 1 26 ? -4.660 -10.849 2.228 1.00 25.12 26 ARG A C 15
ATOM 21477 O O . ARG A 1 26 ? -3.749 -11.672 2.308 1.00 63.04 26 ARG A O 15
ATOM 21498 N N . ARG A 1 27 ? -4.741 -9.959 1.238 1.00 64.42 27 ARG A N 15
ATOM 21499 C CA . ARG A 1 27 ? -3.672 -9.811 0.241 1.00 50.03 27 ARG A CA 15
ATOM 21500 C C . ARG A 1 27 ? -2.356 -9.415 0.930 1.00 74.34 27 ARG A C 15
ATOM 21501 O O . ARG A 1 27 ? -1.292 -9.971 0.649 1.00 51.31 27 ARG A O 15
ATOM 21522 N N . ALA A 1 28 ? -2.454 -8.454 1.848 1.00 33.14 28 ALA A N 15
ATOM 21523 C CA . ALA A 1 28 ? -1.302 -7.981 2.617 1.00 50.33 28 ALA A CA 15
ATOM 21524 C C . ALA A 1 28 ? -0.685 -9.094 3.482 1.00 53.51 28 ALA A C 15
ATOM 21525 O O . ALA A 1 28 ? 0.499 -9.407 3.351 1.00 32.04 28 ALA A O 15
ATOM 21532 N N . LEU A 1 29 ? -1.492 -9.695 4.358 1.00 52.22 29 LEU A N 15
ATOM 21533 C CA . LEU A 1 29 ? -0.992 -10.720 5.290 1.00 64.23 29 LEU A CA 15
ATOM 21534 C C . LEU A 1 29 ? -0.495 -11.983 4.556 1.00 55.23 29 LEU A C 15
ATOM 21535 O O . LEU A 1 29 ? 0.442 -12.638 5.009 1.00 25.02 29 LEU A O 15
ATOM 21551 N N . ALA A 1 30 ? -1.111 -12.309 3.416 1.00 14.23 30 ALA A N 15
ATOM 21552 C CA . ALA A 1 30 ? -0.655 -13.440 2.592 1.00 71.40 30 ALA A CA 15
ATOM 21553 C C . ALA A 1 30 ? 0.756 -13.183 2.044 1.00 42.33 30 ALA A C 15
ATOM 21554 O O . ALA A 1 30 ? 1.630 -14.054 2.088 1.00 54.24 30 ALA A O 15
ATOM 21561 N N . MET A 1 31 ? 0.974 -11.976 1.529 1.00 73.24 31 MET A N 15
ATOM 21562 C CA . MET A 1 31 ? 2.301 -11.559 1.067 1.00 11.13 31 MET A CA 15
ATOM 21563 C C . MET A 1 31 ? 3.182 -11.098 2.240 1.00 10.21 31 MET A C 15
ATOM 21564 O O . MET A 1 31 ? 4.323 -10.685 2.042 1.00 1.22 31 MET A O 15
ATOM 21578 N N . LYS A 1 32 ? 2.631 -11.164 3.455 1.00 73.45 32 LYS A N 15
ATOM 21579 C CA . LYS A 1 32 ? 3.386 -10.900 4.687 1.00 44.24 32 LYS A CA 15
ATOM 21580 C C . LYS A 1 32 ? 3.883 -9.445 4.779 1.00 1.44 32 LYS A C 15
ATOM 21581 O O . LYS A 1 32 ? 4.986 -9.183 5.264 1.00 15.45 32 LYS A O 15
ATOM 21600 N N . ILE A 1 33 ? 3.042 -8.505 4.346 1.00 24.10 33 ILE A N 15
ATOM 21601 C CA . ILE A 1 33 ? 3.346 -7.071 4.451 1.00 61.34 33 ILE A CA 15
ATOM 21602 C C . ILE A 1 33 ? 3.360 -6.612 5.927 1.00 13.41 33 ILE A C 15
ATOM 21603 O O . ILE A 1 33 ? 2.345 -6.698 6.622 1.00 42.34 33 ILE A O 15
ATOM 21619 N N . PRO A 1 34 ? 4.513 -6.107 6.422 1.00 63.45 34 PRO A N 15
ATOM 21620 C CA . PRO A 1 34 ? 4.695 -5.764 7.843 1.00 43.15 34 PRO A CA 15
ATOM 21621 C C . PRO A 1 34 ? 4.232 -4.341 8.235 1.00 51.05 34 PRO A C 15
ATOM 21622 O O . PRO A 1 34 ? 4.705 -3.786 9.229 1.00 12.02 34 PRO A O 15
ATOM 21633 N N . PHE A 1 35 ? 3.298 -3.763 7.475 1.00 2.24 35 PHE A N 15
ATOM 21634 C CA . PHE A 1 35 ? 2.747 -2.433 7.797 1.00 32.12 35 PHE A CA 15
ATOM 21635 C C . PHE A 1 35 ? 1.272 -2.299 7.342 1.00 35.42 35 PHE A C 15
ATOM 21636 O O . PHE A 1 35 ? 0.852 -2.943 6.378 1.00 34.32 35 PHE A O 15
ATOM 21653 N N . PRO A 1 36 ? 0.467 -1.460 8.044 1.00 64.14 36 PRO A N 15
ATOM 21654 C CA . PRO A 1 36 ? -0.996 -1.358 7.810 1.00 14.35 36 PRO A CA 15
ATOM 21655 C C . PRO A 1 36 ? -1.379 -0.741 6.447 1.00 63.43 36 PRO A C 15
ATOM 21656 O O . PRO A 1 36 ? -0.726 0.180 5.953 1.00 64.02 36 PRO A O 15
ATOM 21667 N N . THR A 1 37 ? -2.479 -1.238 5.872 1.00 72.04 37 THR A N 15
ATOM 21668 C CA . THR A 1 37 ? -2.949 -0.804 4.543 1.00 33.52 37 THR A CA 15
ATOM 21669 C C . THR A 1 37 ? -3.505 0.627 4.552 1.00 13.22 37 THR A C 15
ATOM 21670 O O . THR A 1 37 ? -3.236 1.410 3.640 1.00 0.03 37 THR A O 15
ATOM 21681 N N . ASP A 1 38 ? -4.301 0.957 5.570 1.00 64.14 38 ASP A N 15
ATOM 21682 C CA . ASP A 1 38 ? -4.883 2.302 5.694 1.00 74.32 38 ASP A CA 15
ATOM 21683 C C . ASP A 1 38 ? -3.807 3.396 5.568 1.00 42.30 38 ASP A C 15
ATOM 21684 O O . ASP A 1 38 ? -3.994 4.385 4.856 1.00 62.32 38 ASP A O 15
ATOM 21693 N N . LYS A 1 39 ? -2.680 3.208 6.257 1.00 31.12 39 LYS A N 15
ATOM 21694 C CA . LYS A 1 39 ? -1.548 4.133 6.142 1.00 60.13 39 LYS A CA 15
ATOM 21695 C C . LYS A 1 39 ? -1.085 4.254 4.682 1.00 42.22 39 LYS A C 15
ATOM 21696 O O . LYS A 1 39 ? -0.937 5.356 4.161 1.00 62.01 39 LYS A O 15
ATOM 21715 N N . ILE A 1 40 ? -0.885 3.109 4.028 1.00 10.13 40 ILE A N 15
ATOM 21716 C CA . ILE A 1 40 ? -0.476 3.063 2.613 1.00 24.22 40 ILE A CA 15
ATOM 21717 C C . ILE A 1 40 ? -1.338 3.996 1.738 1.00 3.44 40 ILE A C 15
ATOM 21718 O O . ILE A 1 40 ? -0.821 4.778 0.934 1.00 20.32 40 ILE A O 15
ATOM 21734 N N . VAL A 1 41 ? -2.653 3.905 1.912 1.00 51.41 41 VAL A N 15
ATOM 21735 C CA . VAL A 1 41 ? -3.603 4.734 1.157 1.00 21.31 41 VAL A CA 15
ATOM 21736 C C . VAL A 1 41 ? -3.515 6.219 1.557 1.00 53.04 41 VAL A C 15
ATOM 21737 O O . VAL A 1 41 ? -3.616 7.113 0.712 1.00 60.43 41 VAL A O 15
ATOM 21750 N N . ASN A 1 42 ? -3.311 6.469 2.844 1.00 62.25 42 ASN A N 15
ATOM 21751 C CA . ASN A 1 42 ? -3.359 7.828 3.397 1.00 1.13 42 ASN A CA 15
ATOM 21752 C C . ASN A 1 42 ? -1.977 8.506 3.461 1.00 20.40 42 ASN A C 15
ATOM 21753 O O . ASN A 1 42 ? -1.857 9.634 3.946 1.00 44.31 42 ASN A O 15
ATOM 21764 N N . LEU A 1 43 ? -0.937 7.827 2.978 1.00 64.12 43 LEU A N 15
ATOM 21765 C CA . LEU A 1 43 ? 0.401 8.432 2.887 1.00 30.41 43 LEU A CA 15
ATOM 21766 C C . LEU A 1 43 ? 0.542 9.334 1.649 1.00 33.51 43 LEU A C 15
ATOM 21767 O O . LEU A 1 43 ? 0.035 9.014 0.566 1.00 51.45 43 LEU A O 15
ATOM 21783 N N . PRO A 1 44 ? 1.243 10.479 1.790 1.00 71.30 44 PRO A N 15
ATOM 21784 C CA . PRO A 1 44 ? 1.614 11.325 0.645 1.00 43.25 44 PRO A CA 15
ATOM 21785 C C . PRO A 1 44 ? 2.671 10.638 -0.236 1.00 65.24 44 PRO A C 15
ATOM 21786 O O . PRO A 1 44 ? 3.382 9.743 0.226 1.00 73.11 44 PRO A O 15
ATOM 21797 N N . VAL A 1 45 ? 2.788 11.062 -1.493 1.00 1.24 45 VAL A N 15
ATOM 21798 C CA . VAL A 1 45 ? 3.735 10.438 -2.426 1.00 44.12 45 VAL A CA 15
ATOM 21799 C C . VAL A 1 45 ? 5.175 10.455 -1.875 1.00 54.14 45 VAL A C 15
ATOM 21800 O O . VAL A 1 45 ? 5.949 9.522 -2.092 1.00 31.33 45 VAL A O 15
ATOM 21813 N N . ASP A 1 46 ? 5.508 11.507 -1.127 1.00 54.11 46 ASP A N 15
ATOM 21814 C CA . ASP A 1 46 ? 6.862 11.695 -0.587 1.00 11.12 46 ASP A CA 15
ATOM 21815 C C . ASP A 1 46 ? 7.245 10.588 0.413 1.00 25.23 46 ASP A C 15
ATOM 21816 O O . ASP A 1 46 ? 8.175 9.814 0.174 1.00 53.24 46 ASP A O 15
ATOM 21825 N N . ASP A 1 47 ? 6.513 10.512 1.527 1.00 62.11 47 ASP A N 15
ATOM 21826 C CA . ASP A 1 47 ? 6.778 9.516 2.573 1.00 1.11 47 ASP A CA 15
ATOM 21827 C C . ASP A 1 47 ? 6.489 8.084 2.094 1.00 61.31 47 ASP A C 15
ATOM 21828 O O . ASP A 1 47 ? 7.128 7.130 2.542 1.00 53.01 47 ASP A O 15
ATOM 21837 N N . PHE A 1 48 ? 5.525 7.938 1.186 1.00 63.01 48 PHE A N 15
ATOM 21838 C CA . PHE A 1 48 ? 5.163 6.624 0.647 1.00 64.43 48 PHE A CA 15
ATOM 21839 C C . PHE A 1 48 ? 6.340 5.969 -0.098 1.00 23.34 48 PHE A C 15
ATOM 21840 O O . PHE A 1 48 ? 6.727 4.836 0.203 1.00 1.31 48 PHE A O 15
ATOM 21857 N N . ASN A 1 49 ? 6.906 6.686 -1.069 1.00 40.24 49 ASN A N 15
ATOM 21858 C CA . ASN A 1 49 ? 8.038 6.173 -1.851 1.00 31.13 49 ASN A CA 15
ATOM 21859 C C . ASN A 1 49 ? 9.224 5.798 -0.948 1.00 23.22 49 ASN A C 15
ATOM 21860 O O . ASN A 1 49 ? 9.972 4.861 -1.239 1.00 60.43 49 ASN A O 15
ATOM 21871 N N . GLU A 1 50 ? 9.395 6.538 0.144 1.00 41.12 50 GLU A N 15
ATOM 21872 C CA . GLU A 1 50 ? 10.468 6.263 1.106 1.00 11.15 50 GLU A CA 15
ATOM 21873 C C . GLU A 1 50 ? 10.153 5.020 1.952 1.00 22.43 50 GLU A C 15
ATOM 21874 O O . GLU A 1 50 ? 11.041 4.210 2.234 1.00 43.05 50 GLU A O 15
ATOM 21886 N N . LEU A 1 51 ? 8.885 4.870 2.341 1.00 74.23 51 LEU A N 15
ATOM 21887 C CA . LEU A 1 51 ? 8.436 3.705 3.116 1.00 70.31 51 LEU A CA 15
ATOM 21888 C C . LEU A 1 51 ? 8.844 2.391 2.430 1.00 34.31 51 LEU A C 15
ATOM 21889 O O . LEU A 1 51 ? 9.387 1.487 3.064 1.00 53.11 51 LEU A O 15
ATOM 21905 N N . LEU A 1 52 ? 8.589 2.311 1.124 1.00 42.20 52 LEU A N 15
ATOM 21906 C CA . LEU A 1 52 ? 8.926 1.121 0.330 1.00 14.15 52 LEU A CA 15
ATOM 21907 C C . LEU A 1 52 ? 10.417 0.754 0.454 1.00 54.54 52 LEU A C 15
ATOM 21908 O O . LEU A 1 52 ? 10.768 -0.401 0.694 1.00 3.03 52 LEU A O 15
ATOM 21924 N N . ALA A 1 53 ? 11.288 1.752 0.311 1.00 42.44 53 ALA A N 15
ATOM 21925 C CA . ALA A 1 53 ? 12.740 1.531 0.359 1.00 34.15 53 ALA A CA 15
ATOM 21926 C C . ALA A 1 53 ? 13.242 1.238 1.783 1.00 34.52 53 ALA A C 15
ATOM 21927 O O . ALA A 1 53 ? 14.359 0.753 1.970 1.00 34.14 53 ALA A O 15
ATOM 21934 N N . ARG A 1 54 ? 12.418 1.534 2.784 1.00 20.22 54 ARG A N 15
ATOM 21935 C CA . ARG A 1 54 ? 12.794 1.307 4.188 1.00 62.55 54 ARG A CA 15
ATOM 21936 C C . ARG A 1 54 ? 12.532 -0.142 4.634 1.00 1.43 54 ARG A C 15
ATOM 21937 O O . ARG A 1 54 ? 12.973 -0.555 5.709 1.00 55.12 54 ARG A O 15
ATOM 21958 N N . TYR A 1 55 ? 11.820 -0.909 3.815 1.00 51.22 55 TYR A N 15
ATOM 21959 C CA . TYR A 1 55 ? 11.494 -2.305 4.143 1.00 71.43 55 TYR A CA 15
ATOM 21960 C C . TYR A 1 55 ? 12.080 -3.289 3.110 1.00 11.25 55 TYR A C 15
ATOM 21961 O O . TYR A 1 55 ? 12.266 -2.943 1.944 1.00 24.25 55 TYR A O 15
ATOM 21979 N N . PRO A 1 56 ? 12.370 -4.542 3.528 1.00 45.22 56 PRO A N 15
ATOM 21980 C CA . PRO A 1 56 ? 12.936 -5.578 2.635 1.00 44.14 56 PRO A CA 15
ATOM 21981 C C . PRO A 1 56 ? 11.887 -6.201 1.685 1.00 64.12 56 PRO A C 15
ATOM 21982 O O . PRO A 1 56 ? 11.829 -7.424 1.514 1.00 34.21 56 PRO A O 15
ATOM 21993 N N . LEU A 1 57 ? 11.085 -5.350 1.044 1.00 33.23 57 LEU A N 15
ATOM 21994 C CA . LEU A 1 57 ? 10.003 -5.804 0.163 1.00 50.52 57 LEU A CA 15
ATOM 21995 C C . LEU A 1 57 ? 10.535 -6.291 -1.196 1.00 21.04 57 LEU A C 15
ATOM 21996 O O . LEU A 1 57 ? 11.560 -5.812 -1.689 1.00 50.42 57 LEU A O 15
ATOM 22012 N N . THR A 1 58 ? 9.833 -7.251 -1.791 1.00 34.43 58 THR A N 15
ATOM 22013 C CA . THR A 1 58 ? 10.189 -7.780 -3.118 1.00 31.33 58 THR A CA 15
ATOM 22014 C C . THR A 1 58 ? 9.490 -6.993 -4.232 1.00 45.54 58 THR A C 15
ATOM 22015 O O . THR A 1 58 ? 8.490 -6.316 -3.987 1.00 2.14 58 THR A O 15
ATOM 22026 N N . GLU A 1 59 ? 9.994 -7.107 -5.462 1.00 34.34 59 GLU A N 15
ATOM 22027 C CA . GLU A 1 59 ? 9.382 -6.433 -6.618 1.00 60.43 59 GLU A CA 15
ATOM 22028 C C . GLU A 1 59 ? 7.882 -6.763 -6.752 1.00 11.34 59 GLU A C 15
ATOM 22029 O O . GLU A 1 59 ? 7.122 -6.011 -7.367 1.00 64.23 59 GLU A O 15
ATOM 22041 N N . SER A 1 60 ? 7.462 -7.890 -6.179 1.00 0.52 60 SER A N 15
ATOM 22042 C CA . SER A 1 60 ? 6.040 -8.259 -6.132 1.00 24.22 60 SER A CA 15
ATOM 22043 C C . SER A 1 60 ? 5.319 -7.523 -4.992 1.00 74.41 60 SER A C 15
ATOM 22044 O O . SER A 1 60 ? 4.171 -7.099 -5.132 1.00 20.33 60 SER A O 15
ATOM 22052 N N . GLN A 1 61 ? 6.006 -7.373 -3.862 1.00 75.44 61 GLN A N 15
ATOM 22053 C CA . GLN A 1 61 ? 5.433 -6.705 -2.690 1.00 20.23 61 GLN A CA 15
ATOM 22054 C C . GLN A 1 61 ? 5.254 -5.189 -2.909 1.00 51.15 61 GLN A C 15
ATOM 22055 O O . GLN A 1 61 ? 4.216 -4.638 -2.553 1.00 5.21 61 GLN A O 15
ATOM 22069 N N . LEU A 1 62 ? 6.250 -4.517 -3.503 1.00 64.23 62 LEU A N 15
ATOM 22070 C CA . LEU A 1 62 ? 6.102 -3.085 -3.841 1.00 72.05 62 LEU A CA 15
ATOM 22071 C C . LEU A 1 62 ? 4.899 -2.863 -4.774 1.00 12.34 62 LEU A C 15
ATOM 22072 O O . LEU A 1 62 ? 4.221 -1.830 -4.706 1.00 32.42 62 LEU A O 15
ATOM 22088 N N . ALA A 1 63 ? 4.650 -3.829 -5.654 1.00 14.14 63 ALA A N 15
ATOM 22089 C CA . ALA A 1 63 ? 3.484 -3.792 -6.540 1.00 13.54 63 ALA A CA 15
ATOM 22090 C C . ALA A 1 63 ? 2.183 -3.886 -5.737 1.00 20.44 63 ALA A C 15
ATOM 22091 O O . ALA A 1 63 ? 1.278 -3.073 -5.914 1.00 24.33 63 ALA A O 15
ATOM 22098 N N . LEU A 1 64 ? 2.106 -4.874 -4.844 1.00 54.42 64 LEU A N 15
ATOM 22099 C CA . LEU A 1 64 ? 0.925 -5.059 -3.993 1.00 71.31 64 LEU A CA 15
ATOM 22100 C C . LEU A 1 64 ? 0.628 -3.809 -3.150 1.00 55.54 64 LEU A C 15
ATOM 22101 O O . LEU A 1 64 ? -0.517 -3.374 -3.059 1.00 3.25 64 LEU A O 15
ATOM 22117 N N . VAL A 1 65 ? 1.660 -3.243 -2.528 1.00 30.33 65 VAL A N 15
ATOM 22118 C CA . VAL A 1 65 ? 1.502 -2.030 -1.714 1.00 35.31 65 VAL A CA 15
ATOM 22119 C C . VAL A 1 65 ? 0.885 -0.882 -2.533 1.00 13.11 65 VAL A C 15
ATOM 22120 O O . VAL A 1 65 ? -0.063 -0.226 -2.098 1.00 12.30 65 VAL A O 15
ATOM 22133 N N . ARG A 1 66 ? 1.421 -0.656 -3.730 1.00 71.20 66 ARG A N 15
ATOM 22134 C CA . ARG A 1 66 ? 0.894 0.378 -4.629 1.00 2.43 66 ARG A CA 15
ATOM 22135 C C . ARG A 1 66 ? -0.472 -0.023 -5.216 1.00 4.11 66 ARG A C 15
ATOM 22136 O O . ARG A 1 66 ? -1.277 0.837 -5.582 1.00 72.33 66 ARG A O 15
ATOM 22157 N N . ASP A 1 67 ? -0.726 -1.327 -5.293 1.00 22.33 67 ASP A N 15
ATOM 22158 C CA . ASP A 1 67 ? -2.012 -1.848 -5.765 1.00 22.24 67 ASP A CA 15
ATOM 22159 C C . ASP A 1 67 ? -3.124 -1.553 -4.745 1.00 21.31 67 ASP A C 15
ATOM 22160 O O . ASP A 1 67 ? -4.127 -0.920 -5.070 1.00 2.21 67 ASP A O 15
ATOM 22169 N N . ILE A 1 68 ? -2.929 -2.017 -3.509 1.00 11.32 68 ILE A N 15
ATOM 22170 C CA . ILE A 1 68 ? -3.879 -1.773 -2.420 1.00 73.01 68 ILE A CA 15
ATOM 22171 C C . ILE A 1 68 ? -4.095 -0.265 -2.204 1.00 34.13 68 ILE A C 15
ATOM 22172 O O . ILE A 1 68 ? -5.209 0.183 -1.919 1.00 11.24 68 ILE A O 15
ATOM 22188 N N . ARG A 1 69 ? -3.029 0.519 -2.361 1.00 2.50 69 ARG A N 15
ATOM 22189 C CA . ARG A 1 69 ? -3.133 1.978 -2.282 1.00 4.22 69 ARG A CA 15
ATOM 22190 C C . ARG A 1 69 ? -4.111 2.511 -3.343 1.00 50.54 69 ARG A C 15
ATOM 22191 O O . ARG A 1 69 ? -4.916 3.401 -3.074 1.00 35.15 69 ARG A O 15
ATOM 22212 N N . ARG A 1 70 ? -4.029 1.955 -4.553 1.00 45.03 70 ARG A N 15
ATOM 22213 C CA . ARG A 1 70 ? -4.971 2.286 -5.629 1.00 31.31 70 ARG A CA 15
ATOM 22214 C C . ARG A 1 70 ? -6.389 1.821 -5.254 1.00 10.24 70 ARG A C 15
ATOM 22215 O O . ARG A 1 70 ? -7.353 2.579 -5.347 1.00 52.55 70 ARG A O 15
ATOM 22236 N N . ARG A 1 71 ? -6.485 0.574 -4.799 1.00 10.52 71 ARG A N 15
ATOM 22237 C CA . ARG A 1 71 ? -7.746 -0.019 -4.331 1.00 42.34 71 ARG A CA 15
ATOM 22238 C C . ARG A 1 71 ? -8.481 0.895 -3.331 1.00 34.04 71 ARG A C 15
ATOM 22239 O O . ARG A 1 71 ? -9.718 0.925 -3.291 1.00 73.32 71 ARG A O 15
ATOM 22260 N N . GLY A 1 72 ? -7.715 1.617 -2.515 1.00 65.34 72 GLY A N 15
ATOM 22261 C CA . GLY A 1 72 ? -8.297 2.549 -1.551 1.00 4.21 72 GLY A CA 15
ATOM 22262 C C . GLY A 1 72 ? -8.550 3.940 -2.132 1.00 71.13 72 GLY A C 15
ATOM 22263 O O . GLY A 1 72 ? -9.645 4.490 -1.988 1.00 60.02 72 GLY A O 15
ATOM 22267 N N . LYS A 1 73 ? -7.546 4.513 -2.799 1.00 43.20 73 LYS A N 15
ATOM 22268 C CA . LYS A 1 73 ? -7.668 5.872 -3.349 1.00 60.54 73 LYS A CA 15
ATOM 22269 C C . LYS A 1 73 ? -8.733 5.952 -4.457 1.00 23.42 73 LYS A C 15
ATOM 22270 O O . LYS A 1 73 ? -9.250 7.029 -4.749 1.00 23.44 73 LYS A O 15
ATOM 22289 N N . ASN A 1 74 ? -9.059 4.813 -5.067 1.00 41.15 74 ASN A N 15
ATOM 22290 C CA . ASN A 1 74 ? -10.194 4.729 -5.999 1.00 25.24 74 ASN A CA 15
ATOM 22291 C C . ASN A 1 74 ? -11.511 5.100 -5.292 1.00 33.21 74 ASN A C 15
ATOM 22292 O O . ASN A 1 74 ? -12.378 5.763 -5.867 1.00 42.31 74 ASN A O 15
ATOM 22303 N N . LYS A 1 75 ? -11.645 4.672 -4.038 1.00 4.50 75 LYS A N 15
ATOM 22304 C CA . LYS A 1 75 ? -12.809 5.017 -3.214 1.00 11.40 75 LYS A CA 15
ATOM 22305 C C . LYS A 1 75 ? -12.782 6.507 -2.829 1.00 34.30 75 LYS A C 15
ATOM 22306 O O . LYS A 1 75 ? -13.799 7.198 -2.894 1.00 10.14 75 LYS A O 15
ATOM 22325 N N . VAL A 1 76 ? -11.603 6.992 -2.440 1.00 50.11 76 VAL A N 15
ATOM 22326 C CA . VAL A 1 76 ? -11.420 8.402 -2.072 1.00 60.12 76 VAL A CA 15
ATOM 22327 C C . VAL A 1 76 ? -11.712 9.340 -3.258 1.00 11.40 76 VAL A C 15
ATOM 22328 O O . VAL A 1 76 ? -12.386 10.362 -3.109 1.00 33.20 76 VAL A O 15
ATOM 22341 N N . ALA A 1 77 ? -11.210 8.973 -4.436 1.00 4.12 77 ALA A N 15
ATOM 22342 C CA . ALA A 1 77 ? -11.368 9.785 -5.650 1.00 2.31 77 ALA A CA 15
ATOM 22343 C C . ALA A 1 77 ? -12.837 9.913 -6.080 1.00 74.15 77 ALA A C 15
ATOM 22344 O O . ALA A 1 77 ? -13.213 10.867 -6.759 1.00 73.05 77 ALA A O 15
ATOM 22351 N N . ALA A 1 78 ? -13.662 8.939 -5.700 1.00 13.22 78 ALA A N 15
ATOM 22352 C CA . ALA A 1 78 ? -15.101 9.001 -5.971 1.00 74.34 78 ALA A CA 15
ATOM 22353 C C . ALA A 1 78 ? -15.772 10.086 -5.116 1.00 73.50 78 ALA A C 15
ATOM 22354 O O . ALA A 1 78 ? -16.706 10.761 -5.554 1.00 3.51 78 ALA A O 15
ATOM 22361 N N . GLN A 1 79 ? -15.276 10.248 -3.890 1.00 24.44 79 GLN A N 15
ATOM 22362 C CA . GLN A 1 79 ? -15.768 11.285 -2.980 1.00 14.04 79 GLN A CA 15
ATOM 22363 C C . GLN A 1 79 ? -15.207 12.667 -3.356 1.00 33.43 79 GLN A C 15
ATOM 22364 O O . GLN A 1 79 ? -15.957 13.619 -3.589 1.00 32.54 79 GLN A O 15
ATOM 22378 N N . ASN A 1 80 ? -13.882 12.768 -3.425 1.00 1.24 80 ASN A N 15
ATOM 22379 C CA . ASN A 1 80 ? -13.213 14.033 -3.751 1.00 54.35 80 ASN A CA 15
ATOM 22380 C C . ASN A 1 80 ? -12.660 14.016 -5.187 1.00 14.42 80 ASN A C 15
ATOM 22381 O O . ASN A 1 80 ? -11.505 13.648 -5.422 1.00 3.33 80 ASN A O 15
ATOM 22392 N N . TYR A 1 81 ? -13.501 14.394 -6.146 1.00 62.21 81 TYR A N 15
ATOM 22393 C CA . TYR A 1 81 ? -13.095 14.468 -7.554 1.00 1.11 81 TYR A CA 15
ATOM 22394 C C . TYR A 1 81 ? -13.317 15.878 -8.115 1.00 50.12 81 TYR A C 15
ATOM 22395 O O . TYR A 1 81 ? -14.359 16.494 -7.878 1.00 63.23 81 TYR A O 15
ATOM 22413 N N . ARG A 1 82 ? -12.332 16.382 -8.852 1.00 20.22 82 ARG A N 15
ATOM 22414 C CA . ARG A 1 82 ? -12.420 17.714 -9.461 1.00 4.33 82 ARG A CA 15
ATOM 22415 C C . ARG A 1 82 ? -11.376 17.887 -10.577 1.00 23.32 82 ARG A C 15
ATOM 22416 O O . ARG A 1 82 ? -10.208 17.537 -10.410 1.00 41.21 82 ARG A O 15
ATOM 22437 N N . LYS A 1 83 ? -11.803 18.422 -11.717 1.00 21.44 83 LYS A N 15
ATOM 22438 C CA . LYS A 1 83 ? -10.892 18.671 -12.842 1.00 10.54 83 LYS A CA 15
ATOM 22439 C C . LYS A 1 83 ? -10.306 20.089 -12.777 1.00 3.35 83 LYS A C 15
ATOM 22440 O O . LYS A 1 83 ? -11.013 21.050 -12.468 1.00 13.45 83 LYS A O 15
ATOM 22459 N N . ARG A 1 84 ? -9.011 20.212 -13.063 1.00 50.44 84 ARG A N 15
ATOM 22460 C CA . ARG A 1 84 ? -8.341 21.515 -13.073 1.00 14.20 84 ARG A CA 15
ATOM 22461 C C . ARG A 1 84 ? -7.042 21.468 -13.890 1.00 43.33 84 ARG A C 15
ATOM 22462 O O . ARG A 1 84 ? -6.318 20.469 -13.870 1.00 33.24 84 ARG A O 15
ATOM 22483 N N . LYS A 1 85 ? -6.762 22.545 -14.617 1.00 62.24 85 LYS A N 15
ATOM 22484 C CA . LYS A 1 85 ? -5.515 22.669 -15.380 1.00 11.34 85 LYS A CA 15
ATOM 22485 C C . LYS A 1 85 ? -4.326 22.940 -14.444 1.00 42.22 85 LYS A C 15
ATOM 22486 O O . LYS A 1 85 ? -4.324 23.920 -13.695 1.00 32.42 85 LYS A O 15
ATOM 22505 N N . LEU A 1 86 ? -3.320 22.068 -14.485 1.00 63.03 86 LEU A N 15
ATOM 22506 C CA . LEU A 1 86 ? -2.146 22.197 -13.610 1.00 33.41 86 LEU A CA 15
ATOM 22507 C C . LEU A 1 86 ? -1.343 23.471 -13.929 1.00 21.25 86 LEU A C 15
ATOM 22508 O O . LEU A 1 86 ? -0.655 23.547 -14.951 1.00 4.21 86 LEU A O 15
ATOM 22524 N N . GLU A 1 87 ? -1.441 24.462 -13.045 1.00 0.23 87 GLU A N 15
ATOM 22525 C CA . GLU A 1 87 ? -0.769 25.752 -13.235 1.00 34.13 87 GLU A CA 15
ATOM 22526 C C . GLU A 1 87 ? 0.756 25.597 -13.355 1.00 70.52 87 GLU A C 15
ATOM 22527 O O . GLU A 1 87 ? 1.422 25.098 -12.446 1.00 54.50 87 GLU A O 15
ATOM 22539 N N . THR A 1 88 ? 1.304 26.022 -14.488 1.00 35.10 88 THR A N 15
ATOM 22540 C CA . THR A 1 88 ? 2.758 26.005 -14.693 1.00 23.10 88 THR A CA 15
ATOM 22541 C C . THR A 1 88 ? 3.394 27.294 -14.157 1.00 13.03 88 THR A C 15
ATOM 22542 O O . THR A 1 88 ? 3.482 28.299 -14.865 1.00 14.44 88 THR A O 15
ATOM 22553 N N . ILE A 1 89 ? 3.813 27.266 -12.893 1.00 52.01 89 ILE A N 15
ATOM 22554 C CA . ILE A 1 89 ? 4.404 28.443 -12.247 1.00 73.54 89 ILE A CA 15
ATOM 22555 C C . ILE A 1 89 ? 5.798 28.756 -12.816 1.00 42.31 89 ILE A C 15
ATOM 22556 O O . ILE A 1 89 ? 6.022 29.825 -13.384 1.00 21.04 89 ILE A O 15
ATOM 22572 N N . VAL A 1 90 ? 6.730 27.815 -12.664 1.00 60.14 90 VAL A N 15
ATOM 22573 C CA . VAL A 1 90 ? 8.088 27.974 -13.201 1.00 20.12 90 VAL A CA 15
ATOM 22574 C C . VAL A 1 90 ? 8.177 27.470 -14.652 1.00 51.31 90 VAL A C 15
ATOM 22575 O O . VAL A 1 90 ? 7.528 26.488 -15.020 1.00 32.03 90 VAL A O 15
ATOM 22588 N N . GLN A 1 91 ? 8.985 28.147 -15.469 1.00 4.42 91 GLN A N 15
ATOM 22589 C CA . GLN A 1 91 ? 9.127 27.807 -16.894 1.00 70.24 91 GLN A CA 15
ATOM 22590 C C . GLN A 1 91 ? 10.005 26.556 -17.101 1.00 15.34 91 GLN A C 15
ATOM 22591 O O . GLN A 1 91 ? 11.249 26.691 -17.112 1.00 37.00 91 GLN A O 15
ATOM 22606 N N . MET A 1 1 ? 46.825 -6.696 10.074 1.00 24.52 1 MET A N 16
ATOM 22607 C CA . MET A 1 1 ? 46.450 -5.785 11.187 1.00 25.24 1 MET A CA 16
ATOM 22608 C C . MET A 1 1 ? 45.014 -5.265 11.013 1.00 11.41 1 MET A C 16
ATOM 22609 O O . MET A 1 1 ? 44.562 -5.037 9.891 1.00 52.45 1 MET A O 16
ATOM 22625 N N . GLY A 1 2 ? 44.299 -5.085 12.126 1.00 4.43 2 GLY A N 16
ATOM 22626 C CA . GLY A 1 2 ? 42.943 -4.544 12.078 1.00 50.22 2 GLY A CA 16
ATOM 22627 C C . GLY A 1 2 ? 41.855 -5.616 12.001 1.00 60.12 2 GLY A C 16
ATOM 22628 O O . GLY A 1 2 ? 42.009 -6.628 11.312 1.00 14.42 2 GLY A O 16
ATOM 22632 N N . HIS A 1 3 ? 40.748 -5.389 12.709 1.00 54.31 3 HIS A N 16
ATOM 22633 C CA . HIS A 1 3 ? 39.599 -6.301 12.673 1.00 71.02 3 HIS A CA 16
ATOM 22634 C C . HIS A 1 3 ? 38.715 -6.007 11.450 1.00 51.22 3 HIS A C 16
ATOM 22635 O O . HIS A 1 3 ? 38.242 -4.881 11.280 1.00 34.12 3 HIS A O 16
ATOM 22650 N N . HIS A 1 4 ? 38.495 -7.011 10.599 1.00 10.13 4 HIS A N 16
ATOM 22651 C CA . HIS A 1 4 ? 37.636 -6.841 9.419 1.00 60.25 4 HIS A CA 16
ATOM 22652 C C . HIS A 1 4 ? 36.212 -6.429 9.825 1.00 52.21 4 HIS A C 16
ATOM 22653 O O . HIS A 1 4 ? 35.775 -5.314 9.532 1.00 50.32 4 HIS A O 16
ATOM 22668 N N . HIS A 1 5 ? 35.492 -7.339 10.486 1.00 63.32 5 HIS A N 16
ATOM 22669 C CA . HIS A 1 5 ? 34.177 -7.032 11.067 1.00 42.21 5 HIS A CA 16
ATOM 22670 C C . HIS A 1 5 ? 33.195 -6.487 10.005 1.00 42.21 5 HIS A C 16
ATOM 22671 O O . HIS A 1 5 ? 32.355 -5.634 10.293 1.00 61.22 5 HIS A O 16
ATOM 22686 N N . HIS A 1 6 ? 33.288 -7.008 8.784 1.00 21.31 6 HIS A N 16
ATOM 22687 C CA . HIS A 1 6 ? 32.453 -6.530 7.673 1.00 3.43 6 HIS A CA 16
ATOM 22688 C C . HIS A 1 6 ? 31.009 -7.050 7.774 1.00 51.11 6 HIS A C 16
ATOM 22689 O O . HIS A 1 6 ? 30.767 -8.258 7.718 1.00 12.51 6 HIS A O 16
ATOM 22704 N N . HIS A 1 7 ? 30.056 -6.128 7.910 1.00 45.41 7 HIS A N 16
ATOM 22705 C CA . HIS A 1 7 ? 28.631 -6.476 7.943 1.00 24.14 7 HIS A CA 16
ATOM 22706 C C . HIS A 1 7 ? 28.141 -6.907 6.551 1.00 33.53 7 HIS A C 16
ATOM 22707 O O . HIS A 1 7 ? 28.106 -6.104 5.621 1.00 53.45 7 HIS A O 16
ATOM 22722 N N . HIS A 1 8 ? 27.779 -8.177 6.412 1.00 35.23 8 HIS A N 16
ATOM 22723 C CA . HIS A 1 8 ? 27.259 -8.697 5.143 1.00 33.21 8 HIS A CA 16
ATOM 22724 C C . HIS A 1 8 ? 25.727 -8.805 5.161 1.00 30.34 8 HIS A C 16
ATOM 22725 O O . HIS A 1 8 ? 25.064 -8.431 4.192 1.00 61.01 8 HIS A O 16
ATOM 22740 N N . SER A 1 9 ? 25.166 -9.309 6.264 1.00 30.45 9 SER A N 16
ATOM 22741 C CA . SER A 1 9 ? 23.706 -9.495 6.370 1.00 22.21 9 SER A CA 16
ATOM 22742 C C . SER A 1 9 ? 23.212 -9.507 7.830 1.00 23.20 9 SER A C 16
ATOM 22743 O O . SER A 1 9 ? 23.996 -9.404 8.778 1.00 43.02 9 SER A O 16
ATOM 22751 N N . HIS A 1 10 ? 21.894 -9.623 7.988 1.00 71.34 10 HIS A N 16
ATOM 22752 C CA . HIS A 1 10 ? 21.249 -9.685 9.305 1.00 3.14 10 HIS A CA 16
ATOM 22753 C C . HIS A 1 10 ? 19.926 -10.469 9.217 1.00 44.14 10 HIS A C 16
ATOM 22754 O O . HIS A 1 10 ? 19.038 -10.117 8.436 1.00 35.11 10 HIS A O 16
ATOM 22769 N N . MET A 1 11 ? 19.798 -11.529 10.012 1.00 60.23 11 MET A N 16
ATOM 22770 C CA . MET A 1 11 ? 18.599 -12.384 9.979 1.00 32.33 11 MET A CA 16
ATOM 22771 C C . MET A 1 11 ? 17.569 -11.987 11.055 1.00 12.55 11 MET A C 16
ATOM 22772 O O . MET A 1 11 ? 17.929 -11.609 12.173 1.00 24.22 11 MET A O 16
ATOM 22786 N N . ALA A 1 12 ? 16.288 -12.077 10.697 1.00 12.45 12 ALA A N 16
ATOM 22787 C CA . ALA A 1 12 ? 15.182 -11.750 11.608 1.00 55.13 12 ALA A CA 16
ATOM 22788 C C . ALA A 1 12 ? 13.857 -12.314 11.071 1.00 11.32 12 ALA A C 16
ATOM 22789 O O . ALA A 1 12 ? 13.787 -12.751 9.923 1.00 35.34 12 ALA A O 16
ATOM 22796 N N . LYS A 1 13 ? 12.814 -12.312 11.898 1.00 5.14 13 LYS A N 16
ATOM 22797 C CA . LYS A 1 13 ? 11.497 -12.828 11.491 1.00 62.32 13 LYS A CA 16
ATOM 22798 C C . LYS A 1 13 ? 10.429 -11.716 11.441 1.00 30.00 13 LYS A C 16
ATOM 22799 O O . LYS A 1 13 ? 9.874 -11.327 12.470 1.00 13.44 13 LYS A O 16
ATOM 22818 N N . PRO A 1 14 ? 10.155 -11.170 10.238 1.00 65.30 14 PRO A N 16
ATOM 22819 C CA . PRO A 1 14 ? 9.091 -10.186 10.021 1.00 4.11 14 PRO A CA 16
ATOM 22820 C C . PRO A 1 14 ? 7.761 -10.833 9.576 1.00 44.43 14 PRO A C 16
ATOM 22821 O O . PRO A 1 14 ? 7.756 -11.808 8.816 1.00 5.42 14 PRO A O 16
ATOM 22832 N N . THR A 1 15 ? 6.638 -10.289 10.045 1.00 10.13 15 THR A N 16
ATOM 22833 C CA . THR A 1 15 ? 5.313 -10.810 9.673 1.00 22.10 15 THR A CA 16
ATOM 22834 C C . THR A 1 15 ? 4.197 -9.823 10.033 1.00 2.11 15 THR A C 16
ATOM 22835 O O . THR A 1 15 ? 4.390 -8.917 10.846 1.00 4.21 15 THR A O 16
ATOM 22846 N N . ALA A 1 16 ? 3.033 -9.998 9.415 1.00 11.12 16 ALA A N 16
ATOM 22847 C CA . ALA A 1 16 ? 1.859 -9.174 9.711 1.00 5.22 16 ALA A CA 16
ATOM 22848 C C . ALA A 1 16 ? 0.898 -9.907 10.657 1.00 43.25 16 ALA A C 16
ATOM 22849 O O . ALA A 1 16 ? 0.212 -10.850 10.257 1.00 31.31 16 ALA A O 16
ATOM 22856 N N . ARG A 1 17 ? 0.859 -9.478 11.919 1.00 73.23 17 ARG A N 16
ATOM 22857 C CA . ARG A 1 17 ? -0.035 -10.082 12.909 1.00 13.44 17 ARG A CA 16
ATOM 22858 C C . ARG A 1 17 ? -1.506 -9.789 12.568 1.00 40.44 17 ARG A C 16
ATOM 22859 O O . ARG A 1 17 ? -2.015 -8.692 12.823 1.00 50.53 17 ARG A O 16
ATOM 22880 N N . GLY A 1 18 ? -2.177 -10.769 11.971 1.00 34.41 18 GLY A N 16
ATOM 22881 C CA . GLY A 1 18 ? -3.575 -10.601 11.596 1.00 55.12 18 GLY A CA 16
ATOM 22882 C C . GLY A 1 18 ? -4.138 -11.781 10.807 1.00 65.11 18 GLY A C 16
ATOM 22883 O O . GLY A 1 18 ? -3.447 -12.774 10.573 1.00 53.35 18 GLY A O 16
ATOM 22887 N N . GLU A 1 19 ? -5.397 -11.662 10.395 1.00 2.21 19 GLU A N 16
ATOM 22888 C CA . GLU A 1 19 ? -6.088 -12.724 9.647 1.00 11.51 19 GLU A CA 16
ATOM 22889 C C . GLU A 1 19 ? -7.417 -12.189 9.088 1.00 75.25 19 GLU A C 16
ATOM 22890 O O . GLU A 1 19 ? -7.832 -12.533 7.981 1.00 24.11 19 GLU A O 16
ATOM 22902 N N . ALA A 1 20 ? -8.074 -11.335 9.866 1.00 2.12 20 ALA A N 16
ATOM 22903 C CA . ALA A 1 20 ? -9.333 -10.711 9.453 1.00 2.01 20 ALA A CA 16
ATOM 22904 C C . ALA A 1 20 ? -9.107 -9.296 8.899 1.00 60.24 20 ALA A C 16
ATOM 22905 O O . ALA A 1 20 ? -7.971 -8.879 8.668 1.00 55.52 20 ALA A O 16
ATOM 22912 N N . GLY A 1 21 ? -10.196 -8.563 8.684 1.00 55.43 21 GLY A N 16
ATOM 22913 C CA . GLY A 1 21 ? -10.094 -7.196 8.189 1.00 40.00 21 GLY A CA 16
ATOM 22914 C C . GLY A 1 21 ? -10.589 -7.027 6.756 1.00 52.34 21 GLY A C 16
ATOM 22915 O O . GLY A 1 21 ? -11.267 -7.901 6.208 1.00 62.21 21 GLY A O 16
ATOM 22919 N N . SER A 1 22 ? -10.254 -5.890 6.154 1.00 53.14 22 SER A N 16
ATOM 22920 C CA . SER A 1 22 ? -10.660 -5.578 4.777 1.00 2.31 22 SER A CA 16
ATOM 22921 C C . SER A 1 22 ? -9.993 -6.518 3.763 1.00 41.43 22 SER A C 16
ATOM 22922 O O . SER A 1 22 ? -8.924 -7.072 4.022 1.00 4.32 22 SER A O 16
ATOM 22930 N N . ARG A 1 23 ? -10.621 -6.683 2.600 1.00 51.21 23 ARG A N 16
ATOM 22931 C CA . ARG A 1 23 ? -10.085 -7.563 1.554 1.00 14.34 23 ARG A CA 16
ATOM 22932 C C . ARG A 1 23 ? -8.689 -7.117 1.083 1.00 71.43 23 ARG A C 16
ATOM 22933 O O . ARG A 1 23 ? -7.910 -7.928 0.580 1.00 40.42 23 ARG A O 16
ATOM 22954 N N . ASP A 1 24 ? -8.382 -5.831 1.233 1.00 4.15 24 ASP A N 16
ATOM 22955 C CA . ASP A 1 24 ? -7.031 -5.322 0.956 1.00 61.32 24 ASP A CA 16
ATOM 22956 C C . ASP A 1 24 ? -6.019 -5.805 2.019 1.00 34.25 24 ASP A C 16
ATOM 22957 O O . ASP A 1 24 ? -4.903 -6.205 1.684 1.00 30.32 24 ASP A O 16
ATOM 22966 N N . GLU A 1 25 ? -6.416 -5.765 3.294 1.00 11.12 25 GLU A N 16
ATOM 22967 C CA . GLU A 1 25 ? -5.615 -6.347 4.387 1.00 14.14 25 GLU A CA 16
ATOM 22968 C C . GLU A 1 25 ? -5.197 -7.795 4.062 1.00 53.41 25 GLU A C 16
ATOM 22969 O O . GLU A 1 25 ? -4.056 -8.198 4.304 1.00 43.02 25 GLU A O 16
ATOM 22981 N N . ARG A 1 26 ? -6.128 -8.569 3.496 1.00 31.53 26 ARG A N 16
ATOM 22982 C CA . ARG A 1 26 ? -5.843 -9.954 3.093 1.00 11.13 26 ARG A CA 16
ATOM 22983 C C . ARG A 1 26 ? -4.744 -10.038 2.020 1.00 73.42 26 ARG A C 16
ATOM 22984 O O . ARG A 1 26 ? -4.045 -11.048 1.918 1.00 1.53 26 ARG A O 16
ATOM 23005 N N . ARG A 1 27 ? -4.601 -8.989 1.208 1.00 74.01 27 ARG A N 16
ATOM 23006 C CA . ARG A 1 27 ? -3.483 -8.905 0.258 1.00 42.01 27 ARG A CA 16
ATOM 23007 C C . ARG A 1 27 ? -2.158 -8.697 1.007 1.00 0.31 27 ARG A C 16
ATOM 23008 O O . ARG A 1 27 ? -1.153 -9.353 0.719 1.00 24.40 27 ARG A O 16
ATOM 23029 N N . ALA A 1 28 ? -2.177 -7.793 1.985 1.00 20.54 28 ALA A N 16
ATOM 23030 C CA . ALA A 1 28 ? -0.985 -7.458 2.773 1.00 32.41 28 ALA A CA 16
ATOM 23031 C C . ALA A 1 28 ? -0.399 -8.688 3.489 1.00 31.22 28 ALA A C 16
ATOM 23032 O O . ALA A 1 28 ? 0.744 -9.080 3.243 1.00 13.42 28 ALA A O 16
ATOM 23039 N N . LEU A 1 29 ? -1.195 -9.298 4.366 1.00 72.41 29 LEU A N 16
ATOM 23040 C CA . LEU A 1 29 ? -0.746 -10.461 5.148 1.00 50.12 29 LEU A CA 16
ATOM 23041 C C . LEU A 1 29 ? -0.373 -11.659 4.252 1.00 54.11 29 LEU A C 16
ATOM 23042 O O . LEU A 1 29 ? 0.446 -12.501 4.630 1.00 75.42 29 LEU A O 16
ATOM 23058 N N . ALA A 1 30 ? -0.968 -11.726 3.058 1.00 24.20 30 ALA A N 16
ATOM 23059 C CA . ALA A 1 30 ? -0.675 -12.808 2.109 1.00 20.42 30 ALA A CA 16
ATOM 23060 C C . ALA A 1 30 ? 0.736 -12.678 1.515 1.00 54.20 30 ALA A C 16
ATOM 23061 O O . ALA A 1 30 ? 1.425 -13.674 1.303 1.00 55.05 30 ALA A O 16
ATOM 23068 N N . MET A 1 31 ? 1.162 -11.443 1.246 1.00 21.11 31 MET A N 16
ATOM 23069 C CA . MET A 1 31 ? 2.485 -11.186 0.661 1.00 34.14 31 MET A CA 16
ATOM 23070 C C . MET A 1 31 ? 3.506 -10.726 1.716 1.00 53.01 31 MET A C 16
ATOM 23071 O O . MET A 1 31 ? 4.503 -10.085 1.383 1.00 22.15 31 MET A O 16
ATOM 23085 N N . LYS A 1 32 ? 3.250 -11.066 2.981 1.00 32.51 32 LYS A N 16
ATOM 23086 C CA . LYS A 1 32 ? 4.189 -10.783 4.081 1.00 40.21 32 LYS A CA 16
ATOM 23087 C C . LYS A 1 32 ? 4.458 -9.273 4.249 1.00 75.34 32 LYS A C 16
ATOM 23088 O O . LYS A 1 32 ? 5.575 -8.862 4.573 1.00 74.20 32 LYS A O 16
ATOM 23107 N N . ILE A 1 33 ? 3.427 -8.458 4.038 1.00 24.54 33 ILE A N 16
ATOM 23108 C CA . ILE A 1 33 ? 3.520 -7.008 4.241 1.00 10.04 33 ILE A CA 16
ATOM 23109 C C . ILE A 1 33 ? 3.290 -6.654 5.727 1.00 1.04 33 ILE A C 16
ATOM 23110 O O . ILE A 1 33 ? 2.160 -6.697 6.212 1.00 75.31 33 ILE A O 16
ATOM 23126 N N . PRO A 1 34 ? 4.360 -6.295 6.469 1.00 45.20 34 PRO A N 16
ATOM 23127 C CA . PRO A 1 34 ? 4.282 -6.092 7.928 1.00 13.44 34 PRO A CA 16
ATOM 23128 C C . PRO A 1 34 ? 3.694 -4.728 8.358 1.00 70.53 34 PRO A C 16
ATOM 23129 O O . PRO A 1 34 ? 3.814 -4.334 9.520 1.00 22.50 34 PRO A O 16
ATOM 23140 N N . PHE A 1 35 ? 3.048 -4.019 7.436 1.00 61.25 35 PHE A N 16
ATOM 23141 C CA . PHE A 1 35 ? 2.420 -2.727 7.757 1.00 10.31 35 PHE A CA 16
ATOM 23142 C C . PHE A 1 35 ? 0.981 -2.642 7.207 1.00 0.54 35 PHE A C 16
ATOM 23143 O O . PHE A 1 35 ? 0.689 -3.150 6.125 1.00 15.05 35 PHE A O 16
ATOM 23160 N N . PRO A 1 36 ? 0.067 -1.992 7.961 1.00 11.01 36 PRO A N 16
ATOM 23161 C CA . PRO A 1 36 ? -1.374 -1.953 7.629 1.00 32.11 36 PRO A CA 16
ATOM 23162 C C . PRO A 1 36 ? -1.703 -1.153 6.355 1.00 43.04 36 PRO A C 16
ATOM 23163 O O . PRO A 1 36 ? -1.013 -0.185 6.013 1.00 2.32 36 PRO A O 16
ATOM 23174 N N . THR A 1 37 ? -2.788 -1.541 5.675 1.00 62.33 37 THR A N 16
ATOM 23175 C CA . THR A 1 37 ? -3.217 -0.865 4.441 1.00 5.24 37 THR A CA 16
ATOM 23176 C C . THR A 1 37 ? -3.559 0.609 4.691 1.00 11.34 37 THR A C 16
ATOM 23177 O O . THR A 1 37 ? -3.417 1.445 3.800 1.00 62.32 37 THR A O 16
ATOM 23188 N N . ASP A 1 38 ? -4.003 0.920 5.913 1.00 50.24 38 ASP A N 16
ATOM 23189 C CA . ASP A 1 38 ? -4.225 2.310 6.326 1.00 65.34 38 ASP A CA 16
ATOM 23190 C C . ASP A 1 38 ? -2.988 3.169 6.042 1.00 1.11 38 ASP A C 16
ATOM 23191 O O . ASP A 1 38 ? -3.074 4.202 5.381 1.00 2.51 38 ASP A O 16
ATOM 23200 N N . LYS A 1 39 ? -1.839 2.717 6.536 1.00 10.01 39 LYS A N 16
ATOM 23201 C CA . LYS A 1 39 ? -0.563 3.402 6.315 1.00 74.24 39 LYS A CA 16
ATOM 23202 C C . LYS A 1 39 ? -0.283 3.590 4.813 1.00 1.30 39 LYS A C 16
ATOM 23203 O O . LYS A 1 39 ? 0.120 4.668 4.373 1.00 23.04 39 LYS A O 16
ATOM 23222 N N . ILE A 1 40 ? -0.532 2.540 4.030 1.00 5.32 40 ILE A N 16
ATOM 23223 C CA . ILE A 1 40 ? -0.345 2.581 2.571 1.00 4.31 40 ILE A CA 16
ATOM 23224 C C . ILE A 1 40 ? -1.204 3.681 1.910 1.00 20.30 40 ILE A C 16
ATOM 23225 O O . ILE A 1 40 ? -0.729 4.434 1.054 1.00 24.43 40 ILE A O 16
ATOM 23241 N N . VAL A 1 41 ? -2.469 3.769 2.319 1.00 4.13 41 VAL A N 16
ATOM 23242 C CA . VAL A 1 41 ? -3.412 4.728 1.729 1.00 31.20 41 VAL A CA 16
ATOM 23243 C C . VAL A 1 41 ? -3.253 6.145 2.321 1.00 65.24 41 VAL A C 16
ATOM 23244 O O . VAL A 1 41 ? -3.472 7.143 1.631 1.00 34.11 41 VAL A O 16
ATOM 23257 N N . ASN A 1 42 ? -2.858 6.231 3.592 1.00 3.55 42 ASN A N 16
ATOM 23258 C CA . ASN A 1 42 ? -2.743 7.526 4.284 1.00 63.34 42 ASN A CA 16
ATOM 23259 C C . ASN A 1 42 ? -1.465 8.288 3.890 1.00 23.55 42 ASN A C 16
ATOM 23260 O O . ASN A 1 42 ? -1.517 9.487 3.611 1.00 71.03 42 ASN A O 16
ATOM 23271 N N . LEU A 1 43 ? -0.326 7.598 3.872 1.00 44.01 43 LEU A N 16
ATOM 23272 C CA . LEU A 1 43 ? 0.959 8.245 3.574 1.00 61.10 43 LEU A CA 16
ATOM 23273 C C . LEU A 1 43 ? 1.017 8.787 2.134 1.00 71.13 43 LEU A C 16
ATOM 23274 O O . LEU A 1 43 ? 0.586 8.123 1.186 1.00 73.22 43 LEU A O 16
ATOM 23290 N N . PRO A 1 44 ? 1.553 10.008 1.948 1.00 61.34 44 PRO A N 16
ATOM 23291 C CA . PRO A 1 44 ? 1.720 10.604 0.612 1.00 40.30 44 PRO A CA 16
ATOM 23292 C C . PRO A 1 44 ? 2.843 9.920 -0.186 1.00 60.52 44 PRO A C 16
ATOM 23293 O O . PRO A 1 44 ? 3.587 9.106 0.362 1.00 65.21 44 PRO A O 16
ATOM 23304 N N . VAL A 1 45 ? 2.981 10.256 -1.471 1.00 32.42 45 VAL A N 16
ATOM 23305 C CA . VAL A 1 45 ? 4.018 9.640 -2.314 1.00 31.23 45 VAL A CA 16
ATOM 23306 C C . VAL A 1 45 ? 5.422 9.853 -1.713 1.00 14.24 45 VAL A C 16
ATOM 23307 O O . VAL A 1 45 ? 6.308 9.009 -1.858 1.00 34.54 45 VAL A O 16
ATOM 23320 N N . ASP A 1 46 ? 5.594 10.976 -1.015 1.00 5.33 46 ASP A N 16
ATOM 23321 C CA . ASP A 1 46 ? 6.847 11.299 -0.326 1.00 70.22 46 ASP A CA 16
ATOM 23322 C C . ASP A 1 46 ? 7.273 10.162 0.622 1.00 71.01 46 ASP A C 16
ATOM 23323 O O . ASP A 1 46 ? 8.325 9.544 0.439 1.00 72.24 46 ASP A O 16
ATOM 23332 N N . ASP A 1 47 ? 6.442 9.886 1.629 1.00 42.22 47 ASP A N 16
ATOM 23333 C CA . ASP A 1 47 ? 6.709 8.800 2.578 1.00 71.32 47 ASP A CA 16
ATOM 23334 C C . ASP A 1 47 ? 6.549 7.421 1.924 1.00 43.53 47 ASP A C 16
ATOM 23335 O O . ASP A 1 47 ? 7.221 6.471 2.308 1.00 43.32 47 ASP A O 16
ATOM 23344 N N . PHE A 1 48 ? 5.658 7.324 0.939 1.00 64.12 48 PHE A N 16
ATOM 23345 C CA . PHE A 1 48 ? 5.394 6.062 0.232 1.00 30.11 48 PHE A CA 16
ATOM 23346 C C . PHE A 1 48 ? 6.673 5.506 -0.420 1.00 41.41 48 PHE A C 16
ATOM 23347 O O . PHE A 1 48 ? 7.001 4.326 -0.265 1.00 24.51 48 PHE A O 16
ATOM 23364 N N . ASN A 1 49 ? 7.391 6.364 -1.145 1.00 70.44 49 ASN A N 16
ATOM 23365 C CA . ASN A 1 49 ? 8.665 5.982 -1.772 1.00 65.12 49 ASN A CA 16
ATOM 23366 C C . ASN A 1 49 ? 9.679 5.490 -0.727 1.00 2.13 49 ASN A C 16
ATOM 23367 O O . ASN A 1 49 ? 10.388 4.500 -0.939 1.00 22.50 49 ASN A O 16
ATOM 23378 N N . GLU A 1 50 ? 9.746 6.194 0.399 1.00 53.34 50 GLU A N 16
ATOM 23379 C CA . GLU A 1 50 ? 10.638 5.819 1.502 1.00 0.25 50 GLU A CA 16
ATOM 23380 C C . GLU A 1 50 ? 10.134 4.562 2.230 1.00 3.13 50 GLU A C 16
ATOM 23381 O O . GLU A 1 50 ? 10.922 3.746 2.694 1.00 61.34 50 GLU A O 16
ATOM 23393 N N . LEU A 1 51 ? 8.816 4.407 2.305 1.00 44.33 51 LEU A N 16
ATOM 23394 C CA . LEU A 1 51 ? 8.192 3.261 2.983 1.00 71.54 51 LEU A CA 16
ATOM 23395 C C . LEU A 1 51 ? 8.639 1.947 2.336 1.00 3.33 51 LEU A C 16
ATOM 23396 O O . LEU A 1 51 ? 9.137 1.041 3.008 1.00 2.05 51 LEU A O 16
ATOM 23412 N N . LEU A 1 52 ? 8.480 1.872 1.017 1.00 25.24 52 LEU A N 16
ATOM 23413 C CA . LEU A 1 52 ? 8.921 0.709 0.241 1.00 24.23 52 LEU A CA 16
ATOM 23414 C C . LEU A 1 52 ? 10.447 0.529 0.302 1.00 75.13 52 LEU A C 16
ATOM 23415 O O . LEU A 1 52 ? 10.966 -0.541 -0.006 1.00 10.41 52 LEU A O 16
ATOM 23431 N N . ALA A 1 53 ? 11.161 1.596 0.667 1.00 10.10 53 ALA A N 16
ATOM 23432 C CA . ALA A 1 53 ? 12.625 1.552 0.795 1.00 72.00 53 ALA A CA 16
ATOM 23433 C C . ALA A 1 53 ? 13.065 1.122 2.206 1.00 12.32 53 ALA A C 16
ATOM 23434 O O . ALA A 1 53 ? 14.106 0.486 2.373 1.00 63.52 53 ALA A O 16
ATOM 23441 N N . ARG A 1 54 ? 12.272 1.480 3.213 1.00 31.22 54 ARG A N 16
ATOM 23442 C CA . ARG A 1 54 ? 12.586 1.153 4.610 1.00 41.02 54 ARG A CA 16
ATOM 23443 C C . ARG A 1 54 ? 12.395 -0.344 4.894 1.00 20.31 54 ARG A C 16
ATOM 23444 O O . ARG A 1 54 ? 13.214 -0.972 5.569 1.00 1.01 54 ARG A O 16
ATOM 23465 N N . TYR A 1 55 ? 11.312 -0.910 4.374 1.00 4.23 55 TYR A N 16
ATOM 23466 C CA . TYR A 1 55 ? 11.040 -2.341 4.527 1.00 13.22 55 TYR A CA 16
ATOM 23467 C C . TYR A 1 55 ? 11.739 -3.154 3.424 1.00 63.21 55 TYR A C 16
ATOM 23468 O O . TYR A 1 55 ? 11.831 -2.709 2.278 1.00 4.44 55 TYR A O 16
ATOM 23486 N N . PRO A 1 56 ? 12.245 -4.360 3.753 1.00 65.13 56 PRO A N 16
ATOM 23487 C CA . PRO A 1 56 ? 12.987 -5.208 2.796 1.00 35.12 56 PRO A CA 16
ATOM 23488 C C . PRO A 1 56 ? 12.072 -5.915 1.774 1.00 30.45 56 PRO A C 16
ATOM 23489 O O . PRO A 1 56 ? 12.278 -7.088 1.444 1.00 3.33 56 PRO A O 16
ATOM 23500 N N . LEU A 1 57 ? 11.101 -5.181 1.236 1.00 14.53 57 LEU A N 16
ATOM 23501 C CA . LEU A 1 57 ? 10.105 -5.751 0.323 1.00 4.03 57 LEU A CA 16
ATOM 23502 C C . LEU A 1 57 ? 10.722 -6.114 -1.039 1.00 51.41 57 LEU A C 16
ATOM 23503 O O . LEU A 1 57 ? 11.664 -5.468 -1.506 1.00 54.14 57 LEU A O 16
ATOM 23519 N N . THR A 1 58 ? 10.186 -7.159 -1.664 1.00 64.12 58 THR A N 16
ATOM 23520 C CA . THR A 1 58 ? 10.590 -7.554 -3.018 1.00 45.31 58 THR A CA 16
ATOM 23521 C C . THR A 1 58 ? 9.687 -6.887 -4.059 1.00 11.54 58 THR A C 16
ATOM 23522 O O . THR A 1 58 ? 8.588 -6.438 -3.728 1.00 52.21 58 THR A O 16
ATOM 23533 N N . GLU A 1 59 ? 10.132 -6.835 -5.314 1.00 54.05 59 GLU A N 16
ATOM 23534 C CA . GLU A 1 59 ? 9.344 -6.217 -6.392 1.00 73.14 59 GLU A CA 16
ATOM 23535 C C . GLU A 1 59 ? 7.883 -6.701 -6.387 1.00 14.04 59 GLU A C 16
ATOM 23536 O O . GLU A 1 59 ? 6.953 -5.907 -6.549 1.00 34.44 59 GLU A O 16
ATOM 23548 N N . SER A 1 60 ? 7.690 -8.005 -6.186 1.00 40.44 60 SER A N 16
ATOM 23549 C CA . SER A 1 60 ? 6.343 -8.596 -6.112 1.00 73.30 60 SER A CA 16
ATOM 23550 C C . SER A 1 60 ? 5.502 -7.939 -5.006 1.00 2.31 60 SER A C 16
ATOM 23551 O O . SER A 1 60 ? 4.289 -7.767 -5.146 1.00 74.04 60 SER A O 16
ATOM 23559 N N . GLN A 1 61 ? 6.159 -7.575 -3.906 1.00 23.42 61 GLN A N 16
ATOM 23560 C CA . GLN A 1 61 ? 5.490 -6.935 -2.767 1.00 21.11 61 GLN A CA 16
ATOM 23561 C C . GLN A 1 61 ? 5.202 -5.445 -3.040 1.00 22.44 61 GLN A C 16
ATOM 23562 O O . GLN A 1 61 ? 4.088 -4.973 -2.801 1.00 70.31 61 GLN A O 16
ATOM 23576 N N . LEU A 1 62 ? 6.199 -4.708 -3.549 1.00 62.03 62 LEU A N 16
ATOM 23577 C CA . LEU A 1 62 ? 6.011 -3.282 -3.878 1.00 33.15 62 LEU A CA 16
ATOM 23578 C C . LEU A 1 62 ? 4.845 -3.085 -4.861 1.00 71.40 62 LEU A C 16
ATOM 23579 O O . LEU A 1 62 ? 4.000 -2.207 -4.672 1.00 43.21 62 LEU A O 16
ATOM 23595 N N . ALA A 1 63 ? 4.811 -3.909 -5.910 1.00 41.33 63 ALA A N 16
ATOM 23596 C CA . ALA A 1 63 ? 3.739 -3.857 -6.912 1.00 73.34 63 ALA A CA 16
ATOM 23597 C C . ALA A 1 63 ? 2.350 -3.956 -6.263 1.00 41.35 63 ALA A C 16
ATOM 23598 O O . ALA A 1 63 ? 1.430 -3.215 -6.617 1.00 3.11 63 ALA A O 16
ATOM 23605 N N . LEU A 1 64 ? 2.206 -4.866 -5.300 1.00 63.03 64 LEU A N 16
ATOM 23606 C CA . LEU A 1 64 ? 0.939 -5.036 -4.583 1.00 1.31 64 LEU A CA 16
ATOM 23607 C C . LEU A 1 64 ? 0.579 -3.783 -3.766 1.00 12.42 64 LEU A C 16
ATOM 23608 O O . LEU A 1 64 ? -0.558 -3.309 -3.808 1.00 44.40 64 LEU A O 16
ATOM 23624 N N . VAL A 1 65 ? 1.555 -3.254 -3.027 1.00 31.43 65 VAL A N 16
ATOM 23625 C CA . VAL A 1 65 ? 1.350 -2.041 -2.223 1.00 11.44 65 VAL A CA 16
ATOM 23626 C C . VAL A 1 65 ? 0.806 -0.888 -3.089 1.00 51.33 65 VAL A C 16
ATOM 23627 O O . VAL A 1 65 ? -0.036 -0.100 -2.646 1.00 43.35 65 VAL A O 16
ATOM 23640 N N . ARG A 1 66 ? 1.285 -0.808 -4.331 1.00 75.23 66 ARG A N 16
ATOM 23641 C CA . ARG A 1 66 ? 0.787 0.182 -5.296 1.00 63.24 66 ARG A CA 16
ATOM 23642 C C . ARG A 1 66 ? -0.704 -0.042 -5.609 1.00 44.52 66 ARG A C 16
ATOM 23643 O O . ARG A 1 66 ? -1.504 0.900 -5.594 1.00 21.13 66 ARG A O 16
ATOM 23664 N N . ASP A 1 67 ? -1.064 -1.297 -5.890 1.00 53.15 67 ASP A N 16
ATOM 23665 C CA . ASP A 1 67 ? -2.452 -1.674 -6.188 1.00 64.01 67 ASP A CA 16
ATOM 23666 C C . ASP A 1 67 ? -3.380 -1.364 -4.997 1.00 22.04 67 ASP A C 16
ATOM 23667 O O . ASP A 1 67 ? -4.486 -0.848 -5.175 1.00 65.14 67 ASP A O 16
ATOM 23676 N N . ILE A 1 68 ? -2.909 -1.668 -3.785 1.00 73.51 68 ILE A N 16
ATOM 23677 C CA . ILE A 1 68 ? -3.661 -1.371 -2.558 1.00 63.23 68 ILE A CA 16
ATOM 23678 C C . ILE A 1 68 ? -3.901 0.140 -2.401 1.00 74.32 68 ILE A C 16
ATOM 23679 O O . ILE A 1 68 ? -5.008 0.573 -2.087 1.00 72.21 68 ILE A O 16
ATOM 23695 N N . ARG A 1 69 ? -2.855 0.935 -2.625 1.00 23.13 69 ARG A N 16
ATOM 23696 C CA . ARG A 1 69 ? -2.965 2.400 -2.575 1.00 61.11 69 ARG A CA 16
ATOM 23697 C C . ARG A 1 69 ? -3.970 2.932 -3.614 1.00 61.43 69 ARG A C 16
ATOM 23698 O O . ARG A 1 69 ? -4.811 3.782 -3.303 1.00 63.13 69 ARG A O 16
ATOM 23719 N N . ARG A 1 70 ? -3.882 2.417 -4.842 1.00 40.15 70 ARG A N 16
ATOM 23720 C CA . ARG A 1 70 ? -4.780 2.825 -5.931 1.00 24.42 70 ARG A CA 16
ATOM 23721 C C . ARG A 1 70 ? -6.246 2.489 -5.606 1.00 44.41 70 ARG A C 16
ATOM 23722 O O . ARG A 1 70 ? -7.112 3.362 -5.639 1.00 0.12 70 ARG A O 16
ATOM 23743 N N . ARG A 1 71 ? -6.514 1.225 -5.285 1.00 25.23 71 ARG A N 16
ATOM 23744 C CA . ARG A 1 71 ? -7.881 0.772 -4.993 1.00 74.52 71 ARG A CA 16
ATOM 23745 C C . ARG A 1 71 ? -8.407 1.344 -3.663 1.00 51.50 71 ARG A C 16
ATOM 23746 O O . ARG A 1 71 ? -9.604 1.598 -3.513 1.00 53.12 71 ARG A O 16
ATOM 23767 N N . GLY A 1 72 ? -7.508 1.532 -2.700 1.00 60.45 72 GLY A N 16
ATOM 23768 C CA . GLY A 1 72 ? -7.892 2.084 -1.404 1.00 62.25 72 GLY A CA 16
ATOM 23769 C C . GLY A 1 72 ? -8.336 3.541 -1.481 1.00 50.34 72 GLY A C 16
ATOM 23770 O O . GLY A 1 72 ? -9.391 3.910 -0.959 1.00 73.03 72 GLY A O 16
ATOM 23774 N N . LYS A 1 73 ? -7.532 4.377 -2.140 1.00 50.04 73 LYS A N 16
ATOM 23775 C CA . LYS A 1 73 ? -7.861 5.798 -2.299 1.00 21.13 73 LYS A CA 16
ATOM 23776 C C . LYS A 1 73 ? -8.979 6.004 -3.341 1.00 41.25 73 LYS A C 16
ATOM 23777 O O . LYS A 1 73 ? -9.659 7.030 -3.339 1.00 23.44 73 LYS A O 16
ATOM 23796 N N . ASN A 1 74 ? -9.175 5.021 -4.220 1.00 74.11 74 ASN A N 16
ATOM 23797 C CA . ASN A 1 74 ? -10.293 5.052 -5.174 1.00 45.24 74 ASN A CA 16
ATOM 23798 C C . ASN A 1 74 ? -11.635 5.238 -4.442 1.00 3.15 74 ASN A C 16
ATOM 23799 O O . ASN A 1 74 ? -12.545 5.902 -4.943 1.00 5.14 74 ASN A O 16
ATOM 23810 N N . LYS A 1 75 ? -11.735 4.662 -3.242 1.00 33.33 75 LYS A N 16
ATOM 23811 C CA . LYS A 1 75 ? -12.949 4.755 -2.427 1.00 52.22 75 LYS A CA 16
ATOM 23812 C C . LYS A 1 75 ? -13.285 6.214 -2.063 1.00 54.51 75 LYS A C 16
ATOM 23813 O O . LYS A 1 75 ? -14.443 6.627 -2.132 1.00 62.21 75 LYS A O 16
ATOM 23832 N N . VAL A 1 76 ? -12.273 7.001 -1.685 1.00 23.41 76 VAL A N 16
ATOM 23833 C CA . VAL A 1 76 ? -12.495 8.419 -1.356 1.00 22.44 76 VAL A CA 16
ATOM 23834 C C . VAL A 1 76 ? -12.627 9.270 -2.631 1.00 10.35 76 VAL A C 16
ATOM 23835 O O . VAL A 1 76 ? -13.335 10.275 -2.649 1.00 63.12 76 VAL A O 16
ATOM 23848 N N . ALA A 1 77 ? -11.959 8.843 -3.701 1.00 54.30 77 ALA A N 16
ATOM 23849 C CA . ALA A 1 77 ? -12.007 9.552 -4.985 1.00 64.12 77 ALA A CA 16
ATOM 23850 C C . ALA A 1 77 ? -13.375 9.405 -5.676 1.00 4.11 77 ALA A C 16
ATOM 23851 O O . ALA A 1 77 ? -13.643 10.059 -6.687 1.00 5.32 77 ALA A O 16
ATOM 23858 N N . ALA A 1 78 ? -14.232 8.541 -5.130 1.00 24.44 78 ALA A N 16
ATOM 23859 C CA . ALA A 1 78 ? -15.578 8.318 -5.675 1.00 14.10 78 ALA A CA 16
ATOM 23860 C C . ALA A 1 78 ? -16.439 9.595 -5.638 1.00 34.40 78 ALA A C 16
ATOM 23861 O O . ALA A 1 78 ? -17.332 9.776 -6.467 1.00 43.30 78 ALA A O 16
ATOM 23868 N N . GLN A 1 79 ? -16.165 10.480 -4.680 1.00 50.42 79 GLN A N 16
ATOM 23869 C CA . GLN A 1 79 ? -16.900 11.747 -4.569 1.00 71.44 79 GLN A CA 16
ATOM 23870 C C . GLN A 1 79 ? -16.531 12.711 -5.713 1.00 41.31 79 GLN A C 16
ATOM 23871 O O . GLN A 1 79 ? -17.404 13.308 -6.347 1.00 61.22 79 GLN A O 16
ATOM 23885 N N . ASN A 1 80 ? -15.232 12.841 -5.988 1.00 73.32 80 ASN A N 16
ATOM 23886 C CA . ASN A 1 80 ? -14.740 13.698 -7.076 1.00 71.31 80 ASN A CA 16
ATOM 23887 C C . ASN A 1 80 ? -14.712 12.943 -8.415 1.00 3.14 80 ASN A C 16
ATOM 23888 O O . ASN A 1 80 ? -14.156 13.418 -9.405 1.00 72.52 80 ASN A O 16
ATOM 23899 N N . TYR A 1 81 ? -15.329 11.765 -8.431 1.00 71.31 81 TYR A N 16
ATOM 23900 C CA . TYR A 1 81 ? -15.467 10.963 -9.650 1.00 52.02 81 TYR A CA 16
ATOM 23901 C C . TYR A 1 81 ? -16.447 11.624 -10.638 1.00 34.42 81 TYR A C 16
ATOM 23902 O O . TYR A 1 81 ? -16.366 11.417 -11.851 1.00 51.34 81 TYR A O 16
ATOM 23920 N N . ARG A 1 82 ? -17.378 12.418 -10.107 1.00 43.43 82 ARG A N 16
ATOM 23921 C CA . ARG A 1 82 ? -18.364 13.119 -10.938 1.00 53.05 82 ARG A CA 16
ATOM 23922 C C . ARG A 1 82 ? -17.745 14.333 -11.654 1.00 44.53 82 ARG A C 16
ATOM 23923 O O . ARG A 1 82 ? -17.478 15.371 -11.040 1.00 60.42 82 ARG A O 16
ATOM 23944 N N . LYS A 1 83 ? -17.519 14.179 -12.957 1.00 25.12 83 LYS A N 16
ATOM 23945 C CA . LYS A 1 83 ? -16.954 15.239 -13.800 1.00 54.43 83 LYS A CA 16
ATOM 23946 C C . LYS A 1 83 ? -17.473 15.104 -15.243 1.00 14.43 83 LYS A C 16
ATOM 23947 O O . LYS A 1 83 ? -18.355 14.283 -15.516 1.00 65.51 83 LYS A O 16
ATOM 23966 N N . ARG A 1 84 ? -16.939 15.907 -16.163 1.00 63.55 84 ARG A N 16
ATOM 23967 C CA . ARG A 1 84 ? -17.305 15.791 -17.580 1.00 61.15 84 ARG A CA 16
ATOM 23968 C C . ARG A 1 84 ? -16.825 14.456 -18.176 1.00 63.41 84 ARG A C 16
ATOM 23969 O O . ARG A 1 84 ? -15.641 14.116 -18.098 1.00 53.11 84 ARG A O 16
ATOM 23990 N N . LYS A 1 85 ? -17.745 13.702 -18.774 1.00 22.15 85 LYS A N 16
ATOM 23991 C CA . LYS A 1 85 ? -17.385 12.462 -19.462 1.00 12.23 85 LYS A CA 16
ATOM 23992 C C . LYS A 1 85 ? -16.718 12.770 -20.809 1.00 35.02 85 LYS A C 16
ATOM 23993 O O . LYS A 1 85 ? -17.380 12.838 -21.846 1.00 33.13 85 LYS A O 16
ATOM 24012 N N . LEU A 1 86 ? -15.410 13.000 -20.783 1.00 62.33 86 LEU A N 16
ATOM 24013 C CA . LEU A 1 86 ? -14.650 13.249 -22.010 1.00 45.02 86 LEU A CA 16
ATOM 24014 C C . LEU A 1 86 ? -14.573 11.980 -22.868 1.00 42.34 86 LEU A C 16
ATOM 24015 O O . LEU A 1 86 ? -14.754 10.866 -22.366 1.00 51.52 86 LEU A O 16
ATOM 24031 N N . GLU A 1 87 ? -14.304 12.149 -24.158 1.00 34.41 87 GLU A N 16
ATOM 24032 C CA . GLU A 1 87 ? -14.220 11.014 -25.081 1.00 74.33 87 GLU A CA 16
ATOM 24033 C C . GLU A 1 87 ? -13.018 10.112 -24.757 1.00 33.13 87 GLU A C 16
ATOM 24034 O O . GLU A 1 87 ? -11.936 10.270 -25.319 1.00 14.45 87 GLU A O 16
ATOM 24046 N N . THR A 1 88 ? -13.208 9.189 -23.818 1.00 53.42 88 THR A N 16
ATOM 24047 C CA . THR A 1 88 ? -12.176 8.199 -23.467 1.00 24.41 88 THR A CA 16
ATOM 24048 C C . THR A 1 88 ? -12.342 6.922 -24.318 1.00 52.23 88 THR A C 16
ATOM 24049 O O . THR A 1 88 ? -11.871 5.844 -23.956 1.00 41.41 88 THR A O 16
ATOM 24060 N N . ILE A 1 89 ? -13.038 7.058 -25.456 1.00 23.32 89 ILE A N 16
ATOM 24061 C CA . ILE A 1 89 ? -13.284 5.942 -26.396 1.00 61.23 89 ILE A CA 16
ATOM 24062 C C . ILE A 1 89 ? -14.304 4.917 -25.848 1.00 70.30 89 ILE A C 16
ATOM 24063 O O . ILE A 1 89 ? -15.071 4.321 -26.610 1.00 24.24 89 ILE A O 16
ATOM 24079 N N . VAL A 1 90 ? -14.313 4.719 -24.531 1.00 53.23 90 VAL A N 16
ATOM 24080 C CA . VAL A 1 90 ? -15.239 3.785 -23.880 1.00 4.04 90 VAL A CA 16
ATOM 24081 C C . VAL A 1 90 ? -16.716 4.177 -24.092 1.00 21.13 90 VAL A C 16
ATOM 24082 O O . VAL A 1 90 ? -17.066 5.359 -24.122 1.00 32.22 90 VAL A O 16
ATOM 24095 N N . GLN A 1 91 ? -17.568 3.169 -24.245 1.00 50.53 91 GLN A N 16
ATOM 24096 C CA . GLN A 1 91 ? -19.011 3.375 -24.453 1.00 12.43 91 GLN A CA 16
ATOM 24097 C C . GLN A 1 91 ? -19.744 3.742 -23.139 1.00 33.25 91 GLN A C 16
ATOM 24098 O O . GLN A 1 91 ? -19.754 2.922 -22.192 1.00 38.17 91 GLN A O 16
ATOM 24113 N N . MET A 1 1 ? 9.712 -43.670 14.417 1.00 4.30 1 MET A N 17
ATOM 24114 C CA . MET A 1 1 ? 10.120 -42.251 14.229 1.00 74.31 1 MET A CA 17
ATOM 24115 C C . MET A 1 1 ? 11.522 -41.998 14.800 1.00 1.50 1 MET A C 17
ATOM 24116 O O . MET A 1 1 ? 12.083 -42.856 15.486 1.00 52.31 1 MET A O 17
ATOM 24132 N N . GLY A 1 2 ? 12.075 -40.817 14.522 1.00 72.35 2 GLY A N 17
ATOM 24133 C CA . GLY A 1 2 ? 13.407 -40.469 15.010 1.00 61.23 2 GLY A CA 17
ATOM 24134 C C . GLY A 1 2 ? 13.515 -40.452 16.536 1.00 54.43 2 GLY A C 17
ATOM 24135 O O . GLY A 1 2 ? 12.618 -39.968 17.231 1.00 75.31 2 GLY A O 17
ATOM 24139 N N . HIS A 1 3 ? 14.628 -40.963 17.051 1.00 43.50 3 HIS A N 17
ATOM 24140 C CA . HIS A 1 3 ? 14.845 -41.078 18.496 1.00 50.25 3 HIS A CA 17
ATOM 24141 C C . HIS A 1 3 ? 14.950 -39.705 19.189 1.00 22.10 3 HIS A C 17
ATOM 24142 O O . HIS A 1 3 ? 15.594 -38.786 18.684 1.00 52.40 3 HIS A O 17
ATOM 24157 N N . HIS A 1 4 ? 14.299 -39.589 20.350 1.00 5.04 4 HIS A N 17
ATOM 24158 C CA . HIS A 1 4 ? 14.411 -38.405 21.220 1.00 32.20 4 HIS A CA 17
ATOM 24159 C C . HIS A 1 4 ? 13.887 -37.110 20.553 1.00 21.53 4 HIS A C 17
ATOM 24160 O O . HIS A 1 4 ? 14.181 -36.003 21.006 1.00 41.51 4 HIS A O 17
ATOM 24175 N N . HIS A 1 5 ? 13.090 -37.246 19.493 1.00 20.45 5 HIS A N 17
ATOM 24176 C CA . HIS A 1 5 ? 12.481 -36.081 18.838 1.00 55.22 5 HIS A CA 17
ATOM 24177 C C . HIS A 1 5 ? 11.197 -35.635 19.559 1.00 50.31 5 HIS A C 17
ATOM 24178 O O . HIS A 1 5 ? 10.164 -36.299 19.484 1.00 23.52 5 HIS A O 17
ATOM 24193 N N . HIS A 1 6 ? 11.271 -34.502 20.259 1.00 71.02 6 HIS A N 17
ATOM 24194 C CA . HIS A 1 6 ? 10.118 -33.976 20.999 1.00 44.23 6 HIS A CA 17
ATOM 24195 C C . HIS A 1 6 ? 9.003 -33.472 20.057 1.00 14.21 6 HIS A C 17
ATOM 24196 O O . HIS A 1 6 ? 8.933 -32.290 19.723 1.00 1.13 6 HIS A O 17
ATOM 24211 N N . HIS A 1 7 ? 8.147 -34.388 19.613 1.00 52.21 7 HIS A N 17
ATOM 24212 C CA . HIS A 1 7 ? 7.004 -34.041 18.757 1.00 21.44 7 HIS A CA 17
ATOM 24213 C C . HIS A 1 7 ? 5.774 -34.905 19.072 1.00 22.21 7 HIS A C 17
ATOM 24214 O O . HIS A 1 7 ? 5.789 -36.124 18.893 1.00 52.12 7 HIS A O 17
ATOM 24229 N N . HIS A 1 8 ? 4.712 -34.253 19.541 1.00 24.11 8 HIS A N 17
ATOM 24230 C CA . HIS A 1 8 ? 3.439 -34.917 19.837 1.00 31.35 8 HIS A CA 17
ATOM 24231 C C . HIS A 1 8 ? 2.273 -33.932 19.656 1.00 2.43 8 HIS A C 17
ATOM 24232 O O . HIS A 1 8 ? 2.315 -32.804 20.156 1.00 23.51 8 HIS A O 17
ATOM 24247 N N . SER A 1 9 ? 1.241 -34.355 18.934 1.00 52.25 9 SER A N 17
ATOM 24248 C CA . SER A 1 9 ? 0.122 -33.467 18.578 1.00 21.43 9 SER A CA 17
ATOM 24249 C C . SER A 1 9 ? -0.886 -33.313 19.727 1.00 64.33 9 SER A C 17
ATOM 24250 O O . SER A 1 9 ? -1.406 -34.300 20.252 1.00 25.55 9 SER A O 17
ATOM 24258 N N . HIS A 1 10 ? -1.159 -32.065 20.113 1.00 21.31 10 HIS A N 17
ATOM 24259 C CA . HIS A 1 10 ? -2.118 -31.764 21.187 1.00 14.35 10 HIS A CA 17
ATOM 24260 C C . HIS A 1 10 ? -2.855 -30.434 20.932 1.00 42.10 10 HIS A C 17
ATOM 24261 O O . HIS A 1 10 ? -2.231 -29.379 20.827 1.00 54.34 10 HIS A O 17
ATOM 24276 N N . MET A 1 11 ? -4.187 -30.493 20.842 1.00 71.40 11 MET A N 17
ATOM 24277 C CA . MET A 1 11 ? -5.017 -29.292 20.639 1.00 32.02 11 MET A CA 17
ATOM 24278 C C . MET A 1 11 ? -5.235 -28.540 21.963 1.00 64.32 11 MET A C 17
ATOM 24279 O O . MET A 1 11 ? -5.841 -29.071 22.895 1.00 73.33 11 MET A O 17
ATOM 24293 N N . ALA A 1 12 ? -4.753 -27.301 22.041 1.00 32.34 12 ALA A N 17
ATOM 24294 C CA . ALA A 1 12 ? -4.834 -26.517 23.282 1.00 55.42 12 ALA A CA 17
ATOM 24295 C C . ALA A 1 12 ? -5.476 -25.133 23.076 1.00 41.51 12 ALA A C 17
ATOM 24296 O O . ALA A 1 12 ? -4.850 -24.220 22.536 1.00 25.34 12 ALA A O 17
ATOM 24303 N N . LYS A 1 13 ? -6.733 -25.002 23.511 1.00 13.13 13 LYS A N 17
ATOM 24304 C CA . LYS A 1 13 ? -7.460 -23.719 23.517 1.00 5.42 13 LYS A CA 17
ATOM 24305 C C . LYS A 1 13 ? -7.535 -23.037 22.133 1.00 61.14 13 LYS A C 17
ATOM 24306 O O . LYS A 1 13 ? -6.595 -22.360 21.700 1.00 4.13 13 LYS A O 17
ATOM 24325 N N . PRO A 1 14 ? -8.668 -23.200 21.420 1.00 30.32 14 PRO A N 17
ATOM 24326 C CA . PRO A 1 14 ? -8.922 -22.516 20.146 1.00 62.42 14 PRO A CA 17
ATOM 24327 C C . PRO A 1 14 ? -9.441 -21.079 20.346 1.00 52.23 14 PRO A C 17
ATOM 24328 O O . PRO A 1 14 ? -10.521 -20.872 20.903 1.00 21.21 14 PRO A O 17
ATOM 24339 N N . THR A 1 15 ? -8.666 -20.091 19.900 1.00 42.23 15 THR A N 17
ATOM 24340 C CA . THR A 1 15 ? -9.063 -18.674 20.005 1.00 72.25 15 THR A CA 17
ATOM 24341 C C . THR A 1 15 ? -8.991 -17.963 18.643 1.00 1.15 15 THR A C 17
ATOM 24342 O O . THR A 1 15 ? -8.492 -18.524 17.664 1.00 42.51 15 THR A O 17
ATOM 24353 N N . ALA A 1 16 ? -9.488 -16.728 18.583 1.00 40.13 16 ALA A N 17
ATOM 24354 C CA . ALA A 1 16 ? -9.547 -15.974 17.324 1.00 61.15 16 ALA A CA 17
ATOM 24355 C C . ALA A 1 16 ? -8.471 -14.877 17.249 1.00 64.32 16 ALA A C 17
ATOM 24356 O O . ALA A 1 16 ? -8.533 -13.880 17.968 1.00 24.14 16 ALA A O 17
ATOM 24363 N N . ARG A 1 17 ? -7.489 -15.070 16.371 1.00 54.54 17 ARG A N 17
ATOM 24364 C CA . ARG A 1 17 ? -6.436 -14.062 16.147 1.00 23.43 17 ARG A CA 17
ATOM 24365 C C . ARG A 1 17 ? -6.705 -13.227 14.884 1.00 71.41 17 ARG A C 17
ATOM 24366 O O . ARG A 1 17 ? -6.071 -12.191 14.668 1.00 35.24 17 ARG A O 17
ATOM 24387 N N . GLY A 1 18 ? -7.635 -13.683 14.045 1.00 12.35 18 GLY A N 17
ATOM 24388 C CA . GLY A 1 18 ? -8.083 -12.872 12.914 1.00 64.34 18 GLY A CA 17
ATOM 24389 C C . GLY A 1 18 ? -7.742 -13.444 11.539 1.00 62.44 18 GLY A C 17
ATOM 24390 O O . GLY A 1 18 ? -6.634 -13.932 11.308 1.00 43.04 18 GLY A O 17
ATOM 24394 N N . GLU A 1 19 ? -8.712 -13.376 10.627 1.00 23.21 19 GLU A N 17
ATOM 24395 C CA . GLU A 1 19 ? -8.514 -13.743 9.215 1.00 75.41 19 GLU A CA 17
ATOM 24396 C C . GLU A 1 19 ? -8.406 -12.475 8.342 1.00 61.33 19 GLU A C 17
ATOM 24397 O O . GLU A 1 19 ? -8.052 -12.541 7.163 1.00 5.32 19 GLU A O 17
ATOM 24409 N N . ALA A 1 20 ? -8.710 -11.324 8.957 1.00 51.43 20 ALA A N 17
ATOM 24410 C CA . ALA A 1 20 ? -8.729 -10.017 8.280 1.00 23.20 20 ALA A CA 17
ATOM 24411 C C . ALA A 1 20 ? -9.984 -9.847 7.406 1.00 62.42 20 ALA A C 17
ATOM 24412 O O . ALA A 1 20 ? -10.412 -10.777 6.721 1.00 33.31 20 ALA A O 17
ATOM 24419 N N . GLY A 1 21 ? -10.576 -8.655 7.439 1.00 5.23 21 GLY A N 17
ATOM 24420 C CA . GLY A 1 21 ? -11.824 -8.410 6.719 1.00 3.44 21 GLY A CA 17
ATOM 24421 C C . GLY A 1 21 ? -11.639 -7.681 5.391 1.00 4.10 21 GLY A C 17
ATOM 24422 O O . GLY A 1 21 ? -12.142 -8.127 4.356 1.00 22.13 21 GLY A O 17
ATOM 24426 N N . SER A 1 22 ? -10.926 -6.555 5.416 1.00 63.14 22 SER A N 17
ATOM 24427 C CA . SER A 1 22 ? -10.727 -5.734 4.209 1.00 71.32 22 SER A CA 17
ATOM 24428 C C . SER A 1 22 ? -9.958 -6.508 3.126 1.00 65.40 22 SER A C 17
ATOM 24429 O O . SER A 1 22 ? -9.049 -7.282 3.432 1.00 3.50 22 SER A O 17
ATOM 24437 N N . ARG A 1 23 ? -10.313 -6.285 1.858 1.00 31.21 23 ARG A N 17
ATOM 24438 C CA . ARG A 1 23 ? -9.676 -6.994 0.739 1.00 14.35 23 ARG A CA 17
ATOM 24439 C C . ARG A 1 23 ? -8.165 -6.716 0.692 1.00 45.04 23 ARG A C 17
ATOM 24440 O O . ARG A 1 23 ? -7.368 -7.603 0.377 1.00 0.33 23 ARG A O 17
ATOM 24461 N N . ASP A 1 24 ? -7.781 -5.479 1.010 1.00 32.23 24 ASP A N 17
ATOM 24462 C CA . ASP A 1 24 ? -6.365 -5.103 1.098 1.00 40.03 24 ASP A CA 17
ATOM 24463 C C . ASP A 1 24 ? -5.636 -5.915 2.189 1.00 14.50 24 ASP A C 17
ATOM 24464 O O . ASP A 1 24 ? -4.539 -6.430 1.962 1.00 12.40 24 ASP A O 17
ATOM 24473 N N . GLU A 1 25 ? -6.256 -6.032 3.368 1.00 25.02 25 GLU A N 17
ATOM 24474 C CA . GLU A 1 25 ? -5.736 -6.889 4.444 1.00 44.23 25 GLU A CA 17
ATOM 24475 C C . GLU A 1 25 ? -5.501 -8.327 3.949 1.00 2.33 25 GLU A C 17
ATOM 24476 O O . GLU A 1 25 ? -4.435 -8.909 4.170 1.00 31.22 25 GLU A O 17
ATOM 24488 N N . ARG A 1 26 ? -6.508 -8.885 3.273 1.00 60.22 26 ARG A N 17
ATOM 24489 C CA . ARG A 1 26 ? -6.433 -10.254 2.742 1.00 70.03 26 ARG A CA 17
ATOM 24490 C C . ARG A 1 26 ? -5.244 -10.428 1.786 1.00 21.04 26 ARG A C 17
ATOM 24491 O O . ARG A 1 26 ? -4.692 -11.522 1.655 1.00 31.14 26 ARG A O 17
ATOM 24512 N N . ARG A 1 27 ? -4.859 -9.347 1.115 1.00 53.02 27 ARG A N 17
ATOM 24513 C CA . ARG A 1 27 ? -3.682 -9.356 0.240 1.00 23.24 27 ARG A CA 17
ATOM 24514 C C . ARG A 1 27 ? -2.386 -9.256 1.065 1.00 41.51 27 ARG A C 17
ATOM 24515 O O . ARG A 1 27 ? -1.401 -9.946 0.793 1.00 12.45 27 ARG A O 17
ATOM 24536 N N . ALA A 1 28 ? -2.405 -8.386 2.077 1.00 42.41 28 ALA A N 17
ATOM 24537 C CA . ALA A 1 28 ? -1.241 -8.155 2.940 1.00 20.40 28 ALA A CA 17
ATOM 24538 C C . ALA A 1 28 ? -0.714 -9.462 3.552 1.00 13.14 28 ALA A C 17
ATOM 24539 O O . ALA A 1 28 ? 0.471 -9.781 3.438 1.00 31.32 28 ALA A O 17
ATOM 24546 N N . LEU A 1 29 ? -1.607 -10.222 4.185 1.00 74.20 29 LEU A N 17
ATOM 24547 C CA . LEU A 1 29 ? -1.233 -11.492 4.829 1.00 1.12 29 LEU A CA 17
ATOM 24548 C C . LEU A 1 29 ? -0.795 -12.552 3.800 1.00 71.31 29 LEU A C 17
ATOM 24549 O O . LEU A 1 29 ? -0.060 -13.485 4.126 1.00 44.41 29 LEU A O 17
ATOM 24565 N N . ALA A 1 30 ? -1.237 -12.390 2.552 1.00 45.10 30 ALA A N 17
ATOM 24566 C CA . ALA A 1 30 ? -0.861 -13.307 1.469 1.00 55.11 30 ALA A CA 17
ATOM 24567 C C . ALA A 1 30 ? 0.594 -13.091 1.021 1.00 31.44 30 ALA A C 17
ATOM 24568 O O . ALA A 1 30 ? 1.323 -14.049 0.751 1.00 55.54 30 ALA A O 17
ATOM 24575 N N . MET A 1 31 ? 1.011 -11.825 0.947 1.00 51.54 31 MET A N 17
ATOM 24576 C CA . MET A 1 31 ? 2.383 -11.479 0.539 1.00 2.13 31 MET A CA 17
ATOM 24577 C C . MET A 1 31 ? 3.238 -11.013 1.731 1.00 64.22 31 MET A C 17
ATOM 24578 O O . MET A 1 31 ? 4.313 -10.438 1.549 1.00 11.31 31 MET A O 17
ATOM 24592 N N . LYS A 1 32 ? 2.745 -11.259 2.947 1.00 74.14 32 LYS A N 17
ATOM 24593 C CA . LYS A 1 32 ? 3.511 -11.015 4.184 1.00 74.10 32 LYS A CA 17
ATOM 24594 C C . LYS A 1 32 ? 3.922 -9.540 4.360 1.00 0.01 32 LYS A C 17
ATOM 24595 O O . LYS A 1 32 ? 5.017 -9.246 4.848 1.00 43.12 32 LYS A O 17
ATOM 24614 N N . ILE A 1 33 ? 3.033 -8.621 3.994 1.00 32.04 33 ILE A N 17
ATOM 24615 C CA . ILE A 1 33 ? 3.280 -7.185 4.181 1.00 71.21 33 ILE A CA 17
ATOM 24616 C C . ILE A 1 33 ? 3.360 -6.831 5.683 1.00 45.12 33 ILE A C 17
ATOM 24617 O O . ILE A 1 33 ? 2.377 -6.971 6.412 1.00 64.41 33 ILE A O 17
ATOM 24633 N N . PRO A 1 34 ? 4.536 -6.374 6.166 1.00 0.40 34 PRO A N 17
ATOM 24634 C CA . PRO A 1 34 ? 4.771 -6.115 7.598 1.00 42.24 34 PRO A CA 17
ATOM 24635 C C . PRO A 1 34 ? 4.344 -4.713 8.074 1.00 50.43 34 PRO A C 17
ATOM 24636 O O . PRO A 1 34 ? 4.822 -4.237 9.106 1.00 3.14 34 PRO A O 17
ATOM 24647 N N . PHE A 1 35 ? 3.441 -4.058 7.346 1.00 64.04 35 PHE A N 17
ATOM 24648 C CA . PHE A 1 35 ? 2.965 -2.722 7.739 1.00 23.14 35 PHE A CA 17
ATOM 24649 C C . PHE A 1 35 ? 1.492 -2.502 7.343 1.00 5.11 35 PHE A C 17
ATOM 24650 O O . PHE A 1 35 ? 0.991 -3.128 6.408 1.00 30.42 35 PHE A O 17
ATOM 24667 N N . PRO A 1 36 ? 0.779 -1.606 8.064 1.00 4.14 36 PRO A N 17
ATOM 24668 C CA . PRO A 1 36 ? -0.673 -1.389 7.880 1.00 24.10 36 PRO A CA 17
ATOM 24669 C C . PRO A 1 36 ? -1.077 -0.937 6.462 1.00 44.30 36 PRO A C 17
ATOM 24670 O O . PRO A 1 36 ? -0.445 -0.064 5.863 1.00 21.41 36 PRO A O 17
ATOM 24681 N N . THR A 1 37 ? -2.165 -1.520 5.955 1.00 24.11 37 THR A N 17
ATOM 24682 C CA . THR A 1 37 ? -2.686 -1.197 4.619 1.00 14.12 37 THR A CA 17
ATOM 24683 C C . THR A 1 37 ? -3.240 0.232 4.552 1.00 24.01 37 THR A C 17
ATOM 24684 O O . THR A 1 37 ? -3.045 0.940 3.564 1.00 32.14 37 THR A O 17
ATOM 24695 N N . ASP A 1 38 ? -3.933 0.648 5.610 1.00 74.32 38 ASP A N 17
ATOM 24696 C CA . ASP A 1 38 ? -4.490 2.003 5.698 1.00 30.32 38 ASP A CA 17
ATOM 24697 C C . ASP A 1 38 ? -3.401 3.071 5.511 1.00 3.11 38 ASP A C 17
ATOM 24698 O O . ASP A 1 38 ? -3.637 4.117 4.907 1.00 14.42 38 ASP A O 17
ATOM 24707 N N . LYS A 1 39 ? -2.204 2.789 6.027 1.00 74.22 39 LYS A N 17
ATOM 24708 C CA . LYS A 1 39 ? -1.055 3.683 5.862 1.00 2.35 39 LYS A CA 17
ATOM 24709 C C . LYS A 1 39 ? -0.687 3.829 4.378 1.00 1.43 39 LYS A C 17
ATOM 24710 O O . LYS A 1 39 ? -0.403 4.928 3.903 1.00 41.42 39 LYS A O 17
ATOM 24729 N N . ILE A 1 40 ? -0.729 2.713 3.651 1.00 14.14 40 ILE A N 17
ATOM 24730 C CA . ILE A 1 40 ? -0.471 2.706 2.204 1.00 31.01 40 ILE A CA 17
ATOM 24731 C C . ILE A 1 40 ? -1.469 3.608 1.456 1.00 24.33 40 ILE A C 17
ATOM 24732 O O . ILE A 1 40 ? -1.129 4.257 0.467 1.00 20.33 40 ILE A O 17
ATOM 24748 N N . VAL A 1 41 ? -2.707 3.630 1.944 1.00 23.04 41 VAL A N 17
ATOM 24749 C CA . VAL A 1 41 ? -3.783 4.416 1.329 1.00 11.33 41 VAL A CA 17
ATOM 24750 C C . VAL A 1 41 ? -3.712 5.904 1.713 1.00 3.14 41 VAL A C 17
ATOM 24751 O O . VAL A 1 41 ? -3.933 6.788 0.883 1.00 41.34 41 VAL A O 17
ATOM 24764 N N . ASN A 1 42 ? -3.407 6.168 2.978 1.00 11.02 42 ASN A N 17
ATOM 24765 C CA . ASN A 1 42 ? -3.504 7.522 3.537 1.00 53.30 42 ASN A CA 17
ATOM 24766 C C . ASN A 1 42 ? -2.214 8.343 3.373 1.00 21.30 42 ASN A C 17
ATOM 24767 O O . ASN A 1 42 ? -2.245 9.568 3.493 1.00 40.25 42 ASN A O 17
ATOM 24778 N N . LEU A 1 43 ? -1.084 7.690 3.103 1.00 24.11 43 LEU A N 17
ATOM 24779 C CA . LEU A 1 43 ? 0.159 8.419 2.810 1.00 61.01 43 LEU A CA 17
ATOM 24780 C C . LEU A 1 43 ? 0.209 8.861 1.338 1.00 54.55 43 LEU A C 17
ATOM 24781 O O . LEU A 1 43 ? -0.139 8.094 0.437 1.00 70.45 43 LEU A O 17
ATOM 24797 N N . PRO A 1 44 ? 0.630 10.110 1.069 1.00 1.22 44 PRO A N 17
ATOM 24798 C CA . PRO A 1 44 ? 0.786 10.601 -0.310 1.00 63.52 44 PRO A CA 17
ATOM 24799 C C . PRO A 1 44 ? 1.941 9.902 -1.044 1.00 64.52 44 PRO A C 17
ATOM 24800 O O . PRO A 1 44 ? 2.861 9.381 -0.410 1.00 54.03 44 PRO A O 17
ATOM 24811 N N . VAL A 1 45 ? 1.894 9.903 -2.377 1.00 40.34 45 VAL A N 17
ATOM 24812 C CA . VAL A 1 45 ? 2.918 9.239 -3.199 1.00 12.21 45 VAL A CA 17
ATOM 24813 C C . VAL A 1 45 ? 4.347 9.624 -2.769 1.00 22.22 45 VAL A C 17
ATOM 24814 O O . VAL A 1 45 ? 5.276 8.816 -2.848 1.00 44.22 45 VAL A O 17
ATOM 24827 N N . ASP A 1 46 ? 4.505 10.858 -2.294 1.00 23.11 46 ASP A N 17
ATOM 24828 C CA . ASP A 1 46 ? 5.794 11.358 -1.816 1.00 72.31 46 ASP A CA 17
ATOM 24829 C C . ASP A 1 46 ? 6.356 10.492 -0.672 1.00 63.20 46 ASP A C 17
ATOM 24830 O O . ASP A 1 46 ? 7.475 9.976 -0.762 1.00 45.04 46 ASP A O 17
ATOM 24839 N N . ASP A 1 47 ? 5.568 10.332 0.393 1.00 61.32 47 ASP A N 17
ATOM 24840 C CA . ASP A 1 47 ? 5.952 9.485 1.531 1.00 73.32 47 ASP A CA 17
ATOM 24841 C C . ASP A 1 47 ? 5.877 7.995 1.168 1.00 31.12 47 ASP A C 17
ATOM 24842 O O . ASP A 1 47 ? 6.626 7.180 1.704 1.00 44.51 47 ASP A O 17
ATOM 24851 N N . PHE A 1 48 ? 4.968 7.652 0.257 1.00 34.43 48 PHE A N 17
ATOM 24852 C CA . PHE A 1 48 ? 4.807 6.269 -0.215 1.00 13.12 48 PHE A CA 17
ATOM 24853 C C . PHE A 1 48 ? 6.142 5.685 -0.711 1.00 35.30 48 PHE A C 17
ATOM 24854 O O . PHE A 1 48 ? 6.499 4.551 -0.382 1.00 34.33 48 PHE A O 17
ATOM 24871 N N . ASN A 1 49 ? 6.871 6.471 -1.500 1.00 65.01 49 ASN A N 17
ATOM 24872 C CA . ASN A 1 49 ? 8.192 6.070 -1.995 1.00 20.51 49 ASN A CA 17
ATOM 24873 C C . ASN A 1 49 ? 9.162 5.770 -0.835 1.00 11.13 49 ASN A C 17
ATOM 24874 O O . ASN A 1 49 ? 9.927 4.804 -0.883 1.00 33.15 49 ASN A O 17
ATOM 24885 N N . GLU A 1 50 ? 9.116 6.597 0.210 1.00 30.52 50 GLU A N 17
ATOM 24886 C CA . GLU A 1 50 ? 9.956 6.397 1.400 1.00 12.52 50 GLU A CA 17
ATOM 24887 C C . GLU A 1 50 ? 9.527 5.143 2.179 1.00 24.12 50 GLU A C 17
ATOM 24888 O O . GLU A 1 50 ? 10.364 4.385 2.668 1.00 5.32 50 GLU A O 17
ATOM 24900 N N . LEU A 1 51 ? 8.216 4.932 2.281 1.00 42.34 51 LEU A N 17
ATOM 24901 C CA . LEU A 1 51 ? 7.659 3.754 2.960 1.00 42.42 51 LEU A CA 17
ATOM 24902 C C . LEU A 1 51 ? 8.222 2.452 2.364 1.00 44.14 51 LEU A C 17
ATOM 24903 O O . LEU A 1 51 ? 8.651 1.551 3.091 1.00 51.55 51 LEU A O 17
ATOM 24919 N N . LEU A 1 52 ? 8.226 2.373 1.032 1.00 25.11 52 LEU A N 17
ATOM 24920 C CA . LEU A 1 52 ? 8.787 1.218 0.316 1.00 0.23 52 LEU A CA 17
ATOM 24921 C C . LEU A 1 52 ? 10.287 1.036 0.599 1.00 0.04 52 LEU A C 17
ATOM 24922 O O . LEU A 1 52 ? 10.800 -0.083 0.582 1.00 44.32 52 LEU A O 17
ATOM 24938 N N . ALA A 1 53 ? 10.986 2.142 0.842 1.00 64.13 53 ALA A N 17
ATOM 24939 C CA . ALA A 1 53 ? 12.432 2.113 1.106 1.00 23.23 53 ALA A CA 17
ATOM 24940 C C . ALA A 1 53 ? 12.752 1.747 2.564 1.00 32.43 53 ALA A C 17
ATOM 24941 O O . ALA A 1 53 ? 13.866 1.316 2.875 1.00 11.42 53 ALA A O 17
ATOM 24948 N N . ARG A 1 54 ? 11.780 1.925 3.457 1.00 53.22 54 ARG A N 17
ATOM 24949 C CA . ARG A 1 54 ? 11.982 1.661 4.891 1.00 54.12 54 ARG A CA 17
ATOM 24950 C C . ARG A 1 54 ? 11.787 0.174 5.247 1.00 51.11 54 ARG A C 17
ATOM 24951 O O . ARG A 1 54 ? 12.521 -0.377 6.068 1.00 63.03 54 ARG A O 17
ATOM 24972 N N . TYR A 1 55 ? 10.791 -0.470 4.645 1.00 5.42 55 TYR A N 17
ATOM 24973 C CA . TYR A 1 55 ? 10.488 -1.877 4.952 1.00 20.43 55 TYR A CA 17
ATOM 24974 C C . TYR A 1 55 ? 11.149 -2.848 3.958 1.00 70.34 55 TYR A C 17
ATOM 24975 O O . TYR A 1 55 ? 11.059 -2.667 2.741 1.00 14.35 55 TYR A O 17
ATOM 24993 N N . PRO A 1 56 ? 11.826 -3.901 4.471 1.00 41.52 56 PRO A N 17
ATOM 24994 C CA . PRO A 1 56 ? 12.484 -4.911 3.625 1.00 71.30 56 PRO A CA 17
ATOM 24995 C C . PRO A 1 56 ? 11.480 -5.731 2.795 1.00 12.12 56 PRO A C 17
ATOM 24996 O O . PRO A 1 56 ? 10.973 -6.762 3.245 1.00 24.44 56 PRO A O 17
ATOM 25007 N N . LEU A 1 57 ? 11.179 -5.254 1.591 1.00 52.23 57 LEU A N 17
ATOM 25008 C CA . LEU A 1 57 ? 10.221 -5.923 0.704 1.00 61.34 57 LEU A CA 17
ATOM 25009 C C . LEU A 1 57 ? 10.900 -6.471 -0.563 1.00 53.32 57 LEU A C 17
ATOM 25010 O O . LEU A 1 57 ? 11.891 -5.914 -1.047 1.00 53.33 57 LEU A O 17
ATOM 25026 N N . THR A 1 58 ? 10.369 -7.571 -1.089 1.00 12.40 58 THR A N 17
ATOM 25027 C CA . THR A 1 58 ? 10.797 -8.094 -2.394 1.00 11.31 58 THR A CA 17
ATOM 25028 C C . THR A 1 58 ? 10.037 -7.390 -3.521 1.00 22.14 58 THR A C 17
ATOM 25029 O O . THR A 1 58 ? 8.964 -6.828 -3.290 1.00 64.04 58 THR A O 17
ATOM 25040 N N . GLU A 1 59 ? 10.575 -7.433 -4.740 1.00 33.41 59 GLU A N 17
ATOM 25041 C CA . GLU A 1 59 ? 9.927 -6.790 -5.897 1.00 1.43 59 GLU A CA 17
ATOM 25042 C C . GLU A 1 59 ? 8.440 -7.181 -6.009 1.00 11.22 59 GLU A C 17
ATOM 25043 O O . GLU A 1 59 ? 7.591 -6.356 -6.356 1.00 42.40 59 GLU A O 17
ATOM 25055 N N . SER A 1 60 ? 8.137 -8.444 -5.698 1.00 43.20 60 SER A N 17
ATOM 25056 C CA . SER A 1 60 ? 6.754 -8.941 -5.706 1.00 3.11 60 SER A CA 17
ATOM 25057 C C . SER A 1 60 ? 5.891 -8.219 -4.661 1.00 1.53 60 SER A C 17
ATOM 25058 O O . SER A 1 60 ? 4.718 -7.929 -4.899 1.00 4.24 60 SER A O 17
ATOM 25066 N N . GLN A 1 61 ? 6.482 -7.919 -3.504 1.00 40.30 61 GLN A N 17
ATOM 25067 C CA . GLN A 1 61 ? 5.762 -7.240 -2.418 1.00 74.42 61 GLN A CA 17
ATOM 25068 C C . GLN A 1 61 ? 5.507 -5.757 -2.745 1.00 30.02 61 GLN A C 17
ATOM 25069 O O . GLN A 1 61 ? 4.403 -5.256 -2.529 1.00 30.33 61 GLN A O 17
ATOM 25083 N N . LEU A 1 62 ? 6.525 -5.053 -3.267 1.00 24.20 62 LEU A N 17
ATOM 25084 C CA . LEU A 1 62 ? 6.350 -3.647 -3.678 1.00 21.42 62 LEU A CA 17
ATOM 25085 C C . LEU A 1 62 ? 5.193 -3.505 -4.679 1.00 14.01 62 LEU A C 17
ATOM 25086 O O . LEU A 1 62 ? 4.385 -2.579 -4.578 1.00 51.21 62 LEU A O 17
ATOM 25102 N N . ALA A 1 63 ? 5.123 -4.426 -5.640 1.00 5.33 63 ALA A N 17
ATOM 25103 C CA . ALA A 1 63 ? 4.040 -4.443 -6.628 1.00 12.51 63 ALA A CA 17
ATOM 25104 C C . ALA A 1 63 ? 2.657 -4.417 -5.953 1.00 50.34 63 ALA A C 17
ATOM 25105 O O . ALA A 1 63 ? 1.792 -3.615 -6.313 1.00 52.44 63 ALA A O 17
ATOM 25112 N N . LEU A 1 64 ? 2.469 -5.288 -4.958 1.00 74.42 64 LEU A N 17
ATOM 25113 C CA . LEU A 1 64 ? 1.212 -5.343 -4.205 1.00 43.22 64 LEU A CA 17
ATOM 25114 C C . LEU A 1 64 ? 0.933 -4.021 -3.476 1.00 73.25 64 LEU A C 17
ATOM 25115 O O . LEU A 1 64 ? -0.158 -3.467 -3.580 1.00 42.32 64 LEU A O 17
ATOM 25131 N N . VAL A 1 65 ? 1.926 -3.521 -2.744 1.00 11.44 65 VAL A N 17
ATOM 25132 C CA . VAL A 1 65 ? 1.783 -2.259 -2.005 1.00 62.03 65 VAL A CA 17
ATOM 25133 C C . VAL A 1 65 ? 1.364 -1.108 -2.941 1.00 11.44 65 VAL A C 17
ATOM 25134 O O . VAL A 1 65 ? 0.518 -0.280 -2.597 1.00 13.42 65 VAL A O 17
ATOM 25147 N N . ARG A 1 66 ? 1.955 -1.079 -4.132 1.00 4.23 66 ARG A N 17
ATOM 25148 C CA . ARG A 1 66 ? 1.588 -0.102 -5.164 1.00 73.42 66 ARG A CA 17
ATOM 25149 C C . ARG A 1 66 ? 0.118 -0.262 -5.589 1.00 23.24 66 ARG A C 17
ATOM 25150 O O . ARG A 1 66 ? -0.622 0.723 -5.693 1.00 2.12 66 ARG A O 17
ATOM 25171 N N . ASP A 1 67 ? -0.296 -1.507 -5.815 1.00 63.23 67 ASP A N 17
ATOM 25172 C CA . ASP A 1 67 ? -1.672 -1.809 -6.221 1.00 44.44 67 ASP A CA 17
ATOM 25173 C C . ASP A 1 67 ? -2.682 -1.411 -5.126 1.00 53.12 67 ASP A C 17
ATOM 25174 O O . ASP A 1 67 ? -3.709 -0.781 -5.413 1.00 4.14 67 ASP A O 17
ATOM 25183 N N . ILE A 1 68 ? -2.377 -1.777 -3.878 1.00 11.24 68 ILE A N 17
ATOM 25184 C CA . ILE A 1 68 ? -3.232 -1.454 -2.728 1.00 23.34 68 ILE A CA 17
ATOM 25185 C C . ILE A 1 68 ? -3.463 0.059 -2.605 1.00 4.22 68 ILE A C 17
ATOM 25186 O O . ILE A 1 68 ? -4.586 0.505 -2.369 1.00 61.03 68 ILE A O 17
ATOM 25202 N N . ARG A 1 69 ? -2.394 0.842 -2.769 1.00 13.33 69 ARG A N 17
ATOM 25203 C CA . ARG A 1 69 ? -2.500 2.304 -2.748 1.00 65.02 69 ARG A CA 17
ATOM 25204 C C . ARG A 1 69 ? -3.533 2.796 -3.773 1.00 13.25 69 ARG A C 17
ATOM 25205 O O . ARG A 1 69 ? -4.432 3.570 -3.444 1.00 35.34 69 ARG A O 17
ATOM 25226 N N . ARG A 1 70 ? -3.399 2.329 -5.015 1.00 74.44 70 ARG A N 17
ATOM 25227 C CA . ARG A 1 70 ? -4.288 2.746 -6.103 1.00 4.44 70 ARG A CA 17
ATOM 25228 C C . ARG A 1 70 ? -5.750 2.351 -5.828 1.00 13.34 70 ARG A C 17
ATOM 25229 O O . ARG A 1 70 ? -6.649 3.184 -5.930 1.00 65.04 70 ARG A O 17
ATOM 25250 N N . ARG A 1 71 ? -5.984 1.085 -5.468 1.00 41.23 71 ARG A N 17
ATOM 25251 C CA . ARG A 1 71 ? -7.344 0.611 -5.166 1.00 51.25 71 ARG A CA 17
ATOM 25252 C C . ARG A 1 71 ? -7.946 1.366 -3.971 1.00 64.04 71 ARG A C 17
ATOM 25253 O O . ARG A 1 71 ? -9.042 1.922 -4.058 1.00 61.20 71 ARG A O 17
ATOM 25274 N N . GLY A 1 72 ? -7.213 1.383 -2.858 1.00 11.51 72 GLY A N 17
ATOM 25275 C CA . GLY A 1 72 ? -7.686 2.041 -1.645 1.00 70.22 72 GLY A CA 17
ATOM 25276 C C . GLY A 1 72 ? -7.953 3.533 -1.829 1.00 32.11 72 GLY A C 17
ATOM 25277 O O . GLY A 1 72 ? -8.938 4.062 -1.310 1.00 72.43 72 GLY A O 17
ATOM 25281 N N . LYS A 1 73 ? -7.077 4.208 -2.575 1.00 74.43 73 LYS A N 17
ATOM 25282 C CA . LYS A 1 73 ? -7.205 5.650 -2.822 1.00 41.34 73 LYS A CA 17
ATOM 25283 C C . LYS A 1 73 ? -8.514 5.985 -3.558 1.00 43.24 73 LYS A C 17
ATOM 25284 O O . LYS A 1 73 ? -9.109 7.042 -3.338 1.00 51.42 73 LYS A O 17
ATOM 25303 N N . ASN A 1 74 ? -8.965 5.077 -4.424 1.00 24.40 74 ASN A N 17
ATOM 25304 C CA . ASN A 1 74 ? -10.225 5.265 -5.164 1.00 50.25 74 ASN A CA 17
ATOM 25305 C C . ASN A 1 74 ? -11.437 5.377 -4.222 1.00 22.31 74 ASN A C 17
ATOM 25306 O O . ASN A 1 74 ? -12.513 5.822 -4.628 1.00 12.13 74 ASN A O 17
ATOM 25317 N N . LYS A 1 75 ? -11.258 4.976 -2.965 1.00 41.43 75 LYS A N 17
ATOM 25318 C CA . LYS A 1 75 ? -12.289 5.154 -1.934 1.00 51.23 75 LYS A CA 17
ATOM 25319 C C . LYS A 1 75 ? -12.573 6.649 -1.700 1.00 35.44 75 LYS A C 17
ATOM 25320 O O . LYS A 1 75 ? -13.693 7.045 -1.372 1.00 54.05 75 LYS A O 17
ATOM 25339 N N . VAL A 1 76 ? -11.542 7.473 -1.882 1.00 75.33 76 VAL A N 17
ATOM 25340 C CA . VAL A 1 76 ? -11.658 8.926 -1.725 1.00 31.12 76 VAL A CA 17
ATOM 25341 C C . VAL A 1 76 ? -12.242 9.585 -2.990 1.00 23.35 76 VAL A C 17
ATOM 25342 O O . VAL A 1 76 ? -12.849 10.653 -2.923 1.00 63.35 76 VAL A O 17
ATOM 25355 N N . ALA A 1 77 ? -12.079 8.923 -4.135 1.00 41.40 77 ALA A N 17
ATOM 25356 C CA . ALA A 1 77 ? -12.528 9.458 -5.431 1.00 21.43 77 ALA A CA 17
ATOM 25357 C C . ALA A 1 77 ? -13.978 9.979 -5.393 1.00 72.11 77 ALA A C 17
ATOM 25358 O O . ALA A 1 77 ? -14.279 11.029 -5.960 1.00 14.42 77 ALA A O 17
ATOM 25365 N N . ALA A 1 78 ? -14.867 9.247 -4.717 1.00 12.35 78 ALA A N 17
ATOM 25366 C CA . ALA A 1 78 ? -16.275 9.655 -4.602 1.00 4.52 78 ALA A CA 17
ATOM 25367 C C . ALA A 1 78 ? -16.422 11.019 -3.906 1.00 22.12 78 ALA A C 17
ATOM 25368 O O . ALA A 1 78 ? -17.169 11.887 -4.362 1.00 22.14 78 ALA A O 17
ATOM 25375 N N . GLN A 1 79 ? -15.696 11.206 -2.805 1.00 2.34 79 GLN A N 17
ATOM 25376 C CA . GLN A 1 79 ? -15.770 12.451 -2.024 1.00 12.45 79 GLN A CA 17
ATOM 25377 C C . GLN A 1 79 ? -14.839 13.534 -2.598 1.00 22.12 79 GLN A C 17
ATOM 25378 O O . GLN A 1 79 ? -14.928 14.704 -2.225 1.00 32.54 79 GLN A O 17
ATOM 25392 N N . ASN A 1 80 ? -13.943 13.135 -3.501 1.00 31.11 80 ASN A N 17
ATOM 25393 C CA . ASN A 1 80 ? -13.003 14.068 -4.143 1.00 11.43 80 ASN A CA 17
ATOM 25394 C C . ASN A 1 80 ? -13.442 14.379 -5.590 1.00 14.12 80 ASN A C 17
ATOM 25395 O O . ASN A 1 80 ? -12.747 15.080 -6.328 1.00 54.04 80 ASN A O 17
ATOM 25406 N N . TYR A 1 81 ? -14.618 13.868 -5.966 1.00 25.21 81 TYR A N 17
ATOM 25407 C CA . TYR A 1 81 ? -15.150 14.001 -7.330 1.00 73.10 81 TYR A CA 17
ATOM 25408 C C . TYR A 1 81 ? -15.155 15.455 -7.840 1.00 24.53 81 TYR A C 17
ATOM 25409 O O . TYR A 1 81 ? -14.798 15.716 -8.992 1.00 24.45 81 TYR A O 17
ATOM 25427 N N . ARG A 1 82 ? -15.559 16.394 -6.989 1.00 53.21 82 ARG A N 17
ATOM 25428 C CA . ARG A 1 82 ? -15.746 17.786 -7.416 1.00 31.33 82 ARG A CA 17
ATOM 25429 C C . ARG A 1 82 ? -14.416 18.472 -7.773 1.00 41.14 82 ARG A C 17
ATOM 25430 O O . ARG A 1 82 ? -13.771 19.105 -6.932 1.00 70.22 82 ARG A O 17
ATOM 25451 N N . LYS A 1 83 ? -13.996 18.302 -9.024 1.00 12.00 83 LYS A N 17
ATOM 25452 C CA . LYS A 1 83 ? -12.844 19.021 -9.576 1.00 24.51 83 LYS A CA 17
ATOM 25453 C C . LYS A 1 83 ? -13.316 20.185 -10.458 1.00 11.21 83 LYS A C 17
ATOM 25454 O O . LYS A 1 83 ? -13.925 19.969 -11.508 1.00 52.10 83 LYS A O 17
ATOM 25473 N N . ARG A 1 84 ? -13.042 21.415 -10.028 1.00 44.14 84 ARG A N 17
ATOM 25474 C CA . ARG A 1 84 ? -13.469 22.605 -10.776 1.00 53.14 84 ARG A CA 17
ATOM 25475 C C . ARG A 1 84 ? -12.283 23.543 -11.058 1.00 63.55 84 ARG A C 17
ATOM 25476 O O . ARG A 1 84 ? -12.222 24.669 -10.560 1.00 51.01 84 ARG A O 17
ATOM 25497 N N . LYS A 1 85 ? -11.333 23.060 -11.856 1.00 4.23 85 LYS A N 17
ATOM 25498 C CA . LYS A 1 85 ? -10.145 23.843 -12.213 1.00 63.34 85 LYS A CA 17
ATOM 25499 C C . LYS A 1 85 ? -9.759 23.636 -13.686 1.00 71.45 85 LYS A C 17
ATOM 25500 O O . LYS A 1 85 ? -9.155 22.622 -14.041 1.00 74.02 85 LYS A O 17
ATOM 25519 N N . LEU A 1 86 ? -10.115 24.593 -14.540 1.00 30.13 86 LEU A N 17
ATOM 25520 C CA . LEU A 1 86 ? -9.740 24.545 -15.957 1.00 62.03 86 LEU A CA 17
ATOM 25521 C C . LEU A 1 86 ? -8.430 25.319 -16.184 1.00 70.52 86 LEU A C 17
ATOM 25522 O O . LEU A 1 86 ? -8.431 26.459 -16.656 1.00 14.32 86 LEU A O 17
ATOM 25538 N N . GLU A 1 87 ? -7.315 24.696 -15.817 1.00 42.22 87 GLU A N 17
ATOM 25539 C CA . GLU A 1 87 ? -6.000 25.343 -15.870 1.00 32.22 87 GLU A CA 17
ATOM 25540 C C . GLU A 1 87 ? -4.984 24.440 -16.596 1.00 11.50 87 GLU A C 17
ATOM 25541 O O . GLU A 1 87 ? -4.492 23.464 -16.026 1.00 75.24 87 GLU A O 17
ATOM 25553 N N . THR A 1 88 ? -4.719 24.755 -17.875 1.00 30.20 88 THR A N 17
ATOM 25554 C CA . THR A 1 88 ? -3.810 23.960 -18.741 1.00 32.25 88 THR A CA 17
ATOM 25555 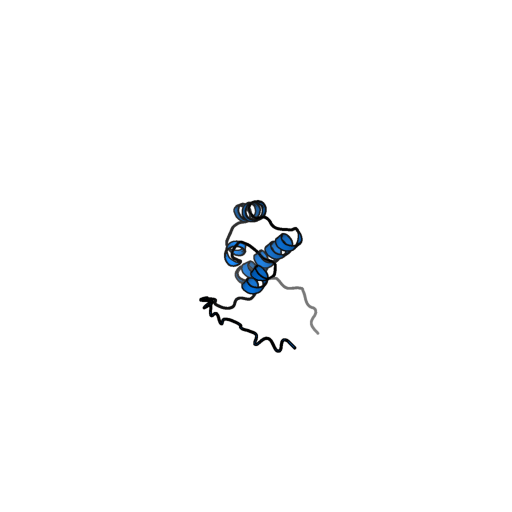C C . THR A 1 88 ? -4.121 22.454 -18.703 1.00 62.25 88 THR A C 17
ATOM 25556 O O . THR A 1 88 ? -3.242 21.619 -18.922 1.00 73.23 88 THR A O 17
ATOM 25567 N N . ILE A 1 89 ? -5.387 22.115 -18.464 1.00 34.24 89 ILE A N 17
ATOM 25568 C CA . ILE A 1 89 ? -5.821 20.714 -18.374 1.00 3.22 89 ILE A CA 17
ATOM 25569 C C . ILE A 1 89 ? -5.643 19.969 -19.711 1.00 64.13 89 ILE A C 17
ATOM 25570 O O . ILE A 1 89 ? -5.012 18.913 -19.767 1.00 5.32 89 ILE A O 17
ATOM 25586 N N . VAL A 1 90 ? -6.203 20.526 -20.783 1.00 72.43 90 VAL A N 17
ATOM 25587 C CA . VAL A 1 90 ? -6.150 19.886 -22.101 1.00 65.11 90 VAL A CA 17
ATOM 25588 C C . VAL A 1 90 ? -4.890 20.307 -22.881 1.00 41.22 90 VAL A C 17
ATOM 25589 O O . VAL A 1 90 ? -4.866 21.351 -23.536 1.00 35.45 90 VAL A O 17
ATOM 25602 N N . GLN A 1 91 ? -3.846 19.487 -22.788 1.00 41.42 91 GLN A N 17
ATOM 25603 C CA . GLN A 1 91 ? -2.582 19.722 -23.503 1.00 43.22 91 GLN A CA 17
ATOM 25604 C C . GLN A 1 91 ? -2.523 18.910 -24.814 1.00 4.03 91 GLN A C 17
ATOM 25605 O O . GLN A 1 91 ? -2.526 17.658 -24.741 1.00 37.12 91 GLN A O 17
ATOM 25620 N N . MET A 1 1 ? 2.988 -43.436 5.625 1.00 3.54 1 MET A N 18
ATOM 25621 C CA . MET A 1 1 ? 2.840 -43.139 7.079 1.00 22.20 1 MET A CA 18
ATOM 25622 C C . MET A 1 1 ? 4.209 -43.045 7.772 1.00 13.40 1 MET A C 18
ATOM 25623 O O . MET A 1 1 ? 5.245 -43.304 7.157 1.00 51.14 1 MET A O 18
ATOM 25639 N N . GLY A 1 2 ? 4.206 -42.675 9.053 1.00 12.31 2 GLY A N 18
ATOM 25640 C CA . GLY A 1 2 ? 5.456 -42.459 9.781 1.00 21.44 2 GLY A CA 18
ATOM 25641 C C . GLY A 1 2 ? 5.967 -41.020 9.668 1.00 52.31 2 GLY A C 18
ATOM 25642 O O . GLY A 1 2 ? 5.774 -40.361 8.643 1.00 23.51 2 GLY A O 18
ATOM 25646 N N . HIS A 1 3 ? 6.622 -40.526 10.717 1.00 11.11 3 HIS A N 18
ATOM 25647 C CA . HIS A 1 3 ? 7.133 -39.147 10.741 1.00 74.42 3 HIS A CA 18
ATOM 25648 C C . HIS A 1 3 ? 8.671 -39.111 10.712 1.00 1.33 3 HIS A C 18
ATOM 25649 O O . HIS A 1 3 ? 9.327 -39.410 11.711 1.00 62.51 3 HIS A O 18
ATOM 25664 N N . HIS A 1 4 ? 9.244 -38.742 9.565 1.00 61.13 4 HIS A N 18
ATOM 25665 C CA . HIS A 1 4 ? 10.703 -38.602 9.444 1.00 23.25 4 HIS A CA 18
ATOM 25666 C C . HIS A 1 4 ? 11.202 -37.339 10.175 1.00 4.44 4 HIS A C 18
ATOM 25667 O O . HIS A 1 4 ? 10.423 -36.635 10.824 1.00 45.33 4 HIS A O 18
ATOM 25682 N N . HIS A 1 5 ? 12.497 -37.051 10.071 1.00 13.43 5 HIS A N 18
ATOM 25683 C CA . HIS A 1 5 ? 13.077 -35.879 10.740 1.00 20.33 5 HIS A CA 18
ATOM 25684 C C . HIS A 1 5 ? 12.953 -34.611 9.877 1.00 63.31 5 HIS A C 18
ATOM 25685 O O . HIS A 1 5 ? 13.068 -34.664 8.653 1.00 51.03 5 HIS A O 18
ATOM 25700 N N . HIS A 1 6 ? 12.709 -33.476 10.532 1.00 34.44 6 HIS A N 18
ATOM 25701 C CA . HIS A 1 6 ? 12.547 -32.190 9.839 1.00 33.43 6 HIS A CA 18
ATOM 25702 C C . HIS A 1 6 ? 13.288 -31.063 10.575 1.00 33.11 6 HIS A C 18
ATOM 25703 O O . HIS A 1 6 ? 12.946 -30.713 11.705 1.00 31.03 6 HIS A O 18
ATOM 25718 N N . HIS A 1 7 ? 14.305 -30.502 9.924 1.00 22.44 7 HIS A N 18
ATOM 25719 C CA . HIS A 1 7 ? 15.140 -29.452 10.528 1.00 72.51 7 HIS A CA 18
ATOM 25720 C C . HIS A 1 7 ? 14.699 -28.046 10.098 1.00 63.20 7 HIS A C 18
ATOM 25721 O O . HIS A 1 7 ? 14.406 -27.803 8.928 1.00 63.41 7 HIS A O 18
ATOM 25736 N N . HIS A 1 8 ? 14.654 -27.126 11.058 1.00 52.11 8 HIS A N 18
ATOM 25737 C CA . HIS A 1 8 ? 14.391 -25.710 10.776 1.00 52.03 8 HIS A CA 18
ATOM 25738 C C . HIS A 1 8 ? 15.373 -24.808 11.534 1.00 41.42 8 HIS A C 18
ATOM 25739 O O . HIS A 1 8 ? 15.888 -25.183 12.591 1.00 13.01 8 HIS A O 18
ATOM 25754 N N . SER A 1 9 ? 15.629 -23.625 10.987 1.00 3.23 9 SER A N 18
ATOM 25755 C CA . SER A 1 9 ? 16.601 -22.695 11.568 1.00 4.33 9 SER A CA 18
ATOM 25756 C C . SER A 1 9 ? 16.152 -22.187 12.948 1.00 70.21 9 SER A C 18
ATOM 25757 O O . SER A 1 9 ? 14.966 -21.941 13.181 1.00 3.03 9 SER A O 18
ATOM 25765 N N . HIS A 1 10 ? 17.112 -22.033 13.857 1.00 22.54 10 HIS A N 18
ATOM 25766 C CA . HIS A 1 10 ? 16.827 -21.604 15.228 1.00 41.11 10 HIS A CA 18
ATOM 25767 C C . HIS A 1 10 ? 16.162 -20.214 15.258 1.00 15.11 10 HIS A C 18
ATOM 25768 O O . HIS A 1 10 ? 16.691 -19.251 14.702 1.00 23.32 10 HIS A O 18
ATOM 25783 N N . MET A 1 11 ? 14.996 -20.137 15.906 1.00 72.13 11 MET A N 18
ATOM 25784 C CA . MET A 1 11 ? 14.216 -18.894 16.019 1.00 72.11 11 MET A CA 18
ATOM 25785 C C . MET A 1 11 ? 13.614 -18.436 14.675 1.00 51.21 11 MET A C 18
ATOM 25786 O O . MET A 1 11 ? 13.228 -17.277 14.523 1.00 61.00 11 MET A O 18
ATOM 25800 N N . ALA A 1 12 ? 13.478 -19.359 13.721 1.00 51.54 12 ALA A N 18
ATOM 25801 C CA . ALA A 1 12 ? 12.803 -19.062 12.446 1.00 13.23 12 ALA A CA 18
ATOM 25802 C C . ALA A 1 12 ? 11.268 -19.111 12.594 1.00 35.13 12 ALA A C 18
ATOM 25803 O O . ALA A 1 12 ? 10.541 -19.329 11.619 1.00 52.32 12 ALA A O 18
ATOM 25810 N N . LYS A 1 13 ? 10.784 -18.881 13.815 1.00 40.23 13 LYS A N 18
ATOM 25811 C CA . LYS A 1 13 ? 9.354 -18.964 14.131 1.00 72.44 13 LYS A CA 18
ATOM 25812 C C . LYS A 1 13 ? 8.837 -17.625 14.701 1.00 44.30 13 LYS A C 18
ATOM 25813 O O . LYS A 1 13 ? 8.936 -17.372 15.900 1.00 41.43 13 LYS A O 18
ATOM 25832 N N . PRO A 1 14 ? 8.305 -16.739 13.836 1.00 34.11 14 PRO A N 18
ATOM 25833 C CA . PRO A 1 14 ? 7.799 -15.422 14.248 1.00 42.03 14 PRO A CA 18
ATOM 25834 C C . PRO A 1 14 ? 6.300 -15.428 14.603 1.00 42.31 14 PRO A C 18
ATOM 25835 O O . PRO A 1 14 ? 5.672 -16.484 14.695 1.00 31.13 14 PRO A O 18
ATOM 25846 N N . THR A 1 15 ? 5.730 -14.240 14.804 1.00 71.30 15 THR A N 18
ATOM 25847 C CA . THR A 1 15 ? 4.290 -14.105 15.075 1.00 74.22 15 THR A CA 18
ATOM 25848 C C . THR A 1 15 ? 3.632 -13.071 14.145 1.00 73.34 15 THR A C 18
ATOM 25849 O O . THR A 1 15 ? 4.110 -11.942 14.011 1.00 61.55 15 THR A O 18
ATOM 25860 N N . ALA A 1 16 ? 2.528 -13.466 13.511 1.00 20.13 16 ALA A N 18
ATOM 25861 C CA . ALA A 1 16 ? 1.820 -12.604 12.554 1.00 31.21 16 ALA A CA 18
ATOM 25862 C C . ALA A 1 16 ? 0.776 -11.710 13.246 1.00 3.13 16 ALA A C 18
ATOM 25863 O O . ALA A 1 16 ? 0.205 -12.082 14.274 1.00 15.21 16 ALA A O 18
ATOM 25870 N N . ARG A 1 17 ? 0.515 -10.541 12.662 1.00 54.21 17 ARG A N 18
ATOM 25871 C CA . ARG A 1 17 ? -0.415 -9.570 13.246 1.00 63.41 17 ARG A CA 18
ATOM 25872 C C . ARG A 1 17 ? -1.040 -8.678 12.164 1.00 1.13 17 ARG A C 18
ATOM 25873 O O . ARG A 1 17 ? -0.551 -8.626 11.034 1.00 43.14 17 ARG A O 18
ATOM 25894 N N . GLY A 1 18 ? -2.120 -7.985 12.516 1.00 23.01 18 GLY A N 18
ATOM 25895 C CA . GLY A 1 18 ? -2.784 -7.081 11.580 1.00 22.50 18 GLY A CA 18
ATOM 25896 C C . GLY A 1 18 ? -4.302 -7.186 11.646 1.00 12.10 18 GLY A C 18
ATOM 25897 O O . GLY A 1 18 ? -4.885 -7.064 12.724 1.00 61.11 18 GLY A O 18
ATOM 25901 N N . GLU A 1 19 ? -4.936 -7.403 10.494 1.00 51.12 19 GLU A N 18
ATOM 25902 C CA . GLU A 1 19 ? -6.392 -7.605 10.414 1.00 1.21 19 GLU A CA 18
ATOM 25903 C C . GLU A 1 19 ? -7.177 -6.327 10.777 1.00 53.33 19 GLU A C 18
ATOM 25904 O O . GLU A 1 19 ? -7.411 -6.038 11.952 1.00 0.11 19 GLU A O 18
ATOM 25916 N N . ALA A 1 20 ? -7.552 -5.552 9.760 1.00 20.32 20 ALA A N 18
ATOM 25917 C CA . ALA A 1 20 ? -8.403 -4.367 9.955 1.00 45.33 20 ALA A CA 18
ATOM 25918 C C . ALA A 1 20 ? -9.862 -4.649 9.556 1.00 53.11 20 ALA A C 18
ATOM 25919 O O . ALA A 1 20 ? -10.722 -3.764 9.624 1.00 44.34 20 ALA A O 18
ATOM 25926 N N . GLY A 1 21 ? -10.138 -5.888 9.150 1.00 75.23 21 GLY A N 18
ATOM 25927 C CA . GLY A 1 21 ? -11.479 -6.264 8.722 1.00 63.24 21 GLY A CA 18
ATOM 25928 C C . GLY A 1 21 ? -11.919 -5.567 7.439 1.00 20.32 21 GLY A C 18
ATOM 25929 O O . GLY A 1 21 ? -12.790 -4.700 7.462 1.00 32.41 21 GLY A O 18
ATOM 25933 N N . SER A 1 22 ? -11.318 -5.947 6.315 1.00 51.21 22 SER A N 18
ATOM 25934 C CA . SER A 1 22 ? -11.635 -5.328 5.021 1.00 62.14 22 SER A CA 18
ATOM 25935 C C . SER A 1 22 ? -11.369 -6.284 3.849 1.00 2.43 22 SER A C 18
ATOM 25936 O O . SER A 1 22 ? -10.925 -7.419 4.032 1.00 4.02 22 SER A O 18
ATOM 25944 N N . ARG A 1 23 ? -11.647 -5.808 2.641 1.00 13.12 23 ARG A N 18
ATOM 25945 C CA . ARG A 1 23 ? -11.459 -6.597 1.423 1.00 34.34 23 ARG A CA 18
ATOM 25946 C C . ARG A 1 23 ? -9.987 -6.589 0.979 1.00 1.40 23 ARG A C 18
ATOM 25947 O O . ARG A 1 23 ? -9.440 -7.611 0.553 1.00 22.43 23 ARG A O 18
ATOM 25968 N N . ASP A 1 24 ? -9.348 -5.428 1.100 1.00 52.13 24 ASP A N 18
ATOM 25969 C CA . ASP A 1 24 ? -7.960 -5.238 0.664 1.00 41.21 24 ASP A CA 18
ATOM 25970 C C . ASP A 1 24 ? -6.966 -6.019 1.546 1.00 10.15 24 ASP A C 18
ATOM 25971 O O . ASP A 1 24 ? -5.929 -6.495 1.063 1.00 22.31 24 ASP A O 18
ATOM 25980 N N . GLU A 1 25 ? -7.298 -6.152 2.834 1.00 32.41 25 GLU A N 18
ATOM 25981 C CA . GLU A 1 25 ? -6.446 -6.854 3.815 1.00 51.52 25 GLU A CA 18
ATOM 25982 C C . GLU A 1 25 ? -5.973 -8.228 3.308 1.00 51.12 25 GLU A C 18
ATOM 25983 O O . GLU A 1 25 ? -4.826 -8.618 3.531 1.00 54.02 25 GLU A O 18
ATOM 25995 N N . ARG A 1 26 ? -6.857 -8.946 2.612 1.00 32.24 26 ARG A N 18
ATOM 25996 C CA . ARG A 1 26 ? -6.566 -10.310 2.141 1.00 23.23 26 ARG A CA 18
ATOM 25997 C C . ARG A 1 26 ? -5.246 -10.404 1.355 1.00 12.12 26 ARG A C 18
ATOM 25998 O O . ARG A 1 26 ? -4.527 -11.401 1.458 1.00 70.14 26 ARG A O 18
ATOM 26019 N N . ARG A 1 27 ? -4.923 -9.371 0.577 1.00 34.30 27 ARG A N 18
ATOM 26020 C CA . ARG A 1 27 ? -3.658 -9.343 -0.171 1.00 74.11 27 ARG A CA 18
ATOM 26021 C C . ARG A 1 27 ? -2.477 -8.979 0.738 1.00 24.53 27 ARG A C 18
ATOM 26022 O O . ARG A 1 27 ? -1.385 -9.533 0.604 1.00 32.10 27 ARG A O 18
ATOM 26043 N N . ALA A 1 28 ? -2.708 -8.069 1.680 1.00 13.22 28 ALA A N 18
ATOM 26044 C CA . ALA A 1 28 ? -1.655 -7.621 2.599 1.00 41.43 28 ALA A CA 18
ATOM 26045 C C . ALA A 1 28 ? -1.135 -8.774 3.478 1.00 43.01 28 ALA A C 18
ATOM 26046 O O . ALA A 1 28 ? 0.070 -9.019 3.558 1.00 0.45 28 ALA A O 18
ATOM 26053 N N . LEU A 1 29 ? -2.054 -9.493 4.120 1.00 54.35 29 LEU A N 18
ATOM 26054 C CA . LEU A 1 29 ? -1.686 -10.587 5.027 1.00 31.32 29 LEU A CA 18
ATOM 26055 C C . LEU A 1 29 ? -1.159 -11.826 4.274 1.00 53.15 29 LEU A C 18
ATOM 26056 O O . LEU A 1 29 ? -0.426 -12.638 4.838 1.00 73.14 29 LEU A O 18
ATOM 26072 N N . ALA A 1 30 ? -1.527 -11.966 2.999 1.00 54.42 30 ALA A N 18
ATOM 26073 C CA . ALA A 1 30 ? -1.091 -13.116 2.190 1.00 32.51 30 ALA A CA 18
ATOM 26074 C C . ALA A 1 30 ? 0.316 -12.906 1.601 1.00 51.24 30 ALA A C 18
ATOM 26075 O O . ALA A 1 30 ? 1.008 -13.867 1.257 1.00 51.44 30 ALA A O 18
ATOM 26082 N N . MET A 1 31 ? 0.724 -11.644 1.465 1.00 65.30 31 MET A N 18
ATOM 26083 C CA . MET A 1 31 ? 2.048 -11.307 0.918 1.00 11.55 31 MET A CA 18
ATOM 26084 C C . MET A 1 31 ? 3.000 -10.771 2.006 1.00 2.33 31 MET A C 18
ATOM 26085 O O . MET A 1 31 ? 4.089 -10.286 1.699 1.00 0.25 31 MET A O 18
ATOM 26099 N N . LYS A 1 32 ? 2.583 -10.880 3.269 1.00 4.13 32 LYS A N 18
ATOM 26100 C CA . LYS A 1 32 ? 3.369 -10.390 4.417 1.00 53.45 32 LYS A CA 18
ATOM 26101 C C . LYS A 1 32 ? 3.669 -8.881 4.321 1.00 32.10 32 LYS A C 18
ATOM 26102 O O . LYS A 1 32 ? 4.797 -8.472 4.051 1.00 70.33 32 LYS A O 18
ATOM 26121 N N . ILE A 1 33 ? 2.646 -8.058 4.528 1.00 42.02 33 ILE A N 18
ATOM 26122 C CA . ILE A 1 33 ? 2.825 -6.604 4.573 1.00 21.32 33 ILE A CA 18
ATOM 26123 C C . ILE A 1 33 ? 2.816 -6.103 6.034 1.00 25.53 33 ILE A C 18
ATOM 26124 O O . ILE A 1 33 ? 1.766 -6.051 6.673 1.00 14.12 33 ILE A O 18
ATOM 26140 N N . PRO A 1 34 ? 3.992 -5.732 6.583 1.00 53.23 34 PRO A N 18
ATOM 26141 C CA . PRO A 1 34 ? 4.127 -5.343 8.007 1.00 23.12 34 PRO A CA 18
ATOM 26142 C C . PRO A 1 34 ? 3.621 -3.919 8.327 1.00 52.21 34 PRO A C 18
ATOM 26143 O O . PRO A 1 34 ? 3.997 -3.334 9.346 1.00 33.20 34 PRO A O 18
ATOM 26154 N N . PHE A 1 35 ? 2.769 -3.373 7.466 1.00 1.44 35 PHE A N 18
ATOM 26155 C CA . PHE A 1 35 ? 2.182 -2.045 7.683 1.00 31.34 35 PHE A CA 18
ATOM 26156 C C . PHE A 1 35 ? 0.748 -1.972 7.122 1.00 53.21 35 PHE A C 18
ATOM 26157 O O . PHE A 1 35 ? 0.464 -2.494 6.044 1.00 60.34 35 PHE A O 18
ATOM 26174 N N . PRO A 1 36 ? -0.174 -1.312 7.854 1.00 31.14 36 PRO A N 18
ATOM 26175 C CA . PRO A 1 36 ? -1.607 -1.279 7.498 1.00 73.30 36 PRO A CA 18
ATOM 26176 C C . PRO A 1 36 ? -1.894 -0.609 6.141 1.00 65.45 36 PRO A C 18
ATOM 26177 O O . PRO A 1 36 ? -1.278 0.401 5.788 1.00 54.21 36 PRO A O 18
ATOM 26188 N N . THR A 1 37 ? -2.853 -1.170 5.398 1.00 50.53 37 THR A N 18
ATOM 26189 C CA . THR A 1 37 ? -3.259 -0.626 4.090 1.00 52.43 37 THR A CA 18
ATOM 26190 C C . THR A 1 37 ? -3.638 0.861 4.177 1.00 73.33 37 THR A C 18
ATOM 26191 O O . THR A 1 37 ? -3.407 1.626 3.239 1.00 11.43 37 THR A O 18
ATOM 26202 N N . ASP A 1 38 ? -4.216 1.265 5.310 1.00 70.01 38 ASP A N 18
ATOM 26203 C CA . ASP A 1 38 ? -4.506 2.678 5.579 1.00 12.04 38 ASP A CA 18
ATOM 26204 C C . ASP A 1 38 ? -3.265 3.556 5.362 1.00 3.11 38 ASP A C 18
ATOM 26205 O O . ASP A 1 38 ? -3.327 4.580 4.683 1.00 44.03 38 ASP A O 18
ATOM 26214 N N . LYS A 1 39 ? -2.138 3.138 5.933 1.00 25.01 39 LYS A N 18
ATOM 26215 C CA . LYS A 1 39 ? -0.879 3.867 5.772 1.00 63.40 39 LYS A CA 18
ATOM 26216 C C . LYS A 1 39 ? -0.480 3.954 4.289 1.00 31.05 39 LYS A C 18
ATOM 26217 O O . LYS A 1 39 ? -0.125 5.019 3.794 1.00 12.05 39 LYS A O 18
ATOM 26236 N N . ILE A 1 40 ? -0.579 2.827 3.588 1.00 62.45 40 ILE A N 18
ATOM 26237 C CA . ILE A 1 40 ? -0.254 2.751 2.154 1.00 24.23 40 ILE A CA 18
ATOM 26238 C C . ILE A 1 40 ? -0.998 3.822 1.328 1.00 12.14 40 ILE A C 18
ATOM 26239 O O . ILE A 1 40 ? -0.459 4.368 0.363 1.00 41.01 40 ILE A O 18
ATOM 26255 N N . VAL A 1 41 ? -2.238 4.112 1.715 1.00 1.13 41 VAL A N 18
ATOM 26256 C CA . VAL A 1 41 ? -3.088 5.049 0.971 1.00 40.15 41 VAL A CA 18
ATOM 26257 C C . VAL A 1 41 ? -2.965 6.498 1.483 1.00 4.33 41 VAL A C 18
ATOM 26258 O O . VAL A 1 41 ? -2.826 7.435 0.694 1.00 65.34 41 VAL A O 18
ATOM 26271 N N . ASN A 1 42 ? -3.014 6.675 2.805 1.00 41.14 42 ASN A N 18
ATOM 26272 C CA . ASN A 1 42 ? -3.068 8.017 3.408 1.00 31.52 42 ASN A CA 18
ATOM 26273 C C . ASN A 1 42 ? -1.703 8.732 3.446 1.00 54.50 42 ASN A C 18
ATOM 26274 O O . ASN A 1 42 ? -1.646 9.940 3.694 1.00 0.04 42 ASN A O 18
ATOM 26285 N N . LEU A 1 43 ? -0.610 8.005 3.217 1.00 52.15 43 LEU A N 18
ATOM 26286 C CA . LEU A 1 43 ? 0.724 8.625 3.178 1.00 4.23 43 LEU A CA 18
ATOM 26287 C C . LEU A 1 43 ? 0.871 9.599 1.998 1.00 31.23 43 LEU A C 18
ATOM 26288 O O . LEU A 1 43 ? 0.291 9.394 0.926 1.00 11.53 43 LEU A O 18
ATOM 26304 N N . PRO A 1 44 ? 1.634 10.693 2.188 1.00 10.10 44 PRO A N 18
ATOM 26305 C CA . PRO A 1 44 ? 2.045 11.562 1.078 1.00 5.40 44 PRO A CA 18
ATOM 26306 C C . PRO A 1 44 ? 2.999 10.823 0.119 1.00 65.20 44 PRO A C 18
ATOM 26307 O O . PRO A 1 44 ? 3.794 9.984 0.553 1.00 11.53 44 PRO A O 18
ATOM 26318 N N . VAL A 1 45 ? 2.925 11.144 -1.175 1.00 34.11 45 VAL A N 18
ATOM 26319 C CA . VAL A 1 45 ? 3.655 10.393 -2.207 1.00 10.13 45 VAL A CA 18
ATOM 26320 C C . VAL A 1 45 ? 5.146 10.185 -1.860 1.00 60.44 45 VAL A C 18
ATOM 26321 O O . VAL A 1 45 ? 5.701 9.112 -2.104 1.00 1.44 45 VAL A O 18
ATOM 26334 N N . ASP A 1 46 ? 5.787 11.194 -1.273 1.00 3.03 46 ASP A N 18
ATOM 26335 C CA . ASP A 1 46 ? 7.205 11.094 -0.910 1.00 31.25 46 ASP A CA 18
ATOM 26336 C C . ASP A 1 46 ? 7.448 10.032 0.173 1.00 62.43 46 ASP A C 18
ATOM 26337 O O . ASP A 1 46 ? 8.283 9.140 -0.004 1.00 1.10 46 ASP A O 18
ATOM 26346 N N . ASP A 1 47 ? 6.715 10.124 1.280 1.00 5.21 47 ASP A N 18
ATOM 26347 C CA . ASP A 1 47 ? 6.831 9.146 2.369 1.00 3.22 47 ASP A CA 18
ATOM 26348 C C . ASP A 1 47 ? 6.411 7.739 1.910 1.00 52.15 47 ASP A C 18
ATOM 26349 O O . ASP A 1 47 ? 6.838 6.734 2.485 1.00 11.34 47 ASP A O 18
ATOM 26358 N N . PHE A 1 48 ? 5.585 7.671 0.868 1.00 73.13 48 PHE A N 18
ATOM 26359 C CA . PHE A 1 48 ? 5.221 6.391 0.253 1.00 52.32 48 PHE A CA 18
ATOM 26360 C C . PHE A 1 48 ? 6.449 5.733 -0.405 1.00 0.32 48 PHE A C 18
ATOM 26361 O O . PHE A 1 48 ? 6.742 4.557 -0.167 1.00 42.42 48 PHE A O 18
ATOM 26378 N N . ASN A 1 49 ? 7.166 6.498 -1.236 1.00 44.32 49 ASN A N 18
ATOM 26379 C CA . ASN A 1 49 ? 8.388 5.993 -1.881 1.00 63.41 49 ASN A CA 18
ATOM 26380 C C . ASN A 1 49 ? 9.457 5.631 -0.836 1.00 1.35 49 ASN A C 18
ATOM 26381 O O . ASN A 1 49 ? 10.194 4.655 -0.999 1.00 32.44 49 ASN A O 18
ATOM 26392 N N . GLU A 1 50 ? 9.530 6.423 0.236 1.00 13.34 50 GLU A N 18
ATOM 26393 C CA . GLU A 1 50 ? 10.434 6.130 1.355 1.00 73.12 50 GLU A CA 18
ATOM 26394 C C . GLU A 1 50 ? 10.092 4.775 1.994 1.00 40.33 50 GLU A C 18
ATOM 26395 O O . GLU A 1 50 ? 10.970 3.949 2.235 1.00 50.10 50 GLU A O 18
ATOM 26407 N N . LEU A 1 51 ? 8.804 4.556 2.251 1.00 43.34 51 LEU A N 18
ATOM 26408 C CA . LEU A 1 51 ? 8.313 3.309 2.860 1.00 60.13 51 LEU A CA 18
ATOM 26409 C C . LEU A 1 51 ? 8.866 2.065 2.131 1.00 4.41 51 LEU A C 18
ATOM 26410 O O . LEU A 1 51 ? 9.463 1.177 2.748 1.00 63.22 51 LEU A O 18
ATOM 26426 N N . LEU A 1 52 ? 8.687 2.031 0.808 1.00 44.42 52 LEU A N 18
ATOM 26427 C CA . LEU A 1 52 ? 9.180 0.922 -0.022 1.00 2.22 52 LEU A CA 18
ATOM 26428 C C . LEU A 1 52 ? 10.719 0.869 -0.059 1.00 23.03 52 LEU A C 18
ATOM 26429 O O . LEU A 1 52 ? 11.311 -0.186 -0.297 1.00 73.01 52 LEU A O 18
ATOM 26445 N N . ALA A 1 53 ? 11.361 2.013 0.165 1.00 51.13 53 ALA A N 18
ATOM 26446 C CA . ALA A 1 53 ? 12.825 2.093 0.167 1.00 72.20 53 ALA A CA 18
ATOM 26447 C C . ALA A 1 53 ? 13.416 1.768 1.550 1.00 44.11 53 ALA A C 18
ATOM 26448 O O . ALA A 1 53 ? 14.622 1.548 1.681 1.00 24.43 53 ALA A O 18
ATOM 26455 N N . ARG A 1 54 ? 12.570 1.749 2.579 1.00 35.33 54 ARG A N 18
ATOM 26456 C CA . ARG A 1 54 ? 13.015 1.451 3.950 1.00 32.32 54 ARG A CA 18
ATOM 26457 C C . ARG A 1 54 ? 12.849 -0.038 4.296 1.00 43.40 54 ARG A C 18
ATOM 26458 O O . ARG A 1 54 ? 13.769 -0.670 4.823 1.00 3.22 54 ARG A O 18
ATOM 26479 N N . TYR A 1 55 ? 11.674 -0.590 4.006 1.00 1.25 55 TYR A N 18
ATOM 26480 C CA . TYR A 1 55 ? 11.377 -1.993 4.328 1.00 31.42 55 TYR A CA 18
ATOM 26481 C C . TYR A 1 55 ? 12.008 -2.959 3.309 1.00 32.31 55 TYR A C 18
ATOM 26482 O O . TYR A 1 55 ? 11.944 -2.728 2.102 1.00 34.42 55 TYR A O 18
ATOM 26500 N N . PRO A 1 56 ? 12.612 -4.068 3.787 1.00 63.33 56 PRO A N 18
ATOM 26501 C CA . PRO A 1 56 ? 13.267 -5.068 2.916 1.00 51.13 56 PRO A CA 18
ATOM 26502 C C . PRO A 1 56 ? 12.265 -6.010 2.220 1.00 44.14 56 PRO A C 18
ATOM 26503 O O . PRO A 1 56 ? 12.451 -7.230 2.192 1.00 64.42 56 PRO A O 18
ATOM 26514 N N . LEU A 1 57 ? 11.219 -5.434 1.633 1.00 11.04 57 LEU A N 18
ATOM 26515 C CA . LEU A 1 57 ? 10.176 -6.211 0.958 1.00 24.52 57 LEU A CA 18
ATOM 26516 C C . LEU A 1 57 ? 10.681 -6.808 -0.366 1.00 3.52 57 LEU A C 18
ATOM 26517 O O . LEU A 1 57 ? 11.582 -6.262 -1.006 1.00 44.33 57 LEU A O 18
ATOM 26533 N N . THR A 1 58 ? 10.089 -7.925 -0.773 1.00 64.44 58 THR A N 18
ATOM 26534 C CA . THR A 1 58 ? 10.410 -8.550 -2.062 1.00 32.32 58 THR A CA 18
ATOM 26535 C C . THR A 1 58 ? 9.658 -7.863 -3.207 1.00 54.42 58 THR A C 18
ATOM 26536 O O . THR A 1 58 ? 8.641 -7.204 -2.981 1.00 60.54 58 THR A O 18
ATOM 26547 N N . GLU A 1 59 ? 10.150 -8.031 -4.432 1.00 63.23 59 GLU A N 18
ATOM 26548 C CA . GLU A 1 59 ? 9.568 -7.363 -5.611 1.00 65.12 59 GLU A CA 18
ATOM 26549 C C . GLU A 1 59 ? 8.040 -7.531 -5.690 1.00 34.43 59 GLU A C 18
ATOM 26550 O O . GLU A 1 59 ? 7.311 -6.556 -5.887 1.00 12.51 59 GLU A O 18
ATOM 26562 N N . SER A 1 60 ? 7.564 -8.767 -5.525 1.00 14.21 60 SER A N 18
ATOM 26563 C CA . SER A 1 60 ? 6.119 -9.053 -5.534 1.00 11.51 60 SER A CA 18
ATOM 26564 C C . SER A 1 60 ? 5.359 -8.183 -4.518 1.00 50.45 60 SER A C 18
ATOM 26565 O O . SER A 1 60 ? 4.212 -7.795 -4.753 1.00 22.13 60 SER A O 18
ATOM 26573 N N . GLN A 1 61 ? 6.011 -7.878 -3.393 1.00 61.01 61 GLN A N 18
ATOM 26574 C CA . GLN A 1 61 ? 5.395 -7.084 -2.322 1.00 64.03 61 GLN A CA 18
ATOM 26575 C C . GLN A 1 61 ? 5.339 -5.588 -2.683 1.00 72.11 61 GLN A C 18
ATOM 26576 O O . GLN A 1 61 ? 4.301 -4.950 -2.510 1.00 21.10 61 GLN A O 18
ATOM 26590 N N . LEU A 1 62 ? 6.445 -5.031 -3.193 1.00 21.22 62 LEU A N 18
ATOM 26591 C CA . LEU A 1 62 ? 6.456 -3.620 -3.627 1.00 45.21 62 LEU A CA 18
ATOM 26592 C C . LEU A 1 62 ? 5.395 -3.370 -4.712 1.00 44.41 62 LEU A C 18
ATOM 26593 O O . LEU A 1 62 ? 4.639 -2.396 -4.645 1.00 0.14 62 LEU A O 18
ATOM 26609 N N . ALA A 1 63 ? 5.351 -4.252 -5.712 1.00 40.33 63 ALA A N 18
ATOM 26610 C CA . ALA A 1 63 ? 4.346 -4.172 -6.778 1.00 41.41 63 ALA A CA 18
ATOM 26611 C C . ALA A 1 63 ? 2.923 -4.173 -6.204 1.00 43.33 63 ALA A C 18
ATOM 26612 O O . ALA A 1 63 ? 2.047 -3.440 -6.674 1.00 11.32 63 ALA A O 18
ATOM 26619 N N . LEU A 1 64 ? 2.702 -4.996 -5.181 1.00 44.14 64 LEU A N 18
ATOM 26620 C CA . LEU A 1 64 ? 1.409 -5.050 -4.499 1.00 50.54 64 LEU A CA 18
ATOM 26621 C C . LEU A 1 64 ? 1.075 -3.707 -3.831 1.00 41.24 64 LEU A C 18
ATOM 26622 O O . LEU A 1 64 ? 0.041 -3.109 -4.116 1.00 74.44 64 LEU A O 18
ATOM 26638 N N . VAL A 1 65 ? 1.967 -3.238 -2.955 1.00 42.23 65 VAL A N 18
ATOM 26639 C CA . VAL A 1 65 ? 1.760 -1.984 -2.211 1.00 51.30 65 VAL A CA 18
ATOM 26640 C C . VAL A 1 65 ? 1.452 -0.803 -3.152 1.00 45.54 65 VAL A C 18
ATOM 26641 O O . VAL A 1 65 ? 0.536 -0.014 -2.901 1.00 42.41 65 VAL A O 18
ATOM 26654 N N . ARG A 1 66 ? 2.210 -0.703 -4.244 1.00 24.25 66 ARG A N 18
ATOM 26655 C CA . ARG A 1 66 ? 1.980 0.333 -5.261 1.00 14.24 66 ARG A CA 18
ATOM 26656 C C . ARG A 1 66 ? 0.561 0.242 -5.851 1.00 14.32 66 ARG A C 18
ATOM 26657 O O . ARG A 1 66 ? -0.062 1.261 -6.160 1.00 71.34 66 ARG A O 18
ATOM 26678 N N . ASP A 1 67 ? 0.058 -0.980 -5.998 1.00 51.44 67 ASP A N 18
ATOM 26679 C CA . ASP A 1 67 ? -1.281 -1.205 -6.549 1.00 53.30 67 ASP A CA 18
ATOM 26680 C C . ASP A 1 67 ? -2.369 -1.032 -5.469 1.00 30.51 67 ASP A C 18
ATOM 26681 O O . ASP A 1 67 ? -3.494 -0.620 -5.763 1.00 50.21 67 ASP A O 18
ATOM 26690 N N . ILE A 1 68 ? -2.018 -1.331 -4.217 1.00 25.44 68 ILE A N 18
ATOM 26691 C CA . ILE A 1 68 ? -2.941 -1.159 -3.089 1.00 60.43 68 ILE A CA 18
ATOM 26692 C C . ILE A 1 68 ? -3.331 0.315 -2.919 1.00 71.12 68 ILE A C 18
ATOM 26693 O O . ILE A 1 68 ? -4.495 0.635 -2.686 1.00 75.15 68 ILE A O 18
ATOM 26709 N N . ARG A 1 69 ? -2.353 1.216 -3.045 1.00 64.14 69 ARG A N 18
ATOM 26710 C CA . ARG A 1 69 ? -2.624 2.657 -2.962 1.00 3.03 69 ARG A CA 18
ATOM 26711 C C . ARG A 1 69 ? -3.582 3.099 -4.083 1.00 24.54 69 ARG A C 18
ATOM 26712 O O . ARG A 1 69 ? -4.427 3.974 -3.886 1.00 64.34 69 ARG A O 18
ATOM 26733 N N . ARG A 1 70 ? -3.457 2.474 -5.256 1.00 70.21 70 ARG A N 18
ATOM 26734 C CA . ARG A 1 70 ? -4.344 2.757 -6.391 1.00 54.31 70 ARG A CA 18
ATOM 26735 C C . ARG A 1 70 ? -5.807 2.419 -6.059 1.00 12.12 70 ARG A C 18
ATOM 26736 O O . ARG A 1 70 ? -6.681 3.290 -6.103 1.00 0.11 70 ARG A O 18
ATOM 26757 N N . ARG A 1 71 ? -6.074 1.156 -5.733 1.00 1.25 71 ARG A N 18
ATOM 26758 C CA . ARG A 1 71 ? -7.440 0.713 -5.418 1.00 31.23 71 ARG A CA 18
ATOM 26759 C C . ARG A 1 71 ? -7.947 1.352 -4.115 1.00 75.22 71 ARG A C 18
ATOM 26760 O O . ARG A 1 71 ? -9.103 1.776 -4.021 1.00 31.00 71 ARG A O 18
ATOM 26781 N N . GLY A 1 72 ? -7.062 1.427 -3.123 1.00 51.52 72 GLY A N 18
ATOM 26782 C CA . GLY A 1 72 ? -7.400 2.012 -1.830 1.00 20.14 72 GLY A CA 18
ATOM 26783 C C . GLY A 1 72 ? -7.847 3.468 -1.927 1.00 4.01 72 GLY A C 18
ATOM 26784 O O . GLY A 1 72 ? -8.824 3.868 -1.292 1.00 1.03 72 GLY A O 18
ATOM 26788 N N . LYS A 1 73 ? -7.146 4.272 -2.728 1.00 4.44 73 LYS A N 18
ATOM 26789 C CA . LYS A 1 73 ? -7.538 5.670 -2.917 1.00 35.20 73 LYS A CA 18
ATOM 26790 C C . LYS A 1 73 ? -8.702 5.795 -3.917 1.00 75.52 73 LYS A C 18
ATOM 26791 O O . LYS A 1 73 ? -9.478 6.742 -3.857 1.00 32.42 73 LYS A O 18
ATOM 26810 N N . ASN A 1 74 ? -8.836 4.824 -4.821 1.00 62.12 74 ASN A N 18
ATOM 26811 C CA . ASN A 1 74 ? -9.951 4.806 -5.780 1.00 63.22 74 ASN A CA 18
ATOM 26812 C C . ASN A 1 74 ? -11.302 4.655 -5.050 1.00 1.23 74 ASN A C 18
ATOM 26813 O O . ASN A 1 74 ? -12.249 5.405 -5.297 1.00 64.34 74 ASN A O 18
ATOM 26824 N N . LYS A 1 75 ? -11.369 3.691 -4.132 1.00 10.11 75 LYS A N 18
ATOM 26825 C CA . LYS A 1 75 ? -12.602 3.408 -3.384 1.00 24.33 75 LYS A CA 18
ATOM 26826 C C . LYS A 1 75 ? -13.007 4.570 -2.456 1.00 52.55 75 LYS A C 18
ATOM 26827 O O . LYS A 1 75 ? -14.192 4.756 -2.171 1.00 32.22 75 LYS A O 18
ATOM 26846 N N . VAL A 1 76 ? -12.037 5.352 -1.983 1.00 35.42 76 VAL A N 18
ATOM 26847 C CA . VAL A 1 76 ? -12.334 6.456 -1.056 1.00 24.31 76 VAL A CA 18
ATOM 26848 C C . VAL A 1 76 ? -12.485 7.815 -1.771 1.00 24.32 76 VAL A C 18
ATOM 26849 O O . VAL A 1 76 ? -13.398 8.576 -1.466 1.00 30.13 76 VAL A O 18
ATOM 26862 N N . ALA A 1 77 ? -11.606 8.111 -2.729 1.00 54.12 77 ALA A N 18
ATOM 26863 C CA . ALA A 1 77 ? -11.614 9.416 -3.416 1.00 53.41 77 ALA A CA 18
ATOM 26864 C C . ALA A 1 77 ? -12.806 9.577 -4.377 1.00 73.21 77 ALA A C 18
ATOM 26865 O O . ALA A 1 77 ? -13.003 10.644 -4.963 1.00 11.12 77 ALA A O 18
ATOM 26872 N N . ALA A 1 78 ? -13.594 8.518 -4.539 1.00 33.01 78 ALA A N 18
ATOM 26873 C CA . ALA A 1 78 ? -14.774 8.554 -5.413 1.00 40.45 78 ALA A CA 18
ATOM 26874 C C . ALA A 1 78 ? -15.965 9.275 -4.755 1.00 63.15 78 ALA A C 18
ATOM 26875 O O . ALA A 1 78 ? -16.772 9.911 -5.433 1.00 75.15 78 ALA A O 18
ATOM 26882 N N . GLN A 1 79 ? -16.079 9.178 -3.429 1.00 74.44 79 GLN A N 18
ATOM 26883 C CA . GLN A 1 79 ? -17.225 9.761 -2.712 1.00 33.31 79 GLN A CA 18
ATOM 26884 C C . GLN A 1 79 ? -17.094 11.286 -2.530 1.00 55.24 79 GLN A C 18
ATOM 26885 O O . GLN A 1 79 ? -18.093 12.004 -2.573 1.00 74.54 79 GLN A O 18
ATOM 26899 N N . ASN A 1 80 ? -15.866 11.778 -2.361 1.00 64.51 80 ASN A N 18
ATOM 26900 C CA . ASN A 1 80 ? -15.624 13.215 -2.127 1.00 32.42 80 ASN A CA 18
ATOM 26901 C C . ASN A 1 80 ? -15.450 14.007 -3.436 1.00 62.01 80 ASN A C 18
ATOM 26902 O O . ASN A 1 80 ? -15.010 15.160 -3.419 1.00 22.43 80 ASN A O 18
ATOM 26913 N N . TYR A 1 81 ? -15.803 13.394 -4.564 1.00 64.20 81 TYR A N 18
ATOM 26914 C CA . TYR A 1 81 ? -15.681 14.051 -5.872 1.00 0.05 81 TYR A CA 18
ATOM 26915 C C . TYR A 1 81 ? -16.971 14.827 -6.220 1.00 31.52 81 TYR A C 18
ATOM 26916 O O . TYR A 1 81 ? -18.054 14.498 -5.730 1.00 62.44 81 TYR A O 18
ATOM 26934 N N . ARG A 1 82 ? -16.848 15.857 -7.061 1.00 21.51 82 ARG A N 18
ATOM 26935 C CA . ARG A 1 82 ? -17.996 16.702 -7.434 1.00 42.52 82 ARG A CA 18
ATOM 26936 C C . ARG A 1 82 ? -18.875 16.044 -8.511 1.00 63.22 82 ARG A C 18
ATOM 26937 O O . ARG A 1 82 ? -20.036 15.721 -8.255 1.00 72.10 82 ARG A O 18
ATOM 26958 N N . LYS A 1 83 ? -18.334 15.872 -9.717 1.00 42.25 83 LYS A N 18
ATOM 26959 C CA . LYS A 1 83 ? -19.088 15.246 -10.812 1.00 41.04 83 LYS A CA 18
ATOM 26960 C C . LYS A 1 83 ? -19.261 13.735 -10.579 1.00 51.11 83 LYS A C 18
ATOM 26961 O O . LYS A 1 83 ? -18.293 12.973 -10.573 1.00 50.34 83 LYS A O 18
ATOM 26980 N N . ARG A 1 84 ? -20.509 13.316 -10.402 1.00 61.42 84 ARG A N 18
ATOM 26981 C CA . ARG A 1 84 ? -20.832 11.943 -10.008 1.00 20.21 84 ARG A CA 18
ATOM 26982 C C . ARG A 1 84 ? -21.123 11.044 -11.221 1.00 25.13 84 ARG A C 18
ATOM 26983 O O . ARG A 1 84 ? -21.648 11.501 -12.241 1.00 2.12 84 ARG A O 18
ATOM 27004 N N . LYS A 1 85 ? -20.775 9.762 -11.107 1.00 74.24 85 LYS A N 18
ATOM 27005 C CA . LYS A 1 85 ? -21.206 8.759 -12.082 1.00 15.13 85 LYS A CA 18
ATOM 27006 C C . LYS A 1 85 ? -22.722 8.541 -11.966 1.00 24.24 85 LYS A C 18
ATOM 27007 O O . LYS A 1 85 ? -23.183 7.599 -11.314 1.00 71.23 85 LYS A O 18
ATOM 27026 N N . LEU A 1 86 ? -23.491 9.447 -12.566 1.00 21.30 86 LEU A N 18
ATOM 27027 C CA . LEU A 1 86 ? -24.954 9.430 -12.450 1.00 42.14 86 LEU A CA 18
ATOM 27028 C C . LEU A 1 86 ? -25.605 8.366 -13.345 1.00 60.41 86 LEU A C 18
ATOM 27029 O O . LEU A 1 86 ? -24.947 7.737 -14.177 1.00 2.44 86 LEU A O 18
ATOM 27045 N N . GLU A 1 87 ? -26.910 8.184 -13.173 1.00 24.12 87 GLU A N 18
ATOM 27046 C CA . GLU A 1 87 ? -27.655 7.143 -13.883 1.00 3.12 87 GLU A CA 18
ATOM 27047 C C . GLU A 1 87 ? -29.018 7.660 -14.371 1.00 53.11 87 GLU A C 18
ATOM 27048 O O . GLU A 1 87 ? -29.392 8.807 -14.115 1.00 30.15 87 GLU A O 18
ATOM 27060 N N . THR A 1 88 ? -29.750 6.809 -15.081 1.00 75.23 88 THR A N 18
ATOM 27061 C CA . THR A 1 88 ? -31.114 7.128 -15.521 1.00 63.44 88 THR A CA 18
ATOM 27062 C C . THR A 1 88 ? -31.921 5.849 -15.777 1.00 2.43 88 THR A C 18
ATOM 27063 O O . THR A 1 88 ? -31.579 5.041 -16.646 1.00 62.50 88 THR A O 18
ATOM 27074 N N . ILE A 1 89 ? -32.974 5.645 -14.991 1.00 24.33 89 ILE A N 18
ATOM 27075 C CA . ILE A 1 89 ? -33.823 4.456 -15.130 1.00 24.31 89 ILE A CA 18
ATOM 27076 C C . ILE A 1 89 ? -34.827 4.602 -16.286 1.00 71.03 89 ILE A C 18
ATOM 27077 O O . ILE A 1 89 ? -35.173 5.716 -16.691 1.00 22.33 89 ILE A O 18
ATOM 27093 N N . VAL A 1 90 ? -35.298 3.471 -16.807 1.00 12.45 90 VAL A N 18
ATOM 27094 C CA . VAL A 1 90 ? -36.248 3.471 -17.924 1.00 64.13 90 VAL A CA 18
ATOM 27095 C C . VAL A 1 90 ? -37.656 3.890 -17.454 1.00 21.04 90 VAL A C 18
ATOM 27096 O O . VAL A 1 90 ? -37.946 3.896 -16.255 1.00 12.12 90 VAL A O 18
ATOM 27109 N N . GLN A 1 91 ? -38.515 4.263 -18.395 1.00 45.12 91 GLN A N 18
ATOM 27110 C CA . GLN A 1 91 ? -39.888 4.673 -18.072 1.00 4.13 91 GLN A CA 18
ATOM 27111 C C . GLN A 1 91 ? -40.854 3.471 -18.088 1.00 53.15 91 GLN A C 18
ATOM 27112 O O . GLN A 1 91 ? -41.523 3.212 -17.056 1.00 37.15 91 GLN A O 18
ATOM 27127 N N . MET A 1 1 ? -0.019 -57.695 12.301 1.00 25.12 1 MET A N 19
ATOM 27128 C CA . MET A 1 1 ? -0.862 -56.498 12.559 1.00 33.25 1 MET A CA 19
ATOM 27129 C C . MET A 1 1 ? -0.070 -55.424 13.321 1.00 33.12 1 MET A C 19
ATOM 27130 O O . MET A 1 1 ? 0.158 -55.555 14.525 1.00 33.21 1 MET A O 19
ATOM 27146 N N . GLY A 1 2 ? 0.368 -54.379 12.619 1.00 2.44 2 GLY A N 19
ATOM 27147 C CA . GLY A 1 2 ? 1.106 -53.302 13.272 1.00 71.42 2 GLY A CA 19
ATOM 27148 C C . GLY A 1 2 ? 1.863 -52.400 12.300 1.00 62.01 2 GLY A C 19
ATOM 27149 O O . GLY A 1 2 ? 1.903 -52.660 11.097 1.00 2.20 2 GLY A O 19
ATOM 27153 N N . HIS A 1 3 ? 2.446 -51.323 12.827 1.00 23.33 3 HIS A N 19
ATOM 27154 C CA . HIS A 1 3 ? 3.252 -50.384 12.033 1.00 5.12 3 HIS A CA 19
ATOM 27155 C C . HIS A 1 3 ? 4.556 -50.027 12.769 1.00 33.34 3 HIS A C 19
ATOM 27156 O O . HIS A 1 3 ? 4.716 -50.331 13.954 1.00 3.14 3 HIS A O 19
ATOM 27171 N N . HIS A 1 4 ? 5.480 -49.367 12.071 1.00 60.02 4 HIS A N 19
ATOM 27172 C CA . HIS A 1 4 ? 6.715 -48.871 12.696 1.00 21.32 4 HIS A CA 19
ATOM 27173 C C . HIS A 1 4 ? 6.539 -47.426 13.192 1.00 2.42 4 HIS A C 19
ATOM 27174 O O . HIS A 1 4 ? 6.026 -46.566 12.470 1.00 32.04 4 HIS A O 19
ATOM 27189 N N . HIS A 1 5 ? 6.978 -47.164 14.420 1.00 24.24 5 HIS A N 19
ATOM 27190 C CA . HIS A 1 5 ? 6.718 -45.883 15.086 1.00 71.55 5 HIS A CA 19
ATOM 27191 C C . HIS A 1 5 ? 7.844 -44.851 14.881 1.00 52.41 5 HIS A C 19
ATOM 27192 O O . HIS A 1 5 ? 9.027 -45.186 14.871 1.00 61.45 5 HIS A O 19
ATOM 27207 N N . HIS A 1 6 ? 7.442 -43.590 14.702 1.00 42.43 6 HIS A N 19
ATOM 27208 C CA . HIS A 1 6 ? 8.359 -42.442 14.721 1.00 42.13 6 HIS A CA 19
ATOM 27209 C C . HIS A 1 6 ? 7.899 -41.439 15.795 1.00 35.11 6 HIS A C 19
ATOM 27210 O O . HIS A 1 6 ? 6.700 -41.280 16.022 1.00 22.33 6 HIS A O 19
ATOM 27225 N N . HIS A 1 7 ? 8.842 -40.777 16.465 1.00 13.54 7 HIS A N 19
ATOM 27226 C CA . HIS A 1 7 ? 8.506 -39.945 17.634 1.00 14.21 7 HIS A CA 19
ATOM 27227 C C . HIS A 1 7 ? 8.950 -38.475 17.483 1.00 60.11 7 HIS A C 19
ATOM 27228 O O . HIS A 1 7 ? 8.561 -37.622 18.283 1.00 4.45 7 HIS A O 19
ATOM 27243 N N . HIS A 1 8 ? 9.753 -38.169 16.469 1.00 2.24 8 HIS A N 19
ATOM 27244 C CA . HIS A 1 8 ? 10.324 -36.823 16.339 1.00 12.54 8 HIS A CA 19
ATOM 27245 C C . HIS A 1 8 ? 9.339 -35.824 15.698 1.00 72.42 8 HIS A C 19
ATOM 27246 O O . HIS A 1 8 ? 9.295 -35.677 14.476 1.00 22.11 8 HIS A O 19
ATOM 27261 N N . SER A 1 9 ? 8.553 -35.143 16.539 1.00 53.43 9 SER A N 19
ATOM 27262 C CA . SER A 1 9 ? 7.610 -34.108 16.070 1.00 4.21 9 SER A CA 19
ATOM 27263 C C . SER A 1 9 ? 7.074 -33.266 17.241 1.00 63.13 9 SER A C 19
ATOM 27264 O O . SER A 1 9 ? 6.567 -33.803 18.229 1.00 63.40 9 SER A O 19
ATOM 27272 N N . HIS A 1 10 ? 7.192 -31.941 17.126 1.00 2.52 10 HIS A N 19
ATOM 27273 C CA . HIS A 1 10 ? 6.736 -31.017 18.177 1.00 31.11 10 HIS A CA 19
ATOM 27274 C C . HIS A 1 10 ? 5.699 -30.007 17.650 1.00 73.31 10 HIS A C 19
ATOM 27275 O O . HIS A 1 10 ? 5.826 -29.487 16.542 1.00 34.11 10 HIS A O 19
ATOM 27290 N N . MET A 1 11 ? 4.680 -29.722 18.460 1.00 4.11 11 MET A N 19
ATOM 27291 C CA . MET A 1 11 ? 3.696 -28.680 18.139 1.00 61.12 11 MET A CA 19
ATOM 27292 C C . MET A 1 11 ? 4.276 -27.283 18.451 1.00 54.40 11 MET A C 19
ATOM 27293 O O . MET A 1 11 ? 3.707 -26.508 19.220 1.00 63.52 11 MET A O 19
ATOM 27307 N N . ALA A 1 12 ? 5.424 -26.972 17.848 1.00 53.24 12 ALA A N 19
ATOM 27308 C CA . ALA A 1 12 ? 6.140 -25.718 18.129 1.00 64.54 12 ALA A CA 19
ATOM 27309 C C . ALA A 1 12 ? 5.772 -24.592 17.144 1.00 42.55 12 ALA A C 19
ATOM 27310 O O . ALA A 1 12 ? 6.416 -23.539 17.125 1.00 34.02 12 ALA A O 19
ATOM 27317 N N . LYS A 1 13 ? 4.739 -24.808 16.333 1.00 21.50 13 LYS A N 19
ATOM 27318 C CA . LYS A 1 13 ? 4.295 -23.796 15.364 1.00 14.02 13 LYS A CA 19
ATOM 27319 C C . LYS A 1 13 ? 3.105 -22.995 15.926 1.00 40.43 13 LYS A C 19
ATOM 27320 O O . LYS A 1 13 ? 2.182 -23.579 16.500 1.00 41.35 13 LYS A O 19
ATOM 27339 N N . PRO A 1 14 ? 3.119 -21.650 15.780 1.00 2.23 14 PRO A N 19
ATOM 27340 C CA . PRO A 1 14 ? 2.045 -20.769 16.294 1.00 21.53 14 PRO A CA 19
ATOM 27341 C C . PRO A 1 14 ? 0.619 -21.234 15.933 1.00 23.32 14 PRO A C 19
ATOM 27342 O O . PRO A 1 14 ? 0.427 -22.060 15.036 1.00 12.10 14 PRO A O 19
ATOM 27353 N N . THR A 1 15 ? -0.376 -20.682 16.632 1.00 54.42 15 THR A N 19
ATOM 27354 C CA . THR A 1 15 ? -1.782 -21.103 16.472 1.00 44.35 15 THR A CA 19
ATOM 27355 C C . THR A 1 15 ? -2.236 -21.149 15.003 1.00 21.44 15 THR A C 19
ATOM 27356 O O . THR A 1 15 ? -2.050 -20.192 14.246 1.00 31.42 15 THR A O 19
ATOM 27367 N N . ALA A 1 16 ? -2.829 -22.276 14.610 1.00 54.31 16 ALA A N 19
ATOM 27368 C CA . ALA A 1 16 ? -3.366 -22.444 13.254 1.00 51.52 16 ALA A CA 19
ATOM 27369 C C . ALA A 1 16 ? -4.701 -21.700 13.075 1.00 1.15 16 ALA A C 19
ATOM 27370 O O . ALA A 1 16 ? -5.088 -21.353 11.957 1.00 45.24 16 ALA A O 19
ATOM 27377 N N . ARG A 1 17 ? -5.402 -21.458 14.184 1.00 23.02 17 ARG A N 19
ATOM 27378 C CA . ARG A 1 17 ? -6.690 -20.752 14.151 1.00 35.51 17 ARG A CA 19
ATOM 27379 C C . ARG A 1 17 ? -6.491 -19.255 14.434 1.00 2.44 17 ARG A C 19
ATOM 27380 O O . ARG A 1 17 ? -6.469 -18.828 15.590 1.00 3.21 17 ARG A O 19
ATOM 27401 N N . GLY A 1 18 ? -6.323 -18.468 13.376 1.00 22.11 18 GLY A N 19
ATOM 27402 C CA . GLY A 1 18 ? -6.106 -17.033 13.534 1.00 70.42 18 GLY A CA 19
ATOM 27403 C C . GLY A 1 18 ? -6.308 -16.255 12.241 1.00 21.20 18 GLY A C 19
ATOM 27404 O O . GLY A 1 18 ? -5.460 -15.454 11.846 1.00 33.20 18 GLY A O 19
ATOM 27408 N N . GLU A 1 19 ? -7.431 -16.494 11.569 1.00 11.01 19 GLU A N 19
ATOM 27409 C CA . GLU A 1 19 ? -7.762 -15.776 10.336 1.00 70.01 19 GLU A CA 19
ATOM 27410 C C . GLU A 1 19 ? -8.484 -14.458 10.639 1.00 72.11 19 GLU A C 19
ATOM 27411 O O . GLU A 1 19 ? -9.664 -14.453 10.993 1.00 71.31 19 GLU A O 19
ATOM 27423 N N . ALA A 1 20 ? -7.771 -13.347 10.501 1.00 43.04 20 ALA A N 19
ATOM 27424 C CA . ALA A 1 20 ? -8.344 -12.021 10.749 1.00 54.33 20 ALA A CA 19
ATOM 27425 C C . ALA A 1 20 ? -7.949 -11.024 9.653 1.00 44.13 20 ALA A C 19
ATOM 27426 O O . ALA A 1 20 ? -7.191 -11.357 8.739 1.00 30.32 20 ALA A O 19
ATOM 27433 N N . GLY A 1 21 ? -8.470 -9.803 9.746 1.00 61.44 21 GLY A N 19
ATOM 27434 C CA . GLY A 1 21 ? -8.138 -8.768 8.773 1.00 0.42 21 GLY A CA 19
ATOM 27435 C C . GLY A 1 21 ? -9.183 -8.617 7.669 1.00 22.44 21 GLY A C 19
ATOM 27436 O O . GLY A 1 21 ? -9.931 -9.551 7.372 1.00 73.42 21 GLY A O 19
ATOM 27440 N N . SER A 1 22 ? -9.239 -7.430 7.065 1.00 73.21 22 SER A N 19
ATOM 27441 C CA . SER A 1 22 ? -10.165 -7.162 5.951 1.00 55.14 22 SER A CA 19
ATOM 27442 C C . SER A 1 22 ? -9.681 -7.810 4.639 1.00 41.34 22 SER A C 19
ATOM 27443 O O . SER A 1 22 ? -8.650 -8.484 4.606 1.00 33.25 22 SER A O 19
ATOM 27451 N N . ARG A 1 23 ? -10.429 -7.586 3.556 1.00 13.33 23 ARG A N 19
ATOM 27452 C CA . ARG A 1 23 ? -10.112 -8.174 2.248 1.00 14.12 23 ARG A CA 19
ATOM 27453 C C . ARG A 1 23 ? -8.690 -7.798 1.796 1.00 32.24 23 ARG A C 19
ATOM 27454 O O . ARG A 1 23 ? -7.862 -8.670 1.515 1.00 33.45 23 ARG A O 19
ATOM 27475 N N . ASP A 1 24 ? -8.418 -6.494 1.741 1.00 13.33 24 ASP A N 19
ATOM 27476 C CA . ASP A 1 24 ? -7.094 -5.985 1.363 1.00 62.14 24 ASP A CA 19
ATOM 27477 C C . ASP A 1 24 ? -6.004 -6.460 2.342 1.00 35.33 24 ASP A C 19
ATOM 27478 O O . ASP A 1 24 ? -4.867 -6.725 1.945 1.00 11.44 24 ASP A O 19
ATOM 27487 N N . GLU A 1 25 ? -6.366 -6.585 3.619 1.00 0.44 25 GLU A N 19
ATOM 27488 C CA . GLU A 1 25 ? -5.434 -7.051 4.656 1.00 51.54 25 GLU A CA 19
ATOM 27489 C C . GLU A 1 25 ? -4.980 -8.499 4.399 1.00 62.03 25 GLU A C 19
ATOM 27490 O O . GLU A 1 25 ? -3.784 -8.795 4.431 1.00 41.10 25 GLU A O 19
ATOM 27502 N N . ARG A 1 26 ? -5.932 -9.403 4.131 1.00 72.25 26 ARG A N 19
ATOM 27503 C CA . ARG A 1 26 ? -5.592 -10.802 3.827 1.00 74.14 26 ARG A CA 19
ATOM 27504 C C . ARG A 1 26 ? -4.712 -10.907 2.567 1.00 32.02 26 ARG A C 19
ATOM 27505 O O . ARG A 1 26 ? -3.920 -11.841 2.425 1.00 45.51 26 ARG A O 19
ATOM 27526 N N . ARG A 1 27 ? -4.864 -9.949 1.651 1.00 74.41 27 ARG A N 19
ATOM 27527 C CA . ARG A 1 27 ? -3.997 -9.861 0.471 1.00 21.31 27 ARG A CA 19
ATOM 27528 C C . ARG A 1 27 ? -2.586 -9.400 0.870 1.00 45.31 27 ARG A C 19
ATOM 27529 O O . ARG A 1 27 ? -1.584 -9.913 0.369 1.00 35.21 27 ARG A O 19
ATOM 27550 N N . ALA A 1 28 ? -2.527 -8.443 1.796 1.00 52.31 28 ALA A N 19
ATOM 27551 C CA . ALA A 1 28 ? -1.254 -7.927 2.312 1.00 62.53 28 ALA A CA 19
ATOM 27552 C C . ALA A 1 28 ? -0.441 -9.026 3.016 1.00 14.50 28 ALA A C 19
ATOM 27553 O O . ALA A 1 28 ? 0.713 -9.282 2.667 1.00 11.23 28 ALA A O 19
ATOM 27560 N N . LEU A 1 29 ? -1.050 -9.684 4.002 1.00 34.04 29 LEU A N 19
ATOM 27561 C CA . LEU A 1 29 ? -0.369 -10.744 4.758 1.00 13.55 29 LEU A CA 19
ATOM 27562 C C . LEU A 1 29 ? -0.075 -11.983 3.889 1.00 42.24 29 LEU A C 19
ATOM 27563 O O . LEU A 1 29 ? 0.803 -12.784 4.218 1.00 12.22 29 LEU A O 19
ATOM 27579 N N . ALA A 1 30 ? -0.807 -12.137 2.781 1.00 60.35 30 ALA A N 19
ATOM 27580 C CA . ALA A 1 30 ? -0.527 -13.199 1.805 1.00 3.22 30 ALA A CA 19
ATOM 27581 C C . ALA A 1 30 ? 0.855 -12.999 1.160 1.00 71.51 30 ALA A C 19
ATOM 27582 O O . ALA A 1 30 ? 1.611 -13.951 0.965 1.00 64.12 30 ALA A O 19
ATOM 27589 N N . MET A 1 31 ? 1.176 -11.745 0.837 1.00 24.41 31 MET A N 19
ATOM 27590 C CA . MET A 1 31 ? 2.511 -11.382 0.337 1.00 3.45 31 MET A CA 19
ATOM 27591 C C . MET A 1 31 ? 3.430 -10.949 1.495 1.00 50.13 31 MET A C 19
ATOM 27592 O O . MET A 1 31 ? 4.533 -10.451 1.275 1.00 23.41 31 MET A O 19
ATOM 27606 N N . LYS A 1 32 ? 2.947 -11.154 2.723 1.00 11.40 32 LYS A N 19
ATOM 27607 C CA . LYS A 1 32 ? 3.667 -10.783 3.948 1.00 34.13 32 LYS A CA 19
ATOM 27608 C C . LYS A 1 32 ? 4.078 -9.301 3.965 1.00 50.32 32 LYS A C 19
ATOM 27609 O O . LYS A 1 32 ? 5.263 -8.962 3.919 1.00 10.23 32 LYS A O 19
ATOM 27628 N N . ILE A 1 33 ? 3.073 -8.427 4.006 1.00 63.33 33 ILE A N 19
ATOM 27629 C CA . ILE A 1 33 ? 3.284 -6.985 4.150 1.00 5.23 33 ILE A CA 19
ATOM 27630 C C . ILE A 1 33 ? 3.188 -6.568 5.635 1.00 65.11 33 ILE A C 19
ATOM 27631 O O . ILE A 1 33 ? 2.119 -6.642 6.244 1.00 54.24 33 ILE A O 19
ATOM 27647 N N . PRO A 1 34 ? 4.309 -6.117 6.233 1.00 71.24 34 PRO A N 19
ATOM 27648 C CA . PRO A 1 34 ? 4.384 -5.830 7.677 1.00 41.22 34 PRO A CA 19
ATOM 27649 C C . PRO A 1 34 ? 3.854 -4.438 8.082 1.00 61.32 34 PRO A C 19
ATOM 27650 O O . PRO A 1 34 ? 4.313 -3.861 9.069 1.00 2.41 34 PRO A O 19
ATOM 27661 N N . PHE A 1 35 ? 2.881 -3.912 7.337 1.00 21.42 35 PHE A N 19
ATOM 27662 C CA . PHE A 1 35 ? 2.257 -2.620 7.674 1.00 4.00 35 PHE A CA 19
ATOM 27663 C C . PHE A 1 35 ? 0.802 -2.534 7.162 1.00 0.44 35 PHE A C 19
ATOM 27664 O O . PHE A 1 35 ? 0.445 -3.176 6.174 1.00 72.21 35 PHE A O 19
ATOM 27681 N N . PRO A 1 36 ? -0.059 -1.742 7.848 1.00 73.04 36 PRO A N 19
ATOM 27682 C CA . PRO A 1 36 ? -1.505 -1.647 7.527 1.00 23.32 36 PRO A CA 19
ATOM 27683 C C . PRO A 1 36 ? -1.809 -0.996 6.162 1.00 61.34 36 PRO A C 19
ATOM 27684 O O . PRO A 1 36 ? -1.155 -0.031 5.753 1.00 71.23 36 PRO A O 19
ATOM 27695 N N . THR A 1 37 ? -2.834 -1.515 5.479 1.00 0.23 37 THR A N 19
ATOM 27696 C CA . THR A 1 37 ? -3.226 -1.019 4.146 1.00 3.22 37 THR A CA 19
ATOM 27697 C C . THR A 1 37 ? -3.753 0.422 4.196 1.00 54.14 37 THR A C 19
ATOM 27698 O O . THR A 1 37 ? -3.409 1.254 3.353 1.00 3.34 37 THR A O 19
ATOM 27709 N N . ASP A 1 38 ? -4.582 0.710 5.194 1.00 1.43 38 ASP A N 19
ATOM 27710 C CA . ASP A 1 38 ? -5.189 2.036 5.353 1.00 43.44 38 ASP A CA 19
ATOM 27711 C C . ASP A 1 38 ? -4.133 3.156 5.450 1.00 12.32 38 ASP A C 19
ATOM 27712 O O . ASP A 1 38 ? -4.309 4.234 4.874 1.00 43.43 38 ASP A O 19
ATOM 27721 N N . LYS A 1 39 ? -3.037 2.904 6.170 1.00 2.14 39 LYS A N 19
ATOM 27722 C CA . LYS A 1 39 ? -1.945 3.884 6.274 1.00 73.32 39 LYS A CA 19
ATOM 27723 C C . LYS A 1 39 ? -1.347 4.198 4.892 1.00 55.32 39 LYS A C 19
ATOM 27724 O O . LYS A 1 39 ? -1.163 5.362 4.537 1.00 52.41 39 LYS A O 19
ATOM 27743 N N . ILE A 1 40 ? -1.078 3.148 4.115 1.00 52.32 40 ILE A N 19
ATOM 27744 C CA . ILE A 1 40 ? -0.545 3.283 2.747 1.00 42.00 40 ILE A CA 19
ATOM 27745 C C . ILE A 1 40 ? -1.365 4.295 1.923 1.00 52.12 40 ILE A C 19
ATOM 27746 O O . ILE A 1 40 ? -0.819 5.105 1.173 1.00 30.15 40 ILE A O 19
ATOM 27762 N N . VAL A 1 41 ? -2.680 4.231 2.086 1.00 43.42 41 VAL A N 19
ATOM 27763 C CA . VAL A 1 41 ? -3.611 5.095 1.357 1.00 61.55 41 VAL A CA 19
ATOM 27764 C C . VAL A 1 41 ? -3.498 6.572 1.781 1.00 11.42 41 VAL A C 19
ATOM 27765 O O . VAL A 1 41 ? -3.671 7.480 0.964 1.00 11.34 41 VAL A O 19
ATOM 27778 N N . ASN A 1 42 ? -3.204 6.809 3.057 1.00 2.31 42 ASN A N 19
ATOM 27779 C CA . ASN A 1 42 ? -3.165 8.173 3.600 1.00 1.32 42 ASN A CA 19
ATOM 27780 C C . ASN A 1 42 ? -1.756 8.787 3.568 1.00 52.43 42 ASN A C 19
ATOM 27781 O O . ASN A 1 42 ? -1.582 9.964 3.895 1.00 25.02 42 ASN A O 19
ATOM 27792 N N . LEU A 1 43 ? -0.754 8.000 3.183 1.00 60.21 43 LEU A N 19
ATOM 27793 C CA . LEU A 1 43 ? 0.620 8.506 3.066 1.00 54.34 43 LEU A CA 19
ATOM 27794 C C . LEU A 1 43 ? 0.834 9.270 1.747 1.00 43.22 43 LEU A C 19
ATOM 27795 O O . LEU A 1 43 ? 0.288 8.893 0.707 1.00 45.11 43 LEU A O 19
ATOM 27811 N N . PRO A 1 44 ? 1.619 10.366 1.774 1.00 43.15 44 PRO A N 19
ATOM 27812 C CA . PRO A 1 44 ? 2.026 11.074 0.549 1.00 23.32 44 PRO A CA 19
ATOM 27813 C C . PRO A 1 44 ? 3.079 10.275 -0.238 1.00 12.42 44 PRO A C 19
ATOM 27814 O O . PRO A 1 44 ? 3.815 9.474 0.343 1.00 60.00 44 PRO A O 19
ATOM 27825 N N . VAL A 1 45 ? 3.161 10.496 -1.554 1.00 2.45 45 VAL A N 19
ATOM 27826 C CA . VAL A 1 45 ? 4.071 9.719 -2.412 1.00 32.42 45 VAL A CA 19
ATOM 27827 C C . VAL A 1 45 ? 5.520 9.716 -1.879 1.00 51.41 45 VAL A C 19
ATOM 27828 O O . VAL A 1 45 ? 6.227 8.717 -2.002 1.00 34.31 45 VAL A O 19
ATOM 27841 N N . ASP A 1 46 ? 5.946 10.826 -1.271 1.00 45.23 46 ASP A N 19
ATOM 27842 C CA . ASP A 1 46 ? 7.277 10.910 -0.650 1.00 63.45 46 ASP A CA 19
ATOM 27843 C C . ASP A 1 46 ? 7.477 9.805 0.406 1.00 22.32 46 ASP A C 19
ATOM 27844 O O . ASP A 1 46 ? 8.343 8.936 0.264 1.00 24.22 46 ASP A O 19
ATOM 27853 N N . ASP A 1 47 ? 6.658 9.834 1.454 1.00 72.14 47 ASP A N 19
ATOM 27854 C CA . ASP A 1 47 ? 6.724 8.827 2.518 1.00 10.05 47 ASP A CA 19
ATOM 27855 C C . ASP A 1 47 ? 6.350 7.428 2.007 1.00 64.02 47 ASP A C 19
ATOM 27856 O O . ASP A 1 47 ? 6.765 6.421 2.580 1.00 72.42 47 ASP A O 19
ATOM 27865 N N . PHE A 1 48 ? 5.566 7.374 0.933 1.00 61.52 48 PHE A N 19
ATOM 27866 C CA . PHE A 1 48 ? 5.245 6.107 0.266 1.00 4.35 48 PHE A CA 19
ATOM 27867 C C . PHE A 1 48 ? 6.521 5.465 -0.309 1.00 50.44 48 PHE A C 19
ATOM 27868 O O . PHE A 1 48 ? 6.782 4.276 -0.110 1.00 55.34 48 PHE A O 19
ATOM 27885 N N . ASN A 1 49 ? 7.314 6.272 -1.016 1.00 11.33 49 ASN A N 19
ATOM 27886 C CA . ASN A 1 49 ? 8.607 5.828 -1.545 1.00 23.11 49 ASN A CA 19
ATOM 27887 C C . ASN A 1 49 ? 9.547 5.403 -0.407 1.00 51.14 49 ASN A C 19
ATOM 27888 O O . ASN A 1 49 ? 10.198 4.355 -0.475 1.00 2.23 49 ASN A O 19
ATOM 27899 N N . GLU A 1 50 ? 9.614 6.224 0.642 1.00 52.24 50 GLU A N 19
ATOM 27900 C CA . GLU A 1 50 ? 10.417 5.903 1.827 1.00 15.22 50 GLU A CA 19
ATOM 27901 C C . GLU A 1 50 ? 9.946 4.596 2.484 1.00 24.11 50 GLU A C 19
ATOM 27902 O O . GLU A 1 50 ? 10.761 3.782 2.914 1.00 44.42 50 GLU A O 19
ATOM 27914 N N . LEU A 1 51 ? 8.630 4.399 2.541 1.00 52.21 51 LEU A N 19
ATOM 27915 C CA . LEU A 1 51 ? 8.041 3.190 3.131 1.00 51.20 51 LEU A CA 19
ATOM 27916 C C . LEU A 1 51 ? 8.544 1.922 2.422 1.00 33.03 51 LEU A C 19
ATOM 27917 O O . LEU A 1 51 ? 9.027 0.985 3.064 1.00 74.22 51 LEU A O 19
ATOM 27933 N N . LEU A 1 52 ? 8.439 1.908 1.094 1.00 13.01 52 LEU A N 19
ATOM 27934 C CA . LEU A 1 52 ? 8.891 0.769 0.283 1.00 54.50 52 LEU A CA 19
ATOM 27935 C C . LEU A 1 52 ? 10.414 0.570 0.357 1.00 65.43 52 LEU A C 19
ATOM 27936 O O . LEU A 1 52 ? 10.915 -0.546 0.203 1.00 72.23 52 LEU A O 19
ATOM 27952 N N . ALA A 1 53 ? 11.146 1.660 0.577 1.00 60.43 53 ALA A N 19
ATOM 27953 C CA . ALA A 1 53 ? 12.608 1.602 0.689 1.00 53.25 53 ALA A CA 19
ATOM 27954 C C . ALA A 1 53 ? 13.060 1.156 2.091 1.00 21.34 53 ALA A C 19
ATOM 27955 O O . ALA A 1 53 ? 14.106 0.522 2.240 1.00 72.23 53 ALA A O 19
ATOM 27962 N N . ARG A 1 54 ? 12.277 1.497 3.117 1.00 10.14 54 ARG A N 19
ATOM 27963 C CA . ARG A 1 54 ? 12.590 1.101 4.497 1.00 72.03 54 ARG A CA 19
ATOM 27964 C C . ARG A 1 54 ? 12.511 -0.421 4.673 1.00 60.00 54 ARG A C 19
ATOM 27965 O O . ARG A 1 54 ? 13.463 -1.053 5.132 1.00 73.12 54 ARG A O 19
ATOM 27986 N N . TYR A 1 55 ? 11.374 -1.002 4.302 1.00 33.23 55 TYR A N 19
ATOM 27987 C CA . TYR A 1 55 ? 11.181 -2.451 4.405 1.00 23.31 55 TYR A CA 19
ATOM 27988 C C . TYR A 1 55 ? 11.799 -3.181 3.199 1.00 64.02 55 TYR A C 19
ATOM 27989 O O . TYR A 1 55 ? 11.630 -2.757 2.056 1.00 63.04 55 TYR A O 19
ATOM 28007 N N . PRO A 1 56 ? 12.522 -4.296 3.438 1.00 53.53 56 PRO A N 19
ATOM 28008 C CA . PRO A 1 56 ? 13.197 -5.058 2.364 1.00 44.35 56 PRO A CA 19
ATOM 28009 C C . PRO A 1 56 ? 12.225 -5.886 1.496 1.00 63.12 56 PRO A C 19
ATOM 28010 O O . PRO A 1 56 ? 12.451 -7.075 1.248 1.00 43.30 56 PRO A O 19
ATOM 28021 N N . LEU A 1 57 ? 11.166 -5.245 1.004 1.00 61.30 57 LEU A N 19
ATOM 28022 C CA . LEU A 1 57 ? 10.165 -5.918 0.171 1.00 44.30 57 LEU A CA 19
ATOM 28023 C C . LEU A 1 57 ? 10.696 -6.157 -1.252 1.00 13.50 57 LEU A C 19
ATOM 28024 O O . LEU A 1 57 ? 11.382 -5.305 -1.818 1.00 4.11 57 LEU A O 19
ATOM 28040 N N . THR A 1 58 ? 10.386 -7.314 -1.827 1.00 23.44 58 THR A N 19
ATOM 28041 C CA . THR A 1 58 ? 10.725 -7.589 -3.231 1.00 63.24 58 THR A CA 19
ATOM 28042 C C . THR A 1 58 ? 9.733 -6.885 -4.166 1.00 70.43 58 THR A C 19
ATOM 28043 O O . THR A 1 58 ? 8.608 -6.578 -3.765 1.00 62.20 58 THR A O 19
ATOM 28054 N N . GLU A 1 59 ? 10.145 -6.641 -5.412 1.00 40.11 59 GLU A N 19
ATOM 28055 C CA . GLU A 1 59 ? 9.321 -5.896 -6.385 1.00 52.12 59 GLU A CA 19
ATOM 28056 C C . GLU A 1 59 ? 7.870 -6.410 -6.446 1.00 54.30 59 GLU A C 19
ATOM 28057 O O . GLU A 1 59 ? 6.933 -5.629 -6.636 1.00 5.15 59 GLU A O 19
ATOM 28069 N N . SER A 1 60 ? 7.689 -7.717 -6.269 1.00 25.30 60 SER A N 19
ATOM 28070 C CA . SER A 1 60 ? 6.346 -8.318 -6.214 1.00 1.32 60 SER A CA 19
ATOM 28071 C C . SER A 1 60 ? 5.522 -7.744 -5.050 1.00 3.34 60 SER A C 19
ATOM 28072 O O . SER A 1 60 ? 4.342 -7.418 -5.206 1.00 33.20 60 SER A O 19
ATOM 28080 N N . GLN A 1 61 ? 6.155 -7.617 -3.884 1.00 12.12 61 GLN A N 19
ATOM 28081 C CA . GLN A 1 61 ? 5.500 -7.046 -2.701 1.00 51.51 61 GLN A CA 19
ATOM 28082 C C . GLN A 1 61 ? 5.196 -5.552 -2.901 1.00 24.02 61 GLN A C 19
ATOM 28083 O O . GLN A 1 61 ? 4.110 -5.082 -2.553 1.00 4.02 61 GLN A O 19
ATOM 28097 N N . LEU A 1 62 ? 6.150 -4.806 -3.471 1.00 34.40 62 LEU A N 19
ATOM 28098 C CA . LEU A 1 62 ? 5.918 -3.390 -3.799 1.00 71.34 62 LEU A CA 19
ATOM 28099 C C . LEU A 1 62 ? 4.736 -3.239 -4.767 1.00 12.21 62 LEU A C 19
ATOM 28100 O O . LEU A 1 62 ? 3.898 -2.353 -4.600 1.00 20.20 62 LEU A O 19
ATOM 28116 N N . ALA A 1 63 ? 4.673 -4.114 -5.773 1.00 31.44 63 ALA A N 19
ATOM 28117 C CA . ALA A 1 63 ? 3.576 -4.105 -6.748 1.00 34.01 63 ALA A CA 19
ATOM 28118 C C . ALA A 1 63 ? 2.206 -4.198 -6.059 1.00 33.43 63 ALA A C 19
ATOM 28119 O O . ALA A 1 63 ? 1.232 -3.580 -6.499 1.00 24.24 63 ALA A O 19
ATOM 28126 N N . LEU A 1 64 ? 2.138 -4.969 -4.974 1.00 53.31 64 LEU A N 19
ATOM 28127 C CA . LEU A 1 64 ? 0.914 -5.062 -4.173 1.00 13.24 64 LEU A CA 19
ATOM 28128 C C . LEU A 1 64 ? 0.639 -3.747 -3.426 1.00 13.44 64 LEU A C 19
ATOM 28129 O O . LEU A 1 64 ? -0.455 -3.195 -3.513 1.00 72.32 64 LEU A O 19
ATOM 28145 N N . VAL A 1 65 ? 1.645 -3.252 -2.702 1.00 0.43 65 VAL A N 19
ATOM 28146 C CA . VAL A 1 65 ? 1.511 -2.009 -1.924 1.00 22.02 65 VAL A CA 19
ATOM 28147 C C . VAL A 1 65 ? 1.047 -0.831 -2.803 1.00 43.12 65 VAL A C 19
ATOM 28148 O O . VAL A 1 65 ? 0.161 -0.064 -2.419 1.00 21.15 65 VAL A O 19
ATOM 28161 N N . ARG A 1 66 ? 1.652 -0.702 -3.985 1.00 13.22 66 ARG A N 19
ATOM 28162 C CA . ARG A 1 66 ? 1.253 0.325 -4.960 1.00 13.04 66 ARG A CA 19
ATOM 28163 C C . ARG A 1 66 ? -0.235 0.191 -5.323 1.00 33.45 66 ARG A C 19
ATOM 28164 O O . ARG A 1 66 ? -0.961 1.185 -5.417 1.00 0.34 66 ARG A O 19
ATOM 28185 N N . ASP A 1 67 ? -0.680 -1.051 -5.513 1.00 21.33 67 ASP A N 19
ATOM 28186 C CA . ASP A 1 67 ? -2.082 -1.337 -5.819 1.00 72.24 67 ASP A CA 19
ATOM 28187 C C . ASP A 1 67 ? -2.986 -0.985 -4.625 1.00 4.21 67 ASP A C 19
ATOM 28188 O O . ASP A 1 67 ? -4.064 -0.422 -4.799 1.00 75.23 67 ASP A O 19
ATOM 28197 N N . ILE A 1 68 ? -2.530 -1.317 -3.416 1.00 5.33 68 ILE A N 19
ATOM 28198 C CA . ILE A 1 68 ? -3.268 -1.003 -2.184 1.00 32.44 68 ILE A CA 19
ATOM 28199 C C . ILE A 1 68 ? -3.561 0.500 -2.072 1.00 32.51 68 ILE A C 19
ATOM 28200 O O . ILE A 1 68 ? -4.672 0.905 -1.717 1.00 33.23 68 ILE A O 19
ATOM 28216 N N . ARG A 1 69 ? -2.561 1.322 -2.383 1.00 31.23 69 ARG A N 19
ATOM 28217 C CA . ARG A 1 69 ? -2.733 2.776 -2.387 1.00 52.41 69 ARG A CA 19
ATOM 28218 C C . ARG A 1 69 ? -3.851 3.193 -3.365 1.00 52.32 69 ARG A C 19
ATOM 28219 O O . ARG A 1 69 ? -4.653 4.079 -3.068 1.00 12.14 69 ARG A O 19
ATOM 28240 N N . ARG A 1 70 ? -3.899 2.539 -4.529 1.00 32.10 70 ARG A N 19
ATOM 28241 C CA . ARG A 1 70 ? -4.985 2.749 -5.501 1.00 42.43 70 ARG A CA 19
ATOM 28242 C C . ARG A 1 70 ? -6.333 2.256 -4.940 1.00 22.25 70 ARG A C 19
ATOM 28243 O O . ARG A 1 70 ? -7.360 2.914 -5.100 1.00 3.42 70 ARG A O 19
ATOM 28264 N N . ARG A 1 71 ? -6.310 1.097 -4.280 1.00 32.22 71 ARG A N 19
ATOM 28265 C CA . ARG A 1 71 ? -7.511 0.498 -3.676 1.00 14.14 71 ARG A CA 19
ATOM 28266 C C . ARG A 1 71 ? -8.240 1.482 -2.745 1.00 70.42 71 ARG A C 19
ATOM 28267 O O . ARG A 1 71 ? -9.450 1.685 -2.857 1.00 22.04 71 ARG A O 19
ATOM 28288 N N . GLY A 1 72 ? -7.496 2.079 -1.821 1.00 32.43 72 GLY A N 19
ATOM 28289 C CA . GLY A 1 72 ? -8.078 3.035 -0.887 1.00 11.55 72 GLY A CA 19
ATOM 28290 C C . GLY A 1 72 ? -8.367 4.399 -1.511 1.00 63.14 72 GLY A C 19
ATOM 28291 O O . GLY A 1 72 ? -9.433 4.977 -1.289 1.00 31.51 72 GLY A O 19
ATOM 28295 N N . LYS A 1 73 ? -7.418 4.921 -2.291 1.00 14.43 73 LYS A N 19
ATOM 28296 C CA . LYS A 1 73 ? -7.588 6.233 -2.931 1.00 11.00 73 LYS A CA 19
ATOM 28297 C C . LYS A 1 73 ? -8.763 6.222 -3.921 1.00 62.45 73 LYS A C 19
ATOM 28298 O O . LYS A 1 73 ? -9.337 7.266 -4.229 1.00 13.55 73 LYS A O 19
ATOM 28317 N N . ASN A 1 74 ? -9.116 5.031 -4.409 1.00 41.13 74 ASN A N 19
ATOM 28318 C CA . ASN A 1 74 ? -10.305 4.849 -5.249 1.00 72.44 74 ASN A CA 19
ATOM 28319 C C . ASN A 1 74 ? -11.561 5.399 -4.552 1.00 43.54 74 ASN A C 19
ATOM 28320 O O . ASN A 1 74 ? -12.382 6.074 -5.172 1.00 1.23 74 ASN A O 19
ATOM 28331 N N . LYS A 1 75 ? -11.690 5.115 -3.255 1.00 54.52 75 LYS A N 19
ATOM 28332 C CA . LYS A 1 75 ? -12.823 5.604 -2.461 1.00 35.22 75 LYS A CA 19
ATOM 28333 C C . LYS A 1 75 ? -12.882 7.141 -2.487 1.00 20.14 75 LYS A C 19
ATOM 28334 O O . LYS A 1 75 ? -13.957 7.738 -2.595 1.00 45.32 75 LYS A O 19
ATOM 28353 N N . VAL A 1 76 ? -11.711 7.770 -2.413 1.00 43.14 76 VAL A N 19
ATOM 28354 C CA . VAL A 1 76 ? -11.606 9.227 -2.496 1.00 72.14 76 VAL A CA 19
ATOM 28355 C C . VAL A 1 76 ? -11.936 9.722 -3.916 1.00 74.21 76 VAL A C 19
ATOM 28356 O O . VAL A 1 76 ? -12.605 10.741 -4.097 1.00 51.31 76 VAL A O 19
ATOM 28369 N N . ALA A 1 77 ? -11.467 8.989 -4.925 1.00 54.10 77 ALA A N 19
ATOM 28370 C CA . ALA A 1 77 ? -11.758 9.316 -6.326 1.00 63.31 77 ALA A CA 19
ATOM 28371 C C . ALA A 1 77 ? -13.246 9.106 -6.659 1.00 45.03 77 ALA A C 19
ATOM 28372 O O . ALA A 1 77 ? -13.764 9.668 -7.625 1.00 61.34 77 ALA A O 19
ATOM 28379 N N . ALA A 1 78 ? -13.921 8.282 -5.859 1.00 44.23 78 ALA A N 19
ATOM 28380 C CA . ALA A 1 78 ? -15.358 8.033 -6.021 1.00 64.24 78 ALA A CA 19
ATOM 28381 C C . ALA A 1 78 ? -16.204 9.203 -5.485 1.00 72.30 78 ALA A C 19
ATOM 28382 O O . ALA A 1 78 ? -17.172 9.629 -6.120 1.00 44.42 78 ALA A O 19
ATOM 28389 N N . GLN A 1 79 ? -15.842 9.717 -4.311 1.00 20.43 79 GLN A N 19
ATOM 28390 C CA . GLN A 1 79 ? -16.577 10.832 -3.695 1.00 33.52 79 GLN A CA 19
ATOM 28391 C C . GLN A 1 79 ? -16.295 12.172 -4.405 1.00 24.21 79 GLN A C 19
ATOM 28392 O O . GLN A 1 79 ? -17.210 12.961 -4.637 1.00 22.45 79 GLN A O 19
ATOM 28406 N N . ASN A 1 80 ? -15.035 12.413 -4.760 1.00 23.40 80 ASN A N 19
ATOM 28407 C CA . ASN A 1 80 ? -14.626 13.687 -5.373 1.00 51.52 80 ASN A CA 19
ATOM 28408 C C . ASN A 1 80 ? -14.541 13.592 -6.908 1.00 1.42 80 ASN A C 19
ATOM 28409 O O . ASN A 1 80 ? -13.788 14.331 -7.544 1.00 64.24 80 ASN A O 19
ATOM 28420 N N . TYR A 1 81 ? -15.333 12.697 -7.499 1.00 51.20 81 TYR A N 19
ATOM 28421 C CA . TYR A 1 81 ? -15.339 12.496 -8.954 1.00 23.21 81 TYR A CA 19
ATOM 28422 C C . TYR A 1 81 ? -16.044 13.654 -9.685 1.00 51.20 81 TYR A C 19
ATOM 28423 O O . TYR A 1 81 ? -15.427 14.376 -10.469 1.00 3.13 81 TYR A O 19
ATOM 28441 N N . ARG A 1 82 ? -17.338 13.819 -9.424 1.00 21.12 82 ARG A N 19
ATOM 28442 C CA . ARG A 1 82 ? -18.130 14.886 -10.053 1.00 31.11 82 ARG A CA 19
ATOM 28443 C C . ARG A 1 82 ? -17.946 16.205 -9.283 1.00 22.44 82 ARG A C 19
ATOM 28444 O O . ARG A 1 82 ? -18.503 16.380 -8.195 1.00 3.11 82 ARG A O 19
ATOM 28465 N N . LYS A 1 83 ? -17.162 17.129 -9.839 1.00 54.13 83 LYS A N 19
ATOM 28466 C CA . LYS A 1 83 ? -16.728 18.313 -9.085 1.00 4.33 83 LYS A CA 19
ATOM 28467 C C . LYS A 1 83 ? -17.075 19.651 -9.776 1.00 1.51 83 LYS A C 19
ATOM 28468 O O . LYS A 1 83 ? -16.346 20.130 -10.644 1.00 20.34 83 LYS A O 19
ATOM 28487 N N . ARG A 1 84 ? -18.235 20.198 -9.401 1.00 52.14 84 ARG A N 19
ATOM 28488 C CA . ARG A 1 84 ? -18.604 21.615 -9.628 1.00 5.13 84 ARG A CA 19
ATOM 28489 C C . ARG A 1 84 ? -18.445 22.123 -11.081 1.00 53.40 84 ARG A C 19
ATOM 28490 O O . ARG A 1 84 ? -17.335 22.329 -11.573 1.00 21.32 84 ARG A O 19
ATOM 28511 N N . LYS A 1 85 ? -19.579 22.368 -11.740 1.00 63.21 85 LYS A N 19
ATOM 28512 C CA . LYS A 1 85 ? -19.613 23.042 -13.048 1.00 51.24 85 LYS A CA 19
ATOM 28513 C C . LYS A 1 85 ? -20.424 24.349 -12.954 1.00 51.14 85 LYS A C 19
ATOM 28514 O O . LYS A 1 85 ? -21.316 24.474 -12.110 1.00 0.21 85 LYS A O 19
ATOM 28533 N N . LEU A 1 86 ? -20.113 25.325 -13.811 1.00 14.43 86 LEU A N 19
ATOM 28534 C CA . LEU A 1 86 ? -20.767 26.646 -13.751 1.00 73.11 86 LEU A CA 19
ATOM 28535 C C . LEU A 1 86 ? -20.690 27.390 -15.097 1.00 70.13 86 LEU A C 19
ATOM 28536 O O . LEU A 1 86 ? -20.263 26.826 -16.109 1.00 31.02 86 LEU A O 19
ATOM 28552 N N . GLU A 1 87 ? -21.115 28.660 -15.102 1.00 12.03 87 GLU A N 19
ATOM 28553 C CA . GLU A 1 87 ? -21.008 29.510 -16.295 1.00 72.23 87 GLU A CA 19
ATOM 28554 C C . GLU A 1 87 ? -19.532 29.755 -16.653 1.00 31.23 87 GLU A C 19
ATOM 28555 O O . GLU A 1 87 ? -18.870 30.619 -16.069 1.00 42.53 87 GLU A O 19
ATOM 28567 N N . THR A 1 88 ? -19.020 28.968 -17.593 1.00 21.24 88 THR A N 19
ATOM 28568 C CA . THR A 1 88 ? -17.609 29.043 -17.993 1.00 32.33 88 THR A CA 19
ATOM 28569 C C . THR A 1 88 ? -17.394 30.009 -19.163 1.00 44.12 88 THR A C 19
ATOM 28570 O O . THR A 1 88 ? -18.151 30.001 -20.136 1.00 54.03 88 THR A O 19
ATOM 28581 N N . ILE A 1 89 ? -16.357 30.833 -19.064 1.00 22.33 89 ILE A N 19
ATOM 28582 C CA . ILE A 1 89 ? -15.978 31.739 -20.150 1.00 21.43 89 ILE A CA 19
ATOM 28583 C C . ILE A 1 89 ? -15.360 30.958 -21.322 1.00 21.50 89 ILE A C 19
ATOM 28584 O O . ILE A 1 89 ? -14.297 30.350 -21.184 1.00 54.01 89 ILE A O 19
ATOM 28600 N N . VAL A 1 90 ? -16.037 30.965 -22.471 1.00 42.10 90 VAL A N 19
ATOM 28601 C CA . VAL A 1 90 ? -15.573 30.222 -23.651 1.00 44.12 90 VAL A CA 19
ATOM 28602 C C . VAL A 1 90 ? -15.446 31.132 -24.887 1.00 43.31 90 VAL A C 19
ATOM 28603 O O . VAL A 1 90 ? -15.762 32.321 -24.834 1.00 13.43 90 VAL A O 19
ATOM 28616 N N . GLN A 1 91 ? -14.972 30.562 -25.997 1.00 51.04 91 GLN A N 19
ATOM 28617 C CA . GLN A 1 91 ? -14.823 31.305 -27.260 1.00 35.03 91 GLN A CA 19
ATOM 28618 C C . GLN A 1 91 ? -15.175 30.415 -28.471 1.00 51.32 91 GLN A C 19
ATOM 28619 O O . GLN A 1 91 ? -14.339 29.570 -28.862 1.00 36.16 91 GLN A O 19
ATOM 28634 N N . MET A 1 1 ? -25.020 -52.906 17.015 1.00 34.22 1 MET A N 20
ATOM 28635 C CA . MET A 1 1 ? -25.404 -51.469 16.987 1.00 55.23 1 MET A CA 20
ATOM 28636 C C . MET A 1 1 ? -24.417 -50.583 17.774 1.00 10.44 1 MET A C 20
ATOM 28637 O O . MET A 1 1 ? -24.392 -50.603 19.004 1.00 64.43 1 MET A O 20
ATOM 28653 N N . GLY A 1 2 ? -23.586 -49.830 17.048 1.00 23.41 2 GLY A N 20
ATOM 28654 C CA . GLY A 1 2 ? -22.732 -48.808 17.662 1.00 30.13 2 GLY A CA 20
ATOM 28655 C C . GLY A 1 2 ? -21.688 -49.336 18.649 1.00 55.31 2 GLY A C 20
ATOM 28656 O O . GLY A 1 2 ? -21.977 -49.531 19.833 1.00 41.00 2 GLY A O 20
ATOM 28660 N N . HIS A 1 3 ? -20.464 -49.552 18.170 1.00 74.21 3 HIS A N 20
ATOM 28661 C CA . HIS A 1 3 ? -19.335 -49.890 19.050 1.00 1.44 3 HIS A CA 20
ATOM 28662 C C . HIS A 1 3 ? -18.261 -48.788 18.998 1.00 3.54 3 HIS A C 20
ATOM 28663 O O . HIS A 1 3 ? -17.394 -48.787 18.122 1.00 14.33 3 HIS A O 20
ATOM 28678 N N . HIS A 1 4 ? -18.343 -47.840 19.935 1.00 12.41 4 HIS A N 20
ATOM 28679 C CA . HIS A 1 4 ? -17.424 -46.691 19.978 1.00 10.01 4 HIS A CA 20
ATOM 28680 C C . HIS A 1 4 ? -16.031 -47.110 20.492 1.00 74.02 4 HIS A C 20
ATOM 28681 O O . HIS A 1 4 ? -15.874 -47.473 21.658 1.00 11.23 4 HIS A O 20
ATOM 28696 N N . HIS A 1 5 ? -15.024 -47.050 19.618 1.00 10.11 5 HIS A N 20
ATOM 28697 C CA . HIS A 1 5 ? -13.669 -47.506 19.962 1.00 3.54 5 HIS A CA 20
ATOM 28698 C C . HIS A 1 5 ? -12.930 -46.471 20.833 1.00 44.44 5 HIS A C 20
ATOM 28699 O O . HIS A 1 5 ? -12.952 -45.275 20.550 1.00 30.24 5 HIS A O 20
ATOM 28714 N N . HIS A 1 6 ? -12.257 -46.948 21.875 1.00 70.23 6 HIS A N 20
ATOM 28715 C CA . HIS A 1 6 ? -11.552 -46.075 22.826 1.00 35.43 6 HIS A CA 20
ATOM 28716 C C . HIS A 1 6 ? -10.049 -45.948 22.469 1.00 3.51 6 HIS A C 20
ATOM 28717 O O . HIS A 1 6 ? -9.579 -46.560 21.511 1.00 4.13 6 HIS A O 20
ATOM 28732 N N . HIS A 1 7 ? -9.322 -45.107 23.217 1.00 44.53 7 HIS A N 20
ATOM 28733 C CA . HIS A 1 7 ? -7.850 -44.976 23.113 1.00 53.13 7 HIS A CA 20
ATOM 28734 C C . HIS A 1 7 ? -7.395 -44.095 21.939 1.00 4.32 7 HIS A C 20
ATOM 28735 O O . HIS A 1 7 ? -6.642 -43.141 22.140 1.00 62.22 7 HIS A O 20
ATOM 28750 N N . HIS A 1 8 ? -7.831 -44.417 20.718 1.00 45.24 8 HIS A N 20
ATOM 28751 C CA . HIS A 1 8 ? -7.377 -43.678 19.526 1.00 35.05 8 HIS A CA 20
ATOM 28752 C C . HIS A 1 8 ? -7.634 -42.164 19.662 1.00 14.03 8 HIS A C 20
ATOM 28753 O O . HIS A 1 8 ? -8.767 -41.696 19.549 1.00 41.31 8 HIS A O 20
ATOM 28768 N N . SER A 1 9 ? -6.562 -41.414 19.921 1.00 4.01 9 SER A N 20
ATOM 28769 C CA . SER A 1 9 ? -6.648 -39.959 20.113 1.00 63.22 9 SER A CA 20
ATOM 28770 C C . SER A 1 9 ? -5.257 -39.329 20.232 1.00 31.42 9 SER A C 20
ATOM 28771 O O . SER A 1 9 ? -4.299 -39.978 20.658 1.00 72.23 9 SER A O 20
ATOM 28779 N N . HIS A 1 10 ? -5.146 -38.063 19.845 1.00 33.23 10 HIS A N 20
ATOM 28780 C CA . HIS A 1 10 ? -3.888 -37.318 19.954 1.00 62.13 10 HIS A CA 20
ATOM 28781 C C . HIS A 1 10 ? -4.094 -36.014 20.734 1.00 12.15 10 HIS A C 20
ATOM 28782 O O . HIS A 1 10 ? -5.222 -35.556 20.915 1.00 64.30 10 HIS A O 20
ATOM 28797 N N . MET A 1 11 ? -3.001 -35.417 21.194 1.00 22.45 11 MET A N 20
ATOM 28798 C CA . MET A 1 11 ? -3.067 -34.179 21.983 1.00 24.22 11 MET A CA 20
ATOM 28799 C C . MET A 1 11 ? -2.642 -32.961 21.144 1.00 42.44 11 MET A C 20
ATOM 28800 O O . MET A 1 11 ? -2.004 -32.034 21.647 1.00 44.23 11 MET A O 20
ATOM 28814 N N . ALA A 1 12 ? -3.041 -32.970 19.869 1.00 13.41 12 ALA A N 20
ATOM 28815 C CA . ALA A 1 12 ? -2.688 -31.911 18.913 1.00 71.22 12 ALA A CA 20
ATOM 28816 C C . ALA A 1 12 ? -2.938 -30.501 19.473 1.00 51.20 12 ALA A C 20
ATOM 28817 O O . ALA A 1 12 ? -4.063 -30.144 19.826 1.00 51.21 12 ALA A O 20
ATOM 28824 N N . LYS A 1 13 ? -1.876 -29.703 19.535 1.00 61.24 13 LYS A N 20
ATOM 28825 C CA . LYS A 1 13 ? -1.946 -28.344 20.081 1.00 63.33 13 LYS A CA 20
ATOM 28826 C C . LYS A 1 13 ? -1.212 -27.339 19.169 1.00 75.34 13 LYS A C 20
ATOM 28827 O O . LYS A 1 13 ? -0.029 -27.048 19.365 1.00 71.31 13 LYS A O 20
ATOM 28846 N N . PRO A 1 14 ? -1.896 -26.839 18.118 1.00 45.42 14 PRO A N 20
ATOM 28847 C CA . PRO A 1 14 ? -1.347 -25.842 17.202 1.00 34.44 14 PRO A CA 20
ATOM 28848 C C . PRO A 1 14 ? -1.765 -24.396 17.550 1.00 71.03 14 PRO A C 20
ATOM 28849 O O . PRO A 1 14 ? -2.954 -24.078 17.628 1.00 75.51 14 PRO A O 20
ATOM 28860 N N . THR A 1 15 ? -0.781 -23.524 17.763 1.00 61.00 15 THR A N 20
ATOM 28861 C CA . THR A 1 15 ? -1.048 -22.102 18.034 1.00 24.24 15 THR A CA 20
ATOM 28862 C C . THR A 1 15 ? -0.660 -21.229 16.830 1.00 42.04 15 THR A C 20
ATOM 28863 O O . THR A 1 15 ? 0.518 -21.113 16.489 1.00 35.13 15 THR A O 20
ATOM 28874 N N . ALA A 1 16 ? -1.657 -20.614 16.198 1.00 65.31 16 ALA A N 20
ATOM 28875 C CA . ALA A 1 16 ? -1.433 -19.774 15.014 1.00 20.44 16 ALA A CA 20
ATOM 28876 C C . ALA A 1 16 ? -2.321 -18.520 15.042 1.00 55.53 16 ALA A C 20
ATOM 28877 O O . ALA A 1 16 ? -3.505 -18.594 15.378 1.00 23.44 16 ALA A O 20
ATOM 28884 N N . ARG A 1 17 ? -1.754 -17.372 14.676 1.00 44.50 17 ARG A N 20
ATOM 28885 C CA . ARG A 1 17 ? -2.495 -16.101 14.709 1.00 64.13 17 ARG A CA 20
ATOM 28886 C C . ARG A 1 17 ? -2.472 -15.382 13.349 1.00 34.34 17 ARG A C 20
ATOM 28887 O O . ARG A 1 17 ? -1.524 -15.520 12.573 1.00 50.03 17 ARG A O 20
ATOM 28908 N N . GLY A 1 18 ? -3.526 -14.619 13.069 1.00 24.53 18 GLY A N 20
ATOM 28909 C CA . GLY A 1 18 ? -3.610 -13.885 11.813 1.00 41.11 18 GLY A CA 20
ATOM 28910 C C . GLY A 1 18 ? -4.996 -13.302 11.552 1.00 33.54 18 GLY A C 20
ATOM 28911 O O . GLY A 1 18 ? -5.767 -13.847 10.759 1.00 11.24 18 GLY A O 20
ATOM 28915 N N . GLU A 1 19 ? -5.316 -12.202 12.228 1.00 64.03 19 GLU A N 20
ATOM 28916 C CA . GLU A 1 19 ? -6.597 -11.511 12.032 1.00 10.42 19 GLU A CA 20
ATOM 28917 C C . GLU A 1 19 ? -6.667 -10.833 10.651 1.00 4.34 19 GLU A C 20
ATOM 28918 O O . GLU A 1 19 ? -5.967 -9.855 10.385 1.00 71.44 19 GLU A O 20
ATOM 28930 N N . ALA A 1 20 ? -7.517 -11.364 9.775 1.00 32.21 20 ALA A N 20
ATOM 28931 C CA . ALA A 1 20 ? -7.660 -10.838 8.414 1.00 11.12 20 ALA A CA 20
ATOM 28932 C C . ALA A 1 20 ? -8.749 -9.758 8.330 1.00 64.11 20 ALA A C 20
ATOM 28933 O O . ALA A 1 20 ? -9.871 -9.955 8.805 1.00 14.12 20 ALA A O 20
ATOM 28940 N N . GLY A 1 21 ? -8.414 -8.620 7.723 1.00 54.32 21 GLY A N 20
ATOM 28941 C CA . GLY A 1 21 ? -9.380 -7.535 7.561 1.00 5.54 21 GLY A CA 20
ATOM 28942 C C . GLY A 1 21 ? -10.184 -7.636 6.263 1.00 21.11 21 GLY A C 20
ATOM 28943 O O . GLY A 1 21 ? -10.699 -8.704 5.922 1.00 64.43 21 GLY A O 20
ATOM 28947 N N . SER A 1 22 ? -10.279 -6.527 5.533 1.00 33.44 22 SER A N 20
ATOM 28948 C CA . SER A 1 22 ? -11.040 -6.479 4.274 1.00 3.34 22 SER A CA 20
ATOM 28949 C C . SER A 1 22 ? -10.332 -7.248 3.145 1.00 12.24 22 SER A C 20
ATOM 28950 O O . SER A 1 22 ? -9.244 -7.803 3.337 1.00 43.24 22 SER A O 20
ATOM 28958 N N . ARG A 1 23 ? -10.948 -7.267 1.961 1.00 25.41 23 ARG A N 20
ATOM 28959 C CA . ARG A 1 23 ? -10.395 -7.978 0.798 1.00 33.42 23 ARG A CA 20
ATOM 28960 C C . ARG A 1 23 ? -8.947 -7.559 0.505 1.00 33.44 23 ARG A C 20
ATOM 28961 O O . ARG A 1 23 ? -8.098 -8.400 0.209 1.00 42.23 23 ARG A O 20
ATOM 28982 N N . ASP A 1 24 ? -8.675 -6.259 0.590 1.00 0.35 24 ASP A N 20
ATOM 28983 C CA . ASP A 1 24 ? -7.339 -5.727 0.303 1.00 13.42 24 ASP A CA 20
ATOM 28984 C C . ASP A 1 24 ? -6.288 -6.240 1.303 1.00 2.34 24 ASP A C 20
ATOM 28985 O O . ASP A 1 24 ? -5.236 -6.746 0.900 1.00 51.54 24 ASP A O 20
ATOM 28994 N N . GLU A 1 25 ? -6.574 -6.127 2.601 1.00 32.21 25 GLU A N 20
ATOM 28995 C CA . GLU A 1 25 ? -5.667 -6.634 3.638 1.00 60.44 25 GLU A CA 20
ATOM 28996 C C . GLU A 1 25 ? -5.344 -8.125 3.428 1.00 33.13 25 GLU A C 20
ATOM 28997 O O . GLU A 1 25 ? -4.251 -8.584 3.767 1.00 43.10 25 GLU A O 20
ATOM 29009 N N . ARG A 1 26 ? -6.291 -8.871 2.853 1.00 33.35 26 ARG A N 20
ATOM 29010 C CA . ARG A 1 26 ? -6.088 -10.298 2.562 1.00 10.23 26 ARG A CA 20
ATOM 29011 C C . ARG A 1 26 ? -4.883 -10.527 1.628 1.00 41.12 26 ARG A C 20
ATOM 29012 O O . ARG A 1 26 ? -4.196 -11.545 1.730 1.00 53.24 26 ARG A O 20
ATOM 29033 N N . ARG A 1 27 ? -4.618 -9.576 0.726 1.00 62.40 27 ARG A N 20
ATOM 29034 C CA . ARG A 1 27 ? -3.422 -9.648 -0.130 1.00 1.12 27 ARG A CA 20
ATOM 29035 C C . ARG A 1 27 ? -2.163 -9.308 0.680 1.00 23.14 27 ARG A C 20
ATOM 29036 O O . ARG A 1 27 ? -1.119 -9.951 0.532 1.00 71.31 27 ARG A O 20
ATOM 29057 N N . ALA A 1 28 ? -2.280 -8.302 1.545 1.00 32.52 28 ALA A N 20
ATOM 29058 C CA . ALA A 1 28 ? -1.164 -7.863 2.390 1.00 53.51 28 ALA A CA 20
ATOM 29059 C C . ALA A 1 28 ? -0.625 -9.011 3.258 1.00 43.25 28 ALA A C 20
ATOM 29060 O O . ALA A 1 28 ? 0.582 -9.236 3.330 1.00 54.12 28 ALA A O 20
ATOM 29067 N N . LEU A 1 29 ? -1.525 -9.745 3.907 1.00 44.51 29 LEU A N 20
ATOM 29068 C CA . LEU A 1 29 ? -1.127 -10.880 4.756 1.00 23.52 29 LEU A CA 20
ATOM 29069 C C . LEU A 1 29 ? -0.736 -12.116 3.926 1.00 54.22 29 LEU A C 20
ATOM 29070 O O . LEU A 1 29 ? 0.014 -12.978 4.393 1.00 1.23 29 LEU A O 20
ATOM 29086 N N . ALA A 1 30 ? -1.239 -12.196 2.692 1.00 0.44 30 ALA A N 20
ATOM 29087 C CA . ALA A 1 30 ? -0.856 -13.273 1.771 1.00 64.22 30 ALA A CA 20
ATOM 29088 C C . ALA A 1 30 ? 0.628 -13.165 1.391 1.00 61.43 30 ALA A C 20
ATOM 29089 O O . ALA A 1 30 ? 1.351 -14.164 1.364 1.00 14.43 30 ALA A O 20
ATOM 29096 N N . MET A 1 31 ? 1.075 -11.943 1.101 1.00 41.31 31 MET A N 20
ATOM 29097 C CA . MET A 1 31 ? 2.490 -11.671 0.804 1.00 22.52 31 MET A CA 20
ATOM 29098 C C . MET A 1 31 ? 3.263 -11.262 2.074 1.00 54.20 31 MET A C 20
ATOM 29099 O O . MET A 1 31 ? 4.474 -11.042 2.029 1.00 24.43 31 MET A O 20
ATOM 29113 N N . LYS A 1 32 ? 2.543 -11.159 3.195 1.00 21.03 32 LYS A N 20
ATOM 29114 C CA . LYS A 1 32 ? 3.124 -10.781 4.493 1.00 51.23 32 LYS A CA 20
ATOM 29115 C C . LYS A 1 32 ? 3.743 -9.371 4.471 1.00 63.40 32 LYS A C 20
ATOM 29116 O O . LYS A 1 32 ? 4.951 -9.198 4.290 1.00 30.13 32 LYS A O 20
ATOM 29135 N N . ILE A 1 33 ? 2.881 -8.368 4.636 1.00 14.32 33 ILE A N 20
ATOM 29136 C CA . ILE A 1 33 ? 3.289 -6.959 4.695 1.00 42.30 33 ILE A CA 20
ATOM 29137 C C . ILE A 1 33 ? 3.303 -6.452 6.157 1.00 63.44 33 ILE A C 20
ATOM 29138 O O . ILE A 1 33 ? 2.326 -6.622 6.891 1.00 25.43 33 ILE A O 20
ATOM 29154 N N . PRO A 1 34 ? 4.416 -5.830 6.607 1.00 52.33 34 PRO A N 20
ATOM 29155 C CA . PRO A 1 34 ? 4.578 -5.386 8.010 1.00 75.03 34 PRO A CA 20
ATOM 29156 C C . PRO A 1 34 ? 3.946 -4.014 8.330 1.00 55.14 34 PRO A C 20
ATOM 29157 O O . PRO A 1 34 ? 4.311 -3.376 9.324 1.00 62.21 34 PRO A O 20
ATOM 29168 N N . PHE A 1 35 ? 2.994 -3.567 7.511 1.00 1.40 35 PHE A N 20
ATOM 29169 C CA . PHE A 1 35 ? 2.309 -2.284 7.741 1.00 21.44 35 PHE A CA 20
ATOM 29170 C C . PHE A 1 35 ? 0.876 -2.296 7.170 1.00 61.31 35 PHE A C 20
ATOM 29171 O O . PHE A 1 35 ? 0.587 -3.017 6.214 1.00 70.22 35 PHE A O 20
ATOM 29188 N N . PRO A 1 36 ? -0.040 -1.493 7.759 1.00 60.02 36 PRO A N 20
ATOM 29189 C CA . PRO A 1 36 ? -1.469 -1.500 7.390 1.00 32.45 36 PRO A CA 20
ATOM 29190 C C . PRO A 1 36 ? -1.772 -0.802 6.053 1.00 20.32 36 PRO A C 20
ATOM 29191 O O . PRO A 1 36 ? -1.041 0.092 5.615 1.00 54.43 36 PRO A O 20
ATOM 29202 N N . THR A 1 37 ? -2.880 -1.203 5.430 1.00 50.23 37 THR A N 20
ATOM 29203 C CA . THR A 1 37 ? -3.307 -0.647 4.141 1.00 24.54 37 THR A CA 20
ATOM 29204 C C . THR A 1 37 ? -3.666 0.839 4.251 1.00 73.04 37 THR A C 20
ATOM 29205 O O . THR A 1 37 ? -3.426 1.614 3.325 1.00 41.33 37 THR A O 20
ATOM 29216 N N . ASP A 1 38 ? -4.231 1.236 5.392 1.00 24.25 38 ASP A N 20
ATOM 29217 C CA . ASP A 1 38 ? -4.572 2.643 5.643 1.00 12.11 38 ASP A CA 20
ATOM 29218 C C . ASP A 1 38 ? -3.347 3.556 5.470 1.00 62.43 38 ASP A C 20
ATOM 29219 O O . ASP A 1 38 ? -3.424 4.608 4.826 1.00 14.12 38 ASP A O 20
ATOM 29228 N N . LYS A 1 39 ? -2.218 3.138 6.039 1.00 14.50 39 LYS A N 20
ATOM 29229 C CA . LYS A 1 39 ? -0.960 3.885 5.922 1.00 44.52 39 LYS A CA 20
ATOM 29230 C C . LYS A 1 39 ? -0.538 4.028 4.447 1.00 31.53 39 LYS A C 20
ATOM 29231 O O . LYS A 1 39 ? -0.079 5.087 4.019 1.00 61.23 39 LYS A O 20
ATOM 29250 N N . ILE A 1 40 ? -0.727 2.958 3.675 1.00 64.21 40 ILE A N 20
ATOM 29251 C CA . ILE A 1 40 ? -0.427 2.965 2.234 1.00 74.41 40 ILE A CA 20
ATOM 29252 C C . ILE A 1 40 ? -1.246 4.039 1.488 1.00 44.24 40 ILE A C 20
ATOM 29253 O O . ILE A 1 40 ? -0.793 4.608 0.488 1.00 25.30 40 ILE A O 20
ATOM 29269 N N . VAL A 1 41 ? -2.452 4.311 1.985 1.00 35.11 41 VAL A N 20
ATOM 29270 C CA . VAL A 1 41 ? -3.378 5.245 1.333 1.00 13.10 41 VAL A CA 20
ATOM 29271 C C . VAL A 1 41 ? -3.158 6.705 1.776 1.00 11.12 41 VAL A C 20
ATOM 29272 O O . VAL A 1 41 ? -2.991 7.595 0.942 1.00 24.24 41 VAL A O 20
ATOM 29285 N N . ASN A 1 42 ? -3.154 6.944 3.089 1.00 13.24 42 ASN A N 20
ATOM 29286 C CA . ASN A 1 42 ? -3.112 8.312 3.629 1.00 23.13 42 ASN A CA 20
ATOM 29287 C C . ASN A 1 42 ? -1.749 9.004 3.435 1.00 24.20 42 ASN A C 20
ATOM 29288 O O . ASN A 1 42 ? -1.674 10.237 3.453 1.00 74.41 42 ASN A O 20
ATOM 29299 N N . LEU A 1 43 ? -0.676 8.233 3.259 1.00 33.14 43 LEU A N 20
ATOM 29300 C CA . LEU A 1 43 ? 0.647 8.822 3.003 1.00 32.34 43 LEU A CA 20
ATOM 29301 C C . LEU A 1 43 ? 0.716 9.451 1.601 1.00 41.41 43 LEU A C 20
ATOM 29302 O O . LEU A 1 43 ? 0.184 8.896 0.638 1.00 63.41 43 LEU A O 20
ATOM 29318 N N . PRO A 1 44 ? 1.359 10.630 1.464 1.00 2.32 44 PRO A N 20
ATOM 29319 C CA . PRO A 1 44 ? 1.572 11.254 0.148 1.00 13.34 44 PRO A CA 20
ATOM 29320 C C . PRO A 1 44 ? 2.550 10.445 -0.725 1.00 5.13 44 PRO A C 20
ATOM 29321 O O . PRO A 1 44 ? 3.325 9.638 -0.209 1.00 31.15 44 PRO A O 20
ATOM 29332 N N . VAL A 1 45 ? 2.517 10.673 -2.042 1.00 74.34 45 VAL A N 20
ATOM 29333 C CA . VAL A 1 45 ? 3.350 9.916 -2.994 1.00 11.13 45 VAL A CA 20
ATOM 29334 C C . VAL A 1 45 ? 4.825 9.821 -2.544 1.00 12.53 45 VAL A C 20
ATOM 29335 O O . VAL A 1 45 ? 5.467 8.785 -2.716 1.00 23.20 45 VAL A O 20
ATOM 29348 N N . ASP A 1 46 ? 5.346 10.901 -1.957 1.00 44.33 46 ASP A N 20
ATOM 29349 C CA . ASP A 1 46 ? 6.715 10.913 -1.432 1.00 75.44 46 ASP A CA 20
ATOM 29350 C C . ASP A 1 46 ? 6.910 9.842 -0.345 1.00 13.15 46 ASP A C 20
ATOM 29351 O O . ASP A 1 46 ? 7.705 8.915 -0.508 1.00 35.42 46 ASP A O 20
ATOM 29360 N N . ASP A 1 47 ? 6.165 9.971 0.753 1.00 43.03 47 ASP A N 20
ATOM 29361 C CA . ASP A 1 47 ? 6.224 9.007 1.854 1.00 61.41 47 ASP A CA 20
ATOM 29362 C C . ASP A 1 47 ? 5.849 7.588 1.390 1.00 53.23 47 ASP A C 20
ATOM 29363 O O . ASP A 1 47 ? 6.274 6.602 1.991 1.00 44.13 47 ASP A O 20
ATOM 29372 N N . PHE A 1 48 ? 5.053 7.494 0.324 1.00 52.24 48 PHE A N 20
ATOM 29373 C CA . PHE A 1 48 ? 4.703 6.201 -0.278 1.00 51.23 48 PHE A CA 20
ATOM 29374 C C . PHE A 1 48 ? 5.936 5.547 -0.929 1.00 54.12 48 PHE A C 20
ATOM 29375 O O . PHE A 1 48 ? 6.240 4.380 -0.678 1.00 72.11 48 PHE A O 20
ATOM 29392 N N . ASN A 1 49 ? 6.646 6.307 -1.762 1.00 53.31 49 ASN A N 20
ATOM 29393 C CA . ASN A 1 49 ? 7.888 5.823 -2.377 1.00 22.13 49 ASN A CA 20
ATOM 29394 C C . ASN A 1 49 ? 8.935 5.487 -1.300 1.00 42.33 49 ASN A C 20
ATOM 29395 O O . ASN A 1 49 ? 9.665 4.498 -1.403 1.00 11.20 49 ASN A O 20
ATOM 29406 N N . GLU A 1 50 ? 8.990 6.315 -0.259 1.00 21.22 50 GLU A N 20
ATOM 29407 C CA . GLU A 1 50 ? 9.877 6.065 0.884 1.00 5.43 50 GLU A CA 20
ATOM 29408 C C . GLU A 1 50 ? 9.414 4.837 1.685 1.00 2.31 50 GLU A C 20
ATOM 29409 O O . GLU A 1 50 ? 10.231 4.094 2.223 1.00 14.04 50 GLU A O 20
ATOM 29421 N N . LEU A 1 51 ? 8.100 4.632 1.747 1.00 75.42 51 LEU A N 20
ATOM 29422 C CA . LEU A 1 51 ? 7.508 3.490 2.459 1.00 3.20 51 LEU A CA 20
ATOM 29423 C C . LEU A 1 51 ? 8.084 2.165 1.939 1.00 13.02 51 LEU A C 20
ATOM 29424 O O . LEU A 1 51 ? 8.476 1.285 2.711 1.00 24.20 51 LEU A O 20
ATOM 29440 N N . LEU A 1 52 ? 8.155 2.055 0.615 1.00 35.44 52 LEU A N 20
ATOM 29441 C CA . LEU A 1 52 ? 8.705 0.869 -0.050 1.00 51.12 52 LEU A CA 20
ATOM 29442 C C . LEU A 1 52 ? 10.211 0.701 0.229 1.00 11.53 52 LEU A C 20
ATOM 29443 O O . LEU A 1 52 ? 10.738 -0.410 0.190 1.00 32.23 52 LEU A O 20
ATOM 29459 N N . ALA A 1 53 ? 10.898 1.812 0.493 1.00 71.20 53 ALA A N 20
ATOM 29460 C CA . ALA A 1 53 ? 12.339 1.789 0.781 1.00 51.04 53 ALA A CA 20
ATOM 29461 C C . ALA A 1 53 ? 12.633 1.603 2.283 1.00 32.04 53 ALA A C 20
ATOM 29462 O O . ALA A 1 53 ? 13.700 1.118 2.659 1.00 74.41 53 ALA A O 20
ATOM 29469 N N . ARG A 1 54 ? 11.689 2.004 3.135 1.00 43.14 54 ARG A N 20
ATOM 29470 C CA . ARG A 1 54 ? 11.869 1.927 4.594 1.00 73.30 54 ARG A CA 20
ATOM 29471 C C . ARG A 1 54 ? 11.604 0.513 5.136 1.00 43.14 54 ARG A C 20
ATOM 29472 O O . ARG A 1 54 ? 12.340 0.020 5.993 1.00 75.41 54 ARG A O 20
ATOM 29493 N N . TYR A 1 55 ? 10.553 -0.137 4.640 1.00 65.34 55 TYR A N 20
ATOM 29494 C CA . TYR A 1 55 ? 10.219 -1.505 5.066 1.00 34.42 55 TYR A CA 20
ATOM 29495 C C . TYR A 1 55 ? 10.808 -2.553 4.101 1.00 4.42 55 TYR A C 20
ATOM 29496 O O . TYR A 1 55 ? 10.610 -2.464 2.889 1.00 63.33 55 TYR A O 20
ATOM 29514 N N . PRO A 1 56 ? 11.542 -3.563 4.623 1.00 4.10 56 PRO A N 20
ATOM 29515 C CA . PRO A 1 56 ? 12.137 -4.629 3.790 1.00 11.21 56 PRO A CA 20
ATOM 29516 C C . PRO A 1 56 ? 11.080 -5.455 3.030 1.00 72.55 56 PRO A C 20
ATOM 29517 O O . PRO A 1 56 ? 10.372 -6.273 3.624 1.00 72.00 56 PRO A O 20
ATOM 29528 N N . LEU A 1 57 ? 10.972 -5.228 1.720 1.00 52.51 57 LEU A N 20
ATOM 29529 C CA . LEU A 1 57 ? 9.985 -5.922 0.881 1.00 62.53 57 LEU A CA 20
ATOM 29530 C C . LEU A 1 57 ? 10.619 -6.452 -0.415 1.00 44.22 57 LEU A C 20
ATOM 29531 O O . LEU A 1 57 ? 11.588 -5.884 -0.929 1.00 12.13 57 LEU A O 20
ATOM 29547 N N . THR A 1 58 ? 10.074 -7.548 -0.934 1.00 63.34 58 THR A N 20
ATOM 29548 C CA . THR A 1 58 ? 10.478 -8.067 -2.245 1.00 73.42 58 THR A CA 20
ATOM 29549 C C . THR A 1 58 ? 9.743 -7.321 -3.364 1.00 73.42 58 THR A C 20
ATOM 29550 O O . THR A 1 58 ? 8.677 -6.750 -3.137 1.00 24.04 58 THR A O 20
ATOM 29561 N N . GLU A 1 59 ? 10.308 -7.332 -4.571 1.00 31.13 59 GLU A N 20
ATOM 29562 C CA . GLU A 1 59 ? 9.728 -6.601 -5.710 1.00 73.32 59 GLU A CA 20
ATOM 29563 C C . GLU A 1 59 ? 8.224 -6.894 -5.886 1.00 30.22 59 GLU A C 20
ATOM 29564 O O . GLU A 1 59 ? 7.434 -5.990 -6.171 1.00 5.43 59 GLU A O 20
ATOM 29576 N N . SER A 1 60 ? 7.834 -8.156 -5.696 1.00 75.42 60 SER A N 20
ATOM 29577 C CA . SER A 1 60 ? 6.415 -8.546 -5.751 1.00 15.02 60 SER A CA 20
ATOM 29578 C C . SER A 1 60 ? 5.592 -7.831 -4.668 1.00 70.45 60 SER A C 20
ATOM 29579 O O . SER A 1 60 ? 4.439 -7.457 -4.895 1.00 4.00 60 SER A O 20
ATOM 29587 N N . GLN A 1 61 ? 6.194 -7.639 -3.492 1.00 43.51 61 GLN A N 20
ATOM 29588 C CA . GLN A 1 61 ? 5.526 -6.951 -2.383 1.00 74.23 61 GLN A CA 20
ATOM 29589 C C . GLN A 1 61 ? 5.375 -5.445 -2.667 1.00 43.45 61 GLN A C 20
ATOM 29590 O O . GLN A 1 61 ? 4.314 -4.871 -2.418 1.00 21.14 61 GLN A O 20
ATOM 29604 N N . LEU A 1 62 ? 6.428 -4.808 -3.202 1.00 3.43 62 LEU A N 20
ATOM 29605 C CA . LEU A 1 62 ? 6.342 -3.391 -3.604 1.00 34.23 62 LEU A CA 20
ATOM 29606 C C . LEU A 1 62 ? 5.220 -3.187 -4.634 1.00 72.12 62 LEU A C 20
ATOM 29607 O O . LEU A 1 62 ? 4.399 -2.275 -4.510 1.00 15.43 62 LEU A O 20
ATOM 29623 N N . ALA A 1 63 ? 5.194 -4.051 -5.650 1.00 25.21 63 ALA A N 20
ATOM 29624 C CA . ALA A 1 63 ? 4.151 -4.013 -6.680 1.00 50.22 63 ALA A CA 20
ATOM 29625 C C . ALA A 1 63 ? 2.746 -4.172 -6.071 1.00 35.25 63 ALA A C 20
ATOM 29626 O O . ALA A 1 63 ? 1.788 -3.526 -6.509 1.00 54.50 63 ALA A O 20
ATOM 29633 N N . LEU A 1 64 ? 2.635 -5.043 -5.065 1.00 14.32 64 LEU A N 20
ATOM 29634 C CA . LEU A 1 64 ? 1.370 -5.246 -4.346 1.00 63.24 64 LEU A CA 20
ATOM 29635 C C . LEU A 1 64 ? 0.922 -3.964 -3.624 1.00 45.03 64 LEU A C 20
ATOM 29636 O O . LEU A 1 64 ? -0.219 -3.528 -3.767 1.00 5.22 64 LEU A O 20
ATOM 29652 N N . VAL A 1 65 ? 1.832 -3.365 -2.853 1.00 72.21 65 VAL A N 20
ATOM 29653 C CA . VAL A 1 65 ? 1.541 -2.123 -2.121 1.00 44.44 65 VAL A CA 20
ATOM 29654 C C . VAL A 1 65 ? 0.982 -1.036 -3.058 1.00 1.52 65 VAL A C 20
ATOM 29655 O O . VAL A 1 65 ? 0.049 -0.309 -2.707 1.00 52.11 65 VAL A O 20
ATOM 29668 N N . ARG A 1 66 ? 1.553 -0.949 -4.260 1.00 42.31 66 ARG A N 20
ATOM 29669 C CA . ARG A 1 66 ? 1.067 -0.026 -5.293 1.00 71.43 66 ARG A CA 20
ATOM 29670 C C . ARG A 1 66 ? -0.380 -0.355 -5.700 1.00 53.14 66 ARG A C 20
ATOM 29671 O O . ARG A 1 66 ? -1.231 0.534 -5.800 1.00 44.43 66 ARG A O 20
ATOM 29692 N N . ASP A 1 67 ? -0.647 -1.641 -5.923 1.00 61.20 67 ASP A N 20
ATOM 29693 C CA . ASP A 1 67 ? -1.995 -2.115 -6.256 1.00 54.03 67 ASP A CA 20
ATOM 29694 C C . ASP A 1 67 ? -2.998 -1.750 -5.148 1.00 31.14 67 ASP A C 20
ATOM 29695 O O . ASP A 1 67 ? -4.128 -1.334 -5.422 1.00 3.32 67 ASP A O 20
ATOM 29704 N N . ILE A 1 68 ? -2.561 -1.898 -3.897 1.00 44.13 68 ILE A N 20
ATOM 29705 C CA . ILE A 1 68 ? -3.386 -1.563 -2.735 1.00 34.31 68 ILE A CA 20
ATOM 29706 C C . ILE A 1 68 ? -3.694 -0.055 -2.677 1.00 61.14 68 ILE A C 20
ATOM 29707 O O . ILE A 1 68 ? -4.802 0.345 -2.320 1.00 61.13 68 ILE A O 20
ATOM 29723 N N . ARG A 1 69 ? -2.718 0.784 -3.037 1.00 2.43 69 ARG A N 20
ATOM 29724 C CA . ARG A 1 69 ? -2.936 2.235 -3.067 1.00 65.01 69 ARG A CA 20
ATOM 29725 C C . ARG A 1 69 ? -3.907 2.630 -4.188 1.00 3.10 69 ARG A C 20
ATOM 29726 O O . ARG A 1 69 ? -4.760 3.494 -4.001 1.00 73.50 69 ARG A O 20
ATOM 29747 N N . ARG A 1 70 ? -3.783 1.994 -5.352 1.00 31.23 70 ARG A N 20
ATOM 29748 C CA . ARG A 1 70 ? -4.729 2.219 -6.454 1.00 30.41 70 ARG A CA 20
ATOM 29749 C C . ARG A 1 70 ? -6.165 1.879 -6.012 1.00 31.44 70 ARG A C 20
ATOM 29750 O O . ARG A 1 70 ? -7.125 2.547 -6.396 1.00 71.20 70 ARG A O 20
ATOM 29771 N N . ARG A 1 71 ? -6.292 0.838 -5.194 1.00 61.41 71 ARG A N 20
ATOM 29772 C CA . ARG A 1 71 ? -7.575 0.454 -4.593 1.00 75.14 71 ARG A CA 20
ATOM 29773 C C . ARG A 1 71 ? -8.055 1.489 -3.557 1.00 33.14 71 ARG A C 20
ATOM 29774 O O . ARG A 1 71 ? -9.106 2.115 -3.722 1.00 13.43 71 ARG A O 20
ATOM 29795 N N . GLY A 1 72 ? -7.267 1.667 -2.498 1.00 12.54 72 GLY A N 20
ATOM 29796 C CA . GLY A 1 72 ? -7.650 2.544 -1.394 1.00 23.32 72 GLY A CA 20
ATOM 29797 C C . GLY A 1 72 ? -7.804 4.013 -1.785 1.00 2.52 72 GLY A C 20
ATOM 29798 O O . GLY A 1 72 ? -8.775 4.666 -1.396 1.00 73.31 72 GLY A O 20
ATOM 29802 N N . LYS A 1 73 ? -6.854 4.540 -2.554 1.00 74.44 73 LYS A N 20
ATOM 29803 C CA . LYS A 1 73 ? -6.895 5.954 -2.945 1.00 64.10 73 LYS A CA 20
ATOM 29804 C C . LYS A 1 73 ? -8.078 6.235 -3.885 1.00 42.42 73 LYS A C 20
ATOM 29805 O O . LYS A 1 73 ? -8.674 7.308 -3.836 1.00 61.34 73 LYS A O 20
ATOM 29824 N N . ASN A 1 74 ? -8.418 5.271 -4.740 1.00 63.24 74 ASN A N 20
ATOM 29825 C CA . ASN A 1 74 ? -9.615 5.381 -5.587 1.00 54.45 74 ASN A CA 20
ATOM 29826 C C . ASN A 1 74 ? -10.888 5.338 -4.723 1.00 4.02 74 ASN A C 20
ATOM 29827 O O . ASN A 1 74 ? -11.865 6.045 -4.988 1.00 63.45 74 ASN A O 20
ATOM 29838 N N . LYS A 1 75 ? -10.855 4.504 -3.682 1.00 61.13 75 LYS A N 20
ATOM 29839 C CA . LYS A 1 75 ? -11.955 4.406 -2.713 1.00 21.41 75 LYS A CA 20
ATOM 29840 C C . LYS A 1 75 ? -12.236 5.779 -2.073 1.00 33.22 75 LYS A C 20
ATOM 29841 O O . LYS A 1 75 ? -13.380 6.237 -2.033 1.00 72.31 75 LYS A O 20
ATOM 29860 N N . VAL A 1 76 ? -11.184 6.436 -1.583 1.00 33.11 76 VAL A N 20
ATOM 29861 C CA . VAL A 1 76 ? -11.320 7.768 -0.978 1.00 12.31 76 VAL A CA 20
ATOM 29862 C C . VAL A 1 76 ? -11.519 8.861 -2.049 1.00 31.35 76 VAL A C 20
ATOM 29863 O O . VAL A 1 76 ? -12.136 9.896 -1.787 1.00 3.30 76 VAL A O 20
ATOM 29876 N N . ALA A 1 77 ? -10.997 8.624 -3.255 1.00 72.01 77 ALA A N 20
ATOM 29877 C CA . ALA A 1 77 ? -11.204 9.542 -4.384 1.00 12.22 77 ALA A CA 20
ATOM 29878 C C . ALA A 1 77 ? -12.696 9.681 -4.710 1.00 14.35 77 ALA A C 20
ATOM 29879 O O . ALA A 1 77 ? -13.178 10.772 -4.998 1.00 53.31 77 ALA A O 20
ATOM 29886 N N . ALA A 1 78 ? -13.422 8.564 -4.656 1.00 64.24 78 ALA A N 20
ATOM 29887 C CA . ALA A 1 78 ? -14.878 8.579 -4.839 1.00 63.32 78 ALA A CA 20
ATOM 29888 C C . ALA A 1 78 ? -15.562 9.475 -3.789 1.00 0.43 78 ALA A C 20
ATOM 29889 O O . ALA A 1 78 ? -16.605 10.079 -4.049 1.00 72.52 78 ALA A O 20
ATOM 29896 N N . GLN A 1 79 ? -14.955 9.554 -2.604 1.00 61.21 79 GLN A N 20
ATOM 29897 C CA . GLN A 1 79 ? -15.446 10.412 -1.519 1.00 62.30 79 GLN A CA 20
ATOM 29898 C C . GLN A 1 79 ? -15.009 11.875 -1.720 1.00 75.23 79 GLN A C 20
ATOM 29899 O O . GLN A 1 79 ? -15.685 12.804 -1.274 1.00 1.44 79 GLN A O 20
ATOM 29913 N N . ASN A 1 80 ? -13.879 12.070 -2.402 1.00 30.33 80 ASN A N 20
ATOM 29914 C CA . ASN A 1 80 ? -13.294 13.407 -2.596 1.00 71.33 80 ASN A CA 20
ATOM 29915 C C . ASN A 1 80 ? -13.118 13.753 -4.087 1.00 62.22 80 ASN A C 20
ATOM 29916 O O . ASN A 1 80 ? -12.112 14.348 -4.487 1.00 74.32 80 ASN A O 20
ATOM 29927 N N . TYR A 1 81 ? -14.104 13.401 -4.904 1.00 12.33 81 TYR A N 20
ATOM 29928 C CA . TYR A 1 81 ? -14.048 13.679 -6.342 1.00 63.21 81 TYR A CA 20
ATOM 29929 C C . TYR A 1 81 ? -14.604 15.077 -6.671 1.00 45.14 81 TYR A C 20
ATOM 29930 O O . TYR A 1 81 ? -14.127 15.747 -7.590 1.00 14.02 81 TYR A O 20
ATOM 29948 N N . ARG A 1 82 ? -15.603 15.516 -5.906 1.00 3.35 82 ARG A N 20
ATOM 29949 C CA . ARG A 1 82 ? -16.274 16.796 -6.164 1.00 22.23 82 ARG A CA 20
ATOM 29950 C C . ARG A 1 82 ? -15.393 17.981 -5.726 1.00 45.22 82 ARG A C 20
ATOM 29951 O O . ARG A 1 82 ? -15.528 18.496 -4.614 1.00 50.14 82 ARG A O 20
ATOM 29972 N N . LYS A 1 83 ? -14.478 18.399 -6.598 1.00 32.35 83 LYS A N 20
ATOM 29973 C CA . LYS A 1 83 ? -13.549 19.491 -6.275 1.00 42.13 83 LYS A CA 20
ATOM 29974 C C . LYS A 1 83 ? -13.107 20.264 -7.532 1.00 62.11 83 LYS A C 20
ATOM 29975 O O . LYS A 1 83 ? -13.173 19.744 -8.650 1.00 42.22 83 LYS A O 20
ATOM 29994 N N . ARG A 1 84 ? -12.672 21.513 -7.336 1.00 10.41 84 ARG A N 20
ATOM 29995 C CA . ARG A 1 84 ? -12.165 22.364 -8.429 1.00 60.42 84 ARG A CA 20
ATOM 29996 C C . ARG A 1 84 ? -13.190 22.546 -9.566 1.00 1.42 84 ARG A C 20
ATOM 29997 O O . ARG A 1 84 ? -12.835 22.889 -10.695 1.00 42.42 84 ARG A O 20
ATOM 30018 N N . LYS A 1 85 ? -14.463 22.338 -9.250 1.00 15.20 85 LYS A N 20
ATOM 30019 C CA . LYS A 1 85 ? -15.551 22.553 -10.207 1.00 50.14 85 LYS A CA 20
ATOM 30020 C C . LYS A 1 85 ? -16.357 23.809 -9.842 1.00 22.24 85 LYS A C 20
ATOM 30021 O O . LYS A 1 85 ? -17.111 23.817 -8.867 1.00 5.25 85 LYS A O 20
ATOM 30040 N N . LEU A 1 86 ? -16.178 24.870 -10.622 1.00 73.42 86 LEU A N 20
ATOM 30041 C CA . LEU A 1 86 ? -16.872 26.142 -10.388 1.00 61.21 86 LEU A CA 20
ATOM 30042 C C . LEU A 1 86 ? -18.287 26.133 -10.994 1.00 43.13 86 LEU A C 20
ATOM 30043 O O . LEU A 1 86 ? -18.845 25.069 -11.283 1.00 50.31 86 LEU A O 20
ATOM 30059 N N . GLU A 1 87 ? -18.867 27.320 -11.167 1.00 70.13 87 GLU A N 20
ATOM 30060 C CA . GLU A 1 87 ? -20.198 27.456 -11.769 1.00 51.03 87 GLU A CA 20
ATOM 30061 C C . GLU A 1 87 ? -20.243 26.843 -13.182 1.00 42.53 87 GLU A C 20
ATOM 30062 O O . GLU A 1 87 ? -19.289 26.962 -13.955 1.00 52.44 87 GLU A O 20
ATOM 30074 N N . THR A 1 88 ? -21.357 26.193 -13.510 1.00 73.10 88 THR A N 20
ATOM 30075 C CA . THR A 1 88 ? -21.511 25.517 -14.804 1.00 3.12 88 THR A CA 20
ATOM 30076 C C . THR A 1 88 ? -21.654 26.523 -15.954 1.00 62.12 88 THR A C 20
ATOM 30077 O O . THR A 1 88 ? -22.702 27.150 -16.126 1.00 50.44 88 THR A O 20
ATOM 30088 N N . ILE A 1 89 ? -20.583 26.674 -16.725 1.00 32.41 89 ILE A N 20
ATOM 30089 C CA . ILE A 1 89 ? -20.566 27.560 -17.896 1.00 21.43 89 ILE A CA 20
ATOM 30090 C C . ILE A 1 89 ? -21.405 26.988 -19.056 1.00 74.34 89 ILE A C 20
ATOM 30091 O O . ILE A 1 89 ? -22.077 25.962 -18.910 1.00 21.44 89 ILE A O 20
ATOM 30107 N N . VAL A 1 90 ? -21.374 27.657 -20.210 1.00 25.13 90 VAL A N 20
ATOM 30108 C CA . VAL A 1 90 ? -22.076 27.164 -21.398 1.00 13.55 90 VAL A CA 20
ATOM 30109 C C . VAL A 1 90 ? -21.388 25.901 -21.949 1.00 71.34 90 VAL A C 20
ATOM 30110 O O . VAL A 1 90 ? -20.368 25.991 -22.638 1.00 15.44 90 VAL A O 20
ATOM 30123 N N . GLN A 1 91 ? -21.951 24.733 -21.617 1.00 54.24 91 GLN A N 20
ATOM 30124 C CA . GLN A 1 91 ? -21.370 23.424 -21.987 1.00 53.13 91 GLN A CA 20
ATOM 30125 C C . GLN A 1 91 ? -20.994 23.327 -23.483 1.00 43.42 91 GLN A C 20
ATOM 30126 O O . GLN A 1 91 ? -21.909 23.210 -24.331 1.00 39.93 91 GLN A O 20
#

Sequence (91 aa):
MGHHHHHHSHMAKPTARGEAGSRDERRALAMKIPFPTDKIVNLPVDDFNELLARYPLTESQLALVRDIRRRGKNKVAAQNYRKRKLETIVQMGHHHHHHSHMAKPTARGEAGSRDERRALAMKIPFPTDKIVNLPVDDFNELLARYPLTESQLALVRDIRRRGKNKVAAQNYRKRKLETIVQMGHHHHHHSHMAKPTARGEAGSRDERRALAMKIPFPTDKIVNLPVDDFNELLARYPLTESQLALVRDIRRRGKNKVAAQNYRKRKLETIVQMGHHHHHHSHMAKPTARGEAGSRDERRALAMKIPFPTDKIVNLPVDDFNELLARYPLTESQLALVRDIRRRGKNKVAAQNYRKRKLETIVQMGHHHHHHSHMAKPTARGEAGSRDERRALAMKIPFPTDKIVNLPVDDFNELLARYPLTESQLALVRDIRRRGKNKVAAQNYRKRKLETIVQMGHHHHHHSHMAKPTARGEAGSRDERRALAMKIPFPTDKIVNLPVDDFNELLARYPLTESQLALVRDIRRRGKNKVAAQNYRKRKLETIVQMGHHHHHHSHMAKPTARGEAGSRDERRALAMKIPFPTDKIVNLPVDDFNELLARYPLTESQLALVRDIRRRGKNKVAAQNYRKRKLETIVQMGHHHHHHSHMAKPTARGEAGSRDERRALAMKIPFPTDKIVNLPVDDFNELLARYPLTESQLALVRDIRRRGKNKVAAQNYRKRKLETIVQMGHHHHHHSHMAKPTARGEAGSRDERRALAMKIPFPTDKIVNLPVDDFNELLARYPLTESQLALVRDIRRRGKNKVAAQNYRKRKLETIVQMGHHHHHHSHMAKPTARGEAGSRDERRALAMKIPFPTDKIVNLPVDDFNELLARYPLTESQLALVRDIRRRGKNKVAAQNYRKRKLETIVQMGHHHHHHSHMAKPTARGEAGSRDERRALAMKIPFPTDKIVNLPVDDFNELLARYPLTESQLALVRDIRRRGKNKVAAQNYRKRKLETIVQMGHHHHHHSHMAKPTARGEAGSRDERRALAMKIPFPTDKIVNLPVDDFNELLARYPLTESQLALVRDIRRRGKNKVAAQNYRKRKLETIVQMGHHHHHHSHMAKPTARGEAGSRDERRALAMKIPFPTDKIVNLPVDDFNELLARYPLTESQLALVRDIRRRGKNKVAAQNYRKRKLETIVQMGHHHHHHSHMAKPTARGEAGSRDERRALAMKIPFPTDKIVNLPVDDFNELLARYPLTESQLALVRDIRRRGKNKVAAQNYRKRKLETIVQMGHHHHHHSHMAKPTARGEAGSRDERRALAMKIPFPTDKIVNLPVDDFNELLARYPLTESQLALVRDIRRRGKNKVAAQNYRKRKLETIVQMGHHHHHHSHMAKPTARGEAGSRDERRALAMKIPFPTDKIVNLPVDDFNELLARYPLTESQLALVRDIRRRGKNKVAAQNYRKRKLETIVQMGHHHHHHSHMAKPTARGEAGSRDERRALAMKIPFPTDKIVNLPVDDFNELLARYPLTESQLALVRDIRRRGKNKVAAQNYRKRKLETIVQMGHHHHHHSHMAKPTARGEAGSRDERRALAMKIPFPTDKIVNLPVDDFNELLARYPLTESQLALVRDIRRRGKNKVAAQNYRKRKLETIVQMGHHHHHHSHMAKPTARGEAGSRDERRALAMKIPFPTDKIVNLPVDDFNELLARYPLTESQLALVRDIRRRGKNKVAAQNYRKRKLETIVQMGHHHHHHSHMAKPTARGEAGSRDERRALAMKIPFPTDKIVNLPVDDFNELLARYPLTESQLALVRDIRRRGKNKVAAQNYRKRKLETIVQ